Protein 3O3M (pdb70)

Organism: Clostridioides difficile (NCBI:txid1496)

B-factor: mean 34.73, std 18.51, range [5.95, 223.29]

CATH classification: 1.20.1270.370 (+2 more: 3.40.50.11890, 3.40.50.11900)

GO terms:
  GO:0051539 4 iron, 4 sulfur cluster binding (F, IDA)
  GO:0016836 hydro-lyase activity (F, IDA)
  GO:0006551 L-leucine metabolic process (P, IDA)

Structure (mmCIF, N/CA/C/O backbone):
data_3O3M
#
_entry.id   3O3M
#
_cell.length_a   70.764
_cell.length_b   129.192
_cell.length_c   179.166
_cell.angle_alpha   90.00
_cell.angle_beta   90.00
_cell.angle_gamma   90.00
#
_symmetry.space_group_name_H-M   'P 21 21 21'
#
loop_
_entity.id
_entity.type
_entity.pdbx_description
1 polymer 'alpha subunit 2-hydroxyisocaproyl-CoA dehydratase'
2 polymer 'beta subunit 2-hydroxyacyl-CoA dehydratase'
3 non-polymer 'IRON/SULFUR CLUSTER'
4 non-polymer 'SULFATE ION'
5 non-polymer 'HYDROSULFURIC ACID'
6 water water
#
loop_
_atom_site.group_PDB
_atom_site.id
_atom_site.type_symbol
_atom_site.label_atom_id
_atom_site.label_alt_id
_atom_site.label_comp_id
_atom_site.label_asym_id
_atom_site.label_entity_id
_atom_site.label_seq_id
_atom_site.pdbx_PDB_ins_code
_atom_site.Cartn_x
_atom_site.Cartn_y
_atom_site.Cartn_z
_atom_site.occupancy
_atom_site.B_iso_or_equiv
_atom_site.auth_seq_id
_atom_site.auth_comp_id
_atom_site.auth_asym_id
_atom_site.auth_atom_id
_atom_site.pdbx_PDB_model_num
ATOM 1 N N . LYS A 1 5 ? 62.682 21.346 -12.588 1.00 91.86 5 LYS A N 1
ATOM 2 C CA . LYS A 1 5 ? 62.293 20.845 -11.276 1.00 85.66 5 LYS A CA 1
ATOM 3 C C . LYS A 1 5 ? 60.772 20.754 -11.185 1.00 70.93 5 LYS A C 1
ATOM 4 O O . LYS A 1 5 ? 60.078 21.770 -11.193 1.00 68.67 5 LYS A O 1
ATOM 22 N N . GLU A 1 6 ? 60.262 19.529 -11.099 1.00 60.38 6 GLU A N 1
ATOM 23 C CA . GLU A 1 6 ? 58.825 19.287 -11.160 1.00 45.52 6 GLU A CA 1
ATOM 24 C C . GLU A 1 6 ? 58.193 19.229 -9.771 1.00 46.39 6 GLU A C 1
ATOM 25 O O . GLU A 1 6 ? 58.722 18.592 -8.860 1.00 33.96 6 GLU A O 1
ATOM 37 N N . ALA A 1 7 ? 57.048 19.891 -9.627 1.00 44.48 7 ALA A N 1
ATOM 38 C CA . ALA A 1 7 ? 56.368 20.007 -8.341 1.00 44.95 7 ALA A CA 1
ATOM 39 C C . ALA A 1 7 ? 55.936 18.655 -7.778 1.00 43.90 7 ALA A C 1
ATOM 40 O O . ALA A 1 7 ? 56.159 18.370 -6.603 1.00 35.51 7 ALA A O 1
ATOM 47 N N . ARG A 1 8 ? 55.307 17.829 -8.609 1.00 44.12 8 ARG A N 1
ATOM 48 C CA . ARG A 1 8 ? 54.826 16.527 -8.157 1.00 50.40 8 ARG A CA 1
ATOM 49 C C . ARG A 1 8 ? 55.967 15.699 -7.577 1.00 44.88 8 ARG A C 1
ATOM 50 O O . ARG A 1 8 ? 55.767 14.899 -6.664 1.00 34.12 8 ARG A O 1
ATOM 71 N N . VAL A 1 9 ? 57.164 15.893 -8.117 1.00 39.14 9 VAL A N 1
ATOM 72 C CA . VAL A 1 9 ? 58.332 15.133 -7.692 1.00 49.88 9 VAL A CA 1
ATOM 73 C C . VAL A 1 9 ? 58.857 15.640 -6.355 1.00 43.35 9 VAL A C 1
ATOM 74 O O . VAL A 1 9 ? 59.199 14.849 -5.477 1.00 33.38 9 VAL A O 1
ATOM 87 N N . VAL A 1 10 ? 58.924 16.959 -6.206 1.00 45.04 10 VAL A N 1
ATOM 88 C CA . VAL A 1 10 ? 59.364 17.567 -4.956 1.00 44.55 10 VAL A CA 1
ATOM 89 C C . VAL A 1 10 ? 58.410 17.197 -3.828 1.00 37.00 10 VAL A C 1
ATOM 90 O O . VAL A 1 10 ? 58.828 16.974 -2.695 1.00 30.40 10 VAL A O 1
ATOM 103 N N . ILE A 1 11 ? 57.124 17.132 -4.151 1.00 44.61 11 ILE A N 1
ATOM 104 C CA . ILE A 1 11 ? 56.093 16.859 -3.161 1.00 46.30 11 ILE A CA 1
ATOM 105 C C . ILE A 1 11 ? 56.158 15.409 -2.697 1.00 43.90 11 ILE A C 1
ATOM 106 O O . ILE A 1 11 ? 56.026 15.124 -1.509 1.00 27.28 11 ILE A O 1
ATOM 122 N N . ASN A 1 12 ? 56.367 14.493 -3.636 1.00 36.47 12 ASN A N 1
ATOM 123 C CA . ASN A 1 12 ? 56.461 13.078 -3.300 1.00 41.60 12 ASN A CA 1
ATOM 124 C C . ASN A 1 12 ? 57.695 12.794 -2.451 1.00 35.41 12 ASN A C 1
ATOM 125 O O . ASN A 1 12 ? 57.647 11.987 -1.522 1.00 27.72 12 ASN A O 1
ATOM 136 N N . ASP A 1 13 ? 58.797 13.465 -2.775 1.00 36.89 13 ASP A N 1
ATOM 137 C CA . ASP A 1 13 ? 60.037 13.319 -2.021 1.00 45.03 13 ASP A CA 1
ATOM 138 C C . ASP A 1 13 ? 59.864 13.855 -0.605 1.00 34.41 13 ASP A C 1
ATOM 139 O O . ASP A 1 13 ? 60.290 13.226 0.363 1.00 27.04 13 ASP A O 1
ATOM 148 N N . LEU A 1 14 ? 59.227 15.016 -0.492 1.00 29.42 14 LEU A N 1
ATOM 149 C CA . LEU A 1 14 ? 58.986 15.637 0.808 1.00 39.38 14 LEU A CA 1
ATOM 150 C C . LEU A 1 14 ? 58.167 14.721 1.718 1.00 27.47 14 LEU A C 1
ATOM 151 O O . LEU A 1 14 ? 58.511 14.525 2.881 1.00 27.56 14 LEU A O 1
ATOM 167 N N . LEU A 1 15 ? 57.088 14.157 1.186 1.00 34.75 15 LEU A N 1
ATOM 168 C CA . LEU A 1 15 ? 56.219 13.284 1.972 1.00 28.66 15 LEU A CA 1
ATOM 169 C C . LEU A 1 15 ? 56.961 12.046 2.467 1.00 35.47 15 LEU A C 1
ATOM 170 O O . LEU A 1 15 ? 56.781 11.622 3.609 1.00 30.16 15 LEU A O 1
ATOM 186 N N . ALA A 1 16 ? 57.792 11.468 1.606 1.00 38.63 16 ALA A N 1
ATOM 187 C CA . ALA A 1 16 ? 58.552 10.275 1.962 1.00 34.54 16 ALA A CA 1
ATOM 188 C C . ALA A 1 16 ? 59.627 10.608 2.993 1.00 28.65 16 ALA A C 1
ATOM 189 O O . ALA A 1 16 ? 60.003 9.765 3.804 1.00 33.93 16 ALA A O 1
ATOM 196 N N . GLU A 1 17 ? 60.110 11.845 2.965 1.00 22.14 17 GLU A N 1
ATOM 197 C CA . GLU A 1 17 ? 61.132 12.297 3.904 1.00 31.91 17 GLU A CA 1
ATOM 198 C C . GLU A 1 17 ? 60.612 12.349 5.337 1.00 34.66 17 GLU A C 1
ATOM 199 O O . GLU A 1 17 ? 61.365 12.128 6.281 1.00 30.32 17 GLU A O 1
ATOM 211 N N . GLN A 1 18 ? 59.332 12.659 5.502 1.00 32.07 18 GLN A N 1
ATOM 212 C CA . GLN A 1 18 ? 58.758 12.763 6.838 1.00 22.78 18 GLN A CA 1
ATOM 213 C C . GLN A 1 18 ? 58.779 11.396 7.511 1.00 30.97 18 GLN A C 1
ATOM 214 O O . GLN A 1 18 ? 59.120 11.279 8.687 1.00 23.56 18 GLN A O 1
ATOM 228 N N . TYR A 1 19 ? 58.427 10.359 6.756 1.00 24.26 19 TYR A N 1
ATOM 229 C CA . TYR A 1 19 ? 58.439 9.000 7.285 1.00 22.70 19 TYR A CA 1
ATOM 230 C C . TYR A 1 19 ? 59.863 8.534 7.581 1.00 33.03 19 TYR A C 1
ATOM 231 O O . TYR A 1 19 ? 60.113 7.897 8.603 1.00 27.30 19 TYR A O 1
ATOM 249 N N . ALA A 1 20 ? 60.793 8.857 6.687 1.00 27.38 20 ALA A N 1
ATOM 250 C CA . ALA A 1 20 ? 62.186 8.451 6.849 1.00 32.90 20 ALA A CA 1
ATOM 251 C C . ALA A 1 20 ? 62.802 9.093 8.088 1.00 30.83 20 ALA A C 1
ATOM 252 O O . ALA A 1 20 ? 63.476 8.430 8.876 1.00 23.76 20 ALA A O 1
ATOM 259 N N . ASN A 1 21 ? 62.568 10.388 8.258 1.00 30.66 21 ASN A N 1
ATOM 260 C CA . ASN A 1 21 ? 63.103 11.112 9.404 1.00 33.91 21 ASN A CA 1
ATOM 261 C C . ASN A 1 21 ? 62.561 10.573 10.724 1.00 27.66 21 ASN A C 1
ATOM 262 O O . ASN A 1 21 ? 63.284 10.516 11.715 1.00 22.74 21 ASN A O 1
ATOM 273 N N . ALA A 1 22 ? 61.291 10.174 10.737 1.00 24.20 22 ALA A N 1
ATOM 274 C CA . ALA A 1 22 ? 60.683 9.634 11.948 1.00 26.94 22 ALA A CA 1
ATOM 275 C C . ALA A 1 22 ? 61.319 8.299 12.317 1.00 34.21 22 ALA A C 1
ATOM 276 O O . ALA A 1 22 ? 61.559 8.026 13.489 1.00 24.03 22 ALA A O 1
ATOM 283 N N . PHE A 1 23 ? 61.594 7.467 11.318 1.00 26.60 23 PHE A N 1
ATOM 284 C CA . PHE A 1 23 ? 62.266 6.195 11.565 1.00 36.90 23 PHE A CA 1
ATOM 285 C C . PHE A 1 23 ? 63.675 6.414 12.107 1.00 30.59 23 PHE A C 1
ATOM 286 O O . PHE A 1 23 ? 64.158 5.639 12.933 1.00 38.78 23 PHE A O 1
ATOM 303 N N . LYS A 1 24 ? 64.332 7.472 11.643 1.00 27.10 24 LYS A N 1
ATOM 304 C CA . LYS A 1 24 ? 65.700 7.754 12.064 1.00 45.53 24 LYS A CA 1
ATOM 305 C C . LYS A 1 24 ? 65.709 8.231 13.511 1.00 44.57 24 LYS A C 1
ATOM 306 O O . LYS A 1 24 ? 66.598 7.880 14.287 1.00 35.05 24 LYS A O 1
ATOM 325 N N . ALA A 1 25 ? 64.707 9.028 13.869 1.00 39.57 25 ALA A N 1
ATOM 326 C CA . ALA A 1 25 ? 64.566 9.513 15.235 1.00 41.10 25 ALA A CA 1
ATOM 327 C C . ALA A 1 25 ? 64.345 8.334 16.173 1.00 35.99 25 ALA A C 1
ATOM 328 O O . ALA A 1 25 ? 64.917 8.275 17.258 1.00 26.96 25 ALA A O 1
ATOM 335 N N . LYS A 1 26 ? 63.517 7.391 15.738 1.00 34.08 26 LYS A N 1
ATOM 336 C CA . LYS A 1 26 ? 63.207 6.209 16.530 1.00 35.20 26 LYS A CA 1
ATOM 337 C C . LYS A 1 26 ? 64.484 5.440 16.859 1.00 34.25 26 LYS A C 1
ATOM 338 O O . LYS A 1 26 ? 64.730 5.077 18.007 1.00 30.87 26 LYS A O 1
ATOM 357 N N . GLU A 1 27 ? 65.294 5.192 15.837 1.00 27.37 27 GLU A N 1
ATOM 358 C CA . GLU A 1 27 ? 66.548 4.473 16.011 1.00 37.29 27 GLU A CA 1
ATOM 359 C C . GLU A 1 27 ? 67.456 5.169 17.024 1.00 36.80 27 GLU A C 1
ATOM 360 O O . GLU A 1 27 ? 68.132 4.513 17.815 1.00 41.20 27 GLU A O 1
ATOM 372 N N . GLU A 1 28 ? 67.462 6.499 17.000 1.00 40.30 28 GLU A N 1
ATOM 373 C CA . GLU A 1 28 ? 68.394 7.280 17.810 1.00 37.49 28 GLU A CA 1
ATOM 374 C C . GLU A 1 28 ? 67.851 7.620 19.200 1.00 35.10 28 GLU A C 1
ATOM 375 O O . GLU A 1 28 ? 68.527 8.276 19.992 1.00 33.42 28 GLU A O 1
ATOM 387 N N . GLY A 1 29 ? 66.635 7.175 19.494 1.00 36.19 29 GLY A N 1
ATOM 388 C CA . GLY A 1 29 ? 66.073 7.330 20.823 1.00 36.97 29 GLY A CA 1
ATOM 389 C C . GLY A 1 29 ? 65.277 8.606 21.032 1.00 36.88 29 GLY A C 1
ATOM 390 O O . GLY A 1 29 ? 64.856 8.897 22.152 1.00 34.23 29 GLY A O 1
ATOM 394 N N . ARG A 1 30 ? 65.071 9.373 19.965 1.00 28.36 30 ARG A N 1
ATOM 395 C CA . ARG A 1 30 ? 64.249 10.579 20.044 1.00 27.56 30 ARG A CA 1
ATOM 396 C C . ARG A 1 30 ? 62.771 10.230 19.845 1.00 28.20 30 ARG A C 1
ATOM 397 O O . ARG A 1 30 ? 62.442 9.357 19.046 1.00 28.39 30 ARG A O 1
ATOM 418 N N . PRO A 1 31 ? 61.878 10.911 20.581 1.00 27.95 31 PRO A N 1
ATOM 419 C CA . PRO A 1 31 ? 60.448 10.567 20.604 1.00 29.37 31 PRO A CA 1
ATOM 420 C C . PRO A 1 31 ? 59.674 10.936 19.334 1.00 25.08 31 PRO A C 1
ATOM 421 O O . PRO A 1 31 ? 59.870 12.009 18.768 1.00 25.07 31 PRO A O 1
ATOM 432 N N . VAL A 1 32 ? 58.785 10.039 18.915 1.00 21.43 32 VAL A N 1
ATOM 433 C CA . VAL A 1 32 ? 57.948 10.242 17.737 1.00 20.77 32 VAL A CA 1
ATOM 434 C C . VAL A 1 32 ? 56.481 10.323 18.160 1.00 17.35 32 VAL A C 1
ATOM 435 O O . VAL A 1 32 ? 56.029 9.537 18.984 1.00 19.84 32 VAL A O 1
ATOM 448 N N . GLY A 1 33 ? 55.735 11.265 17.599 1.00 19.92 33 GLY A N 1
ATOM 449 C CA . GLY A 1 33 ? 54.325 11.393 17.927 1.00 15.18 33 GLY A CA 1
ATOM 450 C C . GLY A 1 33 ? 53.406 10.991 16.788 1.00 21.23 33 GLY A C 1
ATOM 451 O O . GLY A 1 33 ? 53.810 10.987 15.630 1.00 18.71 33 GLY A O 1
ATOM 455 N N . TRP A 1 34 ? 52.171 10.631 17.131 1.00 19.22 34 TRP A N 1
ATOM 456 C CA . TRP A 1 34 ? 51.102 10.446 16.151 1.00 17.78 34 TRP A CA 1
ATOM 457 C C . TRP A 1 34 ? 50.037 11.497 16.442 1.00 20.21 34 TRP A C 1
ATOM 458 O O . TRP A 1 34 ? 49.696 11.720 17.605 1.00 16.22 34 TRP A O 1
ATOM 479 N N . SER A 1 35 ? 49.496 12.122 15.397 1.00 20.33 35 SER A N 1
ATOM 480 C CA . SER A 1 35 ? 48.623 13.288 15.558 1.00 21.13 35 SER A CA 1
ATOM 481 C C . SER A 1 35 ? 47.381 13.250 14.669 1.00 17.42 35 SER A C 1
ATOM 482 O O . SER A 1 35 ? 47.421 12.732 13.555 1.00 13.24 35 SER A O 1
ATOM 490 N N . THR A 1 36 ? 46.286 13.825 15.163 1.00 21.16 36 THR A N 1
ATOM 491 C CA . THR A 1 36 ? 45.084 14.011 14.355 1.00 19.86 36 THR A CA 1
ATOM 492 C C . THR A 1 36 ? 45.356 15.073 13.295 1.00 21.71 36 THR A C 1
ATOM 493 O O . THR A 1 36 ? 46.299 15.852 13.427 1.00 16.53 36 THR A O 1
ATOM 504 N N . SER A 1 37 ? 44.519 15.111 12.261 1.00 16.26 37 SER A N 1
ATOM 505 C CA . SER A 1 37 ? 44.846 15.837 11.030 1.00 12.90 37 SER A CA 1
ATOM 506 C C . SER A 1 37 ? 44.694 17.361 11.099 1.00 19.70 37 SER A C 1
ATOM 507 O O . SER A 1 37 ? 45.238 18.071 10.256 1.00 18.06 37 SER A O 1
ATOM 515 N N . VAL A 1 38 ? 43.967 17.880 12.084 1.00 15.63 38 VAL A N 1
ATOM 516 C CA . VAL A 1 38 ? 43.904 19.332 12.255 1.00 16.13 38 VAL A CA 1
ATOM 517 C C . VAL A 1 38 ? 44.293 19.728 13.681 1.00 21.20 38 VAL A C 1
ATOM 518 O O . VAL A 1 38 ? 43.648 20.571 14.306 1.00 16.53 38 VAL A O 1
ATOM 531 N N . PHE A 1 39 ? 45.358 19.112 14.183 1.00 16.02 39 PHE A N 1
ATOM 532 C CA . PHE A 1 39 ? 45.901 19.447 15.498 1.00 15.97 39 PHE A CA 1
ATOM 533 C C . PHE A 1 39 ? 46.777 20.693 15.391 1.00 16.88 39 PHE A C 1
ATOM 534 O O . PHE A 1 39 ? 47.329 20.972 14.332 1.00 17.64 39 PHE A O 1
ATOM 551 N N . PRO A 1 40 ? 46.895 21.465 16.483 1.00 20.61 40 PRO A N 1
ATOM 552 C CA . PRO A 1 40 ? 47.801 22.622 16.445 1.00 17.97 40 PRO A CA 1
ATOM 553 C C . PRO A 1 40 ? 49.276 22.205 16.368 1.00 20.07 40 PRO A C 1
ATOM 554 O O . PRO A 1 40 ? 49.981 22.179 17.380 1.00 17.23 40 PRO A O 1
ATOM 565 N N . GLN A 1 41 ? 49.723 21.892 15.154 1.00 16.89 41 GLN A N 1
ATOM 566 C CA . GLN A 1 41 ? 51.066 21.370 14.900 1.00 20.76 41 GLN A CA 1
ATOM 567 C C . GLN A 1 41 ? 52.191 22.308 15.342 1.00 23.25 41 GLN A C 1
ATOM 568 O O . GLN A 1 41 ? 53.317 21.870 15.574 1.00 22.36 41 GLN A O 1
ATOM 582 N N . GLU A 1 42 ? 51.883 23.594 15.463 1.00 19.80 42 GLU A N 1
ATOM 583 C CA . GLU A 1 42 ? 52.879 24.595 15.834 1.00 21.17 42 GLU A CA 1
ATOM 584 C C . GLU A 1 42 ? 53.604 24.212 17.117 1.00 23.03 42 GLU A C 1
ATOM 585 O O . GLU A 1 42 ? 54.815 24.391 17.235 1.00 21.84 42 GLU A O 1
ATOM 597 N N . LEU A 1 43 ? 52.851 23.674 18.071 1.00 17.01 43 LEU A N 1
ATOM 598 C CA . LEU A 1 43 ? 53.360 23.418 19.416 1.00 25.97 43 LEU A CA 1
ATOM 599 C C . LEU A 1 43 ? 54.514 22.413 19.448 1.00 27.63 43 LEU A C 1
ATOM 600 O O . LEU A 1 43 ? 55.514 22.635 20.130 1.00 41.82 43 LEU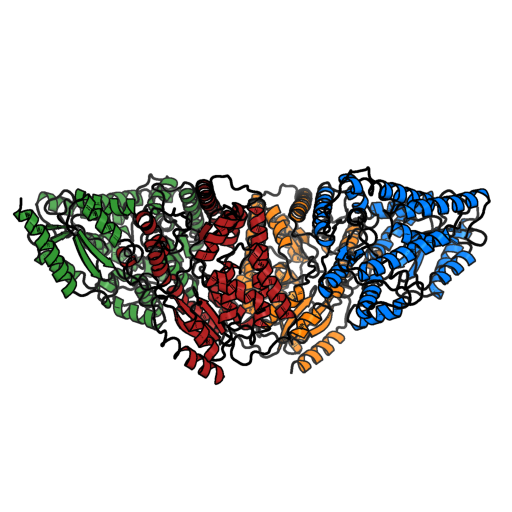 A O 1
ATOM 616 N N . ALA A 1 44 ? 54.385 21.316 18.709 1.00 21.20 44 ALA A N 1
ATOM 617 C CA . ALA A 1 44 ? 55.423 20.290 18.691 1.00 22.35 44 ALA A CA 1
ATOM 618 C C . ALA A 1 44 ? 56.573 20.686 17.765 1.00 30.33 44 ALA A C 1
ATOM 619 O O . ALA A 1 44 ? 57.713 20.273 17.970 1.00 23.36 44 ALA A O 1
ATOM 626 N N . GLU A 1 45 ? 56.272 21.489 16.748 1.00 22.07 45 GLU A N 1
ATOM 627 C CA . GLU A 1 45 ? 57.296 21.941 15.808 1.00 20.79 45 GLU A CA 1
ATOM 628 C C . GLU A 1 45 ? 58.287 22.880 16.497 1.00 31.62 45 GLU A C 1
ATOM 629 O O . GLU A 1 45 ? 59.426 23.025 16.054 1.00 24.83 45 GLU A O 1
ATOM 641 N N . VAL A 1 46 ? 57.857 23.516 17.585 1.00 32.51 46 VAL A N 1
ATOM 642 C CA . VAL A 1 46 ? 58.744 24.395 18.341 1.00 27.16 46 VAL A CA 1
ATOM 643 C C . VAL A 1 46 ? 59.886 23.588 18.944 1.00 22.79 46 VAL A C 1
ATOM 644 O O . VAL A 1 46 ? 60.990 24.100 19.121 1.00 35.58 46 VAL A O 1
ATOM 657 N N . PHE A 1 47 ? 59.612 22.325 19.257 1.00 15.96 47 PHE A N 1
ATOM 658 C CA . PHE A 1 47 ? 60.604 21.450 19.871 1.00 33.20 47 PHE A CA 1
ATOM 659 C C . PHE A 1 47 ? 61.334 20.580 18.840 1.00 34.77 47 PHE A C 1
ATOM 660 O O . PHE A 1 47 ? 62.118 19.708 19.209 1.00 28.95 47 PHE A O 1
ATOM 677 N N . ASP A 1 48 ? 61.076 20.825 17.556 1.00 24.58 48 ASP A N 1
ATOM 678 C CA A ASP A 1 48 ? 61.689 20.051 16.476 0.50 27.76 48 ASP A CA 1
ATOM 679 C CA B ASP A 1 48 ? 61.689 20.055 16.475 0.50 27.77 48 ASP A CA 1
ATOM 680 C C . ASP A 1 48 ? 61.360 18.564 16.588 1.00 28.52 48 ASP A C 1
ATOM 681 O O . ASP A 1 48 ? 62.174 17.712 16.237 1.00 26.00 48 ASP A O 1
ATOM 698 N N . LEU A 1 49 ? 60.162 18.254 17.073 1.00 21.79 49 LEU A N 1
ATOM 699 C CA . LEU A 1 49 ? 59.744 16.864 17.248 1.00 20.24 49 LEU A CA 1
ATOM 700 C C . LEU A 1 49 ? 59.234 16.265 15.941 1.00 19.69 49 LEU A C 1
ATOM 701 O O . LEU A 1 49 ? 58.672 16.969 15.107 1.00 23.77 49 LEU A O 1
ATOM 717 N N . ASN A 1 50 ? 59.438 14.963 15.765 1.00 18.81 50 ASN A N 1
ATOM 718 C CA . ASN A 1 50 ? 58.932 14.267 14.586 1.00 25.98 50 ASN A CA 1
ATOM 719 C C . ASN A 1 50 ? 57.511 13.771 14.840 1.00 22.72 50 ASN A C 1
ATOM 720 O O . ASN A 1 50 ? 57.279 12.979 15.747 1.00 20.89 50 ASN A O 1
ATOM 731 N N . VAL A 1 51 ? 56.562 14.241 14.037 1.00 19.21 51 VAL A N 1
ATOM 732 C CA . VAL A 1 51 ? 55.161 13.876 14.223 1.00 16.69 51 VAL A CA 1
ATOM 733 C C . VAL A 1 51 ? 54.585 13.300 12.930 1.00 26.50 51 VAL A C 1
ATOM 734 O O . VAL A 1 51 ? 54.758 13.877 11.860 1.00 23.51 51 VAL A O 1
ATOM 747 N N . LEU A 1 52 ? 53.906 12.158 13.045 1.00 20.12 52 LEU A N 1
ATOM 748 C CA . LEU A 1 52 ? 53.252 11.509 11.912 1.00 19.84 52 LEU A CA 1
ATOM 749 C C . LEU A 1 52 ? 51.733 11.559 12.086 1.00 20.58 52 LEU A C 1
ATOM 750 O O . LEU A 1 52 ? 51.240 11.964 13.135 1.00 20.29 52 LEU A O 1
ATOM 766 N N . TYR A 1 53 ? 50.999 11.121 11.065 1.00 21.97 53 TYR A N 1
ATOM 767 C CA . TYR A 1 53 ? 49.549 11.309 11.017 1.00 18.29 53 TYR A CA 1
ATOM 768 C C . TYR A 1 53 ? 48.813 10.046 10.575 1.00 17.40 53 TYR A C 1
ATOM 769 O O . TYR A 1 53 ? 48.767 9.730 9.386 1.00 18.46 53 TYR A O 1
ATOM 787 N N . PRO A 1 54 ? 48.229 9.319 11.538 1.00 15.44 54 PRO A N 1
ATOM 788 C CA . PRO A 1 54 ? 47.518 8.061 11.275 1.00 15.03 54 PRO A CA 1
ATOM 789 C C . PRO A 1 54 ? 46.470 8.147 10.162 1.00 16.28 54 PRO A C 1
ATOM 790 O O . PRO A 1 54 ? 46.279 7.168 9.443 1.00 15.06 54 PRO A O 1
ATOM 801 N N . GLU A 1 55 ? 45.799 9.286 10.022 1.00 15.75 55 GLU A N 1
ATOM 802 C CA . GLU A 1 55 ? 44.817 9.451 8.948 1.00 19.54 55 GLU A CA 1
ATOM 803 C C . GLU A 1 55 ? 45.494 9.457 7.579 1.00 23.15 55 GLU A C 1
ATOM 804 O O . GLU A 1 55 ? 44.997 8.853 6.628 1.00 16.61 55 GLU A O 1
ATOM 816 N N . ASN A 1 56 ? 46.621 10.155 7.484 1.00 20.07 56 ASN A N 1
ATOM 817 C CA A ASN A 1 56 ? 47.393 10.205 6.246 0.50 24.66 56 ASN A CA 1
ATOM 818 C CA B ASN A 1 56 ? 47.391 10.206 6.247 0.50 24.69 56 ASN A CA 1
ATOM 819 C C . ASN A 1 56 ? 47.900 8.827 5.839 1.00 21.41 56 ASN A C 1
ATOM 820 O O . ASN A 1 56 ? 47.848 8.458 4.663 1.00 19.15 56 ASN A O 1
ATOM 841 N N . GLN A 1 57 ? 48.387 8.066 6.814 1.00 17.93 57 GLN A N 1
ATOM 842 C CA . GLN A 1 57 ? 48.921 6.732 6.560 1.00 23.24 57 GLN A CA 1
ATOM 843 C C . GLN A 1 57 ? 47.825 5.763 6.126 1.00 20.83 57 GLN A C 1
ATOM 844 O O . GLN A 1 57 ? 48.038 4.938 5.243 1.00 19.50 57 GLN A O 1
ATOM 858 N N . ALA A 1 58 ? 46.657 5.858 6.753 1.00 13.81 58 ALA A N 1
ATOM 859 C CA . ALA A 1 58 ? 45.546 4.968 6.427 1.00 18.58 58 ALA A CA 1
ATOM 860 C C . ALA A 1 58 ? 45.022 5.244 5.016 1.00 17.23 58 ALA A C 1
ATOM 861 O O . ALA A 1 58 ? 44.690 4.318 4.279 1.00 18.06 58 ALA A O 1
ATOM 868 N N . ALA A 1 59 ? 44.951 6.517 4.643 1.00 17.55 59 ALA A N 1
ATOM 869 C CA . ALA A 1 59 ? 44.525 6.896 3.297 1.00 20.72 59 ALA A CA 1
ATOM 870 C C . ALA A 1 59 ? 45.526 6.379 2.263 1.00 21.22 59 ALA A C 1
ATOM 871 O O . ALA A 1 59 ? 45.145 5.927 1.178 1.00 18.23 59 ALA A O 1
ATOM 878 N N . GLY A 1 60 ? 46.806 6.453 2.611 1.00 18.46 60 GLY A N 1
ATOM 879 C CA . GLY A 1 60 ? 47.874 5.999 1.740 1.00 23.93 60 GLY A CA 1
ATOM 880 C C . GLY A 1 60 ? 47.830 4.502 1.504 1.00 25.91 60 GLY A C 1
ATOM 881 O O . GLY A 1 60 ? 47.936 4.048 0.368 1.00 21.79 60 GLY A O 1
ATOM 885 N N . VAL A 1 61 ? 47.667 3.728 2.573 1.00 20.32 61 VAL A N 1
ATOM 886 C CA A VAL A 1 61 ? 47.605 2.275 2.466 0.50 22.77 61 VAL A CA 1
ATOM 887 C CA B VAL A 1 61 ? 47.618 2.278 2.447 0.50 22.47 61 VAL A CA 1
ATOM 888 C C . VAL A 1 61 ? 46.342 1.847 1.726 1.00 25.65 61 VAL A C 1
ATOM 889 O O . VAL A 1 61 ? 46.358 0.903 0.944 1.00 21.22 61 VAL A O 1
ATOM 914 N N . ALA A 1 62 ? 45.241 2.551 1.979 1.00 21.21 62 ALA A N 1
ATOM 915 C CA . ALA A 1 62 ? 43.974 2.245 1.318 1.00 16.78 62 ALA A CA 1
ATOM 916 C C . ALA A 1 62 ? 44.088 2.429 -0.198 1.00 19.54 62 ALA A C 1
ATOM 917 O O . ALA A 1 62 ? 43.529 1.650 -0.974 1.00 20.96 62 ALA A O 1
ATOM 924 N N . ALA A 1 63 ? 44.810 3.461 -0.616 1.00 21.40 63 ALA A N 1
ATOM 925 C CA . ALA A 1 63 ? 44.993 3.737 -2.042 1.00 14.90 63 ALA A CA 1
ATOM 926 C C . ALA A 1 63 ? 45.831 2.646 -2.706 1.00 23.53 63 ALA A C 1
ATOM 927 O O . ALA A 1 63 ? 45.733 2.424 -3.914 1.00 27.72 63 ALA A O 1
ATOM 934 N N . LYS A 1 64 ? 46.652 1.967 -1.908 1.00 18.36 64 LYS A N 1
ATOM 935 C CA . LYS A 1 64 ? 47.450 0.842 -2.386 1.00 22.52 64 LYS A CA 1
ATOM 936 C C . LYS A 1 64 ? 46.760 -0.498 -2.121 1.00 20.77 64 LYS A C 1
ATOM 937 O O . LYS A 1 64 ? 47.395 -1.552 -2.162 1.00 22.61 64 LYS A O 1
ATOM 956 N N . LYS A 1 65 ? 45.459 -0.449 -1.852 1.00 22.99 65 LYS A N 1
ATOM 957 C CA . LYS A 1 65 ? 44.648 -1.652 -1.664 1.00 22.16 65 LYS A CA 1
ATOM 958 C C . LYS A 1 65 ? 45.129 -2.543 -0.515 1.00 26.86 65 LYS A C 1
ATOM 959 O O . LYS A 1 65 ? 45.042 -3.769 -0.601 1.00 31.63 65 LYS A O 1
ATOM 978 N N . GLY A 1 66 ? 45.625 -1.936 0.558 1.00 25.11 66 GLY A N 1
ATOM 979 C CA . GLY A 1 66 ? 46.152 -2.695 1.681 1.00 23.99 66 GLY A CA 1
ATOM 980 C C . GLY A 1 66 ? 45.397 -2.481 2.985 1.00 29.47 66 GLY A C 1
ATOM 981 O O . GLY A 1 66 ? 45.771 -3.027 4.024 1.00 27.22 66 GLY A O 1
ATOM 985 N N . SER A 1 67 ? 44.326 -1.695 2.933 1.00 19.76 67 SER A N 1
ATOM 986 C CA . SER A 1 67 ? 43.582 -1.338 4.137 1.00 24.34 67 SER A CA 1
ATOM 987 C C . SER A 1 67 ? 42.622 -2.437 4.586 1.00 30.88 67 SER A C 1
ATOM 988 O O . SER A 1 67 ? 42.338 -2.562 5.775 1.00 24.71 67 SER A O 1
ATOM 996 N N . LEU A 1 68 ? 42.125 -3.232 3.642 1.00 25.27 68 LEU A N 1
ATOM 997 C CA . LEU A 1 68 ? 41.148 -4.269 3.967 1.00 24.96 68 LEU A CA 1
ATOM 998 C C . LEU A 1 68 ? 41.727 -5.322 4.910 1.00 29.18 68 LEU A C 1
ATOM 999 O O . LEU A 1 68 ? 41.060 -5.766 5.846 1.00 24.27 68 LEU A O 1
ATOM 1015 N N . GLU A 1 69 ? 42.970 -5.718 4.658 1.00 25.18 69 GLU A N 1
ATOM 1016 C CA . GLU A 1 69 ? 43.624 -6.738 5.467 1.00 25.97 69 GLU A CA 1
ATOM 1017 C C . GLU A 1 69 ? 43.803 -6.244 6.899 1.00 19.96 69 GLU A C 1
ATOM 1018 O O . GLU A 1 69 ? 43.629 -7.002 7.852 1.00 30.07 69 GLU A O 1
ATOM 1030 N N . LEU A 1 70 ? 44.146 -4.968 7.041 1.00 17.03 70 LEU A N 1
ATOM 1031 C CA . LEU A 1 70 ? 44.377 -4.380 8.356 1.00 25.97 70 LEU A CA 1
ATOM 1032 C C . LEU A 1 70 ? 43.063 -4.194 9.114 1.00 26.03 70 LEU A C 1
ATOM 1033 O O . LEU A 1 70 ? 43.005 -4.411 10.323 1.00 27.32 70 LEU A O 1
ATOM 1049 N N . CYS A 1 71 ? 42.008 -3.810 8.399 1.00 23.53 71 CYS A N 1
ATOM 1050 C CA . CYS A 1 71 ? 40.683 -3.674 9.000 1.00 20.44 71 CYS A CA 1
ATOM 1051 C C . CYS A 1 71 ? 40.200 -5.017 9.540 1.00 28.07 71 CYS A C 1
ATOM 1052 O O . CYS A 1 71 ? 39.612 -5.088 10.621 1.00 22.95 71 CYS A O 1
ATOM 1060 N N . GLU A 1 72 ? 40.456 -6.083 8.786 1.00 17.95 72 GLU A N 1
ATOM 1061 C CA . GLU A 1 72 ? 40.014 -7.419 9.179 1.00 22.02 72 GLU A CA 1
ATOM 1062 C C . GLU A 1 72 ? 40.741 -7.898 10.435 1.00 28.63 72 GLU A C 1
ATOM 1063 O O . GLU A 1 72 ? 40.171 -8.617 11.255 1.00 28.59 72 GLU A O 1
ATOM 1075 N N . ILE A 1 73 ? 41.996 -7.491 10.583 1.00 21.75 73 ILE A N 1
ATOM 1076 C CA . ILE A 1 73 ? 42.757 -7.800 11.786 1.00 27.24 73 ILE A CA 1
ATOM 1077 C C . ILE A 1 73 ? 42.147 -7.109 13.003 1.00 29.95 73 ILE A C 1
ATOM 1078 O O . ILE A 1 73 ? 42.022 -7.712 14.066 1.00 22.07 73 ILE A O 1
ATOM 1094 N N . ALA A 1 74 ? 41.768 -5.844 12.844 1.00 28.60 74 ALA A N 1
ATOM 1095 C CA . ALA A 1 74 ? 41.159 -5.086 13.932 1.00 20.16 74 ALA A CA 1
ATOM 1096 C C . ALA A 1 74 ? 39.811 -5.681 14.322 1.00 20.74 74 ALA A C 1
ATOM 1097 O O . ALA A 1 74 ? 39.462 -5.743 15.502 1.00 20.50 74 ALA A O 1
ATOM 1104 N N . GLU A 1 75 ? 39.052 -6.116 13.323 1.00 16.95 75 GLU A N 1
ATOM 1105 C CA . GLU A 1 75 ? 37.724 -6.663 13.556 1.00 16.51 75 GLU A CA 1
ATOM 1106 C C . GLU A 1 75 ? 37.805 -8.006 14.280 1.00 22.16 75 GLU A C 1
ATOM 1107 O O . GLU A 1 75 ? 36.910 -8.358 15.046 1.00 23.75 75 GLU A O 1
ATOM 1119 N N . SER A 1 76 ? 38.885 -8.746 14.052 1.00 23.77 76 SER A N 1
ATOM 1120 C CA . SER A 1 76 ? 39.059 -10.037 14.710 1.00 23.26 76 SER A CA 1
ATOM 1121 C C . SER A 1 76 ? 39.406 -9.843 16.186 1.00 23.08 76 SER A C 1
ATOM 1122 O O . SER A 1 76 ? 39.203 -10.743 16.999 1.00 29.78 76 SER A O 1
ATOM 1130 N N . LYS A 1 77 ? 39.926 -8.667 16.525 1.00 20.21 77 LYS A N 1
ATOM 1131 C CA . LYS A 1 77 ? 40.240 -8.335 17.915 1.00 21.46 77 LYS A CA 1
ATOM 1132 C C . LYS A 1 77 ? 38.998 -7.862 18.661 1.00 28.33 77 LYS A C 1
ATOM 1133 O O . LYS A 1 77 ? 39.028 -7.688 19.880 1.00 29.86 77 LYS A O 1
ATOM 1152 N N . GLY A 1 78 ? 37.917 -7.629 17.924 1.00 25.18 78 GLY A N 1
ATOM 1153 C CA . GLY A 1 78 ? 36.656 -7.236 18.526 1.00 19.87 78 GLY A CA 1
ATOM 1154 C C . GLY A 1 78 ? 36.192 -5.825 18.205 1.00 24.56 78 GLY A C 1
ATOM 1155 O O . GLY A 1 78 ? 35.185 -5.375 18.746 1.00 18.17 78 GLY A O 1
ATOM 1159 N N . TYR A 1 79 ? 36.906 -5.120 17.332 1.00 19.00 79 TYR A N 1
ATOM 1160 C CA . TYR A 1 79 ? 36.468 -3.786 16.922 1.00 19.23 79 TYR A CA 1
ATOM 1161 C C . TYR A 1 79 ? 35.365 -3.890 15.875 1.00 19.24 79 TYR A C 1
ATOM 1162 O O . TYR A 1 79 ? 35.539 -4.533 14.843 1.00 19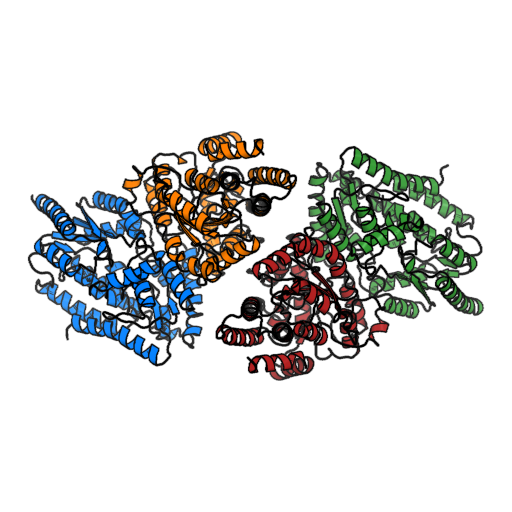.81 79 TYR A O 1
ATOM 1180 N N . SER A 1 80 ? 34.232 -3.252 16.155 1.00 17.97 80 SER A N 1
ATOM 1181 C CA . SER A 1 80 ? 33.068 -3.319 15.277 1.00 21.93 80 SER A CA 1
ATOM 1182 C C . SER A 1 80 ? 33.324 -2.640 13.936 1.00 19.26 80 SER A C 1
ATOM 1183 O O . SER A 1 80 ? 34.033 -1.637 13.859 1.00 14.71 80 SER A O 1
ATOM 1191 N N . ILE A 1 81 ? 32.720 -3.184 12.885 1.00 20.70 81 ILE A N 1
ATOM 1192 C CA . ILE A 1 81 ? 32.853 -2.629 11.541 1.00 19.33 81 ILE A CA 1
ATOM 1193 C C . ILE A 1 81 ? 32.176 -1.251 11.428 1.00 20.17 81 ILE A C 1
ATOM 1194 O O . ILE A 1 81 ? 32.382 -0.525 10.453 1.00 21.72 81 ILE A O 1
ATOM 1210 N N . ASP A 1 82 ? 31.383 -0.895 12.439 1.00 17.47 82 ASP A N 1
ATOM 1211 C CA . ASP A 1 82 ? 30.701 0.401 12.499 1.00 20.04 82 ASP A CA 1
ATOM 1212 C C . ASP A 1 82 ? 31.670 1.570 12.713 1.00 12.36 82 ASP A C 1
ATOM 1213 O O . ASP A 1 82 ? 31.390 2.699 12.306 1.00 16.74 82 ASP A O 1
ATOM 1222 N N . LEU A 1 83 ? 32.798 1.300 13.364 1.00 17.36 83 LEU A N 1
ATOM 1223 C CA . LEU A 1 83 ? 33.775 2.340 13.688 1.00 12.54 83 LEU A CA 1
ATOM 1224 C C . LEU A 1 83 ? 34.447 2.886 12.426 1.00 18.48 83 LEU A C 1
ATOM 1225 O O . LEU A 1 83 ? 34.517 2.197 11.409 1.00 18.53 83 LEU A O 1
ATOM 1241 N N . CYS A 1 84 ? 34.947 4.118 12.496 1.00 16.74 84 CYS A N 1
ATOM 1242 C CA . CYS A 1 84 ? 35.646 4.726 11.362 1.00 19.88 84 CYS A CA 1
ATOM 1243 C C . CYS A 1 84 ? 36.736 3.799 10.826 1.00 17.58 84 CYS A C 1
ATOM 1244 O O . CYS A 1 84 ? 37.463 3.171 11.590 1.00 15.65 84 CYS A O 1
ATOM 1251 N N . ALA A 1 85 ? 36.859 3.730 9.504 1.00 15.81 85 ALA A N 1
ATOM 1252 C CA . ALA A 1 85 ? 37.784 2.803 8.875 1.00 12.32 85 ALA A CA 1
ATOM 1253 C C . ALA A 1 85 ? 39.235 3.259 9.021 1.00 12.65 85 ALA A C 1
ATOM 1254 O O . ALA A 1 85 ? 40.145 2.448 8.901 1.00 15.40 85 ALA A O 1
ATOM 1261 N N . TYR A 1 86 ? 39.460 4.550 9.254 1.00 11.56 86 TYR A N 1
ATOM 1262 C CA . TYR A 1 86 ? 40.816 5.017 9.540 1.00 15.39 86 TYR A CA 1
ATOM 1263 C C . TYR A 1 86 ? 41.273 4.427 10.870 1.00 22.10 86 TYR A C 1
ATOM 1264 O O . TYR A 1 86 ? 42.424 4.015 11.013 1.00 19.07 86 TYR A O 1
ATOM 1282 N N . ALA A 1 87 ? 40.366 4.388 11.843 1.00 17.19 87 ALA A N 1
ATOM 1283 C CA . ALA A 1 87 ? 40.695 3.844 13.157 1.00 15.43 87 ALA A CA 1
ATOM 1284 C C . ALA A 1 87 ? 40.930 2.338 13.075 1.00 18.51 87 ALA A C 1
ATOM 1285 O O . ALA A 1 87 ? 41.853 1.816 13.700 1.00 17.52 87 ALA A O 1
ATOM 1292 N N . ARG A 1 88 ? 40.094 1.640 12.311 1.00 14.87 88 ARG A N 1
ATOM 1293 C CA . ARG A 1 88 ? 40.235 0.191 12.168 1.00 17.13 88 ARG A CA 1
ATOM 1294 C C . ARG A 1 88 ? 41.535 -0.172 11.449 1.00 20.55 88 ARG A C 1
ATOM 1295 O O . ARG A 1 88 ? 42.211 -1.126 11.831 1.00 16.72 88 ARG A O 1
ATOM 1316 N N . THR A 1 89 ? 41.888 0.591 10.417 1.00 14.29 89 THR A N 1
ATOM 1317 C CA . THR A 1 89 ? 43.145 0.360 9.708 1.00 18.55 89 THR A CA 1
ATOM 1318 C C . THR A 1 89 ? 44.319 0.553 10.662 1.00 24.86 89 THR A C 1
ATOM 1319 O O . THR A 1 89 ? 45.274 -0.223 10.651 1.00 24.20 89 THR A O 1
ATOM 1330 N N . ASN A 1 90 ? 44.234 1.585 11.496 1.00 16.73 90 ASN A N 1
ATOM 1331 C CA . ASN A 1 90 ? 45.312 1.920 12.416 1.00 19.12 90 ASN A CA 1
ATOM 1332 C C . ASN A 1 90 ? 45.475 0.881 13.527 1.00 21.24 90 ASN A C 1
ATOM 1333 O O . ASN A 1 90 ? 46.595 0.543 13.903 1.00 24.38 90 ASN A O 1
ATOM 1344 N N . PHE A 1 91 ? 44.363 0.371 14.048 1.00 19.78 91 PHE A N 1
ATOM 1345 C CA . PHE A 1 91 ? 44.411 -0.694 15.053 1.00 22.33 91 PHE A CA 1
ATOM 1346 C C . PHE A 1 91 ? 44.999 -1.964 14.444 1.00 26.14 91 PHE A C 1
ATOM 1347 O O . PHE A 1 91 ? 45.761 -2.683 15.091 1.00 24.85 91 PHE A O 1
ATOM 1364 N N . GLY A 1 92 ? 44.643 -2.243 13.195 1.00 18.85 92 GLY A N 1
ATOM 1365 C CA . GLY A 1 92 ? 45.218 -3.370 12.486 1.00 21.22 92 GLY A CA 1
ATOM 1366 C C . GLY A 1 92 ? 46.716 -3.194 12.309 1.00 31.34 92 GLY A C 1
ATOM 1367 O O . GLY A 1 92 ? 47.480 -4.153 12.392 1.00 28.69 92 GLY A O 1
ATOM 1371 N N . LEU A 1 93 ? 47.135 -1.956 12.073 1.00 25.21 93 LEU A N 1
ATOM 1372 C CA . LEU A 1 93 ? 48.543 -1.646 11.855 1.00 21.57 93 LEU A CA 1
ATOM 1373 C C . LEU A 1 93 ? 49.344 -1.923 13.122 1.00 27.62 93 LEU A C 1
ATOM 1374 O O . LEU A 1 93 ? 50.401 -2.550 13.075 1.00 33.01 93 LEU A O 1
ATOM 1390 N N . LEU A 1 94 ? 48.835 -1.455 14.256 1.00 25.67 94 LEU A N 1
ATOM 1391 C CA . LEU A 1 94 ? 49.509 -1.653 15.534 1.00 26.16 94 LEU A CA 1
ATOM 1392 C C . LEU A 1 94 ? 49.617 -3.137 15.866 1.00 31.72 94 LEU A C 1
ATOM 1393 O O . LEU A 1 94 ? 50.667 -3.611 16.295 1.00 37.62 94 LEU A O 1
ATOM 1409 N N . GLU A 1 95 ? 48.526 -3.866 15.658 1.00 27.02 95 GLU A N 1
ATOM 1410 C CA . GLU A 1 95 ? 48.486 -5.291 15.963 1.00 34.64 95 GLU A CA 1
ATOM 1411 C C . GLU A 1 95 ? 49.462 -6.066 15.085 1.00 41.20 95 GLU A C 1
ATOM 1412 O O . GLU A 1 95 ? 50.007 -7.089 15.500 1.00 44.27 95 GLU A O 1
ATOM 1424 N N . ASN A 1 96 ? 49.686 -5.566 13.874 1.00 33.98 96 ASN A N 1
ATOM 1425 C CA . ASN A 1 96 ? 50.502 -6.266 12.889 1.00 36.70 96 ASN A CA 1
ATOM 1426 C C . ASN A 1 96 ? 51.978 -5.884 12.969 1.00 35.18 96 ASN A C 1
ATOM 1427 O O . ASN A 1 96 ? 52.813 -6.471 12.285 1.00 39.78 96 ASN A O 1
ATOM 1438 N N . GLY A 1 97 ? 52.296 -4.898 13.802 1.00 44.05 97 GLY A N 1
ATOM 1439 C CA . GLY A 1 97 ? 53.662 -4.422 13.928 1.00 53.33 97 GLY A CA 1
ATOM 1440 C C . GLY A 1 97 ? 54.083 -3.601 12.725 1.00 49.92 97 GLY A C 1
ATOM 1441 O O . GLY A 1 97 ? 55.265 -3.524 12.391 1.00 56.95 97 GLY A O 1
ATOM 1445 N N . GLY A 1 98 ? 53.103 -2.983 12.075 1.00 36.03 98 GLY A N 1
ATOM 1446 C CA . GLY A 1 98 ? 53.342 -2.186 10.888 1.00 40.02 98 GLY A CA 1
ATOM 1447 C C . GLY A 1 98 ? 52.709 -2.842 9.678 1.00 35.03 98 GLY A C 1
ATOM 1448 O O . GLY A 1 98 ? 51.892 -3.753 9.818 1.00 29.35 98 GLY A O 1
ATOM 1452 N N . CYS A 1 99 ? 53.078 -2.376 8.489 1.00 33.40 99 CYS A N 1
ATOM 1453 C CA . CYS A 1 99 ? 52.610 -2.988 7.251 1.00 38.12 99 CYS A CA 1
ATOM 1454 C C . CYS A 1 99 ? 53.666 -2.861 6.160 1.00 48.90 99 CYS A C 1
ATOM 1455 O O . CYS A 1 99 ? 54.718 -2.256 6.364 1.00 63.96 99 CYS A O 1
ATOM 1463 N N . GLU A 1 100 ? 53.374 -3.432 4.998 1.00 36.65 100 GLU A N 1
ATOM 1464 C CA . GLU A 1 100 ? 54.329 -3.467 3.898 1.00 50.01 100 GLU A CA 1
ATOM 1465 C C . GLU A 1 100 ? 54.211 -2.252 2.985 1.00 36.61 100 GLU A C 1
ATOM 1466 O O . GLU A 1 100 ? 55.217 -1.665 2.589 1.00 39.70 100 GLU A O 1
ATOM 1478 N N . ALA A 1 101 ? 52.978 -1.872 2.668 1.00 34.33 101 ALA A N 1
ATOM 1479 C CA . ALA A 1 101 ? 52.711 -0.841 1.668 1.00 34.32 101 ALA A CA 1
ATOM 1480 C C . ALA A 1 101 ? 53.193 0.551 2.081 1.00 32.74 101 ALA A C 1
ATOM 1481 O O . ALA A 1 101 ? 53.752 1.283 1.268 1.00 37.15 101 ALA A O 1
ATOM 1488 N N . LEU A 1 102 ? 52.963 0.922 3.336 1.00 29.42 102 LEU A N 1
ATOM 1489 C CA . LEU A 1 102 ? 53.378 2.235 3.824 1.00 25.43 102 LEU A CA 1
ATOM 1490 C C . LEU A 1 102 ? 53.618 2.197 5.330 1.00 35.66 102 LEU A C 1
ATOM 1491 O O . LEU A 1 102 ? 52.747 2.554 6.120 1.00 28.10 102 LEU A O 1
ATOM 1507 N N . ASP A 1 103 ? 54.812 1.773 5.722 1.00 24.15 103 ASP A N 1
ATOM 1508 C CA . ASP A 1 103 ? 55.116 1.531 7.128 1.00 25.27 103 ASP A CA 1
ATOM 1509 C C . ASP A 1 103 ? 55.471 2.818 7.868 1.00 25.14 103 ASP A C 1
ATOM 1510 O O . ASP A 1 103 ? 55.981 3.767 7.275 1.00 24.20 103 ASP A O 1
ATOM 1519 N N . MET A 1 104 ? 55.189 2.848 9.169 1.00 25.66 104 MET A N 1
ATOM 1520 C CA . MET A 1 104 ? 55.659 3.936 10.023 1.00 37.20 104 MET A CA 1
ATOM 1521 C C . MET A 1 104 ? 55.865 3.435 11.448 1.00 24.72 104 MET A C 1
ATOM 1522 O O . MET A 1 104 ? 55.237 2.461 11.864 1.00 19.92 104 MET A O 1
ATOM 1536 N N . PRO A 1 105 ? 56.761 4.093 12.199 1.00 22.11 105 PRO A N 1
ATOM 1537 C CA . PRO A 1 105 ? 57.119 3.627 13.544 1.00 28.43 105 PRO A CA 1
ATOM 1538 C C . PRO A 1 105 ? 56.021 3.898 14.568 1.00 23.44 105 PRO A C 1
ATOM 1539 O O . PRO A 1 105 ? 55.261 4.855 14.411 1.00 23.24 105 PRO A O 1
ATOM 1550 N N . ALA A 1 106 ? 55.944 3.061 15.598 1.00 17.67 106 ALA A N 1
ATOM 1551 C CA . ALA A 1 106 ? 54.966 3.251 16.665 1.00 26.12 106 ALA A CA 1
ATOM 1552 C C . ALA A 1 106 ? 55.236 4.569 17.386 1.00 23.37 106 ALA A C 1
ATOM 1553 O O . ALA A 1 106 ? 56.340 5.106 17.306 1.00 25.96 106 ALA A O 1
ATOM 1560 N N . PRO A 1 107 ? 54.226 5.098 18.093 1.00 21.39 107 PRO A N 1
ATOM 1561 C CA . PRO A 1 107 ? 54.364 6.396 18.761 1.00 19.58 107 PRO A CA 1
ATOM 1562 C C . PRO A 1 107 ? 54.895 6.311 20.195 1.00 15.37 107 PRO A C 1
ATOM 1563 O O . PRO A 1 107 ? 54.680 5.315 20.884 1.00 20.19 107 PRO A O 1
ATOM 1574 N N . ASP A 1 108 ? 55.585 7.364 20.622 1.00 21.81 108 ASP A N 1
ATOM 1575 C CA . ASP A 1 108 ? 55.988 7.539 22.015 1.00 15.87 108 ASP A CA 1
ATOM 1576 C C . ASP A 1 108 ? 55.073 8.540 22.723 1.00 21.13 108 ASP A C 1
ATOM 1577 O O . ASP A 1 108 ? 55.081 8.636 23.950 1.00 20.67 108 ASP A O 1
ATOM 1586 N N . PHE A 1 109 ? 54.310 9.302 21.942 1.00 21.48 109 PHE A N 1
ATOM 1587 C CA . PHE A 1 109 ? 53.312 10.217 22.491 1.00 18.69 109 PHE A CA 1
ATOM 1588 C C . PHE A 1 109 ? 52.223 10.517 21.457 1.00 25.01 109 PHE A C 1
ATOM 1589 O O . PHE A 1 109 ? 52.401 10.258 20.266 1.00 17.97 109 PHE A O 1
ATOM 1606 N N . LEU A 1 110 ? 51.099 11.059 21.921 1.00 22.14 110 LEU A N 1
ATOM 1607 C CA . LEU A 1 110 ? 49.932 11.280 21.065 1.00 19.65 110 LEU A CA 1
ATOM 1608 C C . LEU A 1 110 ? 49.432 12.723 21.134 1.00 22.58 110 LEU A C 1
ATOM 1609 O O . LEU A 1 110 ? 49.465 13.346 22.194 1.00 16.13 110 LEU A O 1
ATOM 1625 N N . LEU A 1 111 ? 48.950 13.233 20.002 1.00 14.05 111 LEU A N 1
ATOM 1626 C CA . LEU A 1 111 ? 48.382 14.578 19.915 1.00 13.06 111 LEU A CA 1
ATOM 1627 C C . LEU A 1 111 ? 46.971 14.513 19.317 1.00 18.42 111 LEU A C 1
ATOM 1628 O O . LEU A 1 111 ? 46.804 14.187 18.141 1.00 19.88 111 LEU A O 1
ATOM 1644 N N . CYS A 1 112 ? 45.964 14.842 20.121 1.00 14.60 112 CYS A N 1
ATOM 1645 C CA . CYS A 1 112 ? 44.566 14.657 19.730 1.00 15.79 112 CYS A CA 1
ATOM 1646 C C . CYS A 1 112 ? 43.776 15.964 19.809 1.00 16.43 112 CYS A C 1
ATOM 1647 O O . CYS A 1 112 ? 43.743 16.612 20.852 1.00 15.49 112 CYS A O 1
ATOM 1655 N N . CYS A 1 113 ? 43.141 16.350 18.703 1.00 15.40 113 CYS A N 1
ATOM 1656 C CA . CYS A 1 113 ? 42.238 17.502 18.687 1.00 17.56 113 CYS A CA 1
ATOM 1657 C C . CYS A 1 113 ? 40.930 17.081 18.036 1.00 21.31 113 CYS A C 1
ATOM 1658 O O . CYS A 1 113 ? 40.931 16.526 16.938 1.00 14.40 113 CYS A O 1
ATOM 1666 N N . ASN A 1 114 ? 39.817 17.331 18.721 1.00 19.54 114 ASN A N 1
ATOM 1667 C CA . ASN A 1 114 ? 38.516 16.862 18.254 1.00 14.92 114 ASN A CA 1
ATOM 1668 C C . ASN A 1 114 ? 37.736 17.878 17.417 1.00 18.76 114 ASN A C 1
ATOM 1669 O O . ASN A 1 114 ? 36.512 17.820 17.367 1.00 19.39 114 ASN A O 1
ATOM 1680 N N . ASN A 1 115 ? 38.421 18.800 16.750 1.00 18.75 115 ASN A N 1
ATOM 1681 C CA . ASN A 1 115 ? 37.710 19.722 15.867 1.00 21.35 115 ASN A CA 1
ATOM 1682 C C . ASN A 1 115 ? 37.155 19.007 14.628 1.00 22.52 115 ASN A C 1
ATOM 1683 O O . ASN A 1 115 ? 36.119 19.399 14.093 1.00 22.00 115 ASN A O 1
ATOM 1694 N N . ILE A 1 116 ? 37.821 17.940 14.196 1.00 17.68 116 ILE A N 1
ATOM 1695 C CA . ILE A 1 116 ? 37.344 17.160 13.053 1.00 14.00 116 ILE A CA 1
ATOM 1696 C C . ILE A 1 116 ? 36.187 16.232 13.424 1.00 27.92 116 ILE A C 1
ATOM 1697 O O . ILE A 1 116 ? 35.236 16.076 12.656 1.00 23.43 116 ILE A O 1
ATOM 1713 N N . CYS A 1 117 ? 36.273 15.624 14.604 1.00 21.32 117 CYS A N 1
ATOM 1714 C CA . CYS A 1 117 ? 35.257 14.690 15.078 1.00 21.87 117 CYS A CA 1
ATOM 1715 C C . CYS A 1 117 ? 35.596 14.245 16.500 1.00 21.83 117 CYS A C 1
ATOM 1716 O O . CYS A 1 117 ? 36.697 14.503 16.991 1.00 16.25 117 CYS A O 1
ATOM 1723 N N . ASN A 1 118 ? 34.658 13.566 17.154 1.00 15.17 118 ASN A N 1
ATOM 1724 C CA . ASN A 1 118 ? 34.900 13.048 18.501 1.00 12.98 118 ASN A CA 1
ATOM 1725 C C . ASN A 1 118 ? 35.385 11.592 18.528 1.00 11.26 118 ASN A C 1
ATOM 1726 O O . ASN A 1 118 ? 35.826 11.109 19.574 1.00 15.86 118 ASN A O 1
ATOM 1737 N N . GLN A 1 119 ? 35.306 10.891 17.398 1.00 18.23 119 GLN A N 1
ATOM 1738 C CA . GLN A 1 119 ? 35.797 9.512 17.336 1.00 11.02 119 GLN A CA 1
ATOM 1739 C C . GLN A 1 119 ? 37.295 9.445 17.640 1.00 17.42 119 GLN A C 1
ATOM 1740 O O . GLN A 1 119 ? 37.765 8.470 18.224 1.00 17.52 119 GLN A O 1
ATOM 1754 N N . VAL A 1 120 ? 38.046 10.477 17.262 1.00 12.21 120 VAL A N 1
ATOM 1755 C CA . VAL A 1 120 ? 39.487 10.469 17.520 1.00 13.35 120 VAL A CA 1
ATOM 1756 C C . VAL A 1 120 ? 39.797 10.457 19.019 1.00 16.27 120 VAL A C 1
ATOM 1757 O O . VAL A 1 120 ? 40.866 10.012 19.426 1.00 12.84 120 VAL A O 1
ATOM 1770 N N . ILE A 1 121 ? 38.871 10.945 19.837 1.00 12.02 121 ILE A N 1
ATOM 1771 C CA . ILE A 1 121 ? 39.075 10.912 21.284 1.00 11.66 121 ILE A CA 1
ATOM 1772 C C . ILE A 1 121 ? 39.186 9.465 21.774 1.00 20.22 121 ILE A C 1
ATOM 1773 O O . ILE A 1 121 ? 40.134 9.116 22.484 1.00 17.40 121 ILE A O 1
ATOM 1789 N N . LYS A 1 122 ? 38.221 8.633 21.386 1.00 15.88 122 LYS A N 1
ATOM 1790 C CA . LYS A 1 122 ? 38.153 7.241 21.834 1.00 16.33 122 LYS A CA 1
ATOM 1791 C C . LYS A 1 122 ? 39.256 6.404 21.190 1.00 14.19 122 LYS A C 1
ATOM 1792 O O . LYS A 1 122 ? 39.848 5.527 21.819 1.00 14.32 122 LYS A O 1
ATOM 1811 N N . TRP A 1 123 ? 39.501 6.673 19.914 1.00 11.98 123 TRP A N 1
ATOM 1812 C CA . TRP A 1 123 ? 40.589 6.057 19.167 1.00 14.56 123 TRP A CA 1
ATOM 1813 C C . TRP A 1 123 ? 41.924 6.254 19.904 1.00 14.22 123 TRP A C 1
ATOM 1814 O O . TRP A 1 123 ? 42.642 5.289 20.171 1.00 15.36 123 TRP A O 1
ATOM 1835 N N . TYR A 1 124 ? 42.236 7.495 20.268 1.00 14.94 124 TYR A N 1
ATOM 1836 C CA . TYR A 1 124 ? 43.521 7.801 20.903 1.00 13.45 124 TYR A CA 1
ATOM 1837 C C . TYR A 1 124 ? 43.561 7.386 22.379 1.00 16.64 124 TYR A C 1
ATOM 1838 O O . TYR A 1 124 ? 44.634 7.102 22.918 1.00 15.65 124 TYR A O 1
ATOM 1856 N N . GLU A 1 125 ? 42.401 7.349 23.029 1.00 13.36 125 GLU A N 1
ATOM 1857 C CA . GLU A 1 125 ? 42.303 6.793 24.380 1.00 22.60 125 GLU A CA 1
ATOM 1858 C C . GLU A 1 125 ? 42.857 5.374 24.379 1.00 24.02 125 GLU A C 1
ATOM 1859 O O . GLU A 1 125 ? 43.626 4.985 25.263 1.00 16.24 125 GLU A O 1
ATOM 1871 N N . ASN A 1 126 ? 42.447 4.604 23.374 1.00 15.46 126 ASN A N 1
ATOM 1872 C CA . ASN A 1 126 ? 42.824 3.198 23.257 1.00 13.68 126 ASN A CA 1
ATOM 1873 C C . ASN A 1 126 ? 44.316 3.003 23.012 1.00 16.83 126 ASN A C 1
ATOM 1874 O O . ASN A 1 126 ? 44.928 2.090 23.566 1.00 17.76 126 ASN A O 1
ATOM 1885 N N . ILE A 1 127 ? 44.896 3.847 22.165 1.00 14.28 127 ILE A N 1
ATOM 1886 C CA . ILE A 1 127 ? 46.322 3.749 21.875 1.00 19.37 127 ILE A CA 1
ATOM 1887 C C . ILE A 1 127 ? 47.126 4.102 23.118 1.00 15.65 127 ILE A C 1
ATOM 1888 O O . ILE A 1 127 ? 48.077 3.407 23.467 1.00 20.20 127 ILE A O 1
ATOM 1904 N N . SER A 1 128 ? 46.737 5.183 23.784 1.00 17.82 128 SER A N 1
ATOM 1905 C CA . SER A 1 128 ? 47.414 5.616 25.002 1.00 23.65 128 SER A CA 1
ATOM 1906 C C . SER A 1 128 ? 47.450 4.484 26.026 1.00 17.66 128 SER A C 1
ATOM 1907 O O . SER A 1 128 ? 48.501 4.179 26.589 1.00 17.85 128 SER A O 1
ATOM 1915 N N . ARG A 1 129 ? 46.299 3.859 26.250 1.00 16.71 129 ARG A N 1
ATOM 1916 C CA . ARG A 1 129 ? 46.169 2.794 27.244 1.00 19.23 129 ARG A CA 1
ATOM 1917 C C . ARG A 1 129 ? 46.974 1.550 26.882 1.00 28.40 129 ARG A C 1
ATOM 1918 O O . ARG A 1 129 ? 47.626 0.955 27.737 1.00 26.84 129 ARG A O 1
ATOM 1939 N N . GLU A 1 130 ? 46.924 1.153 25.615 1.00 19.06 130 GLU A N 1
ATOM 1940 C CA . GLU A 1 130 ? 47.523 -0.109 25.196 1.00 19.66 130 GLU A CA 1
ATOM 1941 C C . GLU A 1 130 ? 49.043 -0.010 25.041 1.00 21.88 130 GLU A C 1
ATOM 1942 O O . GLU A 1 130 ? 49.748 -1.004 25.202 1.00 25.02 130 GLU A O 1
ATOM 1954 N N . LEU A 1 131 ? 49.548 1.184 24.744 1.00 15.02 131 LEU A N 1
ATOM 1955 C CA . LEU A 1 131 ? 50.990 1.385 24.595 1.00 23.19 131 LEU A CA 1
ATOM 1956 C C . LEU A 1 131 ? 51.600 2.084 25.809 1.00 19.97 131 LEU A C 1
ATOM 1957 O O . LEU A 1 131 ? 52.820 2.214 25.907 1.00 22.51 131 LEU A O 1
ATOM 1973 N N . ASP A 1 132 ? 50.750 2.537 26.726 1.00 21.83 132 ASP A N 1
ATOM 1974 C CA . ASP A 1 132 ? 51.202 3.251 27.918 1.00 20.97 132 ASP A CA 1
ATOM 1975 C C . ASP A 1 132 ? 52.049 4.480 27.569 1.00 27.28 132 ASP A C 1
ATOM 1976 O O . ASP A 1 132 ? 53.189 4.609 28.021 1.00 25.69 132 ASP A O 1
ATOM 1985 N N . ILE A 1 133 ? 51.482 5.379 26.768 1.00 19.18 133 ILE A N 1
ATOM 1986 C CA . ILE A 1 133 ? 52.161 6.612 26.367 1.00 13.17 133 ILE A CA 1
ATOM 1987 C C . ILE A 1 133 ? 51.294 7.836 26.675 1.00 12.99 133 ILE A C 1
ATOM 1988 O O . ILE A 1 133 ? 50.070 7.732 26.725 1.00 23.39 133 ILE A O 1
ATOM 2004 N N . PRO A 1 134 ? 51.925 9.002 26.894 1.00 16.79 134 PRO A N 1
ATOM 2005 C CA . PRO A 1 134 ? 51.159 10.209 27.234 1.00 15.22 134 PRO A CA 1
ATOM 2006 C C . PRO A 1 134 ? 50.247 10.686 26.107 1.00 25.57 134 PRO A C 1
ATOM 2007 O O . PRO A 1 134 ? 50.619 10.615 24.939 1.00 16.49 134 PRO A O 1
ATOM 2018 N N . LEU A 1 135 ? 49.063 11.168 26.469 1.00 20.05 135 LEU A N 1
ATOM 2019 C CA . LEU A 1 135 ? 48.103 11.690 25.504 1.00 18.96 135 LEU A CA 1
ATOM 2020 C C . LEU A 1 135 ? 47.903 13.183 25.748 1.00 22.32 135 LEU A C 1
ATOM 2021 O O . LEU A 1 135 ? 47.478 13.582 26.830 1.00 15.21 135 LEU A O 1
ATOM 2037 N N . ILE A 1 136 ? 48.222 14.002 24.749 1.00 13.90 136 ILE A N 1
ATOM 2038 C CA . ILE A 1 136 ? 47.991 15.445 24.826 1.00 16.82 136 ILE A CA 1
ATOM 2039 C C . ILE A 1 136 ? 46.676 15.796 24.138 1.00 21.49 136 ILE A C 1
ATOM 2040 O O . ILE A 1 136 ? 46.497 15.536 22.951 1.00 18.96 136 ILE A O 1
ATOM 2056 N N . MET A 1 137 ? 45.757 16.381 24.900 1.00 21.16 137 MET A N 1
ATOM 2057 C CA . MET A 1 137 ? 44.409 16.664 24.418 1.00 20.55 137 MET A CA 1
ATOM 2058 C C . MET A 1 137 ? 44.133 18.162 24.265 1.00 18.27 137 MET A C 1
ATOM 2059 O O . MET A 1 137 ? 44.309 18.939 25.203 1.00 15.92 137 MET A O 1
ATOM 2073 N N . ILE A 1 138 ? 43.718 18.559 23.067 1.00 17.58 138 ILE A N 1
ATOM 2074 C CA A ILE A 1 138 ? 43.232 19.911 22.839 0.50 16.59 138 ILE A CA 1
ATOM 2075 C CA B ILE A 1 138 ? 43.241 19.912 22.818 0.50 15.77 138 ILE A CA 1
ATOM 2076 C C . ILE A 1 138 ? 41.765 19.838 22.433 1.00 19.52 138 ILE A C 1
ATOM 2077 O O . ILE A 1 138 ? 41.428 19.616 21.271 1.00 12.90 138 ILE A O 1
ATOM 2108 N N . ASP A 1 139 ? 40.897 20.016 23.421 1.00 14.18 139 ASP A N 1
ATOM 2109 C CA . ASP A 1 139 ? 39.451 19.885 23.256 1.00 12.18 139 ASP A CA 1
ATOM 2110 C C . ASP A 1 139 ? 38.823 21.184 22.741 1.00 19.34 139 ASP A C 1
ATOM 2111 O O . ASP A 1 139 ? 38.678 22.152 23.483 1.00 17.02 139 ASP A O 1
ATOM 2120 N N . THR A 1 140 ? 38.474 21.205 21.456 1.00 16.07 140 THR A N 1
ATOM 2121 C CA . THR A 1 140 ? 37.729 22.318 20.881 1.00 15.63 140 THR A CA 1
ATOM 2122 C C . THR A 1 140 ? 36.245 21.959 20.871 1.00 23.05 140 THR A C 1
ATOM 2123 O O . THR A 1 140 ? 35.773 21.294 19.957 1.00 17.78 140 THR A O 1
ATOM 2134 N N . THR A 1 141 ? 35.511 22.382 21.897 1.00 13.45 141 THR A N 1
ATOM 2135 C CA . THR A 1 141 ? 34.095 22.026 22.017 1.00 14.02 141 THR A CA 1
ATOM 2136 C C . THR A 1 141 ? 33.235 22.642 20.903 1.00 16.33 141 THR A C 1
ATOM 2137 O O . THR A 1 141 ? 33.451 23.782 20.487 1.00 20.57 141 THR A O 1
ATOM 2148 N N . PHE A 1 142 ? 32.243 21.878 20.450 1.00 21.30 142 PHE A N 1
ATOM 2149 C CA . PHE A 1 142 ? 31.439 22.231 19.273 1.00 21.35 142 PHE A CA 1
ATOM 2150 C C . PHE A 1 142 ? 30.757 23.594 19.416 1.00 19.03 142 PHE A C 1
ATOM 2151 O O . PHE A 1 142 ? 30.178 23.906 20.458 1.00 21.15 142 PHE A O 1
ATOM 2168 N N . ASN A 1 143 ? 30.826 24.400 18.361 1.00 23.21 143 ASN A N 1
ATOM 2169 C CA . ASN A 1 143 ? 30.239 25.738 18.373 1.00 28.22 143 ASN A CA 1
ATOM 2170 C C . ASN A 1 143 ? 28.783 25.747 17.918 1.00 29.69 143 ASN A C 1
ATOM 2171 O O . ASN A 1 143 ? 28.504 25.669 16.720 1.00 23.68 143 ASN A O 1
ATOM 2182 N N . ASN A 1 144 ? 27.854 25.845 18.866 1.00 19.74 144 ASN A N 1
ATOM 2183 C CA . ASN A 1 144 ? 26.447 26.026 18.517 1.00 27.38 144 ASN A CA 1
ATOM 2184 C C . ASN A 1 144 ? 26.160 27.477 18.155 1.00 31.57 144 ASN A C 1
ATOM 2185 O O . ASN A 1 144 ? 25.342 27.755 17.280 1.00 27.30 144 ASN A O 1
ATOM 2196 N N . GLU A 1 145 ? 26.829 28.397 18.842 1.00 25.69 145 GLU A N 1
ATOM 2197 C CA . GLU A 1 145 ? 26.702 29.823 18.553 1.00 30.82 145 GLU A CA 1
ATOM 2198 C C . GLU A 1 145 ? 27.494 30.180 17.299 1.00 30.45 145 GLU A C 1
ATOM 2199 O O . GLU A 1 145 ? 28.474 29.512 16.969 1.00 22.27 145 GLU A O 1
ATOM 2211 N N . ASP A 1 146 ? 27.069 31.237 16.609 1.00 24.76 146 ASP A N 1
ATOM 2212 C CA . ASP A 1 146 ? 27.741 31.686 15.393 1.00 31.55 146 ASP A CA 1
ATOM 2213 C C . ASP A 1 146 ? 29.199 32.042 15.659 1.00 28.65 146 ASP A C 1
ATOM 2214 O O . ASP A 1 146 ? 30.053 31.883 14.790 1.00 31.14 146 ASP A O 1
ATOM 2223 N N . GLU A 1 147 ? 29.481 32.534 16.862 1.00 25.24 147 GLU A N 1
ATOM 2224 C CA . GLU A 1 147 ? 30.839 32.925 17.226 1.00 33.60 147 GLU A CA 1
ATOM 2225 C C . GLU A 1 147 ? 31.377 32.054 18.357 1.00 28.79 147 GLU A C 1
ATOM 2226 O O . GLU A 1 147 ? 30.608 31.486 19.130 1.00 27.75 147 GLU A O 1
ATOM 2238 N N . VAL A 1 148 ? 32.702 31.958 18.443 1.00 22.16 148 VAL A N 1
ATOM 2239 C CA . VAL A 1 148 ? 33.359 31.198 19.501 1.00 21.02 148 VAL A CA 1
ATOM 2240 C C . VAL A 1 148 ? 33.229 31.951 20.818 1.00 20.23 148 VAL A C 1
ATOM 2241 O O . VAL A 1 148 ? 33.623 33.113 20.913 1.00 25.57 148 VAL A O 1
ATOM 2254 N N . THR A 1 149 ? 32.671 31.297 21.832 1.00 25.89 149 THR A N 1
ATOM 2255 C CA . THR A 1 149 ? 32.471 31.948 23.122 1.00 26.46 149 THR A CA 1
ATOM 2256 C C . THR A 1 149 ? 33.814 32.268 23.761 1.00 21.46 149 THR A C 1
ATOM 2257 O O . THR A 1 149 ? 34.805 31.582 23.518 1.00 17.31 149 THR A O 1
ATOM 2268 N N . GLN A 1 150 ? 33.853 33.314 24.578 1.00 24.93 150 GLN A N 1
ATOM 2269 C CA . GLN A 1 150 ? 35.084 33.668 25.266 1.00 24.70 150 GLN A CA 1
ATOM 2270 C C . GLN A 1 150 ? 35.542 32.487 26.110 1.00 20.63 150 GLN A C 1
ATOM 2271 O O . GLN A 1 150 ? 36.737 32.242 26.250 1.00 20.35 150 GLN A O 1
ATOM 2285 N N . SER A 1 151 ? 34.584 31.752 26.666 1.00 22.66 151 SER A N 1
ATOM 2286 C CA . SER A 1 151 ? 34.898 30.617 27.528 1.00 27.54 151 SER A CA 1
ATOM 2287 C C . SER A 1 151 ? 35.667 29.547 26.760 1.00 23.57 151 SER A C 1
ATOM 2288 O O . SER A 1 151 ? 36.569 28.905 27.304 1.00 18.90 151 SER A O 1
ATOM 2296 N N . ARG A 1 152 ? 35.300 29.350 25.497 1.00 19.11 152 ARG A N 1
ATOM 2297 C CA . ARG A 1 152 ? 35.993 28.391 24.642 1.00 21.32 152 ARG A CA 1
ATOM 2298 C C . ARG A 1 152 ? 37.409 28.867 24.326 1.00 20.02 152 ARG A C 1
ATOM 2299 O O . ARG A 1 152 ? 38.346 28.072 24.320 1.00 18.82 152 ARG A O 1
ATOM 2320 N N . ILE A 1 153 ? 37.561 30.161 24.057 1.00 20.43 153 ILE A N 1
ATOM 2321 C CA . ILE A 1 153 ? 38.872 30.732 23.771 1.00 21.55 153 ILE A CA 1
ATOM 2322 C C . ILE A 1 153 ? 39.816 30.576 24.965 1.00 26.02 153 ILE A C 1
ATOM 2323 O O . ILE A 1 153 ? 40.974 30.200 24.799 1.00 19.10 153 ILE A O 1
ATOM 2339 N N . ASP A 1 154 ? 39.321 30.867 26.165 1.00 18.64 154 ASP A N 1
ATOM 2340 C CA . ASP A 1 154 ? 40.146 30.797 27.366 1.00 19.33 154 ASP A CA 1
ATOM 2341 C C . ASP A 1 154 ? 40.570 29.357 27.655 1.00 19.83 154 ASP A C 1
ATOM 2342 O O . ASP A 1 154 ? 41.715 29.099 28.022 1.00 15.86 154 ASP A O 1
ATOM 2351 N N . TYR A 1 155 ? 39.631 28.433 27.483 1.00 22.23 155 TYR A N 1
ATOM 2352 C CA . TYR A 1 155 ? 39.849 27.010 27.745 1.00 21.39 155 TYR A CA 1
ATOM 2353 C C . TYR A 1 155 ? 40.844 26.410 26.740 1.00 16.45 155 TYR A C 1
ATOM 2354 O O . TYR A 1 155 ? 41.686 25.592 27.102 1.00 15.87 155 TYR A O 1
ATOM 2372 N N . ILE A 1 156 ? 40.775 26.841 25.484 1.00 22.26 156 ILE A N 1
ATOM 2373 C CA . ILE A 1 156 ? 41.716 26.360 24.479 1.00 15.35 156 ILE A CA 1
ATOM 2374 C C . ILE A 1 156 ? 43.121 26.893 24.766 1.00 13.64 156 ILE A C 1
ATOM 2375 O O . ILE A 1 156 ? 44.099 26.171 24.626 1.00 18.95 156 ILE A O 1
ATOM 2391 N N . LYS A 1 157 ? 43.223 28.155 25.171 1.00 13.97 157 LYS A N 1
ATOM 2392 C CA . LYS A 1 157 ? 44.523 28.733 25.494 1.00 18.26 157 LYS A CA 1
ATOM 2393 C C . LYS A 1 157 ? 45.142 28.017 26.693 1.00 19.24 157 LYS A C 1
ATOM 2394 O O . LYS A 1 157 ? 46.352 27.801 26.737 1.00 18.49 157 LYS A O 1
ATOM 2413 N N . ALA A 1 158 ? 44.311 27.646 27.661 1.00 20.09 158 ALA A N 1
ATOM 2414 C CA . ALA A 1 158 ? 44.798 26.939 28.842 1.00 18.39 158 ALA A CA 1
ATOM 2415 C C . ALA A 1 158 ? 45.317 25.562 28.440 1.00 17.35 158 ALA A C 1
ATOM 2416 O O . ALA A 1 158 ? 46.265 25.044 29.032 1.00 15.47 158 ALA A O 1
ATOM 2423 N N . GLN A 1 159 ? 44.701 24.978 27.417 1.00 18.78 159 GLN A N 1
ATOM 2424 C CA . GLN A 1 159 ? 45.126 23.673 26.926 1.00 17.60 159 GLN A CA 1
ATOM 2425 C C . GLN A 1 159 ? 46.398 23.773 26.072 1.00 12.64 159 GLN A C 1
ATOM 2426 O O . GLN A 1 159 ? 47.169 22.819 26.012 1.00 19.04 159 GLN A O 1
ATOM 2440 N N . PHE A 1 160 ? 46.612 24.915 25.417 1.00 15.98 160 PHE A N 1
ATOM 2441 C CA . PHE A 1 160 ? 47.893 25.186 24.763 1.00 18.02 160 PHE A CA 1
ATOM 2442 C C . PHE A 1 160 ? 48.998 25.132 25.819 1.00 18.97 160 PHE A C 1
ATOM 2443 O O . PHE A 1 160 ? 50.067 24.570 25.591 1.00 18.38 160 PHE A O 1
ATOM 2460 N N . GLU A 1 161 ? 48.735 25.732 26.976 1.00 16.91 161 GLU A N 1
ATOM 2461 C CA . GLU A 1 161 ? 49.732 25.804 28.046 1.00 22.72 161 GLU A CA 1
ATOM 2462 C C . GLU A 1 161 ? 50.048 24.429 28.642 1.00 19.33 161 GLU A C 1
ATOM 2463 O O . GLU A 1 161 ? 51.207 24.117 28.908 1.00 20.65 161 GLU A O 1
ATOM 2475 N N . GLU A 1 162 ? 49.020 23.613 28.853 1.00 15.33 162 GLU A N 1
ATOM 2476 C CA . GLU A 1 162 ? 49.214 22.252 29.346 1.00 16.51 162 GLU A CA 1
ATOM 2477 C C . GLU A 1 162 ? 49.977 21.414 28.320 1.00 21.53 162 GLU A C 1
ATOM 2478 O O . GLU A 1 162 ? 50.815 20.592 28.678 1.00 18.53 162 GLU A O 1
ATOM 2490 N N . ALA A 1 163 ? 49.691 21.627 27.040 1.00 18.78 163 ALA A N 1
ATOM 2491 C CA . ALA A 1 163 ? 50.365 20.881 25.983 1.00 13.24 163 ALA A CA 1
ATOM 2492 C C . ALA A 1 163 ? 51.861 21.188 25.984 1.00 23.12 163 ALA A C 1
ATOM 2493 O O . ALA A 1 163 ? 52.688 20.287 25.864 1.00 20.60 163 ALA A O 1
ATOM 2500 N N . ILE A 1 164 ? 52.205 22.464 26.126 1.00 21.43 164 ILE A N 1
ATOM 2501 C CA . ILE A 1 164 ? 53.605 22.878 26.153 1.00 25.02 164 ILE A CA 1
ATOM 2502 C C . ILE A 1 164 ? 54.314 22.256 27.355 1.00 26.53 164 ILE A C 1
ATOM 2503 O O . ILE A 1 164 ? 55.446 21.787 27.244 1.00 22.24 164 ILE A O 1
ATOM 2519 N N . LYS A 1 165 ? 53.638 22.244 28.500 1.00 20.04 165 LYS A N 1
ATOM 2520 C CA . LYS A 1 165 ? 54.196 21.646 29.709 1.00 20.72 165 LYS A CA 1
ATOM 2521 C C . LYS A 1 165 ? 54.559 20.175 29.496 1.00 20.29 165 LYS A C 1
ATOM 2522 O O . LYS A 1 165 ? 55.650 19.740 29.870 1.00 21.98 165 LYS A O 1
ATOM 2541 N N . GLN A 1 166 ? 53.651 19.413 28.892 1.00 20.06 166 GLN A N 1
ATOM 2542 C CA A GLN A 1 166 ? 53.904 17.994 28.684 0.50 20.64 166 GLN A CA 1
ATOM 2543 C CA B GLN A 1 166 ? 53.861 17.988 28.632 0.50 20.83 166 GLN A CA 1
ATOM 2544 C C . GLN A 1 166 ? 54.962 17.771 27.600 1.00 22.60 166 GLN A C 1
ATOM 2545 O O . GLN A 1 166 ? 55.713 16.799 27.662 1.00 21.09 166 GLN A O 1
ATOM 2572 N N . LEU A 1 167 ? 55.038 18.676 26.629 1.00 19.83 167 LEU A N 1
ATOM 2573 C CA . LEU A 1 167 ? 55.993 18.531 25.534 1.00 22.37 167 LEU A CA 1
ATOM 2574 C C . LEU A 1 167 ? 57.416 18.847 25.984 1.00 22.75 167 LEU A C 1
ATOM 2575 O O . LEU A 1 167 ? 58.377 18.303 25.442 1.00 22.90 167 LEU A O 1
ATOM 2591 N N . GLU A 1 168 ? 57.551 19.724 26.975 1.00 23.98 168 GLU A N 1
ATOM 2592 C CA . GLU A 1 168 ? 58.862 20.021 27.544 1.00 25.11 168 GLU A CA 1
ATOM 2593 C C . GLU A 1 168 ? 59.424 18.766 28.199 1.00 19.43 168 GLU A C 1
ATOM 2594 O O . GLU A 1 168 ? 60.613 18.472 28.088 1.00 27.56 168 GLU A O 1
ATOM 2606 N N . ILE A 1 169 ? 58.558 18.033 28.891 1.00 23.02 169 ILE A N 1
ATOM 2607 C CA . ILE A 1 169 ? 58.960 16.807 29.568 1.00 31.85 169 ILE A CA 1
ATOM 2608 C C . ILE A 1 169 ? 59.319 15.722 28.552 1.00 33.63 169 ILE A C 1
ATOM 2609 O O . ILE A 1 169 ? 60.341 15.049 28.686 1.00 32.19 169 ILE A O 1
ATOM 2625 N N . ILE A 1 170 ? 58.485 15.571 27.528 1.00 27.50 170 ILE A N 1
ATOM 2626 C CA . ILE A 1 170 ? 58.709 14.568 26.489 1.00 26.04 170 ILE A CA 1
ATOM 2627 C C . ILE A 1 170 ? 60.019 14.800 25.728 1.00 23.23 170 ILE A C 1
ATOM 2628 O O . ILE A 1 170 ? 60.753 13.856 25.439 1.00 24.07 170 ILE A O 1
ATOM 2644 N N . SER A 1 171 ? 60.310 16.060 25.418 1.00 18.19 171 SER A N 1
ATOM 2645 C CA . SER A 1 171 ? 61.436 16.406 24.557 1.00 30.74 171 SER A CA 1
ATOM 2646 C C . SER A 1 171 ? 62.727 16.651 25.334 1.00 34.32 171 SER A C 1
ATOM 2647 O O . SER A 1 171 ? 63.819 16.589 24.767 1.00 34.86 171 SER A O 1
ATOM 2655 N N . GLY A 1 172 ? 62.598 16.938 26.625 1.00 31.12 172 GLY A N 1
ATOM 2656 C CA . GLY A 1 172 ? 63.745 17.276 27.449 1.00 37.13 172 GLY A CA 1
ATOM 2657 C C . GLY A 1 172 ? 64.270 18.672 27.166 1.00 34.22 172 GLY A C 1
ATOM 2658 O O . GLY A 1 172 ? 65.437 18.969 27.422 1.00 42.61 172 GLY A O 1
ATOM 2662 N N . LYS A 1 173 ? 63.402 19.532 26.641 1.00 19.86 173 LYS A N 1
ATOM 2663 C CA . LYS A 1 173 ? 63.787 20.889 26.268 1.00 30.39 173 LYS A CA 1
ATOM 2664 C C . LYS A 1 173 ? 62.831 21.911 26.864 1.00 28.01 173 LYS A C 1
ATOM 2665 O O . LYS A 1 173 ? 61.733 21.569 27.302 1.00 40.17 173 LYS A O 1
ATOM 2684 N N . LYS A 1 174 ? 63.253 23.170 26.866 1.00 34.06 174 LYS A N 1
ATOM 2685 C CA . LYS A 1 174 ? 62.415 24.262 27.341 1.00 39.61 174 LYS A CA 1
ATOM 2686 C C . LYS A 1 174 ? 61.793 25.012 26.169 1.00 35.97 174 LYS A C 1
ATOM 2687 O O . LYS A 1 174 ? 62.431 25.217 25.138 1.00 33.79 174 LYS A O 1
ATOM 2706 N N . PHE A 1 175 ? 60.539 25.417 26.340 1.00 32.73 175 PHE A N 1
ATOM 2707 C CA . PHE A 1 175 ? 59.817 26.176 25.327 1.00 29.53 175 PHE A CA 1
ATOM 2708 C C . PHE A 1 175 ? 60.598 27.427 24.935 1.00 31.17 175 PHE A C 1
ATOM 2709 O O . PHE A 1 175 ? 61.073 28.167 25.793 1.00 32.83 175 PHE A O 1
ATOM 2726 N N . ASP A 1 176 ? 60.727 27.655 23.632 1.00 28.39 176 ASP A N 1
ATOM 2727 C CA . ASP A 1 176 ? 61.498 28.781 23.117 1.00 29.56 176 ASP A CA 1
ATOM 2728 C C . ASP A 1 176 ? 60.578 29.760 22.389 1.00 27.88 176 ASP A C 1
ATOM 2729 O O . ASP A 1 176 ? 60.199 29.524 21.244 1.00 31.18 176 ASP A O 1
ATOM 2738 N N . PRO A 1 177 ? 60.223 30.873 23.048 1.00 30.43 177 PRO A N 1
ATOM 2739 C CA . PRO A 1 177 ? 59.298 31.835 22.437 1.00 32.36 177 PRO A CA 1
ATOM 2740 C C . PRO A 1 177 ? 59.819 32.409 21.120 1.00 32.15 177 PRO A C 1
ATOM 2741 O O . PRO A 1 177 ? 59.021 32.757 20.253 1.00 30.61 177 PRO A O 1
ATOM 2752 N N . LYS A 1 178 ? 61.138 32.507 20.980 1.00 36.95 178 LYS A N 1
ATOM 2753 C CA . LYS A 1 178 ? 61.740 33.038 19.761 1.00 44.52 178 LYS A CA 1
ATOM 2754 C C . LYS A 1 178 ? 61.531 32.095 18.579 1.00 43.00 178 LYS A C 1
ATOM 2755 O O . LYS A 1 178 ? 61.208 32.535 17.479 1.00 30.39 178 LYS A O 1
ATOM 2774 N N . LYS A 1 179 ? 61.721 30.799 18.803 1.00 38.15 179 LYS A N 1
ATOM 2775 C CA . LYS A 1 179 ? 61.496 29.817 17.751 1.00 35.21 179 LYS A CA 1
ATOM 2776 C C . LYS A 1 179 ? 60.003 29.666 17.485 1.00 29.45 179 LYS A C 1
ATOM 2777 O O . LYS A 1 179 ? 59.592 29.308 16.379 1.00 24.80 179 LYS A O 1
ATOM 2796 N N . PHE A 1 180 ? 59.196 29.950 18.502 1.00 33.46 180 PHE A N 1
ATOM 2797 C CA . PHE A 1 180 ? 57.748 29.826 18.393 1.00 29.03 180 PHE A CA 1
ATOM 2798 C C . PHE A 1 180 ? 57.190 30.862 17.422 1.00 30.09 180 PHE A C 1
ATOM 2799 O O . PHE A 1 180 ? 56.323 30.548 16.611 1.00 26.31 180 PHE A O 1
ATOM 2816 N N . GLU A 1 181 ? 57.686 32.093 17.497 1.00 32.01 181 GLU A N 1
ATOM 2817 C CA . GLU A 1 181 ? 57.208 33.134 16.593 1.00 33.31 181 GLU A CA 1
ATOM 2818 C C . GLU A 1 181 ? 57.619 32.812 15.157 1.00 28.79 181 GLU A C 1
ATOM 2819 O O . GLU A 1 181 ? 56.868 33.075 14.218 1.00 29.30 181 GLU A O 1
ATOM 2831 N N A GLU A 1 182 ? 58.804 32.234 14.992 0.50 22.82 182 GLU A N 1
ATOM 2832 N N B GLU A 1 182 ? 58.807 32.237 14.993 0.50 22.79 182 GLU A N 1
ATOM 2833 C CA A GLU A 1 182 ? 59.277 31.831 13.672 0.50 30.29 182 GLU A CA 1
ATOM 2834 C CA B GLU A 1 182 ? 59.283 31.826 13.676 0.50 30.36 182 GLU A CA 1
ATOM 2835 C C A GLU A 1 182 ? 58.373 30.752 13.087 0.50 26.87 182 GLU A C 1
ATOM 2836 C C B GLU A 1 182 ? 58.357 30.766 13.092 0.50 26.88 182 GLU A C 1
ATOM 2837 O O A GLU A 1 182 ? 58.116 30.726 11.884 0.50 27.06 182 GLU A O 1
ATOM 2838 O O B GLU A 1 182 ? 58.070 30.765 11.895 0.50 26.61 182 GLU A O 1
ATOM 2861 N N . VAL A 1 183 ? 57.890 29.864 13.949 1.00 27.25 183 VAL A N 1
ATOM 2862 C CA . VAL A 1 183 ? 57.011 28.783 13.526 1.00 25.34 183 VAL A CA 1
ATOM 2863 C C . VAL A 1 183 ? 55.637 29.315 13.131 1.00 26.13 183 VAL A C 1
ATOM 2864 O O . VAL A 1 183 ? 55.019 28.812 12.200 1.00 29.16 183 VAL A O 1
ATOM 2878 N N . MET A 1 184 ? 55.164 30.341 13.830 1.00 32.23 184 MET A N 1
ATOM 2879 C CA A MET A 1 184 ? 53.856 30.921 13.547 0.50 25.93 184 MET A CA 1
ATOM 2880 C CA B MET A 1 184 ? 53.855 30.909 13.537 0.50 26.05 184 MET A CA 1
ATOM 2881 C C . MET A 1 184 ? 53.871 31.648 12.203 1.00 31.07 184 MET A C 1
ATOM 2882 O O . MET A 1 184 ? 52.879 31.644 11.474 1.00 29.10 184 MET A O 1
ATOM 2909 N N . LYS A 1 185 ? 55.003 32.265 11.877 1.00 25.23 185 LYS A N 1
ATOM 2910 C CA . LYS A 1 185 ? 55.140 32.989 10.617 1.00 21.89 185 LYS A CA 1
ATOM 2911 C C . LYS A 1 185 ? 55.184 32.034 9.420 1.00 22.41 185 LYS A C 1
ATOM 2912 O O . LYS A 1 185 ? 54.591 32.313 8.378 1.00 28.31 185 LYS A O 1
ATOM 2931 N N . ILE A 1 186 ? 55.874 30.908 9.571 1.00 25.30 186 ILE A N 1
ATOM 2932 C CA . ILE A 1 186 ? 55.946 29.915 8.505 1.00 32.49 186 ILE A CA 1
ATOM 2933 C C . ILE A 1 186 ? 54.582 29.264 8.300 1.00 33.66 186 ILE A C 1
ATOM 2934 O O . ILE A 1 186 ? 54.143 29.059 7.170 1.00 23.54 186 ILE A O 1
ATOM 2950 N N . SER A 1 187 ? 53.914 28.949 9.405 1.00 27.49 187 SER A N 1
ATOM 2951 C CA . SER A 1 187 ? 52.624 28.269 9.361 1.00 22.26 187 SER A CA 1
ATOM 2952 C C . SER A 1 187 ? 51.553 29.146 8.728 1.00 21.55 187 SER A C 1
ATOM 2953 O O . SER A 1 187 ? 50.684 28.654 8.012 1.00 23.91 187 SER A O 1
ATOM 2961 N N . ALA A 1 188 ? 51.621 30.447 8.993 1.00 21.99 188 ALA A N 1
ATOM 2962 C CA . ALA A 1 188 ? 50.653 31.388 8.444 1.00 27.26 188 ALA A CA 1
ATOM 2963 C C . ALA A 1 188 ? 50.784 31.493 6.927 1.00 24.30 188 ALA A C 1
ATOM 2964 O O . ALA A 1 188 ? 49.783 31.521 6.218 1.00 28.50 188 ALA A O 1
ATOM 2971 N N . GLU A 1 189 ? 52.014 31.560 6.429 1.00 28.45 189 GLU A N 1
ATOM 2972 C CA . GLU A 1 189 ? 52.240 31.688 4.985 1.00 26.04 189 GLU A CA 1
ATOM 2973 C C . GLU A 1 189 ? 51.863 30.410 4.244 1.00 30.42 189 GLU A C 1
ATOM 2974 O O . GLU A 1 189 ? 51.341 30.464 3.129 1.00 29.52 189 GLU A O 1
ATOM 2986 N N . ASN A 1 190 ? 52.124 29.259 4.856 1.00 23.61 190 ASN A N 1
ATOM 2987 C CA . ASN A 1 190 ? 51.775 27.986 4.232 1.00 28.03 190 ASN A CA 1
ATOM 2988 C C . ASN A 1 190 ? 50.263 27.799 4.165 1.00 30.03 190 ASN A C 1
ATOM 2989 O O . ASN A 1 190 ? 49.736 27.248 3.196 1.00 21.54 190 ASN A O 1
ATOM 3000 N N . GLY A 1 191 ? 49.568 28.270 5.194 1.00 27.82 191 GLY A N 1
ATOM 3001 C CA . GLY A 1 191 ? 48.118 28.265 5.194 1.00 25.05 191 GLY A CA 1
ATOM 3002 C C . GLY A 1 191 ? 47.563 29.103 4.057 1.00 30.48 191 GLY A C 1
ATOM 3003 O O . GLY A 1 191 ? 46.595 28.714 3.403 1.00 21.35 191 GLY A O 1
ATOM 3007 N N . ARG A 1 192 ? 48.180 30.257 3.818 1.00 22.00 192 ARG A N 1
ATOM 3008 C CA . ARG A 1 192 ? 47.742 31.143 2.744 1.00 24.61 192 ARG A CA 1
ATOM 3009 C C . ARG A 1 192 ? 47.973 30.509 1.378 1.00 28.36 192 ARG A C 1
ATOM 3010 O O . ARG A 1 192 ? 47.141 30.637 0.485 1.00 24.80 192 ARG A O 1
ATOM 3031 N N . LEU A 1 193 ? 49.099 29.820 1.220 1.00 25.68 193 LEU A N 1
ATOM 3032 C CA . LEU A 1 193 ? 49.443 29.206 -0.059 1.00 31.37 193 LEU A CA 1
ATOM 3033 C C . LEU A 1 193 ? 48.527 28.021 -0.361 1.00 30.07 193 LEU A C 1
ATOM 3034 O O . LEU A 1 193 ? 48.224 27.743 -1.518 1.00 28.09 193 LEU A O 1
ATOM 3050 N N . TRP A 1 194 ? 48.085 27.329 0.684 1.00 25.09 194 TRP A N 1
ATOM 3051 C CA . TRP A 1 194 ? 47.150 26.224 0.523 1.00 23.48 194 TRP A CA 1
ATOM 3052 C C . TRP A 1 194 ? 45.809 26.743 0.013 1.00 30.67 194 TRP A C 1
ATOM 3053 O O . TRP A 1 194 ? 45.271 26.236 -0.972 1.00 24.36 194 TRP A O 1
ATOM 3074 N N . LYS A 1 195 ? 45.277 27.757 0.689 1.00 25.79 195 LYS A N 1
ATOM 3075 C CA . LYS A 1 195 ? 43.981 28.321 0.330 1.00 33.45 195 LYS A CA 1
ATOM 3076 C C . LYS A 1 195 ? 43.992 28.933 -1.072 1.00 37.18 195 LYS A C 1
ATOM 3077 O O . LYS A 1 195 ? 43.007 28.841 -1.802 1.00 29.53 195 LYS A O 1
ATOM 3096 N N . TYR A 1 196 ? 45.105 29.558 -1.445 1.00 30.23 196 TYR A N 1
ATOM 3097 C CA . TYR A 1 196 ? 45.209 30.212 -2.747 1.00 32.38 196 TYR A CA 1
ATOM 3098 C C . TYR A 1 196 ? 45.300 29.195 -3.878 1.00 28.52 196 TYR A C 1
ATOM 3099 O O . TYR A 1 196 ? 44.519 29.237 -4.829 1.00 27.68 196 TYR A O 1
ATOM 3117 N N . SER A 1 197 ? 46.255 28.279 -3.768 1.00 23.34 197 SER A N 1
ATOM 3118 C CA . SER A 1 197 ? 46.509 27.305 -4.823 1.00 30.23 197 SER A CA 1
ATOM 3119 C C . SER A 1 197 ? 45.297 26.410 -5.084 1.00 31.86 197 SER A C 1
ATOM 3120 O O . SER A 1 197 ? 44.966 26.131 -6.235 1.00 29.44 197 SER A O 1
ATOM 3128 N N . MET A 1 198 ? 44.632 25.969 -4.020 1.00 29.39 198 MET A N 1
ATOM 3129 C CA . MET A 1 198 ? 43.530 25.020 -4.159 1.00 30.09 198 MET A CA 1
ATOM 3130 C C . MET A 1 198 ? 42.213 25.713 -4.510 1.00 27.59 198 MET A C 1
ATOM 3131 O O . MET A 1 198 ? 41.209 25.048 -4.770 1.00 27.65 198 MET A O 1
ATOM 3145 N N . SER A 1 199 ? 42.220 27.043 -4.520 1.00 27.43 199 SER A N 1
ATOM 3146 C CA . SER A 1 199 ? 41.034 27.816 -4.886 1.00 35.06 199 SER A CA 1
ATOM 3147 C C . SER A 1 199 ? 41.082 28.281 -6.343 1.00 35.43 199 SER A C 1
ATOM 3148 O O . SER A 1 199 ? 40.138 28.897 -6.837 1.00 29.34 199 SER A O 1
ATOM 3156 N N . LEU A 1 200 ? 42.180 27.985 -7.028 1.00 21.90 200 LEU A N 1
ATOM 3157 C CA . LEU A 1 200 ? 42.361 28.447 -8.407 1.00 23.10 200 LEU A CA 1
ATOM 3158 C C . LEU A 1 200 ? 41.299 27.909 -9.373 1.00 33.76 200 LEU A C 1
ATOM 3159 O O . LEU A 1 200 ? 40.931 28.591 -10.331 1.00 36.83 200 LEU A O 1
ATOM 3175 N N . PRO A 1 201 ? 40.813 26.680 -9.142 1.00 33.11 201 PRO A N 1
ATOM 3176 C CA . PRO A 1 201 ? 39.778 26.123 -10.023 1.00 27.77 201 PRO A CA 1
ATOM 3177 C C . PRO A 1 201 ? 38.492 26.952 -10.055 1.00 34.81 201 PRO A C 1
ATOM 3178 O O . PRO A 1 201 ? 37.784 26.934 -11.057 1.00 33.82 201 PRO A O 1
ATOM 3189 N N . ALA A 1 202 ? 38.204 27.671 -8.973 1.00 30.63 202 ALA A N 1
ATOM 3190 C CA . ALA A 1 202 ? 36.957 28.427 -8.856 1.00 37.32 202 ALA A CA 1
ATOM 3191 C C . ALA A 1 202 ? 36.795 29.489 -9.945 1.00 49.11 202 ALA A C 1
ATOM 3192 O O . ALA A 1 202 ? 35.776 29.527 -10.635 1.00 48.48 202 ALA A O 1
ATOM 3199 N N . ASP A 1 203 ? 37.795 30.353 -10.089 1.00 54.93 203 ASP A N 1
ATOM 3200 C CA . ASP A 1 203 ? 37.719 31.457 -11.040 1.00 61.09 203 ASP A CA 1
ATOM 3201 C C . ASP A 1 203 ? 38.532 31.159 -12.293 1.00 65.47 203 ASP A C 1
ATOM 3202 O O . ASP A 1 203 ? 39.303 31.998 -12.758 1.00 74.78 203 ASP A O 1
ATOM 3211 N N . SER A 1 204 ? 38.352 29.962 -12.839 1.00 55.98 204 SER A N 1
ATOM 3212 C CA . SER A 1 204 ? 39.096 29.544 -14.019 1.00 48.18 204 SER A CA 1
ATOM 3213 C C . SER A 1 204 ? 38.318 28.496 -14.806 1.00 47.79 204 SER A C 1
ATOM 3214 O O . SER A 1 204 ? 38.149 27.364 -14.352 1.00 47.06 204 SER A O 1
ATOM 3222 N N . SER A 1 205 ? 37.846 28.876 -15.989 1.00 39.81 205 SER A N 1
ATOM 3223 C CA . SER A 1 205 ? 37.095 27.959 -16.839 1.00 44.75 205 SER A CA 1
ATOM 3224 C C . SER A 1 205 ? 37.793 27.777 -18.181 1.00 49.71 205 SER A C 1
ATOM 3225 O O . SER A 1 205 ? 37.864 28.713 -18.975 1.00 47.16 205 SER A O 1
ATOM 3233 N N . PRO A 1 206 ? 38.318 26.568 -18.437 1.00 49.97 206 PRO A N 1
ATOM 3234 C CA . PRO A 1 206 ? 38.289 25.421 -17.522 1.00 42.37 206 PRO A CA 1
ATOM 3235 C C . PRO A 1 206 ? 39.309 25.545 -16.394 1.00 42.25 206 PRO A C 1
ATOM 3236 O O . PRO A 1 206 ? 40.096 26.493 -16.377 1.00 37.14 206 PRO A O 1
ATOM 3247 N N . SER A 1 207 ? 39.286 24.590 -15.469 1.00 40.44 207 SER A N 1
ATOM 3248 C CA . SER A 1 207 ? 40.197 24.586 -14.330 1.00 39.52 207 SER A CA 1
ATOM 3249 C C . SER A 1 207 ? 41.566 24.028 -14.702 1.00 40.70 207 SER A C 1
ATOM 3250 O O . SER A 1 207 ? 41.665 23.116 -15.523 1.00 35.31 207 SER A O 1
ATOM 3258 N N . PRO A 1 208 ? 42.627 24.564 -14.076 1.00 32.30 208 PRO A N 1
ATOM 3259 C CA . PRO A 1 208 ? 44.007 24.166 -14.376 1.00 41.73 208 PRO A CA 1
ATOM 3260 C C . PRO A 1 208 ? 44.388 22.782 -13.850 1.00 42.41 208 PRO A C 1
ATOM 3261 O O . PRO A 1 208 ? 45.481 22.309 -14.155 1.00 38.84 208 PRO A O 1
ATOM 3272 N N . MET A 1 209 ? 43.516 22.147 -13.073 1.00 32.10 209 MET A N 1
ATOM 3273 C CA . MET A 1 209 ? 43.816 20.819 -12.549 1.00 44.49 209 MET A CA 1
ATOM 3274 C C . MET A 1 209 ? 42.574 19.939 -12.462 1.00 37.93 209 MET A C 1
ATOM 3275 O O . MET A 1 209 ? 41.450 20.432 -12.392 1.00 28.61 209 MET A O 1
ATOM 3289 N N . ASN A 1 210 ? 42.792 18.629 -12.493 1.00 26.61 210 ASN A N 1
ATOM 3290 C CA . ASN A 1 210 ? 41.768 17.675 -12.115 1.00 22.40 210 ASN A CA 1
ATOM 3291 C C . ASN A 1 210 ? 41.482 17.876 -10.632 1.00 19.58 210 ASN A C 1
ATOM 3292 O O . ASN A 1 210 ? 42.408 17.966 -9.832 1.00 28.16 210 ASN A O 1
ATOM 3303 N N . GLY A 1 211 ? 40.206 17.954 -10.270 1.00 32.21 211 GLY A N 1
ATOM 3304 C CA . GLY A 1 211 ? 39.813 18.225 -8.897 1.00 33.61 211 GLY A CA 1
ATOM 3305 C C . GLY A 1 211 ? 40.365 17.242 -7.879 1.00 27.83 211 GLY A C 1
ATOM 3306 O O . GLY A 1 211 ? 40.705 17.624 -6.756 1.00 23.17 211 GLY A O 1
ATOM 3310 N N . PHE A 1 212 ? 40.448 15.971 -8.255 1.00 28.22 212 PHE A N 1
ATOM 3311 C CA . PHE A 1 212 ? 40.956 14.948 -7.344 1.00 26.64 212 PHE A CA 1
ATOM 3312 C C . PHE A 1 212 ? 42.397 15.231 -6.910 1.00 28.25 212 PHE A C 1
ATOM 3313 O O . PHE A 1 212 ? 42.846 14.732 -5.882 1.00 22.66 212 PHE A O 1
ATOM 3330 N N . ASP A 1 213 ? 43.121 16.020 -7.698 1.00 21.73 213 ASP A N 1
ATOM 3331 C CA . ASP A 1 213 ? 44.503 16.364 -7.368 1.00 27.46 213 ASP A CA 1
ATOM 3332 C C . ASP A 1 213 ? 44.623 17.022 -5.996 1.00 32.70 213 ASP A C 1
ATOM 3333 O O . ASP A 1 213 ? 45.646 16.888 -5.329 1.00 22.10 213 ASP A O 1
ATOM 3342 N N . LEU A 1 214 ? 43.583 17.743 -5.585 1.00 25.98 214 LEU A N 1
ATOM 3343 C CA . LEU A 1 214 ? 43.596 18.434 -4.301 1.00 28.20 214 LEU A CA 1
ATOM 3344 C C . LEU A 1 214 ? 43.915 17.478 -3.155 1.00 30.80 214 LEU A C 1
ATOM 3345 O O . LEU A 1 214 ? 44.615 17.839 -2.212 1.00 23.88 214 LEU A O 1
ATOM 3361 N N . PHE A 1 215 ? 43.407 16.254 -3.235 1.00 25.56 215 PHE A N 1
ATOM 3362 C CA . PHE A 1 215 ? 43.544 15.321 -2.122 1.00 30.63 215 PHE A CA 1
ATOM 3363 C C . PHE A 1 215 ? 44.943 14.710 -2.014 1.00 35.26 215 PHE A C 1
ATOM 3364 O O . PHE A 1 215 ? 45.299 14.157 -0.977 1.00 24.24 215 PHE A O 1
ATOM 3381 N N . THR A 1 216 ? 45.739 14.823 -3.074 1.00 32.93 216 THR A N 1
ATOM 3382 C CA . THR A 1 216 ? 47.145 14.440 -3.001 1.00 27.20 216 THR A CA 1
ATOM 3383 C C . THR A 1 216 ? 47.936 15.512 -2.256 1.00 28.00 216 THR A C 1
ATOM 3384 O O . THR A 1 216 ? 48.692 15.215 -1.328 1.00 22.65 216 THR A O 1
ATOM 3395 N N . TYR A 1 217 ? 47.749 16.761 -2.666 1.00 22.56 217 TYR A N 1
ATOM 3396 C CA . TYR A 1 217 ? 48.462 17.883 -2.069 1.00 24.58 217 TYR A CA 1
ATOM 3397 C C . TYR A 1 217 ? 48.030 18.095 -0.619 1.00 25.45 217 TYR A C 1
ATOM 3398 O O . TYR A 1 217 ? 48.753 18.705 0.169 1.00 25.58 217 TYR A O 1
ATOM 3416 N N . MET A 1 218 ? 46.850 17.587 -0.276 1.00 24.19 218 MET A N 1
ATOM 3417 C CA . MET A 1 218 ? 46.316 17.719 1.078 1.00 30.22 218 MET A CA 1
ATOM 3418 C C . MET A 1 218 ? 47.256 17.092 2.105 1.00 28.39 218 MET A C 1
ATOM 3419 O O . MET A 1 218 ? 47.367 17.571 3.232 1.00 24.08 218 MET A O 1
ATOM 3433 N N . ALA A 1 219 ? 47.927 16.015 1.712 1.00 27.28 219 ALA A N 1
ATOM 3434 C CA . ALA A 1 219 ? 48.844 15.320 2.608 1.00 30.83 219 ALA A CA 1
ATOM 3435 C C . ALA A 1 219 ? 49.959 16.250 3.081 1.00 27.82 219 ALA A C 1
ATOM 3436 O O . ALA A 1 219 ? 50.439 16.135 4.209 1.00 23.87 219 ALA A O 1
ATOM 3443 N N . VAL A 1 220 ? 50.370 17.168 2.212 1.00 29.84 220 VAL A N 1
ATOM 3444 C CA . VAL A 1 220 ? 51.457 18.088 2.530 1.00 30.32 220 VAL A CA 1
ATOM 3445 C C . VAL A 1 220 ? 51.059 19.081 3.622 1.00 22.72 220 VAL A C 1
ATOM 3446 O O . VAL A 1 220 ? 51.780 19.252 4.605 1.00 22.62 220 VAL A O 1
ATOM 3459 N N . ILE A 1 221 ? 49.917 19.738 3.451 1.00 23.85 221 ILE A N 1
ATOM 3460 C CA . ILE A 1 221 ? 49.499 20.759 4.407 1.00 25.25 221 ILE A CA 1
ATOM 3461 C C . ILE A 1 221 ? 49.119 20.125 5.748 1.00 21.15 221 ILE A C 1
ATOM 3462 O O . ILE A 1 221 ? 49.133 20.786 6.783 1.00 20.61 221 ILE A O 1
ATOM 3478 N N . VAL A 1 222 ? 48.800 18.837 5.731 1.00 18.22 222 VAL A N 1
ATOM 3479 C CA . VAL A 1 222 ? 48.460 18.123 6.958 1.00 21.62 222 VAL A CA 1
ATOM 3480 C C . VAL A 1 222 ? 49.692 17.765 7.791 1.00 24.19 222 VAL A C 1
ATOM 3481 O O . VAL A 1 222 ? 49.685 17.914 9.015 1.00 25.54 222 VAL A O 1
ATOM 3494 N N . CYS A 1 223 ? 50.750 17.310 7.125 1.00 21.45 223 CYS A N 1
ATOM 3495 C CA A CYS A 1 223 ? 51.876 16.726 7.846 0.50 29.04 223 CYS A CA 1
ATOM 3496 C CA B CYS A 1 223 ? 51.898 16.698 7.789 0.50 30.74 223 CYS A CA 1
ATOM 3497 C C . CYS A 1 223 ? 53.086 17.650 7.977 1.00 26.50 223 CYS A C 1
ATOM 3498 O O . CYS A 1 223 ? 53.985 17.379 8.772 1.00 31.12 223 CYS A O 1
ATOM 3513 N N . ALA A 1 224 ? 53.109 18.753 7.233 1.00 28.28 224 ALA A N 1
ATOM 3514 C CA . ALA A 1 224 ? 54.271 19.651 7.267 1.00 23.99 224 ALA A CA 1
ATOM 3515 C C . ALA A 1 224 ? 53.900 21.131 7.180 1.00 24.60 224 ALA A C 1
ATOM 3516 O O . ALA A 1 224 ? 54.584 21.915 6.519 1.00 31.50 224 ALA A O 1
ATOM 3523 N N . ARG A 1 225 ? 52.831 21.513 7.870 1.00 23.18 225 ARG A N 1
ATOM 3524 C CA . ARG A 1 225 ? 52.286 22.865 7.788 1.00 24.25 225 ARG A CA 1
ATOM 3525 C C . ARG A 1 225 ? 53.250 23.920 8.343 1.00 28.60 225 ARG A C 1
ATOM 3526 O O . ARG A 1 225 ? 53.168 25.098 7.986 1.00 26.16 225 ARG A O 1
ATOM 3547 N N . GLY A 1 226 ? 54.168 23.500 9.208 1.00 22.65 226 GLY A N 1
ATOM 3548 C CA . GLY A 1 226 ? 55.088 24.428 9.846 1.00 31.05 226 GLY A CA 1
ATOM 3549 C C . GLY A 1 226 ? 56.510 24.363 9.314 1.00 36.09 226 GLY A C 1
ATOM 3550 O O . GLY A 1 226 ? 57.440 24.849 9.961 1.00 31.60 226 GLY A O 1
ATOM 3554 N N . LYS A 1 227 ? 56.678 23.779 8.131 1.00 24.46 227 LYS A N 1
ATOM 3555 C CA . LYS A 1 227 ? 57.999 23.574 7.536 1.00 35.46 227 LYS A CA 1
ATOM 3556 C C . LYS A 1 227 ? 58.239 24.511 6.352 1.00 31.15 227 LYS A C 1
ATOM 3557 O O . LYS A 1 227 ? 57.349 24.730 5.533 1.00 25.02 227 LYS A O 1
ATOM 3576 N N . LYS A 1 228 ? 59.453 25.041 6.248 1.00 27.40 228 LYS A N 1
ATOM 3577 C CA . LYS A 1 228 ? 59.794 25.945 5.152 1.00 34.14 228 LYS A CA 1
ATOM 3578 C C . LYS A 1 228 ? 59.872 25.197 3.822 1.00 30.01 228 LYS A C 1
ATOM 3579 O O . LYS A 1 228 ? 59.654 25.783 2.761 1.00 29.41 228 LYS A O 1
ATOM 3598 N N . GLU A 1 229 ? 60.178 23.905 3.880 1.00 26.93 229 GLU A N 1
ATOM 3599 C CA . GLU A 1 229 ? 60.245 23.082 2.674 1.00 25.60 229 GLU A CA 1
ATOM 3600 C C . GLU A 1 229 ? 58.879 23.038 2.001 1.00 32.77 229 GLU A C 1
ATOM 3601 O O . GLU A 1 229 ? 58.773 22.890 0.784 1.00 33.48 229 GLU A O 1
ATOM 3613 N N . THR A 1 230 ? 57.834 23.165 2.809 1.00 34.66 230 THR A N 1
ATOM 3614 C CA . THR A 1 230 ? 56.468 23.161 2.310 1.00 32.77 230 THR A CA 1
ATOM 3615 C C . THR A 1 230 ? 56.182 24.451 1.555 1.00 29.86 230 THR A C 1
ATOM 3616 O O . THR A 1 230 ? 55.471 24.450 0.549 1.00 30.30 230 THR A O 1
ATOM 3627 N N . THR A 1 231 ? 56.747 25.547 2.047 1.00 21.64 231 THR A N 1
ATOM 3628 C CA . THR A 1 231 ? 56.594 26.845 1.409 1.00 29.65 231 THR A CA 1
ATOM 3629 C C . THR A 1 231 ? 57.085 26.771 -0.031 1.00 36.83 231 THR A C 1
ATOM 3630 O O . THR A 1 231 ? 56.407 27.218 -0.956 1.00 31.23 231 THR A O 1
ATOM 3641 N N . GLU A 1 232 ? 58.266 26.193 -0.217 1.00 31.07 232 GLU A N 1
ATOM 3642 C CA . GLU A 1 232 ? 58.879 26.124 -1.539 1.00 33.41 232 GLU A CA 1
ATOM 3643 C C . GLU A 1 232 ? 58.148 25.141 -2.448 1.00 30.39 232 GLU A C 1
ATOM 3644 O O . GLU A 1 232 ? 58.064 25.350 -3.658 1.00 32.65 232 GLU A O 1
ATOM 3656 N N . ALA A 1 233 ? 57.619 24.071 -1.862 1.00 35.81 233 ALA A N 1
ATOM 3657 C CA . ALA A 1 233 ? 56.892 23.067 -2.627 1.00 31.37 233 ALA A CA 1
ATOM 3658 C C . ALA A 1 233 ? 55.635 23.678 -3.232 1.00 32.47 233 ALA A C 1
ATOM 3659 O O . ALA A 1 233 ? 55.355 23.498 -4.416 1.00 28.49 233 ALA A O 1
ATOM 3666 N N . PHE A 1 234 ? 54.886 24.416 -2.419 1.00 28.19 234 PHE A N 1
ATOM 3667 C CA . PHE A 1 234 ? 53.638 25.020 -2.875 1.00 32.32 234 PHE A CA 1
ATOM 3668 C C . PHE A 1 234 ? 53.855 26.181 -3.843 1.00 30.89 234 PHE A C 1
ATOM 3669 O O . PHE A 1 234 ? 53.025 26.420 -4.714 1.00 32.30 234 PHE A O 1
ATOM 3686 N N . LYS A 1 235 ? 54.958 26.906 -3.688 1.00 30.91 235 LYS A N 1
ATOM 3687 C CA . LYS A 1 235 ? 55.284 27.982 -4.617 1.00 35.99 235 LYS A CA 1
ATOM 3688 C C . LYS A 1 235 ? 55.536 27.411 -6.008 1.00 38.94 235 LYS A C 1
ATOM 3689 O O . LYS A 1 235 ? 55.131 27.995 -7.010 1.00 33.03 235 LYS A O 1
ATOM 3708 N N . LEU A 1 236 ? 56.202 26.262 -6.059 1.00 41.55 236 LEU A N 1
ATOM 3709 C CA . LEU A 1 236 ? 56.492 25.596 -7.322 1.00 39.84 236 LEU A CA 1
ATOM 3710 C C . LEU A 1 236 ? 55.208 25.057 -7.948 1.00 43.55 236 LEU A C 1
ATOM 3711 O O . LEU A 1 236 ? 55.025 25.117 -9.165 1.00 34.30 236 LEU A O 1
ATOM 3727 N N . LEU A 1 237 ? 54.319 24.531 -7.111 1.00 33.90 237 LEU A N 1
ATOM 3728 C CA . LEU A 1 237 ? 53.033 24.032 -7.583 1.00 30.61 237 LEU A CA 1
ATOM 3729 C C . LEU A 1 237 ? 52.214 25.183 -8.151 1.00 40.60 237 LEU A C 1
ATOM 3730 O O . LEU A 1 237 ? 51.529 25.034 -9.161 1.00 38.92 237 LEU A O 1
ATOM 3746 N N . ILE A 1 238 ? 52.301 26.338 -7.498 1.00 25.84 238 ILE A N 1
ATOM 3747 C CA . ILE A 1 238 ? 51.565 27.519 -7.928 1.00 33.58 238 ILE A CA 1
ATOM 3748 C C . ILE A 1 238 ? 52.066 28.005 -9.287 1.00 46.97 238 ILE A C 1
ATOM 3749 O O . ILE A 1 238 ? 51.277 28.422 -10.129 1.00 35.23 238 ILE A O 1
ATOM 3765 N N . GLU A 1 239 ? 53.377 27.940 -9.501 1.00 33.14 239 GLU A N 1
ATOM 3766 C CA . GLU A 1 239 ? 53.953 28.330 -10.786 1.00 45.60 239 GLU A CA 1
ATOM 3767 C C . GLU A 1 239 ? 53.393 27.469 -11.915 1.00 39.68 239 GLU A C 1
ATOM 3768 O O . GLU A 1 239 ? 53.080 27.971 -12.994 1.00 42.11 239 GLU A O 1
ATOM 3780 N N . GLU A 1 240 ? 53.267 26.172 -11.661 1.00 34.12 240 GLU A N 1
ATOM 3781 C CA . GLU A 1 240 ? 52.784 25.240 -12.671 1.00 42.62 240 GLU A CA 1
ATOM 3782 C C . GLU A 1 240 ? 51.296 25.431 -12.956 1.00 45.98 240 GLU A C 1
ATOM 3783 O O . GLU A 1 240 ? 50.862 25.340 -14.104 1.00 35.61 240 GLU A O 1
ATOM 3795 N N . LEU A 1 241 ? 50.518 25.698 -11.913 1.00 39.89 241 LEU A N 1
ATOM 3796 C CA . LEU A 1 241 ? 49.075 25.869 -12.060 1.00 43.07 241 LEU A CA 1
ATOM 3797 C C . LEU A 1 241 ? 48.745 27.147 -12.824 1.00 45.58 241 LEU A C 1
ATOM 3798 O O . LEU A 1 241 ? 47.892 27.146 -13.711 1.00 38.67 241 LEU A O 1
ATOM 3814 N N . GLU A 1 242 ? 49.422 28.235 -12.473 1.00 36.99 242 GLU A N 1
ATOM 3815 C CA . GLU A 1 242 ? 49.202 29.520 -13.125 1.00 37.74 242 GLU A CA 1
ATOM 3816 C C . GLU A 1 242 ? 49.637 29.463 -14.586 1.00 49.80 242 GLU A C 1
ATOM 3817 O O . GLU A 1 242 ? 49.033 30.103 -15.448 1.00 47.55 242 GLU A O 1
ATOM 3829 N N . ASP A 1 243 ? 50.684 28.690 -14.860 1.00 39.89 243 ASP A N 1
ATOM 3830 C CA . ASP A 1 243 ? 51.156 28.508 -16.228 1.00 42.50 243 ASP A CA 1
ATOM 3831 C C . ASP A 1 243 ? 50.068 27.841 -17.059 1.00 46.37 243 ASP A C 1
ATOM 3832 O O . ASP A 1 243 ? 49.837 28.214 -18.209 1.00 57.10 243 ASP A O 1
ATOM 3841 N N . ASN A 1 244 ? 49.402 26.852 -16.468 1.00 32.94 244 ASN A N 1
ATOM 3842 C CA . ASN A 1 244 ? 48.299 26.168 -17.131 1.00 34.34 244 ASN A CA 1
ATOM 3843 C C . ASN A 1 244 ? 47.166 27.134 -17.463 1.00 43.38 244 ASN A C 1
ATOM 3844 O O . ASN A 1 244 ? 46.653 27.140 -18.580 1.00 53.89 244 ASN A O 1
ATOM 3855 N N . MET A 1 245 ? 46.779 27.950 -16.487 1.00 42.33 245 MET A N 1
ATOM 3856 C CA . MET A 1 245 ? 45.662 28.873 -16.658 1.00 41.21 245 MET A CA 1
ATOM 3857 C C . MET A 1 245 ? 45.878 29.787 -17.861 1.00 58.09 245 MET A C 1
ATOM 3858 O O . MET A 1 245 ? 44.924 30.175 -18.535 1.00 64.87 245 MET A O 1
ATOM 3872 N N . LYS A 1 246 ? 47.136 30.120 -18.131 1.00 39.97 246 LYS A N 1
ATOM 3873 C CA . LYS A 1 246 ? 47.472 31.052 -19.203 1.00 55.99 246 LYS A CA 1
ATOM 3874 C C . LYS A 1 246 ? 47.523 30.381 -20.576 1.00 60.81 246 LYS A C 1
ATOM 3875 O O . LYS A 1 246 ? 47.335 31.039 -21.598 1.00 61.55 246 LYS A O 1
ATOM 3894 N N . THR A 1 247 ? 47.778 29.076 -20.597 1.00 62.11 247 THR A N 1
ATOM 3895 C CA . THR A 1 247 ? 47.878 28.337 -21.852 1.00 68.26 247 THR A CA 1
ATOM 3896 C C . THR A 1 247 ? 46.723 27.352 -22.035 1.00 62.56 247 THR A C 1
ATOM 3897 O O . THR A 1 247 ? 46.784 26.468 -22.889 1.00 54.31 247 THR A O 1
ATOM 3908 N N . GLY A 1 248 ? 45.675 27.505 -21.233 1.00 46.32 248 GLY A N 1
ATOM 3909 C CA . GLY A 1 248 ? 44.506 26.650 -21.341 1.00 35.73 248 GLY A CA 1
ATOM 3910 C C . GLY A 1 248 ? 44.840 25.173 -21.252 1.00 50.74 248 GLY A C 1
ATOM 3911 O O . GLY A 1 248 ? 44.340 24.367 -22.035 1.00 67.08 248 GLY A O 1
ATOM 3915 N N . LYS A 1 249 ? 45.690 24.818 -20.294 1.00 50.31 249 LYS A N 1
ATOM 3916 C CA . LYS A 1 249 ? 46.062 23.426 -20.071 1.00 47.74 249 LYS A CA 1
ATOM 3917 C C . LYS A 1 249 ? 45.581 22.970 -18.701 1.00 48.98 249 LYS A C 1
ATOM 3918 O O . LYS A 1 249 ? 45.205 23.790 -17.864 1.00 43.00 249 LYS A O 1
ATOM 3937 N N . SER A 1 250 ? 45.598 21.661 -18.476 1.00 42.40 250 SER A N 1
ATOM 3938 C CA . SER A 1 250 ? 45.179 21.099 -17.198 1.00 42.49 250 SER A CA 1
ATOM 3939 C C . SER A 1 250 ? 45.556 19.626 -17.106 1.00 42.71 250 SER A C 1
ATOM 3940 O O . SER A 1 250 ? 45.838 18.987 -18.119 1.00 41.21 250 SER A O 1
ATOM 3948 N N . SER A 1 251 ? 45.566 19.088 -15.891 1.00 48.68 251 SER A N 1
ATOM 3949 C CA . SER A 1 251 ? 45.818 17.664 -15.703 1.00 55.09 251 SER A CA 1
ATOM 3950 C C . SER A 1 251 ? 44.519 16.881 -15.883 1.00 48.02 251 SER A C 1
ATOM 3951 O O . SER A 1 251 ? 44.529 15.652 -15.957 1.00 52.49 251 SER A O 1
ATOM 3959 N N . PHE A 1 252 ? 43.403 17.602 -15.947 1.00 36.08 252 PHE A N 1
ATOM 3960 C CA . PHE A 1 252 ? 42.126 17.004 -16.313 1.00 42.91 252 PHE A CA 1
ATOM 3961 C C . PHE A 1 252 ? 42.124 16.740 -17.814 1.00 51.98 252 PHE A C 1
ATOM 3962 O O . PHE A 1 252 ? 42.567 17.579 -18.598 1.00 43.24 252 PHE A O 1
ATOM 3979 N N . ARG A 1 253 ? 41.625 15.575 -18.212 1.00 62.34 253 ARG A N 1
ATOM 3980 C CA . ARG A 1 253 ? 41.657 15.176 -19.613 1.00 61.35 253 ARG A CA 1
ATOM 3981 C C . ARG A 1 253 ? 40.296 15.310 -20.284 1.00 52.33 253 ARG A C 1
ATOM 3982 O O . ARG A 1 253 ? 39.283 14.846 -19.763 1.00 50.68 253 ARG A O 1
ATOM 4003 N N . GLY A 1 254 ? 40.283 15.950 -21.448 1.00 55.63 254 GLY A N 1
ATOM 4004 C CA . GLY A 1 254 ? 39.072 16.079 -22.235 1.00 51.96 254 GLY A CA 1
ATOM 4005 C C . GLY A 1 254 ? 38.345 17.386 -21.989 1.00 50.17 254 GLY A C 1
ATOM 4006 O O . GLY A 1 254 ? 38.832 18.257 -21.269 1.00 48.20 254 GLY A O 1
ATOM 4010 N N . GLU A 1 255 ? 37.170 17.516 -22.593 1.00 54.15 255 GLU A N 1
ATOM 4011 C CA . GLU A 1 255 ? 36.368 18.723 -22.461 1.00 55.51 255 GLU A CA 1
ATOM 4012 C C . GLU A 1 255 ? 35.705 18.786 -21.090 1.00 46.96 255 GLU A C 1
ATOM 4013 O O . GLU A 1 255 ? 35.048 17.838 -20.664 1.00 36.84 255 GLU A O 1
ATOM 4025 N N . GLU A 1 256 ? 35.889 19.907 -20.402 1.00 41.39 256 GLU A N 1
ATOM 4026 C CA . GLU A 1 256 ? 35.231 20.143 -19.124 1.00 29.78 256 GLU A CA 1
ATOM 4027 C C . GLU A 1 256 ? 33.795 20.578 -19.394 1.00 30.44 256 GLU A C 1
ATOM 4028 O O . GLU A 1 256 ? 33.514 21.766 -19.553 1.00 40.04 256 GLU A O 1
ATOM 4040 N N . LYS A 1 257 ? 32.892 19.604 -19.458 1.00 26.03 257 LYS A N 1
ATOM 4041 C CA . LYS A 1 257 ? 31.507 19.856 -19.841 1.00 27.17 257 LYS A CA 1
ATOM 4042 C C . LYS A 1 257 ? 30.663 20.319 -18.663 1.00 30.18 257 LYS A C 1
ATOM 4043 O O . LYS A 1 257 ? 29.757 21.142 -18.821 1.00 26.78 257 LYS A O 1
ATOM 4062 N N . TYR A 1 258 ? 30.972 19.790 -17.483 1.00 36.81 258 TYR A N 1
ATOM 4063 C CA . TYR A 1 258 ? 30.210 20.081 -16.276 1.00 26.81 258 TYR A CA 1
ATOM 4064 C C . TYR A 1 258 ? 31.152 20.337 -15.105 1.00 29.97 258 TYR A C 1
ATOM 4065 O O . TYR A 1 258 ? 32.177 19.673 -14.967 1.00 29.94 258 TYR A O 1
ATOM 4083 N N . ARG A 1 259 ? 30.791 21.303 -14.269 1.00 32.28 259 ARG A N 1
ATOM 4084 C CA . ARG A 1 259 ? 31.558 21.628 -13.073 1.00 35.49 259 ARG A CA 1
ATOM 4085 C C . ARG A 1 259 ? 30.731 21.249 -11.847 1.00 32.50 259 ARG A C 1
ATOM 4086 O O . ARG A 1 259 ? 29.544 21.549 -11.780 1.00 26.16 259 ARG A O 1
ATOM 4107 N N . ILE A 1 260 ? 31.344 20.583 -10.875 1.00 30.90 260 ILE A N 1
ATOM 4108 C CA . ILE A 1 260 ? 30.598 20.155 -9.698 1.00 21.08 260 ILE A CA 1
ATOM 4109 C C . ILE A 1 260 ? 31.361 20.398 -8.404 1.00 26.36 260 ILE A C 1
ATOM 4110 O O . ILE A 1 260 ? 32.558 20.692 -8.415 1.00 22.76 260 ILE A O 1
ATOM 4126 N N . MET A 1 261 ? 30.640 20.282 -7.294 1.00 24.56 261 MET A N 1
ATOM 4127 C CA . MET A 1 261 ? 31.249 20.167 -5.976 1.00 20.48 261 MET A CA 1
ATOM 4128 C C . MET A 1 261 ? 30.982 18.755 -5.483 1.00 26.32 261 MET A C 1
ATOM 4129 O O . MET A 1 261 ? 29.840 18.304 -5.509 1.00 26.32 261 MET A O 1
ATOM 4143 N N . MET A 1 262 ? 32.021 18.050 -5.049 1.00 23.47 262 MET A N 1
ATOM 4144 C CA . MET A 1 262 ? 31.820 16.768 -4.381 1.00 20.93 262 MET A CA 1
ATOM 4145 C C . MET A 1 262 ? 31.934 16.970 -2.878 1.00 23.37 262 MET A C 1
ATOM 4146 O O . MET A 1 262 ? 32.921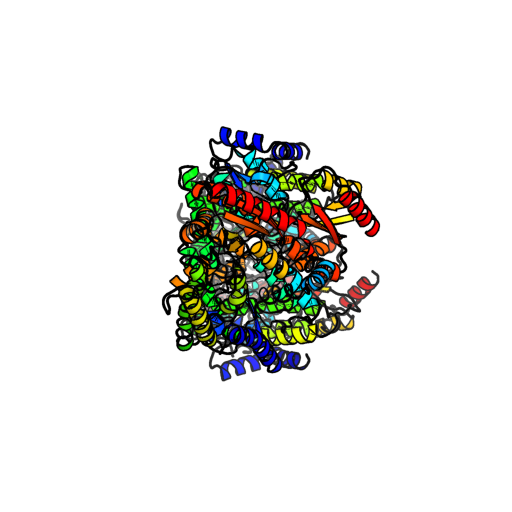 17.521 -2.394 1.00 21.65 262 MET A O 1
ATOM 4160 N N . GLU A 1 263 ? 30.912 16.536 -2.147 1.00 25.78 263 GLU A N 1
ATOM 4161 C CA . GLU A 1 263 ? 30.927 16.591 -0.687 1.00 24.91 263 GLU A CA 1
ATOM 4162 C C . GLU A 1 263 ? 31.602 15.343 -0.133 1.00 22.48 263 GLU A C 1
ATOM 4163 O O . GLU A 1 263 ? 31.155 14.227 -0.392 1.00 19.11 263 GLU A O 1
ATOM 4175 N N . GLY A 1 264 ? 32.689 15.531 0.611 1.00 22.68 264 GLY A N 1
ATOM 4176 C CA . GLY A 1 264 ? 33.343 14.426 1.292 1.00 20.54 264 GLY A CA 1
ATOM 4177 C C . GLY A 1 264 ? 34.683 14.003 0.713 1.00 20.53 264 GLY A C 1
ATOM 4178 O O . GLY A 1 264 ? 35.071 14.409 -0.388 1.00 23.50 264 GLY A O 1
ATOM 4182 N N . ILE A 1 265 ? 35.390 13.178 1.478 1.00 25.93 265 ILE A N 1
ATOM 4183 C CA A ILE A 1 265 ? 36.681 12.620 1.085 0.50 25.42 265 ILE A CA 1
ATOM 4184 C CA B ILE A 1 265 ? 36.677 12.657 1.039 0.50 25.56 265 ILE A CA 1
ATOM 4185 C C . ILE A 1 265 ? 36.481 11.467 0.104 1.00 24.36 265 ILE A C 1
ATOM 4186 O O . ILE A 1 265 ? 35.511 10.723 0.218 1.00 26.60 265 ILE A O 1
ATOM 4217 N N . PRO A 1 266 ? 37.405 11.298 -0.855 1.00 21.17 266 PRO A N 1
ATOM 4218 C CA . PRO A 1 266 ? 37.241 10.217 -1.833 1.00 24.80 266 PRO A CA 1
ATOM 4219 C C . PRO A 1 266 ? 37.352 8.816 -1.232 1.00 24.47 266 PRO A C 1
ATOM 4220 O O . PRO A 1 266 ? 37.938 8.635 -0.158 1.00 21.03 266 PRO A O 1
ATOM 4231 N N . CYS A 1 267 ? 36.768 7.842 -1.923 1.00 14.56 267 CYS A N 1
ATOM 4232 C CA . CYS A 1 267 ? 36.923 6.434 -1.576 1.00 15.45 267 CYS A CA 1
ATOM 4233 C C . CYS A 1 267 ? 38.271 5.966 -2.115 1.00 19.32 267 CYS A C 1
ATOM 4234 O O . CYS A 1 267 ? 38.392 5.599 -3.283 1.00 23.67 267 CYS A O 1
ATOM 4242 N N . TRP A 1 268 ? 39.284 5.986 -1.257 1.00 18.63 268 TRP A N 1
ATOM 4243 C CA . TRP A 1 268 ? 40.665 5.801 -1.692 1.00 19.64 268 TRP A CA 1
ATOM 4244 C C . TRP A 1 268 ? 40.944 4.469 -2.396 1.00 15.73 268 TRP A C 1
ATOM 4245 O O . TRP A 1 268 ? 41.750 4.423 -3.325 1.00 23.35 268 TRP A O 1
ATOM 4266 N N . PRO A 1 269 ? 40.289 3.381 -1.961 1.00 19.06 269 PRO A N 1
ATOM 4267 C CA . PRO A 1 269 ? 40.523 2.088 -2.616 1.00 18.73 269 PRO A CA 1
ATOM 4268 C C . PRO A 1 269 ? 40.018 2.052 -4.058 1.00 29.57 269 PRO A C 1
ATOM 4269 O O . PRO A 1 269 ? 40.275 1.086 -4.771 1.00 25.14 269 PRO A O 1
ATOM 4280 N N . TYR A 1 270 ? 39.310 3.096 -4.476 1.00 20.52 270 TYR A N 1
ATOM 4281 C CA . TYR A 1 270 ? 38.730 3.143 -5.815 1.00 29.72 270 TYR A CA 1
ATOM 4282 C C . TYR A 1 270 ? 39.012 4.469 -6.512 1.00 27.70 270 TYR A C 1
ATOM 4283 O O . TYR A 1 270 ? 38.323 4.827 -7.467 1.00 20.84 270 TYR A O 1
ATOM 4301 N N . ILE A 1 271 ? 40.025 5.191 -6.042 1.00 17.11 271 ILE A N 1
ATOM 4302 C CA . ILE A 1 271 ? 40.292 6.536 -6.542 1.00 18.56 271 ILE A CA 1
ATOM 4303 C C . ILE A 1 271 ? 40.528 6.546 -8.055 1.00 25.22 271 ILE A C 1
ATOM 4304 O O . ILE A 1 271 ? 40.087 7.455 -8.752 1.00 22.59 271 ILE A O 1
ATOM 4320 N N . GLY A 1 272 ? 41.220 5.531 -8.556 1.00 26.46 272 GLY A N 1
ATOM 4321 C CA . GLY A 1 272 ? 41.543 5.458 -9.970 1.00 32.93 272 GLY A CA 1
ATOM 4322 C C . GLY A 1 272 ? 40.302 5.292 -10.825 1.00 37.24 272 GLY A C 1
ATOM 4323 O O . GLY A 1 272 ? 40.176 5.902 -11.892 1.00 25.39 272 GLY A O 1
ATOM 4327 N N . TYR A 1 273 ? 39.380 4.462 -10.349 1.00 21.79 273 TYR A N 1
ATOM 4328 C CA . TYR A 1 273 ? 38.132 4.210 -11.056 1.00 24.82 273 TYR A CA 1
ATOM 4329 C C . TYR A 1 273 ? 37.222 5.436 -11.050 1.00 29.18 273 TYR A C 1
ATOM 4330 O O . TYR A 1 273 ? 36.560 5.732 -12.044 1.00 23.32 273 TYR A O 1
ATOM 4348 N N . LYS A 1 274 ? 37.180 6.142 -9.925 1.00 21.58 274 LYS A N 1
ATOM 4349 C CA . LYS A 1 274 ? 36.335 7.322 -9.801 1.00 27.38 274 LYS A CA 1
ATOM 4350 C C . LYS A 1 274 ? 36.829 8.431 -10.730 1.00 31.70 274 LYS A C 1
ATOM 4351 O O . LYS A 1 274 ? 36.035 9.174 -11.306 1.00 23.27 274 LYS A O 1
ATOM 4370 N N . MET A 1 275 ? 38.145 8.532 -10.880 1.00 20.41 275 MET A N 1
ATOM 4371 C CA . MET A 1 275 ? 38.736 9.539 -11.751 1.00 25.24 275 MET A CA 1
ATOM 4372 C C . MET A 1 275 ? 38.390 9.258 -13.208 1.00 20.94 275 MET A C 1
ATOM 4373 O O . MET A 1 275 ? 38.047 10.170 -13.958 1.00 24.56 275 MET A O 1
ATOM 4387 N N . LYS A 1 276 ? 38.477 7.992 -13.601 1.00 20.61 276 LYS A N 1
ATOM 4388 C CA . LYS A 1 276 ? 38.193 7.596 -14.977 1.00 33.82 276 LYS A CA 1
ATOM 4389 C C . LYS A 1 276 ? 36.726 7.816 -15.320 1.00 32.85 276 LYS A C 1
ATOM 4390 O O . LYS A 1 276 ? 36.394 8.235 -16.426 1.00 24.70 276 LYS A O 1
ATOM 4409 N N . THR A 1 277 ? 35.849 7.537 -14.363 1.00 25.74 277 THR A N 1
ATOM 4410 C CA . THR A 1 277 ? 34.413 7.595 -14.607 1.00 29.20 277 THR A CA 1
ATOM 4411 C C . THR A 1 277 ? 33.921 9.033 -14.758 1.00 33.70 277 THR A C 1
ATOM 4412 O O . THR A 1 277 ? 33.159 9.332 -15.676 1.00 31.82 277 THR A O 1
ATOM 4423 N N . LEU A 1 278 ? 34.352 9.927 -13.871 1.00 26.68 278 LEU A N 1
ATOM 4424 C CA . LEU A 1 278 ? 33.956 11.329 -13.978 1.00 22.65 278 LEU A CA 1
ATOM 4425 C C . LEU A 1 278 ? 34.479 11.942 -15.282 1.00 30.59 278 LEU A C 1
ATOM 4426 O O . LEU A 1 278 ? 33.744 12.623 -15.992 1.00 29.81 278 LEU A O 1
ATOM 4442 N N . ALA A 1 279 ? 35.745 11.688 -15.595 1.00 25.46 279 ALA A N 1
ATOM 4443 C CA . ALA A 1 279 ? 36.375 12.259 -16.781 1.00 29.79 279 ALA A CA 1
ATOM 4444 C C . ALA A 1 279 ? 35.702 11.769 -18.057 1.00 34.99 279 ALA A C 1
ATOM 4445 O O . ALA A 1 279 ? 35.671 12.474 -19.065 1.00 36.29 279 ALA A O 1
ATOM 4452 N N . LYS A 1 280 ? 35.167 10.554 -18.012 1.00 33.98 280 LYS A N 1
ATOM 4453 C CA . LYS A 1 280 ? 34.500 9.970 -19.169 1.00 41.94 280 LYS A CA 1
ATOM 4454 C C . LYS A 1 280 ? 33.228 10.747 -19.500 1.00 44.64 280 LYS A C 1
ATOM 4455 O O . LYS A 1 280 ? 32.821 10.825 -20.660 1.00 37.77 280 LYS A O 1
ATOM 4474 N N . PHE A 1 281 ? 32.611 11.329 -18.476 1.00 32.03 281 PHE A N 1
ATOM 4475 C CA . PHE A 1 281 ? 31.399 12.123 -18.663 1.00 41.12 281 PHE A CA 1
ATOM 4476 C C . PHE A 1 281 ? 31.691 13.619 -18.817 1.00 27.94 281 PHE A C 1
ATOM 4477 O O . PHE A 1 281 ? 30.776 14.411 -19.030 1.00 29.98 281 PHE A O 1
ATOM 4494 N N . GLY A 1 282 ? 32.960 14.000 -18.712 1.00 31.64 282 GLY A N 1
ATOM 4495 C CA . GLY A 1 282 ? 33.350 15.396 -18.807 1.00 28.50 282 GLY A CA 1
ATOM 4496 C C . GLY A 1 282 ? 33.032 16.173 -17.539 1.00 29.81 282 GLY A C 1
ATOM 4497 O O . GLY A 1 282 ? 32.668 17.346 -17.593 1.00 28.11 282 GLY A O 1
ATOM 4501 N N . VAL A 1 283 ? 33.179 15.518 -16.392 1.00 25.66 283 VAL A N 1
ATOM 4502 C CA . VAL A 1 283 ? 32.861 16.132 -15.106 1.00 31.43 283 VAL A CA 1
ATOM 4503 C C . VAL A 1 283 ? 34.131 16.438 -14.317 1.00 34.92 283 VAL A C 1
ATOM 4504 O O . VAL A 1 283 ? 35.006 15.581 -14.182 1.00 28.34 283 VAL A O 1
ATOM 4517 N N . ASN A 1 284 ? 34.221 17.655 -13.785 1.00 25.44 284 ASN A N 1
ATOM 4518 C CA . ASN A 1 284 ? 35.375 18.056 -12.988 1.00 27.62 284 ASN A CA 1
ATOM 4519 C C . ASN A 1 284 ? 34.965 18.804 -11.719 1.00 25.00 284 ASN A C 1
ATOM 4520 O O . ASN A 1 284 ? 34.071 19.652 -11.741 1.00 25.45 284 ASN A O 1
ATOM 4531 N N . MET A 1 285 ? 35.626 18.487 -10.611 1.00 24.30 285 MET A N 1
ATOM 4532 C CA . MET A 1 285 ? 35.353 19.155 -9.346 1.00 26.42 285 MET A CA 1
ATOM 4533 C C . MET A 1 285 ? 36.073 20.507 -9.291 1.00 31.69 285 MET A C 1
ATOM 4534 O O . MET A 1 285 ? 37.299 20.567 -9.213 1.00 32.66 285 MET A O 1
ATOM 4548 N N . THR A 1 286 ? 35.301 21.589 -9.353 1.00 26.27 286 THR A N 1
ATOM 4549 C CA . THR A 1 286 ? 35.863 22.940 -9.406 1.00 35.26 286 THR A CA 1
ATOM 4550 C C . THR A 1 286 ? 35.467 23.781 -8.196 1.00 39.61 286 THR A C 1
ATOM 4551 O O . THR A 1 286 ? 35.958 24.897 -8.018 1.00 36.50 286 THR A O 1
ATOM 4562 N N . GLY A 1 287 ? 34.564 23.246 -7.381 1.00 28.96 287 GLY A N 1
ATOM 4563 C CA . GLY A 1 287 ? 34.167 23.890 -6.143 1.00 33.05 287 GLY A CA 1
ATOM 4564 C C . GLY A 1 287 ? 34.446 22.955 -4.983 1.00 28.83 287 GLY A C 1
ATOM 4565 O O . GLY A 1 287 ? 34.096 21.777 -5.035 1.00 27.12 287 GLY A O 1
ATOM 4569 N N . SER A 1 288 ? 35.084 23.470 -3.938 1.00 34.92 288 SER A N 1
ATOM 4570 C CA . SER A 1 288 ? 35.482 22.636 -2.811 1.00 25.86 288 SER A CA 1
ATOM 4571 C C . SER A 1 288 ? 35.500 23.443 -1.520 1.00 24.04 288 SER A C 1
ATOM 4572 O O . SER A 1 288 ? 35.700 24.656 -1.546 1.00 22.44 288 SER A O 1
ATOM 4580 N N . VAL A 1 289 ? 35.281 22.769 -0.394 1.00 23.76 289 VAL A N 1
ATOM 4581 C CA A VAL A 1 289 ? 35.345 23.422 0.908 0.50 20.69 289 VAL A CA 1
ATOM 4582 C CA B VAL A 1 289 ? 35.340 23.413 0.912 0.50 21.29 289 VAL A CA 1
ATOM 4583 C C . VAL A 1 289 ? 36.724 23.237 1.534 1.00 24.66 289 VAL A C 1
ATOM 4584 O O . VAL A 1 289 ? 37.106 23.970 2.447 1.00 27.55 289 VAL A O 1
ATOM 4609 N N . TYR A 1 290 ? 37.473 22.262 1.032 1.00 18.50 290 TYR A N 1
ATOM 4610 C CA . TYR A 1 290 ? 38.755 21.895 1.627 1.00 21.32 290 TYR A CA 1
ATOM 4611 C C . TYR A 1 290 ? 39.875 22.939 1.527 1.00 25.32 290 TYR A C 1
ATOM 4612 O O . TYR A 1 290 ? 40.833 22.886 2.299 1.00 22.67 290 TYR A O 1
ATOM 4630 N N . PRO A 1 291 ? 39.767 23.893 0.590 1.00 19.70 291 PRO A N 1
ATOM 4631 C CA . PRO A 1 291 ? 40.764 24.968 0.609 1.00 19.32 291 PRO A CA 1
ATOM 4632 C C . PRO A 1 291 ? 40.713 25.779 1.906 1.00 30.47 291 PRO A C 1
ATOM 4633 O O . PRO A 1 291 ? 41.685 26.447 2.258 1.00 27.45 291 PRO A O 1
ATOM 4644 N N . HIS A 1 292 ? 39.587 25.709 2.610 1.00 26.60 292 HIS A N 1
ATOM 4645 C CA . HIS A 1 292 ? 39.383 26.489 3.829 1.00 30.86 292 HIS A CA 1
ATOM 4646 C C . HIS A 1 292 ? 39.814 25.755 5.098 1.00 30.54 292 HIS A C 1
ATOM 4647 O O . HIS A 1 292 ? 39.987 26.376 6.149 1.00 32.28 292 HIS A O 1
ATOM 4662 N N . ALA A 1 293 ? 39.982 24.440 5.007 1.00 28.63 293 ALA A N 1
ATOM 4663 C CA . ALA A 1 293 ? 40.230 23.620 6.190 1.00 32.21 293 ALA A CA 1
ATOM 4664 C C . ALA A 1 293 ? 41.556 23.955 6.875 1.00 30.66 293 ALA A C 1
ATOM 4665 O O . ALA A 1 293 ? 41.617 24.073 8.102 1.00 27.24 293 ALA A O 1
ATOM 4672 N N . TRP A 1 294 ? 42.613 24.109 6.084 1.00 28.45 294 TRP A N 1
ATOM 4673 C CA . TRP A 1 294 ? 43.949 24.304 6.637 1.00 22.48 294 TRP A CA 1
ATOM 4674 C C . TRP A 1 294 ? 44.500 25.708 6.400 1.00 18.65 294 TRP A C 1
ATOM 4675 O O . TRP A 1 294 ? 45.698 25.945 6.557 1.00 25.39 294 TRP A O 1
ATOM 4696 N N . ALA A 1 295 ? 43.625 26.641 6.041 1.00 20.40 295 ALA A N 1
ATOM 4697 C CA . ALA A 1 295 ? 44.023 28.042 5.919 1.00 20.90 295 ALA A CA 1
ATOM 4698 C C . ALA A 1 295 ? 44.572 28.543 7.257 1.00 25.94 295 ALA A C 1
ATOM 4699 O O . ALA A 1 295 ? 45.653 29.126 7.318 1.00 27.55 295 ALA A O 1
ATOM 4706 N N . LEU A 1 296 ? 43.808 28.319 8.320 1.00 20.83 296 LEU A N 1
ATOM 4707 C CA . LEU A 1 296 ? 44.268 28.554 9.690 1.00 23.34 296 LEU A CA 1
ATOM 4708 C C . LEU A 1 296 ? 45.081 29.842 9.829 1.00 22.10 296 LEU A C 1
ATOM 4709 O O . LEU A 1 296 ? 46.296 29.801 10.015 1.00 29.64 296 LEU A O 1
ATOM 4725 N N . GLN A 1 297 ? 44.401 30.983 9.748 1.00 22.68 297 GLN A N 1
ATOM 4726 C CA . GLN A 1 297 ? 45.069 32.282 9.773 1.00 22.54 297 GLN A CA 1
ATOM 4727 C C . GLN A 1 297 ? 44.968 32.975 11.132 1.00 25.73 297 GLN A C 1
ATOM 4728 O O . GLN A 1 297 ? 43.894 33.047 11.724 1.00 34.64 297 GLN A O 1
ATOM 4742 N N . TYR A 1 298 ? 46.098 33.497 11.605 1.00 25.96 298 TYR A N 1
ATOM 4743 C CA . TYR A 1 298 ? 46.153 34.250 12.857 1.00 26.29 298 TYR A CA 1
ATOM 4744 C C . TYR A 1 298 ? 47.431 35.089 12.890 1.00 31.45 298 TYR A C 1
ATOM 4745 O O . TYR A 1 298 ? 48.440 34.715 12.289 1.00 32.07 298 TYR A O 1
ATOM 4763 N N . GLU A 1 299 ? 47.385 36.222 13.588 1.00 27.24 299 GLU A N 1
ATOM 4764 C CA . GLU A 1 299 ? 48.538 37.117 13.679 1.00 31.23 299 GLU A CA 1
ATOM 4765 C C . GLU A 1 299 ? 49.631 36.509 14.553 1.00 33.27 299 GLU A C 1
ATOM 4766 O O . GLU A 1 299 ? 49.354 35.681 15.417 1.00 32.83 299 GLU A O 1
ATOM 4778 N N . VAL A 1 300 ? 50.875 36.922 14.328 1.00 30.36 300 VAL A N 1
ATOM 4779 C CA . VAL A 1 300 ? 51.999 36.365 15.075 1.00 36.30 300 VAL A CA 1
ATOM 4780 C C . VAL A 1 300 ? 51.875 36.662 16.572 1.00 28.71 300 VAL A C 1
ATOM 4781 O O . VAL A 1 300 ? 51.614 37.797 16.973 1.00 24.82 300 VAL A O 1
ATOM 4794 N N . ASN A 1 301 ? 52.052 35.623 17.382 1.00 23.50 301 ASN A N 1
ATOM 4795 C CA . ASN A 1 301 ? 52.002 35.731 18.841 1.00 29.69 301 ASN A CA 1
ATOM 4796 C C . ASN A 1 301 ? 50.609 36.044 19.384 1.00 33.09 301 ASN A C 1
ATOM 4797 O O . ASN A 1 301 ? 50.466 36.443 20.539 1.00 35.59 301 ASN A O 1
ATOM 4808 N N . ASP A 1 302 ? 49.586 35.856 18.558 1.00 27.58 302 ASP A N 1
ATOM 4809 C CA . ASP A 1 302 ? 48.212 36.080 18.995 1.00 27.99 302 ASP A CA 1
ATOM 4810 C C . ASP A 1 302 ? 47.532 34.750 19.314 1.00 27.70 302 ASP A C 1
ATOM 4811 O O . ASP A 1 302 ? 46.860 34.168 18.468 1.00 26.96 302 ASP A O 1
ATOM 4820 N N . LEU A 1 303 ? 47.706 34.282 20.547 1.00 29.00 303 LEU A N 1
ATOM 4821 C CA . LEU A 1 303 ? 47.163 32.992 20.967 1.00 24.69 303 LEU A CA 1
ATOM 4822 C C . LEU A 1 303 ? 45.635 32.970 20.945 1.00 17.05 303 LEU A C 1
ATOM 4823 O O . LEU A 1 303 ? 45.026 31.908 20.815 1.00 20.54 303 LEU A O 1
ATOM 4839 N N . ASP A 1 304 ? 45.017 34.135 21.091 1.00 16.05 304 ASP A N 1
ATOM 4840 C CA . ASP A 1 304 ? 43.565 34.229 21.017 1.00 20.04 304 ASP A CA 1
ATOM 4841 C C . ASP A 1 304 ? 43.090 33.867 19.613 1.00 30.14 304 ASP A C 1
ATOM 4842 O O . ASP A 1 304 ? 42.162 33.075 19.446 1.00 21.29 304 ASP A O 1
ATOM 4851 N N . GLY A 1 305 ? 43.742 34.445 18.608 1.00 25.52 305 GLY A N 1
ATOM 4852 C CA . GLY A 1 305 ? 43.398 34.185 17.222 1.00 21.96 305 GLY A CA 1
ATOM 4853 C C . GLY A 1 305 ? 43.687 32.757 16.800 1.00 19.22 305 GLY A C 1
ATOM 4854 O O . GLY A 1 305 ? 42.959 32.182 15.993 1.00 26.79 305 GLY A O 1
ATOM 4858 N N . MET A 1 306 ? 44.764 32.188 17.330 1.00 22.39 306 MET A N 1
ATOM 4859 C CA . MET A 1 306 ? 45.134 30.811 17.021 1.00 24.06 306 MET A CA 1
ATOM 4860 C C . MET A 1 306 ? 44.088 29.836 17.566 1.00 28.21 306 MET A C 1
ATOM 4861 O O . MET A 1 306 ? 43.744 28.848 16.910 1.00 18.94 306 MET A O 1
ATOM 4875 N N . ALA A 1 307 ? 43.580 30.120 18.764 1.00 20.23 307 ALA A N 1
ATOM 4876 C CA . ALA A 1 307 ? 42.517 29.314 19.356 1.00 16.92 307 ALA A CA 1
ATOM 4877 C C . ALA A 1 307 ? 41.252 29.379 18.500 1.00 18.45 307 ALA A C 1
ATOM 4878 O O . ALA A 1 307 ? 40.596 28.365 18.263 1.00 19.96 307 ALA A O 1
ATOM 4885 N N . VAL A 1 308 ? 40.914 30.574 18.033 1.00 17.74 308 VAL A N 1
ATOM 4886 C CA . VAL A 1 308 ? 39.721 30.758 17.212 1.00 17.24 308 VAL A CA 1
ATOM 4887 C C . VAL A 1 308 ? 39.845 30.008 15.882 1.00 21.51 308 VAL A C 1
ATOM 4888 O O . VAL A 1 308 ? 38.878 29.422 15.397 1.00 19.69 308 VAL A O 1
ATOM 4901 N N . ALA A 1 309 ? 41.040 30.019 15.303 1.00 19.80 309 ALA A N 1
ATOM 4902 C CA . ALA A 1 309 ? 41.270 29.379 14.007 1.00 20.12 309 ALA A CA 1
ATOM 4903 C C . ALA A 1 309 ? 41.066 27.864 14.088 1.00 20.19 309 ALA A C 1
ATOM 4904 O O . ALA A 1 309 ? 40.432 27.266 13.223 1.00 18.03 309 ALA A O 1
ATOM 4911 N N . TYR A 1 310 ? 41.602 27.244 15.131 1.00 21.37 310 TYR A N 1
ATOM 4912 C CA . TYR A 1 310 ? 41.471 25.798 15.295 1.00 20.56 310 TYR A CA 1
ATOM 4913 C C . TYR A 1 310 ? 40.070 25.394 15.743 1.00 19.24 310 TYR A C 1
ATOM 4914 O O . TYR A 1 310 ? 39.605 24.298 15.436 1.00 18.83 310 TYR A O 1
ATOM 4932 N N . SER A 1 311 ? 39.395 26.288 16.454 1.00 17.69 311 SER A N 1
ATOM 4933 C CA . SER A 1 311 ? 38.043 26.023 16.921 1.00 18.68 311 SER A CA 1
ATOM 4934 C C . SER A 1 311 ? 37.029 26.050 15.778 1.00 29.49 311 SER A C 1
ATOM 4935 O O . SER A 1 311 ? 36.039 25.319 15.809 1.00 20.75 311 SER A O 1
ATOM 4943 N N . THR A 1 312 ? 37.277 26.885 14.771 1.00 24.13 312 THR A N 1
ATOM 4944 C CA . THR A 1 312 ? 36.273 27.148 13.741 1.00 16.76 312 THR A CA 1
ATOM 4945 C C . THR A 1 312 ? 36.491 26.381 12.432 1.00 30.85 312 THR A C 1
ATOM 4946 O O . THR A 1 312 ? 35.907 26.725 11.405 1.00 26.55 312 THR A O 1
ATOM 4957 N N . MET A 1 313 ? 37.320 25.345 12.463 1.00 25.72 313 MET A N 1
ATOM 4958 C CA . MET A 1 313 ? 37.426 24.441 11.322 1.00 31.68 313 MET A CA 1
ATOM 4959 C C . MET A 1 313 ? 36.013 23.925 11.022 1.00 33.31 313 MET A C 1
ATOM 4960 O O . MET A 1 313 ? 35.247 23.664 11.948 1.00 22.34 313 MET A O 1
ATOM 4974 N N . PHE A 1 314 ? 35.659 23.790 9.743 1.00 22.19 314 PHE A N 1
ATOM 4975 C CA . PHE A 1 314 ? 34.245 23.672 9.357 1.00 20.27 314 PHE A CA 1
ATOM 4976 C C . PHE A 1 314 ? 33.495 22.422 9.850 1.00 19.84 314 PHE A C 1
ATOM 4977 O O . PHE A 1 314 ? 32.270 22.354 9.731 1.00 21.93 314 PHE A O 1
ATOM 4994 N N . ASN A 1 315 ? 34.206 21.448 10.409 1.00 18.58 315 ASN A N 1
ATOM 4995 C CA . ASN A 1 315 ? 33.548 20.299 11.027 1.00 29.18 315 ASN A CA 1
ATOM 4996 C C . ASN A 1 315 ? 33.037 20.612 12.440 1.00 25.67 315 ASN A C 1
ATOM 4997 O O . ASN A 1 315 ? 32.360 19.789 13.061 1.00 17.43 315 ASN A O 1
ATOM 5008 N N . ASN A 1 316 ? 33.344 21.807 12.937 1.00 21.90 316 ASN A N 1
ATOM 5009 C CA . ASN A 1 316 ? 33.103 22.136 14.341 1.00 22.39 316 ASN A CA 1
ATOM 5010 C C . ASN A 1 316 ? 32.254 23.396 14.523 1.00 24.15 316 ASN A C 1
ATOM 5011 O O . ASN A 1 316 ? 32.280 24.010 15.589 1.00 21.82 316 ASN A O 1
ATOM 5022 N N . VAL A 1 317 ? 31.510 23.776 13.484 1.00 20.18 317 VAL A N 1
ATOM 5023 C CA . VAL A 1 317 ? 30.629 24.947 13.539 1.00 23.22 317 VAL A CA 1
ATOM 5024 C C . VAL A 1 317 ? 29.180 24.535 13.275 1.00 18.92 317 VAL A C 1
ATOM 5025 O O . VAL A 1 317 ? 28.931 23.446 12.766 1.00 20.24 317 VAL A O 1
ATOM 5038 N N . ASN A 1 318 ? 28.224 25.394 13.627 1.00 19.03 318 ASN A N 1
ATOM 5039 C CA . ASN A 1 318 ? 26.814 25.007 13.575 1.00 22.85 318 ASN A CA 1
ATOM 5040 C C . ASN A 1 318 ? 26.344 24.715 12.151 1.00 28.13 318 ASN A C 1
ATOM 5041 O O . ASN A 1 318 ? 27.030 25.038 11.184 1.00 20.79 318 ASN A O 1
ATOM 5052 N N . LEU A 1 319 ? 25.179 24.090 12.028 1.00 18.46 319 LEU A N 1
ATOM 5053 C CA . LEU A 1 319 ? 24.723 23.579 10.733 1.00 21.29 319 LEU A CA 1
ATOM 5054 C C . LEU A 1 319 ? 24.448 24.706 9.742 1.00 24.95 319 LEU A C 1
ATOM 5055 O O . LEU A 1 319 ? 24.567 24.512 8.536 1.00 25.57 319 LEU A O 1
ATOM 5071 N N . ASP A 1 320 ? 24.085 25.880 10.251 1.00 23.20 320 ASP A N 1
ATOM 5072 C CA . ASP A 1 320 ? 23.895 27.050 9.402 1.00 32.70 320 ASP A CA 1
ATOM 5073 C C . ASP A 1 320 ? 25.197 27.399 8.688 1.00 30.21 320 ASP A C 1
ATOM 5074 O O . ASP A 1 320 ? 25.202 27.679 7.493 1.00 21.64 320 ASP A O 1
ATOM 5083 N N . ARG A 1 321 ? 26.299 27.377 9.429 1.00 22.95 321 ARG A N 1
ATOM 5084 C CA . ARG A 1 321 ? 27.603 27.730 8.880 1.00 29.85 321 ARG A CA 1
ATOM 5085 C C . ARG A 1 321 ? 28.129 26.621 7.972 1.00 23.52 321 ARG A C 1
ATOM 5086 O O . ARG A 1 321 ? 28.739 26.896 6.939 1.00 27.10 321 ARG A O 1
ATOM 5107 N N . MET A 1 322 ? 27.906 25.368 8.362 1.00 26.04 322 MET A N 1
ATOM 5108 C CA . MET A 1 322 ? 28.304 24.238 7.530 1.00 22.57 322 MET A CA 1
ATOM 5109 C C . MET A 1 322 ? 27.650 24.362 6.163 1.00 21.63 322 MET A C 1
ATOM 5110 O O . MET A 1 322 ? 28.297 24.177 5.133 1.00 23.26 322 MET A O 1
ATOM 5124 N N . THR A 1 323 ? 26.361 24.681 6.165 1.00 20.48 323 THR A N 1
ATOM 5125 C CA . THR A 1 323 ? 25.600 24.807 4.928 1.00 23.68 323 THR A CA 1
ATOM 5126 C C . THR A 1 323 ? 26.135 25.959 4.087 1.00 28.43 323 THR A C 1
ATOM 5127 O O . THR A 1 323 ? 26.291 25.825 2.876 1.00 26.03 323 THR A O 1
ATOM 5138 N N . LYS A 1 324 ? 26.417 27.087 4.733 1.00 25.52 324 LYS A N 1
ATOM 5139 C CA . LYS A 1 324 ? 26.932 28.259 4.031 1.00 24.77 324 LYS A CA 1
ATOM 5140 C C . LYS A 1 324 ? 28.234 27.928 3.308 1.00 28.64 324 LYS A C 1
ATOM 5141 O O . LYS A 1 324 ? 28.487 28.430 2.211 1.00 23.26 324 LYS A O 1
ATOM 5160 N N . TYR A 1 325 ? 29.054 27.077 3.916 1.00 24.57 325 TYR A N 1
ATOM 5161 C CA . TYR A 1 325 ? 30.293 26.637 3.277 1.00 26.55 325 TYR A CA 1
ATOM 5162 C C . TYR A 1 325 ? 30.031 25.946 1.936 1.00 24.83 325 TYR A C 1
ATOM 5163 O O . TYR A 1 325 ? 30.696 26.239 0.943 1.00 23.56 325 TYR A O 1
ATOM 5181 N N . ARG A 1 326 ? 29.067 25.032 1.904 1.00 25.55 326 ARG A N 1
ATOM 5182 C CA . ARG A 1 326 ? 28.759 24.305 0.671 1.00 26.39 326 ARG A CA 1
ATOM 5183 C C . ARG A 1 326 ? 28.087 25.203 -0.365 1.00 30.51 326 ARG A C 1
ATOM 5184 O O . ARG A 1 326 ? 28.364 25.096 -1.557 1.00 29.58 326 ARG A O 1
ATOM 5205 N N . VAL A 1 327 ? 27.202 26.083 0.087 1.00 25.03 327 VAL A N 1
ATOM 5206 C CA . VAL A 1 327 ? 26.527 27.004 -0.822 1.00 33.22 327 VAL A CA 1
ATOM 5207 C C . VAL A 1 327 ? 27.536 27.929 -1.492 1.00 33.71 327 VAL A C 1
ATOM 5208 O O . VAL A 1 327 ? 27.501 28.124 -2.704 1.00 27.33 327 VAL A O 1
ATOM 5221 N N . ASP A 1 328 ? 28.438 28.495 -0.699 1.00 31.87 328 ASP A N 1
ATOM 5222 C CA . ASP A 1 328 ? 29.446 29.410 -1.224 1.00 34.09 328 ASP A CA 1
ATOM 5223 C C . ASP A 1 328 ? 30.417 28.697 -2.167 1.00 27.57 328 ASP A C 1
ATOM 5224 O O . ASP A 1 328 ? 30.893 29.288 -3.133 1.00 27.99 328 ASP A O 1
ATOM 5233 N N . SER A 1 329 ? 30.711 27.428 -1.896 1.00 30.68 329 SER A N 1
ATOM 5234 C CA . SER A 1 329 ? 31.634 26.682 -2.750 1.00 26.00 329 SER A CA 1
ATOM 5235 C C . SER A 1 329 ? 31.013 26.406 -4.119 1.00 30.86 329 SER A C 1
ATOM 5236 O O . SER A 1 329 ? 31.709 26.416 -5.138 1.00 27.04 329 SER A O 1
ATOM 5244 N N . LEU A 1 330 ? 29.705 26.165 -4.139 1.00 20.95 330 LEU A N 1
ATOM 5245 C CA . LEU A 1 330 ? 28.990 25.905 -5.391 1.00 30.92 330 LEU A CA 1
ATOM 5246 C C . LEU A 1 330 ? 28.867 27.164 -6.244 1.00 38.07 330 LEU A C 1
ATOM 5247 O O . LEU A 1 330 ? 29.108 27.131 -7.450 1.00 30.48 330 LEU A O 1
ATOM 5263 N N . VAL A 1 331 ? 28.481 28.267 -5.610 1.00 29.89 331 VAL A N 1
ATOM 5264 C CA . VAL A 1 331 ? 28.268 29.533 -6.308 1.00 29.33 331 VAL A CA 1
ATOM 5265 C C . VAL A 1 331 ? 29.582 30.099 -6.836 1.00 34.45 331 VAL A C 1
ATOM 5266 O O . VAL A 1 331 ? 29.709 30.403 -8.022 1.00 32.48 331 VAL A O 1
ATOM 5279 N N . GLU A 1 332 ? 30.552 30.247 -5.941 1.00 33.88 332 GLU A N 1
ATOM 5280 C CA . GLU A 1 332 ? 31.856 30.792 -6.295 1.00 40.33 332 GLU A CA 1
ATOM 5281 C C . GLU A 1 332 ? 32.600 29.864 -7.251 1.00 44.47 332 GLU A C 1
ATOM 5282 O O . GLU A 1 332 ? 33.467 30.301 -8.006 1.00 46.50 332 GLU A O 1
ATOM 5294 N N . GLY A 1 333 ? 32.251 28.582 -7.218 1.00 40.16 333 GLY A N 1
ATOM 5295 C CA . GLY A 1 333 ? 32.882 27.596 -8.075 1.00 26.96 333 GLY A CA 1
ATOM 5296 C C . GLY A 1 333 ? 32.265 27.538 -9.461 1.00 33.48 333 GLY A C 1
ATOM 5297 O O . GLY A 1 333 ? 32.722 26.782 -10.314 1.00 35.32 333 GLY A O 1
ATOM 5301 N N . LYS A 1 334 ? 31.224 28.334 -9.689 1.00 31.65 334 LYS A N 1
ATOM 5302 C CA . LYS A 1 334 ? 30.535 28.335 -10.979 1.00 42.08 334 LYS A CA 1
ATOM 5303 C C . LYS A 1 334 ? 30.072 26.919 -11.326 1.00 40.72 334 LYS A C 1
ATOM 5304 O O . LYS A 1 334 ? 30.242 26.458 -12.454 1.00 33.65 334 LYS A O 1
ATOM 5323 N N . CYS A 1 335 ? 29.480 26.240 -10.348 1.00 37.93 335 CYS A N 1
ATOM 5324 C CA . CYS A 1 335 ? 29.130 24.829 -10.486 1.00 30.52 335 CYS A CA 1
ATOM 5325 C C . CYS A 1 335 ? 27.737 24.609 -11.081 1.00 32.80 335 CYS A C 1
ATOM 5326 O O . CYS A 1 335 ? 26.843 25.441 -10.936 1.00 31.77 335 CYS A O 1
ATOM 5334 N N . ASP A 1 336 ? 27.572 23.471 -11.751 1.00 33.50 336 ASP A N 1
ATOM 5335 C CA . ASP A 1 336 ? 26.303 23.084 -12.353 1.00 41.03 336 ASP A CA 1
ATOM 5336 C C . ASP A 1 336 ? 25.581 22.022 -11.527 1.00 41.38 336 ASP A C 1
ATOM 5337 O O . ASP A 1 336 ? 24.440 21.676 -11.827 1.00 22.40 336 ASP A O 1
ATOM 5346 N N . GLY A 1 337 ? 26.245 21.492 -10.503 1.00 31.61 337 GLY A N 1
ATOM 5347 C CA . GLY A 1 337 ? 25.644 20.458 -9.676 1.00 31.02 337 GLY A CA 1
ATOM 5348 C C . GLY A 1 337 ? 26.476 20.070 -8.467 1.00 31.93 337 GLY A C 1
ATOM 5349 O O . GLY A 1 337 ? 27.642 20.448 -8.359 1.00 24.84 337 GLY A O 1
ATOM 5353 N N . ALA A 1 338 ? 25.865 19.312 -7.557 1.00 24.14 338 ALA A N 1
ATOM 5354 C CA . ALA A 1 338 ? 26.547 18.806 -6.369 1.00 26.43 338 ALA A CA 1
ATOM 5355 C C . ALA A 1 338 ? 26.419 17.283 -6.292 1.00 26.30 338 ALA A C 1
ATOM 5356 O O . ALA A 1 338 ? 25.383 16.726 -6.638 1.00 22.38 338 ALA A O 1
ATOM 5363 N N . PHE A 1 339 ? 27.472 16.623 -5.815 1.00 20.31 339 PHE A N 1
ATOM 5364 C CA . PHE A 1 339 ? 27.542 15.164 -5.776 1.00 17.88 339 PHE A CA 1
ATOM 5365 C C . PHE A 1 339 ? 27.990 14.741 -4.375 1.00 24.12 339 PHE A C 1
ATOM 5366 O O . PHE A 1 339 ? 29.078 15.107 -3.938 1.00 21.51 339 PHE A O 1
ATOM 5383 N N . TYR A 1 340 ? 27.161 13.970 -3.674 1.00 19.16 340 TYR A N 1
ATOM 5384 C CA . TYR A 1 340 ? 27.370 13.727 -2.242 1.00 21.24 340 TYR A CA 1
ATOM 5385 C C . TYR A 1 340 ? 27.833 12.309 -1.911 1.00 24.41 340 TYR A C 1
ATOM 5386 O O . TYR A 1 340 ? 27.168 11.331 -2.244 1.00 19.23 340 TYR A O 1
ATOM 5404 N N . HIS A 1 341 ? 28.969 12.214 -1.227 1.00 23.26 341 HIS A N 1
ATOM 5405 C CA . HIS A 1 341 ? 29.466 10.943 -0.716 1.00 19.91 341 HIS A CA 1
ATOM 5406 C C . HIS A 1 341 ? 28.890 10.684 0.678 1.00 22.04 341 HIS A C 1
ATOM 5407 O O . HIS A 1 341 ? 29.266 11.351 1.641 1.00 19.92 341 HIS A O 1
ATOM 5422 N N . MET A 1 342 ? 27.964 9.735 0.781 1.00 20.21 342 MET A N 1
ATOM 5423 C CA . MET A 1 342 ? 27.499 9.270 2.088 1.00 26.66 342 MET A CA 1
ATOM 5424 C C . MET A 1 342 ? 28.535 8.297 2.637 1.00 21.16 342 MET A C 1
ATOM 5425 O O . MET A 1 342 ? 28.509 7.102 2.337 1.00 15.60 342 MET A O 1
ATOM 5439 N N . ASN A 1 343 ? 29.449 8.832 3.437 1.00 20.29 343 ASN A N 1
ATOM 5440 C CA . ASN A 1 343 ? 30.617 8.100 3.909 1.00 16.44 343 ASN A CA 1
ATOM 5441 C C . ASN A 1 343 ? 30.319 7.328 5.195 1.00 21.98 343 ASN A C 1
ATOM 5442 O O . ASN A 1 343 ? 30.102 7.919 6.251 1.00 20.50 343 ASN A O 1
ATOM 5453 N N . ARG A 1 344 ? 30.326 6.003 5.093 1.00 17.04 344 ARG A N 1
ATOM 5454 C CA . ARG A 1 344 ? 29.894 5.127 6.179 1.00 14.95 344 ARG A CA 1
ATOM 5455 C C . ARG A 1 344 ? 30.729 5.286 7.448 1.00 22.73 344 ARG A C 1
ATOM 5456 O O . ARG A 1 344 ? 30.233 5.054 8.550 1.00 15.29 344 ARG A O 1
ATOM 5477 N N . SER A 1 345 ? 31.990 5.681 7.297 1.00 15.05 345 SER A N 1
ATOM 5478 C CA . SER A 1 345 ? 32.863 5.888 8.455 1.00 13.72 345 SER A CA 1
ATOM 5479 C C . SER A 1 345 ? 32.541 7.173 9.204 1.00 25.88 345 SER A C 1
ATOM 5480 O O . SER A 1 345 ? 32.530 7.195 10.432 1.00 25.69 345 SER A O 1
ATOM 5488 N N . CYS A 1 346 ? 32.287 8.246 8.464 1.00 19.14 346 CYS A N 1
ATOM 5489 C CA . CYS A 1 346 ? 32.220 9.573 9.066 1.00 24.13 346 CYS A CA 1
ATOM 5490 C C . CYS A 1 346 ? 30.800 9.932 9.488 1.00 23.99 346 CYS A C 1
ATOM 5491 O O . CYS A 1 346 ? 30.023 10.457 8.697 1.00 18.05 346 CYS A O 1
ATOM 5498 N N . LYS A 1 347 ? 30.464 9.655 10.743 1.00 19.49 347 LYS A N 1
ATOM 5499 C CA . LYS A 1 347 ? 29.116 9.911 11.230 1.00 26.04 347 LYS A CA 1
ATOM 5500 C C . LYS A 1 347 ? 28.814 11.401 11.335 1.00 25.68 347 LYS A C 1
ATOM 5501 O O . LYS A 1 347 ? 27.697 11.829 11.061 1.00 19.21 347 LYS A O 1
ATOM 5520 N N . LEU A 1 348 ? 29.806 12.190 11.733 1.00 17.52 348 LEU A N 1
ATOM 5521 C CA . LEU A 1 348 ? 29.605 13.627 11.892 1.00 18.74 348 LEU A CA 1
ATOM 5522 C C . LEU A 1 348 ? 29.089 14.241 10.588 1.00 22.61 348 LEU A C 1
ATOM 5523 O O . LEU A 1 348 ? 28.122 15.006 10.585 1.00 20.27 348 LEU A O 1
ATOM 5539 N N . MET A 1 349 ? 29.730 13.893 9.478 1.00 18.38 349 MET A N 1
ATOM 5540 C CA . MET A 1 349 ? 29.335 14.427 8.174 1.00 21.34 349 MET A CA 1
ATOM 5541 C C . MET A 1 349 ? 28.063 13.774 7.636 1.00 29.05 349 MET A C 1
ATOM 5542 O O . MET A 1 349 ? 27.268 14.419 6.953 1.00 23.49 349 MET A O 1
ATOM 5556 N N . SER A 1 350 ? 27.870 12.495 7.942 1.00 17.53 350 SER A N 1
ATOM 5557 C CA . SER A 1 350 ? 26.752 11.738 7.381 1.00 29.44 350 SER A CA 1
ATOM 5558 C C . SER A 1 350 ? 25.402 12.054 8.025 1.00 35.37 350 SER A C 1
ATOM 5559 O O . SER A 1 350 ? 24.369 11.992 7.360 1.00 17.19 350 SER A O 1
ATOM 5567 N N . LEU A 1 351 ? 25.404 12.385 9.312 1.00 20.91 351 LEU A N 1
ATOM 5568 C CA . LEU A 1 351 ? 24.151 12.509 10.056 1.00 15.74 351 LEU A CA 1
ATOM 5569 C C . LEU A 1 351 ? 23.491 13.881 9.923 1.00 16.40 351 LEU A C 1
ATOM 5570 O O . LEU A 1 351 ? 22.404 14.094 10.456 1.00 22.39 351 LEU A O 1
ATOM 5586 N N . ILE A 1 352 ? 24.137 14.808 9.220 1.00 15.71 352 ILE A N 1
ATOM 5587 C CA . ILE A 1 352 ? 23.485 16.068 8.864 1.00 20.83 352 ILE A CA 1
ATOM 5588 C C . ILE A 1 352 ? 23.472 16.289 7.349 1.00 20.55 352 ILE A C 1
ATOM 5589 O O . ILE A 1 352 ? 23.108 17.361 6.880 1.00 18.42 352 ILE A O 1
ATOM 5605 N N . GLN A 1 353 ? 23.855 15.270 6.589 1.00 15.45 353 GLN A N 1
ATOM 5606 C CA . GLN A 1 353 ? 23.939 15.408 5.135 1.00 18.88 353 GLN A CA 1
ATOM 5607 C C . GLN A 1 353 ? 22.573 15.631 4.477 1.00 28.76 353 GLN A C 1
ATOM 5608 O O . GLN A 1 353 ? 22.468 16.401 3.525 1.00 23.80 353 GLN A O 1
ATOM 5622 N N . TYR A 1 354 ? 21.531 14.966 4.971 1.00 21.62 354 TYR A N 1
ATOM 5623 C CA . TYR A 1 354 ? 20.206 15.088 4.359 1.00 24.83 354 TYR A CA 1
ATOM 5624 C C . TYR A 1 354 ? 19.693 16.524 4.440 1.00 28.64 354 TYR A C 1
ATOM 5625 O O . TYR A 1 354 ? 19.272 17.093 3.436 1.00 27.34 354 TYR A O 1
ATOM 5643 N N . GLU A 1 355 ? 19.724 17.112 5.634 1.00 19.44 355 GLU A N 1
ATOM 5644 C CA . GLU A 1 355 ? 19.220 18.470 5.809 1.00 21.37 355 GLU A CA 1
ATOM 5645 C C . GLU A 1 355 ? 20.099 19.473 5.066 1.00 23.16 355 GLU A C 1
ATOM 5646 O O . GLU A 1 355 ? 19.593 20.418 4.462 1.00 26.97 355 GLU A O 1
ATOM 5658 N N . MET A 1 356 ? 21.413 19.262 5.100 1.00 18.46 356 MET A N 1
ATOM 5659 C CA . MET A 1 356 ? 22.350 20.185 4.463 1.00 26.47 356 MET A CA 1
ATOM 5660 C C . MET A 1 356 ? 22.174 20.228 2.946 1.00 35.19 356 MET A C 1
ATOM 5661 O O . MET A 1 356 ? 22.245 21.295 2.342 1.00 29.27 356 MET A O 1
ATOM 5675 N N . GLN A 1 357 ? 21.954 19.074 2.327 1.00 23.32 357 GLN A N 1
ATOM 5676 C CA . GLN A 1 357 ? 21.835 19.026 0.870 1.00 37.09 357 GLN A CA 1
ATOM 5677 C C . GLN A 1 357 ? 20.482 19.566 0.398 1.00 36.17 357 GLN A C 1
ATOM 5678 O O . GLN A 1 357 ? 20.368 20.065 -0.723 1.00 28.78 357 GLN A O 1
ATOM 5692 N N . ARG A 1 358 ? 19.466 19.476 1.252 1.00 29.27 358 ARG A N 1
ATOM 5693 C CA . ARG A 1 358 ? 18.161 20.068 0.952 1.00 32.79 358 ARG A CA 1
ATOM 5694 C C . ARG A 1 358 ? 18.254 21.590 0.931 1.00 34.87 358 ARG A C 1
ATOM 5695 O O . ARG A 1 358 ? 17.701 22.240 0.045 1.00 30.69 358 ARG A O 1
ATOM 5716 N N . ARG A 1 359 ? 18.952 22.151 1.915 1.00 29.26 359 ARG A N 1
ATOM 5717 C CA . ARG A 1 359 ? 19.115 23.597 2.018 1.00 30.05 359 ARG A CA 1
ATOM 5718 C C . ARG A 1 359 ? 19.968 24.135 0.880 1.00 26.19 359 ARG A C 1
ATOM 5719 O O . ARG A 1 359 ? 19.659 25.173 0.299 1.00 32.32 359 ARG A O 1
ATOM 5740 N N . ALA A 1 360 ? 21.051 23.431 0.573 1.00 24.56 360 ALA A N 1
ATOM 5741 C CA . ALA A 1 360 ? 21.979 23.876 -0.456 1.00 33.80 360 ALA A CA 1
ATOM 5742 C C . ALA A 1 360 ? 21.283 23.884 -1.808 1.00 35.43 360 ALA A C 1
ATOM 5743 O O . ALA A 1 360 ? 21.531 24.757 -2.636 1.00 24.73 360 ALA A O 1
ATOM 5750 N N . ALA A 1 361 ? 20.403 22.912 -2.022 1.00 19.68 361 ALA A N 1
ATOM 5751 C CA . ALA A 1 361 ? 19.680 22.797 -3.288 1.00 22.27 361 ALA A CA 1
ATOM 5752 C C . ALA A 1 361 ? 18.605 23.871 -3.407 1.00 30.24 361 ALA A C 1
ATOM 5753 O O . ALA A 1 361 ? 18.359 24.396 -4.492 1.00 31.38 361 ALA A O 1
ATOM 5760 N N . GLU A 1 362 ? 17.965 24.192 -2.289 1.00 27.69 362 GLU A N 1
ATOM 5761 C CA . GLU A 1 362 ? 16.903 25.189 -2.277 1.00 35.21 362 GLU A CA 1
ATOM 5762 C C . GLU A 1 362 ? 17.468 26.579 -2.574 1.00 39.52 362 GLU A C 1
ATOM 5763 O O . GLU A 1 362 ? 16.870 27.353 -3.322 1.00 36.19 362 GLU A O 1
ATOM 5775 N N . GLU A 1 363 ? 18.630 26.880 -2.004 1.00 29.66 363 GLU A N 1
ATOM 5776 C CA . GLU A 1 363 ? 19.244 28.199 -2.149 1.00 34.37 363 GLU A CA 1
ATOM 5777 C C . GLU A 1 363 ? 19.896 28.413 -3.521 1.00 40.94 363 GLU A C 1
ATOM 5778 O O . GLU A 1 363 ? 19.757 29.482 -4.113 1.00 37.80 363 GLU A O 1
ATOM 5790 N N . THR A 1 364 ? 20.605 27.404 -4.022 1.00 31.55 364 THR A N 1
ATOM 5791 C CA . THR A 1 364 ? 21.332 27.533 -5.289 1.00 35.19 364 THR A CA 1
ATOM 5792 C C . THR A 1 364 ? 20.472 27.182 -6.505 1.00 39.53 364 THR A C 1
ATOM 5793 O O . THR A 1 364 ? 20.795 27.556 -7.633 1.00 32.63 364 THR A O 1
ATOM 5804 N N . GLY A 1 365 ? 19.385 26.456 -6.273 1.00 28.87 365 GLY A N 1
ATOM 5805 C CA . GLY A 1 365 ? 18.551 25.955 -7.352 1.00 26.71 365 GLY A CA 1
ATOM 5806 C C . GLY A 1 365 ? 19.239 24.905 -8.212 1.00 41.22 365 GLY A C 1
ATOM 5807 O O . GLY A 1 365 ? 18.752 24.569 -9.293 1.00 40.33 365 GLY A O 1
ATOM 5811 N N . LEU A 1 366 ? 20.367 24.381 -7.737 1.00 37.50 366 LEU A N 1
ATOM 5812 C CA . LEU A 1 366 ? 21.133 23.388 -8.492 1.00 27.90 366 LEU A CA 1
ATOM 5813 C C . LEU A 1 366 ? 20.714 21.962 -8.141 1.00 34.15 366 LEU A C 1
ATOM 5814 O O . LEU A 1 366 ? 20.344 21.679 -7.001 1.00 27.74 366 LEU A O 1
ATOM 5830 N N . PRO A 1 367 ? 20.782 21.053 -9.123 1.00 32.86 367 PRO A N 1
ATOM 5831 C CA . PRO A 1 367 ? 20.440 19.647 -8.885 1.00 32.39 367 PRO A CA 1
ATOM 5832 C C . PRO A 1 367 ? 21.552 18.915 -8.140 1.00 28.97 367 PRO A C 1
ATOM 5833 O O . PRO A 1 367 ? 22.686 19.391 -8.112 1.00 28.99 367 PRO A O 1
ATOM 5844 N N . TYR A 1 368 ? 21.231 17.777 -7.535 1.00 22.43 368 TYR A N 1
ATOM 5845 C CA . TYR A 1 368 ? 22.246 16.976 -6.864 1.00 25.35 368 TYR A CA 1
ATOM 5846 C C . TYR A 1 368 ? 21.950 15.485 -6.964 1.00 22.74 368 TYR A C 1
ATOM 5847 O O . TYR A 1 368 ? 20.854 15.078 -7.351 1.00 28.00 368 TYR A O 1
ATOM 5865 N N . ALA A 1 369 ? 22.957 14.683 -6.635 1.00 22.25 369 ALA A N 1
ATOM 5866 C CA . ALA A 1 369 ? 22.812 13.239 -6.505 1.00 24.92 369 ALA A CA 1
ATOM 5867 C C . ALA A 1 369 ? 23.862 12.759 -5.510 1.00 32.82 369 ALA A C 1
ATOM 5868 O O . ALA A 1 369 ? 24.675 13.552 -5.040 1.00 20.81 369 ALA A O 1
ATOM 5875 N N . GLY A 1 370 ? 23.851 11.472 -5.183 1.00 23.57 370 GLY A N 1
ATOM 5876 C CA . GLY A 1 370 ? 24.812 10.938 -4.234 1.00 23.14 370 GLY A CA 1
ATOM 5877 C C . GLY A 1 370 ? 25.059 9.450 -4.383 1.00 30.24 370 GLY A C 1
ATOM 5878 O O . GLY A 1 370 ? 24.421 8.780 -5.192 1.00 20.65 370 GLY A O 1
ATOM 5882 N N . PHE A 1 371 ? 25.996 8.936 -3.592 1.00 24.83 371 PHE A N 1
ATOM 5883 C CA . PHE A 1 371 ? 26.352 7.522 -3.626 1.00 23.86 371 PHE A CA 1
ATOM 5884 C C . PHE A 1 371 ? 26.886 7.076 -2.273 1.00 17.33 371 PHE A C 1
ATOM 5885 O O . PHE A 1 371 ? 27.364 7.894 -1.486 1.00 21.51 371 PHE A O 1
ATOM 5902 N N . ASP A 1 372 ? 26.812 5.775 -2.009 1.00 21.33 372 ASP A N 1
ATOM 5903 C CA . ASP A 1 372 ? 27.330 5.207 -0.769 1.00 27.35 372 ASP A CA 1
ATOM 5904 C C . ASP A 1 372 ? 28.800 4.841 -0.924 1.00 21.08 372 ASP A C 1
ATOM 5905 O O . ASP A 1 372 ? 29.229 4.401 -1.989 1.00 18.07 372 ASP A O 1
ATOM 5914 N N . GLY A 1 373 ? 29.576 5.017 0.140 1.00 18.45 373 GLY A N 1
ATOM 5915 C CA . GLY A 1 373 ? 30.979 4.659 0.092 1.00 16.02 373 GLY A CA 1
ATOM 5916 C C . GLY A 1 373 ? 31.679 4.702 1.433 1.00 17.14 373 GLY A C 1
ATOM 5917 O O . GLY A 1 373 ? 31.044 4.808 2.484 1.00 16.42 373 GLY A O 1
ATOM 5921 N N . ASP A 1 374 ? 33.003 4.610 1.383 1.00 17.13 374 ASP A N 1
ATOM 5922 C CA . ASP A 1 374 ? 33.848 4.763 2.563 1.00 16.56 374 ASP A CA 1
ATOM 5923 C C . ASP A 1 374 ? 35.235 5.201 2.102 1.00 19.19 374 ASP A C 1
ATOM 5924 O O . ASP A 1 374 ? 35.673 4.834 1.015 1.00 22.75 374 ASP A O 1
ATOM 5933 N N . GLN A 1 375 ? 35.927 5.991 2.916 1.00 17.06 375 GLN A N 1
ATOM 5934 C CA . GLN A 1 375 ? 37.226 6.513 2.507 1.00 19.38 375 GLN A CA 1
ATOM 5935 C C . GLN A 1 375 ? 38.333 5.452 2.521 1.00 20.29 375 GLN A C 1
ATOM 5936 O O . GLN A 1 375 ? 39.330 5.599 1.818 1.00 19.01 375 GLN A O 1
ATOM 5950 N N . ALA A 1 376 ? 38.156 4.382 3.293 1.00 14.39 376 ALA A N 1
ATOM 5951 C CA . ALA A 1 376 ? 39.207 3.363 3.423 1.00 12.94 376 ALA A CA 1
ATOM 5952 C C . ALA A 1 376 ? 38.738 1.901 3.351 1.00 20.24 376 ALA A C 1
ATOM 5953 O O . ALA A 1 376 ? 39.552 1.008 3.126 1.00 26.04 376 ALA A O 1
ATOM 5960 N N . ASP A 1 377 ? 37.446 1.648 3.544 1.00 19.82 377 ASP A N 1
ATOM 5961 C CA . ASP A 1 377 ? 36.933 0.275 3.561 1.00 23.86 377 ASP A CA 1
ATOM 5962 C C . ASP A 1 377 ? 36.307 -0.080 2.214 1.00 15.57 377 ASP A C 1
ATOM 5963 O O . ASP A 1 377 ? 35.238 0.418 1.881 1.00 17.86 377 ASP A O 1
ATOM 5972 N N . PRO A 1 378 ? 36.964 -0.958 1.442 1.00 19.47 378 PRO A N 1
ATOM 5973 C CA . PRO A 1 378 ? 36.491 -1.230 0.076 1.00 22.17 378 PRO A CA 1
ATOM 5974 C C . PRO A 1 378 ? 35.155 -1.970 0.019 1.00 22.69 378 PRO A C 1
ATOM 5975 O O . PRO A 1 378 ? 34.525 -2.008 -1.035 1.00 19.92 378 PRO A O 1
ATOM 5986 N N . ARG A 1 379 ? 34.728 -2.552 1.135 1.00 20.31 379 ARG A N 1
ATOM 5987 C CA . ARG A 1 379 ? 33.475 -3.299 1.164 1.00 19.34 379 ARG A CA 1
ATOM 5988 C C . ARG A 1 379 ? 32.248 -2.388 1.061 1.00 23.60 379 ARG A C 1
ATOM 5989 O O . ARG A 1 379 ? 31.149 -2.855 0.766 1.00 23.93 379 ARG A O 1
ATOM 6010 N N . ALA A 1 380 ? 32.437 -1.091 1.291 1.00 18.72 380 ALA A N 1
ATOM 6011 C CA . ALA A 1 380 ? 31.310 -0.166 1.406 1.00 24.10 380 ALA A CA 1
ATOM 6012 C C . ALA A 1 380 ? 30.993 0.579 0.110 1.00 30.09 380 ALA A C 1
ATOM 6013 O O . ALA A 1 380 ? 30.031 1.341 0.054 1.00 24.00 380 ALA A O 1
ATOM 6020 N N . PHE A 1 381 ? 31.799 0.360 -0.924 1.00 17.74 381 PHE A N 1
ATOM 6021 C CA . PHE A 1 381 ? 31.632 1.071 -2.189 1.00 18.48 381 PHE A CA 1
ATOM 6022 C C . PHE A 1 381 ? 31.339 0.081 -3.309 1.00 17.63 381 PHE A C 1
ATOM 6023 O O . PHE A 1 381 ? 31.870 -1.025 -3.320 1.00 18.81 381 PHE A O 1
ATOM 6040 N N . THR A 1 382 ? 30.487 0.486 -4.246 1.00 19.61 382 THR A N 1
ATOM 6041 C CA . THR A 1 382 ? 30.081 -0.374 -5.352 1.00 29.09 382 THR A CA 1
ATOM 6042 C C . THR A 1 382 ? 30.257 0.376 -6.673 1.00 26.42 382 THR A C 1
ATOM 6043 O O . THR A 1 382 ? 29.565 1.360 -6.928 1.00 22.12 382 THR A O 1
ATOM 6054 N N . ASN A 1 383 ? 31.184 -0.090 -7.505 1.00 24.23 383 ASN A N 1
ATOM 6055 C CA . ASN A 1 383 ? 31.544 0.620 -8.734 1.00 26.76 383 ASN A CA 1
ATOM 6056 C C . ASN A 1 383 ? 30.345 0.918 -9.633 1.00 24.55 383 ASN A C 1
ATOM 6057 O O . ASN A 1 383 ? 30.157 2.050 -10.088 1.00 20.69 383 ASN A O 1
ATOM 6068 N N . ALA A 1 384 ? 29.541 -0.108 -9.891 1.00 23.90 384 ALA A N 1
ATOM 6069 C CA . ALA A 1 384 ? 28.406 0.008 -10.800 1.00 32.24 384 ALA A CA 1
ATOM 6070 C C . ALA A 1 384 ? 27.412 1.068 -10.334 1.00 26.63 384 ALA A C 1
ATOM 6071 O O . ALA A 1 384 ? 26.784 1.739 -11.152 1.00 23.23 384 ALA A O 1
ATOM 6078 N N . GLN A 1 385 ? 27.267 1.220 -9.023 1.00 25.85 385 GLN A N 1
ATOM 6079 C CA . GLN A 1 385 ? 26.341 2.204 -8.481 1.00 15.25 385 GLN A CA 1
ATOM 6080 C C . GLN A 1 385 ? 26.881 3.618 -8.649 1.00 17.90 385 GLN A C 1
ATOM 6081 O O . GLN A 1 385 ? 26.128 4.539 -8.953 1.00 24.32 385 GLN A O 1
ATOM 6095 N N . PHE A 1 386 ? 28.181 3.793 -8.432 1.00 22.21 386 PHE A N 1
ATOM 6096 C CA . PHE A 1 386 ? 28.797 5.105 -8.591 1.00 16.70 386 PHE A CA 1
ATOM 6097 C C . PHE A 1 386 ? 28.598 5.581 -10.025 1.00 26.79 386 PHE A C 1
ATOM 6098 O O . PHE A 1 386 ? 28.307 6.751 -10.278 1.00 22.24 386 PHE A O 1
ATOM 6115 N N . GLU A 1 387 ? 28.742 4.658 -10.965 1.00 15.07 387 GLU A N 1
ATOM 6116 C CA . GLU A 1 387 ? 28.616 4.999 -12.380 1.00 19.30 387 GLU A CA 1
ATOM 6117 C C . GLU A 1 387 ? 27.218 5.511 -12.737 1.00 26.27 387 GLU A C 1
ATOM 6118 O O . GLU A 1 387 ? 27.078 6.562 -13.363 1.00 27.37 387 GLU A O 1
ATOM 6130 N N . THR A 1 388 ? 26.182 4.775 -12.348 1.00 15.98 388 THR A N 1
ATOM 6131 C CA . THR A 1 388 ? 24.817 5.175 -12.688 1.00 25.79 388 THR A CA 1
ATOM 6132 C C . THR A 1 388 ? 24.399 6.461 -11.973 1.00 33.57 388 THR A C 1
ATOM 6133 O O . THR A 1 388 ? 23.603 7.231 -12.500 1.00 22.16 388 THR A O 1
ATOM 6144 N N . ARG A 1 389 ? 24.935 6.694 -10.776 1.00 22.50 389 ARG A N 1
ATOM 6145 C CA . ARG A 1 389 ? 24.573 7.881 -10.003 1.00 25.91 389 ARG A CA 1
ATOM 6146 C C . ARG A 1 389 ? 25.044 9.161 -10.690 1.00 25.41 389 ARG A C 1
ATOM 6147 O O . ARG A 1 389 ? 24.287 10.128 -10.798 1.00 25.69 389 ARG A O 1
ATOM 6168 N N . ILE A 1 390 ? 26.288 9.170 -11.157 1.00 23.28 390 ILE A N 1
ATOM 6169 C CA . ILE A 1 390 ? 26.828 10.355 -11.818 1.00 31.33 390 ILE A CA 1
ATOM 6170 C C . ILE A 1 390 ? 26.232 10.503 -13.213 1.00 29.70 390 ILE A C 1
ATOM 6171 O O . ILE A 1 390 ? 26.121 11.613 -13.734 1.00 29.68 390 ILE A O 1
ATOM 6187 N N . GLN A 1 391 ? 25.838 9.386 -13.815 1.00 24.13 391 GLN A N 1
ATOM 6188 C CA . GLN A 1 391 ? 25.217 9.423 -15.136 1.00 22.20 391 GLN A CA 1
ATOM 6189 C C . GLN A 1 391 ? 23.866 10.124 -15.048 1.00 25.97 391 GLN A C 1
ATOM 6190 O O . GLN A 1 391 ? 23.479 10.870 -15.948 1.00 28.37 391 GLN A O 1
ATOM 6204 N N . GLY A 1 392 ? 23.159 9.888 -13.949 1.00 31.76 392 GLY A N 1
ATOM 6205 C CA . GLY A 1 392 ? 21.877 10.523 -13.711 1.00 33.74 392 GLY A CA 1
ATOM 6206 C C . GLY A 1 392 ? 22.028 12.016 -13.493 1.00 34.16 392 GLY A C 1
ATOM 6207 O O . GLY A 1 392 ? 21.256 12.810 -14.029 1.00 32.30 392 GLY A O 1
ATOM 6211 N N . LEU A 1 393 ? 23.024 12.400 -12.701 1.00 21.95 393 LEU A N 1
ATOM 6212 C CA . LEU A 1 393 ? 23.301 13.813 -12.470 1.00 22.41 393 LEU A CA 1
ATOM 6213 C C . LEU A 1 393 ? 23.640 14.518 -13.785 1.00 31.48 393 LEU A C 1
ATOM 6214 O O . LEU A 1 393 ? 23.201 15.640 -14.026 1.00 30.73 393 LEU A O 1
ATOM 6230 N N . VAL A 1 394 ? 24.415 13.852 -14.636 1.00 24.80 394 VAL A N 1
ATOM 6231 C CA . VAL A 1 394 ? 24.828 14.433 -15.915 1.00 39.15 394 VAL A CA 1
ATOM 6232 C C . VAL A 1 394 ? 23.645 14.683 -16.848 1.00 38.96 394 VAL A C 1
ATOM 6233 O O . VAL A 1 394 ? 23.616 15.684 -17.559 1.00 33.66 394 VAL A O 1
ATOM 6246 N N . GLU A 1 395 ? 22.678 13.771 -16.852 1.00 40.97 395 GLU A N 1
ATOM 6247 C CA . GLU A 1 395 ? 21.510 13.911 -17.714 1.00 38.82 395 GLU A CA 1
ATOM 6248 C C . GLU A 1 395 ? 20.695 15.133 -17.315 1.00 38.87 395 GLU A C 1
ATOM 6249 O O . GLU A 1 395 ? 20.222 15.879 -18.172 1.00 26.05 395 GLU A O 1
ATOM 6261 N N . VAL A 1 396 ? 20.533 15.332 -16.011 1.00 28.72 396 VAL A N 1
ATOM 6262 C CA . VAL A 1 396 ? 19.804 16.484 -15.498 1.00 25.40 396 VAL A CA 1
ATOM 6263 C C . VAL A 1 396 ? 20.526 17.781 -15.854 1.00 33.93 396 VAL A C 1
ATOM 6264 O O . VAL A 1 396 ? 19.902 18.747 -16.295 1.00 33.19 396 VAL A O 1
ATOM 6277 N N . MET A 1 397 ? 21.842 17.794 -15.666 1.00 28.66 397 MET A N 1
ATOM 6278 C CA . MET A 1 397 ? 22.643 18.983 -15.932 1.00 36.92 397 MET A CA 1
ATOM 6279 C C . MET A 1 397 ? 22.669 19.318 -17.422 1.00 29.03 397 MET A C 1
ATOM 6280 O O . MET A 1 397 ? 22.757 20.484 -17.794 1.00 31.14 397 MET A O 1
ATOM 6294 N N . GLU A 1 398 ? 22.587 18.298 -18.272 1.00 24.78 398 GLU A N 1
ATOM 6295 C CA . GLU A 1 398 ? 22.626 18.515 -19.718 1.00 25.21 398 GLU A CA 1
ATOM 6296 C C . GLU A 1 398 ? 21.324 19.135 -20.210 1.00 34.99 398 GLU A C 1
ATOM 6297 O O . GLU A 1 398 ? 21.330 20.044 -21.045 1.00 28.15 398 GLU A O 1
ATOM 6309 N N . GLU A 1 399 ? 20.208 18.637 -19.689 1.00 31.98 399 GLU A N 1
ATOM 6310 C CA . GLU A 1 399 ? 18.892 19.149 -20.052 1.00 43.33 399 GLU A CA 1
ATOM 6311 C C . GLU A 1 399 ? 18.746 20.605 -19.616 1.00 47.09 399 GLU A C 1
ATOM 6312 O O . GLU A 1 399 ? 18.093 21.403 -20.291 1.00 38.75 399 GLU A O 1
ATOM 6324 N N . ARG A 1 400 ? 19.361 20.947 -18.487 1.00 32.37 400 ARG A N 1
ATOM 6325 C CA . ARG A 1 400 ? 19.263 22.296 -17.941 1.00 36.70 400 ARG A CA 1
ATOM 6326 C C . ARG A 1 400 ? 20.122 23.295 -18.716 1.00 40.81 400 ARG A C 1
ATOM 6327 O O . ARG A 1 400 ? 19.935 24.505 -18.591 1.00 45.29 400 ARG A O 1
ATOM 6348 N N . LYS A 1 401 ? 21.055 22.793 -19.521 1.00 32.33 401 LYS A N 1
ATOM 6349 C CA . LYS A 1 401 ? 21.929 23.660 -20.309 1.00 39.22 401 LYS A CA 1
ATOM 6350 C C . LYS A 1 401 ? 21.189 24.311 -21.476 1.00 55.79 401 LYS A C 1
ATOM 6351 O O . LYS A 1 401 ? 21.573 25.383 -21.941 1.00 72.02 401 LYS A O 1
ATOM 6370 N N . LYS A 1 402 ? 20.131 23.659 -21.947 1.00 53.70 402 LYS A N 1
ATOM 6371 C CA . LYS A 1 402 ? 19.390 24.137 -23.110 1.00 49.32 402 LYS A CA 1
ATOM 6372 C C . LYS A 1 402 ? 18.672 25.455 -22.828 1.00 51.04 402 LYS A C 1
ATOM 6373 O O . LYS A 1 402 ? 17.959 25.580 -21.835 1.00 45.36 402 LYS A O 1
ATOM 6392 N N . LEU A 1 403 ? 18.858 26.433 -23.711 1.00 49.79 403 LEU A N 1
ATOM 6393 C CA . LEU A 1 403 ? 18.142 27.702 -23.610 1.00 59.29 403 LEU A CA 1
ATOM 6394 C C . LEU A 1 403 ? 17.124 27.831 -24.738 1.00 70.78 403 LEU A C 1
ATOM 6395 O O . LEU A 1 403 ? 15.975 27.411 -24.602 1.00 75.80 403 LEU A O 1
ATOM 6411 N N . MET B 2 1 ? 4.992 -4.002 49.130 1.00 104.35 1 MET B N 1
ATOM 6412 C CA . MET B 2 1 ? 5.731 -3.522 47.928 1.00 100.36 1 MET B CA 1
ATOM 6413 C C . MET B 2 1 ? 4.777 -3.036 46.847 1.00 92.62 1 MET B C 1
ATOM 6414 O O . MET B 2 1 ? 5.055 -2.058 46.162 1.00 83.27 1 MET B O 1
ATOM 6430 N N . GLU B 2 2 ? 3.653 -3.727 46.701 1.00 74.69 2 GLU B N 1
ATOM 6431 C CA . GLU B 2 2 ? 2.775 -3.525 45.554 1.00 74.25 2 GLU B CA 1
ATOM 6432 C C . GLU B 2 2 ? 2.327 -2.075 45.394 1.00 69.21 2 GLU B C 1
ATOM 6433 O O . GLU B 2 2 ? 2.212 -1.579 44.275 1.00 72.50 2 GLU B O 1
ATOM 6445 N N . ALA B 2 3 ? 2.073 -1.396 46.507 1.00 68.03 3 ALA B N 1
ATOM 6446 C CA . ALA B 2 3 ? 1.643 -0.004 46.458 1.00 73.20 3 ALA B CA 1
ATOM 6447 C C . ALA B 2 3 ? 2.716 0.870 45.814 1.00 69.05 3 ALA B C 1
ATOM 6448 O O . ALA B 2 3 ? 2.412 1.779 45.043 1.00 59.02 3 ALA B O 1
ATOM 6455 N N . ILE B 2 4 ? 3.974 0.589 46.135 1.00 76.69 4 ILE B N 1
ATOM 6456 C CA . ILE B 2 4 ? 5.091 1.358 45.600 1.00 70.63 4 ILE B CA 1
ATOM 6457 C C . ILE B 2 4 ? 5.396 0.974 44.153 1.00 65.92 4 ILE B C 1
ATOM 6458 O O . ILE B 2 4 ? 5.500 1.841 43.288 1.00 58.40 4 ILE B O 1
ATOM 6474 N N . LEU B 2 5 ? 5.534 -0.323 43.893 1.00 69.06 5 LEU B N 1
ATOM 6475 C CA . LEU B 2 5 ? 5.834 -0.808 42.549 1.00 67.51 5 LEU B CA 1
ATOM 6476 C C . LEU B 2 5 ? 4.807 -0.314 41.538 1.00 65.98 5 LEU B C 1
ATOM 6477 O O . LEU B 2 5 ? 5.162 0.082 40.431 1.00 55.02 5 LEU B O 1
ATOM 6493 N N . SER B 2 6 ? 3.534 -0.337 41.920 1.00 58.88 6 SER B N 1
ATOM 6494 C CA . SER B 2 6 ? 2.462 0.059 41.015 1.00 61.80 6 SER B CA 1
ATOM 6495 C C . SER B 2 6 ? 2.533 1.548 40.693 1.00 57.03 6 SER B C 1
ATOM 6496 O O . SER B 2 6 ? 2.249 1.959 39.568 1.00 52.85 6 SER B O 1
ATOM 6504 N N . LYS B 2 7 ? 2.912 2.353 41.681 1.00 55.99 7 LYS B N 1
ATOM 6505 C CA . LYS B 2 7 ? 3.060 3.791 41.482 1.00 70.03 7 LYS B CA 1
ATOM 6506 C C . LYS B 2 7 ? 4.182 4.085 40.489 1.00 69.41 7 LYS B C 1
ATOM 6507 O O . LYS B 2 7 ? 4.059 4.963 39.634 1.00 64.62 7 LYS B O 1
ATOM 6526 N N . MET B 2 8 ? 5.277 3.342 40.608 1.00 47.83 8 MET B N 1
ATOM 6527 C CA . MET B 2 8 ? 6.417 3.516 39.720 1.00 54.75 8 MET B CA 1
ATOM 6528 C C . MET B 2 8 ? 6.087 2.983 38.332 1.00 61.46 8 MET B C 1
ATOM 6529 O O . MET B 2 8 ? 6.630 3.448 37.332 1.00 49.87 8 MET B O 1
ATOM 6543 N N . LYS B 2 9 ? 5.186 2.008 38.284 1.00 67.36 9 LYS B N 1
ATOM 6544 C CA . LYS B 2 9 ? 4.788 1.379 37.034 1.00 71.75 9 LYS B CA 1
ATOM 6545 C C . LYS B 2 9 ? 3.916 2.324 36.217 1.00 68.44 9 LYS B C 1
ATOM 6546 O O . LYS B 2 9 ? 3.929 2.291 34.986 1.00 64.99 9 LYS B O 1
ATOM 6565 N N . GLU B 2 10 ? 3.164 3.171 36.913 1.00 73.15 10 GLU B N 1
ATOM 6566 C CA . GLU B 2 10 ? 2.222 4.075 36.264 1.00 74.66 10 GLU B CA 1
ATOM 6567 C C . GLU B 2 10 ? 2.935 5.235 35.579 1.00 66.36 10 GLU B C 1
ATOM 6568 O O . GLU B 2 10 ? 2.483 5.725 34.545 1.00 60.89 10 GLU B O 1
ATOM 6580 N N . VAL B 2 11 ? 4.047 5.677 36.158 1.00 58.94 11 VAL B N 1
ATOM 6581 C CA . VAL B 2 11 ? 4.802 6.789 35.593 1.00 58.74 11 VAL B CA 1
ATOM 6582 C C . VAL B 2 11 ? 5.733 6.319 34.482 1.00 51.73 11 VAL B C 1
ATOM 6583 O O . VAL B 2 11 ? 5.999 7.059 33.536 1.00 56.79 11 VAL B O 1
ATOM 6596 N N . VAL B 2 12 ? 6.225 5.088 34.595 1.00 43.22 12 VAL B N 1
ATOM 6597 C CA . VAL B 2 12 ? 7.134 4.541 33.591 1.00 46.27 12 VAL B CA 1
ATOM 6598 C C . VAL B 2 12 ? 6.382 4.169 32.319 1.00 47.80 12 VAL B C 1
ATOM 6599 O O . VAL B 2 12 ? 6.906 4.314 31.215 1.00 46.38 12 VAL B O 1
ATOM 6612 N N . GLU B 2 13 ? 5.150 3.698 32.476 1.00 58.70 13 GLU B N 1
ATOM 6613 C CA . GLU B 2 13 ? 4.358 3.246 31.337 1.00 59.84 13 GLU B CA 1
ATOM 6614 C C . GLU B 2 13 ? 3.529 4.373 30.726 1.00 53.37 13 GLU B C 1
ATOM 6615 O O . GLU B 2 13 ? 3.128 4.295 29.565 1.00 52.14 13 GLU B O 1
ATOM 6627 N N . ASN B 2 14 ? 3.275 5.418 31.507 1.00 54.16 14 ASN B N 1
ATOM 6628 C CA . ASN B 2 14 ? 2.537 6.575 31.012 1.00 64.16 14 ASN B CA 1
ATOM 6629 C C . ASN B 2 14 ? 3.266 7.876 31.317 1.00 56.23 14 ASN B C 1
ATOM 6630 O O . ASN B 2 14 ? 2.708 8.770 31.954 1.00 57.16 14 ASN B O 1
ATOM 6641 N N . PRO B 2 15 ? 4.524 7.981 30.864 1.00 44.81 15 PRO B N 1
ATOM 6642 C CA . PRO B 2 15 ? 5.360 9.161 31.101 1.00 50.44 15 PRO B CA 1
ATOM 6643 C C . PRO B 2 15 ? 4.614 10.466 30.841 1.00 43.23 15 PRO B C 1
ATOM 6644 O O . PRO B 2 15 ? 4.647 11.376 31.670 1.00 44.33 15 PRO B O 1
ATOM 6655 N N . ASN B 2 16 ? 3.943 10.545 29.697 1.00 60.45 16 ASN B N 1
ATOM 6656 C CA . ASN B 2 16 ? 3.268 11.768 29.285 1.00 59.77 16 ASN B CA 1
ATOM 6657 C C . ASN B 2 16 ? 2.157 12.173 30.249 1.00 56.82 16 ASN B C 1
ATOM 6658 O O . ASN B 2 16 ? 1.957 13.358 30.514 1.00 55.63 16 ASN B O 1
ATOM 6669 N N . ALA B 2 17 ? 1.433 11.187 30.769 1.00 44.16 17 ALA B N 1
ATOM 6670 C CA . ALA B 2 17 ? 0.386 11.448 31.749 1.00 47.17 17 ALA B CA 1
ATOM 6671 C C . ALA B 2 17 ? 0.976 12.107 32.991 1.00 57.02 17 ALA B C 1
ATOM 6672 O O . ALA B 2 17 ? 0.396 13.040 33.547 1.00 54.64 17 ALA B O 1
ATOM 6679 N N . ALA B 2 18 ? 2.137 11.619 33.417 1.00 56.02 18 ALA B N 1
ATOM 6680 C CA . ALA B 2 18 ? 2.796 12.137 34.609 1.00 61.12 18 ALA B CA 1
ATOM 6681 C C . ALA B 2 18 ? 3.209 13.592 34.420 1.00 59.61 18 ALA B C 1
ATOM 6682 O O . ALA B 2 18 ? 3.152 14.388 35.358 1.00 59.06 18 ALA B O 1
ATOM 6689 N N . VAL B 2 19 ? 3.623 13.937 33.205 1.00 55.99 19 VAL B N 1
ATOM 6690 C CA . VAL B 2 19 ? 4.068 15.293 32.906 1.00 51.81 19 VAL B CA 1
ATOM 6691 C C . VAL B 2 19 ? 2.902 16.276 32.941 1.00 49.66 19 VAL B C 1
ATOM 6692 O O . VAL B 2 19 ? 2.983 17.323 33.581 1.00 50.93 19 VAL B O 1
ATOM 6705 N N . LYS B 2 20 ? 1.819 15.937 32.248 1.00 52.16 20 LYS B N 1
ATOM 6706 C CA . LYS B 2 20 ? 0.640 16.795 32.202 1.00 48.64 20 LYS B CA 1
ATOM 6707 C C . LYS B 2 20 ? 0.055 16.972 33.599 1.00 58.33 20 LYS B C 1
ATOM 6708 O O . LYS B 2 20 ? -0.563 17.992 33.901 1.00 68.25 20 LYS B O 1
ATOM 6727 N N . LYS B 2 21 ? 0.263 15.971 34.448 1.00 45.67 21 LYS B N 1
ATOM 6728 C CA . LYS B 2 21 ? -0.202 16.020 35.825 1.00 52.39 21 LYS B CA 1
ATOM 6729 C C . LYS B 2 21 ? 0.635 17.008 36.630 1.00 57.59 21 LYS B C 1
ATOM 6730 O O . LYS B 2 21 ? 0.112 17.744 37.465 1.00 67.76 21 LYS B O 1
ATOM 6749 N N . TYR B 2 22 ? 1.938 17.024 36.370 1.00 45.72 22 TYR B N 1
ATOM 6750 C CA . TYR B 2 22 ? 2.853 17.889 37.103 1.00 43.01 22 TYR B CA 1
ATOM 6751 C C . TYR B 2 22 ? 2.620 19.360 36.770 1.00 50.85 22 TYR B C 1
ATOM 6752 O O . TYR B 2 22 ? 2.636 20.213 37.656 1.00 59.80 22 TYR B O 1
ATOM 6770 N N . LYS B 2 23 ? 2.399 19.651 35.491 1.00 52.10 23 LYS B N 1
ATOM 6771 C CA . LYS B 2 23 ? 2.244 21.027 35.028 1.00 53.81 23 LYS B CA 1
ATOM 6772 C C . LYS B 2 23 ? 0.964 21.668 35.562 1.00 63.70 23 LYS B C 1
ATOM 6773 O O . LYS B 2 23 ? 0.922 22.871 35.817 1.00 55.49 23 LYS B O 1
ATOM 6792 N N . SER B 2 24 ? -0.079 20.864 35.731 1.00 62.62 24 SER B N 1
ATOM 6793 C CA . SER B 2 24 ? -1.372 21.386 36.159 1.00 74.91 24 SER B CA 1
ATOM 6794 C C . SER B 2 24 ? -1.436 21.596 37.670 1.00 76.50 24 SER B C 1
ATOM 6795 O O . SER B 2 24 ? -2.066 22.540 38.144 1.00 80.69 24 SER B O 1
ATOM 6803 N N . GLU B 2 25 ? -0.777 20.721 38.423 1.00 68.51 25 GLU B N 1
ATOM 6804 C CA . GLU B 2 25 ? -0.844 20.771 39.880 1.00 73.13 25 GLU B CA 1
ATOM 6805 C C . GLU B 2 25 ? 0.084 21.829 40.473 1.00 75.29 25 GLU B C 1
ATOM 6806 O O . GLU B 2 25 ? -0.235 22.434 41.496 1.00 75.23 25 GLU B O 1
ATOM 6818 N N . THR B 2 26 ? 1.228 22.050 39.835 1.00 67.01 26 THR B N 1
ATOM 6819 C CA . THR B 2 26 ? 2.194 23.024 40.332 1.00 55.19 26 THR B CA 1
ATOM 6820 C C . THR B 2 26 ? 2.144 24.316 39.525 1.00 58.11 26 THR B C 1
ATOM 6821 O O . THR B 2 26 ? 2.538 25.377 40.010 1.00 68.00 26 THR B O 1
ATOM 6832 N N . GLY B 2 27 ? 1.660 24.223 38.291 1.00 52.06 27 GLY B N 1
ATOM 6833 C CA . GLY B 2 27 ? 1.654 25.362 37.391 1.00 62.69 27 GLY B CA 1
ATOM 6834 C C . GLY B 2 27 ? 3.045 25.655 36.856 1.00 62.48 27 GLY B C 1
ATOM 6835 O O . GLY B 2 27 ? 3.319 26.756 36.379 1.00 55.42 27 GLY B O 1
ATOM 6839 N N . LYS B 2 28 ? 3.924 24.661 36.934 1.00 65.18 28 LYS B N 1
ATOM 6840 C CA . LYS B 2 28 ? 5.306 24.818 36.493 1.00 52.86 28 LYS B CA 1
ATOM 6841 C C . LYS B 2 28 ? 5.568 23.993 35.236 1.00 52.50 28 LYS B C 1
ATOM 6842 O O . LYS B 2 28 ? 4.755 23.150 34.856 1.00 44.22 28 LYS B O 1
ATOM 6861 N N . LYS B 2 29 ? 6.706 24.239 34.594 1.00 53.56 29 LYS B N 1
ATOM 6862 C CA . LYS B 2 29 ? 7.027 23.589 33.328 1.00 47.93 29 LYS B CA 1
ATOM 6863 C C . LYS B 2 29 ? 7.927 22.373 33.526 1.00 41.47 29 LYS B C 1
ATOM 6864 O O . LYS B 2 29 ? 8.412 22.119 34.628 1.00 39.34 29 LYS B O 1
ATOM 6883 N N . ALA B 2 30 ? 8.146 21.627 32.447 1.00 38.54 30 ALA B N 1
ATOM 6884 C CA . ALA B 2 30 ? 9.021 20.460 32.478 1.00 38.93 30 ALA B CA 1
ATOM 6885 C C . ALA B 2 30 ? 10.082 20.556 31.383 1.00 38.02 30 ALA B C 1
ATOM 6886 O O . ALA B 2 30 ? 9.828 21.089 30.304 1.00 34.90 30 ALA B O 1
ATOM 6893 N N . ILE B 2 31 ? 11.270 20.034 31.672 1.00 36.09 31 ILE B N 1
ATOM 6894 C CA . ILE B 2 31 ? 12.391 20.089 30.744 1.00 35.12 31 ILE B CA 1
ATOM 6895 C C . ILE B 2 31 ? 12.954 18.690 30.507 1.00 37.19 31 ILE B C 1
ATOM 6896 O O . ILE B 2 31 ? 13.195 17.946 31.453 1.00 34.88 31 ILE B O 1
ATOM 6912 N N . GLY B 2 32 ? 13.163 18.339 29.241 1.00 28.15 32 GLY B N 1
ATOM 6913 C CA . GLY B 2 32 ? 13.692 17.035 28.885 1.00 27.46 32 GLY B CA 1
ATOM 6914 C C . GLY B 2 32 ? 15.207 16.970 28.977 1.00 28.43 32 GLY B C 1
ATOM 6915 O O . GLY B 2 32 ? 15.906 17.891 28.563 1.00 30.72 32 GLY B O 1
ATOM 6919 N N . CYS B 2 33 ? 15.717 15.869 29.519 1.00 30.26 33 CYS B N 1
ATOM 6920 C CA . CYS B 2 33 ? 17.154 15.673 29.652 1.00 26.66 33 CYS B CA 1
ATOM 6921 C C . CYS B 2 33 ? 17.606 14.468 28.831 1.00 28.45 33 CYS B C 1
ATOM 6922 O O . CYS B 2 33 ? 17.301 13.328 29.171 1.00 29.38 33 CYS B O 1
ATOM 6930 N N . PHE B 2 34 ? 18.326 14.730 27.744 1.00 25.67 34 PHE B N 1
ATOM 6931 C CA . PHE B 2 34 ? 18.873 13.665 26.910 1.00 25.62 34 PHE B CA 1
ATOM 6932 C C . PHE B 2 34 ? 20.079 13.031 27.606 1.00 26.42 34 PHE B C 1
ATOM 6933 O O . PHE B 2 34 ? 20.647 13.621 28.523 1.00 27.99 34 PHE B O 1
ATOM 6950 N N . PRO B 2 35 ? 20.469 11.820 27.175 1.00 21.96 35 PRO B N 1
ATOM 6951 C CA . PRO B 2 35 ? 21.624 11.124 27.760 1.00 23.25 35 PRO B CA 1
ATOM 6952 C C . PRO B 2 35 ? 22.948 11.788 27.374 1.00 21.79 35 PRO B C 1
ATOM 6953 O O . PRO B 2 35 ? 22.968 12.512 26.381 1.00 24.30 35 PRO B O 1
ATOM 6964 N N . VAL B 2 36 ? 24.025 11.564 28.130 1.00 23.73 36 VAL B N 1
ATOM 6965 C CA . VAL B 2 36 ? 23.999 10.738 29.336 1.00 25.53 36 VAL B CA 1
ATOM 6966 C C . VAL B 2 36 ? 23.866 11.588 30.601 1.00 25.77 36 VAL B C 1
ATOM 6967 O O . VAL B 2 36 ? 23.126 11.230 31.514 1.00 20.96 36 VAL B O 1
ATOM 6980 N N . TYR B 2 37 ? 24.579 12.710 30.654 1.00 20.49 37 TYR B N 1
ATOM 6981 C CA . TYR B 2 37 ? 24.568 13.563 31.842 1.00 24.37 37 TYR B CA 1
ATOM 6982 C C . TYR B 2 37 ? 24.026 14.965 31.556 1.00 23.71 37 TYR B C 1
ATOM 6983 O O . TYR B 2 37 ? 24.477 15.635 30.626 1.00 25.37 37 TYR B O 1
ATOM 7001 N N . CYS B 2 38 ? 23.061 15.395 32.367 1.00 20.50 38 CYS B N 1
ATOM 7002 C CA . CYS B 2 38 ? 22.588 16.777 32.373 1.00 20.42 38 CYS B CA 1
ATOM 7003 C C . CYS B 2 38 ? 22.619 17.296 33.811 1.00 28.05 38 CYS B C 1
ATOM 7004 O O . CYS B 2 38 ? 22.511 16.513 34.752 1.00 22.12 38 CYS B O 1
ATOM 7012 N N . PRO B 2 39 ? 22.773 18.618 33.989 1.00 23.36 39 PRO B N 1
ATOM 7013 C CA . PRO B 2 39 ? 22.742 19.203 35.337 1.00 28.08 39 PRO B CA 1
ATOM 7014 C C . PRO B 2 39 ? 21.313 19.367 35.866 1.00 27.10 39 PRO B C 1
ATOM 7015 O O . PRO B 2 39 ? 20.831 20.491 35.983 1.00 24.69 39 PRO B O 1
ATOM 7026 N N . GLU B 2 40 ? 20.655 18.258 36.184 1.00 20.93 40 GLU B N 1
ATOM 7027 C CA . GLU B 2 40 ? 19.247 18.284 36.569 1.00 30.04 40 GLU B CA 1
ATOM 7028 C C . GLU B 2 40 ? 18.981 19.240 37.728 1.00 26.15 40 GLU B C 1
ATOM 7029 O O . GLU B 2 40 ? 17.883 19.772 37.859 1.00 28.25 40 GLU B O 1
ATOM 7041 N N . GLU B 2 41 ? 19.991 19.457 38.563 1.00 20.75 41 GLU B N 1
ATOM 7042 C CA . GLU B 2 41 ? 19.820 20.247 39.776 1.00 26.98 41 GLU B CA 1
ATOM 7043 C C . GLU B 2 41 ? 19.397 21.681 39.455 1.00 33.23 41 GLU B C 1
ATOM 7044 O O . GLU B 2 41 ? 18.691 22.311 40.239 1.00 33.79 41 GLU B O 1
ATOM 7056 N N . ILE B 2 42 ? 19.822 22.189 38.302 1.00 27.76 42 ILE B N 1
ATOM 7057 C CA . ILE B 2 42 ? 19.479 23.551 37.902 1.00 29.87 42 ILE B CA 1
ATOM 7058 C C . ILE B 2 42 ? 18.000 23.647 37.523 1.00 27.20 42 ILE B C 1
ATOM 7059 O O . ILE B 2 42 ? 17.314 24.587 37.921 1.00 29.46 42 ILE B O 1
ATOM 7075 N N . ILE B 2 43 ? 17.515 22.669 36.761 1.00 30.34 43 ILE B N 1
ATOM 7076 C CA . ILE B 2 43 ? 16.099 22.602 36.400 1.00 28.98 43 ILE B CA 1
ATOM 7077 C C . ILE B 2 43 ? 15.237 22.447 37.655 1.00 43.81 43 ILE B C 1
ATOM 7078 O O . ILE B 2 43 ? 14.200 23.093 37.804 1.00 40.29 43 ILE B O 1
ATOM 7094 N N . HIS B 2 44 ? 15.688 21.584 38.557 1.00 38.30 44 HIS B N 1
ATOM 7095 C CA . HIS B 2 44 ? 14.965 21.277 39.783 1.00 40.28 44 HIS B CA 1
ATOM 7096 C C . HIS B 2 44 ? 14.860 22.510 40.677 1.00 37.84 44 HIS B C 1
ATOM 7097 O O . HIS B 2 44 ? 13.853 22.714 41.353 1.00 39.23 44 HIS B O 1
ATOM 7112 N N . ALA B 2 45 ? 15.904 23.332 40.664 1.00 35.95 45 ALA B N 1
ATOM 7113 C CA . ALA B 2 45 ? 15.965 24.528 41.497 1.00 34.08 45 ALA B CA 1
ATOM 7114 C C . ALA B 2 45 ? 14.915 25.548 41.071 1.00 44.31 45 ALA B C 1
ATOM 7115 O O . ALA B 2 45 ? 14.398 26.302 41.897 1.00 41.63 45 ALA B O 1
ATOM 7122 N N . ALA B 2 46 ? 14.602 25.563 39.778 1.00 36.85 46 ALA B N 1
ATOM 7123 C CA . ALA B 2 46 ? 13.615 26.488 39.233 1.00 42.55 46 ALA B CA 1
ATOM 7124 C C . ALA B 2 46 ? 12.197 26.049 39.579 1.00 43.95 46 ALA B C 1
ATOM 7125 O O . ALA B 2 46 ? 11.231 26.764 39.307 1.00 43.88 46 ALA B O 1
ATOM 7132 N N . GLY B 2 47 ? 12.075 24.868 40.173 1.00 40.10 47 GLY B N 1
ATOM 7133 C CA . GLY B 2 47 ? 10.775 24.316 40.499 1.00 49.02 47 GLY B CA 1
ATOM 7134 C C . GLY B 2 47 ? 10.149 23.610 39.311 1.00 44.67 47 GLY B C 1
ATOM 7135 O O . GLY B 2 47 ? 8.940 23.380 39.286 1.00 39.98 47 GLY B O 1
ATOM 7139 N N . MET B 2 48 ? 10.977 23.271 38.325 1.00 44.03 48 MET B N 1
ATOM 7140 C CA . MET B 2 48 ? 10.524 22.543 37.142 1.00 47.33 48 MET B CA 1
ATOM 7141 C C . MET B 2 48 ? 10.863 21.059 37.270 1.00 41.15 48 MET B C 1
ATOM 7142 O O . MET B 2 48 ? 11.616 20.662 38.157 1.00 32.43 48 MET B O 1
ATOM 7156 N N . LEU B 2 49 ? 10.309 20.245 36.377 1.00 39.22 49 LEU B N 1
ATOM 7157 C CA . LEU B 2 49 ? 10.494 18.797 36.431 1.00 38.37 49 LEU B CA 1
ATOM 7158 C C . LEU B 2 49 ? 11.494 18.313 35.383 1.00 37.44 49 LEU B C 1
ATOM 7159 O O . LEU B 2 49 ? 11.227 18.405 34.184 1.00 35.81 49 LEU B O 1
ATOM 7175 N N . PRO B 2 50 ? 12.653 17.796 35.830 1.00 29.34 50 PRO B N 1
ATOM 7176 C CA . PRO B 2 50 ? 13.611 17.186 34.899 1.00 26.84 50 PRO B CA 1
ATOM 7177 C C . PRO B 2 50 ? 13.163 15.782 34.485 1.00 41.16 50 PRO B C 1
ATOM 7178 O O . PRO B 2 50 ? 13.125 14.884 35.328 1.00 31.90 50 PRO B O 1
ATOM 7189 N N . VAL B 2 51 ? 12.825 15.605 33.208 1.00 36.35 51 VAL B N 1
ATOM 7190 C CA . VAL B 2 51 ? 12.322 14.332 32.700 1.00 35.84 51 VAL B CA 1
ATOM 7191 C C . VAL B 2 51 ? 13.346 13.654 31.795 1.00 40.96 51 VAL B C 1
ATOM 7192 O O . VAL B 2 51 ? 13.750 14.216 30.781 1.00 33.01 51 VAL B O 1
ATOM 7205 N N . GLY B 2 52 ? 13.742 12.435 32.150 1.00 37.66 52 GLY B N 1
ATOM 7206 C CA . GLY B 2 52 ? 14.735 11.700 31.384 1.00 30.47 52 GLY B CA 1
ATOM 7207 C C . GLY B 2 52 ? 14.227 11.195 30.043 1.00 28.89 52 GLY B C 1
ATOM 7208 O O . GLY B 2 52 ? 13.134 10.636 29.949 1.00 40.84 52 GLY B O 1
ATOM 7212 N N . ILE B 2 53 ? 15.036 11.392 29.006 1.00 22.60 53 ILE B N 1
ATOM 7213 C CA . ILE B 2 53 ? 14.715 10.932 27.655 1.00 22.57 53 ILE B CA 1
ATOM 7214 C C . ILE B 2 53 ? 15.671 9.818 27.244 1.00 28.56 53 ILE B C 1
ATOM 7215 O O . ILE B 2 53 ? 16.876 10.042 27.118 1.00 26.51 53 ILE B O 1
ATOM 7231 N N . TRP B 2 54 ? 15.134 8.620 27.027 1.00 28.62 54 TRP B N 1
ATOM 7232 C CA . TRP B 2 54 ? 15.961 7.458 26.705 1.00 26.67 54 TRP B CA 1
ATOM 7233 C C . TRP B 2 54 ? 15.384 6.625 25.557 1.00 30.56 54 TRP B C 1
ATOM 7234 O O . TRP B 2 54 ? 15.522 5.401 25.528 1.00 24.48 54 TRP B O 1
ATOM 7255 N N . GLY B 2 55 ? 14.747 7.296 24.605 1.00 27.04 55 GLY B N 1
ATOM 7256 C CA . GLY B 2 55 ? 14.213 6.624 23.433 1.00 22.35 55 GLY B CA 1
ATOM 7257 C C . GLY B 2 55 ? 13.033 5.729 23.760 1.00 27.30 55 GLY B C 1
ATOM 7258 O O . GLY B 2 55 ? 12.180 6.082 24.576 1.00 32.98 55 GLY B O 1
ATOM 7262 N N . GLY B 2 56 ? 12.983 4.564 23.121 1.00 27.21 56 GLY B N 1
ATOM 7263 C CA . GLY B 2 56 ? 11.888 3.630 23.325 1.00 41.41 56 GLY B CA 1
ATOM 7264 C C . GLY B 2 56 ? 11.728 2.660 22.169 1.00 43.43 56 GLY B C 1
ATOM 7265 O O . GLY B 2 56 ? 12.381 2.796 21.136 1.00 33.40 56 GLY B O 1
ATOM 7269 N N . GLN B 2 57 ? 10.854 1.674 22.342 1.00 34.97 57 GLN B N 1
ATOM 7270 C CA . GLN B 2 57 ? 10.636 0.663 21.315 1.00 38.30 57 GLN B CA 1
ATOM 7271 C C . GLN B 2 57 ? 9.723 1.210 20.224 1.00 37.77 57 GLN B C 1
ATOM 7272 O O . GLN B 2 57 ? 8.500 1.191 20.361 1.00 34.63 57 GLN B O 1
ATOM 7286 N N . THR B 2 58 ? 10.324 1.696 19.142 1.00 30.34 58 THR B N 1
ATOM 7287 C CA . THR B 2 58 ? 9.567 2.297 18.051 1.00 35.90 58 THR B CA 1
ATOM 7288 C C . THR B 2 58 ? 10.192 1.985 16.698 1.00 38.04 58 THR B C 1
ATOM 7289 O O . THR B 2 58 ? 11.387 1.714 16.600 1.00 37.83 58 THR B O 1
ATOM 7300 N N . GLU B 2 59 ? 9.377 2.024 15.652 1.00 44.84 59 GLU B N 1
ATOM 7301 C CA . GLU B 2 59 ? 9.883 1.849 14.300 1.00 38.50 59 GLU B CA 1
ATOM 7302 C C . GLU B 2 59 ? 10.232 3.214 13.729 1.00 29.47 59 GLU B C 1
ATOM 7303 O O . GLU B 2 59 ? 9.770 4.238 14.233 1.00 38.94 59 GLU B O 1
ATOM 7315 N N . LEU B 2 60 ? 11.052 3.228 12.684 1.00 27.61 60 LEU B N 1
ATOM 7316 C CA . LEU B 2 60 ? 11.506 4.478 12.094 1.00 35.89 60 LEU B CA 1
ATOM 7317 C C . LEU B 2 60 ? 10.737 4.789 10.814 1.00 37.60 60 LEU B C 1
ATOM 7318 O O . LEU B 2 60 ? 10.402 3.892 10.041 1.00 43.59 60 LEU B O 1
ATOM 7334 N N . ASP B 2 61 ? 10.458 6.070 10.605 1.00 27.79 61 ASP B N 1
ATOM 7335 C CA . ASP B 2 61 ? 9.752 6.531 9.415 1.00 26.66 61 ASP B CA 1
ATOM 7336 C C . ASP B 2 61 ? 10.122 7.989 9.165 1.00 26.69 61 ASP B C 1
ATOM 7337 O O . ASP B 2 61 ? 10.845 8.303 8.221 1.00 27.14 61 ASP B O 1
ATOM 7346 N N . LEU B 2 62 ? 9.639 8.872 10.034 1.00 29.97 62 LEU B N 1
ATOM 7347 C CA . LEU B 2 62 ? 9.903 10.302 9.914 1.00 22.61 62 LEU B CA 1
ATOM 7348 C C . LEU B 2 62 ? 11.386 10.617 10.109 1.00 29.57 62 LEU B C 1
ATOM 7349 O O . LEU B 2 62 ? 11.912 11.554 9.511 1.00 27.11 62 LEU B O 1
ATOM 7365 N N . ALA B 2 63 ? 12.054 9.834 10.949 1.00 26.66 63 ALA B N 1
ATOM 7366 C CA . ALA B 2 63 ? 13.463 10.065 11.251 1.00 29.78 63 ALA B CA 1
ATOM 7367 C C . ALA B 2 63 ? 14.346 9.835 10.027 1.00 23.75 63 ALA B C 1
ATOM 7368 O O . ALA B 2 63 ? 15.474 10.316 9.977 1.00 23.72 63 ALA B O 1
ATOM 7375 N N . LYS B 2 64 ? 13.829 9.102 9.045 1.00 24.48 64 LYS B N 1
ATOM 7376 C CA . LYS B 2 64 ? 14.586 8.796 7.835 1.00 30.57 64 LYS B CA 1
ATOM 7377 C C . LYS B 2 64 ? 14.853 10.038 6.979 1.00 31.67 64 LYS B C 1
ATOM 7378 O O . LYS B 2 64 ? 15.634 9.991 6.030 1.00 24.62 64 LYS B O 1
ATOM 7397 N N . GLN B 2 65 ? 14.205 11.148 7.311 1.00 33.09 65 GLN B N 1
ATOM 7398 C CA . GLN B 2 65 ? 14.430 12.397 6.592 1.00 31.03 65 GLN B CA 1
ATOM 7399 C C . GLN B 2 65 ? 15.691 13.121 7.072 1.00 27.73 65 GLN B C 1
ATOM 7400 O O . GLN B 2 65 ? 16.154 14.057 6.421 1.00 23.18 65 GLN B O 1
ATOM 7414 N N . TYR B 2 66 ? 16.250 12.684 8.198 1.00 20.56 66 TYR B N 1
ATOM 7415 C CA . TYR B 2 66 ? 17.395 13.372 8.797 1.00 23.59 66 TYR B CA 1
ATOM 7416 C C . TYR B 2 66 ? 18.599 12.466 9.043 1.00 20.28 66 TYR B C 1
ATOM 7417 O O . TYR B 2 66 ? 19.745 12.908 8.930 1.00 19.21 66 TYR B O 1
ATOM 7435 N N . PHE B 2 67 ? 18.343 11.213 9.406 1.00 27.30 67 PHE B N 1
ATOM 7436 C CA . PHE B 2 67 ? 19.411 10.262 9.698 1.00 29.78 67 PHE B CA 1
ATOM 7437 C C . PHE B 2 67 ? 19.414 9.121 8.691 1.00 24.36 67 PHE B C 1
ATOM 7438 O O . PHE B 2 67 ? 18.357 8.593 8.351 1.00 17.77 67 PHE B O 1
ATOM 7455 N N . PRO B 2 68 ? 20.608 8.716 8.230 1.00 19.23 68 PRO B N 1
ATOM 7456 C CA . PRO B 2 68 ? 20.717 7.461 7.483 1.00 14.01 68 PRO B CA 1
ATOM 7457 C C . PRO B 2 68 ? 20.569 6.281 8.437 1.00 18.13 68 PRO B C 1
ATOM 7458 O O . PRO B 2 68 ? 20.325 6.494 9.625 1.00 26.11 68 PRO B O 1
ATOM 7469 N N . ALA B 2 69 ? 20.747 5.063 7.938 1.00 21.30 69 ALA B N 1
ATOM 7470 C CA . ALA B 2 69 ? 20.459 3.862 8.718 1.00 26.39 69 ALA B CA 1
ATOM 7471 C C . ALA B 2 69 ? 21.456 3.582 9.851 1.00 23.78 69 ALA B C 1
ATOM 7472 O O . ALA B 2 69 ? 21.148 2.813 10.766 1.00 22.44 69 ALA B O 1
ATOM 7479 N N . PHE B 2 70 ? 22.640 4.190 9.806 1.00 23.53 70 PHE B N 1
ATOM 7480 C CA . PHE B 2 70 ? 23.702 3.800 10.741 1.00 24.69 70 PHE B CA 1
ATOM 7481 C C . PHE B 2 70 ? 23.920 4.741 11.933 1.00 22.21 70 PHE B C 1
ATOM 7482 O O . PHE B 2 70 ? 24.986 4.734 12.547 1.00 19.86 70 PHE B O 1
ATOM 7499 N N . ALA B 2 71 ? 22.912 5.536 12.273 1.00 19.09 71 ALA B N 1
ATOM 7500 C CA . ALA B 2 71 ? 22.915 6.234 13.557 1.00 28.19 71 ALA B CA 1
ATOM 7501 C C . ALA B 2 71 ? 22.446 5.254 14.624 1.00 18.35 71 ALA B C 1
ATOM 7502 O O . ALA B 2 71 ? 21.653 4.353 14.335 1.00 17.47 71 ALA B O 1
ATOM 7509 N N . CYS B 2 72 ? 22.931 5.426 15.853 1.00 17.89 72 CYS B N 1
ATOM 7510 C CA . CYS B 2 72 ? 22.622 4.495 16.939 1.00 22.99 72 CYS B CA 1
ATOM 7511 C C . CYS B 2 72 ? 21.122 4.391 17.175 1.00 19.35 72 CYS B C 1
ATOM 7512 O O . CYS B 2 72 ? 20.391 5.362 17.003 1.00 21.72 72 CYS B O 1
ATOM 7519 N N . SER B 2 73 ? 20.675 3.213 17.599 1.00 16.21 73 SER B N 1
ATOM 7520 C CA . SER B 2 73 ? 19.249 2.949 17.755 1.00 18.90 73 SER B CA 1
ATOM 7521 C C . SER B 2 73 ? 18.544 3.932 18.692 1.00 26.70 73 SER B C 1
ATOM 7522 O O . SER B 2 73 ? 17.462 4.426 18.379 1.00 21.10 73 SER B O 1
ATOM 7530 N N . ILE B 2 74 ? 19.139 4.203 19.850 1.00 24.19 74 ILE B N 1
ATOM 7531 C CA . ILE B 2 74 ? 18.470 5.041 20.835 1.00 22.94 74 ILE B CA 1
ATOM 7532 C C . ILE B 2 74 ? 18.218 6.457 20.310 1.00 18.82 74 ILE B C 1
ATOM 7533 O O . ILE B 2 74 ? 17.161 7.026 20.556 1.00 21.18 74 ILE B O 1
ATOM 7549 N N . MET B 2 75 ? 19.174 7.026 19.583 1.00 18.75 75 MET B N 1
ATOM 7550 C CA . MET B 2 75 ? 18.990 8.379 19.065 1.00 21.81 75 MET B CA 1
ATOM 7551 C C . MET B 2 75 ? 18.014 8.387 17.883 1.00 29.25 75 MET B C 1
ATOM 7552 O O . MET B 2 75 ? 17.360 9.394 17.624 1.00 23.95 75 MET B O 1
ATOM 7566 N N . GLN B 2 76 ? 17.908 7.263 17.180 1.00 19.26 76 GLN B N 1
ATOM 7567 C CA . GLN B 2 76 ? 16.921 7.124 16.109 1.00 17.15 76 GLN B CA 1
ATOM 7568 C C . GLN B 2 76 ? 15.514 7.191 16.695 1.00 25.31 76 GLN B C 1
ATOM 7569 O O . GLN B 2 76 ? 14.621 7.816 16.120 1.00 20.10 76 GLN B O 1
ATOM 7583 N N . SER B 2 77 ? 15.331 6.548 17.848 1.00 22.80 77 SER B N 1
ATOM 7584 C CA . SER B 2 77 ? 14.043 6.530 18.538 1.00 20.68 77 SER B CA 1
ATOM 7585 C C . SER B 2 77 ? 13.690 7.917 19.062 1.00 23.98 77 SER B C 1
ATOM 7586 O O . SER B 2 77 ? 12.559 8.374 18.921 1.00 24.62 77 SER B O 1
ATOM 7594 N N . CYS B 2 78 ? 14.663 8.578 19.680 1.00 30.05 78 CYS B N 1
ATOM 7595 C CA . CYS B 2 78 ? 14.455 9.916 20.220 1.00 27.18 78 CYS B CA 1
ATOM 7596 C C . CYS B 2 78 ? 14.022 10.891 19.128 1.00 34.89 78 CYS B C 1
ATOM 7597 O O . CYS B 2 78 ? 13.129 11.709 19.337 1.00 25.19 78 CYS B O 1
ATOM 7605 N N . LEU B 2 79 ? 14.650 10.798 17.961 1.00 20.98 79 LEU B N 1
ATOM 7606 C CA . LEU B 2 79 ? 14.318 11.689 16.854 1.00 24.62 79 LEU B CA 1
ATOM 7607 C C . LEU B 2 79 ? 12.920 11.398 16.308 1.00 34.13 79 LEU B C 1
ATOM 7608 O O . LEU B 2 79 ? 12.174 12.319 15.973 1.00 29.12 79 LEU B O 1
ATOM 7624 N N . GLU B 2 80 ? 12.571 10.116 16.219 1.00 26.92 80 GLU B N 1
ATOM 7625 C CA . GLU B 2 80 ? 11.270 9.709 15.698 1.00 29.03 80 GLU B CA 1
ATOM 7626 C C . GLU B 2 80 ? 10.169 10.203 16.625 1.00 35.99 80 GLU B C 1
ATOM 7627 O O . GLU B 2 80 ? 9.140 10.701 16.176 1.00 34.71 80 GLU B O 1
ATOM 7639 N N . TYR B 2 81 ? 10.394 10.059 17.925 1.00 31.54 81 TYR B N 1
ATOM 7640 C CA . TYR B 2 81 ? 9.425 10.495 18.917 1.00 28.99 81 TYR B CA 1
ATOM 7641 C C . TYR B 2 81 ? 9.234 12.004 18.832 1.00 31.42 81 TYR B C 1
ATOM 7642 O O . TYR B 2 81 ? 8.107 12.494 18.798 1.00 31.79 81 TYR B O 1
ATOM 7660 N N . GLY B 2 82 ? 10.342 12.738 18.784 1.00 26.26 82 GLY B N 1
ATOM 7661 C CA . GLY B 2 82 ? 10.292 14.183 18.662 1.00 28.20 82 GLY B CA 1
ATOM 7662 C C . GLY B 2 82 ? 9.470 14.614 17.456 1.00 29.47 82 GLY B C 1
ATOM 7663 O O . GLY B 2 82 ? 8.658 15.532 17.542 1.00 33.84 82 GLY B O 1
ATOM 7667 N N . LEU B 2 83 ? 9.675 13.938 16.333 1.00 25.25 83 LEU B N 1
ATOM 7668 C CA . LEU B 2 83 ? 8.993 14.285 15.090 1.00 26.39 83 LEU B CA 1
ATOM 7669 C C . LEU B 2 83 ? 7.509 13.945 15.136 1.00 35.53 83 LEU B C 1
ATOM 7670 O O . LEU B 2 83 ? 6.696 14.604 14.490 1.00 38.38 83 LEU B O 1
ATOM 7686 N N . LYS B 2 84 ? 7.159 12.916 15.900 1.00 33.23 84 LYS B N 1
ATOM 7687 C CA . LYS B 2 84 ? 5.766 12.513 16.041 1.00 35.66 84 LYS B CA 1
ATOM 7688 C C . LYS B 2 84 ? 5.051 13.352 17.101 1.00 41.82 84 LYS B C 1
ATOM 7689 O O . LYS B 2 84 ? 3.834 13.259 17.258 1.00 45.11 84 LYS B O 1
ATOM 7708 N N . GLY B 2 85 ? 5.813 14.168 17.825 1.00 35.40 85 GLY B N 1
ATOM 7709 C CA . GLY B 2 85 ? 5.248 15.096 18.791 1.00 32.10 85 GLY B CA 1
ATOM 7710 C C . GLY B 2 85 ? 5.047 14.504 20.175 1.00 41.70 85 GLY B C 1
ATOM 7711 O O . GLY B 2 85 ? 4.283 15.035 20.981 1.00 34.99 85 GLY B O 1
ATOM 7715 N N . ALA B 2 86 ? 5.738 13.406 20.456 1.00 46.06 86 ALA B N 1
ATOM 7716 C CA . ALA B 2 86 ? 5.600 12.718 21.734 1.00 49.81 86 ALA B CA 1
ATOM 7717 C C . ALA B 2 86 ? 6.173 13.532 22.892 1.00 42.80 86 ALA B C 1
ATOM 7718 O O . ALA B 2 86 ? 5.896 13.240 24.053 1.00 47.41 86 ALA B O 1
ATOM 7725 N N . TYR B 2 87 ? 6.966 14.551 22.574 1.00 35.82 87 TYR B N 1
ATOM 7726 C CA . TYR B 2 87 ? 7.621 15.365 23.595 1.00 37.65 87 TYR B CA 1
ATOM 7727 C C . TYR B 2 87 ? 7.015 16.766 23.724 1.00 40.44 87 TYR B C 1
ATOM 7728 O O . TYR B 2 87 ? 7.520 17.592 24.480 1.00 33.86 87 TYR B O 1
ATOM 7746 N N . ASP B 2 88 ? 5.924 17.028 23.008 1.00 42.44 88 ASP B N 1
ATOM 7747 C CA . ASP B 2 88 ? 5.397 18.390 22.874 1.00 39.61 88 ASP B CA 1
ATOM 7748 C C . ASP B 2 88 ? 4.972 19.081 24.176 1.00 43.51 88 ASP B C 1
ATOM 7749 O O . ASP B 2 88 ? 4.752 20.291 24.181 1.00 51.82 88 ASP B O 1
ATOM 7758 N N . GLU B 2 89 ? 4.860 18.331 25.268 1.00 36.41 89 GLU B N 1
ATOM 7759 C CA . GLU B 2 89 ? 4.466 18.907 26.557 1.00 47.71 89 GLU B CA 1
ATOM 7760 C C . GLU B 2 89 ? 5.664 19.475 27.320 1.00 50.65 89 GLU B C 1
ATOM 7761 O O . GLU B 2 89 ? 5.520 19.974 28.438 1.00 41.31 89 GLU B O 1
ATOM 7773 N N . LEU B 2 90 ? 6.842 19.395 26.711 1.00 47.62 90 LEU B N 1
ATOM 7774 C CA . LEU B 2 90 ? 8.059 19.925 27.312 1.00 49.43 90 LEU B CA 1
ATOM 7775 C C . LEU B 2 90 ? 8.305 21.337 26.796 1.00 51.84 90 LEU B C 1
ATOM 7776 O O . LEU B 2 90 ? 8.035 21.638 25.632 1.00 54.43 90 LEU B O 1
ATOM 7792 N N . SER B 2 91 ? 8.818 22.199 27.668 1.00 35.11 91 SER B N 1
ATOM 7793 C CA . SER B 2 91 ? 9.105 23.583 27.310 1.00 38.01 91 SER B CA 1
ATOM 7794 C C . SER B 2 91 ? 10.542 23.742 26.821 1.00 42.68 91 SER B C 1
ATOM 7795 O O . SER B 2 91 ? 10.999 24.857 26.574 1.00 44.71 91 SER B O 1
ATOM 7803 N N . GLY B 2 92 ? 11.251 22.626 26.686 1.00 40.62 92 GLY B N 1
ATOM 7804 C CA . GLY B 2 92 ? 12.628 22.652 26.227 1.00 34.71 92 GLY B CA 1
ATOM 7805 C C . GLY B 2 92 ? 13.337 21.334 26.472 1.00 34.78 92 GLY B C 1
ATOM 7806 O O . GLY B 2 92 ? 12.818 20.464 27.167 1.00 29.72 92 GLY B O 1
ATOM 7810 N N . VAL B 2 93 ? 14.526 21.187 25.898 1.00 32.05 93 VAL B N 1
ATOM 7811 C CA . VAL B 2 93 ? 15.320 19.975 26.071 1.00 32.69 93 VAL B CA 1
ATOM 7812 C C . VAL B 2 93 ? 16.809 20.302 26.065 1.00 24.70 93 VAL B C 1
ATOM 7813 O O . VAL B 2 93 ? 17.272 21.095 25.250 1.00 27.82 93 VAL B O 1
ATOM 7826 N N . ILE B 2 94 ? 17.555 19.697 26.986 1.00 26.14 94 ILE B N 1
ATOM 7827 C CA . ILE B 2 94 ? 19.011 19.783 26.968 1.00 17.69 94 ILE B CA 1
ATOM 7828 C C . ILE B 2 94 ? 19.580 18.574 26.237 1.00 21.36 94 ILE B C 1
ATOM 7829 O O . ILE B 2 94 ? 19.343 17.435 26.637 1.00 21.36 94 ILE B O 1
ATOM 7845 N N . ILE B 2 95 ? 20.318 18.827 25.159 1.00 21.02 95 ILE B N 1
ATOM 7846 C CA . ILE B 2 95 ? 20.931 17.762 24.368 1.00 16.94 95 ILE B CA 1
ATOM 7847 C C . ILE B 2 95 ? 22.449 17.928 24.395 1.00 25.24 95 ILE B C 1
ATOM 7848 O O . ILE B 2 95 ? 23.021 18.617 23.552 1.00 24.05 95 ILE B O 1
ATOM 7864 N N . PRO B 2 96 ? 23.110 17.301 25.377 1.00 22.82 96 PRO B N 1
ATOM 7865 C CA . PRO B 2 96 ? 24.555 17.497 25.520 1.00 14.55 96 PRO B CA 1
ATOM 7866 C C . PRO B 2 96 ? 25.332 16.852 24.374 1.00 15.27 96 PRO B C 1
ATOM 7867 O O . PRO B 2 96 ? 25.017 15.731 23.971 1.00 21.06 96 PRO B O 1
ATOM 7878 N N . GLY B 2 97 ? 26.332 17.556 23.854 1.00 22.34 97 GLY B N 1
ATOM 7879 C CA . GLY B 2 97 ? 27.115 17.052 22.737 1.00 26.06 97 GLY B CA 1
ATOM 7880 C C . GLY B 2 97 ? 28.233 16.134 23.190 1.00 18.07 97 GLY B C 1
ATOM 7881 O O . GLY B 2 97 ? 29.408 16.470 23.063 1.00 18.60 97 GLY B O 1
ATOM 7885 N N . MET B 2 98 ? 27.865 14.962 23.702 1.00 18.80 98 MET B N 1
ATOM 7886 C CA . MET B 2 98 ? 28.834 14.039 24.281 1.00 22.03 98 MET B CA 1
ATOM 7887 C C . MET B 2 98 ? 29.525 13.192 23.216 1.00 22.59 98 MET B C 1
ATOM 7888 O O . MET B 2 98 ? 30.587 12.623 23.469 1.00 15.22 98 MET B O 1
ATOM 7902 N N . CYS B 2 99 ? 28.913 13.112 22.036 1.00 18.00 99 CYS B N 1
ATOM 7903 C CA . CYS B 2 99 ? 29.450 12.335 20.918 1.00 17.09 99 CYS B CA 1
ATOM 7904 C C . CYS B 2 99 ? 28.989 12.935 19.590 1.00 17.55 99 CYS B C 1
ATOM 7905 O O . CYS B 2 99 ? 28.172 13.850 19.568 1.00 15.85 99 CYS B O 1
ATOM 7912 N N . ASP B 2 100 ? 29.509 12.417 18.483 1.00 14.56 100 ASP B N 1
ATOM 7913 C CA . ASP B 2 100 ? 29.151 12.942 17.166 1.00 14.64 100 ASP B CA 1
ATOM 7914 C C . ASP B 2 100 ? 27.646 12.863 16.916 1.00 15.14 100 ASP B C 1
ATOM 7915 O O . ASP B 2 100 ? 27.057 13.766 16.320 1.00 17.19 100 ASP B O 1
ATOM 7924 N N . THR B 2 101 ? 27.026 11.772 17.351 1.00 14.46 101 THR B N 1
ATOM 7925 C CA . THR B 2 101 ? 25.603 11.564 17.089 1.00 19.65 101 THR B CA 1
ATOM 7926 C C . THR B 2 101 ? 24.717 12.494 17.916 1.00 21.51 101 THR B C 1
ATOM 7927 O O . THR B 2 101 ? 23.725 13.003 17.412 1.00 15.10 101 THR B O 1
ATOM 7938 N N . LEU B 2 102 ? 25.062 12.718 19.183 1.00 19.94 102 LEU B N 1
ATOM 7939 C CA . LEU B 2 102 ? 24.311 13.668 20.002 1.00 14.45 102 LEU B CA 1
ATOM 7940 C C . LEU B 2 102 ? 24.448 15.092 19.453 1.00 18.27 102 LEU B C 1
ATOM 7941 O O . LEU B 2 102 ? 23.501 15.877 19.490 1.00 20.30 102 LEU B O 1
ATOM 7957 N N . ILE B 2 103 ? 25.630 15.415 18.938 1.00 20.58 103 ILE B N 1
ATOM 7958 C CA . ILE B 2 103 ? 25.894 16.736 18.372 1.00 13.73 103 ILE B CA 1
ATOM 7959 C C . ILE B 2 103 ? 25.060 16.955 17.110 1.00 19.51 103 ILE B C 1
ATOM 7960 O O . ILE B 2 103 ? 24.451 18.012 16.927 1.00 23.16 103 ILE B O 1
ATOM 7976 N N . CYS B 2 104 ? 25.031 15.948 16.245 1.00 17.93 104 CYS B N 1
ATOM 7977 C CA . CYS B 2 104 ? 24.254 16.018 15.009 1.00 12.18 104 CYS B CA 1
ATOM 7978 C C . CYS B 2 104 ? 22.759 16.102 15.295 1.00 25.51 104 CYS B C 1
ATOM 7979 O O . CYS B 2 104 ? 22.034 16.826 14.619 1.00 25.41 104 CYS B O 1
ATOM 7987 N N . LEU B 2 105 ? 22.299 15.368 16.304 1.00 19.95 105 LEU B N 1
ATOM 7988 C CA . LEU B 2 105 ? 20.880 15.364 16.649 1.00 23.86 105 LEU B CA 1
ATOM 7989 C C . LEU B 2 105 ? 20.421 16.762 17.044 1.00 27.67 105 LEU B C 1
ATOM 7990 O O . LEU B 2 105 ? 19.391 17.234 16.572 1.00 23.86 105 LEU B O 1
ATOM 8006 N N . GLY B 2 106 ? 21.193 17.417 17.907 1.00 22.38 106 GLY B N 1
ATOM 8007 C CA . GLY B 2 106 ? 20.904 18.779 18.325 1.00 19.14 106 GLY B CA 1
ATOM 8008 C C . GLY B 2 106 ? 20.779 19.745 17.155 1.00 30.36 106 GLY B C 1
ATOM 8009 O O . GLY B 2 106 ? 19.865 20.567 17.117 1.00 27.86 106 GLY B O 1
ATOM 8013 N N . GLN B 2 107 ? 21.698 19.653 16.198 1.00 18.38 107 GLN B N 1
ATOM 8014 C CA . GLN B 2 107 ? 21.676 20.538 15.034 1.00 24.39 107 GLN B CA 1
ATOM 8015 C C . GLN B 2 107 ? 20.443 20.292 14.160 1.00 30.85 107 GLN B C 1
ATOM 8016 O O . GLN B 2 107 ? 19.817 21.239 13.687 1.00 28.78 107 GLN B O 1
ATOM 8030 N N . ASN B 2 108 ? 20.097 19.026 13.949 1.00 23.96 108 ASN B N 1
ATOM 8031 C CA . ASN B 2 108 ? 18.884 18.675 13.213 1.00 28.67 108 ASN B CA 1
ATOM 8032 C C . ASN B 2 108 ? 17.633 19.116 13.968 1.00 31.37 108 ASN B C 1
ATOM 8033 O O . ASN B 2 108 ? 16.634 19.498 13.365 1.00 26.52 108 ASN B O 1
ATOM 8044 N N . TRP B 2 109 ? 17.702 19.062 15.293 1.00 30.16 109 TRP B N 1
ATOM 8045 C CA . TRP B 2 109 ? 16.546 19.328 16.142 1.00 25.85 109 TRP B CA 1
ATOM 8046 C C . TRP B 2 109 ? 16.031 20.746 15.936 1.00 30.13 109 TRP B C 1
ATOM 8047 O O . TRP B 2 109 ? 14.826 20.985 15.951 1.00 28.52 109 TRP B O 1
ATOM 8068 N N . LYS B 2 110 ? 16.949 21.685 15.736 1.00 29.99 110 LYS B N 1
ATOM 8069 C CA . LYS B 2 110 ? 16.573 23.084 15.553 1.00 47.70 110 LYS B CA 1
ATOM 8070 C C . LYS B 2 110 ? 15.620 23.288 14.373 1.00 56.72 110 LYS B C 1
ATOM 8071 O O . LYS B 2 110 ? 14.842 24.239 14.364 1.00 63.70 110 LYS B O 1
ATOM 8090 N N . SER B 2 111 ? 15.677 22.398 13.385 1.00 41.85 111 SER B N 1
ATOM 8091 C CA . SER B 2 111 ? 14.782 22.474 12.231 1.00 39.26 111 SER B CA 1
ATOM 8092 C C . SER B 2 111 ? 13.613 21.502 12.344 1.00 46.71 111 SER B C 1
ATOM 8093 O O . SER B 2 111 ? 12.479 21.834 12.003 1.00 48.26 111 SER B O 1
ATOM 8101 N N . ALA B 2 112 ? 13.901 20.296 12.821 1.00 31.14 112 ALA B N 1
ATOM 8102 C CA . ALA B 2 112 ? 12.925 19.214 12.829 1.00 28.18 112 ALA B CA 1
ATOM 8103 C C . ALA B 2 112 ? 11.821 19.453 13.855 1.00 29.81 112 ALA B C 1
ATOM 8104 O O . ALA B 2 112 ? 10.654 19.170 13.597 1.00 35.26 112 ALA B O 1
ATOM 8111 N N . VAL B 2 113 ? 12.200 19.968 15.019 1.00 36.05 113 VAL B N 1
ATOM 8112 C CA . VAL B 2 113 ? 11.252 20.231 16.094 1.00 37.85 113 VAL B CA 1
ATOM 8113 C C . VAL B 2 113 ? 11.447 21.652 16.615 1.00 47.19 113 VAL B C 1
ATOM 8114 O O . VAL B 2 113 ? 11.910 21.849 17.736 1.00 44.58 113 VAL B O 1
ATOM 8127 N N . PRO B 2 114 ? 11.081 22.648 15.797 1.00 48.89 114 PRO B N 1
ATOM 8128 C CA . PRO B 2 114 ? 11.347 24.061 16.092 1.00 52.37 114 PRO B CA 1
ATOM 8129 C C . PRO B 2 114 ? 10.552 24.607 17.276 1.00 45.17 114 PRO B C 1
ATOM 8130 O O . PRO B 2 114 ? 10.922 25.647 17.822 1.00 47.83 114 PRO B O 1
ATOM 8141 N N . HIS B 2 115 ? 9.488 23.915 17.673 1.00 40.87 115 HIS B N 1
ATOM 8142 C CA . HIS B 2 115 ? 8.624 24.395 18.751 1.00 56.69 115 HIS B CA 1
ATOM 8143 C C . HIS B 2 115 ? 9.091 23.960 20.144 1.00 49.94 115 HIS B C 1
ATOM 8144 O O . HIS B 2 115 ? 8.477 24.323 21.147 1.00 35.97 115 HIS B O 1
ATOM 8159 N N . ILE B 2 116 ? 10.165 23.181 20.209 1.00 56.06 116 ILE B N 1
ATOM 8160 C CA . ILE B 2 116 ? 10.763 22.833 21.496 1.00 49.52 116 ILE B CA 1
ATOM 8161 C C . ILE B 2 116 ? 12.198 23.347 21.548 1.00 52.64 116 ILE B C 1
ATOM 8162 O O . ILE B 2 116 ? 13.067 22.863 20.825 1.00 30.71 116 ILE B O 1
ATOM 8178 N N . LYS B 2 117 ? 12.433 24.334 22.408 1.00 44.93 117 LYS B N 1
ATOM 8179 C CA . LYS B 2 117 ? 13.737 24.977 22.520 1.00 41.72 117 LYS B CA 1
ATOM 8180 C C . LYS B 2 117 ? 14.836 23.958 22.805 1.00 42.29 117 LYS B C 1
ATOM 8181 O O . LYS B 2 117 ? 14.695 23.113 23.686 1.00 27.06 117 LYS B O 1
ATOM 8200 N N . TYR B 2 118 ? 15.924 24.041 22.046 1.00 42.80 118 TYR B N 1
ATOM 8201 C CA . TYR B 2 118 ? 17.097 23.207 22.282 1.00 40.59 118 TYR B CA 1
ATOM 8202 C C . TYR B 2 118 ? 18.168 24.011 23.013 1.00 42.16 118 TYR B C 1
ATOM 8203 O O . TYR B 2 118 ? 18.629 25.041 22.522 1.00 27.84 118 TYR B O 1
ATOM 8221 N N . ILE B 2 119 ? 18.539 23.533 24.199 1.00 26.20 119 ILE B N 1
ATOM 8222 C CA . ILE B 2 119 ? 19.560 24.161 25.026 1.00 33.20 119 ILE B CA 1
ATOM 8223 C C . ILE B 2 119 ? 20.871 23.401 24.871 1.00 23.71 119 ILE B C 1
ATOM 8224 O O . ILE B 2 119 ? 20.930 22.200 25.125 1.00 20.90 119 ILE B O 1
ATOM 8240 N N . SER B 2 120 ? 21.917 24.110 24.455 1.00 24.00 120 SER B N 1
ATOM 8241 C CA . SER B 2 120 ? 23.207 23.497 24.148 1.00 22.41 120 SER B CA 1
ATOM 8242 C C . SER B 2 120 ? 24.080 23.321 25.392 1.00 30.26 120 SER B C 1
ATOM 8243 O O . SER B 2 120 ? 24.037 24.134 26.311 1.00 23.35 120 SER B O 1
ATOM 8251 N N . LEU B 2 121 ? 24.876 22.255 25.400 1.00 21.70 121 LEU B N 1
ATOM 8252 C CA . LEU B 2 121 ? 25.812 21.974 26.489 1.00 27.15 121 LEU B CA 1
ATOM 8253 C C . LEU B 2 121 ? 26.873 20.984 26.022 1.00 23.00 121 LEU B C 1
ATOM 8254 O O . LEU B 2 121 ? 26.542 19.893 25.571 1.00 24.02 121 LEU B O 1
ATOM 8270 N N . VAL B 2 122 ? 28.142 21.362 26.134 1.00 16.38 122 VAL B N 1
ATOM 8271 C CA . VAL B 2 122 ? 29.239 20.472 25.773 1.00 18.88 122 VAL B CA 1
ATOM 8272 C C . VAL B 2 122 ? 30.229 20.327 26.938 1.00 21.38 122 VAL B C 1
ATOM 8273 O O . VAL B 2 122 ? 30.949 21.266 27.267 1.00 14.42 122 VAL B O 1
ATOM 8286 N N . HIS B 2 123 ? 30.252 19.148 27.559 1.00 19.48 123 HIS B N 1
ATOM 8287 C CA . HIS B 2 123 ? 31.171 18.859 28.659 1.00 19.28 123 HIS B CA 1
ATOM 8288 C C . HIS B 2 123 ? 32.615 18.797 28.155 1.00 20.85 123 HIS B C 1
ATOM 8289 O O . HIS B 2 123 ? 32.871 18.300 27.058 1.00 14.29 123 HIS B O 1
ATOM 8304 N N . PRO B 2 124 ? 33.566 19.279 28.969 1.00 12.85 124 PRO B N 1
ATOM 8305 C CA . PRO B 2 124 ? 34.995 19.274 28.623 1.00 9.97 124 PRO B CA 1
ATOM 8306 C C . PRO B 2 124 ? 35.649 17.894 28.724 1.00 18.11 124 PRO B C 1
ATOM 8307 O O . PRO B 2 124 ? 35.425 17.174 29.694 1.00 13.92 124 PRO B O 1
ATOM 8318 N N . GLN B 2 125 ? 36.458 17.528 27.733 1.00 19.37 125 GLN B N 1
ATOM 8319 C CA . GLN B 2 125 ? 37.240 16.299 27.818 1.00 18.86 125 GLN B CA 1
ATOM 8320 C C . GLN B 2 125 ? 38.318 16.443 28.895 1.00 20.71 125 GLN B C 1
ATOM 8321 O O . GLN B 2 125 ? 38.568 15.513 29.661 1.00 15.91 125 GLN B O 1
ATOM 8335 N N . ASN B 2 126 ? 38.959 17.609 28.933 1.00 20.32 126 ASN B N 1
ATOM 8336 C CA . ASN B 2 126 ? 40.008 17.889 29.911 1.00 17.97 126 ASN B CA 1
ATOM 8337 C C . ASN B 2 126 ? 39.385 18.350 31.226 1.00 19.26 126 ASN B C 1
ATOM 8338 O O . ASN B 2 126 ? 39.567 19.489 31.661 1.00 15.67 126 ASN B O 1
ATOM 8349 N N . ARG B 2 127 ? 38.654 17.433 31.849 1.00 14.55 127 ARG B N 1
ATOM 8350 C CA . ARG B 2 127 ? 37.751 17.750 32.950 1.00 14.61 127 ARG B CA 1
ATOM 8351 C C . ARG B 2 127 ? 38.455 17.858 34.297 1.00 17.85 127 ARG B C 1
ATOM 8352 O O . ARG B 2 127 ? 37.841 18.248 35.290 1.00 16.77 127 ARG B O 1
ATOM 8373 N N . LYS B 2 128 ? 39.739 17.518 34.332 1.00 15.07 128 LYS B N 1
ATOM 8374 C CA . LYS B 2 128 ? 40.506 17.588 35.572 1.00 21.63 128 LYS B CA 1
ATOM 8375 C C . LYS B 2 128 ? 41.441 18.796 35.603 1.00 24.11 128 LYS B C 1
ATOM 8376 O O . LYS B 2 128 ? 42.039 19.097 36.632 1.00 22.86 128 LYS B O 1
ATOM 8395 N N . LEU B 2 129 ? 41.572 19.489 34.476 1.00 17.34 129 LEU B N 1
ATOM 8396 C CA . LEU B 2 129 ? 42.269 20.768 34.469 1.00 11.98 129 LEU B CA 1
ATOM 8397 C C . LEU B 2 129 ? 41.378 21.805 35.133 1.00 16.90 129 LEU B C 1
ATOM 8398 O O . LEU B 2 129 ? 40.167 21.804 34.934 1.00 19.70 129 LEU B O 1
ATOM 8414 N N . GLU B 2 130 ? 41.969 22.689 35.928 1.00 18.58 130 GLU B N 1
ATOM 8415 C CA . GLU B 2 130 ? 41.202 23.783 36.510 1.00 20.00 130 GLU B CA 1
ATOM 8416 C C . GLU B 2 130 ? 40.521 24.592 35.405 1.00 19.55 130 GLU B C 1
ATOM 8417 O O . GLU B 2 130 ? 39.387 25.036 35.565 1.00 19.33 130 GLU B O 1
ATOM 8429 N N . ALA B 2 131 ? 41.209 24.757 34.278 1.00 19.02 131 ALA B N 1
ATOM 8430 C CA . ALA B 2 131 ? 40.650 25.479 33.136 1.00 22.96 131 ALA B CA 1
ATOM 8431 C C . ALA B 2 131 ? 39.385 24.797 32.621 1.00 14.54 131 ALA B C 1
ATOM 8432 O O . ALA B 2 131 ? 38.458 25.458 32.147 1.00 16.86 131 ALA B O 1
ATOM 8439 N N . GLY B 2 132 ? 39.360 23.469 32.684 1.00 13.80 132 GLY B N 1
ATOM 8440 C CA . GLY B 2 132 ? 38.194 22.718 32.251 1.00 22.34 132 GLY B CA 1
ATOM 8441 C C . GLY B 2 132 ? 37.017 22.970 33.173 1.00 19.44 132 GLY B C 1
ATOM 8442 O O . GLY B 2 132 ? 35.872 23.082 32.730 1.00 16.36 132 GLY B O 1
ATOM 8446 N N . VAL B 2 133 ? 37.299 23.067 34.466 1.00 18.16 133 VAL B N 1
ATOM 8447 C CA . VAL B 2 133 ? 36.257 23.334 35.446 1.00 14.53 133 VAL B CA 1
ATOM 8448 C C . VAL B 2 133 ? 35.658 24.718 35.224 1.00 18.88 133 VAL B C 1
ATOM 8449 O O . VAL B 2 133 ? 34.434 24.886 35.236 1.00 16.39 133 VAL B O 1
ATOM 8462 N N . LYS B 2 134 ? 36.519 25.707 35.010 1.00 12.75 134 LYS B N 1
ATOM 8463 C CA . LYS B 2 134 ? 36.062 27.078 34.797 1.00 17.47 134 LYS B CA 1
ATOM 8464 C C . LYS B 2 134 ? 35.244 27.188 33.512 1.00 20.02 134 LYS B C 1
ATOM 8465 O O . LYS B 2 134 ? 34.278 27.949 33.447 1.00 20.14 134 LYS B O 1
ATOM 8484 N N . TYR B 2 135 ? 35.630 26.421 32.496 1.00 17.98 135 TYR B N 1
ATOM 8485 C CA . TYR B 2 135 ? 34.888 26.400 31.237 1.00 20.88 135 TYR B CA 1
ATOM 8486 C C . TYR B 2 135 ? 33.490 25.813 31.431 1.00 19.52 135 TYR B C 1
ATOM 8487 O O . TYR B 2 135 ? 32.509 26.349 30.920 1.00 17.05 135 TYR B O 1
ATOM 8505 N N . LEU B 2 136 ? 33.399 24.711 32.168 1.00 19.28 136 LEU B N 1
ATOM 8506 C CA . LEU B 2 136 ? 32.115 24.050 32.367 1.00 15.67 136 LEU B CA 1
ATOM 8507 C C . LEU B 2 136 ? 31.182 24.914 33.217 1.00 21.85 136 LEU B C 1
ATOM 8508 O O . LEU B 2 136 ? 29.964 24.864 33.059 1.00 20.47 136 LEU B O 1
ATOM 8524 N N . ILE B 2 137 ? 31.749 25.715 34.111 1.00 22.59 137 ILE B N 1
ATOM 8525 C CA . ILE B 2 137 ? 30.941 26.661 34.872 1.00 25.95 137 ILE B CA 1
ATOM 8526 C C . ILE B 2 137 ? 30.291 27.657 33.913 1.00 23.75 137 ILE B C 1
ATOM 8527 O O . ILE B 2 137 ? 29.114 27.993 34.056 1.00 21.57 137 ILE B O 1
ATOM 8543 N N . SER B 2 138 ? 31.047 28.115 32.920 1.00 22.58 138 SER B N 1
ATOM 8544 C CA . SER B 2 138 ? 30.498 29.041 31.933 1.00 20.89 138 SER B CA 1
ATOM 8545 C C . SER B 2 138 ? 29.371 28.387 31.135 1.00 21.66 138 SER B C 1
ATOM 8546 O O . SER B 2 138 ? 28.356 29.026 30.855 1.00 26.64 138 SER B O 1
ATOM 8554 N N . GLU B 2 139 ? 29.542 27.117 30.770 1.00 22.02 139 GLU B N 1
ATOM 8555 C CA . GLU B 2 139 ? 28.499 26.402 30.035 1.00 18.37 139 GLU B CA 1
ATOM 8556 C C . GLU B 2 139 ? 27.231 26.294 30.880 1.00 26.29 139 GLU B C 1
ATOM 8557 O O . GLU B 2 139 ? 26.126 26.445 30.367 1.00 20.44 139 GLU B O 1
ATOM 8569 N N . TYR B 2 140 ? 27.397 26.037 32.175 1.00 21.74 140 TYR B N 1
ATOM 8570 C CA . TYR B 2 140 ? 26.260 25.896 33.084 1.00 21.93 140 TYR B CA 1
ATOM 8571 C C . TYR B 2 140 ? 25.549 27.224 33.312 1.00 26.74 140 TYR B C 1
ATOM 8572 O O . TYR B 2 140 ? 24.332 27.257 33.501 1.00 25.07 140 TYR B O 1
ATOM 8590 N N . LYS B 2 141 ? 26.303 28.318 33.309 1.00 18.49 141 LYS B N 1
ATOM 8591 C CA . LYS B 2 141 ? 25.701 29.643 33.398 1.00 25.41 141 LYS B CA 1
ATOM 8592 C C . LYS B 2 141 ? 24.828 29.893 32.172 1.00 31.46 141 LYS B C 1
ATOM 8593 O O . LYS B 2 141 ? 23.786 30.538 32.264 1.00 29.07 141 LYS B O 1
ATOM 8612 N N . GLY B 2 142 ? 25.257 29.373 31.025 1.00 30.58 142 GLY B N 1
ATOM 8613 C CA . GLY B 2 142 ? 24.488 29.498 29.799 1.00 27.94 142 GLY B CA 1
ATOM 8614 C C . GLY B 2 142 ? 23.191 28.716 29.887 1.00 25.55 142 GLY B C 1
ATOM 8615 O O . GLY B 2 142 ? 22.128 29.207 29.507 1.00 29.20 142 GLY B O 1
ATOM 8619 N N . VAL B 2 143 ? 23.282 27.493 30.400 1.00 26.77 143 VAL B N 1
ATOM 8620 C CA . VAL B 2 143 ? 22.112 26.652 30.615 1.00 29.88 143 VAL B CA 1
ATOM 8621 C C . VAL B 2 143 ? 21.142 27.326 31.583 1.00 36.96 143 VAL B C 1
ATOM 8622 O O . VAL B 2 143 ? 19.927 27.237 31.424 1.00 35.42 143 VAL B O 1
ATOM 8635 N N . LYS B 2 144 ? 21.690 28.005 32.584 1.00 31.06 144 LYS B N 1
ATOM 8636 C CA . LYS B 2 144 ? 20.882 28.692 33.580 1.00 34.78 144 LYS B CA 1
ATOM 8637 C C . LYS B 2 144 ? 20.140 29.844 32.911 1.00 38.69 144 LYS B C 1
ATOM 8638 O O . LYS B 2 144 ? 18.943 30.036 33.117 1.00 33.36 144 LYS B O 1
ATOM 8657 N N . ARG B 2 145 ? 20.861 30.593 32.085 1.00 29.00 145 ARG B N 1
ATOM 8658 C CA . ARG B 2 145 ? 20.303 31.749 31.396 1.00 38.48 145 ARG B CA 1
ATOM 8659 C C . ARG B 2 145 ? 19.134 31.339 30.499 1.00 41.90 145 ARG B C 1
ATOM 8660 O O . ARG B 2 145 ? 18.121 32.034 30.430 1.00 38.00 145 ARG B O 1
ATOM 8681 N N . GLU B 2 146 ? 19.276 30.201 29.825 1.00 33.84 146 GLU B N 1
ATOM 8682 C CA . GLU B 2 146 ? 18.250 29.714 28.904 1.00 35.00 146 GLU B CA 1
ATOM 8683 C C . GLU B 2 146 ? 17.006 29.251 29.654 1.00 37.51 146 GLU B C 1
ATOM 8684 O O . GLU B 2 146 ? 15.881 29.530 29.239 1.00 33.97 146 GLU B O 1
ATOM 8696 N N . LEU B 2 147 ? 17.210 28.538 30.755 1.00 40.02 147 LEU B N 1
ATOM 8697 C CA . LEU B 2 147 ? 16.095 28.046 31.553 1.00 37.11 147 LEU B CA 1
ATOM 8698 C C . LEU B 2 147 ? 15.304 29.213 32.126 1.00 42.29 147 LEU B C 1
ATOM 8699 O O . LEU B 2 147 ? 14.080 29.157 32.207 1.00 39.42 147 LEU B O 1
ATOM 8715 N N . GLU B 2 148 ? 16.005 30.272 32.518 1.00 32.85 148 GLU B N 1
ATOM 8716 C CA . GLU B 2 148 ? 15.351 31.452 33.083 1.00 43.51 148 GLU B CA 1
ATOM 8717 C C . GLU B 2 148 ? 14.518 32.190 32.035 1.00 50.33 148 GLU B C 1
ATOM 8718 O O . GLU B 2 148 ? 13.511 32.816 32.362 1.00 51.61 148 GLU B O 1
ATOM 8730 N N . GLU B 2 149 ? 14.945 32.123 30.780 1.00 42.98 149 GLU B N 1
ATOM 8731 C CA . GLU B 2 149 ? 14.179 32.717 29.687 1.00 53.60 149 GLU B CA 1
ATOM 8732 C C . GLU B 2 149 ? 12.889 31.939 29.461 1.00 54.15 149 GLU B C 1
ATOM 8733 O O . GLU B 2 149 ? 11.891 32.493 29.000 1.00 60.72 149 GLU B O 1
ATOM 8745 N N . ILE B 2 150 ? 12.917 30.653 29.792 1.00 39.38 150 ILE B N 1
ATOM 8746 C CA . ILE B 2 150 ? 11.771 29.774 29.582 1.00 51.09 150 ILE B CA 1
ATOM 8747 C C . ILE B 2 150 ? 10.744 29.873 30.715 1.00 57.79 150 ILE B C 1
ATOM 8748 O O . ILE B 2 150 ? 9.555 30.057 30.463 1.00 45.87 150 ILE B O 1
ATOM 8764 N N . CYS B 2 151 ? 11.199 29.754 31.958 1.00 57.15 151 CYS B N 1
ATOM 8765 C CA . CYS B 2 151 ? 10.289 29.787 33.101 1.00 61.16 151 CYS B CA 1
ATOM 8766 C C . CYS B 2 151 ? 9.806 31.209 33.384 1.00 60.65 151 CYS B C 1
ATOM 8767 O O . CYS B 2 151 ? 8.678 31.412 33.834 1.00 54.06 151 CYS B O 1
ATOM 8775 N N . GLY B 2 152 ? 10.665 32.188 33.118 1.00 50.09 152 GLY B N 1
ATOM 8776 C CA . GLY B 2 152 ? 10.287 33.587 33.224 1.00 63.28 152 GLY B CA 1
ATOM 8777 C C . GLY B 2 152 ? 10.808 34.302 34.458 1.00 72.73 152 GLY B C 1
ATOM 8778 O O . GLY B 2 152 ? 10.594 35.504 34.613 1.00 79.47 152 GLY B O 1
ATOM 8782 N N . TYR B 2 153 ? 11.490 33.573 35.338 1.00 72.67 153 TYR B N 1
ATOM 8783 C CA . TYR B 2 153 ? 12.008 34.156 36.573 1.00 71.67 153 TYR B CA 1
ATOM 8784 C C . TYR B 2 153 ? 13.421 33.672 36.877 1.00 64.38 153 TYR B C 1
ATOM 8785 O O . TYR B 2 153 ? 13.848 32.623 36.401 1.00 59.21 153 TYR B O 1
ATOM 8803 N N . GLU B 2 154 ? 14.136 34.449 37.681 1.00 50.48 154 GLU B N 1
ATOM 8804 C CA . GLU B 2 154 ? 15.511 34.133 38.041 1.00 56.70 154 GLU B CA 1
ATOM 8805 C C . GLU B 2 154 ? 15.583 32.884 38.918 1.00 53.42 154 GLU B C 1
ATOM 8806 O O . GLU B 2 154 ? 14.690 32.626 39.726 1.00 47.68 154 GLU B O 1
ATOM 8818 N N . ILE B 2 155 ? 16.656 32.117 38.748 1.00 44.02 155 ILE B N 1
ATOM 8819 C CA . ILE B 2 155 ? 16.918 30.939 39.568 1.00 46.30 155 ILE B CA 1
ATOM 8820 C C . ILE B 2 155 ? 17.963 31.297 40.626 1.00 48.45 155 ILE B C 1
ATOM 8821 O O . ILE B 2 155 ? 19.137 31.504 40.313 1.00 34.82 155 ILE B O 1
ATOM 8837 N N A GLU B 2 156 ? 17.528 31.370 41.880 0.50 51.33 156 GLU B N 1
ATOM 8838 N N B GLU B 2 156 ? 17.523 31.361 41.880 0.50 51.32 156 GLU B N 1
ATOM 8839 C CA A GLU B 2 156 ? 18.379 31.853 42.963 0.50 50.77 156 GLU B CA 1
ATOM 8840 C CA B GLU B 2 156 ? 18.364 31.824 42.980 0.50 52.12 156 GLU B CA 1
ATOM 8841 C C A GLU B 2 156 ? 19.472 30.860 43.352 0.50 40.67 156 GLU B C 1
ATOM 8842 C C B GLU B 2 156 ? 19.490 30.846 43.305 0.50 40.61 156 GLU B C 1
ATOM 8843 O O A GLU B 2 156 ? 19.243 29.652 43.405 0.50 29.87 156 GLU B O 1
ATOM 8844 O O B GLU B 2 156 ? 19.301 29.630 43.273 0.50 32.72 156 GLU B O 1
ATOM 8867 N N . GLU B 2 157 ? 20.660 31.391 43.625 1.00 42.91 157 GLU B N 1
ATOM 8868 C CA . GLU B 2 157 ? 21.808 30.583 44.028 1.00 41.38 157 GLU B CA 1
ATOM 8869 C C . GLU B 2 157 ? 21.474 29.647 45.189 1.00 40.79 157 GLU B C 1
ATOM 8870 O O . GLU B 2 157 ? 21.841 28.474 45.177 1.00 29.70 157 GLU B O 1
ATOM 8883 N N . ALA B 2 158 ? 20.784 30.172 46.196 1.00 40.74 158 ALA B N 1
ATOM 8884 C CA . ALA B 2 158 ? 20.471 29.394 47.389 1.00 42.75 158 ALA B CA 1
ATOM 8885 C C . ALA B 2 158 ? 19.612 28.183 47.039 1.00 39.76 158 ALA B C 1
ATOM 8886 O O . ALA B 2 158 ? 19.716 27.133 47.675 1.00 35.10 158 ALA B O 1
ATOM 8893 N N . LYS B 2 159 ? 18.765 28.339 46.027 1.00 42.98 159 LYS B N 1
ATOM 8894 C CA . LYS B 2 159 ? 17.886 27.262 45.582 1.00 52.21 159 LYS B CA 1
ATOM 8895 C C . LYS B 2 159 ? 18.673 26.133 44.919 1.00 43.73 159 LYS B C 1
ATOM 8896 O O . LYS B 2 159 ? 18.355 24.958 45.097 1.00 29.96 159 LYS B O 1
ATOM 8915 N N . ILE B 2 160 ? 19.697 26.484 44.148 1.00 31.58 160 ILE B N 1
ATOM 8916 C CA . ILE B 2 160 ? 20.530 25.472 43.509 1.00 34.36 160 ILE B CA 1
ATOM 8917 C C . ILE B 2 160 ? 21.265 24.650 44.569 1.00 32.15 160 ILE B C 1
ATOM 8918 O O . ILE B 2 160 ? 21.419 23.441 44.427 1.00 24.49 160 ILE B O 1
ATOM 8934 N N . HIS B 2 161 ? 21.705 25.300 45.641 1.00 26.52 161 HIS B N 1
ATOM 8935 C CA . HIS B 2 161 ? 22.358 24.578 46.728 1.00 39.30 161 HIS B CA 1
ATOM 8936 C C . HIS B 2 161 ? 21.393 23.571 47.355 1.00 33.65 161 HIS B C 1
ATOM 8937 O O . HIS B 2 161 ? 21.759 22.424 47.604 1.00 26.33 161 HIS B O 1
ATOM 8952 N N . GLU B 2 162 ? 20.157 23.997 47.601 1.00 27.42 162 GLU B N 1
ATOM 8953 C CA . GLU B 2 162 ? 19.146 23.101 48.153 1.00 32.27 162 GLU B CA 1
ATOM 8954 C C . GLU B 2 162 ? 18.909 21.907 47.231 1.00 35.55 162 GLU B C 1
ATOM 8955 O O . GLU B 2 162 ? 18.829 20.770 47.692 1.00 32.33 162 GLU B O 1
ATOM 8967 N N . SER B 2 163 ? 18.798 22.166 45.931 1.00 27.70 163 SER B N 1
ATOM 8968 C CA . SER B 2 163 ? 18.609 21.102 44.951 1.00 38.39 163 SER B CA 1
ATOM 8969 C C . SER B 2 163 ? 19.767 20.106 44.975 1.00 33.01 163 SER B C 1
ATOM 8970 O O . SER B 2 163 ? 19.557 18.899 44.865 1.00 29.48 163 SER B O 1
ATOM 8978 N N . ILE B 2 164 ? 20.987 20.611 45.121 1.00 26.94 164 ILE B N 1
ATOM 8979 C CA . ILE B 2 164 ? 22.159 19.744 45.153 1.00 21.83 164 ILE B CA 1
ATOM 8980 C C . ILE B 2 164 ? 22.082 18.792 46.342 1.00 30.30 164 ILE B C 1
ATOM 8981 O O . ILE B 2 164 ? 22.421 17.615 46.228 1.00 23.41 164 ILE B O 1
ATOM 8997 N N . GLU B 2 165 ? 21.624 19.299 47.481 1.00 33.26 165 GLU B N 1
ATOM 8998 C CA . GLU B 2 165 ? 21.480 18.468 48.668 1.00 31.86 165 GLU B CA 1
ATOM 8999 C C . GLU B 2 165 ? 20.409 17.405 48.441 1.00 38.13 165 GLU B C 1
ATOM 9000 O O . GLU B 2 165 ? 20.586 16.248 48.818 1.00 29.59 165 GLU B O 1
ATOM 9012 N N . VAL B 2 166 ? 19.305 17.801 47.813 1.00 34.83 166 VAL B N 1
ATOM 9013 C CA . VAL B 2 166 ? 18.226 16.872 47.499 1.00 37.60 166 VAL B CA 1
ATOM 9014 C C . VAL B 2 166 ? 18.720 15.731 46.613 1.00 34.38 166 VAL B C 1
ATOM 9015 O O . VAL B 2 166 ? 18.336 14.576 46.798 1.00 26.55 166 VAL B O 1
ATOM 9028 N N . TYR B 2 167 ? 19.580 16.054 45.655 1.00 31.44 167 TYR B N 1
ATOM 9029 C CA . TYR B 2 167 ? 20.043 15.053 44.705 1.00 38.54 167 TYR B CA 1
ATOM 9030 C C . TYR B 2 167 ? 21.076 14.114 45.325 1.00 31.31 167 TYR B C 1
ATOM 9031 O O . TYR B 2 167 ? 21.040 12.914 45.074 1.00 29.35 167 TYR B O 1
ATOM 9049 N N . ASN B 2 168 ? 21.982 14.646 46.141 1.00 22.66 168 ASN B N 1
ATOM 9050 C CA . ASN B 2 168 ? 22.946 13.799 46.839 1.00 36.75 168 ASN B CA 1
ATOM 9051 C C . ASN B 2 168 ? 22.245 12.831 47.794 1.00 37.34 168 ASN B C 1
ATOM 9052 O O . ASN B 2 168 ? 22.676 11.693 47.970 1.00 22.69 168 ASN B O 1
ATOM 9063 N N . GLU B 2 169 ? 21.158 13.281 48.407 1.00 24.91 169 GLU B N 1
ATOM 9064 C CA . GLU B 2 169 ? 20.364 12.405 49.258 1.00 39.18 169 GLU B CA 1
ATOM 9065 C C . GLU B 2 169 ? 19.770 11.277 48.418 1.00 41.85 169 GLU B C 1
ATOM 9066 O O . GLU B 2 169 ? 19.731 10.127 48.850 1.00 31.50 169 GLU B O 1
ATOM 9078 N N . HIS B 2 170 ? 19.327 11.608 47.209 1.00 30.83 170 HIS B N 1
ATOM 9079 C CA . HIS B 2 170 ? 18.756 10.614 46.309 1.00 39.37 170 HIS B CA 1
ATOM 9080 C C . HIS B 2 170 ? 19.806 9.590 45.879 1.00 36.07 170 HIS B C 1
ATOM 9081 O O . HIS B 2 170 ? 19.545 8.391 45.890 1.00 33.75 170 HIS B O 1
ATOM 9096 N N . ARG B 2 171 ? 20.994 10.063 45.512 1.00 28.13 171 ARG B N 1
ATOM 9097 C CA . ARG B 2 171 ? 22.063 9.173 45.067 1.00 29.06 171 ARG B CA 1
ATOM 9098 C C . ARG B 2 171 ? 22.427 8.177 46.161 1.00 36.77 171 ARG B C 1
ATOM 9099 O O . ARG B 2 171 ? 22.602 6.989 45.896 1.00 27.70 171 ARG B O 1
ATOM 9120 N N . LYS B 2 172 ? 22.532 8.666 47.393 1.00 30.52 172 LYS B N 1
ATOM 9121 C CA . LYS B 2 172 ? 22.833 7.804 48.530 1.00 32.19 172 LYS B CA 1
ATOM 9122 C C . LYS B 2 172 ? 21.767 6.727 48.685 1.00 34.63 172 LYS B C 1
ATOM 9123 O O . LYS B 2 172 ? 22.086 5.555 48.881 1.00 30.32 172 LYS B O 1
ATOM 9142 N N . THR B 2 173 ? 20.501 7.127 48.595 1.00 27.24 173 THR B N 1
ATOM 9143 C CA . THR B 2 173 ? 19.392 6.191 48.737 1.00 35.06 173 THR B CA 1
ATOM 9144 C C . THR B 2 173 ? 19.432 5.111 47.657 1.00 41.29 173 THR B C 1
ATOM 9145 O O . THR B 2 173 ? 19.178 3.942 47.936 1.00 30.30 173 THR B O 1
ATOM 9156 N N . MET B 2 174 ? 19.750 5.497 46.425 1.00 31.40 174 MET B N 1
ATOM 9157 C CA . MET B 2 174 ? 19.778 4.535 45.328 1.00 36.37 174 MET B CA 1
ATOM 9158 C C . MET B 2 174 ? 20.906 3.530 45.535 1.00 28.25 174 MET B C 1
ATOM 9159 O O . MET B 2 174 ? 20.756 2.353 45.217 1.00 30.33 174 MET B O 1
ATOM 9173 N N . ARG B 2 175 ? 22.033 3.993 46.071 1.00 29.44 175 ARG B N 1
ATOM 9174 C CA . ARG B 2 175 ? 23.142 3.098 46.378 1.00 33.56 175 ARG B CA 1
ATOM 9175 C C . ARG B 2 175 ? 22.749 2.145 47.514 1.00 39.89 175 ARG B C 1
ATOM 9176 O O . ARG B 2 175 ? 23.136 0.976 47.517 1.00 31.30 175 ARG B O 1
ATOM 9197 N N . ASP B 2 176 ? 21.963 2.637 48.466 1.00 40.69 176 ASP B N 1
ATOM 9198 C CA . ASP B 2 176 ? 21.435 1.785 49.528 1.00 32.69 176 ASP B CA 1
ATOM 9199 C C . ASP B 2 176 ? 20.535 0.703 48.938 1.00 31.90 176 ASP B C 1
ATOM 9200 O O . ASP B 2 176 ? 20.538 -0.440 49.391 1.00 34.16 176 ASP B O 1
ATOM 9209 N N . PHE B 2 177 ? 19.763 1.073 47.921 1.00 33.89 177 PHE B N 1
ATOM 9210 C CA . PHE B 2 177 ? 18.875 0.128 47.258 1.00 34.85 177 PHE B CA 1
ATOM 9211 C C . PHE B 2 177 ? 19.668 -0.985 46.589 1.00 37.71 177 PHE B C 1
ATOM 9212 O O . PHE B 2 177 ? 19.314 -2.155 46.699 1.00 35.80 177 PHE B O 1
ATOM 9229 N N . VAL B 2 178 ? 20.741 -0.618 45.894 1.00 32.17 178 VAL B N 1
ATOM 9230 C CA . VAL B 2 178 ? 21.590 -1.598 45.230 1.00 30.48 178 VAL B CA 1
ATOM 9231 C C . VAL B 2 178 ? 22.035 -2.689 46.203 1.00 31.85 178 VAL B C 1
ATOM 9232 O O . VAL B 2 178 ? 22.020 -3.871 45.868 1.00 30.47 178 VAL B O 1
ATOM 9245 N N . GLU B 2 179 ? 22.428 -2.294 47.410 1.00 36.09 179 GLU B N 1
ATOM 9246 C CA . GLU B 2 179 ? 22.931 -3.255 48.384 1.00 36.73 179 GLU B CA 1
ATOM 9247 C C . GLU B 2 179 ? 21.827 -4.169 48.907 1.00 40.33 179 GLU B C 1
ATOM 9248 O O . GLU B 2 179 ? 22.039 -5.369 49.076 1.00 40.85 179 GLU B O 1
ATOM 9260 N N . VAL B 2 180 ? 20.649 -3.609 49.160 1.00 37.50 180 VAL B N 1
ATOM 9261 C CA . VAL B 2 180 ? 19.552 -4.395 49.716 1.00 46.55 180 VAL B CA 1
ATOM 9262 C C . VAL B 2 180 ? 18.913 -5.283 48.644 1.00 46.03 180 VAL B C 1
ATOM 9263 O O . VAL B 2 180 ? 18.302 -6.303 48.951 1.00 41.81 180 VAL B O 1
ATOM 9276 N N . ALA B 2 181 ? 19.066 -4.899 47.383 1.00 46.92 181 ALA B N 1
ATOM 9277 C CA . ALA B 2 181 ? 18.570 -5.714 46.284 1.00 44.28 181 ALA B CA 1
ATOM 9278 C C . ALA B 2 181 ? 19.510 -6.898 46.090 1.00 42.04 181 ALA B C 1
ATOM 9279 O O . ALA B 2 181 ? 19.086 -7.999 45.741 1.00 47.13 181 ALA B O 1
ATOM 9286 N N . TYR B 2 182 ? 20.792 -6.655 46.336 1.00 45.78 182 TYR B N 1
ATOM 9287 C CA . TYR B 2 182 ? 21.818 -7.684 46.231 1.00 35.34 182 TYR B CA 1
ATOM 9288 C C . TYR B 2 182 ? 21.687 -8.706 47.361 1.00 53.33 182 TYR B C 1
ATOM 9289 O O . TYR B 2 182 ? 22.101 -9.858 47.219 1.00 49.28 182 TYR B O 1
ATOM 9307 N N . LYS B 2 183 ? 21.097 -8.285 48.475 1.00 49.98 183 LYS B N 1
ATOM 9308 C CA . LYS B 2 183 ? 20.889 -9.176 49.614 1.00 48.28 183 LYS B CA 1
ATOM 9309 C C . LYS B 2 183 ? 19.511 -9.833 49.578 1.00 49.11 183 LYS B C 1
ATOM 9310 O O . LYS B 2 183 ? 19.140 -10.556 50.500 1.00 45.28 183 LYS B O 1
ATOM 9329 N N . HIS B 2 184 ? 18.759 -9.577 48.513 1.00 41.18 184 HIS B N 1
ATOM 9330 C CA . HIS B 2 184 ? 17.462 -10.214 48.309 1.00 50.89 184 HIS B CA 1
ATOM 9331 C C . HIS B 2 184 ? 17.235 -10.422 46.816 1.00 53.29 184 HIS B C 1
ATOM 9332 O O . HIS B 2 184 ? 16.227 -9.982 46.265 1.00 50.78 184 HIS B O 1
ATOM 9347 N N . SER B 2 185 ? 18.176 -11.105 46.171 1.00 54.04 185 SER B N 1
ATOM 9348 C CA . SER B 2 185 ? 18.198 -11.207 44.713 1.00 56.67 185 SER B CA 1
ATOM 9349 C C . SER B 2 185 ? 17.127 -12.135 44.138 1.00 62.20 185 SER B C 1
ATOM 9350 O O . SER B 2 185 ? 16.908 -12.153 42.927 1.00 51.71 185 SER B O 1
ATOM 9358 N N . ASN B 2 186 ? 16.466 -12.907 44.994 1.00 55.73 186 ASN B N 1
ATOM 9359 C CA . ASN B 2 186 ? 15.376 -13.770 44.544 1.00 57.27 186 ASN B CA 1
ATOM 9360 C C . ASN B 2 186 ? 14.068 -12.996 44.411 1.00 58.90 186 ASN B C 1
ATOM 9361 O O . ASN B 2 186 ? 13.300 -13.216 43.475 1.00 62.44 186 ASN B O 1
ATOM 9372 N N . THR B 2 187 ? 13.819 -12.091 45.354 1.00 55.69 187 THR B N 1
ATOM 9373 C CA . THR B 2 187 ? 12.609 -11.279 45.335 1.00 58.15 187 THR B CA 1
ATOM 9374 C C . THR B 2 187 ? 12.701 -10.180 44.282 1.00 60.20 187 THR B C 1
ATOM 9375 O O . THR B 2 187 ? 11.754 -9.947 43.531 1.00 56.94 187 THR B O 1
ATOM 9386 N N . ILE B 2 188 ? 13.845 -9.507 44.229 1.00 65.75 188 ILE B N 1
ATOM 9387 C CA . ILE B 2 188 ? 14.049 -8.433 43.265 1.00 61.53 188 ILE B CA 1
ATOM 9388 C C . ILE B 2 188 ? 14.571 -8.979 41.943 1.00 49.09 188 ILE B C 1
ATOM 9389 O O . ILE B 2 188 ? 15.779 -9.026 41.714 1.00 48.18 188 ILE B O 1
ATOM 9405 N N . LYS B 2 189 ? 13.653 -9.391 41.075 1.00 41.60 189 LYS B N 1
ATOM 9406 C CA . LYS B 2 189 ? 14.018 -9.875 39.748 1.00 48.86 189 LYS B CA 1
ATOM 9407 C C . LYS B 2 189 ? 14.621 -8.736 38.931 1.00 39.79 189 LYS B C 1
ATOM 9408 O O . LYS B 2 189 ? 14.520 -7.574 39.318 1.00 42.10 189 LYS B O 1
ATOM 9427 N N . PRO B 2 190 ? 15.259 -9.066 37.798 1.00 40.13 190 PRO B N 1
ATOM 9428 C CA . PRO B 2 190 ? 15.822 -8.036 36.916 1.00 40.75 190 PRO B CA 1
ATOM 9429 C C . PRO B 2 190 ? 14.794 -6.985 36.496 1.00 44.27 190 PRO B C 1
ATOM 9430 O O . PRO B 2 190 ? 15.112 -5.799 36.485 1.00 36.40 190 PRO B O 1
ATOM 9441 N N . SER B 2 191 ? 13.578 -7.410 36.167 1.00 40.80 191 SER B N 1
ATOM 9442 C CA . SER B 2 191 ? 12.533 -6.475 35.761 1.00 43.42 191 SER B CA 1
ATOM 9443 C C . SER B 2 191 ? 12.143 -5.544 36.910 1.00 50.04 191 SER B C 1
ATOM 9444 O O . SER B 2 191 ? 11.725 -4.408 36.683 1.00 40.58 191 SER B O 1
ATOM 9452 N N . ILE B 2 192 ? 12.283 -6.026 38.142 1.00 50.40 192 ILE B N 1
ATOM 9453 C CA . ILE B 2 192 ? 11.966 -5.218 39.316 1.00 48.80 192 ILE B CA 1
ATOM 9454 C C . ILE B 2 192 ? 13.061 -4.190 39.592 1.00 41.71 192 ILE B C 1
ATOM 9455 O O . ILE B 2 192 ? 12.778 -3.022 39.851 1.00 37.78 192 ILE B O 1
ATOM 9471 N N . ARG B 2 193 ? 14.313 -4.630 39.536 1.00 40.81 193 ARG B N 1
ATOM 9472 C CA . ARG B 2 193 ? 15.447 -3.743 39.751 1.00 38.05 193 ARG B CA 1
ATOM 9473 C C . ARG B 2 193 ? 15.378 -2.569 38.782 1.00 39.86 193 ARG B C 1
ATOM 9474 O O . ARG B 2 193 ? 15.548 -1.413 39.172 1.00 31.04 193 ARG B O 1
ATOM 9495 N N . SER B 2 194 ? 15.113 -2.871 37.516 1.00 37.33 194 SER B N 1
ATOM 9496 C CA . SER B 2 194 ? 15.063 -1.843 36.489 1.00 34.30 194 SER B CA 1
ATOM 9497 C C . SER B 2 194 ? 13.936 -0.849 36.746 1.00 38.22 194 SER B C 1
ATOM 9498 O O . SER B 2 194 ? 14.115 0.349 36.561 1.00 31.86 194 SER B O 1
ATOM 9506 N N . LEU B 2 195 ? 12.779 -1.347 37.173 1.00 46.26 195 LEU B N 1
ATOM 9507 C CA . LEU B 2 195 ? 11.627 -0.488 37.435 1.00 51.87 195 LEU B CA 1
ATOM 9508 C C . LEU B 2 195 ? 11.906 0.520 38.554 1.00 45.77 195 LEU B C 1
ATOM 9509 O O . LEU B 2 195 ? 11.560 1.696 38.444 1.00 35.52 195 LEU B O 1
ATOM 9525 N N . VAL B 2 196 ? 12.531 0.056 39.631 1.00 48.57 196 VAL B N 1
ATOM 9526 C CA . VAL B 2 196 ? 12.844 0.926 40.761 1.00 47.20 196 VAL B CA 1
ATOM 9527 C C . VAL B 2 196 ? 13.768 2.069 40.344 1.00 34.33 196 VAL B C 1
ATOM 9528 O O . VAL B 2 196 ? 13.581 3.212 40.765 1.00 32.61 196 VAL B O 1
ATOM 9541 N N . ILE B 2 197 ? 14.759 1.759 39.515 1.00 34.69 197 ILE B N 1
ATOM 9542 C CA . ILE B 2 197 ? 15.753 2.745 39.101 1.00 34.26 197 ILE B CA 1
ATOM 9543 C C . ILE B 2 197 ? 15.217 3.702 38.038 1.00 35.23 197 ILE B C 1
ATOM 9544 O O . ILE B 2 197 ? 15.372 4.916 38.151 1.00 31.40 197 ILE B O 1
ATOM 9560 N N . LYS B 2 198 ? 14.590 3.148 37.006 1.00 36.06 198 LYS B N 1
ATOM 9561 C CA . LYS B 2 198 ? 14.121 3.934 35.868 1.00 38.42 198 LYS B CA 1
ATOM 9562 C C . LYS B 2 198 ? 13.016 4.904 36.271 1.00 33.64 198 LYS B C 1
ATOM 9563 O O . LYS B 2 198 ? 12.828 5.940 35.638 1.00 34.21 198 LYS B O 1
ATOM 9582 N N . SER B 2 199 ? 12.291 4.564 37.331 1.00 34.65 199 SER B N 1
ATOM 9583 C CA . SER B 2 199 ? 11.190 5.390 37.809 1.00 34.76 199 SER B CA 1
ATOM 9584 C C . SER B 2 199 ? 11.649 6.784 38.243 1.00 33.03 199 SER B C 1
ATOM 9585 O O . SER B 2 199 ? 10.868 7.731 38.232 1.00 32.77 199 SER B O 1
ATOM 9593 N N . GLY B 2 200 ? 12.914 6.905 38.629 1.00 32.67 200 GLY B N 1
ATOM 9594 C CA . GLY B 2 200 ? 13.459 8.180 39.063 1.00 34.14 200 GLY B CA 1
ATOM 9595 C C . GLY B 2 200 ? 13.432 9.258 37.992 1.00 35.46 200 GLY B C 1
ATOM 9596 O O . GLY B 2 200 ? 13.499 10.448 38.304 1.00 27.44 200 GLY B O 1
ATOM 9600 N N . PHE B 2 201 ? 13.332 8.842 36.732 1.00 30.22 201 PHE B N 1
ATOM 9601 C CA . PHE B 2 201 ? 13.390 9.764 35.598 1.00 33.16 201 PHE B CA 1
ATOM 9602 C C . PHE B 2 201 ? 12.073 10.495 35.324 1.00 37.61 201 PHE B C 1
ATOM 9603 O O . PHE B 2 201 ? 12.043 11.440 34.535 1.00 32.92 201 PHE B O 1
ATOM 9620 N N . PHE B 2 202 ? 10.985 10.064 35.957 1.00 39.86 202 PHE B N 1
ATOM 9621 C CA . PHE B 2 202 ? 9.672 10.629 35.647 1.00 41.44 202 PHE B CA 1
ATOM 9622 C C . PHE B 2 202 ? 8.936 11.174 36.871 1.00 43.41 202 PHE B C 1
ATOM 9623 O O . PHE B 2 202 ? 7.705 11.239 36.885 1.00 40.02 202 PHE B O 1
ATOM 9640 N N . MET B 2 203 ? 9.695 11.571 37.887 1.00 44.10 203 MET B N 1
ATOM 9641 C CA . MET B 2 203 ? 9.132 12.217 39.069 1.00 47.49 203 MET B CA 1
ATOM 9642 C C . MET B 2 203 ? 10.225 12.987 39.804 1.00 46.44 203 MET B C 1
ATOM 9643 O O . MET B 2 203 ? 11.411 12.687 39.659 1.00 33.70 203 MET B O 1
ATOM 9657 N N . ARG B 2 204 ? 9.826 13.986 40.584 1.00 39.77 204 ARG B N 1
ATOM 9658 C CA . ARG B 2 204 ? 10.779 14.758 41.373 1.00 40.31 204 ARG B CA 1
ATOM 9659 C C . ARG B 2 204 ? 11.617 13.810 42.220 1.00 42.94 204 ARG B C 1
ATOM 9660 O O . ARG B 2 204 ? 11.107 12.824 42.748 1.00 41.88 204 ARG B O 1
ATOM 9681 N N . LYS B 2 205 ? 12.905 14.108 42.347 1.00 34.94 205 LYS B N 1
ATOM 9682 C CA . LYS B 2 205 ? 13.830 13.205 43.020 1.00 34.23 205 LYS B CA 1
ATOM 9683 C C . LYS B 2 205 ? 13.500 13.022 44.503 1.00 43.34 205 LYS B C 1
ATOM 9684 O O . LYS B 2 205 ? 13.663 11.931 45.039 1.00 47.57 205 LYS B O 1
ATOM 9703 N N . GLU B 2 206 ? 13.033 14.076 45.165 1.00 32.62 206 GLU B N 1
ATOM 9704 C CA . GLU B 2 206 ? 12.724 13.984 46.592 1.00 40.81 206 GLU B CA 1
ATOM 9705 C C . GLU B 2 206 ? 11.545 13.046 46.818 1.00 48.69 206 GLU B C 1
ATOM 9706 O O . GLU B 2 206 ? 11.467 12.362 47.837 1.00 46.80 206 GLU B O 1
ATOM 9718 N N . GLU B 2 207 ? 10.630 13.019 45.855 1.00 44.23 207 GLU B N 1
ATOM 9719 C CA . GLU B 2 207 ? 9.462 12.152 45.935 1.00 43.43 207 GLU B CA 1
ATOM 9720 C C . GLU B 2 207 ? 9.854 10.700 45.679 1.00 48.01 207 GLU B C 1
ATOM 9721 O O . GLU B 2 207 ? 9.299 9.783 46.285 1.00 43.57 207 GLU B O 1
ATOM 9733 N N . HIS B 2 208 ? 10.816 10.498 44.782 1.00 37.12 208 HIS B N 1
ATOM 9734 C CA . HIS B 2 208 ? 11.308 9.161 44.468 1.00 36.10 208 HIS B CA 1
ATOM 9735 C C . HIS B 2 208 ? 12.144 8.625 45.630 1.00 43.01 208 HIS B C 1
ATOM 9736 O O . HIS B 2 208 ? 12.148 7.427 45.905 1.00 40.73 208 HIS B O 1
ATOM 9751 N N . THR B 2 209 ? 12.842 9.523 46.316 1.00 39.13 209 THR B N 1
ATOM 9752 C CA . THR B 2 209 ? 13.656 9.149 47.467 1.00 46.60 209 THR B CA 1
ATOM 9753 C C . THR B 2 209 ? 12.793 8.530 48.563 1.00 47.11 209 THR B C 1
ATOM 9754 O O . THR B 2 209 ? 13.188 7.555 49.199 1.00 43.89 209 THR B O 1
ATOM 9765 N N . GLU B 2 210 ? 11.612 9.095 48.781 1.00 38.63 210 GLU B N 1
ATOM 9766 C CA . GLU B 2 210 ? 10.730 8.607 49.835 1.00 52.02 210 GLU B CA 1
ATOM 9767 C C . GLU B 2 210 ? 10.147 7.249 49.467 1.00 51.50 210 GLU B C 1
ATOM 9768 O O . GLU B 2 210 ? 9.977 6.385 50.326 1.00 49.60 210 GLU B O 1
ATOM 9780 N N . LEU B 2 211 ? 9.847 7.065 48.185 1.00 45.42 211 LEU B N 1
ATOM 9781 C CA . LEU B 2 2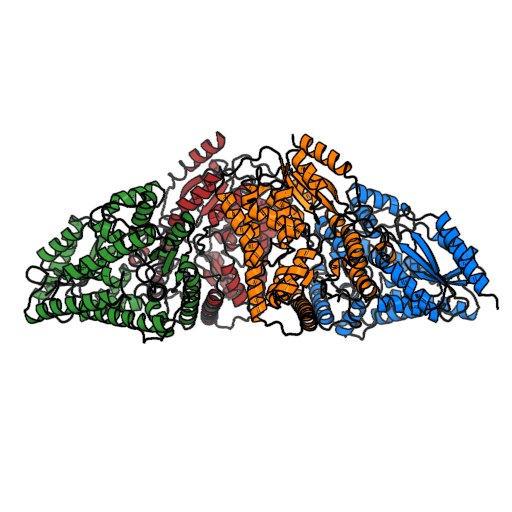11 ? 9.327 5.794 47.692 1.00 44.88 211 LEU B CA 1
ATOM 9782 C C . LEU B 2 211 ? 10.353 4.674 47.852 1.00 48.86 211 LEU B C 1
ATOM 9783 O O . LEU B 2 211 ? 10.012 3.565 48.264 1.00 44.23 211 LEU B O 1
ATOM 9799 N N . VAL B 2 212 ? 11.608 4.965 47.524 1.00 43.30 212 VAL B N 1
ATOM 9800 C CA . VAL B 2 212 ? 12.665 3.963 47.601 1.00 36.00 212 VAL B CA 1
ATOM 9801 C C . VAL B 2 212 ? 13.079 3.683 49.050 1.00 49.18 212 VAL B C 1
ATOM 9802 O O . VAL B 2 212 ? 13.444 2.562 49.387 1.00 36.74 212 VAL B O 1
ATOM 9815 N N . LYS B 2 213 ? 13.025 4.696 49.908 1.00 41.02 213 LYS B N 1
ATOM 9816 C CA . LYS B 2 213 ? 13.335 4.488 51.320 1.00 49.63 213 LYS B CA 1
ATOM 9817 C C . LYS B 2 213 ? 12.239 3.659 51.979 1.00 49.77 213 LYS B C 1
ATOM 9818 O O . LYS B 2 213 ? 12.483 2.960 52.962 1.00 57.46 213 LYS B O 1
ATOM 9837 N N . ASP B 2 214 ? 11.031 3.729 51.428 1.00 39.04 214 ASP B N 1
ATOM 9838 C CA . ASP B 2 214 ? 9.930 2.915 51.926 1.00 51.49 214 ASP B CA 1
ATOM 9839 C C . ASP B 2 214 ? 10.107 1.474 51.470 1.00 51.89 214 ASP B C 1
ATOM 9840 O O . ASP B 2 214 ? 9.745 0.543 52.183 1.00 47.72 214 ASP B O 1
ATOM 9849 N N . LEU B 2 215 ? 10.674 1.295 50.282 1.00 54.56 215 LEU B N 1
ATOM 9850 C CA . LEU B 2 215 ? 10.893 -0.038 49.733 1.00 55.26 215 LEU B CA 1
ATOM 9851 C C . LEU B 2 215 ? 12.075 -0.716 50.420 1.00 49.46 215 LEU B C 1
ATOM 9852 O O . LEU B 2 215 ? 12.072 -1.927 50.630 1.00 49.03 215 LEU B O 1
ATOM 9868 N N . ILE B 2 216 ? 13.085 0.075 50.762 1.00 42.99 216 ILE B N 1
ATOM 9869 C CA . ILE B 2 216 ? 14.258 -0.433 51.461 1.00 58.63 216 ILE B CA 1
ATOM 9870 C C . ILE B 2 216 ? 13.862 -0.929 52.849 1.00 60.64 216 ILE B C 1
ATOM 9871 O O . ILE B 2 216 ? 14.322 -1.976 53.300 1.00 43.33 216 ILE B O 1
ATOM 9887 N N . ALA B 2 217 ? 13.002 -0.174 53.520 1.00 53.03 217 ALA B N 1
ATOM 9888 C CA . ALA B 2 217 ? 12.525 -0.559 54.843 1.00 60.79 217 ALA B CA 1
ATOM 9889 C C . ALA B 2 217 ? 11.839 -1.922 54.791 1.00 70.40 217 ALA B C 1
ATOM 9890 O O . ALA B 2 217 ? 12.083 -2.783 55.636 1.00 75.82 217 ALA B O 1
ATOM 9897 N N . LYS B 2 218 ? 10.987 -2.110 53.788 1.00 65.25 218 LYS B N 1
ATOM 9898 C CA . LYS B 2 218 ? 10.207 -3.337 53.651 1.00 61.77 218 LYS B CA 1
ATOM 9899 C C . LYS B 2 218 ? 11.077 -4.546 53.313 1.00 63.22 218 LYS B C 1
ATOM 9900 O O . LYS B 2 218 ? 10.806 -5.657 53.765 1.00 60.27 218 LYS B O 1
ATOM 9919 N N . LEU B 2 219 ? 12.118 -4.330 52.515 1.00 60.37 219 LEU B N 1
ATOM 9920 C CA . LEU B 2 219 ? 13.017 -5.414 52.131 1.00 57.15 219 LEU B CA 1
ATOM 9921 C C . LEU B 2 219 ? 13.900 -5.837 53.302 1.00 58.53 219 LEU B C 1
ATOM 9922 O O . LEU B 2 219 ? 14.133 -7.026 53.518 1.00 58.93 219 LEU B O 1
ATOM 9938 N N . ASN B 2 220 ? 14.390 -4.860 54.056 1.00 52.38 220 ASN B N 1
ATOM 9939 C CA . ASN B 2 220 ? 15.221 -5.144 55.217 1.00 59.05 220 ASN B CA 1
ATOM 9940 C C . ASN B 2 220 ? 14.442 -5.916 56.275 1.00 68.98 220 ASN B C 1
ATOM 9941 O O . ASN B 2 220 ? 15.022 -6.672 57.054 1.00 63.97 220 ASN B O 1
ATOM 9952 N N . ALA B 2 221 ? 13.126 -5.726 56.295 1.00 73.82 221 ALA B N 1
ATOM 9953 C CA . ALA B 2 221 ? 12.262 -6.462 57.210 1.00 86.88 221 ALA B CA 1
ATOM 9954 C C . ALA B 2 221 ? 12.287 -7.943 56.852 1.00 86.53 221 ALA B C 1
ATOM 9955 O O . ALA B 2 221 ? 12.253 -8.806 57.728 1.00 88.14 221 ALA B O 1
ATOM 9962 N N . MET B 2 222 ? 12.344 -8.226 55.556 1.00 78.39 222 MET B N 1
ATOM 9963 C CA . MET B 2 222 ? 12.475 -9.594 55.076 1.00 73.15 222 MET B CA 1
ATOM 9964 C C . MET B 2 222 ? 13.895 -10.080 55.340 1.00 67.62 222 MET B C 1
ATOM 9965 O O . MET B 2 222 ? 14.821 -9.274 55.433 1.00 62.48 222 MET B O 1
ATOM 9979 N N . PRO B 2 223 ? 14.073 -11.403 55.470 1.00 72.39 223 PRO B N 1
ATOM 9980 C CA . PRO B 2 223 ? 15.399 -11.980 55.715 1.00 70.09 223 PRO B CA 1
ATOM 9981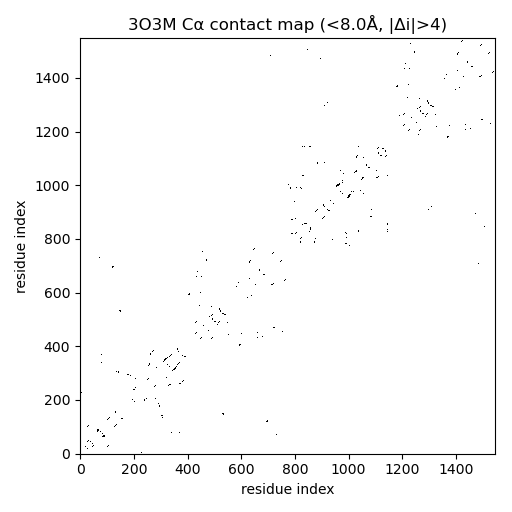 C C . PRO B 2 223 ? 16.260 -12.021 54.455 1.00 68.33 223 PRO B C 1
ATOM 9982 O O . PRO B 2 223 ? 15.731 -12.186 53.354 1.00 55.40 223 PRO B O 1
ATOM 9993 N N . GLU B 2 224 ? 17.571 -11.870 54.618 1.00 70.11 224 GLU B N 1
ATOM 9994 C CA . GLU B 2 224 ? 18.489 -11.961 53.490 1.00 72.94 224 GLU B CA 1
ATOM 9995 C C . GLU B 2 224 ? 18.271 -13.273 52.750 1.00 71.08 224 GLU B C 1
ATOM 9996 O O . GLU B 2 224 ? 17.754 -14.237 53.314 1.00 53.81 224 GLU B O 1
ATOM 10008 N N . GLU B 2 225 ? 18.672 -13.307 51.484 1.00 63.67 225 GLU B N 1
ATOM 10009 C CA . GLU B 2 225 ? 18.392 -14.449 50.626 1.00 58.49 225 GLU B CA 1
ATOM 10010 C C . GLU B 2 225 ? 19.664 -14.985 49.986 1.00 59.86 225 GLU B C 1
ATOM 10011 O O . GLU B 2 225 ? 20.601 -14.235 49.714 1.00 58.99 225 GLU B O 1
ATOM 10023 N N . VAL B 2 226 ? 19.691 -16.293 49.757 1.00 65.73 226 VAL B N 1
ATOM 10024 C CA . VAL B 2 226 ? 20.778 -16.924 49.024 1.00 65.97 226 VAL B CA 1
ATOM 10025 C C . VAL B 2 226 ? 20.330 -17.137 47.585 1.00 62.79 226 VAL B C 1
ATOM 10026 O O . VAL B 2 226 ? 19.422 -17.922 47.324 1.00 57.45 226 VAL B O 1
ATOM 10039 N N . CYS B 2 227 ? 20.961 -16.429 46.654 1.00 67.17 227 CYS B N 1
ATOM 10040 C CA . CYS B 2 227 ? 20.571 -16.498 45.251 1.00 66.87 227 CYS B CA 1
ATOM 10041 C C . CYS B 2 227 ? 20.484 -17.945 44.780 1.00 58.89 227 CYS B C 1
ATOM 10042 O O . CYS B 2 227 ? 21.425 -18.719 44.947 1.00 59.98 227 CYS B O 1
ATOM 10050 N N . SER B 2 228 ? 19.349 -18.303 44.188 1.00 52.32 228 SER B N 1
ATOM 10051 C CA . SER B 2 228 ? 19.122 -19.670 43.727 1.00 61.80 228 SER B CA 1
ATOM 10052 C C . SER B 2 228 ? 19.721 -19.916 42.343 1.00 65.53 228 SER B C 1
ATOM 10053 O O . SER B 2 228 ? 19.874 -21.064 41.922 1.00 63.30 228 SER B O 1
ATOM 10061 N N . GLY B 2 229 ? 20.060 -18.840 41.639 1.00 59.94 229 GLY B N 1
ATOM 10062 C CA . GLY B 2 229 ? 20.614 -18.948 40.300 1.00 49.73 229 GLY B CA 1
ATOM 10063 C C . GLY B 2 229 ? 21.950 -18.243 40.154 1.00 48.30 229 GLY B C 1
ATOM 10064 O O . GLY B 2 229 ? 22.704 -18.114 41.117 1.00 50.41 229 GLY B O 1
ATOM 10068 N N . LYS B 2 230 ? 22.245 -17.788 38.940 1.00 53.94 230 LYS B N 1
ATOM 10069 C CA . LYS B 2 230 ? 23.501 -17.101 38.658 1.00 51.24 230 LYS B CA 1
ATOM 10070 C C . LYS B 2 230 ? 23.332 -15.586 38.722 1.00 35.55 230 LYS B C 1
ATOM 10071 O O . LYS B 2 230 ? 22.280 -15.055 38.378 1.00 44.17 230 LYS B O 1
ATOM 10090 N N . LYS B 2 231 ? 24.380 -14.899 39.163 1.00 39.48 231 LYS B N 1
ATOM 10091 C CA . LYS B 2 231 ? 24.374 -13.445 39.257 1.00 43.47 231 LYS B CA 1
ATOM 10092 C C . LYS B 2 231 ? 25.242 -12.857 38.153 1.00 40.79 231 LYS B C 1
ATOM 10093 O O . LYS B 2 231 ? 26.264 -13.435 37.792 1.00 35.71 231 LYS B O 1
ATOM 10112 N N . VAL B 2 232 ? 24.833 -11.711 37.617 1.00 36.34 232 VAL B N 1
ATOM 10113 C CA . VAL B 2 232 ? 25.629 -11.019 36.610 1.00 24.92 232 VAL B CA 1
ATOM 10114 C C . VAL B 2 232 ? 25.694 -9.518 36.868 1.00 29.17 232 VAL B C 1
ATOM 10115 O O . VAL B 2 232 ? 24.957 -8.979 37.694 1.00 27.01 232 VAL B O 1
ATOM 10128 N N . LEU B 2 233 ? 26.601 -8.857 36.158 1.00 26.80 233 LEU B N 1
ATOM 10129 C CA . LEU B 2 233 ? 26.662 -7.404 36.130 1.00 24.52 233 LEU B CA 1
ATOM 10130 C C . LEU B 2 233 ? 26.402 -6.990 34.687 1.00 29.89 233 LEU B C 1
ATOM 10131 O O . LEU B 2 233 ? 26.964 -7.582 33.769 1.00 24.57 233 LEU B O 1
ATOM 10147 N N . LEU B 2 234 ? 25.534 -6.002 34.485 1.00 29.62 234 LEU B N 1
ATOM 10148 C CA . LEU B 2 234 ? 25.218 -5.521 33.139 1.00 25.59 234 LEU B CA 1
ATOM 10149 C C . LEU B 2 234 ? 25.905 -4.186 32.878 1.00 31.18 234 LEU B C 1
ATOM 10150 O O . LEU B 2 234 ? 25.851 -3.291 33.717 1.00 26.01 234 LEU B O 1
ATOM 10166 N N . THR B 2 235 ? 26.533 -4.050 31.712 1.00 26.66 235 THR B N 1
ATOM 10167 C CA . THR B 2 235 ? 27.261 -2.829 31.367 1.00 27.75 235 THR B CA 1
ATOM 10168 C C . THR B 2 235 ? 26.954 -2.388 29.934 1.00 28.37 235 THR B C 1
ATOM 10169 O O . THR B 2 235 ? 26.869 -3.213 29.033 1.00 20.28 235 THR B O 1
ATOM 10180 N N . GLY B 2 236 ? 26.785 -1.083 29.737 1.00 23.57 236 GLY B N 1
ATOM 10181 C CA . GLY B 2 236 ? 26.403 -0.540 28.442 1.00 20.28 236 GLY B CA 1
ATOM 10182 C C . GLY B 2 236 ? 25.572 0.722 28.595 1.00 28.88 236 GLY B C 1
ATOM 10183 O O . GLY B 2 236 ? 25.536 1.311 29.671 1.00 20.23 236 GLY B O 1
ATOM 10187 N N . ILE B 2 237 ? 24.899 1.141 27.526 1.00 20.00 237 ILE B N 1
ATOM 10188 C CA . ILE B 2 237 ? 24.069 2.341 27.575 1.00 21.56 237 ILE B CA 1
ATOM 10189 C C . ILE B 2 237 ? 22.776 2.085 28.360 1.00 28.88 237 ILE B C 1
ATOM 10190 O O . ILE B 2 237 ? 22.455 2.831 29.288 1.00 20.71 237 ILE B O 1
ATOM 10206 N N . LEU B 2 238 ? 22.040 1.036 27.998 1.00 20.27 238 LEU B N 1
ATOM 10207 C CA . LEU B 2 238 ? 20.854 0.643 28.765 1.00 36.80 238 LEU B CA 1
ATOM 10208 C C . LEU B 2 238 ? 20.394 -0.788 28.478 1.00 33.23 238 LEU B C 1
ATOM 10209 O O . LEU B 2 238 ? 20.874 -1.443 27.551 1.00 25.88 238 LEU B O 1
ATOM 10225 N N . ALA B 2 239 ? 19.456 -1.261 29.293 1.00 26.34 239 ALA B N 1
ATOM 10226 C CA . ALA B 2 239 ? 18.902 -2.601 29.158 1.00 34.12 239 ALA B CA 1
ATOM 10227 C C . ALA B 2 239 ? 17.553 -2.640 29.864 1.00 31.11 239 ALA B C 1
ATOM 10228 O O . ALA B 2 239 ? 17.383 -3.331 30.869 1.00 32.34 239 ALA B O 1
ATOM 10235 N N . ASP B 2 240 ? 16.598 -1.886 29.330 1.00 35.90 240 ASP B N 1
ATOM 10236 C CA . ASP B 2 240 ? 15.312 -1.686 29.989 1.00 32.06 240 ASP B CA 1
ATOM 10237 C C . ASP B 2 240 ? 14.142 -2.278 29.209 1.00 39.92 240 ASP B C 1
ATOM 10238 O O . ASP B 2 240 ? 12.989 -2.097 29.594 1.00 44.12 240 ASP B O 1
ATOM 10247 N N . SER B 2 241 ? 14.425 -2.980 28.116 1.00 39.82 241 SER B N 1
ATOM 10248 C CA . SER B 2 241 ? 13.350 -3.546 27.302 1.00 50.02 241 SER B CA 1
ATOM 10249 C C . SER B 2 241 ? 12.729 -4.745 28.010 1.00 53.41 241 SER B C 1
ATOM 10250 O O . SER B 2 241 ? 13.429 -5.536 28.640 1.00 45.03 241 SER B O 1
ATOM 10258 N N . LYS B 2 242 ? 11.410 -4.875 27.909 1.00 56.70 242 LYS B N 1
ATOM 10259 C CA . LYS B 2 242 ? 10.704 -5.958 28.579 1.00 66.92 242 LYS B CA 1
ATOM 10260 C C . LYS B 2 242 ? 11.279 -7.310 28.178 1.00 56.70 242 LYS B C 1
ATOM 10261 O O . LYS B 2 242 ? 11.454 -8.194 29.017 1.00 44.55 242 LYS B O 1
ATOM 10280 N N . ASP B 2 243 ? 11.575 -7.458 26.891 1.00 49.63 243 ASP B N 1
ATOM 10281 C CA . ASP B 2 243 ? 11.993 -8.741 26.340 1.00 46.47 243 ASP B CA 1
ATOM 10282 C C . ASP B 2 243 ? 13.299 -9.235 26.960 1.00 41.25 243 ASP B C 1
ATOM 10283 O O . ASP B 2 243 ? 13.379 -10.373 27.417 1.00 36.94 243 ASP B O 1
ATOM 10292 N N . ILE B 2 244 ? 14.318 -8.382 26.976 1.00 48.34 244 ILE B N 1
ATOM 10293 C CA . ILE B 2 244 ? 15.628 -8.774 27.487 1.00 49.22 244 ILE B CA 1
ATOM 10294 C C . ILE B 2 244 ? 15.554 -9.166 28.963 1.00 46.17 244 ILE B C 1
ATOM 10295 O O . ILE B 2 244 ? 16.196 -10.126 29.391 1.00 38.17 244 ILE B O 1
ATOM 10311 N N . LEU B 2 245 ? 14.764 -8.426 29.734 1.00 31.74 245 LEU B N 1
ATOM 10312 C CA . LEU B 2 245 ? 14.651 -8.670 31.169 1.00 51.67 245 LEU B CA 1
ATOM 10313 C C . LEU B 2 245 ? 13.913 -9.977 31.456 1.00 55.40 245 LEU B C 1
ATOM 10314 O O . LEU B 2 245 ? 14.149 -10.622 32.479 1.00 40.45 245 LEU B O 1
ATOM 10330 N N . ASP B 2 246 ? 13.022 -10.365 30.549 1.00 58.97 246 ASP B N 1
ATOM 10331 C CA . ASP B 2 246 ? 12.283 -11.614 30.693 1.00 62.04 246 ASP B CA 1
ATOM 10332 C C . ASP B 2 246 ? 13.195 -12.813 30.468 1.00 55.34 246 ASP B C 1
ATOM 10333 O O . ASP B 2 246 ? 13.053 -13.841 31.128 1.00 46.03 246 ASP B O 1
ATOM 10342 N N . ILE B 2 247 ? 14.124 -12.679 29.528 1.00 48.54 247 ILE B N 1
ATOM 10343 C CA . ILE B 2 247 ? 15.037 -13.765 29.198 1.00 43.31 247 ILE B CA 1
ATOM 10344 C C . ILE B 2 247 ? 15.976 -14.049 30.363 1.00 51.56 247 ILE B C 1
ATOM 10345 O O . ILE B 2 247 ? 16.212 -15.205 30.715 1.00 48.52 247 ILE B O 1
ATOM 10361 N N . LEU B 2 248 ? 16.511 -12.992 30.962 1.00 50.75 248 LEU B N 1
ATOM 10362 C CA . LEU B 2 248 ? 17.382 -13.144 32.117 1.00 52.91 248 LEU B CA 1
ATOM 10363 C C . LEU B 2 248 ? 16.694 -13.988 33.185 1.00 48.29 248 LEU B C 1
ATOM 10364 O O . LEU B 2 248 ? 17.261 -14.960 33.680 1.00 40.48 248 LEU B O 1
ATOM 10380 N N . GLU B 2 249 ? 15.461 -13.624 33.521 1.00 38.36 249 GLU B N 1
ATOM 10381 C CA . GLU B 2 249 ? 14.729 -14.311 34.581 1.00 46.91 249 GLU B CA 1
ATOM 10382 C C . GLU B 2 249 ? 14.411 -15.754 34.197 1.00 53.29 249 GLU B C 1
ATOM 10383 O O . GLU B 2 249 ? 14.424 -16.644 35.045 1.00 54.49 249 GLU B O 1
ATOM 10395 N N . ASP B 2 250 ? 14.129 -15.983 32.918 1.00 50.66 250 ASP B N 1
ATOM 10396 C CA . ASP B 2 250 ? 13.777 -17.317 32.444 1.00 63.99 250 ASP B CA 1
ATOM 10397 C C . ASP B 2 250 ? 14.959 -18.275 32.551 1.00 58.84 250 ASP B C 1
ATOM 10398 O O . ASP B 2 250 ? 14.778 -19.490 32.620 1.00 56.89 250 ASP B O 1
ATOM 10407 N N . ASN B 2 251 ? 16.168 -17.725 32.565 1.00 46.22 251 ASN B N 1
ATOM 10408 C CA . ASN B 2 251 ? 17.371 -18.536 32.703 1.00 53.69 251 ASN B CA 1
ATOM 10409 C C . ASN B 2 251 ? 17.925 -18.515 34.124 1.00 50.83 251 ASN B C 1
ATOM 10410 O O . ASN B 2 251 ? 19.073 -18.888 34.357 1.00 54.35 251 ASN B O 1
ATOM 10421 N N . ASN B 2 252 ? 17.099 -18.078 35.070 1.00 59.17 252 ASN B N 1
ATOM 10422 C CA . ASN B 2 252 ? 17.468 -18.082 36.480 1.00 64.79 252 ASN B CA 1
ATOM 10423 C C . ASN B 2 252 ? 18.651 -17.159 36.761 1.00 57.34 252 ASN B C 1
ATOM 10424 O O . ASN B 2 252 ? 19.567 -17.519 37.498 1.00 50.24 252 ASN B O 1
ATOM 10435 N N . ILE B 2 253 ? 18.621 -15.969 36.168 1.00 49.64 253 ILE B N 1
ATOM 10436 C CA . ILE B 2 253 ? 19.678 -14.983 36.357 1.00 40.42 253 ILE B CA 1
ATOM 10437 C C . ILE B 2 253 ? 19.139 -13.751 37.072 1.00 38.81 253 ILE B C 1
ATOM 10438 O O . ILE B 2 253 ? 18.070 -13.244 36.732 1.00 41.38 253 ILE B O 1
ATOM 10454 N N . SER B 2 254 ? 19.882 -13.279 38.069 1.00 39.39 254 SER B N 1
ATOM 10455 C CA . SER B 2 254 ? 19.542 -12.044 38.762 1.00 42.40 254 SER B CA 1
ATOM 10456 C C . SER B 2 254 ? 20.624 -11.000 38.523 1.00 39.91 254 SER B C 1
ATOM 10457 O O . SER B 2 254 ? 21.814 -11.310 38.540 1.00 41.43 254 SER B O 1
ATOM 10465 N N . VAL B 2 255 ? 20.203 -9.764 38.278 1.00 49.96 255 VAL B N 1
ATOM 10466 C CA . VAL B 2 255 ? 21.131 -8.648 38.144 1.00 41.81 255 VAL B CA 1
ATOM 10467 C C . VAL B 2 255 ? 21.339 -8.014 39.516 1.00 41.25 255 VAL B C 1
ATOM 10468 O O . VAL B 2 255 ? 20.383 -7.541 40.126 1.00 38.02 255 VAL B O 1
ATOM 10481 N N . VAL B 2 256 ? 22.579 -8.007 40.002 1.00 38.16 256 VAL B N 1
ATOM 10482 C CA . VAL B 2 256 ? 22.869 -7.483 41.338 1.00 34.80 256 VAL B CA 1
ATOM 10483 C C . VAL B 2 256 ? 23.871 -6.328 41.318 1.00 41.14 256 VAL B C 1
ATOM 10484 O O . VAL B 2 256 ? 24.390 -5.929 42.360 1.00 36.63 256 VAL B O 1
ATOM 10497 N N . ALA B 2 257 ? 24.134 -5.796 40.129 1.00 41.69 257 ALA B N 1
ATOM 10498 C CA . ALA B 2 257 ? 25.027 -4.655 39.962 1.00 34.47 257 ALA B CA 1
ATOM 10499 C C . ALA B 2 257 ? 25.099 -4.302 38.482 1.00 29.22 257 ALA B C 1
ATOM 10500 O O . ALA B 2 257 ? 24.914 -5.166 37.630 1.00 24.38 257 ALA B O 1
ATOM 10507 N N . ASP B 2 258 ? 25.369 -3.038 38.176 1.00 26.80 258 ASP B N 1
ATOM 10508 C CA . ASP B 2 258 ? 25.417 -2.598 36.787 1.00 25.04 258 ASP B CA 1
ATOM 10509 C C . ASP B 2 258 ? 26.363 -1.424 36.582 1.00 28.53 258 ASP B C 1
ATOM 10510 O O . ASP B 2 258 ? 26.658 -0.670 37.515 1.00 24.04 258 ASP B O 1
ATOM 10519 N N . ASP B 2 259 ? 26.847 -1.307 35.347 1.00 18.24 259 ASP B N 1
ATOM 10520 C CA . ASP B 2 259 ? 27.562 -0.139 34.855 1.00 23.78 259 ASP B CA 1
ATOM 10521 C C . ASP B 2 259 ? 26.801 0.390 33.638 1.00 25.90 259 ASP B C 1
ATOM 10522 O O . ASP B 2 259 ? 27.360 0.545 32.553 1.00 19.63 259 ASP B O 1
ATOM 10531 N N . LEU B 2 260 ? 25.511 0.648 33.827 1.00 21.83 260 LEU B N 1
ATOM 10532 C CA . LEU B 2 260 ? 24.644 1.116 32.750 1.00 19.01 260 LEU B CA 1
ATOM 10533 C C . LEU B 2 260 ? 24.449 2.622 32.848 1.00 24.05 260 LEU B C 1
ATOM 10534 O O . LEU B 2 260 ? 24.215 3.160 33.930 1.00 19.89 260 LEU B O 1
ATOM 10550 N N . ALA B 2 261 ? 24.556 3.300 31.712 1.00 20.04 261 ALA B N 1
ATOM 10551 C CA . ALA B 2 261 ? 24.419 4.749 31.668 1.00 29.29 261 ALA B CA 1
ATOM 10552 C C . ALA B 2 261 ? 23.066 5.195 32.214 1.00 25.81 261 ALA B C 1
ATOM 10553 O O . ALA B 2 261 ? 22.955 6.264 32.809 1.00 21.12 261 ALA B O 1
ATOM 10560 N N . GLN B 2 262 ? 22.041 4.372 32.013 1.00 22.16 262 GLN B N 1
ATOM 10561 C CA . GLN B 2 262 ? 20.689 4.725 32.432 1.00 26.13 262 GLN B CA 1
ATOM 10562 C C . GLN B 2 262 ? 20.452 4.459 33.919 1.00 27.88 262 GLN B C 1
ATOM 10563 O O . GLN B 2 262 ? 19.488 4.960 34.497 1.00 26.06 262 GLN B O 1
ATOM 10577 N N . GLU B 2 263 ? 21.329 3.677 34.540 1.00 28.84 263 GLU B N 1
ATOM 10578 C CA . GLU B 2 263 ? 21.134 3.285 35.934 1.00 26.64 263 GLU B CA 1
ATOM 10579 C C . GLU B 2 263 ? 22.256 3.784 36.855 1.00 19.18 263 GLU B C 1
ATOM 10580 O O . GLU B 2 263 ? 22.287 4.960 37.201 1.00 25.58 263 GLU B O 1
ATOM 10592 N N . THR B 2 264 ? 23.181 2.916 37.240 1.00 27.73 264 THR B N 1
ATOM 10593 C CA . THR B 2 264 ? 24.163 3.285 38.260 1.00 25.31 264 THR B CA 1
ATOM 10594 C C . THR B 2 264 ? 25.119 4.416 37.851 1.00 20.35 264 THR B C 1
ATOM 10595 O O . THR B 2 264 ? 25.625 5.125 38.714 1.00 20.14 264 THR B O 1
ATOM 10606 N N . ARG B 2 265 ? 25.373 4.611 36.558 1.00 18.48 265 ARG B N 1
ATOM 10607 C CA . ARG B 2 265 ? 26.243 5.719 36.160 1.00 23.96 265 ARG B CA 1
ATOM 10608 C C . ARG B 2 265 ? 25.672 7.060 36.641 1.00 17.05 265 ARG B C 1
ATOM 10609 O O . ARG B 2 265 ? 26.413 8.020 36.852 1.00 22.68 265 ARG B O 1
ATOM 10630 N N . GLN B 2 266 ? 24.357 7.115 36.825 1.00 22.07 266 GLN B N 1
ATOM 10631 C CA . GLN B 2 266 ? 23.689 8.343 37.250 1.00 20.48 266 GLN B CA 1
ATOM 10632 C C . GLN B 2 266 ? 23.910 8.695 38.727 1.00 28.14 266 GLN B C 1
ATOM 10633 O O . GLN B 2 266 ? 23.887 9.874 39.090 1.00 23.62 266 GLN B O 1
ATOM 10647 N N . PHE B 2 267 ? 24.116 7.697 39.583 1.00 20.84 267 PHE B N 1
ATOM 10648 C CA . PHE B 2 267 ? 24.188 7.975 41.023 1.00 26.86 267 PHE B CA 1
ATOM 10649 C C . PHE B 2 267 ? 25.373 7.380 41.789 1.00 23.28 267 PHE B C 1
ATOM 10650 O O . PHE B 2 267 ? 25.327 7.304 43.015 1.00 26.74 267 PHE B O 1
ATOM 10667 N N . ARG B 2 268 ? 26.445 6.989 41.106 1.00 24.02 268 ARG B N 1
ATOM 10668 C CA . ARG B 2 268 ? 27.598 6.447 41.827 1.00 28.83 268 ARG B CA 1
ATOM 10669 C C . ARG B 2 268 ? 28.623 7.519 42.201 1.00 28.60 268 ARG B C 1
ATOM 10670 O O . ARG B 2 268 ? 29.555 7.250 42.957 1.00 28.82 268 ARG B O 1
ATOM 10691 N N . THR B 2 269 ? 28.440 8.732 41.687 1.00 14.65 269 THR B N 1
ATOM 10692 C CA . THR B 2 269 ? 29.355 9.836 41.967 1.00 21.98 269 THR B CA 1
ATOM 10693 C C . THR B 2 269 ? 28.578 11.051 42.467 1.00 27.61 269 THR B C 1
ATOM 10694 O O . THR B 2 269 ? 27.736 11.589 41.759 1.00 17.69 269 THR B O 1
ATOM 10705 N N . ASP B 2 270 ? 28.856 11.482 43.695 1.00 19.72 270 ASP B N 1
ATOM 10706 C CA . ASP B 2 270 ? 28.144 12.614 44.276 1.00 22.46 270 ASP B CA 1
ATOM 10707 C C . ASP B 2 270 ? 28.687 13.945 43.773 1.00 21.99 270 ASP B C 1
ATOM 10708 O O . ASP B 2 270 ? 29.825 14.033 43.307 1.00 21.69 270 ASP B O 1
ATOM 10717 N N . VAL B 2 271 ? 27.857 14.978 43.876 1.00 19.49 271 VAL B N 1
ATOM 10718 C CA . VAL B 2 271 ? 28.291 16.350 43.648 1.00 21.24 271 VAL B CA 1
ATOM 10719 C C . VAL B 2 271 ? 29.085 16.814 44.869 1.00 19.35 271 VAL B C 1
ATOM 10720 O O . VAL B 2 271 ? 28.596 16.714 45.986 1.00 21.53 271 VAL B O 1
ATOM 10733 N N . PRO B 2 272 ? 30.322 17.299 44.662 1.00 21.92 272 PRO B N 1
ATOM 10734 C CA . PRO B 2 272 ? 31.172 17.770 45.766 1.00 29.15 272 PRO B CA 1
ATOM 10735 C C . PRO B 2 272 ? 30.596 18.977 46.505 1.00 30.06 272 PRO B C 1
ATOM 10736 O O . PRO B 2 272 ? 29.655 19.593 46.014 1.00 20.80 272 PRO B O 1
ATOM 10747 N N . ALA B 2 273 ? 31.160 19.302 47.667 1.00 24.54 273 ALA B N 1
ATOM 10748 C CA . ALA B 2 273 ? 30.726 20.457 48.455 1.00 15.28 273 ALA B CA 1
ATOM 10749 C C . ALA B 2 273 ? 31.392 21.730 47.940 1.00 17.99 273 ALA B C 1
ATOM 10750 O O . ALA B 2 273 ? 32.322 21.663 47.136 1.00 27.20 273 ALA B O 1
ATOM 10757 N N . GLY B 2 274 ? 30.917 22.886 48.402 1.00 21.39 274 GLY B N 1
ATOM 10758 C CA . GLY B 2 274 ? 31.492 24.161 48.003 1.00 20.04 274 GLY B CA 1
ATOM 10759 C C . GLY B 2 274 ? 30.568 25.352 48.193 1.00 22.53 274 GLY B C 1
ATOM 10760 O O . GLY B 2 274 ? 29.355 25.195 48.330 1.00 30.55 274 GLY B O 1
ATOM 10764 N N . ASP B 2 275 ? 31.154 26.549 48.192 1.00 25.67 275 ASP B N 1
ATOM 10765 C CA . ASP B 2 275 ? 30.408 27.799 48.348 1.00 31.55 275 ASP B CA 1
ATOM 10766 C C . ASP B 2 275 ? 29.614 28.150 47.093 1.00 36.23 275 ASP B C 1
ATOM 10767 O O . ASP B 2 275 ? 28.511 28.694 47.178 1.00 32.47 275 ASP B O 1
ATOM 10776 N N . ASP B 2 276 ? 30.198 27.852 45.935 1.00 22.06 276 ASP B N 1
ATOM 10777 C CA . ASP B 2 276 ? 29.633 28.222 44.637 1.00 23.99 276 ASP B CA 1
ATOM 10778 C C . ASP B 2 276 ? 28.867 27.046 44.043 1.00 24.02 276 ASP B C 1
ATOM 10779 O O . ASP B 2 276 ? 29.450 25.999 43.784 1.00 18.57 276 ASP B O 1
ATOM 10788 N N . ALA B 2 277 ? 27.568 27.231 43.810 1.00 20.40 277 ALA B N 1
ATOM 10789 C CA . ALA B 2 277 ? 26.690 26.139 43.387 1.00 28.60 277 ALA B CA 1
ATOM 10790 C C . ALA B 2 277 ? 27.038 25.566 42.005 1.00 26.95 277 ALA B C 1
ATOM 10791 O O . ALA B 2 277 ? 27.100 24.348 41.835 1.00 22.22 277 ALA B O 1
ATOM 10798 N N . LEU B 2 278 ? 27.249 26.428 41.016 1.00 23.07 278 LEU B N 1
ATOM 10799 C CA . LEU B 2 278 ? 27.589 25.949 39.676 1.00 25.95 278 LEU B CA 1
ATOM 10800 C C . LEU B 2 278 ? 28.992 25.336 39.651 1.00 27.74 278 LEU B C 1
ATOM 10801 O O . LEU B 2 278 ? 29.286 24.471 38.827 1.00 25.40 278 LEU B O 1
ATOM 10817 N N . GLU B 2 279 ? 29.857 25.781 40.556 1.00 23.25 279 GLU B N 1
ATOM 10818 C CA . GLU B 2 279 ? 31.185 25.190 40.686 1.00 18.61 279 GLU B CA 1
ATOM 10819 C C . GLU B 2 279 ? 31.068 23.761 41.207 1.00 20.53 279 GLU B C 1
ATOM 10820 O O . GLU B 2 279 ? 31.770 22.864 40.737 1.00 17.04 279 GLU B O 1
ATOM 10832 N N . ARG B 2 280 ? 30.175 23.554 42.175 1.00 24.01 280 ARG B N 1
ATOM 10833 C CA . ARG B 2 280 ? 29.948 22.230 42.749 1.00 29.53 280 ARG B CA 1
ATOM 10834 C C . ARG B 2 280 ? 29.590 21.240 41.648 1.00 26.98 280 ARG B C 1
ATOM 10835 O O . ARG B 2 280 ? 30.186 20.166 41.539 1.00 18.66 280 ARG B O 1
ATOM 10856 N N . LEU B 2 281 ? 28.605 21.610 40.838 1.00 20.10 281 LEU B N 1
ATOM 10857 C CA . LEU B 2 281 ? 28.152 20.763 39.746 1.00 25.36 281 LEU B CA 1
ATOM 10858 C C . LEU B 2 281 ? 29.300 20.452 38.788 1.00 19.89 281 LEU B C 1
ATOM 10859 O O . LEU B 2 281 ? 29.486 19.307 38.377 1.00 19.40 281 LEU B O 1
ATOM 10875 N N . ALA B 2 282 ? 30.073 21.475 38.444 1.00 18.75 282 ALA B N 1
ATOM 10876 C CA . ALA B 2 282 ? 31.158 21.316 37.480 1.00 26.30 282 ALA B CA 1
ATOM 10877 C C . ALA B 2 282 ? 32.212 20.326 37.973 1.00 29.01 282 ALA B C 1
ATOM 10878 O O . ALA B 2 282 ? 32.775 19.567 37.184 1.00 15.57 282 ALA B O 1
ATOM 10885 N N . ARG B 2 283 ? 32.479 20.321 39.276 1.00 17.49 283 ARG B N 1
ATOM 10886 C CA . ARG B 2 283 ? 33.498 19.429 39.810 1.00 21.28 283 ARG B CA 1
ATOM 10887 C C . ARG B 2 283 ? 32.986 17.991 39.909 1.00 15.67 283 ARG B C 1
ATOM 10888 O O . ARG B 2 283 ? 33.776 17.056 39.995 1.00 16.67 283 ARG B O 1
ATOM 10909 N N . GLN B 2 284 ? 31.671 17.801 39.881 1.00 18.15 284 GLN B N 1
ATOM 10910 C CA . GLN B 2 284 ? 31.135 16.446 39.795 1.00 20.49 284 GLN B CA 1
ATOM 10911 C C . GLN B 2 284 ? 31.626 15.781 38.514 1.00 25.24 284 GLN B C 1
ATOM 10912 O O . GLN B 2 284 ? 31.980 14.601 38.517 1.00 18.49 284 GLN B O 1
ATOM 10926 N N . TRP B 2 285 ? 31.637 16.539 37.418 1.00 18.20 285 TRP B N 1
ATOM 10927 C CA . TRP B 2 285 ? 32.060 16.001 36.130 1.00 19.81 285 TRP B CA 1
ATOM 10928 C C . TRP B 2 285 ? 33.551 15.649 36.161 1.00 17.75 285 TRP B C 1
ATOM 10929 O O . TRP B 2 285 ? 33.969 14.677 35.539 1.00 17.82 285 TRP B O 1
ATOM 10950 N N . SER B 2 286 ? 34.348 16.417 36.902 1.00 13.18 286 SER B N 1
ATOM 10951 C CA . SER B 2 286 ? 35.754 16.057 37.113 1.00 18.17 286 SER B CA 1
ATOM 10952 C C . SER B 2 286 ? 35.875 14.658 37.715 1.00 23.35 286 SER B C 1
ATOM 10953 O O . SER B 2 286 ? 36.835 13.939 37.443 1.00 20.44 286 SER B O 1
ATOM 10961 N N . ASN B 2 287 ? 34.899 14.280 38.538 1.00 17.45 287 ASN B N 1
ATOM 10962 C CA . ASN B 2 287 ? 35.016 13.085 39.378 1.00 19.88 287 ASN B CA 1
ATOM 10963 C C . ASN B 2 287 ? 34.362 11.816 38.825 1.00 18.12 287 ASN B C 1
ATOM 10964 O O . ASN B 2 287 ? 34.571 10.731 39.364 1.00 19.07 287 ASN B O 1
ATOM 10975 N N . ILE B 2 288 ? 33.568 11.946 37.766 1.00 20.44 288 ILE B N 1
ATOM 10976 C CA . ILE B 2 288 ? 33.010 10.780 37.082 1.00 18.28 288 ILE B CA 1
ATOM 10977 C C . ILE B 2 288 ? 34.142 9.840 36.667 1.00 19.86 288 ILE B C 1
ATOM 10978 O O . ILE B 2 288 ? 35.185 10.294 36.205 1.00 15.80 288 ILE B O 1
ATOM 10994 N N . GLU B 2 289 ? 33.949 8.534 36.831 1.00 15.52 289 GLU B N 1
ATOM 10995 C CA . GLU B 2 289 ? 34.939 7.568 36.352 1.00 21.35 289 GLU B CA 1
ATOM 10996 C C . GLU B 2 289 ? 34.268 6.311 35.796 1.00 24.88 289 GLU B C 1
ATOM 10997 O O . GLU B 2 289 ? 33.123 6.008 36.126 1.00 21.51 289 GLU B O 1
ATOM 11009 N N . GLY B 2 290 ? 34.987 5.588 34.941 1.00 13.15 290 GLY B N 1
ATOM 11010 C CA . GLY B 2 290 ? 34.531 4.297 34.455 1.00 19.79 290 GLY B CA 1
ATOM 11011 C C . GLY B 2 290 ? 33.371 4.369 33.474 1.00 23.82 290 GLY B C 1
ATOM 11012 O O . GLY B 2 290 ? 32.558 3.445 33.402 1.00 16.67 290 GLY B O 1
ATOM 11016 N N . CYS B 2 291 ? 33.297 5.464 32.720 1.00 20.94 291 CYS B N 1
ATOM 11017 C CA . CYS B 2 291 ? 32.227 5.676 31.741 1.00 17.24 291 CYS B CA 1
ATOM 11018 C C . CYS B 2 291 ? 32.805 5.904 30.346 1.00 16.80 291 CYS B C 1
ATOM 11019 O O . CYS B 2 291 ? 33.821 6.579 30.194 1.00 16.58 291 CYS B O 1
ATOM 11027 N N . SER B 2 292 ? 32.149 5.353 29.329 1.00 15.05 292 SER B N 1
ATOM 11028 C CA . SER B 2 292 ? 32.627 5.482 27.951 1.00 14.76 292 SER B CA 1
ATOM 11029 C C . SER B 2 292 ? 32.592 6.925 27.425 1.00 22.13 292 SER B C 1
ATOM 11030 O O . SER B 2 292 ? 33.315 7.265 26.488 1.00 17.75 292 SER B O 1
ATOM 11038 N N . LEU B 2 293 ? 31.760 7.775 28.021 1.00 17.81 293 LEU B N 1
ATOM 11039 C CA A LEU B 2 293 ? 31.650 9.167 27.592 0.50 17.71 293 LEU B CA 1
ATOM 11040 C CA B LEU B 2 293 ? 31.663 9.167 27.587 0.50 17.76 293 LEU B CA 1
ATOM 11041 C C . LEU B 2 293 ? 32.544 10.110 28.407 1.00 21.17 293 LEU B C 1
ATOM 11042 O O . LEU B 2 293 ? 32.593 11.310 28.136 1.00 16.86 293 LEU B O 1
ATOM 11073 N N . ALA B 2 294 ? 33.242 9.569 29.404 1.00 19.89 294 ALA B N 1
ATOM 11074 C CA . ALA B 2 294 ? 34.101 10.378 30.272 1.00 19.03 294 ALA B CA 1
ATOM 11075 C C . ALA B 2 294 ? 35.585 10.104 30.005 1.00 12.95 294 ALA B C 1
ATOM 11076 O O . ALA B 2 294 ? 36.071 8.999 30.221 1.00 17.16 294 ALA B O 1
ATOM 11083 N N . TYR B 2 295 ? 36.289 11.136 29.552 1.00 9.66 295 TYR B N 1
ATOM 11084 C CA . TYR B 2 295 ? 37.662 11.022 29.064 1.00 10.71 295 TYR B CA 1
ATOM 11085 C C . TYR B 2 295 ? 38.583 10.411 30.118 1.00 18.14 295 TYR B C 1
ATOM 11086 O O . TYR B 2 295 ? 38.618 10.873 31.252 1.00 18.68 295 TYR B O 1
ATOM 11104 N N . ASP B 2 296 ? 39.324 9.375 29.731 1.00 17.29 296 ASP B N 1
ATOM 11105 C CA . ASP B 2 296 ? 40.270 8.716 30.629 1.00 17.28 296 ASP B CA 1
ATOM 11106 C C . ASP B 2 296 ? 41.257 7.864 29.834 1.00 13.68 296 ASP B C 1
ATOM 11107 O O . ASP B 2 296 ? 40.949 6.732 29.475 1.00 15.43 296 ASP B O 1
ATOM 11116 N N . PRO B 2 297 ? 42.447 8.413 29.553 1.00 14.79 297 PRO B N 1
ATOM 11117 C CA . PRO B 2 297 ? 43.501 7.694 28.825 1.00 20.46 297 PRO B CA 1
ATOM 11118 C C . PRO B 2 297 ? 43.922 6.379 29.487 1.00 19.77 297 PRO B C 1
ATOM 11119 O O . PRO B 2 297 ? 44.511 5.525 28.822 1.00 18.25 297 PRO B O 1
ATOM 11130 N N . LYS B 2 298 ? 43.628 6.225 30.776 1.00 17.88 298 LYS B N 1
ATOM 11131 C CA . LYS B 2 298 ? 43.943 4.998 31.506 1.00 21.82 298 LYS B CA 1
ATOM 11132 C C . LYS B 2 298 ? 42.820 3.955 31.433 1.00 24.00 298 LYS B C 1
ATOM 11133 O O . LYS B 2 298 ? 42.999 2.812 31.858 1.00 21.86 298 LYS B O 1
ATOM 11152 N N . LYS B 2 299 ? 41.667 4.359 30.905 1.00 21.56 299 LYS B N 1
ATOM 11153 C CA . LYS B 2 299 ? 40.509 3.474 30.747 1.00 18.74 299 LYS B CA 1
ATOM 11154 C C . LYS B 2 299 ? 40.291 2.572 31.962 1.00 20.92 299 LYS B C 1
ATOM 11155 O O . LYS B 2 299 ? 40.415 1.350 31.873 1.00 19.24 299 LYS B O 1
ATOM 11174 N N . LYS B 2 300 ? 39.943 3.178 33.092 1.00 21.23 300 LYS B N 1
ATOM 11175 C CA . LYS B 2 300 ? 39.770 2.429 34.330 1.00 24.29 300 LYS B CA 1
ATOM 11176 C C . LYS B 2 300 ? 38.460 1.640 34.365 1.00 21.41 300 LYS B C 1
ATOM 11177 O O . LYS B 2 300 ? 38.211 0.901 35.313 1.00 21.75 300 LYS B O 1
ATOM 11196 N N . ARG B 2 301 ? 37.639 1.782 33.327 1.00 18.77 301 ARG B N 1
ATOM 11197 C CA . ARG B 2 301 ? 36.319 1.152 33.291 1.00 16.49 301 ARG B CA 1
ATOM 11198 C C . ARG B 2 301 ? 36.366 -0.353 33.569 1.00 17.17 301 ARG B C 1
ATOM 11199 O O . ARG B 2 301 ? 35.518 -0.880 34.283 1.00 21.26 301 ARG B O 1
ATOM 11220 N N . GLY B 2 302 ? 37.350 -1.043 33.004 1.00 18.52 302 GLY B N 1
ATOM 11221 C CA . GLY B 2 302 ? 37.443 -2.486 33.157 1.00 15.95 302 GLY B CA 1
ATOM 11222 C C . GLY B 2 302 ? 37.783 -2.889 34.583 1.00 18.51 302 GLY B C 1
ATOM 11223 O O . GLY B 2 302 ? 37.154 -3.771 35.165 1.00 21.65 302 GLY B O 1
ATOM 11227 N N . SER B 2 303 ? 38.783 -2.229 35.148 1.00 17.01 303 SER B N 1
ATOM 11228 C CA . SER B 2 303 ? 39.227 -2.534 36.505 1.00 23.68 303 SER B CA 1
ATOM 11229 C C . SER B 2 303 ? 38.115 -2.265 37.517 1.00 27.72 303 SER B C 1
ATOM 11230 O O . SER B 2 303 ? 37.972 -2.986 38.506 1.00 22.77 303 SER B O 1
ATOM 11238 N N . LEU B 2 304 ? 37.330 -1.222 37.268 1.00 20.92 304 LEU B N 1
ATOM 11239 C CA . LEU B 2 304 ? 36.259 -0.841 38.183 1.00 24.95 304 LEU B CA 1
ATOM 11240 C C . LEU B 2 304 ? 35.136 -1.869 38.142 1.00 27.11 304 LEU B C 1
ATOM 11241 O O . LEU B 2 304 ? 34.523 -2.173 39.163 1.00 23.46 304 LEU B O 1
ATOM 11257 N N . ILE B 2 305 ? 34.873 -2.409 36.958 1.00 20.13 305 ILE B N 1
ATOM 11258 C CA . ILE B 2 305 ? 33.876 -3.462 36.810 1.00 22.30 305 ILE B CA 1
ATOM 11259 C C . ILE B 2 305 ? 34.322 -4.716 37.563 1.00 27.47 305 ILE B C 1
ATOM 11260 O O . ILE B 2 305 ? 33.517 -5.375 38.217 1.00 24.40 305 ILE B O 1
ATOM 11276 N N . VAL B 2 306 ? 35.610 -5.033 37.480 1.00 21.78 306 VAL B N 1
ATOM 11277 C CA . VAL B 2 306 ? 36.151 -6.205 38.163 1.00 29.90 306 VAL B CA 1
ATOM 11278 C C . VAL B 2 306 ? 35.973 -6.090 39.674 1.00 32.19 306 VAL B C 1
ATOM 11279 O O . VAL B 2 306 ? 35.642 -7.071 40.341 1.00 24.69 306 VAL B O 1
ATOM 11292 N N . ASP B 2 307 ? 36.195 -4.894 40.212 1.00 23.84 307 ASP B N 1
ATOM 11293 C CA . ASP B 2 307 ? 36.079 -4.674 41.654 1.00 23.36 307 ASP B CA 1
ATOM 11294 C C . ASP B 2 307 ? 34.673 -4.981 42.137 1.00 33.31 307 ASP B C 1
ATOM 11295 O O . ASP B 2 307 ? 34.488 -5.652 43.152 1.00 26.89 307 ASP B O 1
ATOM 11304 N N . GLU B 2 308 ? 33.685 -4.481 41.405 1.00 28.96 308 GLU B N 1
ATOM 11305 C CA . GLU B 2 308 ? 32.290 -4.688 41.760 1.00 32.68 308 GLU B CA 1
ATOM 11306 C C . GLU B 2 308 ? 31.922 -6.167 41.671 1.00 27.97 308 GLU B C 1
ATOM 11307 O O . GLU B 2 308 ? 31.166 -6.676 42.497 1.00 32.84 308 GLU B O 1
ATOM 11319 N N . VAL B 2 309 ? 32.455 -6.853 40.663 1.00 26.07 309 VAL B N 1
ATOM 11320 C CA . VAL B 2 309 ? 32.200 -8.279 40.491 1.00 26.41 309 VAL B CA 1
ATOM 11321 C C . VAL B 2 309 ? 32.660 -9.057 41.721 1.00 26.21 309 VAL B C 1
ATOM 11322 O O . VAL B 2 309 ? 31.950 -9.926 42.217 1.00 30.02 309 VAL B O 1
ATOM 11335 N N . LYS B 2 310 ? 33.845 -8.730 42.219 1.00 30.47 310 LYS B N 1
ATOM 11336 C CA . LYS B 2 310 ? 34.414 -9.448 43.354 1.00 32.28 310 LYS B CA 1
ATOM 11337 C C . LYS B 2 310 ? 33.723 -9.106 44.676 1.00 31.82 310 LYS B C 1
ATOM 11338 O O . LYS B 2 310 ? 33.583 -9.966 45.545 1.00 35.41 310 LYS B O 1
ATOM 11357 N N . LYS B 2 311 ? 33.285 -7.858 44.825 1.00 37.04 311 LYS B N 1
ATOM 11358 C CA . LYS B 2 311 ? 32.590 -7.436 46.039 1.00 36.19 311 LYS B CA 1
ATOM 11359 C C . LYS B 2 311 ? 31.346 -8.283 46.273 1.00 41.53 311 LYS B C 1
ATOM 11360 O O . LYS B 2 311 ? 30.969 -8.543 47.417 1.00 37.31 311 LYS B O 1
ATOM 11379 N N . LYS B 2 312 ? 30.709 -8.706 45.185 1.00 34.52 312 LYS B N 1
ATOM 11380 C CA . LYS B 2 312 ? 29.416 -9.380 45.268 1.00 34.41 312 LYS B CA 1
ATOM 11381 C C . LYS B 2 312 ? 29.436 -10.809 44.721 1.00 34.27 312 LYS B C 1
ATOM 11382 O O . LYS B 2 312 ? 28.382 -11.406 44.510 1.00 37.72 312 LYS B O 1
ATOM 11401 N N . ASP B 2 313 ? 30.627 -11.353 44.494 1.00 30.72 313 ASP B N 1
ATOM 11402 C CA . ASP B 2 313 ? 30.763 -12.725 44.003 1.00 37.11 313 ASP B CA 1
ATOM 11403 C C . ASP B 2 313 ? 29.917 -12.971 42.752 1.00 32.47 313 ASP B C 1
ATOM 11404 O O . ASP B 2 313 ? 29.241 -13.992 42.640 1.00 33.45 313 ASP B O 1
ATOM 11413 N N . ILE B 2 314 ? 29.959 -12.030 41.816 1.00 39.22 314 ILE B N 1
ATOM 11414 C CA . ILE B 2 314 ? 29.185 -12.129 40.583 1.00 39.41 314 ILE B CA 1
ATOM 11415 C C . ILE B 2 314 ? 29.779 -13.177 39.638 1.00 32.49 314 ILE B C 1
ATOM 11416 O O . ILE B 2 314 ? 30.997 -13.327 39.551 1.00 37.32 314 ILE B O 1
ATOM 11432 N N . ASP B 2 315 ? 28.910 -13.895 38.930 1.00 30.30 315 ASP B N 1
ATOM 11433 C CA . ASP B 2 315 ? 29.332 -15.026 38.106 1.00 37.12 315 ASP B CA 1
ATOM 11434 C C . ASP B 2 315 ? 29.689 -14.660 36.664 1.00 41.06 315 ASP B C 1
ATOM 11435 O O . ASP B 2 315 ? 30.389 -15.415 35.994 1.00 36.39 315 ASP B O 1
ATOM 11444 N N . GLY B 2 316 ? 29.206 -13.520 36.179 1.00 35.26 316 GLY B N 1
ATOM 11445 C CA . GLY B 2 316 ? 29.465 -13.135 34.800 1.00 35.55 316 GLY B CA 1
ATOM 11446 C C . GLY B 2 316 ? 29.125 -11.691 34.481 1.00 32.37 316 GLY B C 1
ATOM 11447 O O . GLY B 2 316 ? 28.343 -11.059 35.189 1.00 27.85 316 GLY B O 1
ATOM 11451 N N . VAL B 2 317 ? 29.721 -11.174 33.408 1.00 26.01 317 VAL B N 1
ATOM 11452 C CA . VAL B 2 317 ? 29.434 -9.823 32.929 1.00 27.80 317 VAL B CA 1
ATOM 11453 C C . VAL B 2 317 ? 28.847 -9.869 31.522 1.00 28.64 317 VAL B C 1
ATOM 11454 O O . VAL B 2 317 ? 29.409 -10.504 30.632 1.00 26.20 317 VAL B O 1
ATOM 11467 N N . ILE B 2 318 ? 27.718 -9.196 31.325 1.00 26.06 318 ILE B N 1
ATOM 11468 C CA . ILE B 2 318 ? 27.101 -9.114 30.001 1.00 20.04 318 ILE B CA 1
ATOM 11469 C C . ILE B 2 318 ? 27.196 -7.695 29.454 1.00 26.30 318 ILE B C 1
ATOM 11470 O O . ILE B 2 318 ? 26.642 -6.760 30.034 1.00 21.10 318 ILE B O 1
ATOM 11486 N N . PHE B 2 319 ? 27.922 -7.543 28.348 1.00 18.92 319 PHE B N 1
ATOM 11487 C CA . PHE B 2 319 ? 27.947 -6.296 27.598 1.00 26.09 319 PHE B CA 1
ATOM 11488 C C . PHE B 2 319 ? 26.628 -6.123 26.851 1.00 22.14 319 PHE B C 1
ATOM 11489 O O . PHE B 2 319 ? 26.336 -6.869 25.922 1.00 26.19 319 PHE B O 1
ATOM 11506 N N . CYS B 2 320 ? 25.824 -5.156 27.277 1.00 23.07 320 CYS B N 1
ATOM 11507 C CA . CYS B 2 320 ? 24.600 -4.803 26.571 1.00 31.23 320 CYS B CA 1
ATOM 11508 C C . CYS B 2 320 ? 24.922 -3.693 25.576 1.00 21.84 320 CYS B C 1
ATOM 11509 O O . CYS B 2 320 ? 24.777 -2.512 25.876 1.00 19.34 320 CYS B O 1
ATOM 11517 N N . MET B 2 321 ? 25.370 -4.093 24.391 1.00 25.83 321 MET B N 1
ATOM 11518 C CA . MET B 2 321 ? 25.910 -3.168 23.400 1.00 26.32 321 MET B CA 1
ATOM 11519 C C . MET B 2 321 ? 24.838 -2.490 22.550 1.00 28.50 321 MET B C 1
ATOM 11520 O O . MET B 2 321 ? 24.201 -3.134 21.726 1.00 22.26 321 MET B O 1
ATOM 11534 N N . MET B 2 322 ? 24.667 -1.184 22.734 1.00 27.75 322 MET B N 1
ATOM 11535 C CA . MET B 2 322 ? 23.757 -0.402 21.902 1.00 30.03 322 MET B CA 1
ATOM 11536 C C . MET B 2 322 ? 24.176 -0.492 20.436 1.00 24.04 322 MET B C 1
ATOM 11537 O O . MET B 2 322 ? 25.344 -0.311 20.108 1.00 15.53 322 MET B O 1
ATOM 11551 N N . LYS B 2 323 ? 23.224 -0.776 19.554 1.00 20.79 323 LYS B N 1
ATOM 11552 C CA . LYS B 2 323 ? 23.527 -0.907 18.131 1.00 16.71 323 LYS B CA 1
ATOM 11553 C C . LYS B 2 323 ? 24.087 0.400 17.565 1.00 16.74 323 LYS B C 1
ATOM 11554 O O . LYS B 2 323 ? 23.459 1.451 17.673 1.00 14.15 323 LYS B O 1
ATOM 11573 N N . PHE B 2 324 ? 25.285 0.315 16.986 1.00 24.04 324 PHE B N 1
ATOM 11574 C CA . PHE B 2 324 ? 25.959 1.447 16.339 1.00 20.42 324 PHE B CA 1
ATOM 11575 C C . PHE B 2 324 ? 26.407 2.554 17.304 1.00 18.28 324 PHE B C 1
ATOM 11576 O O . PHE B 2 324 ? 26.535 3.716 16.915 1.00 16.37 324 PHE B O 1
ATOM 11593 N N . CYS B 2 325 ? 26.661 2.201 18.558 1.00 19.53 325 CYS B N 1
ATOM 11594 C CA . CYS B 2 325 ? 27.227 3.161 19.503 1.00 20.84 325 CYS B CA 1
ATOM 11595 C C . CYS B 2 325 ? 28.751 3.114 19.412 1.00 27.91 325 CYS B C 1
ATOM 11596 O O . CYS B 2 325 ? 29.367 2.178 19.918 1.00 16.97 325 CYS B O 1
ATOM 11603 N N . ASP B 2 326 ? 29.363 4.112 18.772 1.00 14.18 326 ASP B N 1
ATOM 11604 C CA . ASP B 2 326 ? 30.812 4.062 18.557 1.00 14.06 326 ASP B CA 1
ATOM 11605 C C . ASP B 2 326 ? 31.626 4.205 19.858 1.00 15.42 326 ASP B C 1
ATOM 11606 O O . ASP B 2 326 ? 32.644 3.540 20.020 1.00 14.21 326 ASP B O 1
ATOM 11615 N N . PRO B 2 327 ? 31.180 5.055 20.795 1.00 16.00 327 PRO B N 1
ATOM 11616 C CA . PRO B 2 327 ? 31.973 5.111 22.030 1.00 15.30 327 PRO B CA 1
ATOM 11617 C C . PRO B 2 327 ? 32.065 3.751 22.722 1.00 14.50 327 PRO B C 1
ATOM 11618 O O . PRO B 2 327 ? 33.154 3.341 23.123 1.00 15.44 327 PRO B O 1
ATOM 11629 N N . GLU B 2 328 ? 30.940 3.057 22.855 1.00 15.77 328 GLU B N 1
ATOM 11630 C CA . GLU B 2 328 ? 30.934 1.750 23.510 1.00 20.33 328 GLU B CA 1
ATOM 11631 C C . GLU B 2 328 ? 31.694 0.712 22.682 1.00 17.00 328 GLU B C 1
ATOM 11632 O O . GLU B 2 328 ? 32.304 -0.204 23.234 1.00 21.73 328 GLU B O 1
ATOM 11644 N N . GLU B 2 329 ? 31.669 0.865 21.361 1.00 16.24 329 GLU B N 1
ATOM 11645 C CA . GLU B 2 329 ? 32.363 -0.061 20.467 1.00 9.71 329 GLU B CA 1
ATOM 11646 C C . GLU B 2 329 ? 33.884 0.079 20.573 1.00 11.67 329 GLU B C 1
ATOM 11647 O O . GLU B 2 329 ? 34.601 -0.916 20.527 1.00 15.10 329 GLU B O 1
ATOM 11659 N N . TYR B 2 330 ? 34.374 1.306 20.726 1.00 11.03 330 TYR B N 1
ATOM 11660 C CA . TYR B 2 330 ? 35.800 1.525 20.964 1.00 21.02 330 TYR B CA 1
ATOM 11661 C C . TYR B 2 330 ? 36.234 0.893 22.290 1.00 13.15 330 TYR B C 1
ATOM 11662 O O . TYR B 2 330 ? 37.330 0.342 22.391 1.00 14.09 330 TYR B O 1
ATOM 11680 N N . ASP B 2 331 ? 35.381 0.980 23.306 1.00 15.14 331 ASP B N 1
ATOM 11681 C CA . ASP B 2 331 ? 35.725 0.467 24.636 1.00 17.94 331 ASP B CA 1
ATOM 11682 C C . ASP B 2 331 ? 35.782 -1.061 24.699 1.00 21.44 331 ASP B C 1
ATOM 11683 O O . ASP B 2 331 ? 36.577 -1.623 25.452 1.00 19.49 331 ASP B O 1
ATOM 11692 N N . TYR B 2 332 ? 34.945 -1.727 23.910 1.00 12.18 332 TYR B N 1
ATOM 11693 C CA . TYR B 2 332 ? 34.661 -3.152 24.115 1.00 13.59 332 TYR B CA 1
ATOM 11694 C C . TYR B 2 332 ? 35.889 -4.071 24.199 1.00 19.81 332 TYR B C 1
ATOM 11695 O O . TYR B 2 332 ? 36.000 -4.856 25.136 1.00 23.22 332 TYR B O 1
ATOM 11713 N N . PRO B 2 333 ? 36.805 -3.999 23.219 1.00 21.75 333 PRO B N 1
ATOM 11714 C CA . PRO B 2 333 ? 37.944 -4.926 23.270 1.00 17.41 333 PRO B CA 1
ATOM 11715 C C . PRO B 2 333 ? 38.827 -4.795 24.516 1.00 22.69 333 PRO B C 1
ATOM 11716 O O . PRO B 2 333 ? 39.215 -5.813 25.089 1.00 24.73 333 PRO B O 1
ATOM 11727 N N . LEU B 2 334 ? 39.143 -3.572 24.930 1.00 22.24 334 LEU B N 1
ATOM 11728 C CA A LEU B 2 334 ? 40.039 -3.361 26.065 0.50 23.99 334 LEU B CA 1
ATOM 11729 C CA B LEU B 2 334 ? 40.039 -3.367 26.065 0.50 23.97 334 LEU B CA 1
ATOM 11730 C C . LEU B 2 334 ? 39.355 -3.661 27.399 1.00 25.53 334 LEU B C 1
ATOM 11731 O O . LEU B 2 334 ? 39.976 -4.199 28.312 1.00 23.24 334 LEU B O 1
ATOM 11762 N N . VAL B 2 335 ? 38.079 -3.309 27.512 1.00 18.71 335 VAL B N 1
ATOM 11763 C CA . VAL B 2 335 ? 37.338 -3.558 28.748 1.00 24.72 335 VAL B CA 1
ATOM 11764 C C . VAL B 2 335 ? 37.085 -5.057 28.922 1.00 26.99 335 VAL B C 1
ATOM 11765 O O . VAL B 2 335 ? 37.194 -5.593 30.027 1.00 20.45 335 VAL B O 1
ATOM 11778 N N . ARG B 2 336 ? 36.761 -5.735 27.826 1.00 21.39 336 ARG B N 1
ATOM 11779 C CA . ARG B 2 336 ? 36.545 -7.176 27.862 1.00 24.54 336 ARG B CA 1
ATOM 11780 C C . ARG B 2 336 ? 37.805 -7.897 28.328 1.00 24.07 336 ARG B C 1
ATOM 11781 O O . ARG B 2 336 ? 37.738 -8.811 29.147 1.00 25.68 336 ARG B O 1
ATOM 11802 N N . LYS B 2 337 ? 38.953 -7.487 27.799 1.00 17.27 337 LYS B N 1
ATOM 11803 C CA . LYS B 2 337 ? 40.219 -8.123 28.144 1.00 21.06 337 LYS B CA 1
ATOM 11804 C C . LYS B 2 337 ? 40.547 -7.943 29.627 1.00 22.21 337 LYS B C 1
ATOM 11805 O O . LYS B 2 337 ? 41.041 -8.866 30.271 1.00 28.15 337 LYS B O 1
ATOM 11824 N N . ASP B 2 338 ? 40.283 -6.756 30.164 1.00 21.63 338 ASP B N 1
ATOM 11825 C CA . ASP B 2 338 ? 40.545 -6.495 31.579 1.00 26.89 338 ASP B CA 1
ATOM 11826 C C . ASP B 2 338 ? 39.726 -7.440 32.452 1.00 29.85 338 ASP B C 1
ATOM 11827 O O . ASP B 2 338 ? 40.226 -7.987 33.434 1.00 24.44 338 ASP B O 1
ATOM 11836 N N . ILE B 2 339 ? 38.466 -7.631 32.079 1.00 20.36 339 ILE B N 1
ATOM 11837 C CA . ILE B 2 339 ? 37.557 -8.486 32.832 1.00 32.26 339 ILE B CA 1
ATOM 11838 C C . ILE B 2 339 ? 37.977 -9.953 32.745 1.00 39.12 339 ILE B C 1
ATOM 11839 O O . ILE B 2 339 ? 38.056 -10.647 33.761 1.00 26.11 339 ILE B O 1
ATOM 11855 N N . GLU B 2 340 ? 38.261 -10.415 31.530 1.00 31.09 340 GLU B N 1
ATOM 11856 C CA . GLU B 2 340 ? 38.590 -11.817 31.298 1.00 23.50 340 GLU B CA 1
ATOM 11857 C C . GLU B 2 340 ? 39.972 -12.182 31.843 1.00 34.16 340 GLU B C 1
ATOM 11858 O O . GLU B 2 340 ? 40.233 -13.343 32.157 1.00 36.50 340 GLU B O 1
ATOM 11870 N N . ASP B 2 341 ? 40.851 -11.192 31.967 1.00 24.64 341 ASP B N 1
ATOM 11871 C CA . ASP B 2 341 ? 42.167 -11.417 32.558 1.00 34.31 341 ASP B CA 1
ATOM 11872 C C . ASP B 2 341 ? 42.055 -11.712 34.054 1.00 33.18 341 ASP B C 1
ATOM 11873 O O . ASP B 2 341 ? 43.000 -12.208 34.667 1.00 37.57 341 ASP B O 1
ATOM 11882 N N . SER B 2 342 ? 40.903 -11.398 34.638 1.00 36.39 342 SER B N 1
ATOM 11883 C CA . SER B 2 342 ? 40.658 -11.667 36.054 1.00 33.86 342 SER B CA 1
ATOM 11884 C C . SER B 2 342 ? 39.836 -12.937 36.266 1.00 38.80 342 SER B C 1
ATOM 11885 O O . SER B 2 342 ? 39.375 -13.205 37.374 1.00 46.83 342 SER B O 1
ATOM 11893 N N . GLY B 2 343 ? 39.650 -13.713 35.202 1.00 37.52 343 GLY B N 1
ATOM 11894 C CA . GLY B 2 343 ? 38.946 -14.980 35.294 1.00 40.03 343 GLY B CA 1
ATOM 11895 C C . GLY B 2 343 ? 37.432 -14.852 35.299 1.00 46.48 343 GLY B C 1
ATOM 11896 O O . GLY B 2 343 ? 36.731 -15.762 35.736 1.00 51.07 343 GLY B O 1
ATOM 11900 N N . ILE B 2 344 ? 36.923 -13.729 34.807 1.00 35.82 344 ILE B N 1
ATOM 11901 C CA . ILE B 2 344 ? 35.483 -13.505 34.754 1.00 29.81 344 ILE B CA 1
ATOM 11902 C C . ILE B 2 344 ? 34.980 -13.642 33.319 1.00 26.56 344 ILE B C 1
ATOM 11903 O O . ILE B 2 344 ? 35.440 -12.928 32.432 1.00 29.36 344 ILE B O 1
ATOM 11919 N N . PRO B 2 345 ? 34.031 -14.564 33.082 1.00 28.58 345 PRO B N 1
ATOM 11920 C CA . PRO B 2 345 ? 33.507 -14.753 31.722 1.00 34.22 345 PRO B CA 1
ATOM 11921 C C . PRO B 2 345 ? 32.606 -13.599 31.288 1.00 28.54 345 PRO B C 1
ATOM 11922 O O . PRO B 2 345 ? 31.951 -12.988 32.134 1.00 34.07 345 PRO B O 1
ATOM 11933 N N . THR B 2 346 ? 32.581 -13.301 29.992 1.00 34.09 346 THR B N 1
ATOM 11934 C CA . THR B 2 346 ? 31.760 -12.209 29.482 1.00 30.13 346 THR B CA 1
ATOM 11935 C C . THR B 2 346 ? 30.902 -12.652 28.304 1.00 32.32 346 THR B C 1
ATOM 11936 O O . THR B 2 346 ? 31.194 -13.645 27.639 1.00 25.71 346 THR B O 1
ATOM 11947 N N . LEU B 2 347 ? 29.842 -11.895 28.054 1.00 26.66 347 LEU B N 1
ATOM 11948 C CA . LEU B 2 347 ? 28.927 -12.184 26.961 1.00 31.72 347 LEU B CA 1
ATOM 11949 C C . LEU B 2 347 ? 28.618 -10.895 26.214 1.00 27.16 347 LEU B C 1
ATOM 11950 O O . LEU B 2 347 ? 28.557 -9.825 26.812 1.00 25.28 347 LEU B O 1
ATOM 11966 N N . TYR B 2 348 ? 28.433 -11.005 24.903 1.00 29.85 348 TYR B N 1
ATOM 11967 C CA . TYR B 2 348 ? 28.076 -9.866 24.070 1.00 29.95 348 TYR B CA 1
ATOM 11968 C C . TYR B 2 348 ? 26.639 -10.039 23.587 1.00 32.39 348 TYR B C 1
ATOM 11969 O O . TYR B 2 348 ? 26.295 -11.062 23.002 1.00 29.76 348 TYR B O 1
ATOM 11987 N N . VAL B 2 349 ? 25.805 -9.038 23.843 1.00 28.18 349 VAL B N 1
ATOM 11988 C CA . VAL B 2 349 ? 24.415 -9.056 23.400 1.00 36.58 349 VAL B CA 1
ATOM 11989 C C . VAL B 2 349 ? 24.068 -7.702 22.793 1.00 36.71 349 VAL B C 1
ATOM 11990 O O . VAL B 2 349 ? 24.390 -6.660 23.359 1.00 29.54 349 VAL B O 1
ATOM 12003 N N . GLU B 2 350 ? 23.422 -7.713 21.634 1.00 27.96 350 GLU B N 1
ATOM 12004 C CA . GLU B 2 350 ? 23.086 -6.467 20.953 1.00 23.36 350 GLU B CA 1
ATOM 12005 C C . GLU B 2 350 ? 21.744 -5.926 21.434 1.00 31.25 350 GLU B C 1
ATOM 12006 O O . GLU B 2 350 ? 20.793 -6.681 21.627 1.00 36.20 350 GLU B O 1
ATOM 12018 N N . ILE B 2 351 ? 21.680 -4.612 21.624 1.00 26.92 351 ILE B N 1
ATOM 12019 C CA . ILE B 2 351 ? 20.462 -3.940 22.061 1.00 26.27 351 ILE B CA 1
ATOM 12020 C C . ILE B 2 351 ? 19.941 -3.080 20.920 1.00 26.32 351 ILE B C 1
ATOM 12021 O O . ILE B 2 351 ? 20.590 -2.115 20.524 1.00 24.33 351 ILE B O 1
ATOM 12037 N N . ASP B 2 352 ? 18.770 -3.432 20.396 1.00 24.60 352 ASP B N 1
ATOM 12038 C CA . ASP B 2 352 ? 18.200 -2.745 19.239 1.00 32.63 352 ASP B CA 1
ATOM 12039 C C . ASP B 2 352 ? 16.754 -2.371 19.537 1.00 32.38 352 ASP B C 1
ATOM 12040 O O . ASP B 2 352 ? 15.904 -3.243 19.692 1.00 29.55 352 ASP B O 1
ATOM 12049 N N . GLN B 2 353 ? 16.482 -1.072 19.631 1.00 22.02 353 GLN B N 1
ATOM 12050 C CA . GLN B 2 353 ? 15.145 -0.595 19.983 1.00 29.64 353 GLN B CA 1
ATOM 12051 C C . GLN B 2 353 ? 14.154 -0.699 18.818 1.00 33.04 353 GLN B C 1
ATOM 12052 O O . GLN B 2 353 ? 12.962 -0.443 18.989 1.00 33.59 353 GLN B O 1
ATOM 12066 N N . GLN B 2 354 ? 14.642 -1.083 17.642 1.00 23.39 354 GLN B N 1
ATOM 12067 C CA . GLN B 2 354 ? 13.779 -1.215 16.464 1.00 28.82 354 GLN B CA 1
ATOM 12068 C C . GLN B 2 354 ? 13.395 -2.658 16.123 1.00 47.60 354 GLN B C 1
ATOM 12069 O O . GLN B 2 354 ? 12.813 -2.903 15.068 1.00 57.71 354 GLN B O 1
ATOM 12083 N N . THR B 2 355 ? 13.705 -3.611 16.996 1.00 40.11 355 THR B N 1
ATOM 12084 C CA . THR B 2 355 ? 13.466 -5.017 16.668 1.00 56.45 355 THR B CA 1
ATOM 12085 C C . THR B 2 355 ? 12.162 -5.580 17.224 1.00 83.32 355 THR B C 1
ATOM 12086 O O . THR B 2 355 ? 11.606 -5.072 18.198 1.00 71.00 355 THR B O 1
ATOM 12097 N N . GLN B 2 356 ? 11.689 -6.639 16.576 1.00 145.66 356 GLN B N 1
ATOM 12098 C CA . GLN B 2 356 ? 10.543 -7.406 17.045 1.00 170.71 356 GLN B CA 1
ATOM 12099 C C . GLN B 2 356 ? 10.969 -8.859 17.221 1.00 161.86 356 GLN B C 1
ATOM 12100 O O . GLN B 2 356 ? 10.135 -9.764 17.265 1.00 173.61 356 GLN B O 1
ATOM 12114 N N . ASN B 2 357 ? 12.278 -9.072 17.318 1.00 118.75 357 ASN B N 1
ATOM 12115 C CA . ASN B 2 357 ? 12.840 -10.413 17.419 1.00 101.78 357 ASN B CA 1
ATOM 12116 C C . ASN B 2 357 ? 14.165 -10.402 18.177 1.00 90.43 357 ASN B C 1
ATOM 12117 O O . ASN B 2 357 ? 15.178 -9.921 17.669 1.00 91.73 357 ASN B O 1
ATOM 12128 N N . ASN B 2 358 ? 14.150 -10.936 19.394 1.00 76.52 358 ASN B N 1
ATOM 12129 C CA . ASN B 2 358 ? 15.354 -11.026 20.214 1.00 68.77 358 ASN B CA 1
ATOM 12130 C C . ASN B 2 358 ? 15.762 -12.476 20.444 1.00 65.00 358 ASN B C 1
ATOM 12131 O O . ASN B 2 358 ? 16.001 -12.895 21.577 1.00 62.85 358 ASN B O 1
ATOM 12142 N N . GLU B 2 359 ? 15.845 -13.237 19.359 1.00 54.37 359 GLU B N 1
ATOM 12143 C CA . GLU B 2 359 ? 16.187 -14.651 19.433 1.00 48.76 359 GLU B CA 1
ATOM 12144 C C . GLU B 2 359 ? 17.683 -14.845 19.631 1.00 38.35 359 GLU B C 1
ATOM 12145 O O . GLU B 2 359 ? 18.109 -15.825 20.240 1.00 41.01 359 GLU B O 1
ATOM 12157 N N . GLN B 2 360 ? 18.480 -13.916 19.111 1.00 34.08 360 GLN B N 1
ATOM 12158 C CA . GLN B 2 360 ? 19.926 -13.999 19.259 1.00 36.34 360 GLN B CA 1
ATOM 12159 C C . GLN B 2 360 ? 20.293 -13.864 20.730 1.00 35.30 360 GLN B C 1
ATOM 12160 O O . GLN B 2 360 ? 21.096 -14.634 21.250 1.00 39.91 360 GLN B O 1
ATOM 12174 N N . ALA B 2 361 ? 19.695 -12.884 21.401 1.00 36.51 361 ALA B N 1
ATOM 12175 C CA . ALA B 2 361 ? 19.936 -12.683 22.825 1.00 31.07 361 ALA B CA 1
ATOM 12176 C C . ALA B 2 361 ? 19.366 -13.840 23.634 1.00 41.96 361 ALA B C 1
ATOM 12177 O O . ALA B 2 361 ? 19.908 -14.205 24.673 1.00 41.97 361 ALA B O 1
ATOM 12184 N N . ARG B 2 362 ? 18.270 -14.418 23.156 1.00 41.36 362 ARG B N 1
ATOM 12185 C CA . ARG B 2 362 ? 17.628 -15.513 23.870 1.00 42.73 362 ARG B CA 1
ATOM 12186 C C . ARG B 2 362 ? 18.515 -16.753 23.859 1.00 42.33 362 ARG B C 1
ATOM 12187 O O . ARG B 2 362 ? 18.670 -17.420 24.879 1.00 43.06 362 ARG B O 1
ATOM 12208 N N . THR B 2 363 ? 19.109 -17.052 22.707 1.00 46.14 363 THR B N 1
ATOM 12209 C CA . THR B 2 363 ? 19.943 -18.242 22.568 1.00 43.35 363 THR B CA 1
ATOM 12210 C C . THR B 2 363 ? 21.347 -18.019 23.131 1.00 43.93 363 THR B C 1
ATOM 12211 O O . THR B 2 363 ? 21.973 -18.954 23.626 1.00 49.58 363 THR B O 1
ATOM 12222 N N . ARG B 2 364 ? 21.841 -16.785 23.062 1.00 32.77 364 ARG B N 1
ATOM 12223 C CA . ARG B 2 364 ? 23.159 -16.466 23.606 1.00 43.02 364 ARG B CA 1
ATOM 12224 C C . ARG B 2 364 ? 23.145 -16.485 25.132 1.00 37.95 364 ARG B C 1
ATOM 12225 O O . ARG B 2 364 ? 24.069 -16.993 25.763 1.00 35.28 364 ARG B O 1
ATOM 12246 N N . ILE B 2 365 ? 22.091 -15.926 25.718 1.00 34.48 365 ILE B N 1
ATOM 12247 C CA . ILE B 2 365 ? 21.953 -15.875 27.170 1.00 41.56 365 ILE B CA 1
ATOM 12248 C C . ILE B 2 365 ? 21.646 -17.261 27.719 1.00 50.82 365 ILE B C 1
ATOM 12249 O O . ILE B 2 365 ? 21.971 -17.573 28.864 1.00 50.39 365 ILE B O 1
ATOM 12265 N N . GLN B 2 366 ? 21.015 -18.087 26.890 1.00 45.71 366 GLN B N 1
ATOM 12266 C CA . GLN B 2 366 ? 20.728 -19.470 27.243 1.00 48.66 366 GLN B CA 1
ATOM 12267 C C . GLN B 2 366 ? 22.039 -20.237 27.342 1.00 43.91 366 GLN B C 1
ATOM 12268 O O . GLN B 2 366 ? 22.276 -20.971 28.301 1.00 46.27 366 GLN B O 1
ATOM 12282 N N . THR B 2 367 ? 22.890 -20.050 26.337 1.00 47.11 367 THR B N 1
ATOM 12283 C CA . THR B 2 367 ? 24.183 -20.718 26.276 1.00 49.08 367 THR B CA 1
ATOM 12284 C C . THR B 2 367 ? 25.135 -20.168 27.336 1.00 55.63 367 THR B C 1
ATOM 12285 O O . THR B 2 367 ? 26.028 -20.873 27.802 1.00 56.00 367 THR B O 1
ATOM 12296 N N . PHE B 2 368 ? 24.934 -18.911 27.719 1.00 46.83 368 PHE B N 1
ATOM 12297 C CA . PHE B 2 368 ? 25.807 -18.259 28.690 1.00 49.47 368 PHE B CA 1
ATOM 12298 C C . PHE B 2 368 ? 25.511 -18.754 30.103 1.00 53.60 368 PHE B C 1
ATOM 12299 O O . PHE B 2 368 ? 26.407 -18.818 30.945 1.00 54.91 368 PHE B O 1
ATOM 12316 N N . ALA B 2 369 ? 24.255 -19.110 30.357 1.00 50.09 369 ALA B N 1
ATOM 12317 C CA . ALA B 2 369 ? 23.856 -19.622 31.665 1.00 58.98 369 ALA B CA 1
ATOM 12318 C C . ALA B 2 369 ? 24.278 -21.079 31.819 1.00 67.07 369 ALA B C 1
ATOM 12319 O O . ALA B 2 369 ? 24.680 -21.509 32.901 1.00 72.80 369 ALA B O 1
ATOM 12326 N N . GLU B 2 370 ? 24.179 -21.834 30.730 1.00 61.16 370 GLU B N 1
ATOM 12327 C CA . GLU B 2 370 ? 24.608 -23.226 30.716 1.00 71.42 370 GLU B CA 1
ATOM 12328 C C . GLU B 2 370 ? 26.127 -23.298 30.821 1.00 82.20 370 GLU B C 1
ATOM 12329 O O . GLU B 2 370 ? 26.678 -24.227 31.411 1.00 80.17 370 GLU B O 1
ATOM 12341 N N . MET B 2 371 ? 26.794 -22.306 30.241 1.00 93.81 371 MET B N 1
ATOM 12342 C CA . MET B 2 371 ? 28.246 -22.209 30.302 1.00 99.48 371 MET B CA 1
ATOM 12343 C C . MET B 2 371 ? 28.669 -21.877 31.725 1.00 93.30 371 MET B C 1
ATOM 12344 O O . MET B 2 371 ? 29.769 -22.219 32.157 1.00 98.02 371 MET B O 1
ATOM 12358 N N . MET B 2 372 ? 27.779 -21.208 32.450 1.00 89.47 372 MET B N 1
ATOM 12359 C CA . MET B 2 372 ? 28.037 -20.826 33.831 1.00 86.08 372 MET B CA 1
ATOM 12360 C C . MET B 2 372 ? 28.014 -22.053 34.739 1.00 93.80 372 MET B C 1
ATOM 12361 O O . MET B 2 372 ? 28.482 -22.003 35.877 1.00 100.97 372 MET B O 1
ATOM 12375 N N . SER B 2 373 ? 27.466 -23.153 34.229 1.00 88.55 373 SER B N 1
ATOM 12376 C CA . SER B 2 373 ? 27.323 -24.382 35.004 1.00 89.22 373 SER B CA 1
ATOM 12377 C C . SER B 2 373 ? 26.531 -24.123 36.280 1.00 87.07 373 SER B C 1
ATOM 12378 O O . SER B 2 373 ? 25.397 -23.648 36.230 1.00 82.78 373 SER B O 1
ATOM 12386 N N . LYS C 1 4 ? 5.387 22.304 105.455 1.00 121.82 4 LYS C N 1
ATOM 12387 C CA . LYS C 1 4 ? 6.836 22.406 105.339 1.00 122.92 4 LYS C CA 1
ATOM 12388 C C . LYS C 1 4 ? 7.425 21.130 104.747 1.00 111.99 4 LYS C C 1
ATOM 12389 O O . LYS C 1 4 ? 7.417 20.077 105.384 1.00 117.33 4 LYS C O 1
ATOM 12407 N N . LYS C 1 5 ? 7.934 21.233 103.523 1.00 83.07 5 LYS C N 1
ATOM 12408 C CA . LYS C 1 5 ? 8.529 20.091 102.841 1.00 68.84 5 LYS C CA 1
ATOM 12409 C C . LYS C 1 5 ? 9.993 19.931 103.233 1.00 52.07 5 LYS C C 1
ATOM 12410 O O . LYS C 1 5 ? 10.596 20.841 103.801 1.00 52.21 5 LYS C O 1
ATOM 12429 N N . GLU C 1 6 ? 10.559 18.767 102.926 1.00 38.29 6 GLU C N 1
ATOM 12430 C CA . GLU C 1 6 ? 11.981 18.523 103.135 1.00 43.20 6 GLU C CA 1
ATOM 12431 C C . GLU C 1 6 ? 12.684 18.447 101.788 1.00 40.54 6 GLU C C 1
ATOM 12432 O O . GLU C 1 6 ? 12.208 17.784 100.870 1.00 28.86 6 GLU C O 1
ATOM 12444 N N . ALA C 1 7 ? 13.823 19.123 101.680 1.00 36.05 7 ALA C N 1
ATOM 12445 C CA . ALA C 1 7 ? 14.540 19.228 100.416 1.00 31.41 7 ALA C CA 1
ATOM 12446 C C . ALA C 1 7 ? 14.930 17.861 99.866 1.00 30.34 7 ALA C C 1
ATOM 12447 O O . ALA C 1 7 ? 14.899 17.646 98.658 1.00 33.81 7 ALA C O 1
ATOM 12454 N N . ARG C 1 8 ? 15.298 16.938 100.749 1.00 35.98 8 ARG C N 1
ATOM 12455 C CA . ARG C 1 8 ? 15.742 15.615 100.317 1.00 37.44 8 ARG C CA 1
ATOM 12456 C C . ARG C 1 8 ? 14.599 14.823 99.696 1.00 34.83 8 ARG C C 1
ATOM 12457 O O . ARG C 1 8 ? 14.794 14.100 98.722 1.00 35.86 8 ARG C O 1
ATOM 12478 N N . VAL C 1 9 ? 13.408 14.960 100.267 1.00 26.43 9 VAL C N 1
ATOM 12479 C CA . VAL C 1 9 ? 12.232 14.264 99.764 1.00 31.61 9 VAL C CA 1
ATOM 12480 C C . VAL C 1 9 ? 11.802 14.849 98.423 1.00 34.10 9 VAL C C 1
ATOM 12481 O O . VAL C 1 9 ? 11.508 14.114 97.483 1.00 29.39 9 VAL C O 1
ATOM 12494 N N . VAL C 1 10 ? 11.770 16.176 98.341 1.00 31.18 10 VAL C N 1
ATOM 12495 C CA . VAL C 1 10 ? 11.403 16.867 97.110 1.00 31.96 10 VAL C CA 1
ATOM 12496 C C . VAL C 1 10 ? 12.382 16.536 95.990 1.00 28.57 10 VAL C C 1
ATOM 12497 O O . VAL C 1 10 ? 11.993 16.389 94.832 1.00 28.13 10 VAL C O 1
ATOM 12510 N N . ILE C 1 11 ? 13.657 16.428 96.347 1.00 28.56 11 ILE C N 1
ATOM 12511 C CA . ILE C 1 11 ? 14.710 16.152 95.378 1.00 32.09 11 ILE C CA 1
ATOM 12512 C C . ILE C 1 11 ? 14.616 14.714 94.884 1.00 35.13 11 ILE C C 1
ATOM 12513 O O . ILE C 1 11 ? 14.680 14.458 93.685 1.00 27.88 11 ILE C O 1
ATOM 12529 N N . ASN C 1 12 ? 14.446 13.777 95.810 1.00 25.34 12 ASN C N 1
ATOM 12530 C CA . ASN C 1 12 ? 14.334 12.370 95.449 1.00 37.29 12 ASN C CA 1
ATOM 12531 C C . ASN C 1 12 ? 13.116 12.117 94.569 1.00 34.58 12 ASN C C 1
ATOM 12532 O O . ASN C 1 12 ? 13.183 11.340 93.618 1.00 32.69 12 ASN C O 1
ATOM 12543 N N . ASP C 1 13 ? 12.006 12.778 94.882 1.00 30.76 13 ASP C N 1
ATOM 12544 C CA . ASP C 1 13 ? 10.784 12.620 94.099 1.00 34.36 13 ASP C CA 1
ATOM 12545 C C . ASP C 1 13 ? 10.962 13.197 92.699 1.00 32.82 13 ASP C C 1
ATOM 12546 O O . ASP C 1 13 ? 10.435 12.655 91.728 1.00 25.84 13 ASP C O 1
ATOM 12555 N N . LEU C 1 14 ? 11.709 14.293 92.601 1.00 32.43 14 LEU C N 1
ATOM 12556 C CA . LEU C 1 14 ? 11.943 14.950 91.318 1.00 31.61 14 LEU C CA 1
ATOM 12557 C C . LEU C 1 14 ? 12.767 14.049 90.404 1.00 21.92 14 LEU C C 1
ATOM 12558 O O . LEU C 1 14 ? 12.452 13.898 89.227 1.00 21.02 14 LEU C O 1
ATOM 12574 N N . LEU C 1 15 ? 13.817 13.446 90.948 1.00 21.28 15 LEU C N 1
ATOM 12575 C CA . LEU C 1 15 ? 14.676 12.564 90.165 1.00 30.88 15 LEU C CA 1
ATOM 12576 C C . LEU C 1 15 ? 13.896 11.345 89.669 1.00 31.35 15 LEU C C 1
ATOM 12577 O O . LEU C 1 15 ? 13.992 10.965 88.502 1.00 25.81 15 LEU C O 1
ATOM 12593 N N . ALA C 1 16 ? 13.116 10.741 90.558 1.00 35.21 16 ALA C N 1
ATOM 12594 C CA . ALA C 1 16 ? 12.328 9.566 90.208 1.00 30.10 16 ALA C CA 1
ATOM 12595 C C . ALA C 1 16 ? 11.310 9.898 89.120 1.00 26.68 16 ALA C C 1
ATOM 12596 O O . ALA C 1 16 ? 11.016 9.069 88.260 1.00 27.67 16 ALA C O 1
ATOM 12603 N N . GLU C 1 17 ? 10.782 11.117 89.157 1.00 22.60 17 GLU C N 1
ATOM 12604 C CA . GLU C 1 17 ? 9.738 11.525 88.226 1.00 27.84 17 GLU C CA 1
ATOM 12605 C C . GLU C 1 17 ? 10.268 11.663 86.804 1.00 30.16 17 GLU C C 1
ATOM 12606 O O . GLU C 1 17 ? 9.516 11.517 85.843 1.00 26.22 17 GLU C O 1
ATOM 12618 N N . GLN C 1 18 ? 11.558 11.952 86.663 1.00 23.63 18 GLN C N 1
ATOM 12619 C CA . GLN C 1 18 ? 12.148 12.070 85.332 1.00 28.79 18 GLN C CA 1
ATOM 12620 C C . GLN C 1 18 ? 12.153 10.707 84.639 1.00 24.51 18 GLN C C 1
ATOM 12621 O O . GLN C 1 18 ? 11.862 10.607 83.446 1.00 20.32 18 GLN C O 1
ATOM 12635 N N . TYR C 1 19 ? 12.479 9.655 85.386 1.00 22.69 19 TYR C N 1
ATOM 12636 C CA . TYR C 1 19 ? 12.493 8.306 84.829 1.00 26.87 19 TYR C CA 1
ATOM 12637 C C . TYR C 1 19 ? 11.080 7.835 84.497 1.00 28.83 19 TYR C C 1
ATOM 12638 O O . TYR C 1 19 ? 10.847 7.216 83.455 1.00 22.28 19 TYR C O 1
ATOM 12656 N N . ALA C 1 20 ? 10.139 8.132 85.387 1.00 21.44 20 ALA C N 1
ATOM 12657 C CA . ALA C 1 20 ? 8.749 7.739 85.193 1.00 30.23 20 ALA C CA 1
ATOM 12658 C C . ALA C 1 20 ? 8.157 8.398 83.950 1.00 28.70 20 ALA C C 1
ATOM 12659 O O . ALA C 1 20 ? 7.427 7.761 83.188 1.00 24.46 20 ALA C O 1
ATOM 12666 N N . ASN C 1 21 ? 8.469 9.674 83.749 1.00 26.86 21 ASN C N 1
ATOM 12667 C CA . ASN C 1 21 ? 7.947 10.411 82.603 1.00 23.47 21 ASN C CA 1
ATOM 12668 C C . ASN C 1 21 ? 8.508 9.878 81.289 1.00 27.32 21 ASN C C 1
ATOM 12669 O O . ASN C 1 21 ? 7.814 9.863 80.274 1.00 22.38 21 ASN C O 1
ATOM 12680 N N . ALA C 1 22 ? 9.765 9.443 81.306 1.00 19.40 22 ALA C N 1
ATOM 12681 C CA . ALA C 1 22 ? 10.386 8.891 80.107 1.00 23.17 22 ALA C CA 1
ATOM 12682 C C . ALA C 1 22 ? 9.743 7.559 79.732 1.00 27.88 22 ALA C C 1
ATOM 12683 O O . ALA C 1 22 ? 9.518 7.286 78.558 1.00 22.63 22 ALA C O 1
ATOM 12690 N N . PHE C 1 23 ? 9.453 6.729 80.730 1.00 22.41 23 PHE C N 1
ATOM 12691 C CA . PHE C 1 23 ? 8.793 5.450 80.485 1.00 25.10 23 PHE C CA 1
ATOM 12692 C C . PHE C 1 23 ? 7.402 5.669 79.902 1.00 27.27 23 PHE C C 1
ATOM 12693 O O . PHE C 1 23 ? 6.955 4.915 79.041 1.00 26.98 23 PHE C O 1
ATOM 12710 N N . LYS C 1 24 ? 6.718 6.705 80.378 1.00 27.30 24 LYS C N 1
ATOM 12711 C CA . LYS C 1 24 ? 5.381 7.025 79.889 1.00 40.12 24 LYS C CA 1
ATOM 12712 C C . LYS C 1 24 ? 5.443 7.476 78.433 1.00 35.03 24 LYS C C 1
ATOM 12713 O O . LYS C 1 24 ? 4.588 7.118 77.624 1.00 29.05 24 LYS C O 1
ATOM 12732 N N . ALA C 1 25 ? 6.457 8.270 78.108 1.00 31.63 25 ALA C N 1
ATOM 12733 C CA . ALA C 1 25 ? 6.643 8.749 76.746 1.00 29.35 25 ALA C CA 1
ATOM 12734 C C . ALA C 1 25 ? 6.844 7.561 75.817 1.00 33.95 25 ALA C C 1
ATOM 12735 O O . ALA C 1 25 ? 6.258 7.497 74.739 1.00 25.12 25 ALA C O 1
ATOM 12742 N N . LYS C 1 26 ? 7.672 6.616 76.250 1.00 29.88 26 LYS C N 1
ATOM 12743 C CA . LYS C 1 26 ? 7.970 5.433 75.454 1.00 28.49 26 LYS C CA 1
ATOM 12744 C C . LYS C 1 26 ? 6.679 4.698 75.123 1.00 31.22 26 LYS C C 1
ATOM 12745 O O . LYS C 1 26 ? 6.465 4.275 73.990 1.00 27.85 26 LYS C O 1
ATOM 12764 N N . GLU C 1 27 ? 5.823 4.560 76.130 1.00 28.68 27 GLU C N 1
ATOM 12765 C CA . GLU C 1 27 ? 4.563 3.842 75.997 1.00 30.45 27 GLU C CA 1
ATOM 12766 C C . GLU C 1 27 ? 3.594 4.554 75.059 1.00 31.99 27 GLU C C 1
ATOM 12767 O O . GLU C 1 27 ? 2.795 3.911 74.378 1.00 29.30 27 GLU C O 1
ATOM 12779 N N . GLU C 1 28 ? 3.666 5.881 75.027 1.00 31.71 28 GLU C N 1
ATOM 12780 C CA . GLU C 1 28 ? 2.726 6.680 74.246 1.00 39.68 28 GLU C CA 1
ATOM 12781 C C . GLU C 1 28 ? 3.269 7.031 72.860 1.00 35.02 28 GLU C C 1
ATOM 12782 O O . GLU C 1 28 ? 2.590 7.680 72.065 1.00 30.81 28 GLU C O 1
ATOM 12794 N N . GLY C 1 29 ? 4.492 6.598 72.576 1.00 21.72 29 GLY C N 1
ATOM 12795 C CA . GLY C 1 29 ? 5.061 6.734 71.245 1.00 32.18 29 GLY C CA 1
ATOM 12796 C C . GLY C 1 29 ? 5.832 8.022 71.015 1.00 30.60 29 GLY C C 1
ATOM 12797 O O . GLY C 1 29 ? 6.140 8.371 69.876 1.00 38.98 29 GLY C O 1
ATOM 12801 N N . ARG C 1 30 ? 6.147 8.732 72.093 1.00 24.59 30 ARG C N 1
ATOM 12802 C CA . ARG C 1 30 ? 6.915 9.966 71.990 1.00 25.74 30 ARG C CA 1
ATOM 12803 C C . ARG C 1 30 ? 8.405 9.684 72.182 1.00 28.89 30 ARG C C 1
ATOM 12804 O O . ARG C 1 30 ? 8.774 8.790 72.942 1.00 22.54 30 ARG C O 1
ATOM 12825 N N . PRO C 1 31 ? 9.264 10.442 71.482 1.00 25.20 31 PRO C N 1
ATOM 12826 C CA . PRO C 1 31 ? 10.711 10.188 71.456 1.00 25.20 31 PRO C CA 1
ATOM 12827 C C . PRO C 1 31 ? 11.420 10.436 72.788 1.00 21.69 31 PRO C C 1
ATOM 12828 O O . PRO C 1 31 ? 11.231 11.477 73.410 1.00 26.04 31 PRO C O 1
ATOM 12839 N N . VAL C 1 32 ? 12.250 9.483 73.195 1.00 19.40 32 VAL C N 1
ATOM 12840 C CA . VAL C 1 32 ? 13.080 9.626 74.385 1.00 17.65 32 VAL C CA 1
ATOM 12841 C C . VAL C 1 32 ? 14.535 9.734 73.941 1.00 12.45 32 VAL C C 1
ATOM 12842 O O . VAL C 1 32 ? 14.945 9.063 73.001 1.00 21.17 32 VAL C O 1
ATOM 12855 N N . GLY C 1 33 ? 15.312 10.587 74.599 1.00 19.89 33 GLY C N 1
ATOM 12856 C CA . GLY C 1 33 ? 16.712 10.750 74.255 1.00 18.53 33 GLY C CA 1
ATOM 12857 C C . GLY C 1 33 ? 17.641 10.341 75.382 1.00 21.99 33 GLY C C 1
ATOM 12858 O O . GLY C 1 33 ? 17.240 10.334 76.539 1.00 17.09 33 GLY C O 1
ATOM 12862 N N . TRP C 1 34 ? 18.874 9.978 75.036 1.00 19.66 34 TRP C N 1
ATOM 12863 C CA . TRP C 1 34 ? 19.947 9.809 76.017 1.00 19.08 34 TRP C CA 1
ATOM 12864 C C . TRP C 1 34 ? 20.995 10.878 75.728 1.00 21.80 34 TRP C C 1
ATOM 12865 O O . TRP C 1 34 ? 21.304 11.131 74.567 1.00 14.55 34 TRP C O 1
ATOM 12886 N N . SER C 1 35 ? 21.559 11.479 76.773 1.00 14.76 35 SER C N 1
ATOM 12887 C CA . SER C 1 35 ? 22.442 12.645 76.628 1.00 13.27 35 SER C CA 1
ATOM 12888 C C . SER C 1 35 ? 23.675 12.574 77.536 1.00 19.20 35 SER C C 1
ATOM 12889 O O . SER C 1 35 ? 23.611 12.023 78.635 1.00 13.81 35 SER C O 1
ATOM 12897 N N . THR C 1 36 ? 24.788 13.144 77.074 1.00 16.26 36 THR C N 1
ATOM 12898 C CA . THR C 1 36 ? 25.975 13.321 77.912 1.00 15.34 36 THR C CA 1
ATOM 12899 C C . THR C 1 36 ? 25.689 14.370 78.982 1.00 20.79 36 THR C C 1
ATOM 12900 O O . THR C 1 36 ? 24.738 15.146 78.854 1.00 18.35 36 THR C O 1
ATOM 12911 N N . SER C 1 37 ? 26.516 14.402 80.026 1.00 16.84 37 SER C N 1
ATOM 12912 C CA . SER C 1 37 ? 26.170 15.117 81.259 1.00 14.83 37 SER C CA 1
ATOM 12913 C C . SER C 1 37 ? 26.322 16.645 81.214 1.00 16.86 37 SER C C 1
ATOM 12914 O O . SER C 1 37 ? 25.782 17.335 82.077 1.00 14.20 37 SER C O 1
ATOM 12922 N N . VAL C 1 38 ? 27.049 17.178 80.233 1.00 14.48 38 VAL C N 1
ATOM 12923 C CA . VAL C 1 38 ? 27.122 18.633 80.067 1.00 16.79 38 VAL C CA 1
ATOM 12924 C C . VAL C 1 38 ? 26.757 19.045 78.635 1.00 19.23 38 VAL C C 1
ATOM 12925 O O . VAL C 1 38 ? 27.408 19.894 78.033 1.00 15.85 38 VAL C O 1
ATOM 12938 N N . PHE C 1 39 ? 25.699 18.441 78.103 1.00 19.72 39 PHE C N 1
ATOM 12939 C CA . PHE C 1 39 ? 25.170 18.810 76.792 1.00 17.33 39 PHE C CA 1
ATOM 12940 C C . PHE C 1 39 ? 24.294 20.054 76.921 1.00 17.15 39 PHE C C 1
ATOM 12941 O O . PHE C 1 39 ? 23.721 20.297 77.985 1.00 17.02 39 PHE C O 1
ATOM 12958 N N . PRO C 1 40 ? 24.194 20.858 75.847 1.00 12.67 40 PRO C N 1
ATOM 12959 C CA . PRO C 1 40 ? 23.269 22.004 75.843 1.00 12.92 40 PRO C CA 1
ATOM 12960 C C . PRO C 1 40 ? 21.794 21.585 75.922 1.00 13.88 40 PRO C C 1
ATOM 12961 O O . PRO C 1 40 ? 21.085 21.582 74.910 1.00 13.60 40 PRO C O 1
ATOM 12972 N N . GLN C 1 41 ? 21.343 21.247 77.127 1.00 14.05 41 GLN C N 1
ATOM 12973 C CA . GLN C 1 41 ? 19.995 20.728 77.348 1.00 16.80 41 GLN C CA 1
ATOM 12974 C C . GLN C 1 41 ? 18.904 21.693 76.883 1.00 21.86 41 GLN C C 1
ATOM 12975 O O . GLN C 1 41 ? 17.770 21.283 76.630 1.00 18.74 41 GLN C O 1
ATOM 12989 N N . GLU C 1 42 ? 19.251 22.971 76.768 1.00 16.93 42 GLU C N 1
ATOM 12990 C CA . GLU C 1 42 ? 18.287 23.998 76.381 1.00 14.72 42 GLU C CA 1
ATOM 12991 C C . GLU C 1 42 ? 17.610 23.658 75.061 1.00 16.04 42 GLU C C 1
ATOM 12992 O O . GLU C 1 42 ? 16.424 23.918 74.881 1.00 17.13 42 GLU C O 1
ATOM 13004 N N . LEU C 1 43 ? 18.377 23.083 74.141 1.00 19.08 43 LEU C N 1
ATOM 13005 C CA . LEU C 1 43 ? 17.899 22.837 72.782 1.00 20.51 43 LEU C CA 1
ATOM 13006 C C . LEU C 1 43 ? 16.749 21.829 72.717 1.00 28.11 43 LEU C C 1
ATOM 13007 O O . LEU C 1 43 ? 15.811 22.007 71.944 1.00 31.02 43 LEU C O 1
ATOM 13023 N N . ALA C 1 44 ? 16.814 20.777 73.527 1.00 19.66 44 ALA C N 1
ATOM 13024 C CA . ALA C 1 44 ? 15.780 19.749 73.507 1.00 15.38 44 ALA C CA 1
ATOM 13025 C C . ALA C 1 44 ? 14.619 20.128 74.425 1.00 24.24 44 ALA C C 1
ATOM 13026 O O . ALA C 1 44 ? 13.479 19.729 74.192 1.00 18.36 44 ALA C O 1
ATOM 13033 N N . GLU C 1 45 ? 14.908 20.908 75.462 1.00 17.77 45 GLU C N 1
ATOM 13034 C CA . GLU C 1 45 ? 13.877 21.323 76.414 1.00 21.21 45 GLU C CA 1
ATOM 13035 C C . GLU C 1 45 ? 12.852 22.260 75.776 1.00 18.29 45 GLU C C 1
ATOM 13036 O O . GLU C 1 45 ? 11.702 22.319 76.215 1.00 23.03 45 GLU C O 1
ATOM 13048 N N . VAL C 1 46 ? 13.264 22.993 74.745 1.00 21.97 46 VAL C N 1
ATOM 13049 C CA . VAL C 1 46 ? 12.352 23.895 74.047 1.00 27.19 46 VAL C CA 1
ATOM 13050 C C . VAL C 1 46 ? 11.279 23.109 73.289 1.00 22.26 46 VAL C C 1
ATOM 13051 O O . VAL C 1 46 ? 10.230 23.656 72.946 1.00 27.80 46 VAL C O 1
ATOM 13064 N N . PHE C 1 47 ? 11.546 21.829 73.033 1.00 21.17 47 PHE C N 1
ATOM 13065 C CA . PHE C 1 47 ? 10.579 20.951 72.375 1.00 24.19 47 PHE C CA 1
ATOM 13066 C C . PHE C 1 47 ? 9.849 20.048 73.373 1.00 24.67 47 PHE C C 1
ATOM 13067 O O . PHE C 1 47 ? 9.101 19.157 72.974 1.00 24.83 47 PHE C O 1
ATOM 13084 N N . ASP C 1 48 ? 10.076 20.274 74.663 1.00 19.65 48 ASP C N 1
ATOM 13085 C CA A ASP C 1 48 ? 9.446 19.477 75.713 0.70 24.65 48 ASP C CA 1
ATOM 13086 C CA B ASP C 1 48 ? 9.441 19.482 75.711 0.30 24.96 48 ASP C CA 1
ATOM 13087 C C . ASP C 1 48 ? 9.758 17.995 75.551 1.00 25.05 48 ASP C C 1
ATOM 13088 O O . ASP C 1 48 ? 8.919 17.141 75.836 1.00 26.35 48 ASP C O 1
ATOM 13105 N N . LEU C 1 49 ? 10.970 17.691 75.097 1.00 21.76 49 LEU C N 1
ATOM 13106 C CA . LEU C 1 49 ? 11.388 16.306 74.901 1.00 19.38 49 LEU C CA 1
ATOM 13107 C C . LEU C 1 49 ? 11.894 15.678 76.197 1.00 21.90 49 LEU C C 1
ATOM 13108 O O . LEU C 1 49 ? 12.501 16.351 77.027 1.00 19.16 49 LEU C O 1
ATOM 13124 N N . ASN C 1 50 ? 11.637 14.383 76.362 1.00 23.83 50 ASN C N 1
ATOM 13125 C CA . ASN C 1 50 ? 12.130 13.644 77.518 1.00 24.77 50 ASN C CA 1
ATOM 13126 C C . ASN C 1 50 ? 13.564 13.189 77.281 1.00 23.51 50 ASN C C 1
ATOM 13127 O O . ASN C 1 50 ? 13.850 12.494 76.305 1.00 19.88 50 ASN C O 1
ATOM 13138 N N . VAL C 1 51 ? 14.461 13.579 78.181 1.00 15.71 51 VAL C N 1
ATOM 13139 C CA . VAL C 1 51 ? 15.880 13.277 78.037 1.00 15.92 51 VAL C CA 1
ATOM 13140 C C . VAL C 1 51 ? 16.442 12.644 79.304 1.00 24.15 51 VAL C C 1
ATOM 13141 O O . VAL C 1 51 ? 16.231 13.148 80.405 1.00 19.50 51 VAL C O 1
ATOM 13154 N N . LEU C 1 52 ? 17.158 11.536 79.138 1.00 16.41 52 LEU C N 1
ATOM 13155 C CA . LEU C 1 52 ? 17.791 10.845 80.258 1.00 18.69 52 LEU C CA 1
ATOM 13156 C C . LEU C 1 52 ? 19.306 10.885 80.095 1.00 15.48 52 LEU C C 1
ATOM 13157 O O . LEU C 1 52 ? 19.809 11.256 79.037 1.00 18.67 52 LEU C O 1
ATOM 13173 N N . TYR C 1 53 ? 20.028 10.489 81.141 1.00 15.22 53 TYR C N 1
ATOM 13174 C CA . TYR C 1 53 ? 21.480 10.647 81.179 1.00 13.25 53 TYR C CA 1
ATOM 13175 C C . TYR C 1 53 ? 22.178 9.369 81.636 1.00 15.74 53 TYR C C 1
ATOM 13176 O O . TYR C 1 53 ? 22.166 9.046 82.825 1.00 19.05 53 TYR C O 1
ATOM 13194 N N . PRO C 1 54 ? 22.784 8.636 80.689 1.00 18.36 54 PRO C N 1
ATOM 13195 C CA . PRO C 1 54 ? 23.488 7.378 80.979 1.00 17.91 54 PRO C CA 1
ATOM 13196 C C . PRO C 1 54 ? 24.529 7.467 82.103 1.00 16.32 54 PRO C C 1
ATOM 13197 O O . PRO C 1 54 ? 24.725 6.483 82.809 1.00 17.44 54 PRO C O 1
ATOM 13208 N N . GLU C 1 55 ? 25.189 8.610 82.264 1.00 20.16 55 GLU C N 1
ATOM 13209 C CA . GLU C 1 55 ? 26.174 8.767 83.336 1.00 18.84 55 GLU C CA 1
ATOM 13210 C C . GLU C 1 55 ? 25.499 8.770 84.705 1.00 22.66 55 GLU C C 1
ATOM 13211 O O . GLU C 1 55 ? 26.011 8.189 85.663 1.00 21.60 55 GLU C O 1
ATOM 13223 N N . ASN C 1 56 ? 24.358 9.441 84.800 1.00 18.41 56 ASN C N 1
ATOM 13224 C CA A ASN C 1 56 ? 23.603 9.462 86.046 0.50 25.65 56 ASN C CA 1
ATOM 13225 C CA B ASN C 1 56 ? 23.587 9.474 86.036 0.50 26.86 56 ASN C CA 1
ATOM 13226 C C . ASN C 1 56 ? 23.068 8.083 86.394 1.00 24.76 56 ASN C C 1
ATOM 13227 O O . ASN C 1 56 ? 23.112 7.668 87.553 1.00 15.02 56 ASN C O 1
ATOM 13248 N N . GLN C 1 57 ? 22.575 7.369 85.387 1.00 15.65 57 GLN C N 1
ATOM 13249 C CA . GLN C 1 57 ? 22.018 6.038 85.596 1.00 19.40 57 GLN C CA 1
ATOM 13250 C C . GLN C 1 57 ? 23.093 5.071 86.070 1.00 21.34 57 GLN C C 1
ATOM 13251 O O . GLN C 1 57 ? 22.849 4.239 86.940 1.00 19.49 57 GLN C O 1
ATOM 13265 N N . ALA C 1 58 ? 24.284 5.183 85.491 1.00 17.00 58 ALA C N 1
ATOM 13266 C CA . ALA C 1 58 ? 25.371 4.267 85.798 1.00 20.22 58 ALA C CA 1
ATOM 13267 C C . ALA C 1 58 ? 25.905 4.518 87.204 1.00 21.02 58 ALA C C 1
ATOM 13268 O O . ALA C 1 58 ? 26.283 3.583 87.907 1.00 21.06 58 ALA C O 1
ATOM 13275 N N . ALA C 1 59 ? 25.932 5.782 87.615 1.00 17.23 59 ALA C N 1
ATOM 13276 C CA . ALA C 1 59 ? 26.371 6.129 88.960 1.00 19.90 59 ALA C CA 1
ATOM 13277 C C . ALA C 1 59 ? 25.354 5.619 89.981 1.00 18.76 59 ALA C C 1
ATOM 13278 O O . ALA C 1 59 ? 25.720 5.186 91.073 1.00 21.48 59 ALA C O 1
ATOM 13285 N N . GLY C 1 60 ? 24.077 5.659 89.611 1.00 19.41 60 GLY C N 1
ATOM 13286 C CA . GLY C 1 60 ? 23.010 5.205 90.486 1.00 23.45 60 GLY C CA 1
ATOM 13287 C C . GLY C 1 60 ? 23.013 3.697 90.662 1.00 24.41 60 GLY C C 1
ATOM 13288 O O . GLY C 1 60 ? 22.827 3.192 91.765 1.00 19.07 60 GLY C O 1
ATOM 13292 N N . VAL C 1 61 ? 23.226 2.967 89.573 1.00 22.43 61 VAL C N 1
ATOM 13293 C CA . VAL C 1 61 ? 23.251 1.513 89.650 1.00 18.81 61 VAL C CA 1
ATOM 13294 C C . VAL C 1 61 ? 24.512 1.050 90.377 1.00 23.10 61 VAL C C 1
ATOM 13295 O O . VAL C 1 61 ? 24.490 0.043 91.083 1.00 23.05 61 VAL C O 1
ATOM 13308 N N . ALA C 1 62 ? 25.601 1.801 90.222 1.00 19.31 62 ALA C N 1
ATOM 13309 C CA . ALA C 1 62 ? 26.853 1.482 90.909 1.00 17.52 62 ALA C CA 1
ATOM 13310 C C . ALA C 1 62 ? 26.712 1.673 92.422 1.00 19.72 62 ALA C C 1
ATOM 13311 O O . ALA C 1 62 ? 27.235 0.885 93.210 1.00 19.25 62 ALA C O 1
ATOM 13318 N N . ALA C 1 63 ? 26.010 2.726 92.821 1.00 19.57 63 ALA C N 1
ATOM 13319 C CA . ALA C 1 63 ? 25.785 2.990 94.236 1.00 26.36 63 ALA C CA 1
ATOM 13320 C C . ALA C 1 63 ? 24.965 1.861 94.851 1.00 34.66 63 ALA C C 1
ATOM 13321 O O . ALA C 1 63 ? 25.053 1.598 96.050 1.00 20.93 63 ALA C O 1
ATOM 13328 N N . LYS C 1 64 ? 24.172 1.192 94.018 1.00 20.58 64 LYS C N 1
ATOM 13329 C CA . LYS C 1 64 ? 23.341 0.082 94.468 1.00 25.65 64 LYS C CA 1
ATOM 13330 C C . LYS C 1 64 ? 24.036 -1.261 94.258 1.00 22.99 64 LYS C C 1
ATOM 13331 O O . LYS C 1 64 ? 23.408 -2.314 94.364 1.00 25.32 64 LYS C O 1
ATOM 13350 N N . LYS C 1 65 ? 25.332 -1.219 93.959 1.00 18.98 65 LYS C N 1
ATOM 13351 C CA . LYS C 1 65 ? 26.142 -2.432 93.855 1.00 20.05 65 LYS C CA 1
ATOM 13352 C C . LYS C 1 65 ? 25.696 -3.322 92.696 1.00 22.34 65 LYS C C 1
ATOM 13353 O O . LYS C 1 65 ? 25.783 -4.549 92.771 1.00 23.98 65 LYS C O 1
ATOM 13372 N N . GLY C 1 66 ? 25.228 -2.703 91.620 1.00 19.21 66 GLY C N 1
ATOM 13373 C CA . GLY C 1 66 ? 24.715 -3.445 90.483 1.00 24.56 66 GLY C CA 1
ATOM 13374 C C . GLY C 1 66 ? 25.485 -3.207 89.196 1.00 29.55 66 GLY C C 1
ATOM 13375 O O . GLY C 1 66 ? 25.140 -3.760 88.152 1.00 23.87 66 GLY C O 1
ATOM 13379 N N . SER C 1 67 ? 26.533 -2.392 89.263 1.00 26.39 67 SER C N 1
ATOM 13380 C CA . SER C 1 67 ? 27.280 -2.023 88.062 1.00 24.91 67 SER C CA 1
ATOM 13381 C C . SER C 1 67 ? 28.233 -3.125 87.599 1.00 26.38 67 SER C C 1
ATOM 13382 O O . SER C 1 67 ? 28.535 -3.227 86.412 1.00 28.85 67 SER C O 1
ATOM 13390 N N . LEU C 1 68 ? 28.699 -3.951 88.531 1.00 23.11 68 LEU C N 1
ATOM 13391 C CA . LEU C 1 68 ? 29.700 -4.969 88.217 1.00 29.03 68 LEU C CA 1
ATOM 13392 C C . LEU C 1 68 ? 29.191 -6.003 87.217 1.00 36.21 68 LEU C C 1
ATOM 13393 O O . LEU C 1 68 ? 29.886 -6.338 86.255 1.00 25.82 68 LEU C O 1
ATOM 13409 N N . GLU C 1 69 ? 27.983 -6.513 87.440 1.00 29.76 69 GLU C N 1
ATOM 13410 C CA . GLU C 1 69 ? 27.446 -7.557 86.574 1.00 28.41 69 GLU C CA 1
ATOM 13411 C C . GLU C 1 69 ? 27.152 -7.005 85.184 1.00 27.42 69 GLU C C 1
ATOM 13412 O O . GLU C 1 69 ? 27.190 -7.740 84.200 1.00 24.92 69 GLU C O 1
ATOM 13424 N N . LEU C 1 70 ? 26.868 -5.710 85.103 1.00 22.52 70 LEU C N 1
ATOM 13425 C CA . LEU C 1 70 ? 26.629 -5.071 83.813 1.00 22.94 70 LEU C CA 1
ATOM 13426 C C . LEU C 1 70 ? 27.950 -4.843 83.072 1.00 28.64 70 LEU C C 1
ATOM 13427 O O . LEU C 1 70 ? 28.012 -4.974 81.849 1.00 22.67 70 LEU C O 1
ATOM 13443 N N . CYS C 1 71 ? 29.004 -4.516 83.814 1.00 22.64 71 CYS C N 1
ATOM 13444 C CA . CYS C 1 71 ? 30.341 -4.384 83.232 1.00 22.63 71 CYS C CA 1
ATOM 13445 C C . CYS C 1 71 ? 30.832 -5.719 82.681 1.00 33.07 71 CYS C C 1
ATOM 13446 O O . CYS C 1 71 ? 31.462 -5.773 81.625 1.00 24.66 71 CYS C O 1
ATOM 13454 N N . GLU C 1 72 ? 30.546 -6.797 83.404 1.00 22.83 72 GLU C N 1
ATOM 13455 C CA . GLU C 1 72 ? 30.981 -8.130 82.987 1.00 22.62 72 GLU C CA 1
ATOM 13456 C C . GLU C 1 72 ? 30.276 -8.575 81.707 1.00 24.36 72 GLU C C 1
ATOM 13457 O O . GLU C 1 72 ? 30.871 -9.253 80.868 1.00 22.87 72 GLU C O 1
ATOM 13469 N N . ILE C 1 73 ? 29.011 -8.192 81.557 1.00 24.62 73 ILE C N 1
ATOM 13470 C CA . ILE C 1 73 ? 28.270 -8.471 80.330 1.00 20.74 73 ILE C CA 1
ATOM 13471 C C . ILE C 1 73 ? 28.928 -7.769 79.143 1.00 21.90 73 ILE C C 1
ATOM 13472 O O . ILE C 1 73 ? 29.124 -8.365 78.084 1.00 20.97 73 ILE C O 1
ATOM 13488 N N . ALA C 1 74 ? 29.264 -6.496 79.325 1.00 20.13 74 ALA C N 1
ATOM 13489 C CA . ALA C 1 74 ? 29.896 -5.715 78.270 1.00 23.51 74 ALA C CA 1
ATOM 13490 C C . ALA C 1 74 ? 31.249 -6.312 77.897 1.00 25.15 74 ALA C C 1
ATOM 13491 O O . ALA C 1 74 ? 31.626 -6.350 76.726 1.00 20.57 74 ALA C O 1
ATOM 13498 N N . GLU C 1 75 ? 31.976 -6.792 78.899 1.00 23.55 75 GLU C N 1
ATOM 13499 C CA . GLU C 1 75 ? 33.300 -7.351 78.670 1.00 24.60 75 GLU C CA 1
ATOM 13500 C C . GLU C 1 75 ? 33.225 -8.702 77.954 1.00 31.16 75 GLU C C 1
ATOM 13501 O O . GLU C 1 75 ? 34.119 -9.050 77.181 1.00 23.00 75 GLU C O 1
ATOM 13513 N N . SER C 1 76 ? 32.154 -9.453 78.192 1.00 20.88 76 SER C N 1
ATOM 13514 C CA . SER C 1 76 ? 31.983 -10.739 77.519 1.00 22.98 76 SER C CA 1
ATOM 13515 C C . SER C 1 76 ? 31.596 -10.535 76.054 1.00 23.49 76 SER C C 1
ATOM 13516 O O . SER C 1 76 ? 31.705 -11.456 75.245 1.00 24.85 76 SER C O 1
ATOM 13524 N N . LYS C 1 77 ? 31.138 -9.330 75.724 1.00 20.84 77 LYS C N 1
ATOM 13525 C CA . LYS C 1 77 ? 30.789 -8.982 74.346 1.00 28.50 77 LYS C CA 1
ATOM 13526 C C . LYS C 1 77 ? 31.996 -8.469 73.569 1.00 26.56 77 LYS C C 1
ATOM 13527 O O . LYS C 1 77 ? 31.915 -8.257 72.357 1.00 31.15 77 LYS C O 1
ATOM 13546 N N . GLY C 1 78 ? 33.105 -8.242 74.269 1.00 25.35 78 GLY C N 1
ATOM 13547 C CA . GLY C 1 78 ? 34.341 -7.835 73.622 1.00 25.64 78 GLY C CA 1
ATOM 13548 C C . GLY C 1 78 ? 34.842 -6.445 73.985 1.00 22.41 78 GLY C C 1
ATOM 13549 O O . GLY C 1 78 ? 35.846 -5.993 73.437 1.00 24.85 78 GLY C O 1
ATOM 13553 N N . TYR C 1 79 ? 34.161 -5.764 74.906 1.00 17.37 79 TYR C N 1
ATOM 13554 C CA . TYR C 1 79 ? 34.593 -4.434 75.334 1.00 20.86 79 TYR C CA 1
ATOM 13555 C C . TYR C 1 79 ? 35.674 -4.525 76.408 1.00 28.41 79 TYR C C 1
ATOM 13556 O O . TYR C 1 79 ? 35.476 -5.142 77.456 1.00 20.85 79 TYR C O 1
ATOM 13574 N N . SER C 1 80 ? 36.816 -3.900 76.134 1.00 20.49 80 SER C N 1
ATOM 13575 C CA . SER C 1 80 ? 37.971 -3.958 77.023 1.00 23.62 80 SER C CA 1
ATOM 13576 C C . SER C 1 80 ? 37.689 -3.296 78.364 1.00 17.98 80 SER C C 1
ATOM 13577 O O . SER C 1 80 ? 36.997 -2.283 78.430 1.00 14.88 80 SER C O 1
ATOM 13585 N N . ILE C 1 81 ? 38.250 -3.865 79.427 1.00 19.75 81 ILE C N 1
ATOM 13586 C CA . ILE C 1 81 ? 38.113 -3.297 80.766 1.00 17.57 81 ILE C CA 1
ATOM 13587 C C . ILE C 1 81 ? 38.790 -1.921 80.844 1.00 26.11 81 ILE C C 1
ATOM 13588 O O . ILE C 1 81 ? 38.583 -1.169 81.796 1.00 22.14 81 ILE C O 1
ATOM 13604 N N . ASP C 1 82 ? 39.585 -1.595 79.827 1.00 19.69 82 ASP C N 1
ATOM 13605 C CA . ASP C 1 82 ? 40.272 -0.305 79.743 1.00 17.73 82 ASP C CA 1
ATOM 13606 C C . ASP C 1 82 ? 39.301 0.864 79.559 1.00 16.45 82 ASP C C 1
ATOM 13607 O O . ASP C 1 82 ? 39.582 1.985 79.987 1.00 15.76 82 ASP C O 1
ATOM 13616 N N . LEU C 1 83 ? 38.164 0.602 78.920 1.00 22.03 83 LEU C N 1
ATOM 13617 C CA . LEU C 1 83 ? 37.182 1.647 78.619 1.00 17.24 83 LEU C CA 1
ATOM 13618 C C . LEU C 1 83 ? 36.506 2.191 79.874 1.00 28.76 83 LEU C C 1
ATOM 13619 O O . LEU C 1 83 ? 36.476 1.525 80.908 1.00 17.32 83 LEU C O 1
ATOM 13635 N N . CYS C 1 84 ? 35.960 3.401 79.774 1.00 22.74 84 CYS C N 1
ATOM 13636 C CA . CYS C 1 84 ? 35.256 4.016 80.896 1.00 18.64 84 CYS C CA 1
ATOM 13637 C C . CYS C 1 84 ? 34.191 3.078 81.449 1.00 19.58 84 CYS C C 1
ATOM 13638 O O . CYS C 1 84 ? 33.460 2.445 80.696 1.00 13.65 84 CYS C O 1
ATOM 13645 N N . ALA C 1 85 ? 34.102 3.005 82.774 1.00 16.55 85 ALA C N 1
ATOM 13646 C CA . ALA C 1 85 ? 33.151 2.115 83.426 1.00 22.51 85 ALA C CA 1
ATOM 13647 C C . ALA C 1 85 ? 31.708 2.574 83.212 1.00 16.87 85 ALA C C 1
ATOM 13648 O O . ALA C 1 85 ? 30.787 1.768 83.269 1.00 16.83 85 ALA C O 1
ATOM 13655 N N . TYR C 1 86 ? 31.499 3.866 82.982 1.00 10.53 86 TYR C N 1
ATOM 13656 C CA . TYR C 1 86 ? 30.152 4.347 82.693 1.00 16.36 86 TYR C CA 1
ATOM 13657 C C . TYR C 1 86 ? 29.703 3.759 81.364 1.00 19.77 86 TYR C C 1
ATOM 13658 O O . TYR C 1 86 ? 28.553 3.356 81.210 1.00 18.96 86 TYR C O 1
ATOM 13676 N N . ALA C 1 87 ? 30.619 3.715 80.404 1.00 18.27 87 ALA C N 1
ATOM 13677 C CA . ALA C 1 87 ? 30.314 3.158 79.092 1.00 18.12 87 ALA C CA 1
ATOM 13678 C C . ALA C 1 87 ? 30.090 1.647 79.169 1.00 14.32 87 ALA C C 1
ATOM 13679 O O . ALA C 1 87 ? 29.131 1.130 78.594 1.00 17.58 87 ALA C O 1
ATOM 13686 N N . ARG C 1 88 ? 30.961 0.935 79.880 1.00 15.59 88 ARG C N 1
ATOM 13687 C CA . ARG C 1 88 ? 30.811 -0.517 80.010 1.00 16.91 88 ARG C CA 1
ATOM 13688 C C . ARG C 1 88 ? 29.509 -0.876 80.734 1.00 24.39 88 ARG C C 1
ATOM 13689 O O . ARG C 1 88 ? 28.825 -1.826 80.350 1.00 21.07 88 ARG C O 1
ATOM 13710 N N . THR C 1 89 ? 29.169 -0.118 81.776 1.00 19.25 89 THR C N 1
ATOM 13711 C CA . THR C 1 89 ? 27.914 -0.330 82.495 1.00 23.06 89 THR C CA 1
ATOM 13712 C C . THR C 1 89 ? 26.729 -0.132 81.548 1.00 19.88 89 THR C C 1
ATOM 13713 O O . THR C 1 89 ? 25.778 -0.912 81.558 1.00 21.56 89 THR C O 1
ATOM 13724 N N . ASN C 1 90 ? 26.797 0.912 80.728 1.00 18.68 90 ASN C N 1
ATOM 13725 C CA . ASN C 1 90 ? 25.712 1.252 79.812 1.00 25.00 90 ASN C CA 1
ATOM 13726 C C . ASN C 1 90 ? 25.539 0.219 78.697 1.00 20.93 90 ASN C C 1
ATOM 13727 O O . ASN C 1 90 ? 24.416 -0.122 78.332 1.00 22.82 90 ASN C O 1
ATOM 13738 N N . PHE C 1 91 ? 26.650 -0.278 78.158 1.00 24.67 91 PHE C N 1
ATOM 13739 C CA . PHE C 1 91 ? 26.601 -1.324 77.140 1.00 28.66 91 PHE C CA 1
ATOM 13740 C C . PHE C 1 91 ? 25.999 -2.596 77.739 1.00 27.99 91 PHE C C 1
ATOM 13741 O O . PHE C 1 91 ? 25.265 -3.322 77.073 1.00 25.73 91 PHE C O 1
ATOM 13758 N N . GLY C 1 92 ? 26.317 -2.865 79.001 1.00 17.42 92 GLY C N 1
ATOM 13759 C CA . GLY C 1 92 ? 25.750 -4.002 79.698 1.00 21.69 92 GLY C CA 1
ATOM 13760 C C . GLY C 1 92 ? 24.246 -3.854 79.807 1.00 22.37 92 GLY C C 1
ATOM 13761 O O . GLY C 1 92 ? 23.497 -4.811 79.614 1.00 22.28 92 GLY C O 1
ATOM 13765 N N . LEU C 1 93 ? 23.809 -2.637 80.109 1.00 20.59 93 LEU C N 1
ATOM 13766 C CA . LEU C 1 93 ? 22.392 -2.329 80.235 1.00 26.94 93 LEU C CA 1
ATOM 13767 C C . LEU C 1 93 ? 21.673 -2.607 78.919 1.00 28.09 93 LEU C C 1
ATOM 13768 O O . LEU C 1 93 ? 20.619 -3.236 78.896 1.00 29.32 93 LEU C O 1
ATOM 13784 N N . LEU C 1 94 ? 22.256 -2.139 77.821 1.00 24.42 94 LEU C N 1
ATOM 13785 C CA . LEU C 1 94 ? 21.656 -2.310 76.506 1.00 27.11 94 LEU C CA 1
ATOM 13786 C C . LEU C 1 94 ? 21.515 -3.789 76.141 1.00 29.56 94 LEU C C 1
ATOM 13787 O O . LEU C 1 94 ? 20.451 -4.230 75.706 1.00 38.28 94 LEU C O 1
ATOM 13803 N N . GLU C 1 95 ? 22.585 -4.553 76.328 1.00 29.11 95 GLU C N 1
ATOM 13804 C CA . GLU C 1 95 ? 22.579 -5.979 76.002 1.00 30.15 95 GLU C CA 1
ATOM 13805 C C . GLU C 1 95 ? 21.580 -6.738 76.871 1.00 37.72 95 GLU C C 1
ATOM 13806 O O . GLU C 1 95 ? 20.991 -7.727 76.437 1.00 35.00 95 GLU C O 1
ATOM 13818 N N . ASN C 1 96 ? 21.391 -6.266 78.097 1.00 31.77 96 ASN C N 1
ATOM 13819 C CA . ASN C 1 96 ? 20.567 -6.967 79.073 1.00 36.24 96 ASN C CA 1
ATOM 13820 C C . ASN C 1 96 ? 19.101 -6.549 78.996 1.00 42.53 96 ASN C C 1
ATOM 13821 O O . ASN C 1 96 ? 18.252 -7.100 79.697 1.00 38.40 96 ASN C O 1
ATOM 13832 N N . GLY C 1 97 ? 18.807 -5.573 78.141 1.00 40.12 97 GLY C N 1
ATOM 13833 C CA . GLY C 1 97 ? 17.453 -5.072 77.991 1.00 39.30 97 GLY C CA 1
ATOM 13834 C C . GLY C 1 97 ? 17.002 -4.260 79.192 1.00 45.65 97 GLY C C 1
ATOM 13835 O O . GLY C 1 97 ? 15.807 -4.060 79.401 1.00 50.13 97 GLY C O 1
ATOM 13839 N N . GLY C 1 98 ? 17.965 -3.794 79.983 1.00 44.42 98 GLY C N 1
ATOM 13840 C CA . GLY C 1 98 ? 17.680 -2.986 81.155 1.00 32.11 98 GLY C CA 1
ATOM 13841 C C . GLY C 1 98 ? 18.266 -3.606 82.411 1.00 37.45 98 GLY C C 1
ATOM 13842 O O . GLY C 1 98 ? 19.074 -4.531 82.335 1.00 44.79 98 GLY C O 1
ATOM 13846 N N . CYS C 1 99 ? 17.866 -3.088 83.568 1.00 32.59 99 CYS C N 1
ATOM 13847 C CA . CYS C 1 99 ? 18.251 -3.677 84.850 1.00 36.11 99 CYS C CA 1
ATOM 13848 C C . CYS C 1 99 ? 17.166 -3.427 85.894 1.00 44.27 99 CYS C C 1
ATOM 13849 O O . CYS C 1 99 ? 16.210 -2.692 85.644 1.00 49.45 99 CYS C O 1
ATOM 13857 N N . GLU C 1 100 ? 17.318 -4.039 87.063 1.00 43.96 100 GLU C N 1
ATOM 13858 C CA . GLU C 1 100 ? 16.293 -3.974 88.102 1.00 54.19 100 GLU C CA 1
ATOM 13859 C C . GLU C 1 100 ? 16.508 -2.829 89.089 1.00 40.68 100 GLU C C 1
ATOM 13860 O O . GLU C 1 100 ? 15.553 -2.170 89.499 1.00 38.10 100 GLU C O 1
ATOM 13872 N N . ALA C 1 101 ? 17.761 -2.597 89.466 1.00 37.88 101 ALA C N 1
ATOM 13873 C CA . ALA C 1 101 ? 18.085 -1.613 90.499 1.00 33.05 101 ALA C CA 1
ATOM 13874 C C . ALA C 1 101 ? 17.732 -0.180 90.089 1.00 38.23 101 ALA C C 1
ATOM 13875 O O . ALA C 1 101 ? 17.383 0.646 90.932 1.00 30.06 101 ALA C O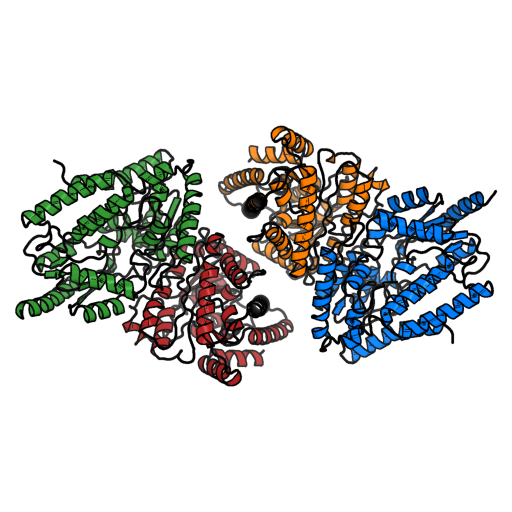 1
ATOM 13882 N N . LEU C 1 102 ? 17.829 0.113 88.798 1.00 34.33 102 LEU C N 1
ATOM 13883 C CA . LEU C 1 102 ? 17.525 1.449 88.297 1.00 34.28 102 LEU C CA 1
ATOM 13884 C C . LEU C 1 102 ? 17.314 1.399 86.789 1.00 38.87 102 LEU C C 1
ATOM 13885 O O . LEU C 1 102 ? 18.227 1.673 86.010 1.00 29.55 102 LEU C O 1
ATOM 13901 N N . ASP C 1 103 ? 16.099 1.047 86.385 1.00 24.51 103 ASP C N 1
ATOM 13902 C CA . ASP C 1 103 ? 15.803 0.797 84.981 1.00 27.41 103 ASP C CA 1
ATOM 13903 C C . ASP C 1 103 ? 15.466 2.089 84.245 1.00 28.73 103 ASP C C 1
ATOM 13904 O O . ASP C 1 103 ? 14.990 3.051 84.849 1.00 24.50 103 ASP C O 1
ATOM 13913 N N . MET C 1 104 ? 15.727 2.111 82.940 1.00 19.85 104 MET C N 1
ATOM 13914 C CA . MET C 1 104 ? 15.301 3.220 82.094 1.00 23.96 104 MET C CA 1
ATOM 13915 C C . MET C 1 104 ? 15.134 2.740 80.656 1.00 24.31 104 MET C C 1
ATOM 13916 O O . MET C 1 104 ? 15.765 1.765 80.245 1.00 21.87 104 MET C O 1
ATOM 13930 N N . PRO C 1 105 ? 14.266 3.417 79.891 1.00 22.74 105 PRO C N 1
ATOM 13931 C CA . PRO C 1 105 ? 13.947 2.991 78.522 1.00 31.76 105 PRO C CA 1
ATOM 13932 C C . PRO C 1 105 ? 15.076 3.256 77.529 1.00 21.26 105 PRO C C 1
ATOM 13933 O O . PRO C 1 105 ? 15.863 4.184 77.717 1.00 21.87 105 PRO C O 1
ATOM 13944 N N . ALA C 1 106 ? 15.149 2.434 76.486 1.00 16.88 106 ALA C N 1
ATOM 13945 C CA . ALA C 1 106 ? 16.126 2.617 75.419 1.00 31.47 106 ALA C CA 1
ATOM 13946 C C . ALA C 1 106 ? 15.845 3.913 74.662 1.00 23.00 106 ALA C C 1
ATOM 13947 O O . ALA C 1 106 ? 14.706 4.374 74.620 1.00 24.72 106 ALA C O 1
ATOM 13954 N N . PRO C 1 107 ? 16.886 4.502 74.054 1.00 17.10 107 PRO C N 1
ATOM 13955 C CA . PRO C 1 107 ? 16.779 5.799 73.377 1.00 19.14 107 PRO C CA 1
ATOM 13956 C C . PRO C 1 107 ? 16.229 5.729 71.952 1.00 21.31 107 PRO C C 1
ATOM 13957 O O . PRO C 1 107 ? 16.422 4.740 71.250 1.00 21.32 107 PRO C O 1
ATOM 13968 N N . ASP C 1 108 ? 15.547 6.795 71.546 1.00 23.15 108 ASP C N 1
ATOM 13969 C CA . ASP C 1 108 ? 15.125 6.992 70.164 1.00 23.50 108 ASP C CA 1
ATOM 13970 C C . ASP C 1 108 ? 16.034 8.004 69.458 1.00 31.35 108 ASP C C 1
ATOM 13971 O O . ASP C 1 108 ? 16.062 8.066 68.228 1.00 23.01 108 ASP C O 1
ATOM 13980 N N . PHE C 1 109 ? 16.758 8.807 70.240 1.00 18.89 109 PHE C N 1
ATOM 13981 C CA . PHE C 1 109 ? 17.772 9.716 69.696 1.00 23.23 109 PHE C CA 1
ATOM 13982 C C . PHE C 1 109 ? 18.875 9.981 70.725 1.00 22.10 109 PHE C C 1
ATOM 13983 O O . PHE C 1 109 ? 18.723 9.664 71.907 1.00 17.87 109 PHE C O 1
ATOM 14000 N N . LEU C 1 110 ? 19.982 10.562 70.274 1.00 19.01 110 LEU C N 1
ATOM 14001 C CA . LEU C 1 110 ? 21.153 10.735 71.133 1.00 22.78 110 LEU C CA 1
ATOM 14002 C C . LEU C 1 110 ? 21.675 12.168 71.096 1.00 24.55 110 LEU C C 1
ATOM 14003 O O . LEU C 1 110 ? 21.638 12.819 70.060 1.00 16.36 110 LEU C O 1
ATOM 14019 N N . LEU C 1 111 ? 22.165 12.648 72.235 1.00 18.11 111 LEU C N 1
ATOM 14020 C CA . LEU C 1 111 ? 22.731 13.992 72.337 1.00 13.50 111 LEU C CA 1
ATOM 14021 C C . LEU C 1 111 ? 24.136 13.908 72.924 1.00 18.50 111 LEU C C 1
ATOM 14022 O O . LEU C 1 111 ? 24.302 13.542 74.085 1.00 13.17 111 LEU C O 1
ATOM 14038 N N . CYS C 1 112 ? 25.144 14.265 72.131 1.00 14.18 112 CYS C N 1
ATOM 14039 C CA . CYS C 1 112 ? 26.538 14.099 72.544 1.00 12.21 112 CYS C CA 1
ATOM 14040 C C . CYS C 1 112 ? 27.331 15.404 72.498 1.00 18.53 112 CYS C C 1
ATOM 14041 O O . CYS C 1 112 ? 27.372 16.074 71.467 1.00 13.94 112 CYS C O 1
ATOM 14049 N N . CYS C 1 113 ? 27.971 15.754 73.615 1.00 14.84 113 CYS C N 1
ATOM 14050 C CA . CYS C 1 113 ? 28.893 16.890 73.658 1.00 14.11 113 CYS C CA 1
ATOM 14051 C C . CYS C 1 113 ? 30.202 16.442 74.292 1.00 20.12 113 CYS C C 1
ATOM 14052 O O . CYS C 1 113 ? 30.202 15.830 75.363 1.00 15.62 113 CYS C O 1
ATOM 14060 N N . ASN C 1 114 ? 31.315 16.733 73.623 1.00 13.20 114 ASN C N 1
ATOM 14061 C CA . ASN C 1 114 ? 32.618 16.263 74.087 1.00 11.18 114 ASN C CA 1
ATOM 14062 C C . ASN C 1 114 ? 33.375 17.268 74.955 1.00 16.21 114 ASN C C 1
ATOM 14063 O O . ASN C 1 114 ? 34.600 17.217 75.023 1.00 15.92 114 ASN C O 1
ATOM 14074 N N . ASN C 1 115 ? 32.670 18.178 75.619 1.00 11.36 115 ASN C N 1
ATOM 14075 C CA . ASN C 1 115 ? 33.362 19.081 76.535 1.00 18.63 115 ASN C CA 1
ATOM 14076 C C . ASN C 1 115 ? 33.950 18.325 77.732 1.00 21.49 115 ASN C C 1
ATOM 14077 O O . ASN C 1 115 ? 35.023 18.675 78.229 1.00 21.04 115 ASN C O 1
ATOM 14088 N N . ILE C 1 116 ? 33.271 17.268 78.167 1.00 16.37 116 ILE C N 1
ATOM 14089 C CA . ILE C 1 116 ? 33.743 16.482 79.310 1.00 20.51 116 ILE C CA 1
ATOM 14090 C C . ILE C 1 116 ? 34.896 15.534 78.956 1.00 23.80 116 ILE C C 1
ATOM 14091 O O . ILE C 1 116 ? 35.813 15.343 79.753 1.00 21.45 116 ILE C O 1
ATOM 14107 N N . CYS C 1 117 ? 34.840 14.944 77.765 1.00 17.72 117 CYS C N 1
ATOM 14108 C CA . CYS C 1 117 ? 35.867 14.010 77.297 1.00 22.25 117 CYS C CA 1
ATOM 14109 C C . CYS C 1 117 ? 35.562 13.601 75.858 1.00 22.42 117 CYS C C 1
ATOM 14110 O O . CYS C 1 117 ? 34.492 13.910 75.343 1.00 18.75 117 CYS C O 1
ATOM 14117 N N . ASN C 1 118 ? 36.485 12.888 75.219 1.00 16.22 118 ASN C N 1
ATOM 14118 C CA . ASN C 1 118 ? 36.245 12.397 73.863 1.00 20.94 118 ASN C CA 1
ATOM 14119 C C . ASN C 1 118 ? 35.746 10.947 73.824 1.00 18.95 118 ASN C C 1
ATOM 14120 O O . ASN C 1 118 ? 35.267 10.486 72.790 1.00 15.50 118 ASN C O 1
ATOM 14131 N N . GLN C 1 119 ? 35.838 10.225 74.939 1.00 13.49 119 GLN C N 1
ATOM 14132 C CA . GLN C 1 119 ? 35.319 8.859 74.964 1.00 15.85 119 GLN C CA 1
ATOM 14133 C C . GLN C 1 119 ? 33.822 8.825 74.624 1.00 15.30 119 GLN C C 1
ATOM 14134 O O . GLN C 1 119 ? 33.356 7.876 74.005 1.00 14.81 119 GLN C O 1
ATOM 14148 N N . VAL C 1 120 ? 33.072 9.854 75.010 1.00 17.71 120 VAL C N 1
ATOM 14149 C CA . VAL C 1 120 ? 31.629 9.869 74.741 1.00 16.07 120 VAL C CA 1
ATOM 14150 C C . VAL C 1 120 ? 31.300 9.881 73.247 1.00 19.10 120 VAL C C 1
ATOM 14151 O O . VAL C 1 120 ? 30.214 9.469 72.848 1.00 15.45 120 VAL C O 1
ATOM 14164 N N . ILE C 1 121 ? 32.228 10.357 72.425 1.00 13.40 121 ILE C N 1
ATOM 14165 C CA . ILE C 1 121 ? 32.027 10.336 70.977 1.00 15.18 121 ILE C CA 1
ATOM 14166 C C . ILE C 1 121 ? 31.929 8.892 70.493 1.00 18.50 121 ILE C C 1
ATOM 14167 O O . ILE C 1 121 ? 30.989 8.529 69.786 1.00 15.49 121 ILE C O 1
ATOM 14183 N N . LYS C 1 122 ? 32.905 8.077 70.880 1.00 10.48 122 LYS C N 1
ATOM 14184 C CA . LYS C 1 122 ? 32.965 6.681 70.456 1.00 11.69 122 LYS C CA 1
ATOM 14185 C C . LYS C 1 122 ? 31.820 5.875 71.070 1.00 22.59 122 LYS C C 1
ATOM 14186 O O . LYS C 1 122 ? 31.174 5.071 70.397 1.00 20.91 122 LYS C O 1
ATOM 14205 N N . TRP C 1 123 ? 31.578 6.101 72.357 1.00 13.66 123 TRP C N 1
ATOM 14206 C CA . TRP C 1 123 ? 30.478 5.467 73.071 1.00 19.56 123 TRP C CA 1
ATOM 14207 C C . TRP C 1 123 ? 29.164 5.681 72.307 1.00 19.11 123 TRP C C 1
ATOM 14208 O O . TRP C 1 123 ? 28.434 4.727 72.027 1.00 15.45 123 TRP C O 1
ATOM 14229 N N . TYR C 1 124 ? 28.886 6.927 71.932 1.00 15.83 124 TYR C N 1
ATOM 14230 C CA . TYR C 1 124 ? 27.617 7.262 71.285 1.00 11.63 124 TYR C CA 1
ATOM 14231 C C . TYR C 1 124 ? 27.582 6.836 69.811 1.00 17.61 124 TYR C C 1
ATOM 14232 O O . TYR C 1 124 ? 26.521 6.514 69.287 1.00 15.81 124 TYR C O 1
ATOM 14250 N N . GLU C 1 125 ? 28.739 6.807 69.156 1.00 17.07 125 GLU C N 1
ATOM 14251 C CA . GLU C 1 125 ? 28.835 6.218 67.820 1.00 23.07 125 GLU C CA 1
ATOM 14252 C C . GLU C 1 125 ? 28.272 4.800 67.838 1.00 23.34 125 GLU C C 1
ATOM 14253 O O . GLU C 1 125 ? 27.499 4.413 66.964 1.00 16.79 125 GLU C O 1
ATOM 14265 N N . ASN C 1 126 ? 28.678 4.027 68.841 1.00 19.75 126 ASN C N 1
ATOM 14266 C CA . ASN C 1 126 ? 28.276 2.626 68.950 1.00 19.31 126 ASN C CA 1
ATOM 14267 C C . ASN C 1 126 ? 26.772 2.450 69.139 1.00 22.55 126 ASN C C 1
ATOM 14268 O O . ASN C 1 126 ? 26.152 1.604 68.491 1.00 17.64 126 ASN C O 1
ATOM 14279 N N . ILE C 1 127 ? 26.188 3.241 70.033 1.00 19.23 127 ILE C N 1
ATOM 14280 C CA . ILE C 1 127 ? 24.753 3.158 70.294 1.00 17.70 127 ILE C CA 1
ATOM 14281 C C . ILE C 1 127 ? 23.965 3.547 69.047 1.00 20.69 127 ILE C C 1
ATOM 14282 O O . ILE C 1 127 ? 22.989 2.888 68.688 1.00 22.16 127 ILE C O 1
ATOM 14298 N N . SER C 1 128 ? 24.397 4.616 68.383 1.00 14.48 128 SER C N 1
ATOM 14299 C CA . SER C 1 128 ? 23.729 5.079 67.173 1.00 23.30 128 SER C CA 1
ATOM 14300 C C . SER C 1 128 ? 23.687 3.969 66.130 1.00 17.80 128 SER C C 1
ATOM 14301 O O . SER C 1 128 ? 22.653 3.719 65.511 1.00 20.32 128 SER C O 1
ATOM 14309 N N . ARG C 1 129 ? 24.819 3.300 65.947 1.00 16.73 129 ARG C N 1
ATOM 14310 C CA . ARG C 1 129 ? 24.946 2.269 64.924 1.00 26.89 129 ARG C CA 1
ATOM 14311 C C . ARG C 1 129 ? 24.114 1.033 65.258 1.00 18.08 129 ARG C C 1
ATOM 14312 O O . ARG C 1 129 ? 23.455 0.467 64.391 1.00 25.64 129 ARG C O 1
ATOM 14333 N N . GLU C 1 130 ? 24.139 0.619 66.516 1.00 20.85 130 GLU C N 1
ATOM 14334 C CA . GLU C 1 130 ? 23.514 -0.640 66.899 1.00 31.62 130 GLU C CA 1
ATOM 14335 C C . GLU C 1 130 ? 21.990 -0.523 66.955 1.00 31.23 130 GLU C C 1
ATOM 14336 O O . GLU C 1 130 ? 21.281 -1.474 66.633 1.00 27.78 130 GLU C O 1
ATOM 14348 N N . LEU C 1 131 ? 21.492 0.647 67.349 1.00 20.95 131 LEU C N 1
ATOM 14349 C CA . LEU C 1 131 ? 20.052 0.870 67.467 1.00 22.51 131 LEU C CA 1
ATOM 14350 C C . LEU C 1 131 ? 19.474 1.580 66.242 1.00 28.92 131 LEU C C 1
ATOM 14351 O O . LEU C 1 131 ? 18.256 1.724 66.119 1.00 26.07 131 LEU C O 1
ATOM 14367 N N . ASP C 1 132 ? 20.353 2.009 65.340 1.00 24.14 132 ASP C N 1
ATOM 14368 C CA . ASP C 1 132 ? 19.956 2.749 64.142 1.00 21.99 132 ASP C CA 1
ATOM 14369 C C . ASP C 1 132 ? 19.079 3.955 64.489 1.00 28.34 132 ASP C C 1
ATOM 14370 O O . ASP C 1 132 ? 17.923 4.046 64.067 1.00 22.00 132 ASP C O 1
ATOM 14379 N N . ILE C 1 133 ? 19.645 4.881 65.258 1.00 21.84 133 ILE C N 1
ATOM 14380 C CA . ILE C 1 133 ? 18.942 6.097 65.664 1.00 18.09 133 ILE C CA 1
ATOM 14381 C C . ILE C 1 133 ? 19.827 7.328 65.448 1.00 19.24 133 ILE C C 1
ATOM 14382 O O . ILE C 1 133 ? 21.052 7.222 65.421 1.00 19.78 133 ILE C O 1
ATOM 14398 N N . PRO C 1 134 ? 19.204 8.504 65.295 1.00 19.44 134 PRO C N 1
ATOM 14399 C CA . PRO C 1 134 ? 19.939 9.739 65.001 1.00 20.95 134 PRO C CA 1
ATOM 14400 C C . PRO C 1 134 ? 20.814 10.222 66.156 1.00 21.46 134 PRO C C 1
ATOM 14401 O O . PRO C 1 134 ? 20.402 10.179 67.313 1.00 16.41 134 PRO C O 1
ATOM 14412 N N . LEU C 1 135 ? 22.013 10.681 65.814 1.00 16.98 135 LEU C N 1
ATOM 14413 C CA . LEU C 1 135 ? 22.975 11.198 66.775 1.00 23.68 135 LEU C CA 1
ATOM 14414 C C . LEU C 1 135 ? 23.219 12.678 66.494 1.00 17.10 135 LEU C C 1
ATOM 14415 O O . LEU C 1 135 ? 23.590 13.054 65.382 1.00 17.50 135 LEU C O 1
ATOM 14431 N N . ILE C 1 136 ? 22.986 13.513 67.502 1.00 16.44 136 ILE C N 1
ATOM 14432 C CA . ILE C 1 136 ? 23.230 14.950 67.401 1.00 15.78 136 ILE C CA 1
ATOM 14433 C C . ILE C 1 136 ? 24.512 15.299 68.158 1.00 15.91 136 ILE C C 1
ATOM 14434 O O . ILE C 1 136 ? 24.634 15.014 69.344 1.00 18.11 136 ILE C O 1
ATOM 14450 N N . MET C 1 137 ? 25.461 15.917 67.462 1.00 17.31 137 MET C N 1
ATOM 14451 C CA . MET C 1 137 ? 26.792 16.175 68.009 1.00 13.55 137 MET C CA 1
ATOM 14452 C C . MET C 1 137 ? 27.070 17.668 68.169 1.00 16.55 137 MET C C 1
ATOM 14453 O O . MET C 1 137 ? 26.959 18.435 67.213 1.00 19.39 137 MET C O 1
ATOM 14467 N N . ILE C 1 138 ? 27.423 18.077 69.385 1.00 12.41 138 ILE C N 1
ATOM 14468 C CA . ILE C 1 138 ? 27.955 19.416 69.624 1.00 11.87 138 ILE C CA 1
ATOM 14469 C C . ILE C 1 138 ? 29.430 19.293 69.993 1.00 14.26 138 ILE C C 1
ATOM 14470 O O . ILE C 1 138 ? 29.778 18.962 71.127 1.00 13.17 138 ILE C O 1
ATOM 14486 N N . ASP C 1 139 ? 30.287 19.560 69.013 1.00 12.37 139 ASP C N 1
ATOM 14487 C CA . ASP C 1 139 ? 31.729 19.374 69.136 1.00 11.52 139 ASP C CA 1
ATOM 14488 C C . ASP C 1 139 ? 32.388 20.651 69.662 1.00 15.27 139 ASP C C 1
ATOM 14489 O O . ASP C 1 139 ? 32.516 21.642 68.943 1.00 15.44 139 ASP C O 1
ATOM 14498 N N . THR C 1 140 ? 32.773 20.629 70.937 1.00 16.94 140 THR C N 1
ATOM 14499 C CA . THR C 1 140 ? 33.518 21.727 71.539 1.00 13.86 140 THR C CA 1
ATOM 14500 C C . THR C 1 140 ? 35.000 21.358 71.570 1.00 14.45 140 THR C C 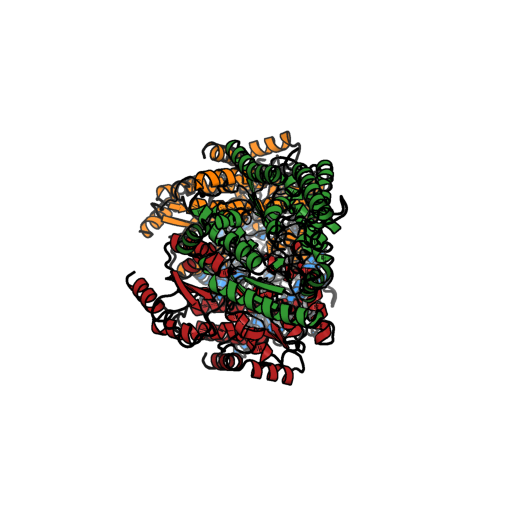1
ATOM 14501 O O . THR C 1 140 ? 35.462 20.686 72.488 1.00 16.85 140 THR C O 1
ATOM 14512 N N . THR C 1 141 ? 35.748 21.788 70.561 1.00 10.41 141 THR C N 1
ATOM 14513 C CA . THR C 1 141 ? 37.146 21.393 70.453 1.00 10.94 141 THR C CA 1
ATOM 14514 C C . THR C 1 141 ? 37.982 21.980 71.595 1.00 14.10 141 THR C C 1
ATOM 14515 O O . THR C 1 141 ? 37.716 23.083 72.070 1.00 15.54 141 THR C O 1
ATOM 14526 N N . PHE C 1 142 ? 38.993 21.232 72.027 1.00 10.89 142 PHE C N 1
ATOM 14527 C CA . PHE C 1 142 ? 39.763 21.580 73.231 1.00 16.88 142 PHE C CA 1
ATOM 14528 C C . PHE C 1 142 ? 40.416 22.960 73.114 1.00 17.82 142 PHE C C 1
ATOM 14529 O O . PHE C 1 142 ? 40.956 23.315 72.066 1.00 14.67 142 PHE C O 1
ATOM 14546 N N . ASN C 1 143 ? 40.357 23.742 74.189 1.00 15.46 143 ASN C N 1
ATOM 14547 C CA . ASN C 1 143 ? 40.937 25.085 74.188 1.00 18.38 143 ASN C CA 1
ATOM 14548 C C . ASN C 1 143 ? 42.384 25.090 74.665 1.00 19.38 143 ASN C C 1
ATOM 14549 O O . ASN C 1 143 ? 42.653 25.026 75.866 1.00 16.46 143 ASN C O 1
ATOM 14560 N N . ASN C 1 144 ? 43.320 25.167 73.728 1.00 11.67 144 ASN C N 1
ATOM 14561 C CA . ASN C 1 144 ? 44.728 25.329 74.096 1.00 12.78 144 ASN C CA 1
ATOM 14562 C C . ASN C 1 144 ? 45.030 26.781 74.471 1.00 16.11 144 ASN C C 1
ATOM 14563 O O . ASN C 1 144 ? 45.812 27.037 75.383 1.00 16.71 144 ASN C O 1
ATOM 14574 N N . GLU C 1 145 ? 44.408 27.726 73.771 1.00 13.64 145 GLU C N 1
ATOM 14575 C CA . GLU C 1 145 ? 44.561 29.148 74.092 1.00 15.71 145 GLU C CA 1
ATOM 14576 C C . GLU C 1 145 ? 43.708 29.517 75.305 1.00 21.52 145 GLU C C 1
ATOM 14577 O O . GLU C 1 145 ? 42.714 28.852 75.596 1.00 18.41 145 GLU C O 1
ATOM 14589 N N . ASP C 1 146 ? 44.089 30.586 76.001 1.00 19.47 146 ASP C N 1
ATOM 14590 C CA . ASP C 1 146 ? 43.369 31.024 77.198 1.00 23.78 146 ASP C CA 1
ATOM 14591 C C . ASP C 1 146 ? 41.914 31.375 76.883 1.00 26.65 146 ASP C C 1
ATOM 14592 O O . ASP C 1 146 ? 41.019 31.104 77.682 1.00 28.49 146 ASP C O 1
ATOM 14601 N N . GLU C 1 147 ? 41.686 31.977 75.718 1.00 20.90 147 GLU C N 1
ATOM 14602 C CA . GLU C 1 147 ? 40.348 32.387 75.298 1.00 23.94 147 GLU C CA 1
ATOM 14603 C C . GLU C 1 147 ? 39.806 31.470 74.201 1.00 17.80 147 GLU C C 1
ATOM 14604 O O . GLU C 1 147 ? 40.569 30.926 73.404 1.00 19.68 147 GLU C O 1
ATOM 14616 N N . VAL C 1 148 ? 38.488 31.308 74.161 1.00 21.20 148 VAL C N 1
ATOM 14617 C CA . VAL C 1 148 ? 37.845 30.545 73.096 1.00 21.57 148 VAL C CA 1
ATOM 14618 C C . VAL C 1 148 ? 37.984 31.316 71.785 1.00 21.40 148 VAL C C 1
ATOM 14619 O O . VAL C 1 148 ? 37.531 32.457 71.685 1.00 21.16 148 VAL C O 1
ATOM 14632 N N . THR C 1 149 ? 38.616 30.703 70.784 1.00 22.43 149 THR C N 1
ATOM 14633 C CA . THR C 1 149 ? 38.814 31.368 69.496 1.00 23.53 149 THR C CA 1
ATOM 14634 C C . THR C 1 149 ? 37.477 31.683 68.837 1.00 24.91 149 THR C C 1
ATOM 14635 O O . THR C 1 149 ? 36.491 30.981 69.048 1.00 16.83 149 THR C O 1
ATOM 14646 N N . GLN C 1 150 ? 37.446 32.744 68.039 1.00 17.34 150 GLN C N 1
ATOM 14647 C CA . GLN C 1 150 ? 36.237 33.109 67.321 1.00 24.14 150 GLN C CA 1
ATOM 14648 C C . GLN C 1 150 ? 35.780 31.931 66.470 1.00 21.77 150 GLN C C 1
ATOM 14649 O O . GLN C 1 150 ? 34.587 31.694 66.316 1.00 16.31 150 GLN C O 1
ATOM 14663 N N . SER C 1 151 ? 36.737 31.186 65.926 1.00 19.62 151 SER C N 1
ATOM 14664 C CA . SER C 1 151 ? 36.415 30.046 65.073 1.00 15.86 151 SER C CA 1
ATOM 14665 C C . SER C 1 151 ? 35.604 29.010 65.846 1.00 19.65 151 SER C C 1
ATOM 14666 O O . SER C 1 151 ? 34.662 28.424 65.314 1.00 16.58 151 SER C O 1
ATOM 14674 N N . ARG C 1 152 ? 35.972 28.786 67.104 1.00 16.85 152 ARG C N 1
ATOM 14675 C CA . ARG C 1 152 ? 35.246 27.842 67.948 1.00 18.58 152 ARG C CA 1
ATOM 14676 C C . ARG C 1 152 ? 33.833 28.349 68.229 1.00 17.79 152 ARG C C 1
ATOM 14677 O O . ARG C 1 152 ? 32.875 27.584 68.171 1.00 16.29 152 ARG C O 1
ATOM 14698 N N . ILE C 1 153 ? 33.696 29.640 68.522 1.00 16.37 153 ILE C N 1
ATOM 14699 C CA . ILE C 1 153 ? 32.380 30.216 68.794 1.00 17.32 153 ILE C CA 1
ATOM 14700 C C . ILE C 1 153 ? 31.444 30.077 67.589 1.00 17.48 153 ILE C C 1
ATOM 14701 O O . ILE C 1 153 ? 30.277 29.717 67.734 1.00 16.21 153 ILE C O 1
ATOM 14717 N N . ASP C 1 154 ? 31.956 30.370 66.399 1.00 13.16 154 ASP C N 1
ATOM 14718 C CA . ASP C 1 154 ? 31.140 30.322 65.191 1.00 14.13 154 ASP C CA 1
ATOM 14719 C C . ASP C 1 154 ? 30.722 28.890 64.853 1.00 14.32 154 ASP C C 1
ATOM 14720 O O . ASP C 1 154 ? 29.586 28.644 64.444 1.00 16.32 154 ASP C O 1
ATOM 14729 N N . TYR C 1 155 ? 31.648 27.954 65.033 1.00 13.07 155 TYR C N 1
ATOM 14730 C CA . TYR C 1 155 ? 31.414 26.536 64.754 1.00 16.89 155 TYR C CA 1
ATOM 14731 C C . TYR C 1 155 ? 30.392 25.948 65.738 1.00 21.09 155 TYR C C 1
ATOM 14732 O O . TYR C 1 155 ? 29.519 25.171 65.354 1.00 14.30 155 TYR C O 1
ATOM 14750 N N . ILE C 1 156 ? 30.483 26.339 67.004 1.00 16.06 156 ILE C N 1
ATOM 14751 C CA . ILE C 1 156 ? 29.536 25.864 68.011 1.00 12.67 156 ILE C CA 1
ATOM 14752 C C . ILE C 1 156 ? 28.129 26.394 67.730 1.00 10.93 156 ILE C C 1
ATOM 14753 O O . ILE C 1 156 ? 27.145 25.663 67.849 1.00 12.55 156 ILE C O 1
ATOM 14769 N N . LYS C 1 157 ? 28.030 27.666 67.356 1.00 15.37 157 LYS C N 1
ATOM 14770 C CA . LYS C 1 157 ? 26.731 28.267 67.074 1.00 20.85 157 LYS C CA 1
ATOM 14771 C C . LYS C 1 157 ? 26.062 27.582 65.893 1.00 20.47 157 LYS C C 1
ATOM 14772 O O . LYS C 1 157 ? 24.862 27.318 65.919 1.00 14.42 157 LYS C O 1
ATOM 14791 N N . ALA C 1 158 ? 26.845 27.286 64.860 1.00 15.39 158 ALA C N 1
ATOM 14792 C CA . ALA C 1 158 ? 26.322 26.609 63.681 1.00 18.88 158 ALA C CA 1
ATOM 14793 C C . ALA C 1 158 ? 25.875 25.196 64.042 1.00 17.58 158 ALA C C 1
ATOM 14794 O O . ALA C 1 158 ? 24.960 24.648 63.427 1.00 17.86 158 ALA C O 1
ATOM 14801 N N . GLN C 1 159 ? 26.514 24.610 65.050 1.00 19.16 159 GLN C N 1
ATOM 14802 C CA . GLN C 1 159 ? 26.130 23.279 65.505 1.00 21.94 159 GLN C CA 1
ATOM 14803 C C . GLN C 1 159 ? 24.843 23.332 66.325 1.00 12.24 159 GLN C C 1
ATOM 14804 O O . GLN C 1 159 ? 24.093 22.361 66.360 1.00 17.65 159 GLN C O 1
ATOM 14818 N N . PHE C 1 160 ? 24.592 24.464 66.980 1.00 15.70 160 PHE C N 1
ATOM 14819 C CA . PHE C 1 160 ? 23.322 24.682 67.668 1.00 13.87 160 PHE C CA 1
ATOM 14820 C C . PHE C 1 160 ? 22.208 24.648 66.625 1.00 19.51 160 PHE C C 1
ATOM 14821 O O . PHE C 1 160 ? 21.156 24.051 66.838 1.00 19.68 160 PHE C O 1
ATOM 14838 N N . GLU C 1 161 ? 22.443 25.316 65.501 1.00 16.58 161 GLU C N 1
ATOM 14839 C CA . GLU C 1 161 ? 21.452 25.390 64.430 1.00 18.48 161 GLU C CA 1
ATOM 14840 C C . GLU C 1 161 ? 21.150 24.012 63.841 1.00 17.41 161 GLU C C 1
ATOM 14841 O O . GLU C 1 161 ? 19.990 23.678 63.610 1.00 18.09 161 GLU C O 1
ATOM 14853 N N . GLU C 1 162 ? 22.190 23.220 63.595 1.00 14.41 162 GLU C N 1
ATOM 14854 C CA . GLU C 1 162 ? 22.012 21.874 63.052 1.00 19.71 162 GLU C CA 1
ATOM 14855 C C . GLU C 1 162 ? 21.269 20.995 64.052 1.00 21.35 162 GLU C C 1
ATOM 14856 O O . GLU C 1 162 ? 20.470 20.146 63.668 1.00 16.46 162 GLU C O 1
ATOM 14868 N N . ALA C 1 163 ? 21.533 21.202 65.338 1.00 19.44 163 ALA C N 1
ATOM 14869 C CA . ALA C 1 163 ? 20.838 20.461 66.384 1.00 18.99 163 ALA C CA 1
ATOM 14870 C C . ALA C 1 163 ? 19.342 20.774 66.360 1.00 20.28 163 ALA C C 1
ATOM 14871 O O . ALA C 1 163 ? 18.512 19.877 66.462 1.00 17.30 163 ALA C O 1
ATOM 14878 N N . ILE C 1 164 ? 19.001 22.052 66.222 1.00 15.55 164 ILE C N 1
ATOM 14879 C CA . ILE C 1 164 ? 17.604 22.468 66.194 1.00 19.05 164 ILE C CA 1
ATOM 14880 C C . ILE C 1 164 ? 16.896 21.863 64.986 1.00 24.57 164 ILE C C 1
ATOM 14881 O O . ILE C 1 164 ? 15.761 21.406 65.092 1.00 19.81 164 ILE C O 1
ATOM 14897 N N . LYS C 1 165 ? 17.575 21.849 63.842 1.00 17.55 165 LYS C N 1
ATOM 14898 C CA . LYS C 1 165 ? 17.013 21.266 62.625 1.00 21.26 165 LYS C CA 1
ATOM 14899 C C . LYS C 1 165 ? 16.661 19.790 62.819 1.00 20.35 165 LYS C C 1
ATOM 14900 O O . LYS C 1 165 ? 15.560 19.358 62.474 1.00 21.61 165 LYS C O 1
ATOM 14919 N N . GLN C 1 166 ? 17.589 19.021 63.383 1.00 15.86 166 GLN C N 1
ATOM 14920 C CA A GLN C 1 166 ? 17.345 17.600 63.593 0.50 18.93 166 GLN C CA 1
ATOM 14921 C CA B GLN C 1 166 ? 17.378 17.595 63.631 0.50 19.15 166 GLN C CA 1
ATOM 14922 C C . GLN C 1 166 ? 16.269 17.365 64.656 1.00 22.99 166 GLN C C 1
ATOM 14923 O O . GLN C 1 166 ? 15.517 16.394 64.571 1.00 20.47 166 GLN C O 1
ATOM 14950 N N . LEU C 1 167 ? 16.179 18.258 65.639 1.00 22.96 167 LEU C N 1
ATOM 14951 C CA . LEU C 1 167 ? 15.214 18.092 66.729 1.00 21.00 167 LEU C CA 1
ATOM 14952 C C . LEU C 1 167 ? 13.797 18.440 66.288 1.00 19.23 167 LEU C C 1
ATOM 14953 O O . LEU C 1 167 ? 12.826 17.921 66.835 1.00 24.72 167 LEU C O 1
ATOM 14969 N N . GLU C 1 168 ? 13.679 19.316 65.299 1.00 25.53 168 GLU C N 1
ATOM 14970 C CA . GLU C 1 168 ? 12.379 19.610 64.709 1.00 27.93 168 GLU C CA 1
ATOM 14971 C C . GLU C 1 168 ? 11.835 18.359 64.032 1.00 24.60 168 GLU C C 1
ATOM 14972 O O . GLU C 1 168 ? 10.646 18.055 64.123 1.00 22.43 168 GLU C O 1
ATOM 14984 N N . ILE C 1 169 ? 12.723 17.640 63.353 1.00 21.07 169 ILE C N 1
ATOM 14985 C CA . ILE C 1 169 ? 12.360 16.423 62.635 1.00 28.49 169 ILE C CA 1
ATOM 14986 C C . ILE C 1 169 ? 11.960 15.314 63.606 1.00 35.60 169 ILE C C 1
ATOM 14987 O O . ILE C 1 169 ? 10.994 14.584 63.370 1.00 25.95 169 ILE C O 1
ATOM 15003 N N . ILE C 1 170 ? 12.703 15.204 64.702 1.00 26.06 170 ILE C N 1
ATOM 15004 C CA . ILE C 1 170 ? 12.467 14.165 65.699 1.00 20.74 170 ILE C CA 1
ATOM 15005 C C . ILE C 1 170 ? 11.156 14.393 66.452 1.00 21.00 170 ILE C C 1
ATOM 15006 O O . ILE C 1 170 ? 10.413 13.448 66.717 1.00 27.04 170 ILE C O 1
ATOM 15022 N N . SER C 1 171 ? 10.869 15.649 66.781 1.00 16.67 171 SER C N 1
ATOM 15023 C CA . SER C 1 171 ? 9.723 15.979 67.624 1.00 24.86 171 SER C CA 1
ATOM 15024 C C . SER C 1 171 ? 8.442 16.218 66.825 1.00 33.72 171 SER C C 1
ATOM 15025 O O . SER C 1 171 ? 7.343 16.132 67.370 1.00 32.17 171 SER C O 1
ATOM 15033 N N . GLY C 1 172 ? 8.586 16.524 65.540 1.00 29.92 172 GLY C N 1
ATOM 15034 C CA . GLY C 1 172 ? 7.448 16.881 64.710 1.00 35.45 172 GLY C CA 1
ATOM 15035 C C . GLY C 1 172 ? 6.931 18.281 64.999 1.00 36.04 172 GLY C C 1
ATOM 15036 O O . GLY C 1 172 ? 5.838 18.648 64.567 1.00 43.66 172 GLY C O 1
ATOM 15040 N N . LYS C 1 173 ? 7.717 19.062 65.735 1.00 24.66 173 LYS C N 1
ATOM 15041 C CA . LYS C 1 173 ? 7.342 20.428 66.089 1.00 29.16 173 LYS C CA 1
ATOM 15042 C C . LYS C 1 173 ? 8.330 21.412 65.483 1.00 30.19 173 LYS C C 1
ATOM 15043 O O . LYS C 1 173 ? 9.441 21.037 65.106 1.00 39.29 173 LYS C O 1
ATOM 15062 N N . LYS C 1 174 ? 7.928 22.675 65.397 1.00 28.45 174 LYS C N 1
ATOM 15063 C CA . LYS C 1 174 ? 8.829 23.720 64.929 1.00 36.92 174 LYS C CA 1
ATOM 15064 C C . LYS C 1 174 ? 9.405 24.484 66.113 1.00 32.78 174 LYS C C 1
ATOM 15065 O O . LYS C 1 174 ? 8.788 24.571 67.173 1.00 25.63 174 LYS C O 1
ATOM 15084 N N . PHE C 1 175 ? 10.597 25.031 65.915 1.00 30.26 175 PHE C N 1
ATOM 15085 C CA . PHE C 1 175 ? 11.304 25.760 66.957 1.00 20.69 175 PHE C CA 1
ATOM 15086 C C . PHE C 1 175 ? 10.571 27.055 67.298 1.00 24.80 175 PHE C C 1
ATOM 15087 O O . PHE C 1 175 ? 10.247 27.846 66.415 1.00 29.56 175 PHE C O 1
ATOM 15104 N N . ASP C 1 176 ? 10.306 27.259 68.584 1.00 22.91 176 ASP C N 1
ATOM 15105 C CA . ASP C 1 176 ? 9.609 28.450 69.052 1.00 24.44 176 ASP C CA 1
ATOM 15106 C C . ASP C 1 176 ? 10.590 29.356 69.792 1.00 22.58 176 ASP C C 1
ATOM 15107 O O . ASP C 1 176 ? 10.941 29.085 70.940 1.00 22.56 176 ASP C O 1
ATOM 15116 N N . PRO C 1 177 ? 11.031 30.442 69.137 1.00 25.83 177 PRO C N 1
ATOM 15117 C CA . PRO C 1 177 ? 12.066 31.323 69.697 1.00 31.16 177 PRO C CA 1
ATOM 15118 C C . PRO C 1 177 ? 11.657 31.992 71.010 1.00 31.24 177 PRO C C 1
ATOM 15119 O O . PRO C 1 177 ? 12.514 32.255 71.855 1.00 25.81 177 PRO C O 1
ATOM 15130 N N . LYS C 1 178 ? 10.367 32.262 71.177 1.00 23.95 178 LYS C N 1
ATOM 15131 C CA . LYS C 1 178 ? 9.875 32.895 72.392 1.00 32.09 178 LYS C CA 1
ATOM 15132 C C . LYS C 1 178 ? 9.993 31.927 73.561 1.00 26.74 178 LYS C C 1
ATOM 15133 O O . LYS C 1 178 ? 10.382 32.311 74.664 1.00 21.63 178 LYS C O 1
ATOM 15152 N N . LYS C 1 179 ? 9.663 30.667 73.307 1.00 24.40 179 LYS C N 1
ATOM 15153 C CA . LYS C 1 179 ? 9.797 29.623 74.312 1.00 23.08 179 LYS C CA 1
ATOM 15154 C C . LYS C 1 179 ? 11.273 29.414 74.660 1.00 27.12 179 LYS C C 1
ATOM 15155 O O . LYS C 1 179 ? 11.617 29.116 75.803 1.00 21.39 179 LYS C O 1
ATOM 15174 N N . PHE C 1 180 ? 12.141 29.587 73.669 1.00 22.57 180 PHE C N 1
ATOM 15175 C CA . PHE C 1 180 ? 13.578 29.437 73.874 1.00 15.81 180 PHE C CA 1
ATOM 15176 C C . PHE C 1 180 ? 14.070 30.484 74.868 1.00 22.20 180 PHE C C 1
ATOM 15177 O O . PHE C 1 180 ? 14.980 30.222 75.651 1.00 20.44 180 PHE C O 1
ATOM 15194 N N . GLU C 1 181 ? 13.466 31.670 74.834 1.00 18.82 181 GLU C N 1
ATOM 15195 C CA . GLU C 1 181 ? 13.814 32.729 75.780 1.00 15.84 181 GLU C CA 1
ATOM 15196 C C . GLU C 1 181 ? 13.511 32.317 77.217 1.00 19.98 181 GLU C C 1
ATOM 15197 O O . GLU C 1 181 ? 14.304 32.587 78.121 1.00 19.96 181 GLU C O 1
ATOM 15209 N N . GLU C 1 182 ? 12.360 31.684 77.431 1.00 21.72 182 GLU C N 1
ATOM 15210 C CA . GLU C 1 182 ? 11.975 31.254 78.777 1.00 21.14 182 GLU C CA 1
ATOM 15211 C C . GLU C 1 182 ? 12.895 30.140 79.264 1.00 18.03 182 GLU C C 1
ATOM 15212 O O . GLU C 1 182 ? 13.249 30.089 80.439 1.00 18.05 182 GLU C O 1
ATOM 15224 N N . VAL C 1 183 ? 13.273 29.248 78.358 1.00 20.27 183 VAL C N 1
ATOM 15225 C CA . VAL C 1 183 ? 14.153 28.139 78.707 1.00 19.59 183 VAL C CA 1
ATOM 15226 C C . VAL C 1 183 ? 15.528 28.658 79.129 1.00 22.90 183 VAL C C 1
ATOM 15227 O O . VAL C 1 183 ? 16.114 28.164 80.086 1.00 18.52 183 VAL C O 1
ATOM 15240 N N . MET C 1 184 ? 16.037 29.659 78.420 1.00 20.82 184 MET C N 1
ATOM 15241 C CA A MET C 1 184 ? 17.317 30.261 78.768 0.50 21.94 184 MET C CA 1
ATOM 15242 C CA B MET C 1 184 ? 17.319 30.259 78.766 0.50 21.93 184 MET C CA 1
ATOM 15243 C C . MET C 1 184 ? 17.206 30.964 80.114 1.00 25.60 184 MET C C 1
ATOM 15244 O O . MET C 1 184 ? 18.149 30.969 80.898 1.00 15.21 184 MET C O 1
ATOM 15271 N N . LYS C 1 185 ? 16.043 31.551 80.375 1.00 20.06 185 LYS C N 1
ATOM 15272 C CA . LYS C 1 185 ? 15.791 32.225 81.644 1.00 25.89 185 LYS C CA 1
ATOM 15273 C C . LYS C 1 185 ? 15.878 31.245 82.808 1.00 18.08 185 LYS C C 1
ATOM 15274 O O . LYS C 1 185 ? 16.532 31.519 83.815 1.00 21.90 185 LYS C O 1
ATOM 15293 N N . ILE C 1 186 ? 15.213 30.105 82.670 1.00 15.98 186 ILE C N 1
ATOM 15294 C CA . ILE C 1 186 ? 15.157 29.123 83.747 1.00 25.66 186 ILE C CA 1
ATOM 15295 C C . ILE C 1 186 ? 16.524 28.485 83.959 1.00 21.18 186 ILE C C 1
ATOM 15296 O O . ILE C 1 186 ? 16.968 28.309 85.093 1.00 19.01 186 ILE C O 1
ATOM 15312 N N . SER C 1 187 ? 17.186 28.150 82.859 1.00 16.12 187 SER C N 1
ATOM 15313 C CA . SER C 1 187 ? 18.493 27.498 82.898 1.00 15.49 187 SER C CA 1
ATOM 15314 C C . SER C 1 187 ? 19.545 28.366 83.582 1.00 21.22 187 SER C C 1
ATOM 15315 O O . SER C 1 187 ? 20.352 27.875 84.374 1.00 18.39 187 SER C O 1
ATOM 15323 N N . ALA C 1 188 ? 19.545 29.655 83.267 1.00 22.95 188 ALA C N 1
ATOM 15324 C CA . ALA C 1 188 ? 20.525 30.570 83.842 1.00 24.04 188 ALA C CA 1
ATOM 15325 C C . ALA C 1 188 ? 20.305 30.704 85.341 1.00 27.80 188 ALA C C 1
ATOM 15326 O O . ALA C 1 188 ? 21.258 30.733 86.118 1.00 21.16 188 ALA C O 1
ATOM 15333 N N . GLU C 1 189 ? 19.043 30.785 85.749 1.00 18.60 189 GLU C N 1
ATOM 15334 C CA . GLU C 1 189 ? 18.714 30.892 87.163 1.00 21.77 189 GLU C CA 1
ATOM 15335 C C . GLU C 1 189 ? 19.197 29.660 87.918 1.00 20.32 189 GLU C C 1
ATOM 15336 O O . GLU C 1 189 ? 19.832 29.774 88.963 1.00 28.08 189 GLU C O 1
ATOM 15348 N N . ASN C 1 190 ? 18.900 28.480 87.383 1.00 13.90 190 ASN C N 1
ATOM 15349 C CA . ASN C 1 190 ? 19.259 27.239 88.057 1.00 13.88 190 ASN C CA 1
ATOM 15350 C C . ASN C 1 190 ? 20.772 27.084 88.150 1.00 11.60 190 ASN C C 1
ATOM 15351 O O . ASN C 1 190 ? 21.287 26.551 89.133 1.00 17.82 190 ASN C O 1
ATOM 15362 N N . GLY C 1 191 ? 21.481 27.565 87.133 1.00 18.83 191 GLY C N 1
ATOM 15363 C CA . GLY C 1 191 ? 22.935 27.555 87.149 1.00 20.38 191 GLY C CA 1
ATOM 15364 C C . GLY C 1 191 ? 23.486 28.409 88.278 1.00 24.24 191 GLY C C 1
ATOM 15365 O O . GLY C 1 191 ? 24.429 28.014 88.971 1.00 23.12 191 GLY C O 1
ATOM 15369 N N . ARG C 1 192 ? 22.895 29.585 88.468 1.00 15.94 192 ARG C N 1
ATOM 15370 C CA . ARG C 1 192 ? 23.294 30.472 89.560 1.00 20.39 192 ARG C CA 1
ATOM 15371 C C . ARG C 1 192 ? 23.014 29.847 90.923 1.00 27.12 192 ARG C C 1
ATOM 15372 O O . ARG C 1 192 ? 23.828 29.960 91.838 1.00 19.97 192 ARG C O 1
ATOM 15393 N N . LEU C 1 193 ? 21.861 29.195 91.055 1.00 20.83 193 LEU C N 1
ATOM 15394 C CA . LEU C 1 193 ? 21.479 28.559 92.312 1.00 19.32 193 LEU C CA 1
ATOM 15395 C C . LEU C 1 193 ? 22.374 27.360 92.630 1.00 23.15 193 LEU C C 1
ATOM 15396 O O . LEU C 1 193 ? 22.674 27.097 93.794 1.00 18.05 193 LEU C O 1
ATOM 15412 N N . TRP C 1 194 ? 22.799 26.635 91.597 1.00 20.29 194 TRP C N 1
ATOM 15413 C CA . TRP C 1 194 ? 23.712 25.510 91.782 1.00 23.99 194 TRP C CA 1
ATOM 15414 C C . TRP C 1 194 ? 25.045 26.013 92.324 1.00 22.06 194 TRP C C 1
ATOM 15415 O O . TRP C 1 194 ? 25.546 25.506 93.324 1.00 23.23 194 TRP C O 1
ATOM 15436 N N . LYS C 1 195 ? 25.612 27.018 91.665 1.00 21.65 195 LYS C N 1
ATOM 15437 C CA . LYS C 1 195 ? 26.907 27.556 92.071 1.00 23.66 195 LYS C CA 1
ATOM 15438 C C . LYS C 1 195 ? 26.855 28.147 93.480 1.00 25.13 195 LYS C C 1
ATOM 15439 O O . LYS C 1 195 ? 27.773 27.958 94.277 1.00 18.42 195 LYS C O 1
ATOM 15458 N N . TYR C 1 196 ? 25.777 28.859 93.789 1.00 16.85 196 TYR C N 1
ATOM 15459 C CA . TYR C 1 196 ? 25.660 29.513 95.088 1.00 16.08 196 TYR C CA 1
ATOM 15460 C C . TYR C 1 196 ? 25.526 28.501 96.220 1.00 19.93 196 TYR C C 1
ATOM 15461 O O . TYR C 1 196 ? 26.253 28.573 97.212 1.00 19.49 196 TYR C O 1
ATOM 15479 N N . SER C 1 197 ? 24.595 27.564 96.070 1.00 20.43 197 SER C N 1
ATOM 15480 C CA . SER C 1 197 ? 24.313 26.580 97.113 1.00 21.07 197 SER C CA 1
ATOM 15481 C C . SER C 1 197 ? 25.522 25.693 97.406 1.00 23.86 197 SER C C 1
ATOM 15482 O O . SER C 1 197 ? 25.860 25.450 98.565 1.00 20.63 197 SER C O 1
ATOM 15490 N N . MET C 1 198 ? 26.184 25.218 96.357 1.00 17.67 198 MET C N 1
ATOM 15491 C CA . MET C 1 198 ? 27.277 24.267 96.523 1.00 18.58 198 MET C CA 1
ATOM 15492 C C . MET C 1 198 ? 28.592 24.967 96.873 1.00 17.47 198 MET C C 1
ATOM 15493 O O . MET C 1 198 ? 29.601 24.310 97.126 1.00 20.28 198 MET C O 1
ATOM 15507 N N . SER C 1 199 ? 28.579 26.297 96.894 1.00 17.12 199 SER C N 1
ATOM 15508 C CA . SER C 1 199 ? 29.754 27.059 97.310 1.00 20.49 199 SER C CA 1
ATOM 15509 C C . SER C 1 199 ? 29.675 27.494 98.778 1.00 21.46 199 SER C C 1
ATOM 15510 O O . SER C 1 199 ? 30.618 28.077 99.300 1.00 19.32 199 SER C O 1
ATOM 15518 N N . LEU C 1 200 ? 28.558 27.211 99.441 1.00 19.33 200 LEU C N 1
ATOM 15519 C CA . LEU C 1 200 ? 28.363 27.650 100.828 1.00 22.04 200 LEU C CA 1
ATOM 15520 C C . LEU C 1 200 ? 29.397 27.092 101.821 1.00 23.93 200 LEU C C 1
ATOM 15521 O O . LEU C 1 200 ? 29.732 27.752 102.807 1.00 26.08 200 LEU C O 1
ATOM 15537 N N . PRO C 1 201 ? 29.899 25.870 101.580 1.00 19.56 201 PRO C N 1
ATOM 15538 C CA . PRO C 1 201 ? 30.914 25.328 102.493 1.00 20.03 201 PRO C CA 1
ATOM 15539 C C . PRO C 1 201 ? 32.171 26.195 102.591 1.00 23.74 201 PRO C C 1
ATOM 15540 O O . PRO C 1 201 ? 32.859 26.169 103.615 1.00 24.29 201 PRO C O 1
ATOM 15551 N N . ALA C 1 202 ? 32.452 26.964 101.545 1.00 18.20 202 ALA C N 1
ATOM 15552 C CA . ALA C 1 202 ? 33.701 27.716 101.449 1.00 34.41 202 ALA C CA 1
ATOM 15553 C C . ALA C 1 202 ? 33.888 28.725 102.582 1.00 43.44 202 ALA C C 1
ATOM 15554 O O . ALA C 1 202 ? 34.930 28.740 103.238 1.00 44.69 202 ALA C O 1
ATOM 15561 N N . ASP C 1 203 ? 32.884 29.569 102.802 1.00 34.86 203 ASP C N 1
ATOM 15562 C CA A ASP C 1 203 ? 32.977 30.627 103.801 0.50 46.08 203 ASP C CA 1
ATOM 15563 C CA B ASP C 1 203 ? 32.983 30.625 103.803 0.50 46.07 203 ASP C CA 1
ATOM 15564 C C . ASP C 1 203 ? 32.128 30.302 105.026 1.00 52.43 203 ASP C C 1
ATOM 15565 O O . ASP C 1 203 ? 31.397 31.156 105.529 1.00 57.73 203 ASP C O 1
ATOM 15582 N N . SER C 1 204 ? 32.228 29.066 105.502 1.00 43.89 204 SER C N 1
ATOM 15583 C CA . SER C 1 204 ? 31.476 28.640 106.674 1.00 31.04 204 SER C CA 1
ATOM 15584 C C . SER C 1 204 ? 32.246 27.586 107.466 1.00 35.52 204 SER C C 1
ATOM 15585 O O . SER C 1 204 ? 32.661 26.563 106.920 1.00 24.47 204 SER C O 1
ATOM 15593 N N . SER C 1 205 ? 32.427 27.838 108.758 1.00 35.63 205 SER C N 1
ATOM 15594 C CA . SER C 1 205 ? 33.126 26.902 109.629 1.00 40.76 205 SER C CA 1
ATOM 15595 C C . SER C 1 205 ? 32.297 26.611 110.878 1.00 47.06 205 SER C C 1
ATOM 15596 O O . SER C 1 205 ? 32.119 27.485 111.726 1.00 39.51 205 SER C O 1
ATOM 15604 N N . PRO C 1 206 ? 31.775 25.379 110.989 1.00 43.65 206 PRO C N 1
ATOM 15605 C CA . PRO C 1 206 ? 31.970 24.310 110.007 1.00 39.01 206 PRO C CA 1
ATOM 15606 C C . PRO C 1 206 ? 31.036 24.458 108.812 1.00 28.53 206 PRO C C 1
ATOM 15607 O O . PRO C 1 206 ? 30.148 25.312 108.825 1.00 24.83 206 PRO C O 1
ATOM 15618 N N . SER C 1 207 ? 31.241 23.636 107.789 1.00 20.99 207 SER C N 1
ATOM 15619 C CA . SER C 1 207 ? 30.376 23.654 106.620 1.00 25.88 207 SER C CA 1
ATOM 15620 C C . SER C 1 207 ? 28.992 23.127 106.976 1.00 22.44 207 SER C C 1
ATOM 15621 O O . SER C 1 207 ? 28.863 22.243 107.818 1.00 24.59 207 SER C O 1
ATOM 15629 N N . PRO C 1 208 ? 27.951 23.667 106.326 1.00 23.56 208 PRO C N 1
ATOM 15630 C CA . PRO C 1 208 ? 26.568 23.248 106.589 1.00 26.07 208 PRO C CA 1
ATOM 15631 C C . PRO C 1 208 ? 26.226 21.861 106.039 1.00 25.98 208 PRO C C 1
ATOM 15632 O O . PRO C 1 208 ? 25.126 21.370 106.293 1.00 26.02 208 PRO C O 1
ATOM 15643 N N . MET C 1 209 ? 27.137 21.242 105.292 1.00 22.64 209 MET C N 1
ATOM 15644 C CA . MET C 1 209 ? 26.875 19.911 104.754 1.00 24.22 209 MET C CA 1
ATOM 15645 C C . MET C 1 209 ? 28.125 19.041 104.693 1.00 27.19 209 MET C C 1
ATOM 15646 O O . MET C 1 209 ? 29.249 19.536 104.646 1.00 22.35 209 MET C O 1
ATOM 15660 N N . ASN C 1 210 ? 27.907 17.731 104.716 1.00 19.47 210 ASN C N 1
ATOM 15661 C CA . ASN C 1 210 ? 28.927 16.775 104.339 1.00 22.45 210 ASN C CA 1
ATOM 15662 C C . ASN C 1 210 ? 29.237 17.022 102.868 1.00 18.51 210 ASN C C 1
ATOM 15663 O O . ASN C 1 210 ? 28.319 17.146 102.060 1.00 18.00 210 ASN C O 1
ATOM 15674 N N . GLY C 1 211 ? 30.517 17.108 102.523 1.00 22.61 211 GLY C N 1
ATOM 15675 C CA . GLY C 1 211 ? 30.921 17.414 101.160 1.00 23.32 211 GLY C CA 1
ATOM 15676 C C . GLY C 1 211 ? 30.411 16.429 100.120 1.00 20.93 211 GLY C C 1
ATOM 15677 O O . GLY C 1 211 ? 30.165 16.800 98.969 1.00 15.74 211 GLY C O 1
ATOM 15681 N N . PHE C 1 212 ? 30.259 15.169 100.515 1.00 18.50 212 PHE C N 1
ATOM 15682 C CA . PHE C 1 212 ? 29.756 14.135 99.612 1.00 19.31 212 PHE C CA 1
ATOM 15683 C C . PHE C 1 212 ? 28.313 14.397 99.163 1.00 24.64 212 PHE C C 1
ATOM 15684 O O . PHE C 1 212 ? 27.866 13.845 98.161 1.00 19.19 212 PHE C O 1
ATOM 15701 N N . ASP C 1 213 ? 27.585 15.223 99.907 1.00 18.80 213 ASP C N 1
ATOM 15702 C CA . ASP C 1 213 ? 26.196 15.537 99.563 1.00 23.08 213 ASP C CA 1
ATOM 15703 C C . ASP C 1 213 ? 26.112 16.231 98.207 1.00 29.34 213 ASP C C 1
ATOM 15704 O O . ASP C 1 213 ? 25.107 16.130 97.503 1.00 18.67 213 ASP C O 1
ATOM 15713 N N . LEU C 1 214 ? 27.171 16.946 97.848 1.00 20.36 214 LEU C N 1
ATOM 15714 C CA . LEU C 1 214 ? 27.212 17.661 96.580 1.00 23.78 214 LEU C CA 1
ATOM 15715 C C . LEU C 1 214 ? 26.902 16.727 95.413 1.00 20.61 214 LEU C C 1
ATOM 15716 O O . LEU C 1 214 ? 26.245 17.120 94.451 1.00 24.07 214 LEU C O 1
ATOM 15732 N N . PHE C 1 215 ? 27.363 15.484 95.507 1.00 17.18 215 PHE C N 1
ATOM 15733 C CA . PHE C 1 215 ? 27.243 14.544 94.396 1.00 24.35 215 PHE C CA 1
ATOM 15734 C C . PHE C 1 215 ? 25.841 13.948 94.265 1.00 28.25 215 PHE C C 1
ATOM 15735 O O . PHE C 1 215 ? 25.487 13.403 93.217 1.00 21.08 215 PHE C O 1
ATOM 15752 N N . THR C 1 216 ? 25.048 14.057 95.325 1.00 29.28 216 THR C N 1
ATOM 15753 C CA . THR C 1 216 ? 23.641 13.679 95.269 1.00 30.86 216 THR C CA 1
ATOM 15754 C C . THR C 1 216 ? 22.828 14.767 94.566 1.00 23.27 216 THR C C 1
ATOM 15755 O O . THR C 1 216 ? 21.983 14.476 93.720 1.00 21.03 216 THR C O 1
ATOM 15766 N N . TYR C 1 217 ? 23.090 16.022 94.928 1.00 17.63 217 TYR C N 1
ATOM 15767 C CA . TYR C 1 217 ? 22.395 17.159 94.334 1.00 19.46 217 TYR C CA 1
ATOM 15768 C C . TYR C 1 217 ? 22.821 17.358 92.880 1.00 20.30 217 TYR C C 1
ATOM 15769 O O . TYR C 1 217 ? 22.087 17.942 92.081 1.00 19.36 217 TYR C O 1
ATOM 15787 N N . MET C 1 218 ? 24.014 16.875 92.548 1.00 19.76 218 MET C N 1
ATOM 15788 C CA . MET C 1 218 ? 24.541 16.967 91.189 1.00 18.52 218 MET C CA 1
ATOM 15789 C C . MET C 1 218 ? 23.592 16.332 90.172 1.00 20.40 218 MET C C 1
ATOM 15790 O O . MET C 1 218 ? 23.498 16.789 89.034 1.00 18.37 218 MET C O 1
ATOM 15804 N N . ALA C 1 219 ? 22.899 15.272 90.579 1.00 24.98 219 ALA C N 1
ATOM 15805 C CA . ALA C 1 219 ? 21.980 14.579 89.683 1.00 21.85 219 ALA C CA 1
ATOM 15806 C C . ALA C 1 219 ? 20.885 15.519 89.190 1.00 25.74 219 ALA C C 1
ATOM 15807 O O . ALA C 1 219 ? 20.457 15.436 88.040 1.00 21.89 219 ALA C O 1
ATOM 15814 N N . VAL C 1 220 ? 20.441 16.418 90.062 1.00 20.30 220 VAL C N 1
ATOM 15815 C CA . VAL C 1 220 ? 19.372 17.350 89.720 1.00 23.15 220 VAL C CA 1
ATOM 15816 C C . VAL C 1 220 ? 19.812 18.366 88.669 1.00 22.73 220 VAL C C 1
ATOM 15817 O O . VAL C 1 220 ? 19.087 18.625 87.706 1.00 18.12 220 VAL C O 1
ATOM 15830 N N . ILE C 1 221 ? 20.995 18.946 88.844 1.00 18.29 221 ILE C N 1
ATOM 15831 C CA . ILE C 1 221 ? 21.456 19.985 87.923 1.00 15.60 221 ILE C CA 1
ATOM 15832 C C . ILE C 1 221 ? 21.864 19.381 86.580 1.00 20.78 221 ILE C C 1
ATOM 15833 O O . ILE C 1 221 ? 21.856 20.063 85.558 1.00 18.15 221 ILE C O 1
ATOM 15849 N N . VAL C 1 222 ? 22.200 18.097 86.573 1.00 16.21 222 VAL C N 1
ATOM 15850 C CA . VAL C 1 222 ? 22.520 17.425 85.319 1.00 18.78 222 VAL C CA 1
ATOM 15851 C C . VAL C 1 222 ? 21.256 17.072 84.527 1.00 19.56 222 VAL C C 1
ATOM 15852 O O . VAL C 1 222 ? 21.204 17.286 83.317 1.00 21.11 222 VAL C O 1
ATOM 15865 N N . CYS C 1 223 ? 20.229 16.572 85.213 1.00 18.90 223 CYS C N 1
ATOM 15866 C CA A CYS C 1 223 ? 19.057 15.952 84.584 0.50 22.74 223 CYS C CA 1
ATOM 15867 C CA B CYS C 1 223 ? 19.105 15.986 84.490 0.50 22.99 223 CYS C CA 1
ATOM 15868 C C . CYS C 1 223 ? 17.902 16.915 84.305 1.00 23.58 223 CYS C C 1
ATOM 15869 O O . CYS C 1 223 ? 17.054 16.650 83.455 1.00 24.19 223 CYS C O 1
ATOM 15884 N N . ALA C 1 224 ? 17.833 18.012 85.056 1.00 20.59 224 ALA C N 1
ATOM 15885 C CA . ALA C 1 224 ? 16.662 18.894 84.968 1.00 23.42 224 ALA C CA 1
ATOM 15886 C C . ALA C 1 224 ? 17.012 20.378 85.065 1.00 22.92 224 ALA C C 1
ATOM 15887 O O . ALA C 1 224 ? 16.292 21.158 85.691 1.00 18.21 224 ALA C O 1
ATOM 15894 N N . ARG C 1 225 ? 18.106 20.760 84.418 1.00 13.84 225 ARG C N 1
ATOM 15895 C CA . ARG C 1 225 ? 18.650 22.111 84.517 1.00 13.47 225 ARG C CA 1
ATOM 15896 C C . ARG C 1 225 ? 17.742 23.180 83.907 1.00 17.92 225 ARG C C 1
ATOM 15897 O O . ARG C 1 225 ? 17.854 24.352 84.252 1.00 17.83 225 ARG C O 1
ATOM 15918 N N . GLY C 1 226 ? 16.845 22.784 83.007 1.00 18.17 226 GLY C N 1
ATOM 15919 C CA . GLY C 1 226 ? 15.988 23.742 82.329 1.00 18.16 226 GLY C CA 1
ATOM 15920 C C . GLY C 1 226 ? 14.535 23.741 82.784 1.00 25.20 226 GLY C C 1
ATOM 15921 O O . GLY C 1 226 ? 13.660 24.241 82.075 1.00 20.92 226 GLY C O 1
ATOM 15925 N N . LYS C 1 227 ? 14.271 23.195 83.967 1.00 20.17 227 LYS C N 1
ATOM 15926 C CA . LYS C 1 227 ? 12.896 23.067 84.452 1.00 22.64 227 LYS C CA 1
ATOM 15927 C C . LYS C 1 227 ? 12.652 23.888 85.719 1.00 21.85 227 LYS C C 1
ATOM 15928 O O . LYS C 1 227 ? 13.540 24.043 86.552 1.00 17.30 227 LYS C O 1
ATOM 15947 N N . LYS C 1 228 ? 11.433 24.400 85.861 1.00 24.70 228 LYS C N 1
ATOM 15948 C CA . LYS C 1 228 ? 11.098 25.289 86.969 1.00 29.48 228 LYS C CA 1
ATOM 15949 C C . LYS C 1 228 ? 11.029 24.540 88.296 1.00 19.82 228 LYS C C 1
ATOM 15950 O O . LYS C 1 228 ? 11.230 25.130 89.353 1.00 21.64 228 LYS C O 1
ATOM 15969 N N . GLU C 1 229 ? 10.753 23.240 88.241 1.00 16.26 229 GLU C N 1
ATOM 15970 C CA . GLU C 1 229 ? 10.685 22.429 89.453 1.00 20.61 229 GLU C CA 1
ATOM 15971 C C . GLU C 1 229 ? 12.045 22.406 90.132 1.00 32.61 229 GLU C C 1
ATOM 15972 O O . GLU C 1 229 ? 12.143 22.334 91.358 1.00 29.16 229 GLU C O 1
ATOM 15984 N N . THR C 1 230 ? 13.095 22.470 89.323 1.00 21.06 230 THR C N 1
ATOM 15985 C CA . THR C 1 230 ? 14.457 22.466 89.833 1.00 19.66 230 THR C CA 1
ATOM 15986 C C . THR C 1 230 ? 14.750 23.752 90.604 1.00 21.18 230 THR C C 1
ATOM 15987 O O . THR C 1 230 ? 15.417 23.727 91.637 1.00 24.27 230 THR C O 1
ATOM 15998 N N . THR C 1 231 ? 14.242 24.872 90.101 1.00 17.03 231 THR C N 1
ATOM 15999 C CA . THR C 1 231 ? 14.428 26.161 90.761 1.00 16.30 231 THR C CA 1
ATOM 16000 C C . THR C 1 231 ? 13.848 26.121 92.173 1.00 23.16 231 THR C C 1
ATOM 16001 O O . THR C 1 231 ? 14.509 26.486 93.148 1.00 18.65 231 THR C O 1
ATOM 16012 N N . GLU C 1 232 ? 12.606 25.665 92.283 1.00 21.42 232 GLU C N 1
ATOM 16013 C CA . GLU C 1 232 ? 11.949 25.588 93.582 1.00 28.57 232 GLU C CA 1
ATOM 16014 C C . GLU C 1 232 ? 12.673 24.611 94.502 1.00 25.62 232 GLU C C 1
ATOM 16015 O O . GLU C 1 232 ? 12.742 24.820 95.716 1.00 25.97 232 GLU C O 1
ATOM 16027 N N . ALA C 1 233 ? 13.222 23.550 93.920 1.00 30.19 233 ALA C N 1
ATOM 16028 C CA . ALA C 1 233 ? 13.927 22.537 94.696 1.00 35.32 233 ALA C CA 1
ATOM 16029 C C . ALA C 1 233 ? 15.185 23.112 95.344 1.00 32.75 233 ALA C C 1
ATOM 16030 O O . ALA C 1 233 ? 15.459 22.852 96.517 1.00 23.42 233 ALA C O 1
ATOM 16037 N N . PHE C 1 234 ? 15.944 23.898 94.585 1.00 18.64 234 PHE C N 1
ATOM 16038 C CA . PHE C 1 234 ? 17.195 24.463 95.092 1.00 30.59 234 PHE C CA 1
ATOM 16039 C C . PHE C 1 234 ? 16.975 25.618 96.069 1.00 26.79 234 PHE C C 1
ATOM 16040 O O . PHE C 1 234 ? 17.817 25.876 96.923 1.00 25.82 234 PHE C O 1
ATOM 16057 N N . LYS C 1 235 ? 15.848 26.311 95.949 1.00 26.86 235 LYS C N 1
ATOM 16058 C CA . LYS C 1 235 ? 15.521 27.374 96.894 1.00 25.82 235 LYS C CA 1
ATOM 16059 C C . LYS C 1 235 ? 15.242 26.769 98.266 1.00 33.91 235 LYS C C 1
ATOM 16060 O O . LYS C 1 235 ? 15.671 27.302 99.291 1.00 30.34 235 LYS C O 1
ATOM 16079 N N . LEU C 1 236 ? 14.522 25.652 98.273 1.00 28.12 236 LEU C N 1
ATOM 16080 C CA . LEU C 1 236 ? 14.239 24.922 99.503 1.00 31.75 236 LEU C CA 1
ATOM 16081 C C . LEU C 1 236 ? 15.534 24.409 100.131 1.00 32.94 236 LEU C C 1
ATOM 16082 O O . LEU C 1 236 ? 15.723 24.495 101.344 1.00 23.84 236 LEU C O 1
ATOM 16098 N N . LEU C 1 237 ? 16.424 23.876 99.300 1.00 25.62 237 LEU C N 1
ATOM 16099 C CA . LEU C 1 237 ? 17.707 23.364 99.775 1.00 30.03 237 LEU C CA 1
ATOM 16100 C C . LEU C 1 237 ? 18.523 24.485 100.407 1.00 32.30 237 LEU C C 1
ATOM 16101 O O . LEU C 1 237 ? 19.122 24.309 101.466 1.00 22.69 237 LEU C O 1
ATOM 16117 N N . ILE C 1 238 ? 18.542 25.639 99.750 1.00 22.06 238 ILE C N 1
ATOM 16118 C CA . ILE C 1 238 ? 19.296 26.787 100.245 1.00 28.66 238 ILE C CA 1
ATOM 16119 C C . ILE C 1 238 ? 18.768 27.260 101.603 1.00 34.61 238 ILE C C 1
ATOM 16120 O O . ILE C 1 238 ? 19.542 27.637 102.480 1.00 18.64 238 ILE C O 1
ATOM 16136 N N . GLU C 1 239 ? 17.454 27.230 101.789 1.00 27.33 239 GLU C N 1
ATOM 16137 C CA . GLU C 1 239 ? 16.885 27.622 103.076 1.00 30.39 239 GLU C CA 1
ATOM 16138 C C . GLU C 1 239 ? 17.410 26.722 104.192 1.00 27.03 239 GLU C C 1
ATOM 16139 O O . GLU C 1 239 ? 17.702 27.191 105.295 1.00 27.89 239 GLU C O 1
ATOM 16151 N N . GLU C 1 240 ? 17.530 25.428 103.906 1.00 17.07 240 GLU C N 1
ATOM 16152 C CA . GLU C 1 240 ? 17.982 24.469 104.909 1.00 23.02 240 GLU C CA 1
ATOM 16153 C C . GLU C 1 240 ? 19.477 24.608 105.189 1.00 30.43 240 GLU C C 1
ATOM 16154 O O . GLU C 1 240 ? 19.917 24.457 106.327 1.00 21.93 240 GLU C O 1
ATOM 16166 N N . LEU C 1 241 ? 20.255 24.896 104.153 1.00 25.35 241 LEU C N 1
ATOM 16167 C CA . LEU C 1 241 ? 21.696 25.054 104.310 1.00 20.14 241 LEU C CA 1
ATOM 16168 C C . LEU C 1 241 ? 22.025 26.332 105.085 1.00 18.67 241 LEU C C 1
ATOM 16169 O O . LEU C 1 241 ? 22.869 26.323 105.984 1.00 26.73 241 LEU C O 1
ATOM 16185 N N . GLU C 1 242 ? 21.351 27.426 104.745 1.00 14.93 242 GLU C N 1
ATOM 16186 C CA . GLU C 1 242 ? 21.574 28.701 105.421 1.00 24.60 242 GLU C CA 1
ATOM 16187 C C . GLU C 1 242 ? 21.124 28.622 106.877 1.00 31.25 242 GLU C C 1
ATOM 16188 O O . GLU C 1 242 ? 21.699 29.268 107.754 1.00 20.84 242 GLU C O 1
ATOM 16200 N N . ASP C 1 243 ? 20.090 27.827 107.128 1.00 29.66 243 ASP C N 1
ATOM 16201 C CA . ASP C 1 243 ? 19.618 27.602 108.487 1.00 32.56 243 ASP C CA 1
ATOM 16202 C C . ASP C 1 243 ? 20.694 26.864 109.277 1.00 35.94 243 ASP C C 1
ATOM 16203 O O . ASP C 1 243 ? 20.957 27.184 110.433 1.00 20.90 243 ASP C O 1
ATOM 16212 N N . ASN C 1 244 ? 21.328 25.881 108.647 1.00 25.53 244 ASN C N 1
ATOM 16213 C CA . ASN C 1 244 ? 22.413 25.157 109.294 1.00 27.81 244 ASN C CA 1
ATOM 16214 C C . ASN C 1 244 ? 23.560 26.105 109.650 1.00 26.39 244 ASN C C 1
ATOM 16215 O O . ASN C 1 244 ? 24.114 26.032 110.741 1.00 21.22 244 ASN C O 1
ATOM 16226 N N . MET C 1 245 ? 23.896 27.011 108.737 1.00 21.62 245 MET C N 1
ATOM 16227 C CA . MET C 1 245 ? 25.000 27.942 108.957 1.00 19.34 245 MET C CA 1
ATOM 16228 C C . MET C 1 245 ? 24.744 28.837 110.163 1.00 35.72 245 MET C C 1
ATOM 16229 O O . MET C 1 245 ? 25.649 29.107 110.950 1.00 38.41 245 MET C O 1
ATOM 16243 N N . LYS C 1 246 ? 23.507 29.297 110.305 1.00 33.27 246 LYS C N 1
ATOM 16244 C CA . LYS C 1 246 ? 23.163 30.223 111.378 1.00 29.46 246 LYS C CA 1
ATOM 16245 C C . LYS C 1 246 ? 23.077 29.532 112.736 1.00 28.89 246 LYS C C 1
ATOM 16246 O O . LYS C 1 246 ? 23.174 30.188 113.772 1.00 30.69 246 LYS C O 1
ATOM 16265 N N . THR C 1 247 ? 22.908 28.211 112.730 1.00 26.37 247 THR C N 1
ATOM 16266 C CA . THR C 1 247 ? 22.783 27.450 113.975 1.00 28.85 247 THR C CA 1
ATOM 16267 C C . THR C 1 247 ? 24.006 26.576 114.269 1.00 39.62 247 THR C C 1
ATOM 16268 O O . THR C 1 247 ? 24.069 25.918 115.307 1.00 37.17 247 THR C O 1
ATOM 16279 N N . GLY C 1 248 ? 24.976 26.572 113.358 1.00 34.95 248 GLY C N 1
ATOM 16280 C CA . GLY C 1 248 ? 26.184 25.782 113.529 1.00 36.56 248 GLY C CA 1
ATOM 16281 C C . GLY C 1 248 ? 25.970 24.284 113.384 1.00 37.82 248 GLY C C 1
ATOM 16282 O O . GLY C 1 248 ? 26.677 23.490 114.001 1.00 43.36 248 GLY C O 1
ATOM 16286 N N . LYS C 1 249 ? 25.001 23.894 112.563 1.00 31.70 249 LYS C N 1
ATOM 16287 C CA . LYS C 1 249 ? 24.696 22.482 112.347 1.00 26.15 249 LYS C CA 1
ATOM 16288 C C . LYS C 1 249 ? 25.180 22.025 110.977 1.00 27.58 249 LYS C C 1
ATOM 16289 O O . LYS C 1 249 ? 25.617 22.837 110.163 1.00 23.82 249 LYS C O 1
ATOM 16308 N N . SER C 1 250 ? 25.093 20.723 110.724 1.00 22.65 250 SER C N 1
ATOM 16309 C CA . SER C 1 250 ? 25.539 20.164 109.453 1.00 26.60 250 SER C CA 1
ATOM 16310 C C . SER C 1 250 ? 25.165 18.690 109.334 1.00 29.65 250 SER C C 1
ATOM 16311 O O . SER C 1 250 ? 24.939 18.015 110.339 1.00 27.89 250 SER C O 1
ATOM 16319 N N . SER C 1 251 ? 25.099 18.193 108.103 1.00 32.35 251 SER C N 1
ATOM 16320 C CA . SER C 1 251 ? 24.839 16.777 107.874 1.00 30.31 251 SER C CA 1
ATOM 16321 C C . SER C 1 251 ? 26.119 15.970 108.073 1.00 17.22 251 SER C C 1
ATOM 16322 O O . SER C 1 251 ? 26.078 14.742 108.183 1.00 23.60 251 SER C O 1
ATOM 16330 N N . PHE C 1 252 ? 27.257 16.662 108.106 1.00 18.95 252 PHE C N 1
ATOM 16331 C CA . PHE C 1 252 ? 28.516 16.040 108.509 1.00 24.05 252 PHE C CA 1
ATOM 16332 C C . PHE C 1 252 ? 28.459 15.757 110.008 1.00 40.16 252 PHE C C 1
ATOM 16333 O O . PHE C 1 252 ? 28.080 16.622 110.794 1.00 40.98 252 PHE C O 1
ATOM 16350 N N . ARG C 1 253 ? 28.836 14.544 110.399 1.00 43.06 253 ARG C N 1
ATOM 16351 C CA . ARG C 1 253 ? 28.730 14.122 111.792 1.00 53.19 253 ARG C CA 1
ATOM 16352 C C . ARG C 1 253 ? 30.075 14.186 112.511 1.00 47.50 253 ARG C C 1
ATOM 16353 O O . ARG C 1 253 ? 31.089 13.714 112.000 1.00 36.66 253 ARG C O 1
ATOM 16374 N N . GLY C 1 254 ? 30.072 14.773 113.704 1.00 41.99 254 GLY C N 1
ATOM 16375 C CA . GLY C 1 254 ? 31.284 14.913 114.491 1.00 41.82 254 GLY C CA 1
ATOM 16376 C C . GLY C 1 254 ? 32.008 16.218 114.216 1.00 44.39 254 GLY C C 1
ATOM 16377 O O . GLY C 1 254 ? 31.583 17.012 113.377 1.00 44.05 254 GLY C O 1
ATOM 16381 N N . GLU C 1 255 ? 33.110 16.436 114.925 1.00 38.23 255 GLU C N 1
ATOM 16382 C CA . GLU C 1 255 ? 33.880 17.665 114.787 1.00 38.72 255 GLU C CA 1
ATOM 16383 C C . GLU C 1 255 ? 34.595 17.733 113.442 1.00 34.01 255 GLU C C 1
ATOM 16384 O O . GLU C 1 255 ? 35.229 16.769 113.015 1.00 26.42 255 GLU C O 1
ATOM 16396 N N . GLU C 1 256 ? 34.490 18.883 112.784 1.00 27.88 256 GLU C N 1
ATOM 16397 C CA . GLU C 1 256 ? 35.210 19.132 111.541 1.00 30.44 256 GLU C CA 1
ATOM 16398 C C . GLU C 1 256 ? 36.624 19.599 111.875 1.00 24.80 256 GLU C C 1
ATOM 16399 O O . GLU C 1 256 ? 36.859 20.786 112.098 1.00 29.12 256 GLU C O 1
ATOM 16411 N N . LYS C 1 257 ? 37.558 18.655 111.929 1.00 16.76 257 LYS C N 1
ATOM 16412 C CA . LYS C 1 257 ? 38.929 18.952 112.333 1.00 26.22 257 LYS C CA 1
ATOM 16413 C C . LYS C 1 257 ? 39.774 19.414 111.154 1.00 28.06 257 LYS C C 1
ATOM 16414 O O . LYS C 1 257 ? 40.626 20.290 111.300 1.00 20.65 257 LYS C O 1
ATOM 16433 N N . TYR C 1 258 ? 39.539 18.815 109.991 1.00 24.17 258 TYR C N 1
ATOM 16434 C CA . TYR C 1 258 ? 40.314 19.126 108.797 1.00 22.07 258 TYR C CA 1
ATOM 16435 C C . TYR C 1 258 ? 39.385 19.413 107.626 1.00 20.89 258 TYR C C 1
ATOM 16436 O O . TYR C 1 258 ? 38.314 18.815 107.505 1.00 18.69 258 TYR C O 1
ATOM 16454 N N . ARG C 1 259 ? 39.798 20.349 106.779 1.00 19.28 259 ARG C N 1
ATOM 16455 C CA . ARG C 1 259 ? 39.026 20.740 105.608 1.00 17.62 259 ARG C CA 1
ATOM 16456 C C . ARG C 1 259 ? 39.862 20.417 104.378 1.00 19.65 259 ARG C C 1
ATOM 16457 O O . ARG C 1 259 ? 41.038 20.741 104.336 1.00 18.22 259 ARG C O 1
ATOM 16478 N N . ILE C 1 260 ? 39.281 19.766 103.379 1.00 16.70 260 ILE C N 1
ATOM 16479 C CA . ILE C 1 260 ? 40.072 19.380 102.216 1.00 14.11 260 ILE C CA 1
ATOM 16480 C C . ILE C 1 260 ? 39.340 19.584 100.905 1.00 22.26 260 ILE C C 1
ATOM 16481 O O . ILE C 1 260 ? 38.145 19.867 100.874 1.00 15.99 260 ILE C O 1
ATOM 16497 N N . MET C 1 261 ? 40.095 19.462 99.822 1.00 19.39 261 MET C N 1
ATOM 16498 C CA A MET C 1 261 ? 39.515 19.375 98.495 0.50 19.34 261 MET C CA 1
ATOM 16499 C CA B MET C 1 261 ? 39.526 19.375 98.485 0.50 19.26 261 MET C CA 1
ATOM 16500 C C . MET C 1 261 ? 39.809 17.984 97.950 1.00 20.50 261 MET C C 1
ATOM 16501 O O . MET C 1 261 ? 40.959 17.555 97.925 1.00 19.04 261 MET C O 1
ATOM 16528 N N . MET C 1 262 ? 38.767 17.269 97.541 1.00 14.09 262 MET C N 1
ATOM 16529 C CA . MET C 1 262 ? 38.967 15.991 96.866 1.00 16.19 262 MET C CA 1
ATOM 16530 C C . MET C 1 262 ? 38.856 16.208 95.357 1.00 16.40 262 MET C C 1
ATOM 16531 O O . MET C 1 262 ? 37.866 16.753 94.877 1.00 17.25 262 MET C O 1
ATOM 16545 N N . GLU C 1 263 ? 39.884 15.797 94.623 1.00 17.22 263 GLU C N 1
ATOM 16546 C CA . GLU C 1 263 ? 39.868 15.858 93.164 1.00 15.31 263 GLU C CA 1
ATOM 16547 C C . GLU C 1 263 ? 39.243 14.583 92.609 1.00 18.93 263 GLU C C 1
ATOM 16548 O O . GLU C 1 263 ? 39.738 13.485 92.863 1.00 19.89 263 GLU C O 1
ATOM 16560 N N . GLY C 1 264 ? 38.145 14.727 91.871 1.00 20.74 264 GLY C N 1
ATOM 16561 C CA . GLY C 1 264 ? 37.522 13.594 91.204 1.00 20.42 264 GLY C CA 1
ATOM 16562 C C . GLY C 1 264 ? 36.139 13.217 91.713 1.00 27.07 264 GLY C C 1
ATOM 16563 O O . GLY C 1 264 ? 35.694 13.677 92.768 1.00 19.89 264 GLY C O 1
ATOM 16567 N N . ILE C 1 265 ? 35.457 12.370 90.945 1.00 20.93 265 ILE C N 1
ATOM 16568 C CA A ILE C 1 265 ? 34.144 11.883 91.355 0.50 26.48 265 ILE C CA 1
ATOM 16569 C CA B ILE C 1 265 ? 34.142 11.841 91.304 0.50 26.93 265 ILE C CA 1
ATOM 16570 C C . ILE C 1 265 ? 34.293 10.696 92.304 1.00 17.85 265 ILE C C 1
ATOM 16571 O O . ILE C 1 265 ? 35.297 9.991 92.281 1.00 21.26 265 ILE C O 1
ATOM 16602 N N . PRO C 1 266 ? 33.291 10.489 93.174 1.00 18.25 266 PRO C N 1
ATOM 16603 C CA . PRO C 1 266 ? 33.418 9.415 94.167 1.00 22.07 266 PRO C CA 1
ATOM 16604 C C . PRO C 1 266 ? 33.400 8.020 93.548 1.00 18.40 266 PRO C C 1
ATOM 16605 O O . PRO C 1 266 ? 32.847 7.828 92.465 1.00 19.85 266 PRO C O 1
ATOM 16616 N N . CYS C 1 267 ? 34.019 7.063 94.233 1.00 18.42 267 CYS C N 1
ATOM 16617 C CA . CYS C 1 267 ? 33.896 5.655 93.882 1.00 21.05 267 CYS C CA 1
ATOM 16618 C C . CYS C 1 267 ? 32.536 5.174 94.378 1.00 24.14 267 CYS C C 1
ATOM 16619 O O . CYS C 1 267 ? 32.401 4.733 95.516 1.00 20.98 267 CYS C O 1
ATOM 16627 N N . TRP C 1 268 ? 31.529 5.268 93.516 1.00 21.48 268 TRP C N 1
ATOM 16628 C CA . TRP C 1 268 ? 30.140 5.042 93.912 1.00 18.47 268 TRP C CA 1
ATOM 16629 C C . TRP C 1 268 ? 29.855 3.688 94.579 1.00 20.02 268 TRP C C 1
ATOM 16630 O O . TRP C 1 268 ? 29.004 3.605 95.463 1.00 22.46 268 TRP C O 1
ATOM 16651 N N . PRO C 1 269 ? 30.552 2.623 94.157 1.00 18.16 269 PRO C N 1
ATOM 16652 C CA . PRO C 1 269 ? 30.329 1.315 94.793 1.00 20.44 269 PRO C CA 1
ATOM 16653 C C . PRO C 1 269 ? 30.821 1.244 96.241 1.00 26.90 269 PRO C C 1
ATOM 16654 O O . PRO C 1 269 ? 30.665 0.213 96.892 1.00 29.21 269 PRO C O 1
ATOM 16665 N N . TYR C 1 270 ? 31.413 2.326 96.733 1.00 21.03 270 TYR C N 1
ATOM 16666 C CA . TYR C 1 270 ? 31.953 2.357 98.087 1.00 23.28 270 TYR C CA 1
ATOM 16667 C C . TYR C 1 270 ? 31.661 3.689 98.771 1.00 25.78 270 TYR C C 1
ATOM 16668 O O . TYR C 1 270 ? 32.334 4.056 99.734 1.00 26.42 270 TYR C O 1
ATOM 16686 N N . ILE C 1 271 ? 30.662 4.413 98.279 1.00 20.94 271 ILE C N 1
ATOM 16687 C CA . ILE C 1 271 ? 30.404 5.764 98.769 1.00 30.33 271 ILE C CA 1
ATOM 16688 C C . ILE C 1 271 ? 30.077 5.774 100.265 1.00 31.54 271 ILE C C 1
ATOM 16689 O O . ILE C 1 271 ? 30.446 6.703 100.984 1.00 27.25 271 ILE C O 1
ATOM 16705 N N . GLY C 1 272 ? 29.398 4.734 100.733 1.00 24.43 272 GLY C N 1
ATOM 16706 C CA . GLY C 1 272 ? 29.045 4.635 102.139 1.00 27.58 272 GLY C CA 1
ATOM 16707 C C . GLY C 1 272 ? 30.281 4.495 103.008 1.00 27.66 272 GLY C C 1
ATOM 16708 O O . GLY C 1 272 ? 30.438 5.197 104.006 1.00 37.18 272 GLY C O 1
ATOM 16712 N N . TYR C 1 273 ? 31.166 3.584 102.618 1.00 19.96 273 TYR C N 1
ATOM 16713 C CA . TYR C 1 273 ? 32.406 3.353 103.345 1.00 22.56 273 TYR C CA 1
ATOM 16714 C C . TYR C 1 273 ? 33.298 4.591 103.357 1.00 25.42 273 TYR C C 1
ATOM 16715 O O . TYR C 1 273 ? 33.881 4.933 104.385 1.00 19.21 273 TYR C O 1
ATOM 16733 N N . LYS C 1 274 ? 33.411 5.259 102.213 1.00 21.71 274 LYS C N 1
ATOM 16734 C CA . LYS C 1 274 ? 34.262 6.440 102.109 1.00 24.23 274 LYS C CA 1
ATOM 16735 C C . LYS C 1 274 ? 33.751 7.539 103.036 1.00 32.61 274 LYS C C 1
ATOM 16736 O O . LYS C 1 274 ? 34.535 8.196 103.715 1.00 21.09 274 LYS C O 1
ATOM 16755 N N . MET C 1 275 ? 32.434 7.723 103.078 1.00 20.99 275 MET C N 1
ATOM 16756 C CA . MET C 1 275 ? 31.835 8.726 103.950 1.00 26.05 275 MET C CA 1
ATOM 16757 C C . MET C 1 275 ? 32.214 8.443 105.398 1.00 26.43 275 MET C C 1
ATOM 16758 O O . MET C 1 275 ? 32.634 9.340 106.122 1.00 20.03 275 MET C O 1
ATOM 16772 N N . LYS C 1 276 ? 32.075 7.184 105.802 1.00 21.27 276 LYS C N 1
ATOM 16773 C CA . LYS C 1 276 ? 32.339 6.770 107.176 1.00 29.20 276 LYS C CA 1
ATOM 16774 C C . LYS C 1 276 ? 33.812 6.923 107.551 1.00 28.78 276 LYS C C 1
ATOM 16775 O O . LYS C 1 276 ? 34.136 7.287 108.677 1.00 22.68 276 LYS C O 1
ATOM 16794 N N . THR C 1 277 ? 34.703 6.647 106.605 1.00 21.49 277 THR C N 1
ATOM 16795 C CA . THR C 1 277 ? 36.137 6.693 106.879 1.00 27.34 277 THR C CA 1
ATOM 16796 C C . THR C 1 277 ? 36.635 8.124 107.075 1.00 33.14 277 THR C C 1
ATOM 16797 O O . THR C 1 277 ? 37.425 8.388 107.981 1.00 26.60 277 THR C O 1
ATOM 16808 N N . LEU C 1 278 ? 36.184 9.049 106.233 1.00 16.97 278 LEU C N 1
ATOM 16809 C CA . LEU C 1 278 ? 36.567 10.450 106.405 1.00 18.38 278 LEU C CA 1
ATOM 16810 C C . LEU C 1 278 ? 36.003 11.002 107.717 1.00 27.01 278 LEU C C 1
ATOM 16811 O O . LEU C 1 278 ? 36.706 11.683 108.460 1.00 26.69 278 LEU C O 1
ATOM 16827 N N . ALA C 1 279 ? 34.739 10.703 108.005 1.00 26.74 279 ALA C N 1
ATOM 16828 C CA . ALA C 1 279 ? 34.107 11.175 109.239 1.00 27.40 279 ALA C CA 1
ATOM 16829 C C . ALA C 1 279 ? 34.881 10.716 110.473 1.00 33.10 279 ALA C C 1
ATOM 16830 O O . ALA C 1 279 ? 34.989 11.451 111.455 1.00 20.00 279 ALA C O 1
ATOM 16837 N N . LYS C 1 280 ? 35.413 9.499 110.422 1.00 23.65 280 LYS C N 1
ATOM 16838 C CA . LYS C 1 280 ? 36.133 8.936 111.560 1.00 31.67 280 LYS C CA 1
ATOM 16839 C C . LYS C 1 280 ? 37.366 9.769 111.899 1.00 36.77 280 LYS C C 1
ATOM 16840 O O . LYS C 1 280 ? 37.726 9.912 113.070 1.00 29.28 280 LYS C O 1
ATOM 16859 N N . PHE C 1 281 ? 38.007 10.316 110.870 1.00 26.32 281 PHE C N 1
ATOM 16860 C CA . PHE C 1 281 ? 39.205 11.131 111.048 1.00 19.76 281 PHE C CA 1
ATOM 16861 C C . PHE C 1 281 ? 38.888 12.623 111.178 1.00 22.66 281 PHE C C 1
ATOM 16862 O O . PHE C 1 281 ? 39.796 13.442 111.312 1.00 22.45 281 PHE C O 1
ATOM 16879 N N . GLY C 1 282 ? 37.607 12.975 111.125 1.00 24.00 282 GLY C N 1
ATOM 16880 C CA . GLY C 1 282 ? 37.196 14.367 111.224 1.00 20.20 282 GLY C CA 1
ATOM 16881 C C . GLY C 1 282 ? 37.498 15.172 109.971 1.00 24.74 282 GLY C C 1
ATOM 16882 O O . GLY C 1 282 ? 37.750 16.372 110.042 1.00 22.55 282 GLY C O 1
ATOM 16886 N N . VAL C 1 283 ? 37.455 14.512 108.817 1.00 14.98 283 VAL C N 1
ATOM 16887 C CA . VAL C 1 283 ? 37.766 15.155 107.535 1.00 19.08 283 VAL C CA 1
ATOM 16888 C C . VAL C 1 283 ? 36.515 15.469 106.713 1.00 22.14 283 VAL C C 1
ATOM 16889 O O . VAL C 1 283 ? 35.683 14.592 106.487 1.00 22.25 283 VAL C O 1
ATOM 16902 N N . ASN C 1 284 ? 36.396 16.715 106.253 1.00 15.09 284 ASN C N 1
ATOM 16903 C CA . ASN C 1 284 ? 35.262 17.131 105.426 1.00 17.59 284 ASN C CA 1
ATOM 16904 C C . ASN C 1 284 ? 35.723 17.893 104.182 1.00 18.35 284 ASN C C 1
ATOM 16905 O O . ASN C 1 284 ? 36.668 18.679 104.239 1.00 16.57 284 ASN C O 1
ATOM 16916 N N . MET C 1 285 ? 35.051 17.662 103.058 1.00 20.17 285 MET C N 1
ATOM 16917 C CA . MET C 1 285 ? 35.396 18.338 101.810 1.00 14.08 285 MET C CA 1
ATOM 16918 C C . MET C 1 285 ? 34.697 19.699 101.719 1.00 21.96 285 MET C C 1
ATOM 16919 O O . MET C 1 285 ? 33.473 19.770 101.596 1.00 19.91 285 MET C O 1
ATOM 16933 N N . THR C 1 286 ? 35.477 20.777 101.795 1.00 14.39 286 THR C N 1
ATOM 16934 C CA . THR C 1 286 ? 34.916 22.132 101.814 1.00 20.90 286 THR C CA 1
ATOM 16935 C C . THR C 1 286 ? 35.358 22.984 100.627 1.00 23.98 286 THR C C 1
ATOM 16936 O O . THR C 1 286 ? 34.883 24.106 100.450 1.00 25.70 286 THR C O 1
ATOM 16947 N N . GLY C 1 287 ? 36.282 22.462 99.831 1.00 18.39 287 GLY C N 1
ATOM 16948 C CA . GLY C 1 287 ? 36.694 23.123 98.606 1.00 26.74 287 GLY C CA 1
ATOM 16949 C C . GLY C 1 287 ? 36.420 22.198 97.438 1.00 25.95 287 GLY C C 1
ATOM 16950 O O . GLY C 1 287 ? 36.760 21.018 97.495 1.00 25.24 287 GLY C O 1
ATOM 16954 N N . SER C 1 288 ? 35.798 22.724 96.386 1.00 19.40 288 SER C N 1
ATOM 16955 C CA . SER C 1 288 ? 35.394 21.897 95.252 1.00 22.32 288 SER C CA 1
ATOM 16956 C C . SER C 1 288 ? 35.359 22.695 93.950 1.00 19.74 288 SER C C 1
ATOM 16957 O O . SER C 1 288 ? 35.107 23.898 93.957 1.00 21.31 288 SER C O 1
ATOM 16965 N N . VAL C 1 289 ? 35.608 22.014 92.835 1.00 18.76 289 VAL C N 1
ATOM 16966 C CA A VAL C 1 289 ? 35.565 22.658 91.525 0.50 19.36 289 VAL C CA 1
ATOM 16967 C CA B VAL C 1 289 ? 35.572 22.646 91.519 0.50 19.29 289 VAL C CA 1
ATOM 16968 C C . VAL C 1 289 ? 34.205 22.476 90.854 1.00 23.19 289 VAL C C 1
ATOM 16969 O O . VAL C 1 289 ? 33.867 23.196 89.917 1.00 23.16 289 VAL C O 1
ATOM 16994 N N . TYR C 1 290 ? 33.419 21.521 91.342 1.00 17.74 290 TYR C N 1
ATOM 16995 C CA . TYR C 1 290 ? 32.146 21.182 90.701 1.00 16.63 290 TYR C CA 1
ATOM 16996 C C . TYR C 1 290 ? 31.049 22.246 90.802 1.00 23.80 290 TYR C C 1
ATOM 16997 O O . TYR C 1 290 ? 30.139 22.261 89.977 1.00 23.27 290 TYR C O 1
ATOM 17015 N N . PRO C 1 291 ? 31.117 23.132 91.807 1.00 13.68 291 PRO C N 1
ATOM 17016 C CA . PRO C 1 291 ? 30.164 24.246 91.766 1.00 17.58 291 PRO C CA 1
ATOM 17017 C C . PRO C 1 291 ? 30.254 25.030 90.451 1.00 26.17 291 PRO C C 1
ATOM 17018 O O . PRO C 1 291 ? 29.253 25.596 90.007 1.00 19.03 291 PRO C O 1
ATOM 17029 N N . HIS C 1 292 ? 31.435 25.043 89.834 1.00 25.06 292 HIS C N 1
ATOM 17030 C CA . HIS C 1 292 ? 31.656 25.783 88.590 1.00 24.78 292 HIS C CA 1
ATOM 17031 C C . HIS C 1 292 ? 31.281 24.979 87.345 1.00 20.47 292 HIS C C 1
ATOM 17032 O O . HIS C 1 292 ? 31.168 25.535 86.252 1.00 27.08 292 HIS C O 1
ATOM 17047 N N . ALA C 1 293 ? 31.111 23.671 87.504 1.00 16.57 293 ALA C N 1
ATOM 17048 C CA . ALA C 1 293 ? 30.881 22.787 86.367 1.00 24.74 293 ALA C CA 1
ATOM 17049 C C . ALA C 1 293 ? 29.581 23.115 85.638 1.00 30.50 293 ALA C C 1
ATOM 17050 O O . ALA C 1 293 ? 29.569 23.219 84.413 1.00 27.35 293 ALA C O 1
ATOM 17057 N N . TRP C 1 294 ? 28.495 23.278 86.393 1.00 19.07 294 TRP C N 1
ATOM 17058 C CA . TRP C 1 294 ? 27.174 23.510 85.806 1.00 22.35 294 TRP C CA 1
ATOM 17059 C C . TRP C 1 294 ? 26.640 24.927 86.041 1.00 18.64 294 TRP C C 1
ATOM 17060 O O . TRP C 1 294 ? 25.446 25.179 85.885 1.00 18.92 294 TRP C O 1
ATOM 17081 N N . ALA C 1 295 ? 27.520 25.856 86.398 1.00 21.70 295 ALA C N 1
ATOM 17082 C CA . ALA C 1 295 ? 27.131 27.262 86.491 1.00 22.92 295 ALA C CA 1
ATOM 17083 C C . ALA C 1 295 ? 26.591 27.727 85.141 1.00 26.69 295 ALA C C 1
ATOM 17084 O O . ALA C 1 295 ? 25.510 28.311 85.056 1.00 21.68 295 ALA C O 1
ATOM 17091 N N . LEU C 1 296 ? 27.365 27.459 84.092 1.00 20.53 296 LEU C N 1
ATOM 17092 C CA . LEU C 1 296 ? 26.960 27.721 82.712 1.00 20.83 296 LEU C CA 1
ATOM 17093 C C . LEU C 1 296 ? 26.232 29.053 82.569 1.00 25.18 296 LEU C C 1
ATOM 17094 O O . LEU C 1 296 ? 25.073 29.101 82.157 1.00 20.47 296 LEU C O 1
ATOM 17110 N N . GLN C 1 297 ? 26.925 30.137 82.904 1.00 17.66 297 GLN C N 1
ATOM 17111 C CA . GLN C 1 297 ? 26.322 31.464 82.881 1.00 22.23 297 GLN C CA 1
ATOM 17112 C C . GLN C 1 297 ? 26.489 32.163 81.537 1.00 27.28 297 GLN C C 1
ATOM 17113 O O . GLN C 1 297 ? 27.573 32.180 80.957 1.00 25.99 297 GLN C O 1
ATOM 17127 N N . TYR C 1 298 ? 25.388 32.737 81.062 1.00 19.28 298 TYR C N 1
ATOM 17128 C CA . TYR C 1 298 ? 25.359 33.538 79.847 1.00 20.30 298 TYR C CA 1
ATOM 17129 C C . TYR C 1 298 ? 24.112 34.417 79.904 1.00 24.33 298 TYR C C 1
ATOM 17130 O O . TYR C 1 298 ? 23.137 34.079 80.577 1.00 19.76 298 TYR C O 1
ATOM 17148 N N . GLU C 1 299 ? 24.144 35.552 79.214 1.00 20.56 299 GLU C N 1
ATOM 17149 C CA . GLU C 1 299 ? 22.994 36.444 79.180 1.00 20.43 299 GLU C CA 1
ATOM 17150 C C . GLU C 1 299 ? 21.904 35.844 78.304 1.00 28.69 299 GLU C C 1
ATOM 17151 O O . GLU C 1 299 ? 22.189 35.251 77.268 1.00 25.68 299 GLU C O 1
ATOM 17163 N N . VAL C 1 300 ? 20.652 35.998 78.723 1.00 23.80 300 VAL C N 1
ATOM 17164 C CA . VAL C 1 300 ? 19.527 35.492 77.946 1.00 25.74 300 VAL C CA 1
ATOM 17165 C C . VAL C 1 300 ? 19.579 36.008 76.507 1.00 22.41 300 VAL C C 1
ATOM 17166 O O . VAL C 1 300 ? 19.759 37.201 76.276 1.00 24.72 300 VAL C O 1
ATOM 17179 N N . ASN C 1 301 ? 19.435 35.088 75.554 1.00 22.96 301 ASN C N 1
ATOM 17180 C CA . ASN C 1 301 ? 19.465 35.389 74.116 1.00 26.56 301 ASN C CA 1
ATOM 17181 C C . ASN C 1 301 ? 20.860 35.623 73.529 1.00 34.14 301 ASN C C 1
ATOM 17182 O O . ASN C 1 301 ? 20.998 35.867 72.331 1.00 28.90 301 ASN C O 1
ATOM 17193 N N . ASP C 1 302 ? 21.891 35.544 74.360 1.00 19.16 302 ASP C N 1
ATOM 17194 C CA . ASP C 1 302 ? 23.256 35.717 73.875 1.00 20.72 302 ASP C CA 1
ATOM 17195 C C . ASP C 1 302 ? 23.855 34.368 73.486 1.00 23.30 302 ASP C C 1
ATOM 17196 O O . ASP C 1 302 ? 24.481 33.706 74.310 1.00 19.29 302 ASP C O 1
ATOM 17205 N N . LEU C 1 303 ? 23.672 33.971 72.228 1.00 23.58 303 LEU C N 1
ATOM 17206 C CA . LEU C 1 303 ? 24.144 32.668 71.757 1.00 23.26 303 LEU C CA 1
ATOM 17207 C C . LEU C 1 303 ? 25.668 32.566 71.767 1.00 20.53 303 LEU C C 1
ATOM 17208 O O . LEU C 1 303 ? 26.221 31.472 71.884 1.00 19.60 303 LEU C O 1
ATOM 17224 N N . ASP C 1 304 ? 26.343 33.703 71.635 1.00 16.99 304 ASP C N 1
ATOM 17225 C CA . ASP C 1 304 ? 27.796 33.728 71.717 1.00 22.82 304 ASP C CA 1
ATOM 17226 C C . ASP C 1 304 ? 28.219 33.367 73.137 1.00 27.12 304 ASP C C 1
ATOM 17227 O O . ASP C 1 304 ? 29.176 32.621 73.344 1.00 17.39 304 ASP C O 1
ATOM 17236 N N . GLY C 1 305 ? 27.487 33.892 74.115 1.00 20.61 305 GLY C N 1
ATOM 17237 C CA . GLY C 1 305 ? 27.760 33.594 75.511 1.00 16.93 305 GLY C CA 1
ATOM 17238 C C . GLY C 1 305 ? 27.491 32.139 75.845 1.00 17.69 305 GLY C C 1
ATOM 17239 O O . GLY C 1 305 ? 28.244 31.521 76.593 1.00 16.01 305 GLY C O 1
ATOM 17243 N N . MET C 1 306 ? 26.408 31.594 75.298 1.00 17.51 306 MET C N 1
ATOM 17244 C CA . MET C 1 306 ? 26.049 30.197 75.527 1.00 22.73 306 MET C CA 1
ATOM 17245 C C . MET C 1 306 ? 27.132 29.278 74.950 1.00 23.59 306 MET C C 1
ATOM 17246 O O . MET C 1 306 ? 27.523 28.293 75.576 1.00 16.68 306 MET C O 1
ATOM 17260 N N . ALA C 1 307 ? 27.622 29.610 73.759 1.00 19.27 307 ALA C N 1
ATOM 17261 C CA . ALA C 1 307 ? 28.687 28.835 73.127 1.00 14.26 307 ALA C CA 1
ATOM 17262 C C . ALA C 1 307 ? 29.936 28.819 74.009 1.00 18.56 307 ALA C C 1
ATOM 17263 O O . ALA C 1 307 ? 30.540 27.770 74.229 1.00 11.36 307 ALA C O 1
ATOM 17270 N N . VAL C 1 308 ? 30.315 29.986 74.517 1.00 18.76 308 VAL C N 1
ATOM 17271 C CA . VAL C 1 308 ? 31.505 30.104 75.352 1.00 19.50 308 VAL C CA 1
ATOM 17272 C C . VAL C 1 308 ? 31.327 29.343 76.666 1.00 19.83 308 VAL C C 1
ATOM 17273 O O . VAL C 1 308 ? 32.261 28.709 77.148 1.00 15.28 308 VAL C O 1
ATOM 17286 N N . ALA C 1 309 ? 30.124 29.384 77.230 1.00 14.98 309 ALA C N 1
ATOM 17287 C CA . ALA C 1 309 ? 29.859 28.716 78.505 1.00 15.48 309 ALA C CA 1
ATOM 17288 C C . ALA C 1 309 ? 30.066 27.208 78.389 1.00 12.84 309 ALA C C 1
ATOM 17289 O O . ALA C 1 309 ? 30.663 26.587 79.270 1.00 14.02 309 ALA C O 1
ATOM 17296 N N . TYR C 1 310 ? 29.579 26.618 77.302 1.00 12.46 310 TYR C N 1
ATOM 17297 C CA . TYR C 1 310 ? 29.694 25.171 77.121 1.00 14.39 310 TYR C CA 1
ATOM 17298 C C . TYR C 1 310 ? 31.098 24.748 76.681 1.00 17.66 310 TYR C C 1
ATOM 17299 O O . TYR C 1 310 ? 31.543 23.642 76.987 1.00 16.28 310 TYR C O 1
ATOM 17317 N N . SER C 1 311 ? 31.799 25.641 75.991 1.00 9.80 311 SER C N 1
ATOM 17318 C CA . SER C 1 311 ? 33.168 25.375 75.558 1.00 15.80 311 SER C CA 1
ATOM 17319 C C . SER C 1 311 ? 34.158 25.406 76.724 1.00 19.39 311 SER C C 1
ATOM 17320 O O . SER C 1 311 ? 35.159 24.689 76.713 1.00 14.88 311 SER C O 1
ATOM 17328 N N . THR C 1 312 ? 33.879 26.230 77.730 1.00 16.40 312 THR C N 1
ATOM 17329 C CA . THR C 1 312 ? 34.858 26.476 78.790 1.00 17.75 312 THR C CA 1
ATOM 17330 C C . THR C 1 312 ? 34.612 25.674 80.066 1.00 19.02 312 THR C C 1
ATOM 17331 O O . THR C 1 312 ? 35.198 25.971 81.105 1.00 20.29 312 THR C O 1
ATOM 17342 N N . MET C 1 313 ? 33.755 24.659 79.994 1.00 20.74 313 MET C N 1
ATOM 17343 C CA . MET C 1 313 ? 33.631 23.722 81.105 1.00 27.58 313 MET C CA 1
ATOM 17344 C C . MET C 1 313 ? 35.050 23.240 81.412 1.00 25.83 313 MET C C 1
ATOM 17345 O O . MET C 1 313 ? 35.852 23.075 80.494 1.00 20.48 313 MET C O 1
ATOM 17359 N N . PHE C 1 314 ? 35.369 23.033 82.690 1.00 21.73 314 PHE C N 1
ATOM 17360 C CA . PHE C 1 314 ? 36.776 22.957 83.107 1.00 19.81 314 PHE C CA 1
ATOM 17361 C C . PHE C 1 314 ? 37.561 21.719 82.641 1.00 15.76 314 PHE C C 1
ATOM 17362 O O . PHE C 1 314 ? 38.781 21.670 82.801 1.00 19.53 314 PHE C O 1
ATOM 17379 N N . ASN C 1 315 ? 36.883 20.737 82.055 1.00 17.12 315 ASN C N 1
ATOM 17380 C CA . ASN C 1 315 ? 37.581 19.606 81.447 1.00 19.10 315 ASN C CA 1
ATOM 17381 C C . ASN C 1 315 ? 38.134 19.937 80.058 1.00 22.78 315 ASN C C 1
ATOM 17382 O O . ASN C 1 315 ? 38.857 19.135 79.468 1.00 19.58 315 ASN C O 1
ATOM 17393 N N . ASN C 1 316 ? 37.806 21.122 79.548 1.00 15.37 316 ASN C N 1
ATOM 17394 C CA . ASN C 1 316 ? 38.084 21.466 78.153 1.00 17.89 316 ASN C CA 1
ATOM 17395 C C . ASN C 1 316 ? 38.960 22.714 78.000 1.00 18.41 316 ASN C C 1
ATOM 17396 O O . ASN C 1 316 ? 39.000 23.314 76.930 1.00 16.65 316 ASN C O 1
ATOM 17407 N N . VAL C 1 317 ? 39.661 23.099 79.064 1.00 14.05 317 VAL C N 1
ATOM 17408 C CA . VAL C 1 317 ? 40.553 24.261 79.024 1.00 15.08 317 VAL C CA 1
ATOM 17409 C C . VAL C 1 317 ? 41.992 23.822 79.303 1.00 17.60 317 VAL C C 1
ATOM 17410 O O . VAL C 1 317 ? 42.224 22.697 79.748 1.00 13.47 317 VAL C O 1
ATOM 17423 N N . ASN C 1 318 ? 42.961 24.698 79.037 1.00 14.13 318 ASN C N 1
ATOM 17424 C CA . ASN C 1 318 ? 44.365 24.284 79.065 1.00 17.21 318 ASN C CA 1
ATOM 17425 C C . ASN C 1 318 ? 44.850 23.975 80.480 1.00 16.88 318 ASN C C 1
ATOM 17426 O O . ASN C 1 318 ? 44.194 24.323 81.460 1.00 16.35 318 ASN C O 1
ATOM 17437 N N . LEU C 1 319 ? 45.988 23.297 80.577 1.00 15.56 319 LEU C N 1
ATOM 17438 C CA . LEU C 1 319 ? 46.456 22.766 81.857 1.00 18.61 319 LEU C CA 1
ATOM 17439 C C . LEU C 1 319 ? 46.718 23.877 82.875 1.00 14.62 319 LEU C C 1
ATOM 17440 O O . LEU C 1 319 ? 46.482 23.694 84.069 1.00 15.29 319 LEU C O 1
ATOM 17456 N N . ASP C 1 320 ? 47.201 25.025 82.408 1.00 18.53 320 ASP C N 1
ATOM 17457 C CA . ASP C 1 320 ? 47.361 26.186 83.278 1.00 21.14 320 ASP C CA 1
ATOM 17458 C C . ASP C 1 320 ? 46.025 26.538 83.929 1.00 22.47 320 ASP C C 1
ATOM 17459 O O . ASP C 1 320 ? 45.950 26.768 85.136 1.00 15.37 320 ASP C O 1
ATOM 17468 N N . ARG C 1 321 ? 44.964 26.576 83.131 1.00 10.49 321 ARG C N 1
ATOM 17469 C CA . ARG C 1 321 ? 43.644 26.937 83.652 1.00 13.66 321 ARG C CA 1
ATOM 17470 C C . ARG C 1 321 ? 43.062 25.843 84.547 1.00 14.44 321 ARG C C 1
ATOM 17471 O O . ARG C 1 321 ? 42.435 26.137 85.570 1.00 14.63 321 ARG C O 1
ATOM 17492 N N . MET C 1 322 ? 43.255 24.584 84.159 1.00 14.79 322 MET C N 1
ATOM 17493 C CA . MET C 1 322 ? 42.795 23.465 84.972 1.00 16.52 322 MET C CA 1
ATOM 17494 C C . MET C 1 322 ? 43.421 23.546 86.357 1.00 20.23 322 MET C C 1
ATOM 17495 O O . MET C 1 322 ? 42.754 23.319 87.367 1.00 17.31 322 MET C O 1
ATOM 17509 N N . THR C 1 323 ? 44.711 23.866 86.395 1.00 14.17 323 THR C N 1
ATOM 17510 C CA . THR C 1 323 ? 45.446 23.923 87.656 1.00 14.23 323 THR C CA 1
ATOM 17511 C C . THR C 1 323 ? 44.933 25.076 88.512 1.00 19.64 323 THR C C 1
ATOM 17512 O O . THR C 1 323 ? 44.794 24.946 89.731 1.00 17.87 323 THR C O 1
ATOM 17523 N N . LYS C 1 324 ? 44.639 26.202 87.872 1.00 14.89 324 LYS C N 1
ATOM 17524 C CA . LYS C 1 324 ? 44.172 27.380 88.595 1.00 18.09 324 LYS C CA 1
ATOM 17525 C C . LYS C 1 324 ? 42.819 27.123 89.258 1.00 21.67 324 LYS C C 1
ATOM 17526 O O . LYS C 1 324 ? 42.531 27.672 90.323 1.00 19.76 324 LYS C O 1
ATOM 17545 N N . TYR C 1 325 ? 41.989 26.289 88.634 1.00 16.42 325 TYR C N 1
ATOM 17546 C CA . TYR C 1 325 ? 40.721 25.892 89.246 1.00 14.84 325 TYR C CA 1
ATOM 17547 C C . TYR C 1 325 ? 40.956 25.172 90.581 1.00 17.81 325 TYR C C 1
ATOM 17548 O O . TYR C 1 325 ? 40.287 25.461 91.575 1.00 18.72 325 TYR C O 1
ATOM 17566 N N . ARG C 1 326 ? 41.912 24.246 90.611 1.00 16.97 326 ARG C N 1
ATOM 17567 C CA . ARG C 1 326 ? 42.172 23.479 91.831 1.00 20.14 326 ARG C CA 1
ATOM 17568 C C . ARG C 1 326 ? 42.833 24.338 92.904 1.00 25.62 326 ARG C C 1
ATOM 17569 O O . ARG C 1 326 ? 42.509 24.217 94.082 1.00 16.09 326 ARG C O 1
ATOM 17590 N N . VAL C 1 327 ? 43.760 25.198 92.496 1.00 21.32 327 VAL C N 1
ATOM 17591 C CA . VAL C 1 327 ? 44.419 26.105 93.429 1.00 22.71 327 VAL C CA 1
ATOM 17592 C C . VAL C 1 327 ? 43.392 27.043 94.063 1.00 23.52 327 VAL C C 1
ATOM 17593 O O . VAL C 1 327 ? 43.338 27.187 95.283 1.00 15.85 327 VAL C O 1
ATOM 17606 N N . ASP C 1 328 ? 42.566 27.671 93.234 1.00 15.20 328 ASP C N 1
ATOM 17607 C CA . ASP C 1 328 ? 41.564 28.609 93.733 1.00 19.90 328 ASP C CA 1
ATOM 17608 C C . ASP C 1 328 ? 40.543 27.929 94.643 1.00 21.15 328 ASP C C 1
ATOM 17609 O O . ASP C 1 328 ? 39.997 28.562 95.544 1.00 16.83 328 ASP C O 1
ATOM 17618 N N . SER C 1 329 ? 40.281 26.647 94.414 1.00 14.09 329 SER C N 1
ATOM 17619 C CA . SER C 1 329 ? 39.289 25.939 95.215 1.00 22.26 329 SER C CA 1
ATOM 17620 C C . SER C 1 329 ? 39.850 25.619 96.597 1.00 23.28 329 SER C C 1
ATOM 17621 O O . SER C 1 329 ? 39.109 25.595 97.579 1.00 19.74 329 SER C O 1
ATOM 17629 N N . LEU C 1 330 ? 41.159 25.389 96.670 1.00 13.03 330 LEU C N 1
ATOM 17630 C CA . LEU C 1 330 ? 41.825 25.124 97.946 1.00 15.19 330 LEU C CA 1
ATOM 17631 C C . LEU C 1 330 ? 41.877 26.383 98.808 1.00 20.50 330 LEU C C 1
ATOM 17632 O O . LEU C 1 330 ? 41.634 26.333 100.012 1.00 17.99 330 LEU C O 1
ATOM 17648 N N . VAL C 1 331 ? 42.201 27.511 98.187 1.00 24.20 331 VAL C N 1
ATOM 17649 C CA . VAL C 1 331 ? 42.286 28.782 98.899 1.00 16.70 331 VAL C CA 1
ATOM 17650 C C . VAL C 1 331 ? 40.906 29.244 99.360 1.00 21.96 331 VAL C C 1
ATOM 17651 O O . VAL C 1 331 ? 40.710 29.583 100.526 1.00 16.20 331 VAL C O 1
ATOM 17664 N N . GLU C 1 332 ? 39.945 29.248 98.443 1.00 19.18 332 GLU C N 1
ATOM 17665 C CA . GLU C 1 332 ? 38.607 29.746 98.751 1.00 20.72 332 GLU C CA 1
ATOM 17666 C C . GLU C 1 332 ? 37.884 28.861 99.771 1.00 20.65 332 GLU C C 1
ATOM 17667 O O . GLU C 1 332 ? 37.092 29.355 100.573 1.00 19.07 332 GLU C O 1
ATOM 17679 N N . GLY C 1 333 ? 38.168 27.562 99.754 1.00 14.47 333 GLY C N 1
ATOM 17680 C CA . GLY C 1 333 ? 37.571 26.642 100.707 1.00 28.96 333 GLY C CA 1
ATOM 17681 C C . GLY C 1 333 ? 38.293 26.618 102.046 1.00 23.73 333 GLY C C 1
ATOM 17682 O O . GLY C 1 333 ? 37.925 25.864 102.950 1.00 20.53 333 GLY C O 1
ATOM 17686 N N . LYS C 1 334 ? 39.323 27.447 102.180 1.00 18.29 334 LYS C N 1
ATOM 17687 C CA . LYS C 1 334 ? 40.155 27.446 103.384 1.00 22.28 334 LYS C CA 1
ATOM 17688 C C . LYS C 1 334 ? 40.591 26.025 103.731 1.00 27.86 334 LYS C C 1
ATOM 17689 O O . LYS C 1 334 ? 40.428 25.579 104.865 1.00 23.71 334 LYS C O 1
ATOM 17708 N N . CYS C 1 335 ? 41.152 25.320 102.752 1.00 14.35 335 CYS C N 1
ATOM 17709 C CA . CYS C 1 335 ? 41.485 23.905 102.917 1.00 12.79 335 CYS C CA 1
ATOM 17710 C C . CYS C 1 335 ? 42.863 23.692 103.553 1.00 23.06 335 CYS C C 1
ATOM 17711 O O . CYS C 1 335 ? 43.769 24.502 103.387 1.00 23.06 335 CYS C O 1
ATOM 17719 N N . ASP C 1 336 ? 42.997 22.592 104.290 1.00 22.40 336 ASP C N 1
ATOM 17720 C CA . ASP C 1 336 ? 44.246 22.220 104.950 1.00 19.03 336 ASP C CA 1
ATOM 17721 C C . ASP C 1 336 ? 45.065 21.241 104.107 1.00 21.55 336 ASP C C 1
ATOM 17722 O O . ASP C 1 336 ? 46.242 21.012 104.384 1.00 17.53 336 ASP C O 1
ATOM 17731 N N . GLY C 1 337 ? 44.444 20.655 103.088 1.00 21.17 337 GLY C N 1
ATOM 17732 C CA . GLY C 1 337 ? 45.135 19.706 102.226 1.00 20.92 337 GLY C CA 1
ATOM 17733 C C . GLY C 1 337 ? 44.312 19.280 101.021 1.00 21.18 337 GLY C C 1
ATOM 17734 O O . GLY C 1 337 ? 43.144 19.648 100.904 1.00 13.68 337 GLY C O 1
ATOM 17738 N N . ALA C 1 338 ? 44.927 18.499 100.132 1.00 17.37 338 ALA C N 1
ATOM 17739 C CA . ALA C 1 338 ? 44.269 18.006 98.923 1.00 18.87 338 ALA C CA 1
ATOM 17740 C C . ALA C 1 338 ? 44.400 16.485 98.823 1.00 17.02 338 ALA C C 1
ATOM 17741 O O . ALA C 1 338 ? 45.441 15.923 99.161 1.00 15.39 338 ALA C O 1
ATOM 17748 N N . PHE C 1 339 ? 43.344 15.831 98.341 1.00 14.60 339 PHE C N 1
ATOM 17749 C CA . PHE C 1 339 ? 43.268 14.369 98.301 1.00 12.39 339 PHE C CA 1
ATOM 17750 C C . PHE C 1 339 ? 42.802 13.934 96.908 1.00 21.86 339 PHE C C 1
ATOM 17751 O O . PHE C 1 339 ? 41.670 14.210 96.520 1.00 19.54 339 PHE C O 1
ATOM 17768 N N . TYR C 1 340 ? 43.667 13.243 96.165 1.00 15.61 340 TYR C N 1
ATOM 17769 C CA . TYR C 1 340 ? 43.429 12.981 94.745 1.00 23.73 340 TYR C CA 1
ATOM 17770 C C . TYR C 1 340 ? 42.946 11.565 94.435 1.00 22.23 340 TYR C C 1
ATOM 17771 O O . TYR C 1 340 ? 43.583 10.580 94.801 1.00 18.48 340 TYR C O 1
ATOM 17789 N N . HIS C 1 341 ? 41.821 11.478 93.733 1.00 15.88 341 HIS C N 1
ATOM 17790 C CA . HIS C 1 341 ? 41.342 10.213 93.195 1.00 15.32 341 HIS C CA 1
ATOM 17791 C C . HIS C 1 341 ? 41.950 9.977 91.810 1.00 17.73 341 HIS C C 1
ATOM 17792 O O . HIS C 1 341 ? 41.619 10.682 90.864 1.00 16.79 341 HIS C O 1
ATOM 17807 N N . MET C 1 342 ? 42.849 9.003 91.697 1.00 20.09 342 MET C N 1
ATOM 17808 C CA . MET C 1 342 ? 43.357 8.583 90.389 1.00 21.52 342 MET C CA 1
ATOM 17809 C C . MET C 1 342 ? 42.365 7.594 89.806 1.00 19.57 342 MET C C 1
ATOM 17810 O O . MET C 1 342 ? 42.405 6.401 90.117 1.00 15.01 342 MET C O 1
ATOM 17824 N N . ASN C 1 343 ? 41.479 8.112 88.958 1.00 18.40 343 ASN C N 1
ATOM 17825 C CA . ASN C 1 343 ? 40.323 7.377 88.455 1.00 16.63 343 ASN C CA 1
ATOM 17826 C C . ASN C 1 343 ? 40.643 6.626 87.165 1.00 21.09 343 ASN C C 1
ATOM 17827 O O . ASN C 1 343 ? 40.804 7.235 86.108 1.00 24.02 343 ASN C O 1
ATOM 17838 N N . ARG C 1 344 ? 40.717 5.300 87.261 1.00 13.24 344 ARG C N 1
ATOM 17839 C CA . ARG C 1 344 ? 41.140 4.446 86.152 1.00 21.49 344 ARG C CA 1
ATOM 17840 C C . ARG C 1 344 ? 40.334 4.629 84.859 1.00 23.52 344 ARG C C 1
ATOM 17841 O O . ARG C 1 344 ? 40.869 4.454 83.765 1.00 23.98 344 ARG C O 1
ATOM 17862 N N . SER C 1 345 ? 39.058 4.976 84.968 1.00 15.66 345 SER C N 1
ATOM 17863 C CA A SER C 1 345 ? 38.188 5.135 83.800 0.50 16.76 345 SER C CA 1
ATOM 17864 C CA B SER C 1 345 ? 38.243 5.099 83.766 0.50 16.75 345 SER C CA 1
ATOM 17865 C C . SER C 1 345 ? 38.453 6.434 83.052 1.00 22.84 345 SER C C 1
ATOM 17866 O O . SER C 1 345 ? 38.452 6.478 81.819 1.00 21.77 345 SER C O 1
ATOM 17881 N N . CYS C 1 346 ? 38.647 7.506 83.810 1.00 16.18 346 CYS C N 1
ATOM 17882 C CA . CYS C 1 346 ? 38.732 8.846 83.230 1.00 16.41 346 CYS C CA 1
ATOM 17883 C C . CYS C 1 346 ? 40.171 9.223 82.875 1.00 22.21 346 CYS C C 1
ATOM 17884 O O . CYS C 1 346 ? 40.921 9.721 83.716 1.00 22.11 346 CYS C O 1
ATOM 17891 N N . LYS C 1 347 ? 40.554 8.986 81.623 1.00 19.81 347 LYS C N 1
ATOM 17892 C CA . LYS C 1 347 ? 41.923 9.249 81.182 1.00 19.78 347 LYS C CA 1
ATOM 17893 C C . LYS C 1 347 ? 42.235 10.740 81.063 1.00 15.28 347 LYS C C 1
ATOM 17894 O O . LYS C 1 347 ? 43.361 11.161 81.310 1.00 19.93 347 LYS C O 1
ATOM 17913 N N . LEU C 1 348 ? 41.242 11.536 80.685 1.00 13.40 348 LEU C N 1
ATOM 17914 C CA A LEU C 1 348 ? 41.433 12.971 80.527 0.50 14.21 348 LEU C CA 1
ATOM 17915 C CA B LEU C 1 348 ? 41.435 12.973 80.532 0.50 14.25 348 LEU C CA 1
ATOM 17916 C C . LEU C 1 348 ? 41.901 13.596 81.845 1.00 25.57 348 LEU C C 1
ATOM 17917 O O . LEU C 1 348 ? 42.823 14.415 81.862 1.00 20.28 348 LEU C O 1
ATOM 17948 N N . MET C 1 349 ? 41.272 13.199 82.948 1.00 17.06 349 MET C N 1
ATOM 17949 C CA . MET C 1 349 ? 41.644 13.714 84.267 1.00 18.97 349 MET C CA 1
ATOM 17950 C C . MET C 1 349 ? 42.896 13.037 84.828 1.00 16.40 349 MET C C 1
ATOM 17951 O O . MET C 1 349 ? 43.691 13.671 85.522 1.00 19.00 349 MET C O 1
ATOM 17965 N N . SER C 1 350 ? 43.070 11.753 84.525 1.00 12.39 350 SER C N 1
ATOM 17966 C CA . SER C 1 350 ? 44.186 10.982 85.065 1.00 21.85 350 SER C CA 1
ATOM 17967 C C . SER C 1 350 ? 45.541 11.293 84.423 1.00 23.49 350 SER C C 1
ATOM 17968 O O . SER C 1 350 ? 46.567 11.246 85.103 1.00 17.95 350 SER C O 1
ATOM 17976 N N . LEU C 1 351 ? 45.555 11.603 83.126 1.00 19.09 351 LEU C N 1
ATOM 17977 C CA . LEU C 1 351 ? 46.817 11.754 82.394 1.00 16.00 351 LEU C CA 1
ATOM 17978 C C . LEU C 1 351 ? 47.479 13.118 82.607 1.00 23.49 351 LEU C C 1
ATOM 17979 O O . LEU C 1 351 ? 48.597 13.335 82.145 1.00 22.65 351 LEU C O 1
ATOM 17995 N N . ILE C 1 352 ? 46.806 14.034 83.300 1.00 13.02 352 ILE C N 1
ATOM 17996 C CA . ILE C 1 352 ? 47.439 15.302 83.673 1.00 10.50 352 ILE C CA 1
ATOM 17997 C C . ILE C 1 352 ? 47.425 15.533 85.187 1.00 13.41 352 ILE C C 1
ATOM 17998 O O . ILE C 1 352 ? 47.765 16.617 85.653 1.00 16.26 352 ILE C O 1
ATOM 18014 N N . GLN C 1 353 ? 47.060 14.509 85.954 1.00 11.87 353 GLN C N 1
ATOM 18015 C CA . GLN C 1 353 ? 46.980 14.649 87.412 1.00 12.13 353 GLN C CA 1
ATOM 18016 C C . GLN C 1 353 ? 48.346 14.862 88.068 1.00 19.43 353 GLN C C 1
ATOM 18017 O O . GLN C 1 353 ? 48.466 15.645 89.012 1.00 17.29 353 GLN C O 1
ATOM 18031 N N . TYR C 1 354 ? 49.366 14.155 87.587 1.00 15.77 354 TYR C N 1
ATOM 18032 C CA . TYR C 1 354 ? 50.704 14.251 88.175 1.00 17.51 354 TYR C CA 1
ATOM 18033 C C . TYR C 1 354 ? 51.239 15.682 88.139 1.00 17.55 354 TYR C C 1
ATOM 18034 O O . TYR C 1 354 ? 51.696 16.207 89.153 1.00 17.41 354 TYR C O 1
ATOM 18052 N N . GLU C 1 355 ? 51.198 16.309 86.966 1.00 14.96 355 GLU C N 1
ATOM 18053 C CA . GLU C 1 355 ? 51.721 17.665 86.812 1.00 14.50 355 GLU C CA 1
ATOM 18054 C C . GLU C 1 355 ? 50.850 18.664 87.566 1.00 22.78 355 GLU C C 1
ATOM 18055 O O . GLU C 1 355 ? 51.358 19.574 88.219 1.00 16.21 355 GLU C O 1
ATOM 18067 N N . MET C 1 356 ? 49.535 18.489 87.480 1.00 18.03 356 MET C N 1
ATOM 18068 C CA . MET C 1 356 ? 48.602 19.398 88.134 1.00 20.17 356 MET C CA 1
ATOM 18069 C C . MET C 1 356 ? 48.818 19.404 89.648 1.00 21.80 356 MET C C 1
ATOM 18070 O O . MET C 1 356 ? 48.819 20.459 90.279 1.00 15.02 356 MET C O 1
ATOM 18084 N N . GLN C 1 357 ? 49.011 18.226 90.229 1.00 10.70 357 GLN C N 1
ATOM 18085 C CA . GLN C 1 357 ? 49.124 18.123 91.683 1.00 19.86 357 GLN C CA 1
ATOM 18086 C C . GLN C 1 357 ? 50.455 18.686 92.184 1.00 20.47 357 GLN C C 1
ATOM 18087 O O . GLN C 1 357 ? 50.517 19.264 93.273 1.00 17.86 357 GLN C O 1
ATOM 18101 N N . ARG C 1 358 ? 51.512 18.532 91.390 1.00 16.96 358 ARG C N 1
ATOM 18102 C CA . ARG C 1 358 ? 52.801 19.150 91.706 1.00 14.12 358 ARG C CA 1
ATOM 18103 C C . ARG C 1 358 ? 52.678 20.672 91.728 1.00 23.05 358 ARG C C 1
ATOM 18104 O O . ARG C 1 358 ? 53.181 21.330 92.640 1.00 16.36 358 ARG C O 1
ATOM 18125 N N . ARG C 1 359 ? 52.009 21.229 90.722 1.00 16.73 359 ARG C N 1
ATOM 18126 C CA . ARG C 1 359 ? 51.858 22.681 90.621 1.00 19.58 359 ARG C CA 1
ATOM 18127 C C . ARG C 1 359 ? 51.018 23.243 91.760 1.00 21.20 359 ARG C C 1
ATOM 18128 O O . ARG C 1 359 ? 51.330 24.297 92.308 1.00 17.72 359 ARG C O 1
ATOM 18149 N N . ALA C 1 360 ? 49.939 22.549 92.099 1.00 18.48 360 ALA C N 1
ATOM 18150 C CA . ALA C 1 360 ? 49.025 23.031 93.126 1.00 19.32 360 ALA C CA 1
ATOM 18151 C C . ALA C 1 360 ? 49.713 23.033 94.486 1.00 26.34 360 ALA C C 1
ATOM 18152 O O . ALA C 1 360 ? 49.484 23.925 95.302 1.00 18.69 360 ALA C O 1
ATOM 18159 N N . ALA C 1 361 ? 50.561 22.036 94.722 1.00 17.26 361 ALA C N 1
ATOM 18160 C CA . ALA C 1 361 ? 51.311 21.945 95.974 1.00 27.13 361 ALA C CA 1
ATOM 18161 C C . ALA C 1 361 ? 52.341 23.068 96.083 1.00 24.88 361 ALA C C 1
ATOM 18162 O O . ALA C 1 361 ? 52.490 23.682 97.139 1.00 22.57 361 ALA C O 1
ATOM 18169 N N . GLU C 1 362 ? 53.050 23.332 94.991 1.00 23.99 362 GLU C N 1
ATOM 18170 C CA . GLU C 1 362 ? 54.086 24.358 94.988 1.00 23.50 362 GLU C CA 1
ATOM 18171 C C . GLU C 1 362 ? 53.484 25.741 95.197 1.00 25.35 362 GLU C C 1
ATOM 18172 O O . GLU C 1 362 ? 54.062 26.581 95.882 1.00 22.30 362 GLU C O 1
ATOM 18184 N N . GLU C 1 363 ? 52.323 25.978 94.598 1.00 23.06 363 GLU C N 1
ATOM 18185 C CA . GLU C 1 363 ? 51.717 27.304 94.613 1.00 23.52 363 GLU C CA 1
ATOM 18186 C C . GLU C 1 363 ? 51.038 27.635 95.942 1.00 24.66 363 GLU C C 1
ATOM 18187 O O . GLU C 1 363 ? 51.118 28.770 96.406 1.00 19.38 363 GLU C O 1
ATOM 18199 N N . THR C 1 364 ? 50.383 26.652 96.554 1.00 14.03 364 THR C N 1
ATOM 18200 C CA . THR C 1 364 ? 49.628 26.890 97.790 1.00 16.68 364 THR C CA 1
ATOM 18201 C C . THR C 1 364 ? 50.404 26.535 99.058 1.00 20.08 364 THR C C 1
ATOM 18202 O O . THR C 1 364 ? 50.078 27.015 100.142 1.00 21.51 364 THR C O 1
ATOM 18213 N N . GLY C 1 365 ? 51.412 25.681 98.922 1.00 21.94 365 GLY C N 1
ATOM 18214 C CA . GLY C 1 365 ? 52.159 25.187 100.067 1.00 31.79 365 GLY C CA 1
ATOM 18215 C C . GLY C 1 365 ? 51.425 24.122 100.867 1.00 36.37 365 GLY C C 1
ATOM 18216 O O . GLY C 1 365 ? 51.891 23.706 101.930 1.00 26.29 365 GLY C O 1
ATOM 18220 N N . LEU C 1 366 ? 50.281 23.668 100.361 1.00 18.40 366 LEU C N 1
ATOM 18221 C CA . LEU C 1 366 ? 49.474 22.678 101.074 1.00 17.24 366 LEU C CA 1
ATOM 18222 C C . LEU C 1 366 ? 49.893 21.249 100.732 1.00 19.80 366 LEU C C 1
ATOM 18223 O O . LEU C 1 366 ? 50.284 20.965 99.597 1.00 21.36 366 LEU C O 1
ATOM 18239 N N . PRO C 1 367 ? 49.818 20.341 101.718 1.00 18.84 367 PRO C N 1
ATOM 18240 C CA . PRO C 1 367 ? 50.168 18.930 101.511 1.00 19.01 367 PRO C CA 1
ATOM 18241 C C . PRO C 1 367 ? 49.097 18.176 100.733 1.00 25.04 367 PRO C C 1
ATOM 18242 O O . PRO C 1 367 ? 47.943 18.607 100.703 1.00 20.44 367 PRO C O 1
ATOM 18253 N N . TYR C 1 368 ? 49.473 17.057 100.121 1.00 21.65 368 TYR C N 1
ATOM 18254 C CA . TYR C 1 368 ? 48.515 16.240 99.395 1.00 21.31 368 TYR C CA 1
ATOM 18255 C C . TYR C 1 368 ? 48.853 14.755 99.458 1.00 15.65 368 TYR C C 1
ATOM 18256 O O . TYR C 1 368 ? 49.958 14.365 99.841 1.00 15.75 368 TYR C O 1
ATOM 18274 N N . ALA C 1 369 ? 47.876 13.941 99.077 1.00 19.88 369 ALA C N 1
ATOM 18275 C CA . ALA C 1 369 ? 48.029 12.495 98.981 1.00 24.51 369 ALA C CA 1
ATOM 18276 C C . ALA C 1 369 ? 46.954 11.992 98.028 1.00 21.30 369 ALA C C 1
ATOM 18277 O O . ALA C 1 369 ? 46.100 12.764 97.609 1.00 17.65 369 ALA C O 1
ATOM 18284 N N . GLY C 1 370 ? 46.983 10.707 97.687 1.00 18.27 370 GLY C N 1
ATOM 18285 C CA . GLY C 1 370 ? 46.057 10.174 96.701 1.00 20.13 370 GLY C CA 1
ATOM 18286 C C . GLY C 1 370 ? 45.807 8.685 96.840 1.00 26.49 370 GLY C C 1
ATOM 18287 O O . GLY C 1 370 ? 46.477 8.004 97.612 1.00 22.37 370 GLY C O 1
ATOM 18291 N N . PHE C 1 371 ? 44.833 8.189 96.084 1.00 16.69 371 PHE C N 1
ATOM 18292 C CA . PHE C 1 371 ? 44.458 6.777 96.102 1.00 17.45 371 PHE C CA 1
ATOM 18293 C C . PHE C 1 371 ? 43.931 6.362 94.732 1.00 19.73 371 PHE C C 1
ATOM 18294 O O . PHE C 1 371 ? 43.479 7.203 93.958 1.00 19.68 371 PHE C O 1
ATOM 18311 N N . ASP C 1 372 ? 43.984 5.065 94.445 1.00 15.49 372 ASP C N 1
ATOM 18312 C CA . ASP C 1 372 ? 43.481 4.518 93.186 1.00 21.58 372 ASP C CA 1
ATOM 18313 C C . ASP C 1 372 ? 42.009 4.125 93.327 1.00 25.39 372 ASP C C 1
ATOM 18314 O O . ASP C 1 372 ? 41.587 3.664 94.381 1.00 23.06 372 ASP C O 1
ATOM 18323 N N . GLY C 1 373 ? 41.228 4.306 92.268 1.00 17.59 373 GLY C N 1
ATOM 18324 C CA . GLY C 1 373 ? 39.821 3.945 92.312 1.00 22.28 373 GLY C CA 1
ATOM 18325 C C . GLY C 1 373 ? 39.136 3.997 90.960 1.00 29.39 373 GLY C C 1
ATOM 18326 O O . GLY C 1 373 ? 39.795 4.077 89.926 1.00 17.16 373 GLY C O 1
ATOM 18330 N N . ASP C 1 374 ? 37.805 3.947 90.980 1.00 25.73 374 ASP C N 1
ATOM 18331 C CA . ASP C 1 374 ? 36.989 4.081 89.774 1.00 22.85 374 ASP C CA 1
ATOM 18332 C C . ASP C 1 374 ? 35.571 4.473 90.176 1.00 18.06 374 ASP C C 1
ATOM 18333 O O . ASP C 1 374 ? 35.080 4.042 91.217 1.00 22.50 374 ASP C O 1
ATOM 18342 N N . GLN C 1 375 ? 34.899 5.286 89.367 1.00 17.13 375 GLN C N 1
ATOM 18343 C CA . GLN C 1 375 ? 33.585 5.783 89.774 1.00 20.69 375 GLN C CA 1
ATOM 18344 C C . GLN C 1 375 ? 32.492 4.712 89.727 1.00 23.28 375 GLN C C 1
ATOM 18345 O O . GLN C 1 375 ? 31.461 4.859 90.382 1.00 17.14 375 GLN C O 1
ATOM 18359 N N . ALA C 1 376 ? 32.707 3.641 88.966 1.00 19.46 376 ALA C N 1
ATOM 18360 C CA . ALA C 1 376 ? 31.681 2.603 88.838 1.00 19.49 376 ALA C CA 1
ATOM 18361 C C . ALA C 1 376 ? 32.186 1.150 88.872 1.00 21.59 376 ALA C C 1
ATOM 18362 O O . ALA C 1 376 ? 31.393 0.233 89.065 1.00 28.90 376 ALA C O 1
ATOM 18369 N N . ASP C 1 377 ? 33.486 0.929 88.696 1.00 16.66 377 ASP C N 1
ATOM 18370 C CA . ASP C 1 377 ? 34.021 -0.435 88.690 1.00 20.96 377 ASP C CA 1
ATOM 18371 C C . ASP C 1 377 ? 34.608 -0.801 90.055 1.00 19.82 377 ASP C C 1
ATOM 18372 O O . ASP C 1 377 ? 35.681 -0.322 90.418 1.00 21.44 377 ASP C O 1
ATOM 18381 N N . PRO C 1 378 ? 33.914 -1.670 90.808 1.00 23.82 378 PRO C N 1
ATOM 18382 C CA . PRO C 1 378 ? 34.347 -1.987 92.175 1.00 29.77 378 PRO C CA 1
ATOM 18383 C C . PRO C 1 378 ? 35.690 -2.717 92.249 1.00 32.19 378 PRO C C 1
ATOM 18384 O O . PRO C 1 378 ? 36.287 -2.791 93.322 1.00 21.55 378 PRO C O 1
ATOM 18395 N N . ARG C 1 379 ? 36.161 -3.246 91.126 1.00 28.12 379 ARG C N 1
ATOM 18396 C CA . ARG C 1 379 ? 37.405 -4.010 91.119 1.00 25.41 379 ARG C CA 1
ATOM 18397 C C . ARG C 1 379 ? 38.640 -3.118 91.226 1.00 23.35 379 ARG C C 1
ATOM 18398 O O . ARG C 1 379 ? 39.738 -3.607 91.490 1.00 29.16 379 ARG C O 1
ATOM 18419 N N . ALA C 1 380 ? 38.459 -1.813 91.040 1.00 15.98 380 ALA C N 1
ATOM 18420 C CA . ALA C 1 380 ? 39.586 -0.888 90.958 1.00 22.36 380 ALA C CA 1
ATOM 18421 C C . ALA C 1 380 ? 39.836 -0.096 92.241 1.00 25.38 380 ALA C C 1
ATOM 18422 O O . ALA C 1 380 ? 40.750 0.726 92.287 1.00 22.26 380 ALA C O 1
ATOM 18429 N N . PHE C 1 381 ? 39.030 -0.340 93.272 1.00 19.20 381 PHE C N 1
ATOM 18430 C CA . PHE C 1 381 ? 39.164 0.373 94.543 1.00 29.31 381 PHE C CA 1
ATOM 18431 C C . PHE C 1 381 ? 39.437 -0.616 95.669 1.00 28.27 381 PHE C C 1
ATOM 18432 O O . PHE C 1 381 ? 38.862 -1.702 95.703 1.00 25.15 381 PHE C O 1
ATOM 18449 N N . THR C 1 382 ? 40.317 -0.230 96.588 1.00 24.32 382 THR C N 1
ATOM 18450 C CA . THR C 1 382 ? 40.686 -1.075 97.713 1.00 35.16 382 THR C CA 1
ATOM 18451 C C . THR C 1 382 ? 40.492 -0.294 99.004 1.00 31.21 382 THR C C 1
ATOM 18452 O O . THR C 1 382 ? 41.182 0.694 99.244 1.00 26.22 382 THR C O 1
ATOM 18463 N N . ASN C 1 383 ? 39.551 -0.745 99.827 1.00 32.03 383 ASN C N 1
ATOM 18464 C CA . ASN C 1 383 ? 39.176 -0.033 101.047 1.00 37.68 383 ASN C CA 1
ATOM 18465 C C . ASN C 1 383 ? 40.364 0.250 101.963 1.00 31.04 383 ASN C C 1
ATOM 18466 O O . ASN C 1 383 ? 40.506 1.355 102.486 1.00 30.98 383 ASN C O 1
ATOM 18477 N N . ALA C 1 384 ? 41.212 -0.755 102.154 1.00 24.17 384 ALA C N 1
ATOM 18478 C CA . ALA C 1 384 ? 42.348 -0.644 103.063 1.00 32.43 384 ALA C CA 1
ATOM 18479 C C . ALA C 1 384 ? 43.343 0.422 102.610 1.00 37.83 384 ALA C C 1
ATOM 18480 O O . ALA C 1 384 ? 43.958 1.096 103.437 1.00 31.10 384 ALA C O 1
ATOM 18487 N N . GLN C 1 385 ? 43.505 0.572 101.298 1.00 35.51 385 GLN C N 1
ATOM 18488 C CA . GLN C 1 385 ? 44.427 1.568 100.762 1.00 27.11 385 GLN C CA 1
ATOM 18489 C C . GLN C 1 385 ? 43.895 2.976 101.003 1.00 26.70 385 GLN C C 1
ATOM 18490 O O . GLN C 1 385 ? 44.634 3.867 101.414 1.00 32.72 385 GLN C O 1
ATOM 18504 N N . PHE C 1 386 ? 42.608 3.172 100.742 1.00 21.50 386 PHE C N 1
ATOM 18505 C CA . PHE C 1 386 ? 41.974 4.465 100.960 1.00 22.95 386 PHE C CA 1
ATOM 18506 C C . PHE C 1 386 ? 42.216 4.934 102.391 1.00 22.61 386 PHE C C 1
ATOM 18507 O O . PHE C 1 386 ? 42.584 6.086 102.625 1.00 20.27 386 PHE C O 1
AT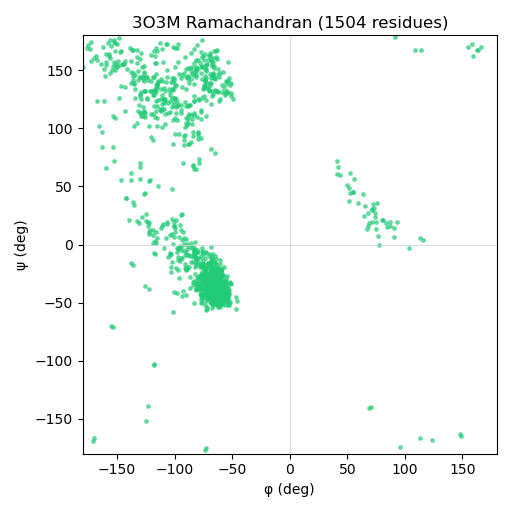OM 18524 N N . GLU C 1 387 ? 42.022 4.035 103.349 1.00 23.77 387 GLU C N 1
ATOM 18525 C CA . GLU C 1 387 ? 42.133 4.397 104.758 1.00 25.89 387 GLU C CA 1
ATOM 18526 C C . GLU C 1 387 ? 43.542 4.840 105.151 1.00 19.14 387 GLU C C 1
ATOM 18527 O O . GLU C 1 387 ? 43.701 5.822 105.877 1.00 25.35 387 GLU C O 1
ATOM 18539 N N . THR C 1 388 ? 44.561 4.123 104.684 1.00 15.27 388 THR C N 1
ATOM 18540 C CA . THR C 1 388 ? 45.938 4.455 105.050 1.00 27.41 388 THR C CA 1
ATOM 18541 C C . THR C 1 388 ? 46.398 5.762 104.403 1.00 34.62 388 THR C C 1
ATOM 18542 O O . THR C 1 388 ? 47.188 6.503 104.985 1.00 22.85 388 THR C O 1
ATOM 18553 N N . ARG C 1 389 ? 45.902 6.046 103.202 1.00 31.24 389 ARG C N 1
ATOM 18554 C CA . ARG C 1 389 ? 46.270 7.275 102.509 1.00 26.12 389 ARG C CA 1
ATOM 18555 C C . ARG C 1 389 ? 45.708 8.500 103.229 1.00 16.81 389 ARG C C 1
ATOM 18556 O O . ARG C 1 389 ? 46.418 9.483 103.426 1.00 16.39 389 ARG C O 1
ATOM 18577 N N . ILE C 1 390 ? 44.440 8.447 103.623 1.00 19.36 390 ILE C N 1
ATOM 18578 C CA . ILE C 1 390 ? 43.836 9.579 104.325 1.00 19.74 390 ILE C CA 1
ATOM 18579 C C . ILE C 1 390 ? 44.455 9.725 105.713 1.00 26.32 390 ILE C C 1
ATOM 18580 O O . ILE C 1 390 ? 44.680 10.836 106.187 1.00 21.10 390 ILE C O 1
ATOM 18596 N N . GLN C 1 391 ? 44.749 8.603 106.359 1.00 18.33 391 GLN C N 1
ATOM 18597 C CA . GLN C 1 391 ? 45.370 8.643 107.680 1.00 26.55 391 GLN C CA 1
ATOM 18598 C C . GLN C 1 391 ? 46.714 9.359 107.600 1.00 25.14 391 GLN C C 1
ATOM 18599 O O . GLN C 1 391 ? 47.075 10.120 108.494 1.00 26.76 391 GLN C O 1
ATOM 18613 N N . GLY C 1 392 ? 47.446 9.125 106.514 1.00 21.66 392 GLY C N 1
ATOM 18614 C CA . GLY C 1 392 ? 48.754 9.728 106.338 1.00 22.15 392 GLY C CA 1
ATOM 18615 C C . GLY C 1 392 ? 48.655 11.228 106.145 1.00 24.67 392 GLY C C 1
ATOM 18616 O O . GLY C 1 392 ? 49.428 11.992 106.724 1.00 24.70 392 GLY C O 1
ATOM 18620 N N . LEU C 1 393 ? 47.696 11.648 105.327 1.00 20.55 393 LEU C N 1
ATOM 18621 C CA . LEU C 1 393 ? 47.477 13.065 105.059 1.00 25.46 393 LEU C CA 1
ATOM 18622 C C . LEU C 1 393 ? 47.065 13.788 106.339 1.00 28.69 393 LEU C C 1
ATOM 18623 O O . LEU C 1 393 ? 47.503 14.906 106.595 1.00 19.80 393 LEU C O 1
ATOM 18639 N N . VAL C 1 394 ? 46.226 13.141 107.142 1.00 20.13 394 VAL C N 1
ATOM 18640 C CA . VAL C 1 394 ? 45.768 13.724 108.400 1.00 28.03 394 VAL C CA 1
ATOM 18641 C C . VAL C 1 394 ? 46.942 13.982 109.340 1.00 28.37 394 VAL C C 1
ATOM 18642 O O . VAL C 1 394 ? 46.975 14.996 110.034 1.00 23.20 394 VAL C O 1
ATOM 18655 N N . GLU C 1 395 ? 47.903 13.064 109.359 1.00 23.82 395 GLU C N 1
ATOM 18656 C CA . GLU C 1 395 ? 49.070 13.198 110.226 1.00 36.30 395 GLU C CA 1
ATOM 18657 C C . GLU C 1 395 ? 49.902 14.413 109.833 1.00 37.71 395 GLU C C 1
ATOM 18658 O O . GLU C 1 395 ? 50.367 15.162 110.694 1.00 23.60 395 GLU C O 1
ATOM 18670 N N . VAL C 1 396 ? 50.092 14.600 108.530 1.00 19.18 396 VAL C N 1
ATOM 18671 C CA . VAL C 1 396 ? 50.828 15.752 108.027 1.00 19.99 396 VAL C CA 1
ATOM 18672 C C . VAL C 1 396 ? 50.093 17.046 108.362 1.00 25.55 396 VAL C C 1
ATOM 18673 O O . VAL C 1 396 ? 50.700 18.012 108.828 1.00 30.96 396 VAL C O 1
ATOM 18686 N N . MET C 1 397 ? 48.784 17.060 108.128 1.00 24.42 397 MET C N 1
ATOM 18687 C CA . MET C 1 397 ? 47.978 18.244 108.390 1.00 22.00 397 MET C CA 1
ATOM 18688 C C . MET C 1 397 ? 48.009 18.596 109.873 1.00 30.61 397 MET C C 1
ATOM 18689 O O . MET C 1 397 ? 48.017 19.770 110.232 1.00 26.85 397 MET C O 1
ATOM 18703 N N . GLU C 1 398 ? 48.049 17.581 110.732 1.00 26.42 398 GLU C N 1
ATOM 18704 C CA . GLU C 1 398 ? 48.015 17.805 112.178 1.00 22.56 398 GLU C CA 1
ATOM 18705 C C . GLU C 1 398 ? 49.343 18.350 112.696 1.00 30.74 398 GLU C C 1
ATOM 18706 O O . GLU C 1 398 ? 49.377 19.063 113.695 1.00 36.22 398 GLU C O 1
ATOM 18718 N N . GLU C 1 399 ? 50.435 18.003 112.025 1.00 30.89 399 GLU C N 1
ATOM 18719 C CA . GLU C 1 399 ? 51.737 18.562 112.360 1.00 44.17 399 GLU C CA 1
ATOM 18720 C C . GLU C 1 399 ? 51.710 20.073 112.176 1.00 48.42 399 GLU C C 1
ATOM 18721 O O . GLU C 1 399 ? 52.315 20.815 112.952 1.00 43.90 399 GLU C O 1
ATOM 18733 N N . ARG C 1 400 ? 51.000 20.521 111.145 1.00 36.82 400 ARG C N 1
ATOM 18734 C CA . ARG C 1 400 ? 50.847 21.944 110.868 1.00 47.95 400 ARG C CA 1
ATOM 18735 C C . ARG C 1 400 ? 50.045 22.621 111.974 1.00 50.87 400 ARG C C 1
ATOM 18736 O O . ARG C 1 400 ? 50.459 23.644 112.514 1.00 64.52 400 ARG C O 1
ATOM 18757 N N . LYS C 1 401 ? 48.890 22.047 112.298 1.00 35.85 401 LYS C N 1
ATOM 18758 C CA . LYS C 1 401 ? 48.045 22.561 113.372 1.00 34.44 401 LYS C CA 1
ATOM 18759 C C . LYS C 1 401 ? 48.844 22.677 114.666 1.00 49.06 401 LYS C C 1
ATOM 18760 O O . LYS C 1 401 ? 48.724 23.654 115.405 1.00 43.33 401 LYS C O 1
ATOM 18779 N N . LYS C 1 402 ? 49.661 21.663 114.924 1.00 59.90 402 LYS C N 1
ATOM 18780 C CA . LYS C 1 402 ? 50.452 21.578 116.142 1.00 64.07 402 LYS C CA 1
ATOM 18781 C C . LYS C 1 402 ? 51.533 22.649 116.134 1.00 67.98 402 LYS C C 1
ATOM 18782 O O . LYS C 1 402 ? 51.964 23.126 117.184 1.00 72.50 402 LYS C O 1
ATOM 18801 N N . LEU C 1 403 ? 51.965 23.022 114.935 1.00 63.90 403 LEU C N 1
ATOM 18802 C CA . LEU C 1 403 ? 52.982 24.048 114.767 1.00 67.45 403 LEU C CA 1
ATOM 18803 C C . LEU C 1 403 ? 52.440 25.402 115.209 1.00 69.39 403 LEU C C 1
ATOM 18804 O O . LEU C 1 403 ? 53.054 26.091 116.022 1.00 78.48 403 LEU C O 1
ATOM 18820 N N . ASN C 1 404 ? 51.283 25.775 114.672 1.00 63.16 404 ASN C N 1
ATOM 18821 C CA . ASN C 1 404 ? 50.661 27.052 115.002 1.00 74.61 404 ASN C CA 1
ATOM 18822 C C . ASN C 1 404 ? 49.686 26.926 116.169 1.00 75.94 404 ASN C C 1
ATOM 18823 O O . ASN C 1 404 ? 50.011 26.342 117.204 1.00 74.37 404 ASN C O 1
ATOM 18834 N N . MET D 2 1 ? 65.407 -5.291 43.155 1.00 93.68 1 MET D N 1
ATOM 18835 C CA . MET D 2 1 ? 64.765 -4.391 44.155 1.00 89.05 1 MET D CA 1
ATOM 18836 C C . MET D 2 1 ? 65.678 -4.176 45.357 1.00 83.50 1 MET D C 1
ATOM 18837 O O . MET D 2 1 ? 65.485 -3.240 46.131 1.00 81.60 1 MET D O 1
ATOM 18853 N N . GLU D 2 2 ? 66.669 -5.049 45.509 1.00 66.39 2 GLU D N 1
ATOM 18854 C CA . GLU D 2 2 ? 67.577 -4.998 46.650 1.00 57.20 2 GLU D CA 1
ATOM 18855 C C . GLU D 2 2 ? 68.181 -3.607 46.843 1.00 47.13 2 GLU D C 1
ATOM 18856 O O . GLU D 2 2 ? 68.432 -3.183 47.972 1.00 42.38 2 GLU D O 1
ATOM 18868 N N . ALA D 2 3 ? 68.407 -2.901 45.741 1.00 43.71 3 ALA D N 1
ATOM 18869 C CA . ALA D 2 3 ? 69.017 -1.576 45.791 1.00 42.06 3 ALA D CA 1
ATOM 18870 C C . ALA D 2 3 ? 68.102 -0.565 46.477 1.00 38.16 3 ALA D C 1
ATOM 18871 O O . ALA D 2 3 ? 68.537 0.198 47.341 1.00 40.48 3 ALA D O 1
ATOM 18878 N N . ILE D 2 4 ? 66.834 -0.560 46.086 1.00 37.15 4 ILE D N 1
ATOM 18879 C CA . ILE D 2 4 ? 65.873 0.392 46.630 1.00 42.31 4 ILE D CA 1
ATOM 18880 C C . ILE D 2 4 ? 65.571 0.086 48.095 1.00 40.05 4 ILE D C 1
ATOM 18881 O O . ILE D 2 4 ? 65.489 0.993 48.923 1.00 33.13 4 ILE D O 1
ATOM 18897 N N . LEU D 2 5 ? 65.420 -1.194 48.413 1.00 38.69 5 LEU D N 1
ATOM 18898 C CA . LEU D 2 5 ? 65.105 -1.608 49.776 1.00 42.88 5 LEU D CA 1
ATOM 18899 C C . LEU D 2 5 ? 66.225 -1.244 50.749 1.00 42.27 5 LEU D C 1
ATOM 18900 O O . LEU D 2 5 ? 65.988 -1.094 51.946 1.00 32.77 5 LEU D O 1
ATOM 18916 N N . SER D 2 6 ? 67.442 -1.097 50.234 1.00 37.80 6 SER D N 1
ATOM 18917 C CA . SER D 2 6 ? 68.583 -0.750 51.076 1.00 42.67 6 SER D CA 1
ATOM 18918 C C . SER D 2 6 ? 68.509 0.702 51.533 1.00 42.58 6 SER D C 1
ATOM 18919 O O . SER D 2 6 ? 68.713 1.001 52.711 1.00 34.62 6 SER D O 1
ATOM 18927 N N . LYS D 2 7 ? 68.223 1.601 50.598 1.00 40.70 7 LYS D N 1
ATOM 18928 C CA . LYS D 2 7 ? 68.052 3.011 50.926 1.00 41.21 7 LYS D CA 1
ATOM 18929 C C . LYS D 2 7 ? 66.925 3.186 51.941 1.00 34.63 7 LYS D C 1
ATOM 18930 O O . LYS D 2 7 ? 67.033 3.983 52.874 1.00 39.10 7 LYS D O 1
ATOM 18949 N N . MET D 2 8 ? 65.844 2.437 51.755 1.00 33.55 8 MET D N 1
ATOM 18950 C CA . MET D 2 8 ? 64.699 2.520 52.655 1.00 38.82 8 MET D CA 1
ATOM 18951 C C . MET D 2 8 ? 65.084 2.081 54.066 1.00 41.28 8 MET D C 1
ATOM 18952 O O . MET D 2 8 ? 64.747 2.752 55.039 1.00 38.62 8 MET D O 1
ATOM 18966 N N . LYS D 2 9 ? 65.794 0.962 54.173 1.00 32.25 9 LYS D N 1
ATOM 18967 C CA . LYS D 2 9 ? 66.224 0.453 55.472 1.00 45.11 9 LYS D CA 1
ATOM 18968 C C . LYS D 2 9 ? 67.104 1.464 56.199 1.00 51.61 9 LYS D C 1
ATOM 18969 O O . LYS D 2 9 ? 67.104 1.525 57.427 1.00 53.88 9 LYS D O 1
ATOM 18988 N N . GLU D 2 10 ? 67.860 2.251 55.441 1.00 44.22 10 GLU D N 1
ATOM 18989 C CA . GLU D 2 10 ? 68.782 3.214 56.033 1.00 49.45 10 GLU D CA 1
ATOM 18990 C C . GLU D 2 10 ? 68.056 4.261 56.870 1.00 42.55 10 GLU D C 1
ATOM 18991 O O . GLU D 2 10 ? 68.380 4.460 58.040 1.00 38.38 10 GLU D O 1
ATOM 19003 N N . VAL D 2 11 ? 67.076 4.930 56.270 1.00 30.33 11 VAL D N 1
ATOM 19004 C CA . VAL D 2 11 ? 66.369 6.009 56.954 1.00 34.98 11 VAL D CA 1
ATOM 19005 C C . VAL D 2 11 ? 65.450 5.478 58.054 1.00 38.84 11 VAL D C 1
ATOM 19006 O O . VAL D 2 11 ? 65.283 6.118 59.091 1.00 45.43 11 VAL D O 1
ATOM 19019 N N . VAL D 2 12 ? 64.860 4.308 57.828 1.00 33.24 12 VAL D N 1
ATOM 19020 C CA . VAL D 2 12 ? 63.969 3.705 58.813 1.00 35.27 12 VAL D CA 1
ATOM 19021 C C . VAL D 2 12 ? 64.730 3.309 60.075 1.00 40.75 12 VAL D C 1
ATOM 19022 O O . VAL D 2 12 ? 64.285 3.586 61.188 1.00 32.05 12 VAL D O 1
ATOM 19035 N N . GLU D 2 13 ? 65.879 2.664 59.898 1.00 28.32 13 GLU D N 1
ATOM 19036 C CA . GLU D 2 13 ? 66.671 2.187 61.030 1.00 37.80 13 GLU D CA 1
ATOM 19037 C C . GLU D 2 13 ? 67.460 3.308 61.698 1.00 42.14 13 GLU D C 1
ATOM 19038 O O . GLU D 2 13 ? 67.899 3.170 62.842 1.00 39.39 13 GLU D O 1
ATOM 19050 N N . ASN D 2 14 ? 67.644 4.412 60.982 1.00 42.84 14 ASN D N 1
ATOM 19051 C CA . ASN D 2 14 ? 68.419 5.532 61.500 1.00 41.76 14 ASN D CA 1
ATOM 19052 C C . ASN D 2 14 ? 67.754 6.865 61.169 1.00 35.72 14 ASN D C 1
ATOM 19053 O O . ASN D 2 14 ? 68.333 7.701 60.477 1.00 37.79 14 ASN D O 1
ATOM 19064 N N . PRO D 2 15 ? 66.529 7.068 61.674 1.00 44.57 15 PRO D N 1
ATOM 19065 C CA . PRO D 2 15 ? 65.734 8.267 61.381 1.00 42.55 15 PRO D CA 1
ATOM 19066 C C . PRO D 2 15 ? 66.439 9.572 61.750 1.00 39.38 15 PRO D C 1
ATOM 19067 O O . PRO D 2 15 ? 66.422 10.512 60.959 1.00 35.58 15 PRO D O 1
ATOM 19078 N N . ASN D 2 16 ? 67.050 9.631 62.928 1.00 36.98 16 ASN D N 1
ATOM 19079 C CA . ASN D 2 16 ? 67.710 10.855 63.368 1.00 31.34 16 ASN D CA 1
ATOM 19080 C C . ASN D 2 16 ? 68.884 11.235 62.468 1.00 34.48 16 ASN D C 1
ATOM 19081 O O . ASN D 2 16 ? 69.128 12.415 62.223 1.00 32.81 16 ASN D O 1
ATOM 19092 N N . ALA D 2 17 ? 69.611 10.234 61.982 1.00 36.54 17 ALA D N 1
ATOM 19093 C CA . ALA D 2 17 ? 70.718 10.478 61.062 1.00 40.33 17 ALA D CA 1
ATOM 19094 C C . ALA D 2 17 ? 70.200 11.050 59.744 1.00 36.83 17 ALA D C 1
ATOM 19095 O O . ALA D 2 17 ? 70.880 11.842 59.091 1.00 31.72 17 ALA D O 1
ATOM 19102 N N . ALA D 2 18 ? 68.993 10.647 59.360 1.00 24.73 18 ALA D N 1
ATOM 19103 C CA . ALA D 2 18 ? 68.388 11.126 58.121 1.00 32.23 18 ALA D CA 1
ATOM 19104 C C . ALA D 2 18 ? 67.956 12.582 58.260 1.00 33.34 18 ALA D C 1
ATOM 19105 O O . ALA D 2 18 ? 68.101 13.370 57.329 1.00 28.36 18 ALA D O 1
ATOM 19112 N N . VAL D 2 19 ? 67.428 12.937 59.428 1.00 33.45 19 VAL D N 1
ATOM 19113 C CA . VAL D 2 19 ? 67.011 14.310 59.685 1.00 31.68 19 VAL D CA 1
ATOM 19114 C C . VAL D 2 19 ? 68.213 15.251 59.657 1.00 36.58 19 VAL D C 1
ATOM 19115 O O . VAL D 2 19 ? 68.135 16.354 59.117 1.00 35.72 19 VAL D O 1
ATOM 19128 N N . LYS D 2 20 ? 69.326 14.809 60.234 1.00 35.52 20 LYS D N 1
ATOM 19129 C CA . LYS D 2 20 ? 70.530 15.630 60.291 1.00 32.22 20 LYS D CA 1
ATOM 19130 C C . LYS D 2 20 ? 71.071 15.891 58.891 1.00 28.98 20 LYS D C 1
ATOM 19131 O O . LYS D 2 20 ? 71.485 17.007 58.577 1.00 32.57 20 LYS D O 1
ATOM 19150 N N . LYS D 2 21 ? 71.059 14.862 58.049 1.00 32.25 21 LYS D N 1
ATOM 19151 C CA . LYS D 2 21 ? 71.522 15.003 56.674 1.00 41.38 21 LYS D CA 1
ATOM 19152 C C . LYS D 2 21 ? 70.667 16.008 55.908 1.00 40.86 21 LYS D C 1
ATOM 19153 O O . LYS D 2 21 ? 71.184 16.784 55.108 1.00 39.06 21 LYS D O 1
ATOM 19172 N N . TYR D 2 22 ? 69.360 15.996 56.152 1.00 30.98 22 TYR D N 1
ATOM 19173 C CA . TYR D 2 22 ? 68.462 16.896 55.440 1.00 29.45 22 TYR D CA 1
ATOM 19174 C C . TYR D 2 22 ? 68.736 18.348 55.804 1.00 23.82 22 TYR D C 1
ATOM 19175 O O . TYR D 2 22 ? 68.786 19.209 54.930 1.00 24.32 22 TYR D O 1
ATOM 19193 N N . LYS D 2 23 ? 68.908 18.619 57.095 1.00 23.75 23 LYS D N 1
ATOM 19194 C CA . LYS D 2 23 ? 69.169 19.978 57.555 1.00 25.05 23 LYS D CA 1
ATOM 19195 C C . LYS D 2 23 ? 70.524 20.454 57.031 1.00 41.58 23 LYS D C 1
ATOM 19196 O O . LYS D 2 23 ? 70.696 21.623 56.686 1.00 32.93 23 LYS D O 1
ATOM 19215 N N . SER D 2 24 ? 71.475 19.530 56.957 1.00 32.59 24 SER D N 1
ATOM 19216 C CA . SER D 2 24 ? 72.830 19.847 56.515 1.00 42.64 24 SER D CA 1
ATOM 19217 C C . SER D 2 24 ? 72.881 20.257 55.042 1.00 42.60 24 SER D C 1
ATOM 19218 O O . SER D 2 24 ? 73.515 21.250 54.689 1.00 51.44 24 SER D O 1
ATOM 19226 N N . GLU D 2 25 ? 72.203 19.495 54.189 1.00 29.42 25 GLU D N 1
ATOM 19227 C CA . GLU D 2 25 ? 72.285 19.691 52.744 1.00 38.73 25 GLU D CA 1
ATOM 19228 C C . GLU D 2 25 ? 71.427 20.850 52.240 1.00 39.61 25 GLU D C 1
ATOM 19229 O O . GLU D 2 25 ? 71.833 21.573 51.332 1.00 37.99 25 GLU D O 1
ATOM 19241 N N . THR D 2 26 ? 70.244 21.025 52.822 1.00 34.28 26 THR D N 1
ATOM 19242 C CA . THR D 2 26 ? 69.301 22.028 52.333 1.00 27.75 26 THR D CA 1
ATOM 19243 C C . THR D 2 26 ? 69.339 23.319 53.147 1.00 27.73 26 THR D C 1
ATOM 19244 O O . THR D 2 26 ? 68.903 24.369 52.677 1.00 32.35 26 THR D O 1
ATOM 19255 N N . GLY D 2 27 ? 69.853 23.237 54.368 1.00 30.17 27 GLY D N 1
ATOM 19256 C CA . GLY D 2 27 ? 69.839 24.373 55.274 1.00 44.31 27 GLY D CA 1
ATOM 19257 C C . GLY D 2 27 ? 68.435 24.722 55.744 1.00 36.94 27 GLY D C 1
ATOM 19258 O O . GLY D 2 27 ? 68.188 25.827 56.225 1.00 30.63 27 GLY D O 1
ATOM 19262 N N . LYS D 2 28 ? 67.510 23.777 55.604 1.00 29.07 28 LYS D N 1
ATOM 19263 C CA . LYS D 2 28 ? 66.133 23.977 56.052 1.00 32.60 28 LYS D CA 1
ATOM 19264 C C . LYS D 2 28 ? 65.857 23.162 57.312 1.00 25.48 28 LYS D C 1
ATOM 19265 O O . LYS D 2 28 ? 66.685 22.355 57.728 1.00 27.23 28 LYS D O 1
ATOM 19284 N N . LYS D 2 29 ? 64.684 23.369 57.905 1.00 24.57 29 LYS D N 1
ATOM 19285 C CA . LYS D 2 29 ? 64.334 22.736 59.178 1.00 30.18 29 LYS D CA 1
ATOM 19286 C C . LYS D 2 29 ? 63.404 21.538 58.992 1.00 23.65 29 LYS D C 1
ATOM 19287 O O . LYS D 2 29 ? 62.881 21.311 57.903 1.00 22.37 29 LYS D O 1
ATOM 19306 N N . ALA D 2 30 ? 63.204 20.783 60.069 1.00 24.16 30 ALA D N 1
ATOM 19307 C CA . ALA D 2 30 ? 62.307 19.631 60.062 1.00 25.32 30 ALA D CA 1
ATOM 19308 C C . ALA D 2 30 ? 61.248 19.767 61.158 1.00 25.64 30 ALA D C 1
ATOM 19309 O O . ALA D 2 30 ? 61.529 20.285 62.237 1.00 24.98 30 ALA D O 1
ATOM 19316 N N . ILE D 2 31 ? 60.033 19.306 60.872 1.00 22.23 31 ILE D N 1
ATOM 19317 C CA . ILE D 2 31 ? 58.927 19.366 61.828 1.00 18.02 31 ILE D CA 1
ATOM 19318 C C . ILE D 2 31 ? 58.330 17.977 62.034 1.00 15.74 31 ILE D C 1
ATOM 19319 O O . ILE D 2 31 ? 58.047 17.273 61.069 1.00 21.24 31 ILE D O 1
ATOM 19335 N N . GLY D 2 32 ? 58.127 17.589 63.290 1.00 19.24 32 GLY D N 1
ATOM 19336 C CA . GLY D 2 32 ? 57.558 16.290 63.596 1.00 18.34 32 GLY D CA 1
ATOM 19337 C C . GLY D 2 32 ? 56.048 16.291 63.471 1.00 16.62 32 GLY D C 1
ATOM 19338 O O . GLY D 2 32 ? 55.398 17.279 63.806 1.00 14.12 32 GLY D O 1
ATOM 19342 N N . CYS D 2 33 ? 55.496 15.176 62.998 1.00 14.32 33 CYS D N 1
ATOM 19343 C CA . CYS D 2 33 ? 54.055 15.022 62.835 1.00 16.56 33 CYS D CA 1
ATOM 19344 C C . CYS D 2 33 ? 53.555 13.817 63.635 1.00 20.12 33 CYS D C 1
ATOM 19345 O O . CYS D 2 33 ? 53.736 12.672 63.224 1.00 20.81 33 CYS D O 1
ATOM 19353 N N . PHE D 2 34 ? 52.945 14.074 64.789 1.00 19.32 34 PHE D N 1
ATOM 19354 C CA . PHE D 2 34 ? 52.349 13.005 65.587 1.00 17.13 34 PHE D CA 1
ATOM 19355 C C . PHE D 2 34 ? 51.155 12.412 64.833 1.00 20.10 34 PHE D C 1
ATOM 19356 O O . PHE D 2 34 ? 50.618 13.045 63.932 1.00 20.37 34 PHE D O 1
ATOM 19373 N N . PRO D 2 35 ? 50.736 11.192 65.201 1.00 17.34 35 PRO D N 1
ATOM 19374 C CA . PRO D 2 35 ? 49.579 10.550 64.561 1.00 14.76 35 PRO D CA 1
ATOM 19375 C C . PRO D 2 35 ? 48.263 11.191 65.006 1.00 17.07 35 PRO D C 1
ATOM 19376 O O . PRO D 2 35 ? 48.269 11.911 66.007 1.00 19.44 35 PRO D O 1
ATOM 19387 N N . VAL D 2 36 ? 47.162 10.954 64.293 1.00 14.97 36 VAL D N 1
ATOM 19388 C CA . VAL D 2 36 ? 47.156 10.160 63.061 1.00 17.79 36 VAL D CA 1
ATOM 19389 C C . VAL D 2 36 ? 47.302 11.041 61.819 1.00 15.65 36 VAL D C 1
ATOM 19390 O O . VAL D 2 36 ? 48.055 10.707 60.908 1.00 19.35 36 VAL D O 1
ATOM 19403 N N . TYR D 2 37 ? 46.580 12.161 61.776 1.00 20.54 37 TYR D N 1
ATOM 19404 C CA . TYR D 2 37 ? 46.614 13.035 60.599 1.00 17.78 37 TYR D CA 1
ATOM 19405 C C . TYR D 2 37 ? 47.183 14.423 60.901 1.00 19.59 37 TYR D C 1
ATOM 19406 O O . TYR D 2 37 ? 46.775 15.078 61.861 1.00 18.04 37 TYR D O 1
ATOM 19424 N N . CYS D 2 38 ? 48.128 14.850 60.065 1.00 28.44 38 CYS D N 1
ATOM 19425 C CA . CYS D 2 38 ? 48.676 16.204 60.096 1.00 21.90 38 CYS D CA 1
ATOM 19426 C C . CYS D 2 38 ? 48.678 16.754 58.674 1.00 15.95 38 CYS D C 1
ATOM 19427 O O . CYS D 2 38 ? 48.831 15.995 57.717 1.00 14.64 38 CYS D O 1
ATOM 19435 N N . PRO D 2 39 ? 48.519 18.078 58.527 1.00 14.37 39 PRO D N 1
ATOM 19436 C CA . PRO D 2 39 ? 48.566 18.687 57.191 1.00 18.73 39 PRO D CA 1
ATOM 19437 C C . PRO D 2 39 ? 50.001 18.857 56.700 1.00 16.94 39 PRO D C 1
ATOM 19438 O O . PRO D 2 39 ? 50.494 19.983 56.665 1.00 14.31 39 PRO D O 1
ATOM 19449 N N . GLU D 2 40 ? 50.650 17.758 56.320 1.00 13.13 40 GLU D N 1
ATOM 19450 C CA . GLU D 2 40 ? 52.069 17.784 55.957 1.00 17.98 40 GLU D CA 1
ATOM 19451 C C . GLU D 2 40 ? 52.355 18.738 54.799 1.00 20.14 40 GLU D C 1
ATOM 19452 O O . GLU D 2 40 ? 53.461 19.250 54.672 1.00 17.48 40 GLU D O 1
ATOM 19464 N N . GLU D 2 41 ? 51.355 18.961 53.953 1.00 17.05 41 GLU D N 1
ATOM 19465 C CA . GLU D 2 41 ? 51.522 19.790 52.763 1.00 21.36 41 GLU D CA 1
ATOM 19466 C C . GLU D 2 41 ? 51.997 21.201 53.105 1.00 23.39 41 GLU D C 1
ATOM 19467 O O . GLU D 2 41 ? 52.739 21.816 52.339 1.00 19.55 41 GLU D O 1
ATOM 19479 N N . ILE D 2 42 ? 51.578 21.714 54.257 1.00 19.59 42 ILE D N 1
ATOM 19480 C CA . ILE D 2 42 ? 51.982 23.053 54.673 1.00 17.21 42 ILE D CA 1
ATOM 19481 C C . ILE D 2 42 ? 53.465 23.083 55.051 1.00 16.48 42 ILE D C 1
ATOM 19482 O O . ILE D 2 42 ? 54.196 23.988 54.644 1.00 20.99 42 ILE D O 1
ATOM 19498 N N . ILE D 2 43 ? 53.905 22.091 55.820 1.00 19.60 43 ILE D N 1
ATOM 19499 C CA . ILE D 2 43 ? 55.315 21.966 56.184 1.00 16.14 43 ILE D CA 1
ATOM 19500 C C . ILE D 2 43 ? 56.180 21.816 54.930 1.00 23.03 43 ILE D C 1
ATOM 19501 O O . ILE D 2 43 ? 57.184 22.505 54.756 1.00 24.54 43 ILE D O 1
ATOM 19517 N N . HIS D 2 44 ? 55.774 20.896 54.064 1.00 17.80 44 HIS D N 1
ATOM 19518 C CA . HIS D 2 44 ? 56.456 20.629 52.801 1.00 25.01 44 HIS D CA 1
ATOM 19519 C C . HIS D 2 44 ? 56.617 21.892 51.949 1.00 26.35 44 HIS D C 1
ATOM 19520 O O . HIS D 2 44 ? 57.670 22.119 51.348 1.00 23.25 44 HIS D O 1
ATOM 19535 N N . ALA D 2 45 ? 55.569 22.709 51.900 1.00 19.81 45 ALA D N 1
ATOM 19536 C CA . ALA D 2 45 ? 55.555 23.916 51.076 1.00 20.98 45 ALA D CA 1
ATOM 19537 C C . ALA D 2 45 ? 56.602 24.940 51.520 1.00 24.20 45 ALA D C 1
ATOM 19538 O O . ALA D 2 45 ? 57.113 25.709 50.702 1.00 20.24 45 ALA D O 1
ATOM 19545 N N . ALA D 2 46 ? 56.919 24.952 52.813 1.00 21.64 46 ALA D N 1
ATOM 19546 C CA . ALA D 2 46 ? 57.915 25.878 53.351 1.00 22.19 46 ALA D CA 1
ATOM 19547 C C . ALA D 2 46 ? 59.330 25.438 52.999 1.00 25.73 46 ALA D C 1
ATOM 19548 O O . ALA D 2 46 ? 60.289 26.164 53.243 1.00 28.49 46 ALA D O 1
ATOM 19555 N N . GLY D 2 47 ? 59.457 24.245 52.430 1.00 22.02 47 GLY D N 1
ATOM 19556 C CA . GLY D 2 47 ? 60.760 23.679 52.140 1.00 27.26 47 GLY D CA 1
ATOM 19557 C C . GLY D 2 47 ? 61.327 22.918 53.325 1.00 27.15 47 GLY D C 1
ATOM 19558 O O . GLY D 2 47 ? 62.525 22.628 53.373 1.00 22.86 47 GLY D O 1
ATOM 19562 N N . MET D 2 48 ? 60.467 22.595 54.287 1.00 23.10 48 MET D N 1
ATOM 19563 C CA . MET D 2 48 ? 60.883 21.842 55.467 1.00 30.10 48 MET D CA 1
ATOM 19564 C C . MET D 2 48 ? 60.550 20.360 55.295 1.00 21.01 48 MET D C 1
ATOM 19565 O O . MET D 2 48 ? 59.844 19.982 54.362 1.00 20.41 48 MET D O 1
ATOM 19579 N N . LEU D 2 49 ? 61.068 19.525 56.192 1.00 27.54 49 LEU D N 1
ATOM 19580 C CA . LEU D 2 49 ? 60.864 18.081 56.109 1.00 28.78 49 LEU D CA 1
ATOM 19581 C C . LEU D 2 49 ? 59.863 17.599 57.151 1.00 25.60 49 LEU D C 1
ATOM 19582 O O . LEU D 2 49 ? 60.148 17.652 58.345 1.00 21.50 49 LEU D O 1
ATOM 19598 N N . PRO D 2 50 ? 58.692 17.116 56.705 1.00 21.10 50 PRO D N 1
ATOM 19599 C CA . PRO D 2 50 ? 57.714 16.544 57.639 1.00 16.65 50 PRO D CA 1
ATOM 19600 C C . PRO D 2 50 ? 58.111 15.135 58.071 1.00 21.23 50 PRO D C 1
ATOM 19601 O O . PRO D 2 50 ? 58.141 14.231 57.241 1.00 23.90 50 PRO D O 1
ATOM 19612 N N . VAL D 2 51 ? 58.397 14.953 59.359 1.00 20.44 51 VAL D N 1
ATOM 19613 C CA . VAL D 2 51 ? 58.907 13.683 59.865 1.00 20.14 51 VAL D CA 1
ATOM 19614 C C . VAL D 2 51 ? 57.876 12.981 60.741 1.00 25.01 51 VAL D C 1
ATOM 19615 O O . VAL D 2 51 ? 57.447 13.521 61.758 1.00 22.39 51 VAL D O 1
ATOM 19628 N N . GLY D 2 52 ? 57.495 11.770 60.350 1.00 25.90 52 GLY D N 1
ATOM 19629 C CA . GLY D 2 52 ? 56.491 11.012 61.071 1.00 23.74 52 GLY D CA 1
ATOM 19630 C C . GLY D 2 52 ? 56.988 10.506 62.411 1.00 23.88 52 GLY D C 1
ATOM 19631 O O . GLY D 2 52 ? 58.100 9.988 62.520 1.00 20.99 52 GLY D O 1
ATOM 19635 N N . ILE D 2 53 ? 56.152 10.665 63.433 1.00 18.87 53 ILE D N 1
ATOM 19636 C CA . ILE D 2 53 ? 56.466 10.207 64.783 1.00 16.59 53 ILE D CA 1
ATOM 19637 C C . ILE D 2 53 ? 55.482 9.119 65.200 1.00 19.95 53 ILE D C 1
ATOM 19638 O O . ILE D 2 53 ? 54.288 9.378 65.344 1.00 19.77 53 ILE D O 1
ATOM 19654 N N . TRP D 2 54 ? 55.987 7.904 65.403 1.00 19.66 54 TRP D N 1
ATOM 19655 C CA . TRP D 2 54 ? 55.130 6.762 65.705 1.00 26.65 54 TRP D CA 1
ATOM 19656 C C . TRP D 2 54 ? 55.697 5.904 66.837 1.00 21.95 54 TRP D C 1
ATOM 19657 O O . TRP D 2 54 ? 55.567 4.680 66.825 1.00 16.43 54 TRP D O 1
ATOM 19678 N N . GLY D 2 55 ? 56.315 6.554 67.819 1.00 15.02 55 GLY D N 1
ATOM 19679 C CA . GLY D 2 55 ? 56.837 5.861 68.986 1.00 18.17 55 GLY D CA 1
ATOM 19680 C C . GLY D 2 55 ? 58.051 5.010 68.661 1.00 27.93 55 GLY D C 1
ATOM 19681 O O . GLY D 2 55 ? 58.907 5.414 67.876 1.00 23.93 55 GLY D O 1
ATOM 19685 N N . GLY D 2 56 ? 58.117 3.824 69.261 1.00 19.87 56 GLY D N 1
ATOM 19686 C CA . GLY D 2 56 ? 59.231 2.914 69.062 1.00 27.40 56 GLY D CA 1
ATOM 19687 C C . GLY D 2 56 ? 59.395 1.978 70.249 1.00 39.65 56 GLY D C 1
ATOM 19688 O O . GLY D 2 56 ? 58.760 2.163 71.287 1.00 29.85 56 GLY D O 1
ATOM 19692 N N . GLN D 2 57 ? 60.249 0.970 70.100 1.00 29.88 57 GLN D N 1
ATOM 19693 C CA A GLN D 2 57 ? 60.463 -0.011 71.158 0.50 34.84 57 GLN D CA 1
ATOM 19694 C CA B GLN D 2 57 ? 60.467 -0.010 71.161 0.50 34.83 57 GLN D CA 1
ATOM 19695 C C . GLN D 2 57 ? 61.390 0.545 72.240 1.00 34.04 57 GLN D C 1
ATOM 19696 O O . GLN D 2 57 ? 62.614 0.507 72.105 1.00 30.39 57 GLN D O 1
ATOM 19723 N N . THR D 2 58 ? 60.800 1.058 73.314 1.00 34.93 58 THR D N 1
ATOM 19724 C CA . THR D 2 58 ? 61.581 1.626 74.406 1.00 36.80 58 THR D CA 1
ATOM 19725 C C . THR D 2 58 ? 60.978 1.289 75.765 1.00 31.63 58 THR D C 1
ATOM 19726 O O . THR D 2 58 ? 59.772 1.095 75.893 1.00 21.51 58 THR D O 1
ATOM 19737 N N . GLU D 2 59 ? 61.824 1.212 76.785 1.00 29.14 59 GLU D N 1
ATOM 19738 C CA . GLU D 2 59 ? 61.332 1.056 78.146 1.00 35.79 59 GLU D CA 1
ATOM 19739 C C . GLU D 2 59 ? 60.956 2.428 78.691 1.00 33.71 59 GLU D C 1
ATOM 19740 O O . GLU D 2 59 ? 61.457 3.446 78.212 1.00 32.38 59 GLU D O 1
ATOM 19752 N N . LEU D 2 60 ? 60.065 2.456 79.678 1.00 18.48 60 LEU D N 1
ATOM 19753 C CA . LEU D 2 60 ? 59.589 3.715 80.238 1.00 28.36 60 LEU D CA 1
ATOM 19754 C C . LEU D 2 60 ? 60.301 4.037 81.548 1.00 36.42 60 LEU D C 1
ATOM 19755 O O . LEU D 2 60 ? 60.591 3.149 82.346 1.00 43.07 60 LEU D O 1
ATOM 19771 N N . ASP D 2 61 ? 60.571 5.321 81.757 1.00 23.65 61 ASP D N 1
ATOM 19772 C CA . ASP D 2 61 ? 61.239 5.796 82.960 1.00 27.26 61 ASP D CA 1
ATOM 19773 C C . ASP D 2 61 ? 60.847 7.247 83.226 1.00 29.19 61 ASP D C 1
ATOM 19774 O O . ASP D 2 61 ? 60.094 7.536 84.155 1.00 20.68 61 ASP D O 1
ATOM 19783 N N . LEU D 2 62 ? 61.344 8.156 82.393 1.00 19.47 62 LEU D N 1
ATOM 19784 C CA . LEU D 2 62 ? 61.060 9.580 82.557 1.00 24.26 62 LEU D CA 1
ATOM 19785 C C . LEU D 2 62 ? 59.581 9.904 82.347 1.00 27.07 62 LEU D C 1
ATOM 19786 O O . LEU D 2 62 ? 59.058 10.850 82.933 1.00 24.27 62 LEU D O 1
ATOM 19802 N N . ALA D 2 63 ? 58.908 9.117 81.512 1.00 30.57 63 ALA D N 1
ATOM 19803 C CA . ALA D 2 63 ? 57.500 9.349 81.209 1.00 22.77 63 ALA D CA 1
ATOM 19804 C C . ALA D 2 63 ? 56.615 9.096 82.425 1.00 22.92 63 ALA D C 1
ATOM 19805 O O . ALA D 2 63 ? 55.486 9.566 82.483 1.00 19.41 63 ALA D O 1
ATOM 19812 N N . LYS D 2 64 ? 57.129 8.351 83.395 1.00 20.76 64 LYS D N 1
ATOM 19813 C CA . LYS D 2 64 ? 56.354 8.018 84.584 1.00 25.30 64 LYS D CA 1
ATOM 19814 C C . LYS D 2 64 ? 56.089 9.242 85.461 1.00 23.59 64 LYS D C 1
ATOM 19815 O O . LYS D 2 64 ? 55.262 9.192 86.371 1.00 22.67 64 LYS D O 1
ATOM 19834 N N . GLN D 2 65 ? 56.777 10.344 85.182 1.00 20.08 65 GLN D N 1
ATOM 19835 C CA . GLN D 2 65 ? 56.549 11.583 85.919 1.00 22.93 65 GLN D CA 1
ATOM 19836 C C . GLN D 2 65 ? 55.341 12.367 85.395 1.00 20.48 65 GLN D C 1
ATOM 19837 O O . GLN D 2 65 ? 54.908 13.329 86.028 1.00 19.39 65 GLN D O 1
ATOM 19851 N N . TYR D 2 66 ? 54.796 11.952 84.251 1.00 18.33 66 TYR D N 1
ATOM 19852 C CA . TYR D 2 66 ? 53.659 12.646 83.637 1.00 17.02 66 TYR D CA 1
ATOM 19853 C C . TYR D 2 66 ? 52.433 11.754 83.413 1.00 16.05 66 TYR D C 1
ATOM 19854 O O . TYR D 2 66 ? 51.301 12.206 83.595 1.00 19.53 66 TYR D O 1
ATOM 19872 N N . PHE D 2 67 ? 52.655 10.500 83.018 1.00 17.53 67 PHE D N 1
ATOM 19873 C CA . PHE D 2 67 ? 51.564 9.566 82.722 1.00 19.45 67 PHE D CA 1
ATOM 19874 C C . PHE D 2 67 ? 51.531 8.409 83.710 1.00 16.14 67 PHE D C 1
ATOM 19875 O O . PHE D 2 67 ? 52.581 7.873 84.066 1.00 18.17 67 PHE D O 1
ATOM 19892 N N . PRO D 2 68 ? 50.321 7.988 84.123 1.00 16.07 68 PRO D N 1
ATOM 19893 C CA . PRO D 2 68 ? 50.181 6.729 84.861 1.00 19.14 68 PRO D CA 1
ATOM 19894 C C . PRO D 2 68 ? 50.355 5.560 83.899 1.00 20.11 68 PRO D C 1
ATOM 19895 O O . PRO D 2 68 ? 50.600 5.787 82.717 1.00 22.31 68 PRO D O 1
ATOM 19906 N N . ALA D 2 69 ? 50.200 4.335 84.382 1.00 18.05 69 ALA D N 1
ATOM 19907 C CA . ALA D 2 69 ? 50.523 3.157 83.581 1.00 22.13 69 ALA D CA 1
ATOM 19908 C C . ALA D 2 69 ? 49.532 2.897 82.440 1.00 24.71 69 ALA D C 1
ATOM 19909 O O . ALA D 2 69 ? 49.855 2.179 81.489 1.00 26.98 69 ALA D O 1
ATOM 19916 N N . PHE D 2 70 ? 48.340 3.485 82.514 1.00 15.46 70 PHE D N 1
ATOM 19917 C CA . PHE D 2 70 ? 47.274 3.114 81.581 1.00 16.99 70 PHE D CA 1
ATOM 19918 C C . PHE D 2 70 ? 47.048 4.073 80.405 1.00 22.49 70 PHE D C 1
ATOM 19919 O O . PHE D 2 70 ? 45.994 4.043 79.778 1.00 19.15 70 PHE D O 1
ATOM 19936 N N . ALA D 2 71 ? 48.037 4.905 80.092 1.00 19.12 71 ALA D N 1
ATOM 19937 C CA . ALA D 2 71 ? 48.048 5.598 78.809 1.00 19.61 71 ALA D CA 1
ATOM 19938 C C . ALA D 2 71 ? 48.497 4.597 77.744 1.00 18.71 71 ALA D C 1
ATOM 19939 O O . ALA D 2 71 ? 49.226 3.655 78.047 1.00 15.54 71 ALA D O 1
ATOM 19946 N N . CYS D 2 72 ? 48.063 4.795 76.503 1.00 20.29 72 CYS D N 1
ATOM 19947 C CA . CYS D 2 72 ? 48.384 3.856 75.429 1.00 25.86 72 CYS D CA 1
ATOM 19948 C C . CYS D 2 72 ? 49.889 3.746 75.218 1.00 22.19 72 CYS D C 1
ATOM 19949 O O . CYS D 2 72 ? 50.629 4.715 75.395 1.00 14.85 72 CYS D O 1
ATOM 19956 N N . SER D 2 73 ? 50.332 2.560 74.818 1.00 17.12 73 SER D N 1
ATOM 19957 C CA . SER D 2 73 ? 51.754 2.283 74.659 1.00 29.37 73 SER D CA 1
ATOM 19958 C C . SER D 2 73 ? 52.460 3.275 73.733 1.00 26.67 73 SER D C 1
ATOM 19959 O O . SER D 2 73 ? 53.560 3.732 74.035 1.00 16.59 73 SER D O 1
ATOM 19967 N N . ILE D 2 74 ? 51.840 3.608 72.605 1.00 18.25 74 ILE D N 1
ATOM 19968 C CA . ILE D 2 74 ? 52.526 4.432 71.610 1.00 19.32 74 ILE D CA 1
ATOM 19969 C C . ILE D 2 74 ? 52.801 5.849 72.124 1.00 20.39 74 ILE D C 1
ATOM 19970 O O . ILE D 2 74 ? 53.868 6.401 71.868 1.00 15.91 74 ILE D O 1
ATOM 19986 N N . MET D 2 75 ? 51.865 6.431 72.865 1.00 17.68 75 MET D N 1
ATOM 19987 C CA . MET D 2 75 ? 52.090 7.768 73.412 1.00 23.88 75 MET D CA 1
ATOM 19988 C C . MET D 2 75 ? 53.039 7.732 74.612 1.00 26.87 75 MET D C 1
ATOM 19989 O O . MET D 2 75 ? 53.732 8.711 74.885 1.00 14.40 75 MET D O 1
ATOM 20003 N N . GLN D 2 76 ? 53.078 6.608 75.325 1.00 17.17 76 GLN D N 1
ATOM 20004 C CA . GLN D 2 76 ? 54.063 6.437 76.388 1.00 22.63 76 GLN D CA 1
ATOM 20005 C C . GLN D 2 76 ? 55.462 6.523 75.770 1.00 20.30 76 GLN D C 1
ATOM 20006 O O . GLN D 2 76 ? 56.346 7.181 76.313 1.00 24.65 76 GLN D O 1
ATOM 20020 N N . SER D 2 77 ? 55.649 5.871 74.623 1.00 16.44 77 SER D N 1
ATOM 20021 C CA . SER D 2 77 ? 56.938 5.885 73.929 1.00 17.48 77 SER D CA 1
ATOM 20022 C C . SER D 2 77 ? 57.282 7.283 73.431 1.00 20.14 77 SER D C 1
ATOM 20023 O O . SER D 2 77 ? 58.399 7.757 73.617 1.00 17.92 77 SER D O 1
ATOM 20031 N N . CYS D 2 78 ? 56.328 7.936 72.778 1.00 21.03 78 CYS D N 1
ATOM 20032 C CA . CYS D 2 78 ? 56.568 9.270 72.240 1.00 21.21 78 CYS D CA 1
ATOM 20033 C C . CYS D 2 78 ? 57.007 10.234 73.345 1.00 28.46 78 CYS D C 1
ATOM 20034 O O . CYS D 2 78 ? 57.939 11.014 73.160 1.00 23.52 78 CYS D O 1
ATOM 20042 N N . LEU D 2 79 ? 56.349 10.169 74.498 1.00 18.48 79 LEU D N 1
ATOM 20043 C CA . LEU D 2 79 ? 56.688 11.056 75.607 1.00 18.68 79 LEU D CA 1
ATOM 20044 C C . LEU D 2 79 ? 58.091 10.757 76.148 1.00 20.97 79 LEU D C 1
ATOM 20045 O O . LEU D 2 79 ? 58.862 11.673 76.431 1.00 16.89 79 LEU D O 1
ATOM 20061 N N . GLU D 2 80 ? 58.418 9.476 76.280 1.00 22.35 80 GLU D N 1
ATOM 20062 C CA . GLU D 2 80 ? 59.732 9.064 76.779 1.00 24.61 80 GLU D CA 1
ATOM 20063 C C . GLU D 2 80 ? 60.854 9.549 75.857 1.00 28.60 80 GLU D C 1
ATOM 20064 O O . GLU D 2 80 ? 61.875 10.055 76.320 1.00 22.50 80 GLU D O 1
ATOM 20076 N N . TYR D 2 81 ? 60.665 9.383 74.552 1.00 24.30 81 TYR D N 1
ATOM 20077 C CA . TYR D 2 81 ? 61.660 9.817 73.576 1.00 20.55 81 TYR D CA 1
ATOM 20078 C C . TYR D 2 81 ? 61.849 11.328 73.652 1.00 17.17 81 TYR D C 1
ATOM 20079 O O . TYR D 2 81 ? 62.968 11.827 73.553 1.00 25.14 81 TYR D O 1
ATOM 20097 N N . GLY D 2 82 ? 60.748 12.049 73.834 1.00 16.30 82 GLY D N 1
ATOM 20098 C CA . GLY D 2 82 ? 60.791 13.494 73.957 1.00 24.55 82 GLY D CA 1
ATOM 20099 C C . GLY D 2 82 ? 61.614 13.949 75.148 1.00 29.00 82 GLY D C 1
ATOM 20100 O O . GLY D 2 82 ? 62.432 14.862 75.032 1.00 22.50 82 GLY D O 1
ATOM 20104 N N . LEU D 2 83 ? 61.402 13.305 76.293 1.00 21.99 83 LEU D N 1
ATOM 20105 C CA . LEU D 2 83 ? 62.095 13.667 77.527 1.00 17.94 83 LEU D CA 1
ATOM 20106 C C . LEU D 2 83 ? 63.574 13.273 77.488 1.00 31.08 83 LEU D C 1
ATOM 20107 O O . LEU D 2 83 ? 64.402 13.872 78.174 1.00 26.89 83 LEU D O 1
ATOM 20123 N N . LYS D 2 84 ? 63.898 12.264 76.683 1.00 25.01 84 LYS D N 1
ATOM 20124 C CA . LYS D 2 84 ? 65.277 11.803 76.536 1.00 32.89 84 LYS D CA 1
ATOM 20125 C C . LYS D 2 84 ? 66.063 12.661 75.543 1.00 33.34 84 LYS D C 1
ATOM 20126 O O . LYS D 2 84 ? 67.274 12.497 75.396 1.00 33.31 84 LYS D O 1
ATOM 20145 N N . GLY D 2 85 ? 65.367 13.565 74.859 1.00 25.62 85 GLY D N 1
ATOM 20146 C CA . GLY D 2 85 ? 65.993 14.460 73.903 1.00 25.02 85 GLY D CA 1
ATOM 20147 C C . GLY D 2 85 ? 66.169 13.846 72.525 1.00 26.75 85 GLY D C 1
ATOM 20148 O O . GLY D 2 85 ? 66.917 14.367 71.696 1.00 28.62 85 GLY D O 1
ATOM 20152 N N . ALA D 2 86 ? 65.477 12.740 72.273 1.00 25.46 86 ALA D N 1
ATOM 20153 C CA . ALA D 2 86 ? 65.611 12.018 71.009 1.00 35.42 86 ALA D CA 1
ATOM 20154 C C . ALA D 2 86 ? 65.033 12.783 69.813 1.00 30.56 86 ALA D C 1
ATOM 20155 O O . ALA D 2 86 ? 65.359 12.483 68.663 1.00 25.23 86 ALA D O 1
ATOM 20162 N N . TYR D 2 87 ? 64.175 13.763 70.083 1.00 29.00 87 TYR D N 1
ATOM 20163 C CA . TYR D 2 87 ? 63.547 14.551 69.024 1.00 24.53 87 TYR D CA 1
ATOM 20164 C C . TYR D 2 87 ? 64.164 15.947 68.889 1.00 30.24 87 TYR D C 1
ATOM 20165 O O . TYR D 2 87 ? 63.656 16.776 68.142 1.00 20.13 87 TYR D O 1
ATOM 20183 N N . ASP D 2 88 ? 65.256 16.206 69.601 1.00 26.99 88 ASP D N 1
ATOM 20184 C CA . ASP D 2 88 ? 65.800 17.564 69.696 1.00 24.56 88 ASP D CA 1
ATOM 20185 C C . ASP D 2 88 ? 66.224 18.196 68.358 1.00 30.67 88 ASP D C 1
ATOM 20186 O O . ASP D 2 88 ? 66.393 19.412 68.275 1.00 30.78 88 ASP D O 1
ATOM 20195 N N . GLU D 2 89 ? 66.386 17.389 67.313 1.00 26.91 89 GLU D N 1
ATOM 20196 C CA . GLU D 2 89 ? 66.769 17.923 66.004 1.00 29.57 89 GLU D CA 1
ATOM 20197 C C . GLU D 2 89 ? 65.591 18.586 65.279 1.00 27.25 89 GLU D C 1
ATOM 20198 O O . GLU D 2 89 ? 65.778 19.242 64.257 1.00 21.32 89 GLU D O 1
ATOM 20210 N N . LEU D 2 90 ? 64.384 18.418 65.812 1.00 26.81 90 LEU D N 1
ATOM 20211 C CA . LEU D 2 90 ? 63.187 19.000 65.204 1.00 23.51 90 LEU D CA 1
ATOM 20212 C C . LEU D 2 90 ? 62.953 20.409 65.734 1.00 25.02 90 LEU D C 1
ATOM 20213 O O . LEU D 2 90 ? 63.193 20.682 66.907 1.00 31.16 90 LEU D O 1
ATOM 20229 N N . SER D 2 91 ? 62.490 21.304 64.866 1.00 22.27 91 SER D N 1
ATOM 20230 C CA . SER D 2 91 ? 62.241 22.690 65.256 1.00 23.09 91 SER D CA 1
ATOM 20231 C C . SER D 2 91 ? 60.813 22.886 65.766 1.00 25.68 91 SER D C 1
ATOM 20232 O O . SER D 2 91 ? 60.397 24.008 66.059 1.00 19.29 91 SER D O 1
ATOM 20240 N N . GLY D 2 92 ? 60.070 21.791 65.878 1.00 16.56 92 GLY D N 1
ATOM 20241 C CA . GLY D 2 92 ? 58.703 21.845 66.372 1.00 22.28 92 GLY D CA 1
ATOM 20242 C C . GLY D 2 92 ? 57.931 20.586 66.030 1.00 26.78 92 GLY D C 1
ATOM 20243 O O . GLY D 2 92 ? 58.385 19.780 65.220 1.00 20.31 92 GLY D O 1
ATOM 20247 N N . VAL D 2 93 ? 56.760 20.421 66.644 1.00 19.74 93 VAL D N 1
ATOM 20248 C CA . VAL D 2 93 ? 55.932 19.235 66.434 1.00 16.42 93 VAL D CA 1
ATOM 20249 C C . VAL D 2 93 ? 54.448 19.595 66.433 1.00 19.78 93 VAL D C 1
ATOM 20250 O O . VAL D 2 93 ? 53.998 20.369 67.273 1.00 21.98 93 VAL D O 1
ATOM 20263 N N . ILE D 2 94 ? 53.691 19.042 65.487 1.00 11.66 94 ILE D N 1
ATOM 20264 C CA . ILE D 2 94 ? 52.232 19.141 65.523 1.00 9.65 94 ILE D CA 1
ATOM 20265 C C . ILE D 2 94 ? 51.683 17.936 66.276 1.00 13.47 94 ILE D C 1
ATOM 20266 O O . ILE D 2 94 ? 51.957 16.797 65.902 1.00 17.14 94 ILE D O 1
ATOM 20282 N N . ILE D 2 95 ? 50.930 18.191 67.346 1.00 14.29 95 ILE D N 1
ATOM 20283 C CA . ILE D 2 95 ? 50.314 17.128 68.134 1.00 15.35 95 ILE D CA 1
ATOM 20284 C C . ILE D 2 95 ? 48.800 17.318 68.122 1.00 14.02 95 ILE D C 1
ATOM 20285 O O . ILE D 2 95 ? 48.253 18.042 68.957 1.00 17.66 95 ILE D O 1
ATOM 20301 N N . PRO D 2 96 ? 48.115 16.673 67.168 1.00 16.91 96 PRO D N 1
ATOM 20302 C CA . PRO D 2 96 ? 46.672 16.893 67.018 1.00 12.90 96 PRO D CA 1
ATOM 20303 C C . PRO D 2 96 ? 45.856 16.231 68.123 1.00 11.38 96 PRO D C 1
ATOM 20304 O O . PRO D 2 96 ? 46.120 15.085 68.488 1.00 13.04 96 PRO D O 1
ATOM 20315 N N . GLY D 2 97 ? 44.874 16.954 68.652 1.00 18.82 97 GLY D N 1
ATOM 20316 C CA . GLY D 2 97 ? 44.068 16.453 69.751 1.00 19.91 97 GLY D CA 1
ATOM 20317 C C . GLY D 2 97 ? 42.932 15.574 69.269 1.00 21.58 97 GLY D C 1
ATOM 20318 O O . GLY D 2 97 ? 41.765 15.936 69.402 1.00 13.93 97 GLY D O 1
ATOM 20322 N N . MET D 2 98 ? 43.276 14.409 68.726 1.00 16.23 98 MET D N 1
ATOM 20323 C CA . MET D 2 98 ? 42.290 13.505 68.141 1.00 12.05 98 MET D CA 1
ATOM 20324 C C . MET D 2 98 ? 41.583 12.646 69.191 1.00 17.82 98 MET D C 1
ATOM 20325 O O . MET D 2 98 ? 40.527 12.074 68.920 1.00 13.65 98 MET D O 1
ATOM 20339 N N . CYS D 2 99 ? 42.177 12.553 70.381 1.00 12.96 99 CYS D N 1
ATOM 20340 C CA . CYS D 2 99 ? 41.616 11.764 71.479 1.00 17.55 99 CYS D CA 1
ATOM 20341 C C . CYS D 2 99 ? 42.068 12.343 72.816 1.00 16.00 99 CYS D C 1
ATOM 20342 O O . CYS D 2 99 ? 42.877 13.262 72.850 1.00 12.92 99 CYS D O 1
ATOM 20349 N N . ASP D 2 100 ? 41.550 11.806 73.917 1.00 13.65 100 ASP D N 1
ATOM 20350 C CA . ASP D 2 100 ? 41.930 12.288 75.243 1.00 13.18 100 ASP D CA 1
ATOM 20351 C C . ASP D 2 100 ? 43.441 12.207 75.480 1.00 13.35 100 ASP D C 1
ATOM 20352 O O . ASP D 2 100 ? 44.037 13.114 76.061 1.00 16.58 100 ASP D O 1
ATOM 20361 N N . THR D 2 101 ? 44.053 11.111 75.055 1.00 10.89 101 THR D N 1
ATOM 20362 C CA . THR D 2 101 ? 45.467 10.882 75.341 1.00 17.53 101 THR D CA 1
ATOM 20363 C C . THR D 2 101 ? 46.374 11.817 74.538 1.00 19.23 101 THR D C 1
ATOM 20364 O O . THR D 2 101 ? 47.361 12.313 75.064 1.00 15.07 101 THR D O 1
ATOM 20375 N N . LEU D 2 102 ? 46.052 12.057 73.268 1.00 17.96 102 LEU D N 1
ATOM 20376 C CA . LEU D 2 102 ? 46.834 12.996 72.461 1.00 15.28 102 LEU D CA 1
ATOM 20377 C C . LEU D 2 102 ? 46.703 14.417 73.015 1.00 18.39 102 LEU D C 1
ATOM 20378 O O . LEU D 2 102 ? 47.653 15.201 72.991 1.00 14.50 102 LEU D O 1
ATOM 20394 N N . ILE D 2 103 ? 45.517 14.742 73.510 1.00 13.25 103 ILE D N 1
ATOM 20395 C CA . ILE D 2 103 ? 45.264 16.048 74.100 1.00 21.03 103 ILE D CA 1
ATOM 20396 C C . ILE D 2 103 ? 46.123 16.227 75.352 1.00 22.64 103 ILE D C 1
ATOM 20397 O O . ILE D 2 103 ? 46.746 17.271 75.536 1.00 13.75 103 ILE D O 1
ATOM 20413 N N . CYS D 2 104 ? 46.169 15.203 76.202 1.00 17.86 104 CYS D N 1
ATOM 20414 C CA . CYS D 2 104 ? 46.941 15.282 77.443 1.00 14.00 104 CYS D CA 1
ATOM 20415 C C . CYS D 2 104 ? 48.439 15.319 77.173 1.00 16.64 104 CYS D C 1
ATOM 20416 O O . CYS D 2 104 ? 49.187 15.973 77.895 1.00 16.23 104 CYS D O 1
ATOM 20424 N N . LEU D 2 105 ? 48.888 14.627 76.133 1.00 11.83 105 LEU D N 1
ATOM 20425 C CA A LEU D 2 105 ? 50.308 14.628 75.806 0.50 18.64 105 LEU D CA 1
ATOM 20426 C CA B LEU D 2 105 ? 50.306 14.626 75.790 0.50 18.64 105 LEU D CA 1
ATOM 20427 C C . LEU D 2 105 ? 50.749 16.032 75.412 1.00 16.90 105 LEU D C 1
ATOM 20428 O O . LEU D 2 105 ? 51.793 16.506 75.861 1.00 17.02 105 LEU D O 1
ATOM 20459 N N . GLY D 2 106 ? 49.946 16.695 74.586 1.00 15.25 106 GLY D N 1
ATOM 20460 C CA . GLY D 2 106 ? 50.244 18.048 74.152 1.00 17.46 106 GLY D CA 1
ATOM 20461 C C . GLY D 2 106 ? 50.349 19.018 75.317 1.00 22.11 106 GLY D C 1
ATOM 20462 O O . GLY D 2 106 ? 51.246 19.861 75.364 1.00 18.42 106 GLY D O 1
ATOM 20466 N N . GLN D 2 107 ? 49.429 18.899 76.265 1.00 12.87 107 GLN D N 1
ATOM 20467 C CA . GLN D 2 107 ? 49.409 19.793 77.420 1.00 19.70 107 GLN D CA 1
ATOM 20468 C C . GLN D 2 107 ? 50.605 19.551 78.341 1.00 24.93 107 GLN D C 1
ATOM 20469 O O . GLN D 2 107 ? 51.185 20.494 78.877 1.00 19.86 107 GLN D O 1
ATOM 20483 N N . ASN D 2 108 ? 50.963 18.285 78.529 1.00 14.64 108 ASN D N 1
ATOM 20484 C CA . ASN D 2 108 ? 52.157 17.928 79.290 1.00 19.38 108 ASN D CA 1
ATOM 20485 C C . ASN D 2 108 ? 53.435 18.367 78.577 1.00 22.75 108 ASN D C 1
ATOM 20486 O O . ASN D 2 108 ? 54.408 18.764 79.212 1.00 22.31 108 ASN D O 1
ATOM 20497 N N . TRP D 2 109 ? 53.423 18.292 77.252 1.00 21.42 109 TRP D N 1
ATOM 20498 C CA . TRP D 2 109 ? 54.611 18.571 76.445 1.00 14.09 109 TRP D CA 1
ATOM 20499 C C . TRP D 2 109 ? 55.056 20.019 76.632 1.00 19.25 109 TRP D C 1
ATOM 20500 O O . TRP D 2 109 ? 56.249 20.313 76.657 1.00 21.65 109 TRP D O 1
ATOM 20521 N N . LYS D 2 110 ? 54.094 20.923 76.781 1.00 22.19 110 LYS D N 1
ATOM 20522 C CA . LYS D 2 110 ? 54.409 22.337 76.973 1.00 28.98 110 LYS D CA 1
ATOM 20523 C C . LYS D 2 110 ? 55.393 22.570 78.120 1.00 40.77 110 LYS D C 1
ATOM 20524 O O . LYS D 2 110 ? 56.275 23.421 78.014 1.00 46.58 110 LYS D O 1
ATOM 20543 N N . SER D 2 111 ? 55.246 21.819 79.209 1.00 29.51 111 SER D N 1
ATOM 20544 C CA . SER D 2 111 ? 56.128 21.970 80.366 1.00 31.69 111 SER D CA 1
ATOM 20545 C C . SER D 2 111 ? 57.280 20.972 80.366 1.00 37.69 111 SER D C 1
ATOM 20546 O O . SER D 2 111 ? 58.350 21.245 80.907 1.00 41.82 111 SER D O 1
ATOM 20554 N N . ALA D 2 112 ? 57.062 19.812 79.761 1.00 29.54 112 ALA D N 1
ATOM 20555 C CA . ALA D 2 112 ? 58.030 18.727 79.836 1.00 21.94 112 ALA D CA 1
ATOM 20556 C C . ALA D 2 112 ? 59.165 18.901 78.826 1.00 27.51 112 ALA D C 1
ATOM 20557 O O . ALA D 2 112 ? 60.322 18.598 79.126 1.00 25.94 112 ALA D O 1
ATOM 20564 N N . VAL D 2 113 ? 58.827 19.388 77.635 1.00 24.31 113 VAL D N 1
ATOM 20565 C CA . VAL D 2 113 ? 59.798 19.582 76.562 1.00 26.52 113 VAL D CA 1
ATOM 20566 C C . VAL D 2 113 ? 59.672 20.999 76.000 1.00 23.76 113 VAL D C 1
ATOM 20567 O O . VAL D 2 113 ? 59.280 21.187 74.848 1.00 19.88 113 VAL D O 1
ATOM 20580 N N . PRO D 2 114 ? 60.020 22.002 76.816 1.00 24.38 114 PRO D N 1
ATOM 20581 C CA . PRO D 2 114 ? 59.793 23.417 76.495 1.00 32.06 114 PRO D CA 1
ATOM 20582 C C . PRO D 2 114 ? 60.586 23.921 75.290 1.00 33.32 114 PRO D C 1
ATOM 20583 O O . PRO D 2 114 ? 60.187 24.909 74.673 1.00 35.58 114 PRO D O 1
ATOM 20594 N N . HIS D 2 115 ? 61.684 23.249 74.959 1.00 26.25 115 HIS D N 1
ATOM 20595 C CA . HIS D 2 115 ? 62.572 23.718 73.899 1.00 25.94 115 HIS D CA 1
ATOM 20596 C C . HIS D 2 115 ? 62.107 23.315 72.497 1.00 27.52 115 HIS D C 1
ATOM 20597 O O . HIS D 2 115 ? 62.660 23.785 71.504 1.00 26.69 115 HIS D O 1
ATOM 20612 N N . ILE D 2 116 ? 61.094 22.455 72.412 1.00 29.89 116 ILE D N 1
ATOM 20613 C CA . ILE D 2 116 ? 60.518 22.085 71.116 1.00 31.92 116 ILE D CA 1
ATOM 20614 C C . ILE D 2 116 ? 59.068 22.558 71.028 1.00 31.24 116 ILE D C 1
ATOM 20615 O O . ILE D 2 116 ? 58.190 22.003 71.680 1.00 25.85 116 ILE D O 1
ATOM 20631 N N . LYS D 2 117 ? 58.828 23.576 70.207 1.00 27.77 117 LYS D N 1
ATOM 20632 C CA . LYS D 2 117 ? 57.515 24.213 70.098 1.00 25.25 117 LYS D CA 1
ATOM 20633 C C . LYS D 2 117 ? 56.391 23.232 69.752 1.00 21.78 117 LYS D C 1
ATOM 20634 O O . LYS D 2 117 ? 56.501 22.450 68.809 1.00 20.07 117 LYS D O 1
ATOM 20653 N N . TYR D 2 118 ? 55.305 23.286 70.520 1.00 20.30 118 TYR D N 1
ATOM 20654 C CA . TYR D 2 118 ? 54.127 22.461 70.257 1.00 16.03 118 TYR D CA 1
ATOM 20655 C C . TYR D 2 118 ? 53.072 23.265 69.497 1.00 22.84 118 TYR D C 1
ATOM 20656 O O . TYR D 2 118 ? 52.627 24.323 69.947 1.00 18.36 118 TYR D O 1
ATOM 20674 N N . ILE D 2 119 ? 52.691 22.750 68.332 1.00 18.33 119 ILE D N 1
ATOM 20675 C CA . ILE D 2 119 ? 51.706 23.387 67.471 1.00 17.01 119 ILE D CA 1
ATOM 20676 C C . ILE D 2 119 ? 50.369 22.672 67.633 1.00 14.80 119 ILE D C 1
ATOM 20677 O O . ILE D 2 119 ? 50.256 21.485 67.328 1.00 19.87 119 ILE D O 1
ATOM 20693 N N . SER D 2 120 ? 49.357 23.398 68.103 1.00 15.59 120 SER D N 1
ATOM 20694 C CA A SER D 2 120 ? 48.051 22.814 68.392 0.50 12.37 120 SER D CA 1
ATOM 20695 C CA B SER D 2 120 ? 48.055 22.801 68.388 0.50 12.29 120 SER D CA 1
ATOM 20696 C C . SER D 2 120 ? 47.200 22.678 67.130 1.00 17.16 120 SER D C 1
ATOM 20697 O O . SER D 2 120 ? 47.342 23.459 66.191 1.00 17.23 120 SER D O 1
ATOM 20712 N N . LEU D 2 121 ? 46.309 21.690 67.133 1.00 13.59 121 LEU D N 1
ATOM 20713 C CA . LEU D 2 121 ? 45.395 21.429 66.019 1.00 13.69 121 LEU D CA 1
ATOM 20714 C C . LEU D 2 121 ? 44.323 20.443 66.478 1.00 17.36 121 LEU D C 1
ATOM 20715 O O . LEU D 2 121 ? 44.640 19.355 66.951 1.00 15.46 121 LEU D O 1
ATOM 20731 N N . VAL D 2 122 ? 43.056 20.825 66.353 1.00 12.47 122 VAL D N 1
ATOM 20732 C CA . VAL D 2 122 ? 41.964 19.921 66.692 1.00 12.11 122 VAL D CA 1
ATOM 20733 C C . VAL D 2 122 ? 40.991 19.820 65.524 1.00 15.20 122 VAL D C 1
ATOM 20734 O O . VAL D 2 122 ? 40.290 20.783 65.214 1.00 16.58 122 VAL D O 1
ATOM 20747 N N . HIS D 2 123 ? 40.962 18.653 64.882 1.00 9.83 123 HIS D N 1
ATOM 20748 C CA . HIS D 2 123 ? 40.061 18.394 63.755 1.00 12.05 123 HIS D CA 1
ATOM 20749 C C . HIS D 2 123 ? 38.605 18.367 64.234 1.00 12.37 123 HIS D C 1
ATOM 20750 O O . HIS D 2 123 ? 38.325 17.889 65.334 1.00 16.30 123 HIS D O 1
ATOM 20765 N N . PRO D 2 124 ? 37.670 18.854 63.401 1.00 11.75 124 PRO D N 1
ATOM 20766 C CA . PRO D 2 124 ? 36.238 18.834 63.747 1.00 14.89 124 PRO D CA 1
ATOM 20767 C C . PRO D 2 124 ? 35.586 17.444 63.649 1.00 18.96 124 PRO D C 1
ATOM 20768 O O . PRO D 2 124 ? 35.799 16.741 62.669 1.00 13.47 124 PRO D O 1
ATOM 20779 N N . GLN D 2 125 ? 34.797 17.056 64.650 1.00 11.51 125 GLN D N 1
ATOM 20780 C CA . GLN D 2 125 ? 34.010 15.826 64.565 1.00 14.46 125 GLN D CA 1
ATOM 20781 C C . GLN D 2 125 ? 32.932 15.980 63.494 1.00 19.03 125 GLN D C 1
ATOM 20782 O O . GLN D 2 125 ? 32.716 15.077 62.681 1.00 17.90 125 GLN D O 1
ATOM 20796 N N . ASN D 2 126 ? 32.254 17.127 63.509 1.00 14.17 126 ASN D N 1
ATOM 20797 C CA . ASN D 2 126 ? 31.204 17.427 62.534 1.00 18.02 126 ASN D CA 1
ATOM 20798 C C . ASN D 2 126 ? 31.842 17.922 61.240 1.00 18.05 126 ASN D C 1
ATOM 20799 O O . ASN D 2 126 ? 31.656 19.071 60.829 1.00 15.40 126 ASN D O 1
ATOM 20810 N N . ARG D 2 127 ? 32.591 17.026 60.606 1.00 14.39 127 ARG D N 1
ATOM 20811 C CA . ARG D 2 127 ? 33.501 17.375 59.524 1.00 13.06 127 ARG D CA 1
ATOM 20812 C C . ARG D 2 127 ? 32.820 17.503 58.162 1.00 17.11 127 ARG D C 1
ATOM 20813 O O . ARG D 2 127 ? 33.462 17.888 57.181 1.00 17.37 127 ARG D O 1
ATOM 20834 N N . LYS D 2 128 ? 31.532 17.181 58.094 1.00 17.50 128 LYS D N 1
ATOM 20835 C CA . LYS D 2 128 ? 30.801 17.281 56.828 1.00 23.65 128 LYS D CA 1
ATOM 20836 C C . LYS D 2 128 ? 29.854 18.482 56.798 1.00 21.60 128 LYS D C 1
ATOM 20837 O O . LYS D 2 128 ? 29.314 18.825 55.748 1.00 23.74 128 LYS D O 1
ATOM 20856 N N . LEU D 2 129 ? 29.652 19.118 57.949 1.00 13.02 129 LEU D N 1
ATOM 20857 C CA . LEU D 2 129 ? 28.969 20.408 57.986 1.00 19.17 129 LEU D CA 1
ATOM 20858 C C . LEU D 2 129 ? 29.879 21.466 57.376 1.00 20.77 129 LEU D C 1
ATOM 20859 O O . LEU D 2 129 ? 31.085 21.470 57.624 1.00 18.03 129 LEU D O 1
ATOM 20875 N N . GLU D 2 130 ? 29.315 22.363 56.574 1.00 17.46 130 GLU D N 1
ATOM 20876 C CA . GLU D 2 130 ? 30.115 23.430 55.986 1.00 24.92 130 GLU D CA 1
ATOM 20877 C C . GLU D 2 130 ? 30.797 24.245 57.092 1.00 25.66 130 GLU D C 1
ATOM 20878 O O . GLU D 2 130 ? 31.925 24.701 56.926 1.00 17.48 130 GLU D O 1
ATOM 20890 N N . ALA D 2 131 ? 30.113 24.410 58.223 1.00 16.58 131 ALA D N 1
ATOM 20891 C CA . ALA D 2 131 ? 30.669 25.141 59.359 1.00 23.25 131 ALA D CA 1
ATOM 20892 C C . ALA D 2 131 ? 31.914 24.446 59.914 1.00 15.95 131 ALA D C 1
ATOM 20893 O O . ALA D 2 131 ? 32.833 25.100 60.405 1.00 16.37 131 ALA D O 1
ATOM 20900 N N . GLY D 2 132 ? 31.937 23.118 59.849 1.00 16.97 132 GLY D N 1
ATOM 20901 C CA . GLY D 2 132 ? 33.092 22.360 60.302 1.00 19.38 132 GLY D CA 1
ATOM 20902 C C . GLY D 2 132 ? 34.293 22.587 59.402 1.00 18.44 132 GLY D C 1
ATOM 20903 O O . GLY D 2 132 ? 35.424 22.708 59.872 1.00 12.40 132 GLY D O 1
ATOM 20907 N N . VAL D 2 133 ? 34.046 22.647 58.097 1.00 14.65 133 VAL D N 1
ATOM 20908 C CA . VAL D 2 133 ? 35.107 22.911 57.130 1.00 13.15 133 VAL D CA 1
ATOM 20909 C C . VAL D 2 133 ? 35.719 24.295 57.341 1.00 14.55 133 VAL D C 1
ATOM 20910 O O . VAL D 2 133 ? 36.942 24.463 57.291 1.00 12.83 133 VAL D O 1
ATOM 20923 N N . LYS D 2 134 ? 34.881 25.295 57.586 1.00 12.25 134 LYS D N 1
ATOM 20924 C CA A LYS D 2 134 ? 35.370 26.653 57.793 0.50 15.37 134 LYS D CA 1
ATOM 20925 C CA B LYS D 2 134 ? 35.387 26.646 57.786 0.50 14.86 134 LYS D CA 1
ATOM 20926 C C . LYS D 2 134 ? 36.202 26.727 59.072 1.00 20.20 134 LYS D C 1
ATOM 20927 O O . LYS D 2 134 ? 37.202 27.443 59.134 1.00 17.83 134 LYS D O 1
ATOM 20964 N N . TYR D 2 135 ? 35.785 25.982 60.090 1.00 13.89 135 TYR D N 1
ATOM 20965 C CA . TYR D 2 135 ? 36.517 25.953 61.358 1.00 11.80 135 TYR D CA 1
ATOM 20966 C C . TYR D 2 135 ? 37.907 25.337 61.175 1.00 14.23 135 TYR D C 1
ATOM 20967 O O . TYR D 2 135 ? 38.897 25.846 61.698 1.00 14.12 135 TYR D O 1
ATOM 20985 N N . LEU D 2 136 ? 37.982 24.244 60.420 1.00 16.82 136 LEU D N 1
ATOM 20986 C CA . LEU D 2 136 ? 39.254 23.572 60.188 1.00 15.94 136 LEU D CA 1
ATOM 20987 C C . LEU D 2 136 ? 40.201 24.451 59.369 1.00 14.18 136 LEU D C 1
ATOM 20988 O O . LEU D 2 136 ? 41.412 24.413 59.566 1.00 16.85 136 LEU D O 1
ATOM 21004 N N . ILE D 2 137 ? 39.649 25.245 58.457 1.00 22.12 137 ILE D N 1
ATOM 21005 C CA . ILE D 2 137 ? 40.458 26.199 57.703 1.00 17.45 137 ILE D CA 1
ATOM 21006 C C . ILE D 2 137 ? 41.139 27.167 58.672 1.00 20.71 137 ILE D C 1
ATOM 21007 O O . ILE D 2 137 ? 42.336 27.434 58.562 1.00 14.23 137 ILE D O 1
ATOM 21023 N N . SER D 2 138 ? 40.377 27.677 59.634 1.00 23.58 138 SER D N 1
ATOM 21024 C CA . SER D 2 138 ? 40.937 28.560 60.652 1.00 19.39 138 SER D CA 1
ATOM 21025 C C . SER D 2 138 ? 42.044 27.864 61.439 1.00 14.07 138 SER D C 1
ATOM 21026 O O . SER D 2 138 ? 43.071 28.473 61.749 1.00 17.54 138 SER D O 1
ATOM 21034 N N . GLU D 2 139 ? 41.845 26.591 61.771 1.00 14.17 139 GLU D N 1
ATOM 21035 C CA . GLU D 2 139 ? 42.859 25.853 62.526 1.00 16.27 139 GLU D CA 1
ATOM 21036 C C . GLU D 2 139 ? 44.139 25.750 61.708 1.00 15.00 139 GLU D C 1
ATOM 21037 O O . GLU D 2 139 ? 45.242 25.875 62.244 1.00 14.04 139 GLU D O 1
ATOM 21049 N N . TYR D 2 140 ? 43.981 25.524 60.406 1.00 14.07 140 TYR D N 1
ATOM 21050 C CA . TYR D 2 140 ? 45.117 25.401 59.505 1.00 15.64 140 TYR D CA 1
ATOM 21051 C C . TYR D 2 140 ? 45.816 26.744 59.313 1.00 12.38 140 TYR D C 1
ATOM 21052 O O . TYR D 2 140 ? 47.028 26.787 59.113 1.00 16.49 140 TYR D O 1
ATOM 21070 N N . LYS D 2 141 ? 45.064 27.838 59.393 1.00 14.33 141 LYS D N 1
ATOM 21071 C CA . LYS D 2 141 ? 45.664 29.166 59.289 1.00 16.59 141 LYS D CA 1
ATOM 21072 C C . LYS D 2 141 ? 46.587 29.406 60.472 1.00 18.08 141 LYS D C 1
ATOM 21073 O O . LYS D 2 141 ? 47.618 30.060 60.341 1.00 22.85 141 LYS D O 1
ATOM 21092 N N . GLY D 2 142 ? 46.208 28.868 61.627 1.00 19.74 142 GLY D N 1
ATOM 21093 C CA . GLY D 2 142 ? 47.029 28.966 62.820 1.00 26.40 142 GLY D CA 1
ATOM 21094 C C . GLY D 2 142 ? 48.284 28.124 62.699 1.00 24.72 142 GLY D C 1
ATOM 21095 O O . GLY D 2 142 ? 49.376 28.567 63.057 1.00 16.70 142 GLY D O 1
ATOM 21099 N N . VAL D 2 143 ? 48.129 26.904 62.195 1.00 18.48 143 VAL D N 1
ATOM 21100 C CA . VAL D 2 143 ? 49.270 26.026 61.968 1.00 22.75 143 VAL D CA 1
ATOM 21101 C C . VAL D 2 143 ? 50.253 26.703 61.013 1.00 27.46 143 VAL D C 1
ATOM 21102 O O . VAL D 2 143 ? 51.461 26.706 61.245 1.00 21.76 143 VAL D O 1
ATOM 21115 N N . LYS D 2 144 ? 49.719 27.290 59.948 1.00 24.86 144 LYS D N 1
ATOM 21116 C CA . LYS D 2 144 ? 50.524 27.989 58.954 1.00 20.59 144 LYS D CA 1
ATOM 21117 C C . LYS D 2 144 ? 51.302 29.127 59.608 1.00 25.99 144 LYS D C 1
ATOM 21118 O O . LYS D 2 144 ? 52.491 29.316 59.347 1.00 23.46 144 LYS D O 1
ATOM 21137 N N . ARG D 2 145 ? 50.630 29.877 60.473 1.00 21.53 145 ARG D N 1
ATOM 21138 C CA . ARG D 2 145 ? 51.251 31.019 61.132 1.00 22.75 145 ARG D CA 1
ATOM 21139 C C . ARG D 2 145 ? 52.405 30.583 62.033 1.00 18.95 145 ARG D C 1
ATOM 21140 O O . ARG D 2 145 ? 53.459 31.214 62.048 1.00 19.49 145 ARG D O 1
ATOM 21161 N N . GLU D 2 146 ? 52.215 29.500 62.780 1.00 18.06 146 GLU D N 1
ATOM 21162 C CA . GLU D 2 146 ? 53.249 29.046 63.703 1.00 26.13 146 GLU D CA 1
ATOM 21163 C C . GLU D 2 146 ? 54.431 28.426 62.955 1.00 22.04 146 GLU D C 1
ATOM 21164 O O . GLU D 2 146 ? 55.566 28.485 63.424 1.00 22.78 146 GLU D O 1
ATOM 21176 N N . LEU D 2 147 ? 54.174 27.853 61.784 1.00 25.40 147 LEU D N 1
ATOM 21177 C CA . LEU D 2 147 ? 55.256 27.311 60.966 1.00 21.39 147 LEU D CA 1
ATOM 21178 C C . LEU D 2 147 ? 56.101 28.449 60.399 1.00 31.74 147 LEU D C 1
ATOM 21179 O O . LEU D 2 147 ? 57.323 28.335 60.292 1.00 25.52 147 LEU D O 1
ATOM 21195 N N . GLU D 2 148 ? 55.450 29.553 60.052 1.00 18.92 148 GLU D N 1
ATOM 21196 C CA . GLU D 2 148 ? 56.153 30.711 59.505 1.00 20.13 148 GLU D CA 1
ATOM 21197 C C . GLU D 2 148 ? 56.996 31.399 60.583 1.00 27.09 148 GLU D C 1
ATOM 21198 O O . GLU D 2 148 ? 58.055 31.949 60.293 1.00 27.32 148 GLU D O 1
ATOM 21210 N N . GLU D 2 149 ? 56.531 31.356 61.828 1.00 22.07 149 GLU D N 1
ATOM 21211 C CA . GLU D 2 149 ? 57.301 31.894 62.943 1.00 27.49 149 GLU D CA 1
ATOM 21212 C C . GLU D 2 149 ? 58.569 31.069 63.146 1.00 28.20 149 GLU D C 1
ATOM 21213 O O . GLU D 2 149 ? 59.623 31.600 63.498 1.00 30.34 149 GLU D O 1
ATOM 21225 N N . ILE D 2 150 ? 58.457 29.766 62.915 1.00 21.69 150 ILE D N 1
ATOM 21226 C CA . ILE D 2 150 ? 59.585 28.854 63.071 1.00 20.94 150 ILE D CA 1
ATOM 21227 C C . ILE D 2 150 ? 60.642 29.019 61.969 1.00 28.48 150 ILE D C 1
ATOM 21228 O O . ILE D 2 150 ? 61.810 29.260 62.264 1.00 29.70 150 ILE D O 1
ATOM 21244 N N . CYS D 2 151 ? 60.243 28.902 60.705 1.00 32.82 151 CYS D N 1
ATOM 21245 C CA . CYS D 2 151 ? 61.215 28.937 59.607 1.00 40.60 151 CYS D CA 1
ATOM 21246 C C . CYS D 2 151 ? 61.687 30.359 59.290 1.00 38.29 151 CYS D C 1
ATOM 21247 O O . CYS D 2 151 ? 62.785 30.556 58.766 1.00 31.98 151 CYS D O 1
ATOM 21255 N N . GLY D 2 152 ? 60.853 31.344 59.605 1.00 29.94 152 GLY D N 1
ATOM 21256 C CA . GLY D 2 152 ? 61.242 32.741 59.500 1.00 31.95 152 GLY D CA 1
ATOM 21257 C C . GLY D 2 152 ? 60.887 33.411 58.185 1.00 41.17 152 GLY D C 1
ATOM 21258 O O . GLY D 2 152 ? 61.461 34.446 57.844 1.00 40.27 152 GLY D O 1
ATOM 21262 N N . TYR D 2 153 ? 59.947 32.832 57.444 1.00 26.00 153 TYR D N 1
ATOM 21263 C CA . TYR D 2 153 ? 59.501 33.421 56.181 1.00 39.72 153 TYR D CA 1
ATOM 21264 C C . TYR D 2 153 ? 58.097 32.950 55.807 1.00 35.14 153 TYR D C 1
ATOM 21265 O O . TYR D 2 153 ? 57.606 31.948 56.321 1.00 27.66 153 TYR D O 1
ATOM 21283 N N . GLU D 2 154 ? 57.458 33.684 54.904 1.00 29.92 154 GLU D N 1
ATOM 21284 C CA . GLU D 2 154 ? 56.085 33.395 54.509 1.00 36.07 154 GLU D CA 1
ATOM 21285 C C . GLU D 2 154 ? 56.009 32.151 53.627 1.00 37.52 154 GLU D C 1
ATOM 21286 O O . GLU D 2 154 ? 56.906 31.891 52.827 1.00 32.33 154 GLU D O 1
ATOM 21298 N N . ILE D 2 155 ? 54.934 31.385 53.791 1.00 31.54 155 ILE D N 1
ATOM 21299 C CA . ILE D 2 155 ? 54.666 30.215 52.962 1.00 27.31 155 ILE D CA 1
ATOM 21300 C C . ILE D 2 155 ? 53.613 30.602 51.920 1.00 26.75 155 ILE D C 1
ATOM 21301 O O . ILE D 2 155 ? 52.437 30.772 52.244 1.00 31.69 155 ILE D O 1
ATOM 21317 N N . GLU D 2 156 ? 54.045 30.740 50.669 1.00 28.80 156 GLU D N 1
ATOM 21318 C CA A GLU D 2 156 ? 53.188 31.262 49.607 0.50 32.04 156 GLU D CA 1
ATOM 21319 C CA B GLU D 2 156 ? 53.189 31.264 49.606 0.50 32.04 156 GLU D CA 1
ATOM 21320 C C . GLU D 2 156 ? 52.060 30.305 49.231 1.00 22.48 156 GLU D C 1
ATOM 21321 O O . GLU D 2 156 ? 52.244 29.091 49.201 1.00 19.48 156 GLU D O 1
ATOM 21344 N N . GLU D 2 157 ? 50.894 30.872 48.936 1.00 26.26 157 GLU D N 1
ATOM 21345 C CA . GLU D 2 157 ? 49.714 30.105 48.548 1.00 28.38 157 GLU D CA 1
ATOM 21346 C C . GLU D 2 157 ? 49.995 29.164 47.376 1.00 32.83 157 GLU D C 1
ATOM 21347 O O . GLU D 2 157 ? 49.540 28.020 47.364 1.00 22.59 157 GLU D O 1
ATOM 21359 N N . ALA D 2 158 ? 50.743 29.652 46.392 1.00 27.45 158 ALA D N 1
ATOM 21360 C CA . ALA D 2 158 ? 51.039 28.872 45.196 1.00 31.43 158 ALA D CA 1
ATOM 21361 C C . ALA D 2 158 ? 51.869 27.639 45.534 1.00 31.31 158 ALA D C 1
ATOM 21362 O O . ALA D 2 158 ? 51.729 26.597 44.896 1.00 22.03 158 ALA D O 1
ATOM 21369 N N . LYS D 2 159 ? 52.734 27.759 46.537 1.00 25.22 159 LYS D N 1
ATOM 21370 C CA A LYS D 2 159 ? 53.581 26.649 46.968 0.50 30.03 159 LYS D CA 1
ATOM 21371 C CA B LYS D 2 159 ? 53.575 26.639 46.946 0.50 29.09 159 LYS D CA 1
ATOM 21372 C C . LYS D 2 159 ? 52.765 25.566 47.669 1.00 24.11 159 LYS D C 1
ATOM 21373 O O . LYS D 2 159 ? 53.059 24.377 47.555 1.00 16.53 159 LYS D O 1
ATOM 21410 N N . ILE D 2 160 ? 51.738 25.973 48.406 1.00 25.50 160 ILE D N 1
ATOM 21411 C CA . ILE D 2 160 ? 50.891 24.994 49.076 1.00 24.78 160 ILE D CA 1
ATOM 21412 C C . ILE D 2 160 ? 50.130 24.185 48.018 1.00 21.72 160 ILE D C 1
ATOM 21413 O O . ILE D 2 160 ? 50.008 22.970 48.132 1.00 18.22 160 ILE D O 1
ATOM 21429 N N . HIS D 2 161 ? 49.648 24.851 46.972 1.00 21.45 161 HIS D N 1
ATOM 21430 C CA . HIS D 2 161 ? 49.009 24.142 45.864 1.00 24.02 161 HIS D CA 1
ATOM 21431 C C . HIS D 2 161 ? 49.967 23.133 45.232 1.00 24.04 161 HIS D C 1
ATOM 21432 O O . HIS D 2 161 ? 49.581 22.005 44.935 1.00 22.75 161 HIS D O 1
ATOM 21447 N N . GLU D 2 162 ? 51.217 23.542 45.028 1.00 20.49 162 GLU D N 1
ATOM 21448 C CA . GLU D 2 162 ? 52.216 22.668 44.421 1.00 23.29 162 GLU D CA 1
ATOM 21449 C C . GLU D 2 162 ? 52.484 21.443 45.287 1.00 29.22 162 GLU D C 1
ATOM 21450 O O . GLU D 2 162 ? 52.652 20.339 44.773 1.00 23.16 162 GLU D O 1
ATOM 21462 N N . SER D 2 163 ? 52.536 21.645 46.601 1.00 18.16 163 SER D N 1
ATOM 21463 C CA . SER D 2 163 ? 52.802 20.555 47.532 1.00 22.71 163 SER D CA 1
ATOM 21464 C C . SER D 2 163 ? 51.632 19.578 47.568 1.00 18.63 163 SER D C 1
ATOM 21465 O O . SER D 2 163 ? 51.823 18.380 47.760 1.00 18.15 163 SER D O 1
ATOM 21473 N N . ILE D 2 164 ? 50.423 20.095 47.384 1.00 19.95 164 ILE D N 1
ATOM 21474 C CA . ILE D 2 164 ? 49.238 19.252 47.337 1.00 24.97 164 ILE D CA 1
ATOM 21475 C C . ILE D 2 164 ? 49.307 18.306 46.140 1.00 19.35 164 ILE D C 1
ATOM 21476 O O . ILE D 2 164 ? 48.966 17.131 46.253 1.00 14.37 164 ILE D O 1
ATOM 21492 N N . GLU D 2 165 ? 49.760 18.812 44.997 1.00 26.52 165 GLU D N 1
ATOM 21493 C CA . GLU D 2 165 ? 49.895 17.976 43.809 1.00 20.46 165 GLU D CA 1
ATOM 21494 C C . GLU D 2 165 ? 50.962 16.902 44.021 1.00 23.72 165 GLU D C 1
ATOM 21495 O O . GLU D 2 165 ? 50.760 15.743 43.667 1.00 19.22 165 GLU D O 1
ATOM 21507 N N . VAL D 2 166 ? 52.094 17.291 44.603 1.00 22.55 166 VAL D N 1
ATOM 21508 C CA . VAL D 2 166 ? 53.157 16.344 44.931 1.00 21.88 166 VAL D CA 1
ATOM 21509 C C . VAL D 2 166 ? 52.641 15.222 45.835 1.00 29.38 166 VAL D C 1
ATOM 21510 O O . VAL D 2 166 ? 52.972 14.052 45.639 1.00 18.64 166 VAL D O 1
ATOM 21523 N N . TYR D 2 167 ? 51.819 15.579 46.818 1.00 25.00 167 TYR D N 1
ATOM 21524 C CA . TYR D 2 167 ? 51.324 14.600 47.780 1.00 22.01 167 TYR D CA 1
ATOM 21525 C C . TYR D 2 167 ? 50.273 13.672 47.163 1.00 18.08 167 TYR D C 1
ATOM 21526 O O . TYR D 2 167 ? 50.260 12.476 47.448 1.00 18.50 167 TYR D O 1
ATOM 21544 N N . ASN D 2 168 ? 49.406 14.207 46.306 1.00 21.79 168 ASN D N 1
ATOM 21545 C CA . ASN D 2 168 ? 48.411 13.373 45.634 1.00 23.92 168 ASN D CA 1
ATOM 21546 C C . ASN D 2 168 ? 49.072 12.402 44.659 1.00 29.55 168 ASN D C 1
ATOM 21547 O O . ASN D 2 168 ? 48.605 11.281 44.475 1.00 17.77 168 ASN D O 1
ATOM 21558 N N . GLU D 2 169 ? 50.160 12.836 44.033 1.00 21.04 169 GLU D N 1
ATOM 21559 C CA . GLU D 2 169 ? 50.929 11.951 43.168 1.00 24.07 169 GLU D CA 1
ATOM 21560 C C . GLU D 2 169 ? 51.511 10.820 44.006 1.00 25.65 169 GLU D C 1
ATOM 21561 O O . GLU D 2 169 ? 51.523 9.666 43.585 1.00 20.21 169 GLU D O 1
ATOM 21573 N N . HIS D 2 170 ? 51.979 11.156 45.205 1.00 21.61 170 HIS D N 1
ATOM 21574 C CA . HIS D 2 170 ? 52.533 10.159 46.112 1.00 27.58 170 HIS D CA 1
ATOM 21575 C C . HIS D 2 170 ? 51.467 9.147 46.531 1.00 23.48 170 HIS D C 1
ATOM 21576 O O . HIS D 2 170 ? 51.712 7.942 46.517 1.00 18.44 170 HIS D O 1
ATOM 21591 N N . ARG D 2 171 ? 50.283 9.634 46.895 1.00 17.81 171 ARG D N 1
ATOM 21592 C CA . ARG D 2 171 ? 49.194 8.751 47.299 1.00 23.34 171 ARG D CA 1
ATOM 21593 C C . ARG D 2 171 ? 48.819 7.783 46.176 1.00 24.68 171 ARG D C 1
ATOM 21594 O O . ARG D 2 171 ? 48.539 6.613 46.424 1.00 19.99 171 ARG D O 1
ATOM 21615 N N . LYS D 2 172 ? 48.825 8.267 44.938 1.00 17.49 172 LYS D N 1
ATOM 21616 C CA . LYS D 2 172 ? 48.461 7.426 43.803 1.00 20.71 172 LYS D CA 1
ATOM 21617 C C . LYS D 2 172 ? 49.491 6.328 43.617 1.00 19.90 172 LYS D C 1
ATOM 21618 O O . LYS D 2 172 ? 49.148 5.182 43.328 1.00 27.32 172 LYS D O 1
ATOM 21637 N N . THR D 2 173 ? 50.758 6.687 43.778 1.00 18.55 173 THR D N 1
ATOM 21638 C CA . THR D 2 173 ? 51.847 5.739 43.598 1.00 29.78 173 THR D CA 1
ATOM 21639 C C . THR D 2 173 ? 51.834 4.681 44.698 1.00 26.60 173 THR D C 1
ATOM 21640 O O . THR D 2 173 ? 52.169 3.523 44.457 1.00 21.97 173 THR D O 1
ATOM 21651 N N . MET D 2 174 ? 51.434 5.069 45.905 1.00 21.77 174 MET D N 1
ATOM 21652 C CA . MET D 2 174 ? 51.371 4.109 46.997 1.00 22.87 174 MET D CA 1
ATOM 21653 C C . MET D 2 174 ? 50.225 3.136 46.751 1.00 18.63 174 MET D C 1
ATOM 21654 O O . MET D 2 174 ? 50.354 1.941 47.009 1.00 24.58 174 MET D O 1
ATOM 21668 N N . ARG D 2 175 ? 49.109 3.641 46.232 1.00 17.63 175 ARG D N 1
ATOM 21669 C CA . ARG D 2 175 ? 47.980 2.777 45.906 1.00 24.34 175 ARG D CA 1
ATOM 21670 C C . ARG D 2 175 ? 48.365 1.802 44.794 1.00 31.04 175 ARG D C 1
ATOM 21671 O O . ARG D 2 175 ? 47.942 0.646 44.802 1.00 20.69 175 ARG D O 1
ATOM 21692 N N . ASP D 2 176 ? 49.182 2.265 43.849 1.00 23.75 176 ASP D N 1
ATOM 21693 C CA . ASP D 2 176 ? 49.674 1.405 42.776 1.00 24.60 176 ASP D CA 1
ATOM 21694 C C . ASP D 2 176 ? 50.548 0.292 43.344 1.00 32.23 176 ASP D C 1
ATOM 21695 O O . ASP D 2 176 ? 50.498 -0.847 42.882 1.00 27.53 176 ASP D O 1
ATOM 21704 N N . PHE D 2 177 ? 51.352 0.629 44.350 1.00 23.73 177 PHE D N 1
ATOM 21705 C CA . PHE D 2 177 ? 52.230 -0.347 44.984 1.00 23.98 177 PHE D CA 1
ATOM 21706 C C . PHE D 2 177 ? 51.428 -1.425 45.708 1.00 33.47 177 PHE D C 1
ATOM 21707 O O . PHE D 2 177 ? 51.784 -2.600 45.673 1.00 22.53 177 PHE D O 1
ATOM 21724 N N . VAL D 2 178 ? 50.349 -1.019 46.369 1.00 25.10 178 VAL D N 1
ATOM 21725 C CA . VAL D 2 178 ? 49.479 -1.964 47.060 1.00 23.74 178 VAL D CA 1
ATOM 21726 C C . VAL D 2 178 ? 49.005 -3.062 46.105 1.00 28.78 178 VAL D C 1
ATOM 21727 O O . VAL D 2 178 ? 48.991 -4.241 46.457 1.00 27.12 178 VAL D O 1
ATOM 21740 N N . GLU D 2 179 ? 48.623 -2.676 44.893 1.00 28.13 179 GLU D N 1
ATOM 21741 C CA . GLU D 2 179 ? 48.154 -3.649 43.909 1.00 31.90 179 GLU D CA 1
ATOM 21742 C C . GLU D 2 179 ? 49.279 -4.562 43.428 1.00 26.69 179 GLU D C 1
ATOM 21743 O O . GLU D 2 179 ? 49.086 -5.768 43.287 1.00 28.37 179 GLU D O 1
ATOM 21755 N N . VAL D 2 180 ? 50.453 -3.990 43.177 1.00 29.87 180 VAL D N 1
ATOM 21756 C CA . VAL D 2 180 ? 51.588 -4.773 42.696 1.00 39.50 180 VAL D CA 1
ATOM 21757 C C . VAL D 2 180 ? 52.018 -5.815 43.727 1.00 36.41 180 VAL D C 1
ATOM 21758 O O . VAL D 2 180 ? 52.319 -6.952 43.377 1.00 29.30 180 VAL D O 1
ATOM 21771 N N . ALA D 2 181 ? 52.040 -5.424 44.998 1.00 31.18 181 ALA D N 1
ATOM 21772 C CA . ALA D 2 181 ? 52.450 -6.325 46.067 1.00 26.55 181 ALA D CA 1
ATOM 21773 C C . ALA D 2 181 ? 51.458 -7.473 46.192 1.00 28.27 181 ALA D C 1
ATOM 21774 O O . ALA D 2 181 ? 51.836 -8.608 46.480 1.00 31.13 181 ALA D O 1
ATOM 21781 N N . TYR D 2 182 ? 50.184 -7.165 45.970 1.00 23.70 182 TYR D N 1
ATOM 21782 C CA . TYR D 2 182 ? 49.127 -8.166 46.009 1.00 29.18 182 TYR D CA 1
ATOM 21783 C C . TYR D 2 182 ? 49.284 -9.174 44.868 1.00 35.32 182 TYR D C 1
ATOM 21784 O O . TYR D 2 182 ? 48.955 -10.351 45.020 1.00 33.22 182 TYR D O 1
ATOM 21802 N N . LYS D 2 183 ? 49.802 -8.715 43.732 1.00 32.19 183 LYS D N 1
ATOM 21803 C CA . LYS D 2 183 ? 50.021 -9.596 42.586 1.00 41.80 183 LYS D CA 1
ATOM 21804 C C . LYS D 2 183 ? 51.345 -10.349 42.703 1.00 42.12 183 LYS D C 1
ATOM 21805 O O . LYS D 2 183 ? 51.653 -11.198 41.870 1.00 42.70 183 LYS D O 1
ATOM 21824 N N . HIS D 2 184 ? 52.127 -10.023 43.728 1.00 29.19 184 HIS D N 1
ATOM 21825 C CA . HIS D 2 184 ? 53.400 -10.692 43.978 1.00 36.44 184 HIS D CA 1
ATOM 21826 C C . HIS D 2 184 ? 53.565 -10.960 45.471 1.00 36.87 184 HIS D C 1
ATOM 21827 O O . HIS D 2 184 ? 54.556 -10.559 46.082 1.00 27.44 184 HIS D O 1
ATOM 21842 N N . SER D 2 185 ? 52.592 -11.657 46.048 1.00 33.36 185 SER D N 1
ATOM 21843 C CA . SER D 2 185 ? 52.510 -11.818 47.499 1.00 25.93 185 SER D CA 1
ATOM 21844 C C . SER D 2 185 ? 53.598 -12.718 48.093 1.00 41.75 185 SER D C 1
ATOM 21845 O O . SER D 2 185 ? 53.836 -12.691 49.301 1.00 40.50 185 SER D O 1
ATOM 21853 N N . ASN D 2 186 ? 54.251 -13.518 47.254 1.00 33.57 186 ASN D N 1
ATOM 21854 C CA . ASN D 2 186 ? 55.326 -14.392 47.722 1.00 37.58 186 ASN D CA 1
ATOM 21855 C C . ASN D 2 186 ? 56.652 -13.646 47.861 1.00 30.70 186 ASN D C 1
ATOM 21856 O O . ASN D 2 186 ? 57.414 -13.886 48.796 1.00 43.28 186 ASN D O 1
ATOM 21867 N N . THR D 2 187 ? 56.922 -12.744 46.923 1.00 33.30 187 THR D N 1
ATOM 21868 C CA . THR D 2 187 ? 58.150 -11.958 46.942 1.00 37.35 187 THR D CA 1
ATOM 21869 C C . THR D 2 187 ? 58.088 -10.874 48.011 1.00 36.43 187 THR D C 1
ATOM 21870 O O . THR D 2 187 ? 59.054 -10.647 48.737 1.00 37.26 187 THR D O 1
ATOM 21881 N N . ILE D 2 188 ? 56.946 -10.204 48.102 1.00 32.01 188 ILE D N 1
ATOM 21882 C CA . ILE D 2 188 ? 56.774 -9.125 49.064 1.00 38.98 188 ILE D CA 1
ATOM 21883 C C . ILE D 2 188 ? 56.341 -9.670 50.418 1.00 37.92 188 ILE D C 1
ATOM 21884 O O . ILE D 2 188 ? 55.148 -9.781 50.700 1.00 39.20 188 ILE D O 1
ATOM 21900 N N . LYS D 2 189 ? 57.317 -10.013 51.252 1.00 35.70 189 LYS D N 1
ATOM 21901 C CA . LYS D 2 189 ? 57.038 -10.475 52.605 1.00 36.36 189 LYS D CA 1
ATOM 21902 C C . LYS D 2 189 ? 56.493 -9.318 53.432 1.00 30.53 189 LYS D C 1
ATOM 21903 O O . LYS D 2 189 ? 56.688 -8.157 53.078 1.00 23.93 189 LYS D O 1
ATOM 21922 N N . PRO D 2 190 ? 55.803 -9.631 54.538 1.00 24.03 190 PRO D N 1
ATOM 21923 C CA . PRO D 2 190 ? 55.235 -8.590 55.404 1.00 18.65 190 PRO D CA 1
ATOM 21924 C C . PRO D 2 190 ? 56.267 -7.556 55.855 1.00 24.17 190 PRO D C 1
ATOM 21925 O O . PRO D 2 190 ? 55.950 -6.370 55.919 1.00 29.35 190 PRO D O 1
ATOM 21936 N N . SER D 2 191 ? 57.484 -7.996 56.158 1.00 22.26 191 SER D N 1
ATOM 21937 C CA . SER D 2 191 ? 58.535 -7.078 56.581 1.00 28.20 191 SER D CA 1
ATOM 21938 C C . SER D 2 191 ? 58.877 -6.083 55.471 1.00 29.57 191 SER D C 1
ATOM 21939 O O . SER D 2 191 ? 59.148 -4.911 55.739 1.00 23.11 191 SER D O 1
ATOM 21947 N N . ILE D 2 192 ? 58.860 -6.554 54.227 1.00 28.25 192 ILE D N 1
ATOM 21948 C CA . ILE D 2 192 ? 59.178 -5.708 53.079 1.00 30.55 192 ILE D CA 1
ATOM 21949 C C . ILE D 2 192 ? 58.054 -4.714 52.792 1.00 30.03 192 ILE D C 1
ATOM 21950 O O . ILE D 2 192 ? 58.307 -3.537 52.532 1.00 23.98 192 ILE D O 1
ATOM 21966 N N . ARG D 2 193 ? 56.814 -5.187 52.837 1.00 27.35 193 ARG D N 1
ATOM 21967 C CA . ARG D 2 193 ? 55.667 -4.321 52.592 1.00 21.96 193 ARG D CA 1
ATOM 21968 C C . ARG D 2 193 ? 55.706 -3.151 53.568 1.00 28.15 193 ARG D C 1
ATOM 21969 O O . ARG D 2 193 ? 55.519 -1.998 53.183 1.00 23.27 193 ARG D O 1
ATOM 21990 N N . SER D 2 194 ? 55.972 -3.463 54.831 1.00 23.73 194 SER D N 1
ATOM 21991 C CA . SER D 2 194 ? 56.023 -2.462 55.891 1.00 21.79 194 SER D CA 1
ATOM 21992 C C . SER D 2 194 ? 57.151 -1.464 55.657 1.00 20.95 194 SER D C 1
ATOM 21993 O O . SER D 2 194 ? 56.968 -0.262 55.818 1.00 23.28 194 SER D O 1
ATOM 22001 N N . LEU D 2 195 ? 58.321 -1.970 55.284 1.00 25.05 195 LEU D N 1
ATOM 22002 C CA . LEU D 2 195 ? 59.484 -1.124 55.038 1.00 23.83 195 LEU D CA 1
ATOM 22003 C C . LEU D 2 195 ? 59.212 -0.110 53.930 1.00 25.30 195 LEU D C 1
ATOM 22004 O O . LEU D 2 195 ? 59.564 1.064 54.047 1.00 25.74 195 LEU D O 1
ATOM 22020 N N . VAL D 2 196 ? 58.582 -0.571 52.856 1.00 19.87 196 VAL D N 1
ATOM 22021 C CA . VAL D 2 196 ? 58.296 0.283 51.707 1.00 29.00 196 VAL D CA 1
ATOM 22022 C C . VAL D 2 196 ? 57.365 1.433 52.079 1.00 32.37 196 VAL D C 1
ATOM 22023 O O . VAL D 2 196 ? 57.571 2.568 51.657 1.00 20.20 196 VAL D O 1
ATOM 22036 N N . ILE D 2 197 ? 56.341 1.135 52.869 1.00 27.15 197 ILE D N 1
ATOM 22037 C CA . ILE D 2 197 ? 55.352 2.139 53.232 1.00 18.36 197 ILE D CA 1
ATOM 22038 C C . ILE D 2 197 ? 55.894 3.105 54.282 1.00 26.66 197 ILE D C 1
ATOM 22039 O O . ILE D 2 197 ? 55.731 4.316 54.165 1.00 23.33 197 ILE D O 1
ATOM 22055 N N . LYS D 2 198 ? 56.553 2.565 55.300 1.00 22.24 198 LYS D N 1
ATOM 22056 C CA . LYS D 2 198 ? 56.962 3.360 56.449 1.00 26.61 198 LYS D CA 1
ATOM 22057 C C . LYS D 2 198 ? 58.118 4.305 56.122 1.00 30.92 198 LYS D C 1
ATOM 22058 O O . LYS D 2 198 ? 58.251 5.357 56.741 1.00 22.75 198 LYS D O 1
ATOM 22077 N N . SER D 2 199 ? 58.945 3.940 55.147 1.00 27.87 199 SER D N 1
ATOM 22078 C CA . SER D 2 199 ? 60.088 4.775 54.782 1.00 22.75 199 SER D CA 1
ATOM 22079 C C . SER D 2 199 ? 59.646 6.140 54.236 1.00 24.02 199 SER D C 1
ATOM 22080 O O . SER D 2 199 ? 60.435 7.081 54.191 1.00 20.79 199 SER D O 1
ATOM 22088 N N . GLY D 2 200 ? 58.381 6.252 53.842 1.00 23.13 200 GLY D N 1
ATOM 22089 C CA . GLY D 2 200 ? 57.838 7.519 53.382 1.00 33.54 200 GLY D CA 1
ATOM 22090 C C . GLY D 2 200 ? 57.766 8.590 54.463 1.00 28.91 200 GLY D C 1
ATOM 22091 O O . GLY D 2 200 ? 57.597 9.769 54.162 1.00 20.12 200 GLY D O 1
ATOM 22095 N N . PHE D 2 201 ? 57.895 8.186 55.724 1.00 20.16 201 PHE D N 1
ATOM 22096 C CA . PHE D 2 201 ? 57.805 9.119 56.845 1.00 19.46 201 PHE D CA 1
ATOM 22097 C C . PHE D 2 201 ? 59.114 9.853 57.143 1.00 25.31 201 PHE D C 1
ATOM 22098 O O . PHE D 2 201 ? 59.140 10.753 57.983 1.00 25.62 201 PHE D O 1
ATOM 22115 N N . PHE D 2 202 ? 60.198 9.477 56.472 1.00 22.18 202 PHE D N 1
ATOM 22116 C CA . PHE D 2 202 ? 61.514 10.010 56.828 1.00 23.98 202 PHE D CA 1
ATOM 22117 C C . PHE D 2 202 ? 62.274 10.586 55.633 1.00 21.03 202 PHE D C 1
ATOM 22118 O O . PHE D 2 202 ? 63.498 10.680 55.656 1.00 22.75 202 PHE D O 1
ATOM 22135 N N . MET D 2 203 ? 61.539 10.974 54.597 1.00 28.21 203 MET D N 1
ATOM 22136 C CA . MET D 2 203 ? 62.121 11.661 53.449 1.00 22.21 203 MET D CA 1
ATOM 22137 C C . MET D 2 203 ? 61.042 12.478 52.744 1.00 26.98 203 MET D C 1
ATOM 22138 O O . MET D 2 203 ? 59.852 12.229 52.921 1.00 23.61 203 MET D O 1
ATOM 22152 N N . ARG D 2 204 ? 61.458 13.462 51.953 1.00 18.98 204 ARG D N 1
ATOM 22153 C CA . ARG D 2 204 ? 60.520 14.248 51.164 1.00 26.04 204 ARG D CA 1
ATOM 22154 C C . ARG D 2 204 ? 59.687 13.296 50.316 1.00 27.48 204 ARG D C 1
ATOM 22155 O O . ARG D 2 204 ? 60.205 12.309 49.797 1.00 22.46 204 ARG D O 1
ATOM 22176 N N . LYS D 2 205 ? 58.398 13.587 50.176 1.00 18.56 205 LYS D N 1
ATOM 22177 C CA . LYS D 2 205 ? 57.494 12.667 49.501 1.00 16.83 205 LYS D CA 1
ATOM 22178 C C . LYS D 2 205 ? 57.878 12.451 48.033 1.00 28.42 205 LYS D C 1
ATOM 22179 O O . LYS D 2 205 ? 57.695 11.359 47.498 1.00 27.51 205 LYS D O 1
ATOM 22198 N N . GLU D 2 206 ? 58.417 13.481 47.386 1.00 24.15 206 GLU D N 1
ATOM 22199 C CA . GLU D 2 206 ? 58.753 13.379 45.964 1.00 28.29 206 GLU D CA 1
ATOM 22200 C C . GLU D 2 206 ? 59.898 12.395 45.723 1.00 37.64 206 GLU D C 1
ATOM 22201 O O . GLU D 2 206 ? 59.955 11.741 44.678 1.00 27.45 206 GLU D O 1
ATOM 22213 N N . GLU D 2 207 ? 60.806 12.288 46.687 1.00 28.21 207 GLU D N 1
ATOM 22214 C CA . GLU D 2 207 ? 61.910 11.340 46.583 1.00 28.51 207 GLU D CA 1
ATOM 22215 C C . GLU D 2 207 ? 61.416 9.917 46.821 1.00 35.32 207 GLU D C 1
ATOM 22216 O O . GLU D 2 207 ? 61.909 8.970 46.210 1.00 21.47 207 GLU D O 1
ATOM 22228 N N . HIS D 2 208 ? 60.440 9.769 47.713 1.00 27.45 208 HIS D N 1
ATOM 22229 C CA . HIS D 2 208 ? 59.861 8.459 47.986 1.00 24.29 208 HIS D CA 1
ATOM 22230 C C . HIS D 2 208 ? 59.098 7.967 46.755 1.00 27.63 208 HIS D C 1
ATOM 22231 O O . HIS D 2 208 ? 59.146 6.792 46.413 1.00 25.14 208 HIS D O 1
ATOM 22246 N N . THR D 2 209 ? 58.400 8.874 46.084 1.00 19.52 209 THR D N 1
ATOM 22247 C CA . THR D 2 209 ? 57.607 8.513 44.908 1.00 21.83 209 THR D CA 1
ATOM 22248 C C . THR D 2 209 ? 58.474 7.918 43.798 1.00 28.97 209 THR D C 1
ATOM 22249 O O . THR D 2 209 ? 58.045 7.014 43.084 1.00 32.45 209 THR D O 1
ATOM 22260 N N . GLU D 2 210 ? 59.692 8.425 43.653 1.00 26.85 210 GLU D N 1
ATOM 22261 C CA . GLU D 2 210 ? 60.607 7.901 42.645 1.00 33.74 210 GLU D CA 1
ATOM 22262 C C . GLU D 2 210 ? 61.095 6.505 43.026 1.00 35.22 210 GLU D C 1
ATOM 22263 O O . GLU D 2 210 ? 61.111 5.602 42.193 1.00 25.17 210 GLU D O 1
ATOM 22275 N N . LEU D 2 211 ? 61.478 6.328 44.287 1.00 27.05 211 LEU D N 1
ATOM 22276 C CA . LEU D 2 211 ? 61.920 5.024 44.775 1.00 28.31 211 LEU D CA 1
ATOM 22277 C C . LEU D 2 211 ? 60.837 3.962 44.607 1.00 36.73 211 LEU D C 1
ATOM 22278 O O . LEU D 2 211 ? 61.119 2.842 44.186 1.00 33.59 211 LEU D O 1
ATOM 22294 N N . VAL D 2 212 ? 59.600 4.310 44.948 1.00 24.58 212 VAL D N 1
ATOM 22295 C CA . VAL D 2 212 ? 58.500 3.356 44.860 1.00 24.14 212 VAL D CA 1
ATOM 22296 C C . VAL D 2 212 ? 58.134 3.076 43.397 1.00 29.95 212 VAL D C 1
ATOM 22297 O O . VAL D 2 212 ? 57.831 1.943 43.036 1.00 29.55 212 VAL D O 1
ATOM 22310 N N . LYS D 2 213 ? 58.164 4.104 42.556 1.00 25.35 213 LYS D N 1
ATOM 22311 C CA . LYS D 2 213 ? 57.893 3.916 41.131 1.00 35.38 213 LYS D CA 1
ATOM 22312 C C . LYS D 2 213 ? 58.878 2.923 40.522 1.00 34.18 213 LYS D C 1
ATOM 22313 O O . LYS D 2 213 ? 58.497 2.069 39.723 1.00 35.27 213 LYS D O 1
ATOM 22332 N N . ASP D 2 214 ? 60.144 3.036 40.909 1.00 24.85 214 ASP D N 1
ATOM 22333 C CA . ASP D 2 214 ? 61.189 2.177 40.357 1.00 41.28 214 ASP D CA 1
ATOM 22334 C C . ASP D 2 214 ? 61.032 0.741 40.844 1.00 42.67 214 ASP D C 1
ATOM 22335 O O . ASP D 2 214 ? 61.357 -0.203 40.125 1.00 31.78 214 ASP D O 1
ATOM 22344 N N . LEU D 2 215 ? 60.537 0.585 42.068 1.00 33.65 215 LEU D N 1
ATOM 22345 C CA . LEU D 2 215 ? 60.283 -0.735 42.633 1.00 28.84 215 LEU D CA 1
ATOM 22346 C C . LEU D 2 215 ? 59.089 -1.380 41.938 1.00 32.15 215 LEU D C 1
ATOM 22347 O O . LEU D 2 215 ? 59.070 -2.588 41.706 1.00 35.53 215 LEU D O 1
ATOM 22363 N N . ILE D 2 216 ? 58.097 -0.562 41.605 1.00 29.13 216 ILE D N 1
ATOM 22364 C CA . ILE D 2 216 ? 56.912 -1.028 40.897 1.00 29.64 216 ILE D CA 1
ATOM 22365 C C . ILE D 2 216 ? 57.275 -1.532 39.505 1.00 40.17 216 ILE D C 1
ATOM 22366 O O . ILE D 2 216 ? 56.700 -2.502 39.011 1.00 41.24 216 ILE D O 1
ATOM 22382 N N . ALA D 2 217 ? 58.228 -0.865 38.868 1.00 32.56 217 ALA D N 1
ATOM 22383 C CA . ALA D 2 217 ? 58.654 -1.256 37.531 1.00 35.24 217 ALA D CA 1
ATOM 22384 C C . ALA D 2 217 ? 59.366 -2.608 37.578 1.00 40.23 217 ALA D C 1
ATOM 22385 O O . ALA D 2 217 ? 59.172 -3.451 36.703 1.00 36.44 217 ALA D O 1
ATOM 22392 N N . LYS D 2 218 ? 60.177 -2.818 38.610 1.00 40.29 218 LYS D N 1
ATOM 22393 C CA . LYS D 2 218 ? 60.905 -4.074 38.762 1.00 46.73 218 LYS D CA 1
ATOM 22394 C C . LYS D 2 218 ? 59.966 -5.249 39.029 1.00 52.65 218 LYS D C 1
ATOM 22395 O O . LYS D 2 218 ? 60.181 -6.351 38.521 1.00 47.35 218 LYS D O 1
ATOM 22414 N N . LEU D 2 219 ? 58.927 -5.012 39.825 1.00 44.73 219 LEU D N 1
ATOM 22415 C CA . LEU D 2 219 ? 57.980 -6.064 40.181 1.00 34.71 219 LEU D CA 1
ATOM 22416 C C . LEU D 2 219 ? 57.074 -6.421 39.005 1.00 29.35 219 LEU D C 1
ATOM 22417 O O . LEU D 2 219 ? 56.749 -7.590 38.795 1.00 39.31 219 LEU D O 1
ATOM 22433 N N . ASN D 2 220 ? 56.666 -5.414 38.240 1.00 31.59 220 ASN D N 1
ATOM 22434 C CA . ASN D 2 220 ? 55.837 -5.644 37.062 1.00 38.37 220 ASN D CA 1
ATOM 22435 C C . ASN D 2 220 ? 56.571 -6.470 36.007 1.00 45.08 220 ASN D C 1
ATOM 22436 O O . ASN D 2 220 ? 55.945 -7.127 35.175 1.00 41.81 220 ASN D O 1
ATOM 22447 N N . ALA D 2 221 ? 57.898 -6.436 36.047 1.00 42.91 221 ALA D N 1
ATOM 22448 C CA . ALA D 2 221 ? 58.706 -7.221 35.120 1.00 46.83 221 ALA D CA 1
ATOM 22449 C C . ALA D 2 221 ? 58.694 -8.692 35.521 1.00 47.77 221 ALA D C 1
ATOM 22450 O O . ALA D 2 221 ? 58.986 -9.570 34.710 1.00 47.13 221 ALA D O 1
ATOM 22457 N N . MET D 2 222 ? 58.362 -8.955 36.780 1.00 35.80 222 MET D N 1
ATOM 22458 C CA . MET D 2 222 ? 58.247 -10.321 37.273 1.00 31.40 222 MET D CA 1
ATOM 22459 C C . MET D 2 222 ? 56.848 -10.863 37.001 1.00 44.73 222 MET D C 1
ATOM 22460 O O . MET D 2 222 ? 55.887 -10.097 36.933 1.00 45.36 222 MET D O 1
ATOM 22474 N N . PRO D 2 223 ? 56.730 -12.190 36.841 1.00 45.98 223 PRO D N 1
ATOM 22475 C CA . PRO D 2 223 ? 55.426 -12.830 36.628 1.00 45.31 223 PRO D CA 1
ATOM 22476 C C . PRO D 2 223 ? 54.523 -12.722 37.855 1.00 43.49 223 PRO D C 1
ATOM 22477 O O . PRO D 2 223 ? 55.022 -12.726 38.981 1.00 39.70 223 PRO D O 1
ATOM 22488 N N . GLU D 2 224 ? 53.215 -12.630 37.639 1.00 43.52 224 GLU D N 1
ATOM 22489 C CA . GLU D 2 224 ? 52.267 -12.632 38.745 1.00 51.28 224 GLU D CA 1
ATOM 22490 C C . GLU D 2 224 ? 52.357 -13.959 39.487 1.00 58.27 224 GLU D C 1
ATOM 22491 O O . GLU D 2 224 ? 52.615 -15.001 38.886 1.00 44.72 224 GLU D O 1
ATOM 22503 N N . GLU D 2 225 ? 52.137 -13.912 40.796 1.00 56.19 225 GLU D N 1
ATOM 22504 C CA . GLU D 2 225 ? 52.382 -15.061 41.655 1.00 49.34 225 GLU D CA 1
ATOM 22505 C C . GLU D 2 225 ? 51.106 -15.543 42.329 1.00 45.99 225 GLU D C 1
ATOM 22506 O O . GLU D 2 225 ? 50.240 -14.745 42.685 1.00 40.09 225 GLU D O 1
ATOM 22518 N N . VAL D 2 226 ? 50.996 -16.856 42.495 1.00 40.45 226 VAL D N 1
ATOM 22519 C CA . VAL D 2 226 ? 49.912 -17.440 43.270 1.00 40.30 226 VAL D CA 1
ATOM 22520 C C . VAL D 2 226 ? 50.396 -17.646 44.700 1.00 37.08 226 VAL D C 1
ATOM 22521 O O . VAL D 2 226 ? 51.285 -18.460 44.946 1.00 39.77 226 VAL D O 1
ATOM 22534 N N . CYS D 2 227 ? 49.823 -16.900 45.640 1.00 43.33 227 CYS D N 1
ATOM 22535 C CA . CYS D 2 227 ? 50.237 -16.996 47.037 1.00 42.40 227 CYS D CA 1
ATOM 22536 C C . CYS D 2 227 ? 50.274 -18.454 47.469 1.00 41.57 227 CYS D C 1
ATOM 22537 O O . CYS D 2 227 ? 49.285 -19.173 47.336 1.00 52.81 227 CYS D O 1
ATOM 22545 N N . SER D 2 228 ? 51.418 -18.885 47.987 1.00 28.91 228 SER D N 1
ATOM 22546 C CA . SER D 2 228 ? 51.600 -20.275 48.384 1.00 32.55 228 SER D CA 1
ATOM 22547 C C . SER D 2 228 ? 51.008 -20.549 49.764 1.00 38.86 228 SER D C 1
ATOM 22548 O O . SER D 2 228 ? 50.864 -21.706 50.161 1.00 33.81 228 SER D O 1
ATOM 22556 N N . GLY D 2 229 ? 50.668 -19.487 50.489 1.00 37.90 229 GLY D N 1
ATOM 22557 C CA . GLY D 2 229 ? 50.142 -19.618 51.837 1.00 37.85 229 GLY D CA 1
ATOM 22558 C C . GLY D 2 229 ? 48.782 -18.969 52.009 1.00 35.00 229 GLY D C 1
ATOM 22559 O O . GLY D 2 229 ? 47.920 -19.077 51.139 1.00 40.43 229 GLY D O 1
ATOM 22563 N N . LYS D 2 230 ? 48.590 -18.294 53.139 1.00 37.71 230 LYS D N 1
ATOM 22564 C CA . LYS D 2 230 ? 47.329 -17.621 53.438 1.00 36.02 230 LYS D CA 1
ATOM 22565 C C . LYS D 2 230 ? 47.507 -16.106 53.438 1.00 32.34 230 LYS D C 1
ATOM 22566 O O . LYS D 2 230 ? 48.527 -15.601 53.892 1.00 33.87 230 LYS D O 1
ATOM 22585 N N . LYS D 2 231 ? 46.505 -15.390 52.938 1.00 28.07 231 LYS D N 1
ATOM 22586 C CA . LYS D 2 231 ? 46.547 -13.932 52.874 1.00 27.23 231 LYS D CA 1
ATOM 22587 C C . LYS D 2 231 ? 45.683 -13.324 53.970 1.00 25.80 231 LYS D C 1
ATOM 22588 O O . LYS D 2 231 ? 44.593 -13.819 54.245 1.00 24.00 231 LYS D O 1
ATOM 22607 N N . VAL D 2 232 ? 46.164 -12.254 54.596 1.00 26.45 232 VAL D N 1
ATOM 22608 C CA . VAL D 2 232 ? 45.365 -11.539 55.586 1.00 20.54 232 VAL D CA 1
ATOM 22609 C C . VAL D 2 232 ? 45.384 -10.034 55.357 1.00 28.51 232 VAL D C 1
ATOM 22610 O O . VAL D 2 232 ? 46.184 -9.517 54.576 1.00 20.99 232 VAL D O 1
ATOM 22623 N N . LEU D 2 233 ? 44.479 -9.348 56.048 1.00 22.79 233 LEU D N 1
ATOM 22624 C CA . LEU D 2 233 ? 44.446 -7.894 56.098 1.00 21.83 233 LEU D CA 1
ATOM 22625 C C . LEU D 2 233 ? 44.676 -7.491 57.547 1.00 24.43 233 LEU D C 1
ATOM 22626 O O . LEU D 2 233 ? 44.062 -8.066 58.438 1.00 20.14 233 LEU D O 1
ATOM 22642 N N . LEU D 2 234 ? 45.561 -6.527 57.791 1.00 22.24 234 LEU D N 1
ATOM 22643 C CA . LEU D 2 234 ? 45.803 -6.047 59.156 1.00 21.04 234 LEU D CA 1
ATOM 22644 C C . LEU D 2 234 ? 45.069 -4.734 59.391 1.00 25.07 234 LEU D C 1
ATOM 22645 O O . LEU D 2 234 ? 45.051 -3.877 58.514 1.00 17.34 234 LEU D O 1
ATOM 22661 N N . THR D 2 235 ? 44.487 -4.571 60.577 1.00 20.04 235 THR D N 1
ATOM 22662 C CA . THR D 2 235 ? 43.754 -3.351 60.914 1.00 14.77 235 THR D CA 1
ATOM 22663 C C . THR D 2 235 ? 44.075 -2.897 62.344 1.00 18.67 235 THR D C 1
ATOM 22664 O O . THR D 2 235 ? 44.177 -3.718 63.250 1.00 17.18 235 THR D O 1
ATOM 22675 N N . GLY D 2 236 ? 44.241 -1.589 62.536 1.00 16.81 236 GLY D N 1
ATOM 22676 C CA . GLY D 2 236 ? 44.617 -1.042 63.833 1.00 19.28 236 GLY D CA 1
ATOM 22677 C C . GLY D 2 236 ? 45.477 0.206 63.699 1.00 18.38 236 GLY D C 1
ATOM 22678 O O . GLY D 2 236 ? 45.526 0.817 62.633 1.00 17.41 236 GLY D O 1
ATOM 22682 N N . ILE D 2 237 ? 46.158 0.593 64.776 1.00 19.26 237 ILE D N 1
ATOM 22683 C CA . ILE D 2 237 ? 47.018 1.775 64.741 1.00 20.02 237 ILE D CA 1
ATOM 22684 C C . ILE D 2 237 ? 48.294 1.495 63.943 1.00 22.63 237 ILE D C 1
ATOM 22685 O O . ILE D 2 237 ? 48.601 2.204 62.985 1.00 17.63 237 ILE D O 1
ATOM 22701 N N . LEU D 2 238 ? 49.037 0.463 64.335 1.00 20.00 238 LEU D N 1
ATOM 22702 C CA . LEU D 2 238 ? 50.224 0.050 63.583 1.00 22.41 238 LEU D CA 1
ATOM 22703 C C . LEU D 2 238 ? 50.650 -1.386 63.876 1.00 23.67 238 LEU D C 1
ATOM 22704 O O . LEU D 2 238 ? 50.229 -1.992 64.858 1.00 16.06 238 LEU D O 1
ATOM 22720 N N . ALA D 2 239 ? 51.494 -1.921 63.003 1.00 18.17 239 ALA D N 1
ATOM 22721 C CA . ALA D 2 239 ? 52.064 -3.247 63.182 1.00 23.01 239 ALA D CA 1
ATOM 22722 C C . ALA D 2 239 ? 53.412 -3.286 62.472 1.00 26.16 239 ALA D C 1
ATOM 22723 O O . ALA D 2 239 ? 53.558 -3.924 61.431 1.00 21.64 239 ALA D O 1
ATOM 22730 N N . ASP D 2 240 ? 54.394 -2.594 63.040 1.00 29.10 240 ASP D N 1
ATOM 22731 C CA . ASP D 2 240 ? 55.684 -2.418 62.381 1.00 25.16 240 ASP D CA 1
ATOM 22732 C C . ASP D 2 240 ? 56.855 -3.008 63.165 1.00 36.44 240 ASP D C 1
ATOM 22733 O O . ASP D 2 240 ? 58.011 -2.804 62.796 1.00 41.82 240 ASP D O 1
ATOM 22742 N N . SER D 2 241 ? 56.566 -3.741 64.236 1.00 21.57 241 SER D N 1
ATOM 22743 C CA . SER D 2 241 ? 57.630 -4.355 65.028 1.00 39.99 241 SER D CA 1
ATOM 22744 C C . SER D 2 241 ? 58.195 -5.574 64.303 1.00 41.28 241 SER D C 1
ATOM 22745 O O . SER D 2 241 ? 57.447 -6.405 63.789 1.00 28.91 241 SER D O 1
ATOM 22753 N N . LYS D 2 242 ? 59.520 -5.671 64.257 1.00 43.96 242 LYS D N 1
ATOM 22754 C CA . LYS D 2 242 ? 60.181 -6.761 63.548 1.00 51.33 242 LYS D CA 1
ATOM 22755 C C . LYS D 2 242 ? 59.668 -8.107 64.038 1.00 43.53 242 LYS D C 1
ATOM 22756 O O . LYS D 2 242 ? 59.572 -9.065 63.272 1.00 41.21 242 LYS D O 1
ATOM 22775 N N . ASP D 2 243 ? 59.335 -8.166 65.322 1.00 43.02 243 ASP D N 1
ATOM 22776 C CA . ASP D 2 243 ? 58.891 -9.404 65.946 1.00 43.60 243 ASP D CA 1
ATOM 22777 C C . ASP D 2 243 ? 57.604 -9.924 65.312 1.00 34.12 243 ASP D C 1
ATOM 22778 O O . ASP D 2 243 ? 57.536 -11.080 64.898 1.00 29.28 243 ASP D O 1
ATOM 22787 N N . ILE D 2 244 ? 56.586 -9.071 65.234 1.00 25.77 244 ILE D N 1
ATOM 22788 C CA . ILE D 2 244 ? 55.275 -9.496 64.749 1.00 31.26 244 ILE D CA 1
ATOM 22789 C C . ILE D 2 244 ? 55.325 -9.858 63.268 1.00 37.21 244 ILE D C 1
ATOM 22790 O O . ILE D 2 244 ? 54.659 -10.791 62.820 1.00 25.49 244 ILE D O 1
ATOM 22806 N N . LEU D 2 245 ? 56.122 -9.118 62.509 1.00 19.42 245 LEU D N 1
ATOM 22807 C CA . LEU D 2 245 ? 56.236 -9.353 61.076 1.00 28.75 245 LEU D CA 1
ATOM 22808 C C . LEU D 2 245 ? 57.006 -10.641 60.796 1.00 31.53 245 LEU D C 1
ATOM 22809 O O . LEU D 2 245 ? 56.754 -11.319 59.800 1.00 33.92 245 LEU D O 1
ATOM 22825 N N . ASP D 2 246 ? 57.937 -10.981 61.682 1.00 33.67 246 ASP D N 1
ATOM 22826 C CA . ASP D 2 246 ? 58.698 -12.220 61.551 1.00 40.12 246 ASP D CA 1
ATOM 22827 C C . ASP D 2 246 ? 57.818 -13.420 61.874 1.00 35.01 246 ASP D C 1
ATOM 22828 O O . ASP D 2 246 ? 57.980 -14.490 61.291 1.00 37.84 246 ASP D O 1
ATOM 22837 N N . ILE D 2 247 ? 56.890 -13.236 62.808 1.00 30.01 247 ILE D N 1
ATOM 22838 C CA . ILE D 2 247 ? 55.961 -14.294 63.182 1.00 34.21 247 ILE D CA 1
ATOM 22839 C C . ILE D 2 247 ? 55.003 -14.583 62.035 1.00 32.07 247 ILE D C 1
ATOM 22840 O O . ILE D 2 247 ? 54.730 -15.740 61.716 1.00 28.42 247 ILE D O 1
ATOM 22856 N N . LEU D 2 248 ? 54.497 -13.524 61.413 1.00 30.07 248 LEU D N 1
ATOM 22857 C CA . LEU D 2 248 ? 53.610 -13.668 60.266 1.00 33.44 248 LEU D CA 1
ATOM 22858 C C . LEU D 2 248 ? 54.276 -14.487 59.167 1.00 36.84 248 LEU D C 1
ATOM 22859 O O . LEU D 2 248 ? 53.645 -15.347 58.556 1.00 34.37 248 LEU D O 1
ATOM 22875 N N . GLU D 2 249 ? 55.556 -14.225 58.924 1.00 25.77 249 GLU D N 1
ATOM 22876 C CA . GLU D 2 249 ? 56.271 -14.900 57.844 1.00 33.48 249 GLU D CA 1
ATOM 22877 C C . GLU D 2 249 ? 56.617 -16.345 58.201 1.00 38.52 249 GLU D C 1
ATOM 22878 O O . GLU D 2 249 ? 56.678 -17.203 57.324 1.00 45.23 249 GLU D O 1
ATOM 22890 N N . ASP D 2 250 ? 56.844 -16.612 59.484 1.00 32.44 250 ASP D N 1
ATOM 22891 C CA . ASP D 2 250 ? 57.155 -17.966 59.931 1.00 34.24 250 ASP D CA 1
ATOM 22892 C C . ASP D 2 250 ? 55.980 -18.905 59.675 1.00 37.56 250 ASP D C 1
ATOM 22893 O O . ASP D 2 250 ? 56.168 -20.105 59.478 1.00 41.88 250 ASP D O 1
ATOM 22902 N N . ASN D 2 251 ? 54.770 -18.354 59.683 1.00 38.98 251 ASN D N 1
ATOM 22903 C CA . ASN D 2 251 ? 53.572 -19.141 59.408 1.00 45.33 251 ASN D CA 1
ATOM 22904 C C . ASN D 2 251 ? 53.098 -18.981 57.965 1.00 36.91 251 ASN D C 1
ATOM 22905 O O . ASN D 2 251 ? 51.937 -19.235 57.649 1.00 35.59 251 ASN D O 1
ATOM 22916 N N . ASN D 2 252 ? 54.015 -18.564 57.097 1.00 35.42 252 ASN D N 1
ATOM 22917 C CA . ASN D 2 252 ? 53.740 -18.429 55.668 1.00 46.40 252 ASN D CA 1
ATOM 22918 C C . ASN D 2 252 ? 52.489 -17.603 55.379 1.00 40.10 252 ASN D C 1
ATOM 22919 O O . ASN D 2 252 ? 51.730 -17.906 54.458 1.00 35.23 252 ASN D O 1
ATOM 22930 N N . ILE D 2 253 ? 52.282 -16.558 56.173 1.00 37.83 253 ILE D N 1
ATOM 22931 C CA . ILE D 2 253 ? 51.184 -15.627 55.957 1.00 42.59 253 ILE D CA 1
ATOM 22932 C C . ILE D 2 253 ? 51.700 -14.389 55.229 1.00 38.08 253 ILE D C 1
ATOM 22933 O O . ILE D 2 253 ? 52.777 -13.883 55.536 1.00 24.78 253 ILE D O 1
ATOM 22949 N N . SER D 2 254 ? 50.936 -13.911 54.253 1.00 30.63 254 SER D N 1
ATOM 22950 C CA A SER D 2 254 ? 51.296 -12.702 53.524 0.50 29.00 254 SER D CA 1
ATOM 22951 C CA B SER D 2 254 ? 51.295 -12.700 53.527 0.50 29.00 254 SER D CA 1
ATOM 22952 C C . SER D 2 254 ? 50.258 -11.607 53.747 1.00 22.19 254 SER D C 1
ATOM 22953 O O . SER D 2 254 ? 49.059 -11.874 53.783 1.00 26.60 254 SER D O 1
ATOM 22968 N N . VAL D 2 255 ? 50.730 -10.374 53.900 1.00 21.70 255 VAL D N 1
ATOM 22969 C CA . VAL D 2 255 ? 49.849 -9.221 54.041 1.00 18.80 255 VAL D CA 1
ATOM 22970 C C . VAL D 2 255 ? 49.632 -8.580 52.673 1.00 20.23 255 VAL D C 1
ATOM 22971 O O . VAL D 2 255 ? 50.580 -8.082 52.069 1.00 20.77 255 VAL D O 1
ATOM 22984 N N . VAL D 2 256 ? 48.393 -8.591 52.184 1.00 22.03 256 VAL D N 1
ATOM 22985 C CA . VAL D 2 256 ? 48.092 -8.012 50.876 1.00 36.61 256 VAL D CA 1
ATOM 22986 C C . VAL D 2 256 ? 47.141 -6.817 50.963 1.00 34.09 256 VAL D C 1
ATOM 22987 O O . VAL D 2 256 ? 46.774 -6.234 49.941 1.00 27.20 256 VAL D O 1
ATOM 23000 N N . ALA D 2 257 ? 46.744 -6.457 52.180 1.00 31.78 257 ALA D N 1
ATOM 23001 C CA . ALA D 2 257 ? 45.895 -5.289 52.397 1.00 23.27 257 ALA D CA 1
ATOM 23002 C C . ALA D 2 257 ? 45.922 -4.869 53.865 1.00 27.55 257 ALA D C 1
ATOM 23003 O O . ALA D 2 257 ? 46.195 -5.682 54.750 1.00 16.55 257 ALA D O 1
ATOM 23010 N N . ASP D 2 258 ? 45.635 -3.598 54.125 1.00 26.29 258 ASP D N 1
ATOM 23011 C CA . ASP D 2 258 ? 45.637 -3.109 55.495 1.00 23.36 258 ASP D CA 1
ATOM 23012 C C . ASP D 2 258 ? 44.737 -1.896 55.694 1.00 26.50 258 ASP D C 1
ATOM 23013 O O . ASP D 2 258 ? 44.503 -1.110 54.774 1.00 18.38 258 ASP D O 1
ATOM 23022 N N . ASP D 2 259 ? 44.223 -1.789 56.914 1.00 19.14 259 ASP D N 1
ATOM 23023 C CA . ASP D 2 259 ? 43.533 -0.612 57.413 1.00 19.45 259 ASP D CA 1
ATOM 23024 C C . ASP D 2 259 ? 44.293 -0.131 58.645 1.00 19.70 259 ASP D C 1
ATOM 23025 O O . ASP D 2 259 ? 43.727 -0.019 59.730 1.00 18.28 259 ASP D O 1
ATOM 23034 N N . LEU D 2 260 ? 45.587 0.126 58.475 1.00 16.78 260 LEU D N 1
ATOM 23035 C CA . LEU D 2 260 ? 46.441 0.578 59.574 1.00 22.11 260 LEU D CA 1
ATOM 23036 C C . LEU D 2 260 ? 46.634 2.092 59.505 1.00 23.61 260 LEU D C 1
ATOM 23037 O O . LEU D 2 260 ? 46.833 2.653 58.430 1.00 15.91 260 LEU D O 1
ATOM 23053 N N . ALA D 2 261 ? 46.565 2.754 60.655 1.00 21.47 261 ALA D N 1
ATOM 23054 C CA . ALA D 2 261 ? 46.721 4.202 60.707 1.00 17.66 261 ALA D CA 1
ATOM 23055 C C . ALA D 2 261 ? 48.085 4.627 60.160 1.00 17.55 261 ALA D C 1
ATOM 23056 O O . ALA D 2 261 ? 48.206 5.668 59.520 1.00 19.65 261 ALA D O 1
ATOM 23063 N N . GLN D 2 262 ? 49.108 3.813 60.401 1.00 14.19 262 GLN D N 1
ATOM 23064 C CA . GLN D 2 262 ? 50.462 4.148 59.970 1.00 24.46 262 GLN D CA 1
ATOM 23065 C C . GLN D 2 262 ? 50.654 3.926 58.470 1.00 27.50 262 GLN D C 1
ATOM 23066 O O . GLN D 2 262 ? 51.594 4.450 57.876 1.00 17.50 262 GLN D O 1
ATOM 23080 N N . GLU D 2 263 ? 49.765 3.153 57.858 1.00 18.96 263 GLU D N 1
ATOM 23081 C CA . GLU D 2 263 ? 49.964 2.741 56.472 1.00 17.20 263 GLU D CA 1
ATOM 23082 C C . GLU D 2 263 ? 48.862 3.251 55.534 1.00 21.17 263 GLU D C 1
ATOM 23083 O O . GLU D 2 263 ? 48.854 4.430 55.180 1.00 20.33 263 GLU D O 1
ATOM 23095 N N . THR D 2 264 ? 47.931 2.393 55.136 1.00 27.71 264 THR D N 1
ATOM 23096 C CA . THR D 2 264 ? 46.991 2.765 54.078 1.00 21.08 264 THR D CA 1
ATOM 23097 C C . THR D 2 264 ? 46.041 3.911 54.448 1.00 10.59 264 THR D C 1
ATOM 23098 O O . THR D 2 264 ? 45.583 4.628 53.566 1.00 17.55 264 THR D O 1
ATOM 23109 N N . ARG D 2 265 ? 45.746 4.111 55.733 1.00 11.78 265 ARG D N 1
ATOM 23110 C CA . ARG D 2 265 ? 44.895 5.242 56.105 1.00 14.17 265 ARG D CA 1
ATOM 23111 C C . ARG D 2 265 ? 45.508 6.576 55.666 1.00 11.61 265 ARG D C 1
ATOM 23112 O O . ARG D 2 265 ? 44.800 7.567 55.503 1.00 18.69 265 ARG D O 1
ATOM 23133 N N . GLN D 2 266 ? 46.825 6.602 55.474 1.00 14.23 266 GLN D N 1
ATOM 23134 C CA . GLN D 2 266 ? 47.517 7.833 55.107 1.00 13.52 266 GLN D CA 1
ATOM 23135 C C . GLN D 2 266 ? 47.315 8.216 53.639 1.00 19.60 266 GLN D C 1
ATOM 23136 O O . GLN D 2 266 ? 47.298 9.402 53.314 1.00 20.23 266 GLN D O 1
ATOM 23150 N N . PHE D 2 267 ? 47.165 7.226 52.759 1.00 16.56 267 PHE D N 1
ATOM 23151 C CA . PHE D 2 267 ? 47.072 7.500 51.315 1.00 15.96 267 PHE D CA 1
ATOM 23152 C C . PHE D 2 267 ? 45.798 6.964 50.651 1.00 25.45 267 PHE D C 1
ATOM 23153 O O . PHE D 2 267 ? 45.707 6.881 49.426 1.00 24.95 267 PHE D O 1
ATOM 23170 N N . ARG D 2 268 ? 44.815 6.631 51.476 1.00 22.72 268 ARG D N 1
ATOM 23171 C CA . ARG D 2 268 ? 43.536 6.089 51.033 1.00 25.18 268 ARG D CA 1
ATOM 23172 C C . ARG D 2 268 ? 42.681 7.139 50.318 1.00 17.95 268 ARG D C 1
ATOM 23173 O O . ARG D 2 268 ? 41.927 6.827 49.395 1.00 24.78 268 ARG D O 1
ATOM 23194 N N . THR D 2 269 ? 42.824 8.388 50.750 1.00 19.30 269 THR D N 1
ATOM 23195 C CA . THR D 2 269 ? 41.924 9.470 50.374 1.00 22.78 269 THR D CA 1
ATOM 23196 C C . THR D 2 269 ? 42.727 10.662 49.874 1.00 24.43 269 THR D C 1
ATOM 23197 O O . THR D 2 269 ? 43.614 11.147 50.569 1.00 16.32 269 THR D O 1
ATOM 23208 N N . ASP D 2 270 ? 42.421 11.128 48.664 1.00 22.09 270 ASP D N 1
ATOM 23209 C CA . ASP D 2 270 ? 43.136 12.253 48.072 1.00 18.04 270 ASP D CA 1
ATOM 23210 C C . ASP D 2 270 ? 42.623 13.593 48.588 1.00 17.38 270 ASP D C 1
ATOM 23211 O O . ASP D 2 270 ? 41.503 13.694 49.090 1.00 18.48 270 ASP D O 1
ATOM 23220 N N . VAL D 2 271 ? 43.462 14.615 48.469 1.00 14.15 271 VAL D N 1
ATOM 23221 C CA . VAL D 2 271 ? 43.049 15.988 48.727 1.00 14.66 271 VAL D CA 1
ATOM 23222 C C . VAL D 2 271 ? 42.284 16.495 47.507 1.00 15.60 271 VAL D C 1
ATOM 23223 O O . VAL D 2 271 ? 42.808 16.442 46.393 1.00 19.36 271 VAL D O 1
ATOM 23236 N N . PRO D 2 272 ? 41.039 16.973 47.706 1.00 14.82 272 PRO D N 1
ATOM 23237 C CA . PRO D 2 272 ? 40.210 17.477 46.597 1.00 22.29 272 PRO D CA 1
ATOM 23238 C C . PRO D 2 272 ? 40.780 18.721 45.911 1.00 25.62 272 PRO D C 1
ATOM 23239 O O . PRO D 2 272 ? 41.617 19.408 46.489 1.00 18.13 272 PRO D O 1
ATOM 23250 N N . ALA D 2 273 ? 40.316 19.005 44.695 1.00 19.96 273 ALA D N 1
ATOM 23251 C CA . ALA D 2 273 ? 40.742 20.192 43.951 1.00 19.08 273 ALA D CA 1
ATOM 23252 C C . ALA D 2 273 ? 40.056 21.456 44.470 1.00 17.48 273 ALA D C 1
ATOM 23253 O O . ALA D 2 273 ? 39.071 21.377 45.202 1.00 25.76 273 ALA D O 1
ATOM 23260 N N . GLY D 2 274 ? 40.576 22.621 44.088 1.00 18.26 274 GLY D N 1
ATOM 23261 C CA . GLY D 2 274 ? 39.992 23.888 44.503 1.00 23.59 274 GLY D CA 1
ATOM 23262 C C . GLY D 2 274 ? 40.915 25.083 44.314 1.00 22.93 274 GLY D C 1
ATOM 23263 O O . GLY D 2 274 ? 42.112 24.922 44.077 1.00 21.68 274 GLY D O 1
ATOM 23267 N N . ASP D 2 275 ? 40.354 26.285 44.427 1.00 20.88 275 ASP D N 1
ATOM 23268 C CA . ASP D 2 275 ? 41.121 27.522 44.269 1.00 21.74 275 ASP D CA 1
ATOM 23269 C C . ASP D 2 275 ? 41.893 27.869 45.542 1.00 23.69 275 ASP D C 1
ATOM 23270 O O . ASP D 2 275 ? 42.984 28.434 45.481 1.00 22.66 275 ASP D O 1
ATOM 23279 N N . ASP D 2 276 ? 41.303 27.540 46.687 1.00 18.48 276 ASP D N 1
ATOM 23280 C CA . ASP D 2 276 ? 41.848 27.893 47.999 1.00 22.02 276 ASP D CA 1
ATOM 23281 C C . ASP D 2 276 ? 42.593 26.709 48.605 1.00 22.97 276 ASP D C 1
ATOM 23282 O O . ASP D 2 276 ? 41.998 25.670 48.872 1.00 20.14 276 ASP D O 1
ATOM 23291 N N . ALA D 2 277 ? 43.891 26.879 48.842 1.00 15.42 277 ALA D N 1
ATOM 23292 C CA . ALA D 2 277 ? 44.755 25.772 49.254 1.00 26.86 277 ALA D CA 1
ATOM 23293 C C . ALA D 2 277 ? 44.379 25.170 50.615 1.00 24.82 277 ALA D C 1
ATOM 23294 O O . ALA D 2 277 ? 44.272 23.952 50.751 1.00 16.00 277 ALA D O 1
ATOM 23301 N N . LEU D 2 278 ? 44.193 26.006 51.629 1.00 17.79 278 LEU D N 1
ATOM 23302 C CA . LEU D 2 278 ? 43.824 25.487 52.943 1.00 14.51 278 LEU D CA 1
ATOM 23303 C C . LEU D 2 278 ? 42.428 24.855 52.899 1.00 15.76 278 LEU D C 1
ATOM 23304 O O . LEU D 2 278 ? 42.160 23.880 53.599 1.00 16.37 278 LEU D O 1
ATOM 23320 N N . GLU D 2 279 ? 41.550 25.396 52.062 1.00 20.11 279 GLU D N 1
ATOM 23321 C CA . GLU D 2 279 ? 40.223 24.816 51.892 1.00 18.33 279 GLU D CA 1
ATOM 23322 C C . GLU D 2 279 ? 40.329 23.404 51.319 1.00 17.99 279 GLU D C 1
ATOM 23323 O O . GLU D 2 279 ? 39.633 22.500 51.770 1.00 16.95 279 GLU D O 1
ATOM 23335 N N . ARG D 2 280 ? 41.200 23.219 50.326 1.00 22.96 280 ARG D N 1
ATOM 23336 C CA . ARG D 2 280 ? 41.433 21.897 49.748 1.00 21.04 280 ARG D CA 1
ATOM 23337 C C . ARG D 2 280 ? 41.802 20.895 50.838 1.00 16.31 280 ARG D C 1
ATOM 23338 O O . ARG D 2 280 ? 41.246 19.800 50.896 1.00 16.07 280 ARG D O 1
ATOM 23359 N N . LEU D 2 281 ? 42.757 21.267 51.686 1.00 15.48 281 LEU D N 1
ATOM 23360 C CA . LEU D 2 281 ? 43.199 20.388 52.764 1.00 18.74 281 LEU D CA 1
ATOM 23361 C C . LEU D 2 281 ? 42.059 20.093 53.741 1.00 15.26 281 LEU D C 1
ATOM 23362 O O . LEU D 2 281 ? 41.908 18.965 54.210 1.00 13.55 281 LEU D O 1
ATOM 23378 N N . ALA D 2 282 ? 41.257 21.106 54.043 1.00 15.16 282 ALA D N 1
ATOM 23379 C CA . ALA D 2 282 ? 40.152 20.948 54.989 1.00 15.30 282 ALA D CA 1
ATOM 23380 C C . ALA D 2 282 ? 39.114 19.949 54.479 1.00 26.61 282 ALA D C 1
ATOM 23381 O O . ALA D 2 282 ? 38.557 19.169 55.250 1.00 16.19 282 ALA D O 1
ATOM 23388 N N . ARG D 2 283 ? 38.849 19.969 53.177 1.00 13.76 283 ARG D N 1
ATOM 23389 C CA . ARG D 2 283 ? 37.839 19.081 52.615 1.00 17.06 283 ARG D CA 1
ATOM 23390 C C . ARG D 2 283 ? 38.323 17.627 52.549 1.00 20.90 283 ARG D C 1
ATOM 23391 O O . ARG D 2 283 ? 37.509 16.707 52.498 1.00 17.46 283 ARG D O 1
ATOM 23412 N N . GLN D 2 284 ? 39.637 17.409 52.566 1.00 14.40 284 GLN D N 1
ATOM 23413 C CA . GLN D 2 284 ? 40.153 16.044 52.654 1.00 13.89 284 GLN D CA 1
ATOM 23414 C C . GLN D 2 284 ? 39.672 15.386 53.945 1.00 19.42 284 GLN D C 1
ATOM 23415 O O . GLN D 2 284 ? 39.322 14.206 53.959 1.00 18.19 284 GLN D O 1
ATOM 23429 N N . TRP D 2 285 ? 39.669 16.150 55.033 1.00 17.14 285 TRP D N 1
ATOM 23430 C CA . TRP D 2 285 ? 39.241 15.622 56.325 1.00 12.98 285 TRP D CA 1
ATOM 23431 C C . TRP D 2 285 ? 37.752 15.264 56.287 1.00 14.70 285 TRP D C 1
ATOM 23432 O O . TRP D 2 285 ? 37.333 14.298 56.916 1.00 14.48 285 TRP D O 1
ATOM 23453 N N . SER D 2 286 ? 36.964 16.024 55.530 1.00 19.36 286 SER D N 1
ATOM 23454 C CA . SER D 2 286 ? 35.552 15.694 55.326 1.00 14.42 286 SER D CA 1
ATOM 23455 C C . SER D 2 286 ? 35.389 14.326 54.661 1.00 25.97 286 SER D C 1
ATOM 23456 O O . SER D 2 286 ? 34.424 13.603 54.929 1.00 18.92 286 SER D O 1
ATOM 23464 N N . ASN D 2 287 ? 36.328 13.987 53.780 1.00 16.07 287 ASN D N 1
ATOM 23465 C CA . ASN D 2 287 ? 36.189 12.818 52.911 1.00 17.34 287 ASN D CA 1
ATOM 23466 C C . ASN D 2 287 ? 36.813 11.530 53.451 1.00 19.38 287 ASN D C 1
ATOM 23467 O O . ASN D 2 287 ? 36.581 10.454 52.906 1.00 17.87 287 ASN D O 1
ATOM 23478 N N . ILE D 2 288 ? 37.608 11.630 54.509 1.00 19.70 288 ILE D N 1
ATOM 23479 C CA . ILE D 2 288 ? 38.203 10.441 55.114 1.00 21.24 288 ILE D CA 1
ATOM 23480 C C . ILE D 2 288 ? 37.097 9.513 55.615 1.00 18.84 288 ILE D C 1
ATOM 23481 O O . ILE D 2 288 ? 36.056 9.977 56.068 1.00 16.11 288 ILE D O 1
ATOM 23497 N N . GLU D 2 289 ? 37.303 8.204 55.503 1.00 18.39 289 GLU D N 1
ATOM 23498 C CA . GLU D 2 289 ? 36.294 7.239 55.947 1.00 20.92 289 GLU D CA 1
ATOM 23499 C C . GLU D 2 289 ? 36.945 5.960 56.479 1.00 17.35 289 GLU D C 1
ATOM 23500 O O . GLU D 2 289 ? 38.069 5.622 56.106 1.00 23.37 289 GLU D O 1
ATOM 23512 N N . GLY D 2 290 ? 36.230 5.259 57.355 1.00 14.97 290 GLY D N 1
ATOM 23513 C CA . GLY D 2 290 ? 36.661 3.957 57.836 1.00 23.29 290 GLY D CA 1
ATOM 23514 C C . GLY D 2 290 ? 37.834 4.018 58.796 1.00 24.46 290 GLY D C 1
ATOM 23515 O O . GLY D 2 290 ? 38.689 3.130 58.793 1.00 16.16 290 GLY D O 1
ATOM 23519 N N . CYS D 2 291 ? 37.872 5.064 59.618 1.00 16.34 291 CYS D N 1
ATOM 23520 C CA . CYS D 2 291 ? 38.948 5.247 60.594 1.00 18.62 291 CYS D CA 1
ATOM 23521 C C . CYS D 2 291 ? 38.365 5.456 61.989 1.00 13.16 291 CYS D C 1
ATOM 23522 O O . CYS D 2 291 ? 37.349 6.130 62.144 1.00 14.17 291 CYS D O 1
ATOM 23530 N N . SER D 2 292 ? 39.007 4.879 63.001 1.00 13.28 292 SER D N 1
ATOM 23531 C CA . SER D 2 292 ? 38.514 4.995 64.376 1.00 17.82 292 SER D CA 1
ATOM 23532 C C . SER D 2 292 ? 38.575 6.433 64.907 1.00 13.58 292 SER D C 1
ATOM 23533 O O . SER D 2 292 ? 37.861 6.778 65.849 1.00 16.17 292 SER D O 1
ATOM 23541 N N . LEU D 2 293 ? 39.410 7.272 64.304 1.00 16.45 293 LEU D N 1
ATOM 23542 C CA . LEU D 2 293 ? 39.519 8.667 64.731 1.00 18.94 293 LEU D CA 1
ATOM 23543 C C . LEU D 2 293 ? 38.638 9.629 63.924 1.00 18.29 293 LEU D C 1
ATOM 23544 O O . LEU D 2 293 ? 38.584 10.821 64.238 1.00 15.46 293 LEU D O 1
ATOM 23560 N N . ALA D 2 294 ? 37.959 9.121 62.895 1.00 16.70 294 ALA D N 1
ATOM 23561 C CA . ALA D 2 294 ? 37.118 9.959 62.034 1.00 15.98 294 ALA D CA 1
ATOM 23562 C C . ALA D 2 294 ? 35.626 9.702 62.273 1.00 14.67 294 ALA D C 1
ATOM 23563 O O . ALA D 2 294 ? 35.111 8.632 61.947 1.00 16.10 294 ALA D O 1
ATOM 23570 N N . TYR D 2 295 ? 34.946 10.708 62.819 1.00 12.04 295 TYR D N 1
ATOM 23571 C CA . TYR D 2 295 ? 33.552 10.601 63.263 1.00 13.78 295 TYR D CA 1
ATOM 23572 C C . TYR D 2 295 ? 32.640 10.014 62.190 1.00 25.46 295 TYR D C 1
ATOM 23573 O O . TYR D 2 295 ? 32.643 10.474 61.048 1.00 14.73 295 TYR D O 1
ATOM 23591 N N . ASP D 2 296 ? 31.852 9.008 62.569 1.00 17.23 296 ASP D N 1
ATOM 23592 C CA . ASP D 2 296 ? 30.905 8.371 61.655 1.00 13.75 296 ASP D CA 1
ATOM 23593 C C . ASP D 2 296 ? 29.909 7.508 62.426 1.00 18.25 296 ASP D C 1
ATOM 23594 O O . ASP D 2 296 ? 30.238 6.402 62.849 1.00 17.51 296 ASP D O 1
ATOM 23603 N N . PRO D 2 297 ? 28.687 8.017 62.619 1.00 15.84 297 PRO D N 1
ATOM 23604 C CA . PRO D 2 297 ? 27.631 7.265 63.312 1.00 16.73 297 PRO D CA 1
ATOM 23605 C C . PRO D 2 297 ? 27.267 5.934 62.642 1.00 17.26 297 PRO D C 1
ATOM 23606 O O . PRO D 2 297 ? 26.729 5.054 63.309 1.00 17.50 297 PRO D O 1
ATOM 23617 N N . LYS D 2 298 ? 27.553 5.799 61.349 1.00 25.45 298 LYS D N 1
ATOM 23618 C CA . LYS D 2 298 ? 27.258 4.570 60.608 1.00 24.94 298 LYS D CA 1
ATOM 23619 C C . LYS D 2 298 ? 28.383 3.539 60.722 1.00 23.41 298 LYS D C 1
ATOM 23620 O O . LYS D 2 298 ? 28.228 2.388 60.298 1.00 20.20 298 LYS D O 1
ATOM 23639 N N . LYS D 2 299 ? 29.517 3.962 61.274 1.00 17.94 299 LYS D N 1
ATOM 23640 C CA . LYS D 2 299 ? 30.671 3.083 61.476 1.00 20.07 299 LYS D CA 1
ATOM 23641 C C . LYS D 2 299 ? 30.947 2.191 60.260 1.00 25.94 299 LYS D C 1
ATOM 23642 O O . LYS D 2 299 ? 30.940 0.964 60.357 1.00 21.72 299 LYS D O 1
ATOM 23661 N N . LYS D 2 300 ? 31.211 2.819 59.119 1.00 17.53 300 LYS D N 1
ATOM 23662 C CA . LYS D 2 300 ? 31.418 2.091 57.869 1.00 26.81 300 LYS D CA 1
ATOM 23663 C C . LYS D 2 300 ? 32.730 1.293 57.828 1.00 23.25 300 LYS D C 1
ATOM 23664 O O . LYS D 2 300 ? 32.931 0.484 56.928 1.00 17.16 300 LYS D O 1
ATOM 23683 N N . ARG D 2 301 ? 33.610 1.508 58.803 1.00 18.29 301 ARG D N 1
ATOM 23684 C CA . ARG D 2 301 ? 34.913 0.836 58.832 1.00 18.93 301 ARG D CA 1
ATOM 23685 C C . ARG D 2 301 ? 34.803 -0.669 58.564 1.00 21.24 301 ARG D C 1
ATOM 23686 O O . ARG D 2 301 ? 35.577 -1.231 57.789 1.00 20.92 301 ARG D O 1
ATOM 23707 N N . GLY D 2 302 ? 33.838 -1.320 59.206 1.00 23.29 302 GLY D N 1
ATOM 23708 C CA . GLY D 2 302 ? 33.669 -2.756 59.065 1.00 20.22 302 GLY D CA 1
ATOM 23709 C C . GLY D 2 302 ? 33.336 -3.173 57.641 1.00 21.94 302 GLY D C 1
ATOM 23710 O O . GLY D 2 302 ? 33.927 -4.109 57.103 1.00 29.05 302 GLY D O 1
ATOM 23714 N N . SER D 2 303 ? 32.395 -2.468 57.025 1.00 19.45 303 SER D N 1
ATOM 23715 C CA . SER D 2 303 ? 31.957 -2.795 55.667 1.00 23.21 303 SER D CA 1
ATOM 23716 C C . SER D 2 303 ? 33.053 -2.524 54.639 1.00 22.22 303 SER D C 1
ATOM 23717 O O . SER D 2 303 ? 33.155 -3.220 53.626 1.00 24.58 303 SER D O 1
ATOM 23725 N N . LEU D 2 304 ? 33.871 -1.508 54.893 1.00 22.59 304 LEU D N 1
ATOM 23726 C CA . LEU D 2 304 ? 34.966 -1.173 53.987 1.00 18.99 304 LEU D CA 1
ATOM 23727 C C . LEU D 2 304 ? 36.058 -2.235 54.052 1.00 28.04 304 LEU D C 1
ATOM 23728 O O . LEU D 2 304 ? 36.711 -2.527 53.051 1.00 30.99 304 LEU D O 1
ATOM 23744 N N . ILE D 2 305 ? 36.249 -2.823 55.229 1.00 20.20 305 ILE D N 1
ATOM 23745 C CA . ILE D 2 305 ? 37.211 -3.908 55.383 1.00 18.75 305 ILE D CA 1
ATOM 23746 C C . ILE D 2 305 ? 36.724 -5.157 54.645 1.00 19.45 305 ILE D C 1
ATOM 23747 O O . ILE D 2 305 ? 37.505 -5.831 53.977 1.00 21.70 305 ILE D O 1
ATOM 23763 N N . VAL D 2 306 ? 35.432 -5.454 54.752 1.00 20.45 306 VAL D N 1
ATOM 23764 C CA . VAL D 2 306 ? 34.850 -6.584 54.033 1.00 20.46 306 VAL D CA 1
ATOM 23765 C C . VAL D 2 306 ? 35.042 -6.416 52.525 1.00 25.05 306 VAL D C 1
ATOM 23766 O O . VAL D 2 306 ? 35.380 -7.370 51.830 1.00 22.86 306 VAL D O 1
ATOM 23779 N N . ASP D 2 307 ? 34.840 -5.202 52.020 1.00 17.75 307 ASP D N 1
ATOM 23780 C CA . ASP D 2 307 ? 34.956 -4.964 50.581 1.00 25.58 307 ASP D CA 1
ATOM 23781 C C . ASP D 2 307 ? 36.365 -5.272 50.095 1.00 33.09 307 ASP D C 1
ATOM 23782 O O . ASP D 2 307 ? 36.549 -5.900 49.053 1.00 26.92 307 ASP D O 1
ATOM 23791 N N . GLU D 2 308 ? 37.356 -4.829 50.861 1.00 29.43 308 GLU D N 1
ATOM 23792 C CA . GLU D 2 308 ? 38.753 -5.035 50.507 1.00 24.91 308 GLU D CA 1
ATOM 23793 C C . GLU D 2 308 ? 39.124 -6.513 50.600 1.00 25.71 308 GLU D C 1
ATOM 23794 O O . GLU D 2 308 ? 39.925 -7.009 49.807 1.00 23.51 308 GLU D O 1
ATOM 23806 N N . VAL D 2 309 ? 38.541 -7.212 51.571 1.00 20.62 309 VAL D N 1
ATOM 23807 C CA . VAL D 2 309 ? 38.796 -8.636 51.747 1.00 18.12 309 VAL D CA 1
ATOM 23808 C C . VAL D 2 309 ? 38.310 -9.400 50.522 1.00 23.86 309 VAL D C 1
ATOM 23809 O O . VAL D 2 309 ? 38.979 -10.309 50.035 1.00 30.59 309 VAL D O 1
ATOM 23822 N N . LYS D 2 310 ? 37.142 -9.020 50.023 1.00 21.66 310 LYS D N 1
ATOM 23823 C CA . LYS D 2 310 ? 36.541 -9.716 48.893 1.00 29.93 310 LYS D CA 1
ATOM 23824 C C . LYS D 2 310 ? 37.234 -9.375 47.575 1.00 32.59 310 LYS D C 1
ATOM 23825 O O . LYS D 2 310 ? 37.303 -10.212 46.677 1.00 28.44 310 LYS D O 1
ATOM 23844 N N . LYS D 2 311 ? 37.752 -8.157 47.459 1.00 20.28 311 LYS D N 1
ATOM 23845 C CA . LYS D 2 311 ? 38.423 -7.741 46.229 1.00 25.86 311 LYS D CA 1
ATOM 23846 C C . LYS D 2 311 ? 39.700 -8.541 46.007 1.00 24.46 311 LYS D C 1
ATOM 23847 O O . LYS D 2 311 ? 40.110 -8.765 44.868 1.00 34.13 311 LYS D O 1
ATOM 23866 N N . LYS D 2 312 ? 40.327 -8.973 47.098 1.00 22.78 312 LYS D N 1
ATOM 23867 C CA . LYS D 2 312 ? 41.626 -9.639 47.019 1.00 28.89 312 LYS D CA 1
ATOM 23868 C C . LYS D 2 312 ? 41.596 -11.091 47.503 1.00 25.01 312 LYS D C 1
ATOM 23869 O O . LYS D 2 312 ? 42.645 -11.709 47.675 1.00 32.72 312 LYS D O 1
ATOM 23888 N N . ASP D 2 313 ? 40.400 -11.632 47.712 1.00 21.75 313 ASP D N 1
ATOM 23889 C CA . ASP D 2 313 ? 40.245 -13.015 48.164 1.00 27.53 313 ASP D CA 1
ATOM 23890 C C . ASP D 2 313 ? 41.094 -13.296 49.404 1.00 32.81 313 ASP D C 1
ATOM 23891 O O . ASP D 2 313 ? 41.814 -14.293 49.471 1.00 21.10 313 ASP D O 1
ATOM 23900 N N . ILE D 2 314 ? 41.000 -12.406 50.384 1.00 30.91 314 ILE D N 1
ATOM 23901 C CA . ILE D 2 314 ? 41.759 -12.524 51.621 1.00 33.40 314 ILE D CA 1
ATOM 23902 C C . ILE D 2 314 ? 41.143 -13.583 52.537 1.00 22.66 314 ILE D C 1
ATOM 23903 O O . ILE D 2 314 ? 39.924 -13.730 52.603 1.00 26.57 314 ILE D O 1
ATOM 23919 N N . ASP D 2 315 ? 42.000 -14.331 53.225 1.00 24.44 315 ASP D N 1
ATOM 23920 C CA . ASP D 2 315 ? 41.567 -15.477 54.026 1.00 31.36 315 ASP D CA 1
ATOM 23921 C C . ASP D 2 315 ? 41.213 -15.136 55.474 1.00 25.96 315 ASP D C 1
ATOM 23922 O O . ASP D 2 315 ? 40.519 -15.909 56.135 1.00 26.61 315 ASP D O 1
ATOM 23931 N N . GLY D 2 316 ? 41.691 -13.999 55.973 1.00 25.71 316 GLY D N 1
ATOM 23932 C CA . GLY D 2 316 ? 41.418 -13.617 57.352 1.00 26.41 316 GLY D CA 1
ATOM 23933 C C . GLY D 2 316 ? 41.825 -12.195 57.696 1.00 28.38 316 GLY D C 1
ATOM 23934 O O . GLY D 2 316 ? 42.630 -11.584 56.998 1.00 24.35 316 GLY D O 1
ATOM 23938 N N . VAL D 2 317 ? 41.259 -11.670 58.781 1.00 21.41 317 VAL D N 1
ATOM 23939 C CA . VAL D 2 317 ? 41.566 -10.319 59.247 1.00 21.95 317 VAL D CA 1
ATOM 23940 C C . VAL D 2 317 ? 42.165 -10.372 60.648 1.00 23.64 317 VAL D C 1
ATOM 23941 O O . VAL D 2 317 ? 41.630 -11.042 61.530 1.00 26.48 317 VAL D O 1
ATOM 23954 N N . ILE D 2 318 ? 43.272 -9.663 60.848 1.00 18.88 318 ILE D N 1
ATOM 23955 C CA . ILE D 2 318 ? 43.913 -9.597 62.160 1.00 21.61 318 ILE D CA 1
ATOM 23956 C C . ILE D 2 318 ? 43.821 -8.196 62.759 1.00 30.35 318 ILE D C 1
ATOM 23957 O O . ILE D 2 318 ? 44.363 -7.238 62.207 1.00 18.45 318 ILE D O 1
ATOM 23973 N N . PHE D 2 319 ? 43.127 -8.082 63.888 1.00 20.50 319 PHE D N 1
ATOM 23974 C CA . PHE D 2 319 ? 43.084 -6.834 64.636 1.00 20.21 319 PHE D CA 1
ATOM 23975 C C . PHE D 2 319 ? 44.388 -6.670 65.405 1.00 27.87 319 PHE D C 1
ATOM 23976 O O . PHE D 2 319 ? 44.636 -7.381 66.377 1.00 21.36 319 PHE D O 1
ATOM 23993 N N . CYS D 2 320 ? 45.229 -5.747 64.954 1.00 22.47 320 CYS D N 1
ATOM 23994 C CA . CYS D 2 320 ? 46.444 -5.401 65.678 1.00 25.22 320 CYS D CA 1
ATOM 23995 C C . CYS D 2 320 ? 46.113 -4.294 66.675 1.00 24.28 320 CYS D C 1
ATOM 23996 O O . CYS D 2 320 ? 46.250 -3.108 66.381 1.00 18.26 320 CYS D O 1
ATOM 24004 N N . MET D 2 321 ? 45.664 -4.708 67.854 1.00 22.95 321 MET D N 1
ATOM 24005 C CA . MET D 2 321 ? 45.110 -3.803 68.856 1.00 25.17 321 MET D CA 1
ATOM 24006 C C . MET D 2 321 ? 46.174 -3.125 69.712 1.00 22.24 321 MET D C 1
ATOM 24007 O O . MET D 2 321 ? 46.844 -3.778 70.507 1.00 21.10 321 MET D O 1
ATOM 24021 N N . MET D 2 322 ? 46.312 -1.810 69.567 1.00 20.25 322 MET D N 1
ATOM 24022 C CA . MET D 2 322 ? 47.243 -1.050 70.396 1.00 18.24 322 MET D CA 1
ATOM 24023 C C . MET D 2 322 ? 46.803 -1.125 71.853 1.00 12.67 322 MET D C 1
ATOM 24024 O O . MET D 2 322 ? 45.633 -0.908 72.160 1.00 18.49 322 MET D O 1
ATOM 24038 N N . LYS D 2 323 ? 47.741 -1.428 72.744 1.00 16.42 323 LYS D N 1
ATOM 24039 C CA . LYS D 2 323 ? 47.428 -1.563 74.168 1.00 18.34 323 LYS D CA 1
ATOM 24040 C C . LYS D 2 323 ? 46.882 -0.260 74.744 1.00 17.80 323 LYS D C 1
ATOM 24041 O O . LYS D 2 323 ? 47.510 0.791 74.622 1.00 16.54 323 LYS D O 1
ATOM 24060 N N . PHE D 2 324 ? 45.704 -0.348 75.361 1.00 14.28 324 PHE D N 1
ATOM 24061 C CA . PHE D 2 324 ? 45.038 0.784 76.006 1.00 18.17 324 PHE D CA 1
ATOM 24062 C C . PHE D 2 324 ? 44.621 1.900 75.039 1.00 13.58 324 PHE D C 1
ATOM 24063 O O . PHE D 2 324 ? 44.468 3.050 75.445 1.00 14.20 324 PHE D O 1
ATOM 24080 N N . CYS D 2 325 ? 44.427 1.573 73.764 1.00 21.19 325 CYS D N 1
ATOM 24081 C CA . CYS D 2 325 ? 43.888 2.548 72.816 1.00 18.69 325 CYS D CA 1
ATOM 24082 C C . CYS D 2 325 ? 42.369 2.515 72.906 1.00 20.13 325 CYS D C 1
ATOM 24083 O O . CYS D 2 325 ? 41.748 1.553 72.458 1.00 18.04 325 CYS D O 1
ATOM 24090 N N . ASP D 2 326 ? 41.758 3.548 73.481 1.00 13.02 326 ASP D N 1
ATOM 24091 C CA . ASP D 2 326 ? 40.315 3.473 73.724 1.00 10.40 326 ASP D CA 1
ATOM 24092 C C . ASP D 2 326 ? 39.462 3.641 72.452 1.00 14.47 326 ASP D C 1
ATOM 24093 O O . ASP D 2 326 ? 38.425 2.993 72.326 1.00 17.75 326 ASP D O 1
ATOM 24102 N N . PRO D 2 327 ? 39.897 4.482 71.496 1.00 13.28 327 PRO D N 1
ATOM 24103 C CA . PRO D 2 327 ? 39.089 4.535 70.269 1.00 13.44 327 PRO D CA 1
ATOM 24104 C C . PRO D 2 327 ? 39.001 3.186 69.551 1.00 10.42 327 PRO D C 1
ATOM 24105 O O . PRO D 2 327 ? 37.921 2.810 69.096 1.00 15.39 327 PRO D O 1
ATOM 24116 N N . GLU D 2 328 ? 40.116 2.470 69.439 1.00 12.56 328 GLU D N 1
ATOM 24117 C CA . GLU D 2 328 ? 40.109 1.180 68.747 1.00 16.18 328 GLU D CA 1
ATOM 24118 C C . GLU D 2 328 ? 39.387 0.118 69.573 1.00 16.81 328 GLU D C 1
ATOM 24119 O O . GLU D 2 328 ? 38.812 -0.824 69.028 1.00 16.12 328 GLU D O 1
ATOM 24131 N N . GLU D 2 329 ? 39.410 0.269 70.892 1.00 14.57 329 GLU D N 1
ATOM 24132 C CA . GLU D 2 329 ? 38.714 -0.671 71.761 1.00 14.01 329 GLU D CA 1
ATOM 24133 C C . GLU D 2 329 ? 37.196 -0.512 71.635 1.00 14.23 329 GLU D C 1
ATOM 24134 O O . GLU D 2 329 ? 36.462 -1.497 71.648 1.00 15.42 329 GLU D O 1
ATOM 24146 N N . TYR D 2 330 ? 36.727 0.723 71.494 1.00 13.65 330 TYR D N 1
ATOM 24147 C CA . TYR D 2 330 ? 35.303 0.964 71.266 1.00 13.80 330 TYR D CA 1
ATOM 24148 C C . TYR D 2 330 ? 34.845 0.342 69.941 1.00 13.65 330 TYR D C 1
ATOM 24149 O O . TYR D 2 330 ? 33.752 -0.223 69.853 1.00 13.75 330 TYR D O 1
ATOM 24167 N N . ASP D 2 331 ? 35.678 0.438 68.911 1.00 14.81 331 ASP D N 1
ATOM 24168 C CA . ASP D 2 331 ? 35.317 -0.098 67.595 1.00 18.54 331 ASP D CA 1
ATOM 24169 C C . ASP D 2 331 ? 35.256 -1.628 67.551 1.00 24.70 331 ASP D C 1
ATOM 24170 O O . ASP D 2 331 ? 34.410 -2.194 66.863 1.00 23.74 331 ASP D O 1
ATOM 24179 N N . TYR D 2 332 ? 36.149 -2.290 68.283 1.00 18.30 332 TYR D N 1
ATOM 24180 C CA . TYR D 2 332 ? 36.400 -3.724 68.086 1.00 18.64 332 TYR D CA 1
ATOM 24181 C C . TYR D 2 332 ? 35.145 -4.603 67.979 1.00 19.79 332 TYR D C 1
ATOM 24182 O O . TYR D 2 332 ? 34.989 -5.326 66.997 1.00 20.74 332 TYR D O 1
ATOM 24200 N N . PRO D 2 333 ? 34.251 -4.558 68.980 1.00 18.17 333 PRO D N 1
ATOM 24201 C CA . PRO D 2 333 ? 33.094 -5.466 68.929 1.00 21.77 333 PRO D CA 1
ATOM 24202 C C . PRO D 2 333 ? 32.218 -5.320 67.679 1.00 22.81 333 PRO D C 1
ATOM 24203 O O . PRO D 2 333 ? 31.824 -6.331 67.097 1.00 22.77 333 PRO D O 1
ATOM 24214 N N . LEU D 2 334 ? 31.906 -4.092 67.280 1.00 16.23 334 LEU D N 1
ATOM 24215 C CA . LEU D 2 334 ? 31.028 -3.867 66.133 1.00 19.05 334 LEU D CA 1
ATOM 24216 C C . LEU D 2 334 ? 31.731 -4.149 64.808 1.00 20.60 334 LEU D C 1
ATOM 24217 O O . LEU D 2 334 ? 31.126 -4.686 63.878 1.00 23.94 334 LEU D O 1
ATOM 24233 N N . VAL D 2 335 ? 33.004 -3.783 64.717 1.00 17.88 335 VAL D N 1
ATOM 24234 C CA . VAL D 2 335 ? 33.772 -4.019 63.500 1.00 19.35 335 VAL D CA 1
ATOM 24235 C C . VAL D 2 335 ? 33.978 -5.519 63.301 1.00 21.97 335 VAL D C 1
ATOM 24236 O O . VAL D 2 335 ? 33.857 -6.029 62.190 1.00 20.15 335 VAL D O 1
ATOM 24249 N N . ARG D 2 336 ? 34.275 -6.229 64.385 1.00 19.57 336 ARG D N 1
ATOM 24250 C CA . ARG D 2 336 ? 34.459 -7.675 64.318 1.00 18.80 336 ARG D CA 1
ATOM 24251 C C . ARG D 2 336 ? 33.189 -8.346 63.818 1.00 21.67 336 ARG D C 1
ATOM 24252 O O . ARG D 2 336 ? 33.243 -9.251 62.981 1.00 22.08 336 ARG D O 1
ATOM 24273 N N . LYS D 2 337 ? 32.045 -7.907 64.331 1.00 19.42 337 LYS D N 1
ATOM 24274 C CA . LYS D 2 337 ? 30.774 -8.522 63.960 1.00 26.30 337 LYS D CA 1
ATOM 24275 C C . LYS D 2 337 ? 30.484 -8.340 62.473 1.00 28.32 337 LYS D C 1
ATOM 24276 O O . LYS D 2 337 ? 30.023 -9.269 61.809 1.00 23.17 337 LYS D O 1
ATOM 24295 N N . ASP D 2 338 ? 30.751 -7.149 61.947 1.00 22.31 338 ASP D N 1
ATOM 24296 C CA . ASP D 2 338 ? 30.526 -6.897 60.524 1.00 23.81 338 ASP D CA 1
ATOM 24297 C C . ASP D 2 338 ? 31.339 -7.862 59.666 1.00 25.40 338 ASP D C 1
ATOM 24298 O O . ASP D 2 338 ? 30.851 -8.371 58.654 1.00 23.76 338 ASP D O 1
ATOM 24307 N N . ILE D 2 339 ? 32.581 -8.112 60.069 1.00 23.11 339 ILE D N 1
ATOM 24308 C CA . ILE D 2 339 ? 33.481 -8.959 59.289 1.00 24.19 339 ILE D CA 1
ATOM 24309 C C . ILE D 2 339 ? 33.083 -10.437 59.369 1.00 31.85 339 ILE D C 1
ATOM 24310 O O . ILE D 2 339 ? 32.986 -11.120 58.348 1.00 23.01 339 ILE D O 1
ATOM 24326 N N . GLU D 2 340 ? 32.841 -10.923 60.582 1.00 20.64 340 GLU D N 1
ATOM 24327 C CA . GLU D 2 340 ? 32.494 -12.327 60.790 1.00 25.42 340 GLU D CA 1
ATOM 24328 C C . GLU D 2 340 ? 31.107 -12.662 60.240 1.00 31.98 340 GLU D C 1
ATOM 24329 O O . GLU D 2 340 ? 30.834 -13.809 59.887 1.00 33.52 340 GLU D O 1
ATOM 24341 N N . ASP D 2 341 ? 30.235 -11.662 60.162 1.00 26.84 341 ASP D N 1
ATOM 24342 C CA . ASP D 2 341 ? 28.903 -11.862 59.600 1.00 36.92 341 ASP D CA 1
ATOM 24343 C C . ASP D 2 341 ? 28.980 -12.125 58.097 1.00 31.65 341 ASP D C 1
ATOM 24344 O O . ASP D 2 341 ? 28.050 -12.677 57.509 1.00 31.73 341 ASP D O 1
ATOM 24353 N N . SER D 2 342 ? 30.088 -11.725 57.481 1.00 28.98 342 SER D N 1
ATOM 24354 C CA . SER D 2 342 ? 30.319 -11.991 56.061 1.00 33.54 342 SER D CA 1
ATOM 24355 C C . SER D 2 342 ? 31.100 -13.286 55.850 1.00 39.45 342 SER D C 1
ATOM 24356 O O . SER D 2 342 ? 31.556 -13.571 54.743 1.00 39.21 342 SER D O 1
ATOM 24364 N N . GLY D 2 343 ? 31.253 -14.066 56.914 1.00 21.23 343 GLY D N 1
ATOM 24365 C CA . GLY D 2 343 ? 31.914 -15.358 56.829 1.00 23.75 343 GLY D CA 1
ATOM 24366 C C . GLY D 2 343 ? 33.431 -15.278 56.837 1.00 31.90 343 GLY D C 1
ATOM 24367 O O . GLY D 2 343 ? 34.102 -16.207 56.391 1.00 29.85 343 GLY D O 1
ATOM 24371 N N . ILE D 2 344 ? 33.974 -14.175 57.346 1.00 26.08 344 ILE D N 1
ATOM 24372 C CA . ILE D 2 344 ? 35.421 -13.980 57.392 1.00 27.25 344 ILE D CA 1
ATOM 24373 C C . ILE D 2 344 ? 35.927 -14.080 58.833 1.00 28.96 344 ILE D C 1
ATOM 24374 O O . ILE D 2 344 ? 35.440 -13.370 59.709 1.00 28.05 344 ILE D O 1
ATOM 24390 N N . PRO D 2 345 ? 36.910 -14.963 59.082 1.00 25.85 345 PRO D N 1
ATOM 24391 C CA . PRO D 2 345 ? 37.439 -15.163 60.439 1.00 33.98 345 PRO D CA 1
ATOM 24392 C C . PRO D 2 345 ? 38.373 -14.037 60.889 1.00 28.02 345 PRO D C 1
ATOM 24393 O O . PRO D 2 345 ? 39.011 -13.402 60.050 1.00 22.53 345 PRO D O 1
ATOM 24404 N N . THR D 2 346 ? 38.457 -13.803 62.196 1.00 30.37 346 THR D N 1
ATOM 24405 C CA . THR D 2 346 ? 39.301 -12.734 62.726 1.00 28.14 346 THR D CA 1
ATOM 24406 C C . THR D 2 346 ? 40.167 -13.208 63.892 1.00 28.35 346 THR D C 1
ATOM 24407 O O . THR D 2 346 ? 39.888 -14.235 64.514 1.00 24.70 346 THR D O 1
ATOM 24418 N N . LEU D 2 347 ? 41.221 -12.446 64.174 1.00 22.77 347 LEU D N 1
ATOM 24419 C CA . LEU D 2 347 ? 42.154 -12.757 65.252 1.00 27.99 347 LEU D CA 1
ATOM 24420 C C . LEU D 2 347 ? 42.475 -11.491 66.040 1.00 28.06 347 LEU D C 1
ATOM 24421 O O . LEU D 2 347 ? 42.559 -10.404 65.472 1.00 24.97 347 LEU D O 1
ATOM 24437 N N . TYR D 2 348 ? 42.656 -11.638 67.348 1.00 24.40 348 TYR D N 1
ATOM 24438 C CA . TYR D 2 348 ? 42.999 -10.516 68.217 1.00 28.11 348 TYR D CA 1
ATOM 24439 C C . TYR D 2 348 ? 44.451 -10.645 68.660 1.00 28.54 348 TYR D C 1
ATOM 24440 O O . TYR D 2 348 ? 44.850 -11.672 69.203 1.00 27.37 348 TYR D O 1
ATOM 24458 N N . VAL D 2 349 ? 45.239 -9.604 68.416 1.00 23.27 349 VAL D N 1
ATOM 24459 C CA . VAL D 2 349 ? 46.646 -9.593 68.805 1.00 23.85 349 VAL D CA 1
ATOM 24460 C C . VAL D 2 349 ? 46.982 -8.260 69.461 1.00 23.85 349 VAL D C 1
ATOM 24461 O O . VAL D 2 349 ? 46.735 -7.204 68.889 1.00 27.09 349 VAL D O 1
ATOM 24474 N N . GLU D 2 350 ? 47.541 -8.302 70.664 1.00 21.81 350 GLU D N 1
ATOM 24475 C CA . GLU D 2 350 ? 47.905 -7.072 71.359 1.00 32.25 350 GLU D CA 1
ATOM 24476 C C . GLU D 2 350 ? 49.271 -6.542 70.916 1.00 36.91 350 GLU D C 1
ATOM 24477 O O . GLU D 2 350 ? 50.262 -7.271 70.917 1.00 29.85 350 GLU D O 1
ATOM 24489 N N . ILE D 2 351 ? 49.307 -5.267 70.537 1.00 23.06 351 ILE D N 1
ATOM 24490 C CA . ILE D 2 351 ? 50.546 -4.587 70.177 1.00 22.51 351 ILE D CA 1
ATOM 24491 C C . ILE D 2 351 ? 51.031 -3.760 71.363 1.00 25.93 351 ILE D C 1
ATOM 24492 O O . ILE D 2 351 ? 50.285 -2.937 71.893 1.00 26.33 351 ILE D O 1
ATOM 24508 N N . ASP D 2 352 ? 52.277 -3.976 71.777 1.00 23.55 352 ASP D N 1
ATOM 24509 C CA . ASP D 2 352 ? 52.826 -3.313 72.961 1.00 16.77 352 ASP D CA 1
ATOM 24510 C C . ASP D 2 352 ? 54.294 -2.961 72.727 1.00 23.48 352 ASP D C 1
ATOM 24511 O O . ASP D 2 352 ? 55.132 -3.845 72.570 1.00 24.40 352 ASP D O 1
ATOM 24520 N N . GLN D 2 353 ? 54.598 -1.667 72.698 1.00 20.48 353 GLN D N 1
ATOM 24521 C CA . GLN D 2 353 ? 55.948 -1.201 72.382 1.00 17.58 353 GLN D CA 1
ATOM 24522 C C . GLN D 2 353 ? 56.922 -1.308 73.558 1.00 21.99 353 GLN D C 1
ATOM 24523 O O . GLN D 2 353 ? 58.130 -1.164 73.377 1.00 24.40 353 GLN D O 1
ATOM 24537 N N . GLN D 2 354 ? 56.403 -1.562 74.755 1.00 19.37 354 GLN D N 1
ATOM 24538 C CA . GLN D 2 354 ? 57.256 -1.779 75.926 1.00 20.23 354 GLN D CA 1
ATOM 24539 C C . GLN D 2 354 ? 57.571 -3.256 76.129 1.00 37.42 354 GLN D C 1
ATOM 24540 O O . GLN D 2 354 ? 58.355 -3.610 77.007 1.00 43.74 354 GLN D O 1
ATOM 24554 N N . THR D 2 355 ? 56.955 -4.116 75.324 1.00 25.38 355 THR D N 1
ATOM 24555 C CA . THR D 2 355 ? 57.093 -5.559 75.501 1.00 39.96 355 THR D CA 1
ATOM 24556 C C . THR D 2 355 ? 58.476 -6.051 75.085 1.00 63.84 355 THR D C 1
ATOM 24557 O O . THR D 2 355 ? 59.144 -5.434 74.256 1.00 54.03 355 THR D O 1
ATOM 24568 N N . GLN D 2 356 ? 58.896 -7.169 75.667 1.00 117.04 356 GLN D N 1
ATOM 24569 C CA . GLN D 2 356 ? 60.158 -7.794 75.294 1.00 146.85 356 GLN D CA 1
ATOM 24570 C C . GLN D 2 356 ? 59.890 -8.977 74.373 1.00 157.26 356 GLN D C 1
ATOM 24571 O O . GLN D 2 356 ? 60.379 -9.022 73.244 1.00 161.97 356 GLN D O 1
ATOM 24585 N N . ASN D 2 357 ? 59.108 -9.932 74.865 1.00 161.38 357 ASN D N 1
ATOM 24586 C CA . ASN D 2 357 ? 58.722 -11.091 74.073 1.00 158.25 357 ASN D CA 1
ATOM 24587 C C . ASN D 2 357 ? 57.211 -11.133 73.888 1.00 140.52 357 ASN D C 1
ATOM 24588 O O . ASN D 2 357 ? 56.458 -11.207 74.859 1.00 149.73 357 ASN D O 1
ATOM 24599 N N . ASN D 2 358 ? 56.767 -11.072 72.638 1.00 88.42 358 ASN D N 1
ATOM 24600 C CA . ASN D 2 358 ? 55.347 -11.173 72.341 1.00 70.22 358 ASN D CA 1
ATOM 24601 C C . ASN D 2 358 ? 54.989 -12.625 72.058 1.00 62.45 358 ASN D C 1
ATOM 24602 O O . ASN D 2 358 ? 54.696 -12.999 70.922 1.00 52.65 358 ASN D O 1
ATOM 24613 N N . GLU D 2 359 ? 55.027 -13.443 73.105 1.00 56.70 359 GLU D N 1
ATOM 24614 C CA . GLU D 2 359 ? 54.792 -14.875 72.969 1.00 48.41 359 GLU D CA 1
ATOM 24615 C C . GLU D 2 359 ? 53.316 -15.174 72.737 1.00 32.69 359 GLU D C 1
ATOM 24616 O O . GLU D 2 359 ? 52.970 -16.181 72.117 1.00 36.54 359 GLU D O 1
ATOM 24628 N N . GLN D 2 360 ? 52.447 -14.303 73.238 1.00 33.99 360 GLN D N 1
ATOM 24629 C CA . GLN D 2 360 ? 51.013 -14.468 73.048 1.00 33.81 360 GLN D CA 1
ATOM 24630 C C . GLN D 2 360 ? 50.662 -14.288 71.575 1.00 36.72 360 GLN D C 1
ATOM 24631 O O . GLN D 2 360 ? 49.730 -14.909 71.067 1.00 39.75 360 GLN D O 1
ATOM 24645 N N . ALA D 2 361 ? 51.419 -13.433 70.895 1.00 28.10 361 ALA D N 1
ATOM 24646 C CA . ALA D 2 361 ? 51.226 -13.203 69.469 1.00 32.79 361 ALA D CA 1
ATOM 24647 C C . ALA D 2 361 ? 51.667 -14.420 68.662 1.00 33.69 361 ALA D C 1
ATOM 24648 O O . ALA D 2 361 ? 51.046 -14.766 67.660 1.00 33.04 361 ALA D O 1
ATOM 24655 N N . ARG D 2 362 ? 52.740 -15.068 69.102 1.00 32.75 362 ARG D N 1
ATOM 24656 C CA . ARG D 2 362 ? 53.282 -16.214 68.383 1.00 33.01 362 ARG D CA 1
ATOM 24657 C C . ARG D 2 362 ? 52.328 -17.402 68.403 1.00 34.33 362 ARG D C 1
ATOM 24658 O O . ARG D 2 362 ? 52.044 -17.996 67.364 1.00 32.55 362 ARG D O 1
ATOM 24679 N N . THR D 2 363 ? 51.835 -17.750 69.586 1.00 35.68 363 THR D N 1
ATOM 24680 C CA A THR D 2 363 ? 50.953 -18.900 69.741 0.00 36.33 363 THR D CA 1
ATOM 24681 C CA B THR D 2 363 ? 50.956 -18.905 69.728 1.00 32.31 363 THR D CA 1
ATOM 24682 C C . THR D 2 363 ? 49.576 -18.641 69.136 1.00 30.94 363 THR D C 1
ATOM 24683 O O . THR D 2 363 ? 48.947 -19.547 68.596 1.00 41.75 363 THR D O 1
ATOM 24704 N N . ARG D 2 364 ? 49.108 -17.400 69.233 1.00 26.37 364 ARG D N 1
ATOM 24705 C CA . ARG D 2 364 ? 47.796 -17.047 68.697 1.00 27.17 364 ARG D CA 1
ATOM 24706 C C . ARG D 2 364 ? 47.789 -17.070 67.170 1.00 31.39 364 ARG D C 1
ATOM 24707 O O . ARG D 2 364 ? 46.811 -17.493 66.556 1.00 29.03 364 ARG D O 1
ATOM 24728 N N . ILE D 2 365 ? 48.882 -16.616 66.564 1.00 25.33 365 ILE D N 1
ATOM 24729 C CA . ILE D 2 365 ? 48.985 -16.550 65.110 1.00 30.29 365 ILE D CA 1
ATOM 24730 C C . ILE D 2 365 ? 49.247 -17.933 64.511 1.00 41.21 365 ILE D C 1
ATOM 24731 O O . ILE D 2 365 ? 48.873 -18.204 63.369 1.00 30.75 365 ILE D O 1
ATOM 24747 N N . GLN D 2 366 ? 49.883 -18.808 65.282 1.00 30.85 366 GLN D N 1
ATOM 24748 C CA . GLN D 2 366 ? 50.071 -20.189 64.854 1.00 33.36 366 GLN D CA 1
ATOM 24749 C C . GLN D 2 366 ? 48.725 -20.897 64.769 1.00 33.39 366 GLN D C 1
ATOM 24750 O O . GLN D 2 366 ? 48.426 -21.567 63.783 1.00 30.08 366 GLN D O 1
ATOM 24764 N N . THR D 2 367 ? 47.915 -20.738 65.810 1.00 38.30 367 THR D N 1
ATOM 24765 C CA . THR D 2 367 ? 46.599 -21.361 65.865 1.00 31.48 367 THR D CA 1
ATOM 24766 C C . THR D 2 367 ? 45.692 -20.814 64.770 1.00 37.17 367 THR D C 1
ATOM 24767 O O . THR D 2 367 ? 44.933 -21.561 64.155 1.00 35.94 367 THR D O 1
ATOM 24778 N N . PHE D 2 368 ? 45.777 -19.510 64.532 1.00 33.73 368 PHE D N 1
ATOM 24779 C CA . PHE D 2 368 ? 44.960 -18.857 63.515 1.00 26.31 368 PHE D CA 1
ATOM 24780 C C . PHE D 2 368 ? 45.288 -19.421 62.137 1.00 35.39 368 PHE D C 1
ATOM 24781 O O . PHE D 2 368 ? 44.396 -19.659 61.327 1.00 36.97 368 PHE D O 1
ATOM 24798 N N . ALA D 2 369 ? 46.574 -19.639 61.882 1.00 32.44 369 ALA D N 1
ATOM 24799 C CA . ALA D 2 369 ? 47.021 -20.175 60.602 1.00 40.15 369 ALA D CA 1
ATOM 24800 C C . ALA D 2 369 ? 46.584 -21.630 60.435 1.00 38.86 369 ALA D C 1
ATOM 24801 O O . ALA D 2 369 ? 46.141 -22.035 59.360 1.00 43.26 369 ALA D O 1
ATOM 24808 N N . GLU D 2 370 ? 46.711 -22.412 61.502 1.00 34.45 370 GLU D N 1
ATOM 24809 C CA . GLU D 2 370 ? 46.317 -23.817 61.476 1.00 42.19 370 GLU D CA 1
ATOM 24810 C C . GLU D 2 370 ? 44.817 -23.942 61.237 1.00 46.64 370 GLU D C 1
ATOM 24811 O O . GLU D 2 370 ? 44.357 -24.876 60.582 1.00 49.24 370 GLU D O 1
ATOM 24823 N N . MET D 2 371 ? 44.058 -22.991 61.770 1.00 45.05 371 MET D N 1
ATOM 24824 C CA . MET D 2 371 ? 42.616 -22.973 61.586 1.00 41.23 371 MET D CA 1
ATOM 24825 C C . MET D 2 371 ? 42.287 -22.652 60.131 1.00 47.31 371 MET D C 1
ATOM 24826 O O . MET D 2 371 ? 41.438 -23.302 59.521 1.00 52.23 371 MET D O 1
ATOM 24840 N N . MET D 2 372 ? 42.977 -21.657 59.576 1.00 36.93 372 MET D N 1
ATOM 24841 C CA . MET D 2 372 ? 42.748 -21.241 58.197 1.00 33.57 372 MET D CA 1
ATOM 24842 C C . MET D 2 372 ? 43.095 -22.361 57.218 1.00 45.79 372 MET D C 1
ATOM 24843 O O . MET D 2 372 ? 42.622 -22.366 56.082 1.00 42.59 372 MET D O 1
ATOM 24857 N N . SER D 2 373 ? 43.914 -23.309 57.664 1.00 44.83 373 SER D N 1
ATOM 24858 C CA . SER D 2 373 ? 44.348 -24.414 56.809 1.00 54.45 373 SER D CA 1
ATOM 24859 C C . SER D 2 373 ? 43.327 -25.550 56.776 1.00 59.10 373 SER D C 1
ATOM 24860 O O . SER D 2 373 ? 43.186 -26.234 55.763 1.00 65.78 373 SER D O 1
ATOM 24868 N N . LEU D 2 374 ? 42.622 -25.753 57.885 1.00 54.98 374 LEU D N 1
ATOM 24869 C CA . LEU D 2 374 ? 41.569 -26.761 57.940 1.00 56.66 374 LEU D CA 1
ATOM 24870 C C . LEU D 2 374 ? 40.437 -26.422 56.975 1.00 68.14 374 LEU D C 1
ATOM 24871 O O . LEU D 2 374 ? 39.610 -27.274 56.652 1.00 70.45 374 LEU D O 1
ATOM 24887 N N . ALA D 2 375 ? 40.404 -25.173 56.520 1.00 78.35 375 ALA D N 1
ATOM 24888 C CA . ALA D 2 375 ? 39.398 -24.734 55.560 1.00 85.92 375 ALA D CA 1
ATOM 24889 C C . ALA D 2 375 ? 39.848 -25.037 54.135 1.00 85.95 375 ALA D C 1
ATOM 24890 O O . ALA D 2 375 ? 40.962 -24.696 53.739 1.00 83.74 375 ALA D O 1
#

Secondary structure (DSSP, 8-state):
--HHHHHHHHHHHHHHHHHHHHHHT--EEEE-TTS-THHHHTTT-EEE-HHHHHHHHHHTT-HHHHHHHHHHTT--TTS-HHHHHHHHHHHHTS-SSS--PPPSEEEEETTS-SHHHHHHHHHHHHHT--EEEE----B-SSS--HHHHHHHHHHHHHHHHHHHHHHT----HHHHHHHHHHHHHHHHHHHHHTTTTTT-SS-SS-GGGHHHHHHHHHH-TT-HHHHHHHHHHHHHHHHHHHHT--SS-S---EEEEEES---GGGHHHHHHHHHHHTEEEEE-SGGGTTT----TT-HHHHHHHHHTSGGGB-HHHHHHHHHHHHHHTT-SEEEEEEESS-HHHHTTHHHHHHHHHHHH---EEEEEE-SS-GGG--HHHHHHHHHHHHHHHHHHH--/-HHHHHHHHHHHH-HHHHHHHHHHHH---EEEE-SS---HHHHHHTT-EEEE----S---SGGGGT--TTS-HHHHHHHHHHHHTTTTT-S-EEEE--SHHHHHHHHHHHHHSTTSPEEEE---SSTTSHHHHHHHHHHHHHHHHHHHHHHSS---HHHHHHHHHHHHHHHHHHHHHHHHHHTTTTTS-HHHHHHHHHGGGGS-HHHHHHHHHHHHHHHHHSPP---SSEEEEEEES----HHHHHHHHHTTEEEEEEEETTTGGGTSSPPPP-S-HHHHHHHHHHH--S-TTS--TT-THHHHHHHHHHHTT--EEEEEEETT-HHHHHHHHHHHHHHHTTT--EEEEEE-TT-S--HHHHHHHHHHHHHT-/---HHHHHHHHHHHHHHHHHHHHHHT--EEEE-TTS-THHHHTTT-EEE-HHHHHHHHHHTT-HHHHHHHHHHTT--TTS-HHHHHHHHHHHHT--SSS--PPPSEEEEETTS-SHHHHHHHHHHHHHT--EEEE------SSS--HHHHHHHHHHHHHHHHHHHHHHT----HHHHHHHHHHHHHHHHHHHHHHTTTTT-SS-SS-GGGHHHHHHHHHH-TT-HHHHHHHHHHHHHHHHHHHHT--SS-S---EEEEEES---GGGHHHHHHHHHHTTEEEEE-SGGGTTT----TT-HHHHHHHHHTSGGGS-HHHHHHHHHHHHHHTT-SEEEEEEESS-HHHHTTHHHHHHHHHHHH---EEEEEE-SS-GGG--HHHHHHHHHHHHHHHHHHHHH-/-HHHHHHHHHHHH-HHHHHHHHHHHH---EEEE-SS---HHHHHHTT-EEEE----S---SGGGGT--TTS-HHHHHHHHHHHTTTTTT-S-EE---SSHHHHHHHHHHHHHSTTSPEEP----SSTTSHHHHHHHHHHHHHHHHHHHHHHSS---HHHHHHHHHHHHHHHHHHHHHHHHHHTTTTTS-HHHHHHHHHGGGGS-HHHHHHHHHHHHHHHHTSPP---SSEEEEEEES----HHHHHHHHHTTEEEEEEEETTTHHHHSSPPPP-S-HHHHHHHHHHH--S-TTS--TT-THHHHHHHHHHHTT--EEEEEEETT-HHHHHHHHHHHHHHHTTT--EEEEEE-TT-S--HHHHHHHHHHHHHHHH-

InterPro domains:
  IPR010327 FldB/FldC dehydratase alpha/beta subunit [PF06050] (37-397)

Foldseek 3Di:
DALVVLLVVVLVVLQVVQVVCVVVVAFEEEEDQLFPVLLLVLLVHRYHYLQLQLLQCLLVVNLQQLLVQLVVVPDDPLAASSLSSVNSQVVVVADDRGGHHQGQEYEYEALQHCSSVVSVVVSCVVVVHYYQYQYQAFAADQADDVVSLVSNLVSSVVNNVVSCVSSVHHRDLVSSLLQQVQLLLLLVLLLVLLLQCLPAVHFAEFNLVNVSLSSLCRRPSRPVSSVVSSVSSSVSRVVCRVVVHYNQDDAQPFEEAEPDDDQSNCSVLLSVLCSVLNYGHQFYLVSLQSSQHDDRPCSSSNSRSSSPRLLRYHLVVVLVSRLCRCVSSVGQEYEYECASNDCSCNVCVVVSVVVSCVVNVHYYFYAYHHNRHHVTHDSVRSNVGVVVSSVVSVVVVDD/DCVLLVVLVCCVVCVVVLQVVQCVVVVFFEEEEEDFDDLVLLCVLLVYHYFYQFFFQDAADVLVVQDPPQQFQRLRRVLRCLLVCVCVRHQAYEQEPLDPNSVSSLVVCCPRNVNHHYQYAYQDLPLQDPVSLVVNLVSVVSVQVVVCVRRVHHRDQVSSVVSQVLVLLLLVLQVLLLVLCLQAQPVCALLNNLSLFLSCNRDPSNVSSVSSVVVSVVSVVDHGDDQPAAEEEEEEADDNDPVLSVLCVVLSYGYRYYRYSSGNLSRPFGQDDDDGSSSSVSVSLVVRDLDLSHHDPVNCVLVVRQVVCVVSVHQAYEYAYGRNDVSVVVNPPVSQCSNVVVVHYYYYAYDHSHDPDRVVSNVRSNVVRVVSD/DDALVVLLVVVLVVLQVVQVVCVVVVAFEEEEDQLFPVLLLVLLVHRYHYLQLQLLQCLLVVNLAVLLVQLVVVPDDPLAASSLSSVNSQVVVVADDSGGHHQGQEYEYEALQHCSRVVSVVVSCVVVVHYYQYQYQAFAADQADDPVSLVSNLVSSVVSNVVSCVNSVHHRDVVSSLLQLVQLLLLLQLLLVLLLQCLPAVRFQEFNLVNVVLSSLCRRPSRDVSSNVSSVSSSVSRVVCRVVVHYNQDDAQPFEEAEPDDDQSNCSVVLSVLCSVLNYGYQFYLVSLQSSQHDDRPPSSSNSRSSSPRLLRYHLVSVLVSRLVRCVSSVGQAYEYECASNDCSCNVCVVVSVVVSCVVNVHYYFYAYHHSRHHVTHDSVRSNVGVVVSSVVSVVVVVVD/DVVLLVVLCVCVVPVVVLQVVLCVPQVFFEEEEEDFDDLVLLCVLVVYHYFYQFFFQDAADVLVVQDPPQQFQRLSRVLRCLLVCVCVRHQAYEQEPLDPNSVSSLVVCCVRRVRHHYQYAYQDLPLQPPVSLVVNLVSVVSVQVVSCVRRVHHRDQVSSVVSQVLVLLLLVLQVLLLVLCLQVQPVCQLLNNLSLFLSCNRDRSNVSSVSSVVVSVVSVVDHGDDQPAAEEEEEEADDNDPQLSVLCVVLSYTYSYYHYSSGNLSSVFGQDDDDGSSSSVSVSLVVRDLDLSHHDPVNCVLVVRQVVCVVSVHQAYEYAYGRSPVSVVVNPPVSQCSNVVVVHYYFYAYDHSHDDDRVVSNVRSNVVRVVSVVD

Sequence (1548 aa):
KEARVVINDLLAEQYANAFKAKEEGRPVGWSTSVFPQELAEVFDDLNVLYPENNQAAGVVAAKKGSLELCEIAESKGYSIDLCAYARTNFGLLENGGCEALDMPAPDFLLCCNNICNQVIKWYENISRELDIPLIMIIDTTFNNEDEVTQSRIDYIKAQFEEAIKQQLEIISGKKFDPKKFEEEVMMKISAENGRLWKYSMSLPADSSPSPMNGFDLFTYMAVIVCCARGKKETTEAFKLLIEELEDNMKTGKSSFRGEEKYRIMMEGIIPCWPYIGYKMKTLAKFGVNMTGSVVYPHAWALQYEVNDLDGMAVAYSTMFNNVNLDRMTKYRVDSLVEGKCDGAFYHMNRSCKLMSLIQYEMQRRAAEETGLPYAGFDGDQADPRAFTNAQFETRIQGLVEVMEERKKLMEAILSKMKEVVENPNAAVKKYKSETGKKAIGCFPVYCPEEIIHAAGMLPVGIWGGQTELDLAKQYFPAFACSIMQSCLEYGLKGAYDELSGVIIPGMCDTLICLGQNWKSAVPHIKYISLVHPQNRKLEAGVKYLISEYKGVKRELEEICGYEIEEEAKIHESIEVYNEHRKTMRDFVEVAYKHSNTIKPSIRSLVIKSGFFMRKEEHTELVKDLIAKLNAMPEEVCSGKKVLLTGILADSKDILDILEDNNISVVADDLAQETRQFRTDVPAGDDALERLARQWSNIEGCSLLAYDPKKKRGSLIVDEVKKKDIDGVIFCMMKFCDPEEYDYPLLVRKDIEDSGIPTLYVEIDQQTQNNEQARTRIQTFAEMMSKKEARVVINDLLAEQYANAFKAKEEGRPVGWSTSVFPQELAEVFDDLNVLYPENNQAAGVAAKKGSLELCEIAESKGYSIDLCAYARTNFGLLENGGCEALDMPAPDFLLCCNNICNQVIKWYENISRELDIPLIMIDTTFNNEDEVTQSRIDYIKAQFEEAIKQQLEIISGKKFDPKKFEEVMMKISAENGRLWKYSMSLPADDSSPSPMNGFDLFTYMAVIVCCARGKKETTEAFKLLIEELEDNMKTGKSSFRGEEKYRIMMMEGIIPCWPYIGYKMKTLAKFGVNMTGSVVYPHAWALQYEVNDLDGMAVAYSTMFNNVNLDRMTKYRVDSLVEGKCDGAFYHMNRSSCKLLMSLIQYEMQRRAAEETGLPYAGFDGDQADPRAFTNAQFETRIQGLVEVMEERKKLNMEAILSKMKEVVENPNAAVKKYKSETGKKAIGCFPVYCPEEIIHAAGMLPVGIWGGQQTELDLAKQYFPAFACSIMQSCLEYGLKGAYDELSGVIIPGMCDTLICLLGQNWKSAVPHIKYISSLVHPQNRKLEAGVKKYLISEYKGVKRELEEICGYEIEEEAKKIHESIEVYNEHRKTMRDFVEVAYKHSNTIKPSIRSLVIKSGFFMRKEEHTELVKDLIAKLNAMPEEVCSGKKVLLTGILADSKDILDILEDNNISSVVADDLAQETRQFRTDVPAGDDALERLARQWSNIEGCSLAYDPKKKRGSLIVDEVKKKDIDGVIFCMMKFCDPEEYDYPLVRKDIEDSGIPTLYVEIDQQTQNNEQARTTRIQTFAEMMSLA

Radius of gyration: 39.13 Å; Cα contacts (8 Å, |Δi|>4): 2822; chains: 4; bounding box: 74×64×140 Å

Solvent-accessible surface area: 58073 Å² total; per-residue (Å²): 206,114,0,114,76,35,3,85,82,10,35,62,98,36,37,60,60,0,84,104,0,72,150,99,68,100,30,0,0,2,0,0,10,1,2,0,16,2,0,2,25,5,4,78,17,32,28,6,11,0,21,31,0,0,15,21,1,0,40,116,150,20,2,60,114,5,0,86,41,0,44,96,58,22,4,35,93,1,0,19,0,30,0,4,0,0,7,0,4,47,94,77,74,8,23,164,24,41,59,8,9,47,6,51,0,0,2,0,0,11,1,18,22,18,9,4,7,17,5,0,4,0,1,7,74,85,69,122,24,64,26,7,9,0,1,0,2,13,4,27,104,133,144,21,44,111,21,11,20,73,3,1,58,32,1,1,101,52,0,20,121,53,0,40,123,37,21,69,104,167,54,60,86,153,56,13,59,93,4,2,119,41,4,9,52,0,0,116,20,0,91,108,0,4,40,18,6,18,126,16,88,76,1,2,5,24,6,10,20,6,14,63,7,22,24,0,0,2,24,3,5,4,62,136,84,0,20,111,1,1,98,35,4,18,113,63,8,55,84,34,73,172,76,58,132,32,35,16,177,68,125,34,113,14,21,0,1,10,7,12,43,0,0,35,6,47,30,29,58,0,64,157,4,4,33,134,38,5,2,2,19,6,4,33,6,24,4,71,2,12,12,15,77,21,132,74,87,51,56,60,20,0,0,53,14,0,0,46,16,7,17,5,13,7,1,92,82,4,5,104,36,3,17,45,11,3,92,107,0,134,12,27,0,4,0,3,3,20,12,54,2,36,2,7,25,1,0,4,7,56,19,0,26,85,52,2,25,142,113,32,45,34,23,90,24,20,4,76,1,2,7,0,6,27,109,35,11,78,54,72,53,1,58,82,101,0,77,31,4,16,109,70,3,82,105,132,115,150,228,54,123,91,12,25,71,76,0,101,99,7,28,109,69,47,71,56,18,10,110,121,34,63,90,121,67,63,79,78,0,0,0,7,2,5,10,26,24,6,18,5,0,0,13,7,7,23,0,4,2,10,6,6,18,21,18,102,19,125,41,96,79,0,125,101,29,4,10,91,20,2,12,4,8,6,7,0,0,0,4,42,2,43,115,23,48,30,75,59,15,29,0,0,0,2,0,8,14,18,3,4,10,16,2,0,1,5,0,0,84,45,16,1,99,120,5,96,22,2,31,0,14,8,1,17,21,6,124,40,68,26,0,3,89,5,1,18,44,21,11,116,16,1,43,146,46,0,36,133,34,18,65,83,130,3,102,80,64,93,0,40,107,3,0,83,34,8,27,104,15,18,93,8,2,73,58,0,14,73,7,3,51,87,3,4,47,47,3,76,2,42,40,4,9,24,0,10,43,0,4,16,22,11,39,14,68,81,0,7,93,33,0,102,72,0,23,64,87,0,96,88,65,108,120,44,138,30,89,21,55,34,0,2,6,0,0,13,2,3,28,22,161,68,10,14,43,11,2,70,119,33,87,5,8,10,0,1,9,6,1,0,1,8,21,3,47,8,75,22,56,5,35,52,17,89,59,0,10,38,16,4,2,22,32,11,13,74,6,44,7,7,2,18,3,24,15,34,127,10,77,7,0,65,77,6,15,45,42,5,48,56,7,78,14,48,0,0,3,2,3,4,3,66,48,13,8,11,2,11,0,3,20,13,17,2,61,121,30,0,85,103,55,68,14,57,24,26,73,2,66,17,24,6,48,47,168,103,41,88,95,5,87,59,87,0,66,86,11,15,128,148,26,117,248,149,112,0,100,78,39,4,80,87,13,32,62,93,27,36,59,56,0,83,108,0,74,150,98,68,99,32,0,0,1,1,0,11,0,2,0,16,2,1,1,25,9,4,92,15,31,29,6,12,0,21,28,0,0,13,20,1,0,38,121,149,17,1,60,105,1,0,86,46,0,46,99,53,24,5,33,94,2,0,20,0,23,0,4,0,0,9,0,4,49,96,78,73,9,18,176,47,41,57,9,10,46,6,52,0,0,1,0,0,9,1,17,24,18,10,5,8,16,6,0,4,0,2,7,82,98,69,115,25,62,25,7,9,0,1,0,2,14,5,27,97,129,137,19,45,113,21,11,20,71,4,1,59,34,1,2,99,52,0,21,123,51,0,41,122,34,22,72,109,167,50,69,90,147,60,15,58,85,2,1,124,20,5,4,50,0,0,120,24,0,85,107,0,5,43,19,6,18,117,14,90,58,0,1,5,14,5,10,12,6,11,45,11,23,23,0,0,3,23,4,5,3,60,136,85,0,15,109,0,5,91,37,4,19,115,64,8,59,77,35,70,171,77,47,132,36,62,17,190,66,127,32,113,14,21,0,2,8,6,13,43,0,0,38,3,45,34,46,46,0,67,125,0,4,23,126,42,5,1,3,18,7,5,33,6,27,4,63,2,14,12,15,77,18,132,70,86,55,59,64,18,0,0,52,11,0,0,45,16,7,18,6,13,8,2,95,89,4,4,109,39,3,18,45,7,3,95,100,1,131,11,32,0,4,0,3,3,21,8,57,1,35,1,5,26,1,0,3,6,59,20,0,25,88,42,3,26,151,107,36,46,38,17,89,24,20,4,75,1,1,3,0,4,28,112,35,10,81,51,70,48,0,48,86,102,0,75,30,4,16,102,69,2,61,105,99,89,139,158,150,42,119,73,14,8,50,76,0,80,111,10,28,142,79,50,66,43,17,7,109,113,30,63,94,134,64,65,77,80,0,0,0,7,2,6,10,21,24,5,18,4,0,0,10,12,7,22,0,3,1,9,6,5,19,21,20,101,28,138,38,85,63,0,119,107,33,4,8,87,20,2,10,4,8,7,8,0,0,0,4,54,2,41,132,25,52,30,75,56,13,33,0,0,0,2,0,8,13,18,3,5,9,18,3,0,0,5,0,0,85,52,18,1,99,124,5,93,23,0,30,1,13,8,1,17,22,4,128,42,64,27,0,5,89,4,1,22,48,23,11,126,22,1,40,115,22,0,39,114,34,18,63,88,131,3,108,82,61,83,0,39,90,4,0,82,38,10,26,102,15,18,95,6,2,72,52,0,13,83,13,2,32,70,3,5,46,44,2,69,3,44,36,3,9,22,0,10,41,0,3,16,22,14,37,16,64,94,0,8,97,37,0,103,75,0,21,63,83,0,99,90,72,110,123,48,137,26,88,24,52,33,0,2,6,0,0,13,2,2,28,28,158,66,6,10,48,12,2,67,119,37,75,4,8,8,1,2,9,5,0,0,1,7,21,7,49,8,79,26,54,5,36,56,15,87,61,0,11,37,18,4,1,25,30,8,13,76,9,44,6,8,2,18,3,24,16,38,126,11,76,8,0,62,77,5,15,39,44,5,52,51,9,81,13,50,0,0,3,2,2,3,3,67,52,11,8,10,2,10,0,4,20,7,16,2,67,126,29,0,80,99,62,68,16,37,25,24,73,1,65,11,28,3,52,51,162,104,28,86,88,1,100,66,88,0,66,84,12,12,116,97,6,76,167,106

Nearest PDB structures (foldseek):
  3o3m-assembly1_B  TM=1.002E+00  e=4.752E-68  Clostridioides difficile
  7yzm-assembly1_B  TM=8.970E-01  e=1.755E-23  Carboxydothermus hydrogenoformans Z-2901
  3o3o-assembly1_A  TM=7.627E-01  e=3.992E-13  Clostridioides difficile
  7oh3-assembly1_b  TM=2.379E-01  e=3.966E-01  Saccharomyces cerevisiae S288C
  1c7g-assembly1_B  TM=3.707E-01  e=5.579E+00  Pantoea agglomerans pv. gypsophilae